Protein 2D6F (pdb70)

Sequence (1855 aa):
SYQGRARKFLESASIDVGDMVLVEKPDVTYEGMVLDRADDADDRHIVLKLENGYNIGVEISDARIELLEKGSAAEDPELPDVSIISTGGTVASIIDYRTGAVHPAFTADDLLRANPELLDIANIRGRAVFNILSENMKPEYWVETARAVYGEIKDGADGVVVAHGTDTMHYTSAALSFMLRTPVPVVFTGAQRSSDRPSSDASLNIQCSVRAATSEIAEVTVCMHATMDDLSCHLHRGVKVRKMHTSRRDTFRSMNALPLAEVTPDGIKILEENYRKRGSDELELSDRVEERVAFIKSYPGISPDIIKWHLDEGYRGIVIEGTGLGHCPDTLIPVIGEAHDMGVPVAMTSQCLNGRVNMNVYSTGRRLLQAGVIPCDDMLPEVAYVKMCWVLGQTDDPEMAREMMRENIAGEINERTSIAYFRGSYQGRARKFLESASIDVGDMVLVEKPDVTYEGMVLDRADDADDRHIVLKLENGYNIGVEISDARIELLEKGSEPEDPELPDVSIISTGGTVASIIDYRTGAVHPAFTADDLLRANPELLDIANIRGRAVFNILSENMKPEYWVETARAVYGEIKDGADGVVVAHGTDTMHYTSAALSFMLRTPVPVVFTGAQRSSDRPSSDASLNIQCSVRAATSEIAEVTVCMHATMDDLSCHLHRGVKVRKMHTSRRDTFRSMNALPLAEVTPDGIKILEENYRKRGSDELELSDRVEERVAFIKSYPGISPDIIKWHLDEGYRGIVIEGTGLGHCPDTLIPVIGEAHDMGVPVAMTSQCLNGRVNMNVYSTGRRLLQAGVIPCDDMLPEVAYVKMCWVLGQTDDPEMAREMMRENIAGEINERTSIAYFRGMDWEKVGLKMGLEIHQQLDTESKLFCPCRTELTDSEPDHDIVRNLRPTAFEEAMRKLHFHYENYHEETCLVEADEEPPHPLNPEALEIAVTIALLLNMRVVDEFHTMRKQVIDGSNTGGFQRTGLVATDGHLETPQGTVKIENLCLEEDAARRIRETGDGVVFRLDRLGIPLVEITTDPSMSDPQQLREVAYQIGQILRSTRVKRGLGTIRQDLNISIRDGARVEVKGVQDLDLIPEIVEREVKRQLSLVEIRDTLQERGAVVEDKIFDVSEVFADTESRIISSAESVLAVKLRGFDGLIGVEIQPGRRLGTEMADYAKKRGVSGIFHTDELPAYGITEEEVRGLRDAVGASQGDAVVMVAHERVTAENALREVIRRAEMAIQGVPEETRKALPDGNTQYLRPLPTSSRMYLETDIPLFRIEDDLLEGIRRNLPELPSEKKERIMRDYGLSEDLASQLVKRNLVDEFDTTVIASLLAYTLRELRRMDWEKVGLKMGLEIHQQLDTESKLFCPCRTELTDSEPDHDIVRNLRPTRAAFEEAMRKLHFHYENYHEETCLVEADEEPPHPLNPEALEIAVTIALLLNMRVVDEFHTMRKQVIDGSNTGGFQRTGLVATDGHLETPQGTVKIENLCLEEDAARRIRETGDGVVFRLDRLGIPLVEITTDPSMSDPQQLREVAYQIGQILRSTRVKRGLGTIRQDLNISIRDGARVEVKGVQDLDLIPEIVEREVKRQLSLVEIRDTLQERGAVVEDKIFDVSEVFADTESRIISSAESVLAVKLRGFDGLIGVEIQPGRRLGTEMADYAKKRGVSGIFHTDELPAYGITEEEVRGLRDAVGASQGDAVVMVAHERVTAENALREVIRRAEMAIQGVPEETRKALPDGNTQYLRPLPTSSRMYLETDIPLFRIEDDLLEGIRRNLPELPSEKKERIMRDYGLSEDLASQLVKRNLVDEFDTTVIASLLAYTLRELRREGHDVDGLGLDELRDAIKLLEVGKISKDALRDIVA

CATH classification: 3.30.1360.30 (+1 more: 1.10.150.380)

Structure (mmCIF, N/CA/C/O backbone):
data_2D6F
#
_entry.id   2D6F
#
_cell.length_a   118.812
_cell.length_b   140.706
_cell.length_c   186.044
_cell.angle_alpha   90.00
_cell.angle_beta   90.00
_cell.angle_gamma   90.00
#
_symmetry.space_group_name_H-M   'P 21 21 21'
#
loop_
_entity.id
_entity.type
_entity.pdbx_description
1 polymer tRNA
2 polymer 'Glutamyl-tRNA(Gln) amidotransferase subunit D'
3 polymer 'Glutamyl-tRNA(Gln) amidotransferase subunit E'
4 non-polymer 'ZINC ION'
5 water water
#
loop_
_atom_site.group_PDB
_atom_site.id
_atom_site.type_symbol
_atom_site.label_atom_id
_atom_site.label_alt_id
_atom_site.label_comp_id
_atom_site.label_asym_id
_atom_site.label_entity_id
_atom_site.label_seq_id
_atom_site.pdbx_PDB_ins_code
_atom_site.Cartn_x
_atom_site.Cartn_y
_atom_site.Cartn_z
_atom_site.occupancy
_atom_site.B_iso_or_equiv
_atom_site.auth_seq_id
_atom_site.auth_comp_id
_atom_site.auth_asym_id
_atom_site.auth_atom_id
_atom_site.pdbx_PDB_model_num
ATOM 3119 N N . SER C 2 2 ? 33.498 92.485 41.090 1.00 71.46 2 SER A N 1
ATOM 3120 C CA . SER C 2 2 ? 32.071 92.805 40.826 1.00 71.61 2 SER A CA 1
ATOM 3121 C C . SER C 2 2 ? 31.567 93.932 41.723 1.00 72.54 2 SER A C 1
ATOM 3122 O O . SER C 2 2 ? 30.645 93.739 42.517 1.00 72.48 2 SER A O 1
ATOM 3125 N N . TYR C 2 3 ? 32.186 95.104 41.601 1.00 73.61 3 TYR A N 1
ATOM 3126 C CA . TYR C 2 3 ? 31.773 96.272 42.373 1.00 73.71 3 TYR A CA 1
ATOM 3127 C C . TYR C 2 3 ? 30.434 96.703 41.805 1.00 74.55 3 TYR A C 1
ATOM 3128 O O . TYR C 2 3 ? 29.968 96.142 40.822 1.00 74.52 3 TYR A O 1
ATOM 3137 N N . GLN C 2 4 ? 29.820 97.708 42.408 1.00 75.84 4 GLN A N 1
ATOM 3138 C CA . GLN C 2 4 ? 28.529 98.177 41.931 1.00 77.59 4 GLN A CA 1
ATOM 3139 C C . GLN C 2 4 ? 28.399 99.683 42.085 1.00 78.00 4 GLN A C 1
ATOM 3140 O O . GLN C 2 4 ? 29.222 100.320 42.737 1.00 78.54 4 GLN A O 1
ATOM 3146 N N . GLY C 2 5 ? 27.351 100.237 41.480 1.00 78.28 5 GLY A N 1
ATOM 3147 C CA . GLY C 2 5 ? 27.081 101.664 41.550 1.00 78.01 5 GLY A CA 1
ATOM 3148 C C . GLY C 2 5 ? 28.258 102.594 41.779 1.00 77.88 5 GLY A C 1
ATOM 3149 O O . GLY C 2 5 ? 29.324 102.427 41.186 1.00 78.04 5 GLY A O 1
ATOM 3150 N N . ARG C 2 6 ? 28.056 103.581 42.648 1.00 77.44 6 ARG A N 1
ATOM 3151 C CA . ARG C 2 6 ? 29.079 104.570 42.963 1.00 76.88 6 ARG A CA 1
ATOM 3152 C C . ARG C 2 6 ? 30.492 104.010 42.933 1.00 76.36 6 ARG A C 1
ATOM 3153 O O . ARG C 2 6 ? 31.381 104.589 42.317 1.00 76.00 6 ARG A O 1
ATOM 3161 N N . ALA C 2 7 ? 30.696 102.881 43.593 1.00 76.68 7 ALA A N 1
ATOM 3162 C CA . ALA C 2 7 ? 32.011 102.263 43.631 1.00 77.84 7 ALA A CA 1
ATOM 3163 C C . ALA C 2 7 ? 32.589 102.112 42.229 1.00 78.70 7 ALA A C 1
ATOM 3164 O O . ALA C 2 7 ? 33.632 102.680 41.913 1.00 79.49 7 ALA A O 1
ATOM 3166 N N . ARG C 2 8 ? 31.903 101.338 41.395 1.00 79.88 8 ARG A N 1
ATOM 3167 C CA . ARG C 2 8 ? 32.332 101.092 40.017 1.00 81.03 8 ARG A CA 1
ATOM 3168 C C . ARG C 2 8 ? 32.480 102.401 39.252 1.00 82.12 8 ARG A C 1
ATOM 3169 O O . ARG C 2 8 ? 33.457 102.616 38.525 1.00 81.87 8 ARG A O 1
ATOM 3177 N N . LYS C 2 9 ? 31.489 103.270 39.428 1.00 83.09 9 LYS A N 1
ATOM 3178 C CA . LYS C 2 9 ? 31.458 104.563 38.768 1.00 83.28 9 LYS A CA 1
ATOM 3179 C C . LYS C 2 9 ? 32.796 105.282 38.840 1.00 84.13 9 LYS A C 1
ATOM 3180 O O . LYS C 2 9 ? 33.388 105.589 37.804 1.00 84.17 9 LYS A O 1
ATOM 3186 N N . PHE C 2 10 ? 33.288 105.547 40.049 1.00 85.32 10 PHE A N 1
ATOM 3187 C CA . PHE C 2 10 ? 34.559 106.253 40.158 1.00 86.00 10 PHE A CA 1
ATOM 3188 C C . PHE C 2 10 ? 35.799 105.362 40.231 1.00 84.09 10 PHE A C 1
ATOM 3189 O O . PHE C 2 10 ? 36.907 105.838 40.465 1.00 83.75 10 PHE A O 1
ATOM 3197 N N . LEU C 2 11 ? 35.614 104.069 40.009 1.00 81.99 11 LEU A N 1
ATOM 3198 C CA . LEU C 2 11 ? 36.736 103.150 39.996 1.00 80.09 11 LEU A CA 1
ATOM 3199 C C . LEU C 2 11 ? 37.003 102.976 38.505 1.00 79.10 11 LEU A C 1
ATOM 3200 O O . LEU C 2 11 ? 38.102 102.626 38.072 1.00 77.83 11 LEU A O 1
ATOM 3205 N N . GLU C 2 12 ? 35.958 103.247 37.731 1.00 78.85 12 GLU A N 1
ATOM 3206 C CA . GLU C 2 12 ? 35.992 103.170 36.281 1.00 79.01 12 GLU A CA 1
ATOM 3207 C C . GLU C 2 12 ? 36.550 104.477 35.744 1.00 78.63 12 GLU A C 1
ATOM 3208 O O . GLU C 2 12 ? 37.478 104.489 34.940 1.00 78.74 12 GLU A O 1
ATOM 3214 N N . SER C 2 13 ? 35.961 105.576 36.204 1.00 78.01 13 SER A N 1
ATOM 3215 C CA . SER C 2 13 ? 36.348 106.922 35.793 1.00 77.06 13 SER A CA 1
ATOM 3216 C C . SER C 2 13 ? 37.838 107.218 35.958 1.00 75.86 13 SER A C 1
ATOM 3217 O O . SER C 2 13 ? 38.262 108.367 35.847 1.00 75.75 13 SER A O 1
ATOM 3220 N N . ALA C 2 14 ? 38.625 106.184 36.232 1.00 73.80 14 ALA A N 1
ATOM 3221 C CA . ALA C 2 14 ? 40.059 106.340 36.393 1.00 72.06 14 ALA A CA 1
ATOM 3222 C C . ALA C 2 14 ? 40.751 105.181 35.688 1.00 71.72 14 ALA A C 1
ATOM 3223 O O . ALA C 2 14 ? 41.975 105.052 35.721 1.00 71.18 14 ALA A O 1
ATOM 3225 N N . SER C 2 15 ? 39.946 104.339 35.047 1.00 71.46 15 SER A N 1
ATOM 3226 C CA . SER C 2 15 ? 40.442 103.182 34.307 1.00 71.71 15 SER A CA 1
ATOM 3227 C C . SER C 2 15 ? 41.262 102.194 35.129 1.00 71.88 15 SER A C 1
ATOM 3228 O O . SER C 2 15 ? 42.323 101.757 34.686 1.00 72.02 15 SER A O 1
ATOM 3231 N N . ILE C 2 16 ? 40.777 101.830 36.313 1.00 71.81 16 ILE A N 1
ATOM 3232 C CA . ILE C 2 16 ? 41.504 100.880 37.147 1.00 70.34 16 ILE A CA 1
ATOM 3233 C C . ILE C 2 16 ? 40.711 99.606 37.350 1.00 69.92 16 ILE A C 1
ATOM 3234 O O . ILE C 2 16 ? 39.499 99.640 37.550 1.00 69.30 16 ILE A O 1
ATOM 3239 N N . ASP C 2 17 ? 41.422 98.485 37.309 1.00 70.17 17 ASP A N 1
ATOM 3240 C CA . ASP C 2 17 ? 40.832 97.159 37.470 1.00 70.66 17 ASP A CA 1
ATOM 3241 C C . ASP C 2 17 ? 41.286 96.487 38.756 1.00 70.03 17 ASP A C 1
ATOM 3242 O O . ASP C 2 17 ? 42.031 97.059 39.555 1.00 70.46 17 ASP A O 1
ATOM 3247 N N . VAL C 2 18 ? 40.817 95.259 38.941 1.00 68.35 18 VAL A N 1
ATOM 3248 C CA . VAL C 2 18 ? 41.198 94.464 40.084 1.00 66.91 18 VAL A CA 1
ATOM 3249 C C . VAL C 2 18 ? 42.663 94.096 39.837 1.00 67.30 18 VAL A C 1
ATOM 3250 O O . VAL C 2 18 ? 43.088 93.981 38.684 1.00 68.37 18 VAL A O 1
ATOM 3254 N N . GLY C 2 19 ? 43.437 93.946 40.910 1.00 66.60 19 GLY A N 1
ATOM 3255 C CA . GLY C 2 19 ? 44.839 93.585 40.774 1.00 65.00 19 GLY A CA 1
ATOM 3256 C C . GLY C 2 19 ? 45.802 94.744 40.616 1.00 63.85 19 GLY A C 1
ATOM 3257 O O . GLY C 2 19 ? 46.981 94.620 40.933 1.00 63.30 19 GLY A O 1
ATOM 3258 N N . ASP C 2 20 ? 45.310 95.878 40.139 1.00 63.41 20 ASP A N 1
ATOM 3259 C CA . ASP C 2 20 ? 46.175 97.030 39.939 1.00 63.12 20 ASP A CA 1
ATOM 3260 C C . ASP C 2 20 ? 46.585 97.720 41.232 1.00 63.01 20 ASP A C 1
ATOM 3261 O O . ASP C 2 20 ? 45.754 97.978 42.103 1.00 63.50 20 ASP A O 1
ATOM 3266 N N . MET C 2 21 ? 47.873 98.020 41.352 1.00 62.26 21 MET A N 1
ATOM 3267 C CA . MET C 2 21 ? 48.360 98.722 42.523 1.00 61.84 21 MET A CA 1
ATOM 3268 C C . MET C 2 21 ? 47.926 100.151 42.293 1.00 60.76 21 MET A C 1
ATOM 3269 O O . MET C 2 21 ? 48.157 100.706 41.227 1.00 61.86 21 MET A O 1
ATOM 3274 N N . VAL C 2 22 ? 47.275 100.751 43.271 1.00 59.12 22 VAL A N 1
ATOM 3275 C CA . VAL C 2 22 ? 46.840 102.117 43.091 1.00 58.42 22 VAL A CA 1
ATOM 3276 C C . VAL C 2 22 ? 47.186 102.926 44.322 1.00 58.59 22 VAL A C 1
ATOM 3277 O O . VAL C 2 22 ? 47.731 102.400 45.284 1.00 59.54 22 VAL A O 1
ATOM 3281 N N . LEU C 2 23 ? 46.871 104.211 44.286 1.00 58.12 23 LEU A N 1
ATOM 3282 C CA . LEU C 2 23 ? 47.137 105.079 45.412 1.00 57.65 23 LEU A CA 1
ATOM 3283 C C . LEU C 2 23 ? 45.915 105.954 45.605 1.00 57.02 23 LEU A C 1
ATOM 3284 O O . LEU C 2 23 ? 45.579 106.765 44.745 1.00 56.43 23 LEU A O 1
ATOM 3289 N N . VAL C 2 24 ? 45.234 105.765 46.728 1.00 56.54 24 VAL A N 1
ATOM 3290 C CA . VAL C 2 24 ? 44.043 106.544 47.021 1.00 56.90 24 VAL A CA 1
ATOM 3291 C C . VAL C 2 24 ? 44.394 107.647 47.985 1.00 58.49 24 VAL A C 1
ATOM 3292 O O . VAL C 2 24 ? 45.142 107.434 48.934 1.00 58.11 24 VAL A O 1
ATOM 3296 N N . GLU C 2 25 ? 43.852 108.830 47.747 1.00 60.52 25 GLU A N 1
ATOM 3297 C CA . GLU C 2 25 ? 44.131 109.938 48.631 1.00 62.97 25 GLU A CA 1
ATOM 3298 C C . GLU C 2 25 ? 42.831 110.559 49.086 1.00 63.73 25 GLU A C 1
ATOM 3299 O O . GLU C 2 25 ? 41.883 110.691 48.311 1.00 64.39 25 GLU A O 1
ATOM 3305 N N . LYS C 2 26 ? 42.782 110.930 50.354 1.00 63.85 26 LYS A N 1
ATOM 3306 C CA . LYS C 2 26 ? 41.599 111.573 50.878 1.00 64.03 26 LYS A CA 1
ATOM 3307 C C . LYS C 2 26 ? 42.021 112.736 51.758 1.00 65.17 26 LYS A C 1
ATOM 3308 O O . LYS C 2 26 ? 43.201 112.902 52.080 1.00 64.57 26 LYS A O 1
ATOM 3314 N N . PRO C 2 27 ? 41.054 113.570 52.144 1.00 66.18 27 PRO A N 1
ATOM 3315 C CA . PRO C 2 27 ? 41.287 114.736 52.995 1.00 67.42 27 PRO A CA 1
ATOM 3316 C C . PRO C 2 27 ? 42.075 114.470 54.282 1.00 68.16 27 PRO A C 1
ATOM 3317 O O . PRO C 2 27 ? 42.760 115.366 54.779 1.00 69.66 27 PRO A O 1
ATOM 3321 N N . ASP C 2 28 ? 41.987 113.254 54.819 1.00 67.75 28 ASP A N 1
ATOM 3322 C CA . ASP C 2 28 ? 42.702 112.928 56.050 1.00 67.29 28 ASP A CA 1
ATOM 3323 C C . ASP C 2 28 ? 43.531 111.653 55.989 1.00 66.48 28 ASP A C 1
ATOM 3324 O O . ASP C 2 28 ? 44.200 111.310 56.966 1.00 67.77 28 ASP A O 1
ATOM 3329 N N . VAL C 2 29 ? 43.499 110.950 54.856 1.00 64.13 29 VAL A N 1
ATOM 3330 C CA . VAL C 2 29 ? 44.262 109.713 54.727 1.00 61.38 29 VAL A CA 1
ATOM 3331 C C . VAL C 2 29 ? 44.774 109.469 53.312 1.00 58.92 29 VAL A C 1
ATOM 3332 O O . VAL C 2 29 ? 44.394 110.159 52.370 1.00 57.52 29 VAL A O 1
ATOM 3336 N N . THR C 2 30 ? 45.635 108.469 53.172 1.00 57.69 30 THR A N 1
ATOM 3337 C CA . THR C 2 30 ? 46.209 108.123 51.879 1.00 56.64 30 THR A CA 1
ATOM 3338 C C . THR C 2 30 ? 46.768 106.698 51.877 1.00 55.05 30 THR A C 1
ATOM 3339 O O . THR C 2 30 ? 47.808 106.445 52.474 1.00 54.76 30 THR A O 1
ATOM 3343 N N . TYR C 2 31 ? 46.085 105.774 51.200 1.00 53.70 31 TYR A N 1
ATOM 3344 C CA . TYR C 2 31 ? 46.537 104.378 51.143 1.00 52.54 31 TYR A CA 1
ATOM 3345 C C . TYR C 2 31 ? 47.208 103.990 49.831 1.00 52.45 31 TYR A C 1
ATOM 3346 O O . TYR C 2 31 ? 47.065 104.664 48.810 1.00 52.09 31 TYR A O 1
ATOM 3355 N N . GLU C 2 32 ? 47.926 102.877 49.869 1.00 53.07 32 GLU A N 1
ATOM 3356 C CA . GLU C 2 32 ? 48.613 102.374 48.694 1.00 55.78 32 GLU A CA 1
ATOM 3357 C C . GLU C 2 32 ? 48.604 100.860 48.690 1.00 56.91 32 GLU A C 1
ATOM 3358 O O . GLU C 2 32 ? 49.381 100.225 49.405 1.00 56.60 32 GLU A O 1
ATOM 3364 N N . GLY C 2 33 ? 47.736 100.276 47.875 1.00 58.31 33 GLY A N 1
ATOM 3365 C CA . GLY C 2 33 ? 47.674 98.826 47.812 1.00 59.28 33 GLY A CA 1
ATOM 3366 C C . GLY C 2 33 ? 47.021 98.274 46.561 1.00 59.10 33 GLY A C 1
ATOM 3367 O O . GLY C 2 33 ? 46.703 99.011 45.623 1.00 60.39 33 GLY A O 1
ATOM 3368 N N . MET C 2 34 ? 46.828 96.962 46.545 1.00 57.70 34 MET A N 1
ATOM 3369 C CA . MET C 2 34 ? 46.206 96.306 45.411 1.00 56.40 34 MET A CA 1
ATOM 3370 C C . MET C 2 34 ? 44.697 96.347 45.585 1.00 56.14 34 MET A C 1
ATOM 3371 O O . MET C 2 34 ? 44.180 96.184 46.689 1.00 55.56 34 MET A O 1
ATOM 3376 N N . VAL C 2 35 ? 43.993 96.600 44.492 1.00 56.45 35 VAL A N 1
ATOM 3377 C CA . VAL C 2 35 ? 42.545 96.621 44.530 1.00 55.91 35 VAL A CA 1
ATOM 3378 C C . VAL C 2 35 ? 42.147 95.158 44.516 1.00 56.20 35 VAL A C 1
ATOM 3379 O O . VAL C 2 35 ? 42.782 94.335 43.856 1.00 55.37 35 VAL A O 1
ATOM 3383 N N . LEU C 2 36 ? 41.109 94.828 45.267 1.00 57.56 36 LEU A N 1
ATOM 3384 C CA . LEU C 2 36 ? 40.650 93.451 45.330 1.00 58.92 36 LEU A CA 1
ATOM 3385 C C . LEU C 2 36 ? 39.180 93.372 44.922 1.00 60.14 36 LEU A C 1
ATOM 3386 O O . LEU C 2 36 ? 38.429 94.342 45.061 1.00 60.03 36 LEU A O 1
ATOM 3391 N N . ASP C 2 37 ? 38.781 92.222 44.397 1.00 61.10 37 ASP A N 1
ATOM 3392 C CA . ASP C 2 37 ? 37.401 92.029 43.992 1.00 62.60 37 ASP A CA 1
ATOM 3393 C C . ASP C 2 37 ? 36.543 92.235 45.242 1.00 63.20 37 ASP A C 1
ATOM 3394 O O . ASP C 2 37 ? 36.937 91.837 46.337 1.00 63.11 37 ASP A O 1
ATOM 3399 N N . ARG C 2 38 ? 35.378 92.856 45.078 1.00 64.19 38 ARG A N 1
ATOM 3400 C CA . ARG C 2 38 ? 34.465 93.135 46.194 1.00 65.27 38 ARG A CA 1
ATOM 3401 C C . ARG C 2 38 ? 33.203 92.280 46.105 1.00 67.07 38 ARG A C 1
ATOM 3402 O O . ARG C 2 38 ? 32.395 92.461 45.199 1.00 67.95 38 ARG A O 1
ATOM 3410 N N . ALA C 2 39 ? 33.026 91.357 47.044 1.00 69.03 39 ALA A N 1
ATOM 3411 C CA . ALA C 2 39 ? 31.849 90.498 47.030 1.00 71.16 39 ALA A CA 1
ATOM 3412 C C . ALA C 2 39 ? 30.570 91.299 46.757 1.00 72.81 39 ALA A C 1
ATOM 3413 O O . ALA C 2 39 ? 30.397 92.406 47.268 1.00 72.55 39 ALA A O 1
ATOM 3415 N N . ASP C 2 40 ? 29.683 90.729 45.943 1.00 75.44 40 ASP A N 1
ATOM 3416 C CA . ASP C 2 40 ? 28.411 91.367 45.579 1.00 78.18 40 ASP A CA 1
ATOM 3417 C C . ASP C 2 40 ? 27.525 91.734 46.761 1.00 79.24 40 ASP A C 1
ATOM 3418 O O . ASP C 2 40 ? 26.897 92.791 46.763 1.00 79.13 40 ASP A O 1
ATOM 3423 N N . ASP C 2 41 ? 27.453 90.842 47.745 1.00 80.90 41 ASP A N 1
ATOM 3424 C CA . ASP C 2 41 ? 26.636 91.066 48.929 1.00 81.55 41 ASP A CA 1
ATOM 3425 C C . ASP C 2 41 ? 26.918 92.473 49.440 1.00 81.18 41 ASP A C 1
ATOM 3426 O O . ASP C 2 41 ? 26.001 93.227 49.753 1.00 81.15 41 ASP A O 1
ATOM 3431 N N . ALA C 2 42 ? 28.196 92.826 49.497 1.00 81.11 42 ALA A N 1
ATOM 3432 C CA . ALA C 2 42 ? 28.610 94.140 49.977 1.00 81.51 42 ALA A CA 1
ATOM 3433 C C . ALA C 2 42 ? 28.080 95.266 49.104 1.00 81.49 42 ALA A C 1
ATOM 3434 O O . ALA C 2 42 ? 27.919 95.105 47.896 1.00 81.74 42 ALA A O 1
ATOM 3436 N N . ASP C 2 43 ? 27.816 96.408 49.730 1.00 81.21 43 ASP A N 1
ATOM 3437 C CA . ASP C 2 43 ? 27.314 97.584 49.029 1.00 80.67 43 ASP A CA 1
ATOM 3438 C C . ASP C 2 43 ? 28.500 98.408 48.559 1.00 80.26 43 ASP A C 1
ATOM 3439 O O . ASP C 2 43 ? 29.605 98.282 49.093 1.00 80.96 43 ASP A O 1
ATOM 3444 N N . ASP C 2 44 ? 28.251 99.286 47.595 1.00 78.69 44 ASP A N 1
ATOM 3445 C CA . ASP C 2 44 ? 29.291 100.152 47.055 1.00 76.86 44 ASP A CA 1
ATOM 3446 C C . ASP C 2 44 ? 29.791 101.141 48.110 1.00 75.47 44 ASP A C 1
ATOM 3447 O O . ASP C 2 44 ? 29.750 100.865 49.315 1.00 75.86 44 ASP A O 1
ATOM 3452 N N . ARG C 2 45 ? 30.253 102.296 47.638 1.00 72.47 45 ARG A N 1
ATOM 3453 C CA . ARG C 2 45 ? 30.791 103.346 48.495 1.00 69.04 45 ARG A CA 1
ATOM 3454 C C . ARG C 2 45 ? 32.213 103.049 48.938 1.00 66.66 45 ARG A C 1
ATOM 3455 O O . ARG C 2 45 ? 32.941 103.962 49.299 1.00 67.62 45 ARG A O 1
ATOM 3463 N N . HIS C 2 46 ? 32.618 101.783 48.915 1.00 63.67 46 HIS A N 1
ATOM 3464 C CA . HIS C 2 46 ? 33.968 101.437 49.346 1.00 61.06 46 HIS A CA 1
ATOM 3465 C C . HIS C 2 46 ? 34.763 100.590 48.377 1.00 58.51 46 HIS A C 1
ATOM 3466 O O . HIS C 2 46 ? 34.208 99.833 47.590 1.00 58.20 46 HIS A O 1
ATOM 3473 N N . ILE C 2 47 ? 36.081 100.720 48.462 1.00 55.92 47 ILE A N 1
ATOM 3474 C CA . ILE C 2 47 ? 36.977 99.962 47.611 1.00 53.09 47 ILE A CA 1
ATOM 3475 C C . ILE C 2 47 ? 37.951 99.184 48.485 1.00 51.39 47 ILE A C 1
ATOM 3476 O O . ILE C 2 47 ? 38.618 99.742 49.353 1.00 51.06 47 ILE A O 1
ATOM 3481 N N . VAL C 2 48 ? 37.993 97.878 48.256 1.00 49.17 48 VAL A N 1
ATOM 3482 C CA . VAL C 2 48 ? 38.858 96.966 48.985 1.00 46.84 48 VAL A CA 1
ATOM 3483 C C . VAL C 2 48 ? 40.281 97.045 48.461 1.00 46.89 48 VAL A C 1
ATOM 3484 O O . VAL C 2 48 ? 40.559 96.694 47.311 1.00 47.88 48 VAL A O 1
ATOM 3488 N N . LEU C 2 49 ? 41.186 97.503 49.312 1.00 45.69 49 LEU A N 1
ATOM 3489 C CA . LEU C 2 49 ? 42.586 97.609 48.946 1.00 43.38 49 LEU A CA 1
ATOM 3490 C C . LEU C 2 49 ? 43.338 96.617 49.815 1.00 43.62 49 LEU A C 1
ATOM 3491 O O . LEU C 2 49 ? 42.871 96.255 50.892 1.00 42.40 49 LEU A O 1
ATOM 3496 N N . LYS C 2 50 ? 44.489 96.163 49.335 1.00 44.66 50 LYS A N 1
ATOM 3497 C CA . LYS C 2 50 ? 45.316 95.236 50.094 1.00 45.15 50 LYS A CA 1
ATOM 3498 C C . LYS C 2 50 ? 46.640 95.936 50.351 1.00 46.56 50 LYS A C 1
ATOM 3499 O O . LYS C 2 50 ? 47.544 95.886 49.514 1.00 47.89 50 LYS A O 1
ATOM 3505 N N . LEU C 2 51 ? 46.735 96.600 51.506 1.00 47.30 51 LEU A N 1
ATOM 3506 C CA . LEU C 2 51 ? 47.930 97.346 51.907 1.00 48.04 51 LEU A CA 1
ATOM 3507 C C . LEU C 2 51 ? 49.226 96.538 51.751 1.00 50.14 51 LEU A C 1
ATOM 3508 O O . LEU C 2 51 ? 49.197 95.324 51.526 1.00 51.06 51 LEU A O 1
ATOM 3513 N N . GLU C 2 52 ? 50.363 97.215 51.865 1.00 51.88 52 GLU A N 1
ATOM 3514 C CA . GLU C 2 52 ? 51.656 96.552 51.727 1.00 53.86 52 GLU A CA 1
ATOM 3515 C C . GLU C 2 52 ? 51.922 95.560 52.855 1.00 53.11 52 GLU A C 1
ATOM 3516 O O . GLU C 2 52 ? 52.591 94.541 52.657 1.00 51.42 52 GLU A O 1
ATOM 3522 N N . ASN C 2 53 ? 51.389 95.865 54.035 1.00 53.46 53 ASN A N 1
ATOM 3523 C CA . ASN C 2 53 ? 51.584 95.022 55.209 1.00 54.31 53 ASN A CA 1
ATOM 3524 C C . ASN C 2 53 ? 50.872 93.689 55.101 1.00 54.21 53 ASN A C 1
ATOM 3525 O O . ASN C 2 53 ? 51.130 92.777 55.886 1.00 55.43 53 ASN A O 1
ATOM 3530 N N . GLY C 2 54 ? 49.979 93.579 54.124 1.00 53.11 54 GLY A N 1
ATOM 3531 C CA . GLY C 2 54 ? 49.248 92.342 53.926 1.00 50.64 54 GLY A CA 1
ATOM 3532 C C . GLY C 2 54 ? 47.782 92.438 54.292 1.00 49.12 54 GLY A C 1
ATOM 3533 O O . GLY C 2 54 ? 46.992 91.583 53.896 1.00 49.09 54 GLY A O 1
ATOM 3534 N N . TYR C 2 55 ? 47.414 93.483 55.028 1.00 48.10 55 TYR A N 1
ATOM 3535 C CA . TYR C 2 55 ? 46.037 93.678 55.474 1.00 47.70 55 TYR A CA 1
ATOM 3536 C C . TYR C 2 55 ? 45.105 94.328 54.467 1.00 46.26 55 TYR A C 1
ATOM 3537 O O . TYR C 2 55 ? 45.400 95.382 53.931 1.00 46.59 55 TYR A O 1
ATOM 3546 N N . ASN C 2 56 ? 43.968 93.692 54.226 1.00 45.02 56 ASN A N 1
ATOM 3547 C CA . ASN C 2 56 ? 42.990 94.216 53.295 1.00 44.69 56 ASN A CA 1
ATOM 3548 C C . ASN C 2 56 ? 42.148 95.194 54.091 1.00 44.01 56 ASN A C 1
ATOM 3549 O O . ASN C 2 56 ? 41.874 94.953 55.261 1.00 43.90 56 ASN A O 1
ATOM 3554 N N . ILE C 2 57 ? 41.769 96.311 53.471 1.00 43.88 57 ILE A N 1
ATOM 3555 C CA . ILE C 2 57 ? 40.953 97.319 54.141 1.00 43.19 57 ILE A CA 1
ATOM 3556 C C . ILE C 2 57 ? 39.951 97.961 53.179 1.00 43.64 57 ILE A C 1
ATOM 3557 O O . ILE C 2 57 ? 40.134 97.925 51.966 1.00 43.30 57 ILE A O 1
ATOM 3562 N N . GLY C 2 58 ? 38.883 98.530 53.728 1.00 44.71 58 GLY A N 1
ATOM 3563 C CA . GLY C 2 58 ? 37.878 99.171 52.901 1.00 46.86 58 GLY A CA 1
ATOM 3564 C C . GLY C 2 58 ? 37.981 100.677 53.021 1.00 48.87 58 GLY A C 1
ATOM 3565 O O . GLY C 2 58 ? 38.117 101.204 54.122 1.00 48.54 58 GLY A O 1
ATOM 3566 N N . VAL C 2 59 ? 37.918 101.379 51.895 1.00 51.19 59 VAL A N 1
ATOM 3567 C CA . VAL C 2 59 ? 38.018 102.835 51.919 1.00 52.68 59 VAL A CA 1
ATOM 3568 C C . VAL C 2 59 ? 36.887 103.556 51.183 1.00 54.22 59 VAL A C 1
ATOM 3569 O O . VAL C 2 59 ? 36.681 103.353 49.983 1.00 54.39 59 VAL A O 1
ATOM 3573 N N . GLU C 2 60 ? 36.161 104.391 51.931 1.00 55.50 60 GLU A N 1
ATOM 3574 C CA . GLU C 2 60 ? 35.046 105.189 51.420 1.00 56.72 60 GLU A CA 1
ATOM 3575 C C . GLU C 2 60 ? 35.583 106.148 50.371 1.00 57.95 60 GLU A C 1
ATOM 3576 O O . GLU C 2 60 ? 36.436 106.979 50.673 1.00 58.34 60 GLU A O 1
ATOM 3582 N N . ILE C 2 61 ? 35.075 106.041 49.147 1.00 59.59 61 ILE A N 1
ATOM 3583 C CA . ILE C 2 61 ? 35.541 106.878 48.046 1.00 60.60 61 ILE A CA 1
ATOM 3584 C C . ILE C 2 61 ? 34.743 108.137 47.752 1.00 61.38 61 ILE A C 1
ATOM 3585 O O . ILE C 2 61 ? 35.102 108.895 46.847 1.00 61.28 61 ILE A O 1
ATOM 3590 N N . SER C 2 62 ? 33.674 108.371 48.507 1.00 62.32 62 SER A N 1
ATOM 3591 C CA . SER C 2 62 ? 32.860 109.563 48.296 1.00 63.85 62 SER A CA 1
ATOM 3592 C C . SER C 2 62 ? 33.738 110.809 48.130 1.00 64.82 62 SER A C 1
ATOM 3593 O O . SER C 2 62 ? 33.348 111.766 47.458 1.00 65.31 62 SER A O 1
ATOM 3596 N N . ASP C 2 63 ? 34.925 110.787 48.738 1.00 65.55 63 ASP A N 1
ATOM 3597 C CA . ASP C 2 63 ? 35.868 111.900 48.643 1.00 64.93 63 ASP A CA 1
ATOM 3598 C C . ASP C 2 63 ? 37.276 111.389 48.372 1.00 64.87 63 ASP A C 1
ATOM 3599 O O . ASP C 2 63 ? 38.253 111.999 48.790 1.00 65.55 63 ASP A O 1
ATOM 3604 N N . ALA C 2 64 ? 37.373 110.273 47.662 1.00 65.30 64 ALA A N 1
ATOM 3605 C CA . ALA C 2 64 ? 38.665 109.674 47.353 1.00 66.79 64 ALA A CA 1
ATOM 3606 C C . ALA C 2 64 ? 39.271 110.295 46.108 1.00 67.40 64 ALA A C 1
ATOM 3607 O O . ALA C 2 64 ? 38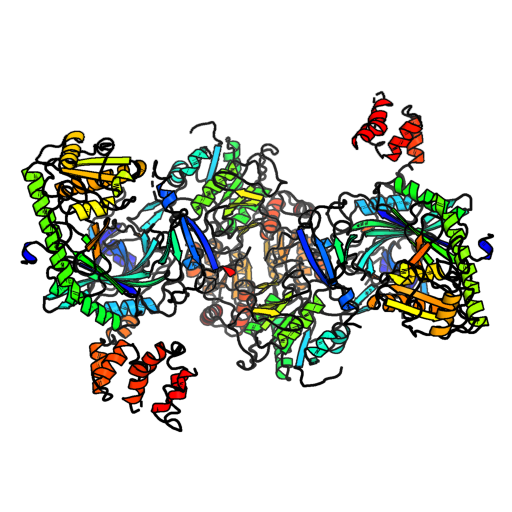.926 111.410 45.746 1.00 68.54 64 ALA A O 1
ATOM 3609 N N . ARG C 2 65 ? 40.178 109.562 45.469 1.00 67.55 65 ARG A N 1
ATOM 3610 C CA . ARG C 2 65 ? 40.844 109.988 44.240 1.00 67.32 65 ARG A CA 1
ATOM 3611 C C . ARG C 2 65 ? 41.941 108.978 43.975 1.00 66.93 65 ARG A C 1
ATOM 3612 O O . ARG C 2 65 ? 42.937 108.937 44.697 1.00 67.80 65 ARG A O 1
ATOM 3620 N N . ILE C 2 66 ? 41.769 108.174 42.934 1.00 65.65 66 ILE A N 1
ATOM 3621 C CA . ILE C 2 66 ? 42.733 107.132 42.637 1.00 64.84 66 ILE A CA 1
ATOM 3622 C C . ILE C 2 66 ? 43.737 107.489 41.562 1.00 64.09 66 ILE A C 1
ATOM 3623 O O . ILE C 2 66 ? 43.547 108.438 40.804 1.00 64.11 66 ILE A O 1
ATOM 3628 N N . GLU C 2 67 ? 44.809 106.706 41.513 1.00 63.11 67 GLU A N 1
ATOM 3629 C CA . GLU C 2 67 ? 45.887 106.897 40.561 1.00 63.23 67 GLU A CA 1
ATOM 3630 C C . GLU C 2 67 ? 46.599 105.577 40.365 1.00 62.85 67 GLU A C 1
ATOM 3631 O O . GLU C 2 67 ? 47.259 105.091 41.274 1.00 62.69 67 GLU A O 1
ATOM 3637 N N . LEU C 2 68 ? 46.473 104.991 39.182 1.00 63.52 68 LEU A N 1
ATOM 3638 C CA . LEU C 2 68 ? 47.136 103.722 38.920 1.00 63.56 68 LEU A CA 1
ATOM 3639 C C . LEU C 2 68 ? 48.616 103.880 39.183 1.00 63.80 68 LEU A C 1
ATOM 3640 O O . LEU C 2 68 ? 49.191 104.920 38.901 1.00 63.56 68 LEU A O 1
ATOM 3645 N N . LEU C 2 69 ? 49.228 102.840 39.725 1.00 65.63 69 LEU A N 1
ATOM 3646 C CA . LEU C 2 69 ? 50.648 102.865 40.036 1.00 67.57 69 LEU A CA 1
ATOM 3647 C C . LEU C 2 69 ? 51.322 101.683 39.359 1.00 68.87 69 LEU A C 1
ATOM 3648 O O . LEU C 2 69 ? 52.539 101.552 39.387 1.00 69.32 69 LEU A O 1
ATOM 3653 N N . GLU C 2 70 ? 50.512 100.825 38.754 1.00 70.93 70 GLU A N 1
ATOM 3654 C CA . GLU C 2 70 ? 50.999 99.640 38.060 1.00 73.34 70 GLU A CA 1
ATOM 3655 C C . GLU C 2 70 ? 49.800 98.775 37.735 1.00 74.62 70 GLU A C 1
ATOM 3656 O O . GLU C 2 70 ? 48.989 98.494 38.610 1.00 74.65 70 GLU A O 1
ATOM 3662 N N . LYS C 2 71 ? 49.684 98.352 36.483 1.00 76.74 71 LYS A N 1
ATOM 3663 C CA . LYS C 2 71 ? 48.564 97.512 36.083 1.00 78.68 71 LYS A CA 1
ATOM 3664 C C . LYS C 2 71 ? 48.720 96.096 36.626 1.00 79.98 71 LYS A C 1
ATOM 3665 O O . LYS C 2 71 ? 49.823 95.680 36.995 1.00 79.85 71 LYS A O 1
ATOM 3671 N N . GLY C 2 72 ? 47.607 95.368 36.681 1.00 80.84 72 GLY A N 1
ATOM 3672 C CA . GLY C 2 72 ? 47.630 94.006 37.180 1.00 82.42 72 GLY A CA 1
ATOM 3673 C C . GLY C 2 72 ? 48.659 93.145 36.472 1.00 83.53 72 GLY A C 1
ATOM 3674 O O . GLY C 2 72 ? 49.440 93.632 35.654 1.00 83.78 72 GLY A O 1
ATOM 3675 N N . SER C 2 73 ? 48.662 91.857 36.784 1.00 84.27 73 SER A N 1
ATOM 3676 C CA . SER C 2 73 ? 49.604 90.937 36.169 1.00 85.15 73 SER A CA 1
ATOM 3677 C C . SER C 2 73 ? 49.111 89.517 36.377 1.00 85.59 73 SER A C 1
ATOM 3678 O O . SER C 2 73 ? 48.278 89.273 37.249 1.00 86.80 73 SER A O 1
ATOM 3681 N N . ALA C 2 84 ? 51.443 61.894 37.476 1.00 90.07 84 ALA A N 1
ATOM 3682 C CA . ALA C 2 84 ? 52.397 61.357 38.445 1.00 89.82 84 ALA A CA 1
ATOM 3683 C C . ALA C 2 84 ? 52.914 59.986 38.009 1.00 89.36 84 ALA A C 1
ATOM 3684 O O . ALA C 2 84 ? 52.615 59.523 36.906 1.00 90.17 84 ALA A O 1
ATOM 3686 N N . ALA C 2 85 ? 53.699 59.345 38.872 1.00 88.03 85 ALA A N 1
ATOM 3687 C CA . ALA C 2 85 ? 54.240 58.021 38.570 1.00 86.56 85 ALA A CA 1
ATOM 3688 C C . ALA C 2 85 ? 53.069 57.055 38.476 1.00 85.26 85 ALA A C 1
ATOM 3689 O O . ALA C 2 85 ? 51.923 57.483 38.380 1.00 86.05 85 ALA A O 1
ATOM 3691 N N . GLU C 2 86 ? 53.335 55.758 38.515 1.00 83.14 86 GLU A N 1
ATOM 3692 C CA . GLU C 2 86 ? 52.236 54.812 38.422 1.00 81.92 86 GLU A CA 1
ATOM 3693 C C . GLU C 2 86 ? 52.659 53.393 38.734 1.00 80.43 86 GLU A C 1
ATOM 3694 O O . GLU C 2 86 ? 52.245 52.448 38.067 1.00 79.75 86 GLU A O 1
ATOM 3700 N N . ASP C 2 87 ? 53.482 53.249 39.763 1.00 79.16 87 ASP A N 1
ATOM 3701 C CA . ASP C 2 87 ? 53.970 51.939 40.172 1.00 77.39 87 ASP A CA 1
ATOM 3702 C C . ASP C 2 87 ? 52.816 50.970 40.469 1.00 74.29 87 ASP A C 1
ATOM 3703 O O . ASP C 2 87 ? 52.030 51.195 41.382 1.00 72.96 87 ASP A O 1
ATOM 3708 N N . PRO C 2 88 ? 52.682 49.897 39.668 1.00 72.44 88 PRO A N 1
ATOM 3709 C CA . PRO C 2 88 ? 51.611 48.921 39.894 1.00 70.64 88 PRO A CA 1
ATOM 3710 C C . PRO C 2 88 ? 51.835 48.238 41.233 1.00 68.61 88 PRO A C 1
ATOM 3711 O O . PRO C 2 88 ? 52.602 48.739 42.060 1.00 67.92 88 PRO A O 1
ATOM 3715 N N . GLU C 2 89 ? 51.192 47.095 41.445 1.00 65.60 89 GLU A N 1
ATOM 3716 C CA . GLU C 2 89 ? 51.338 46.389 42.711 1.00 63.68 89 GLU A CA 1
ATOM 3717 C C . GLU C 2 89 ? 50.567 47.209 43.754 1.00 62.33 89 GLU A C 1
ATOM 3718 O O . GLU C 2 89 ? 50.642 46.953 44.957 1.00 62.06 89 GLU A O 1
ATOM 3724 N N . LEU C 2 90 ? 49.831 48.202 43.265 1.00 60.20 90 LEU A N 1
ATOM 3725 C CA . LEU C 2 90 ? 49.041 49.092 44.107 1.00 58.05 90 LEU A CA 1
ATOM 3726 C C . LEU C 2 90 ? 47.703 49.350 43.411 1.00 58.10 90 LEU A C 1
ATOM 3727 O O . LEU C 2 90 ? 47.671 49.710 42.236 1.00 58.83 90 LEU A O 1
ATOM 3732 N N . PRO C 2 91 ? 46.584 49.161 44.130 1.00 57.48 91 PRO A N 1
ATOM 3733 C CA . PRO C 2 91 ? 45.220 49.360 43.633 1.00 55.80 91 PRO A CA 1
ATOM 3734 C C . PRO C 2 91 ? 45.013 50.698 42.948 1.00 53.62 91 PRO A C 1
ATOM 3735 O O . PRO C 2 91 ? 45.682 51.674 43.269 1.00 53.30 91 PRO A O 1
ATOM 3739 N N . ASP C 2 92 ? 44.091 50.736 41.996 1.00 51.22 92 ASP A N 1
ATOM 3740 C CA . ASP C 2 92 ? 43.801 51.969 41.290 1.00 49.97 92 ASP A CA 1
ATOM 3741 C C . ASP C 2 92 ? 42.487 52.482 41.830 1.00 48.04 92 ASP A C 1
ATOM 3742 O O . ASP C 2 92 ? 41.501 51.750 41.897 1.00 47.41 92 ASP A O 1
ATOM 3747 N N . VAL C 2 93 ? 42.488 53.747 42.228 1.00 45.94 93 VAL A N 1
ATOM 3748 C CA . VAL C 2 93 ? 41.307 54.377 42.791 1.00 44.32 93 VAL A CA 1
ATOM 3749 C C . VAL C 2 93 ? 41.001 55.682 42.088 1.00 42.22 93 VAL A C 1
ATOM 3750 O O . VAL C 2 93 ? 41.858 56.547 41.972 1.00 42.46 93 VAL A O 1
ATOM 3754 N N . SER C 2 94 ? 39.762 55.832 41.653 1.00 39.32 94 SER A N 1
ATOM 3755 C CA . SER C 2 94 ? 39.343 57.034 40.959 1.00 37.42 94 SER A CA 1
ATOM 3756 C C . SER C 2 94 ? 38.707 58.032 41.938 1.00 36.46 94 SER A C 1
ATOM 3757 O O . SER C 2 94 ? 37.763 57.688 42.649 1.00 37.12 94 SER A O 1
ATOM 3760 N N . ILE C 2 95 ? 39.229 59.256 41.993 1.00 33.96 95 ILE A N 1
ATOM 3761 C CA . ILE C 2 95 ? 38.674 60.271 42.886 1.00 31.99 95 ILE A CA 1
ATOM 3762 C C . ILE C 2 95 ? 37.897 61.278 42.069 1.00 33.04 95 ILE A C 1
ATOM 3763 O O . ILE C 2 95 ? 38.475 62.111 41.391 1.00 34.51 95 ILE A O 1
ATOM 3768 N N . ILE C 2 96 ? 36.579 61.204 42.153 1.00 34.36 96 ILE A N 1
ATOM 3769 C CA . ILE C 2 96 ? 35.705 62.094 41.413 1.00 34.67 96 ILE A CA 1
ATOM 3770 C C . ILE C 2 96 ? 35.184 63.247 42.255 1.00 35.24 96 ILE A C 1
ATOM 3771 O O . ILE C 2 96 ? 34.915 63.080 43.441 1.00 35.48 96 ILE A O 1
ATOM 3776 N N . SER C 2 97 ? 35.052 64.421 41.648 1.00 35.17 97 SER A N 1
ATOM 3777 C CA . SER C 2 97 ? 34.520 65.559 42.379 1.00 35.29 97 SER A CA 1
ATOM 3778 C C . SER C 2 97 ? 33.273 66.113 41.728 1.00 37.34 97 SER A C 1
ATOM 3779 O O . SER C 2 97 ? 33.294 66.529 40.579 1.00 37.52 97 SER A O 1
ATOM 3782 N N . THR C 2 98 ? 32.192 66.119 42.501 1.00 40.08 98 THR A N 1
ATOM 3783 C CA . THR C 2 98 ? 30.872 66.589 42.088 1.00 41.35 98 THR A CA 1
ATOM 3784 C C . THR C 2 98 ? 30.657 68.062 42.428 1.00 42.65 98 THR A C 1
ATOM 3785 O O . THR C 2 98 ? 29.687 68.688 42.002 1.00 43.75 98 THR A O 1
ATOM 3789 N N . GLY C 2 99 ? 31.583 68.615 43.193 1.00 43.78 99 GLY A N 1
ATOM 3790 C CA . GLY C 2 99 ? 31.477 69.999 43.600 1.00 44.89 99 GLY A CA 1
ATOM 3791 C C . GLY C 2 99 ? 32.165 70.136 44.941 1.00 45.76 99 GLY A C 1
ATOM 3792 O O . GLY C 2 99 ? 32.469 71.238 45.386 1.00 47.21 99 GLY A O 1
ATOM 3793 N N . GLY C 2 100 ? 32.407 69.002 45.591 1.00 45.54 100 GLY A N 1
ATOM 3794 C CA . GLY C 2 100 ? 33.070 69.019 46.874 1.00 44.14 100 GLY A CA 1
ATOM 3795 C C . GLY C 2 100 ? 34.543 69.179 46.604 1.00 44.38 100 GLY A C 1
ATOM 3796 O O . GLY C 2 100 ? 35.061 68.560 45.678 1.00 44.94 100 GLY A O 1
ATOM 3797 N N . THR C 2 101 ? 35.210 70.012 47.400 1.00 44.84 101 THR A N 1
ATOM 3798 C CA . THR C 2 101 ? 36.643 70.266 47.257 1.00 44.11 101 THR A CA 1
ATOM 3799 C C . THR C 2 101 ? 37.377 69.716 48.469 1.00 43.98 101 THR A C 1
ATOM 3800 O O . THR C 2 101 ? 37.234 70.253 49.576 1.00 42.95 101 THR A O 1
ATOM 3804 N N . VAL C 2 102 ? 38.167 68.666 48.274 1.00 43.95 102 VAL A N 1
ATOM 3805 C CA . VAL C 2 102 ? 38.904 68.106 49.394 1.00 44.81 102 VAL A CA 1
ATOM 3806 C C . VAL C 2 102 ? 40.419 68.264 49.267 1.00 48.08 102 VAL A C 1
ATOM 3807 O O . VAL C 2 102 ? 41.165 67.313 49.490 1.00 49.92 102 VAL A O 1
ATOM 3811 N N . ALA C 2 103 ? 40.862 69.474 48.928 1.00 50.56 103 ALA A N 1
ATOM 3812 C CA . ALA C 2 103 ? 42.285 69.799 48.776 1.00 54.33 103 ALA A CA 1
ATOM 3813 C C . ALA C 2 103 ? 42.375 71.073 47.957 1.00 57.71 103 ALA A C 1
ATOM 3814 O O . ALA C 2 103 ? 41.536 71.300 47.099 1.00 59.27 103 ALA A O 1
ATOM 3816 N N . SER C 2 104 ? 43.373 71.913 48.205 1.00 62.59 104 SER A N 1
ATOM 3817 C CA . SER C 2 104 ? 43.488 73.143 47.421 1.00 68.13 104 SER A CA 1
ATOM 3818 C C . SER C 2 104 ? 44.793 73.918 47.603 1.00 72.60 104 SER A C 1
ATOM 3819 O O . SER C 2 104 ? 45.712 73.466 48.299 1.00 72.76 104 SER A O 1
ATOM 3822 N N . ILE C 2 105 ? 44.868 75.074 46.938 1.00 77.84 105 ILE A N 1
ATOM 3823 C CA . ILE C 2 105 ? 46.025 75.969 47.016 1.00 82.39 105 ILE A CA 1
ATOM 3824 C C . ILE C 2 105 ? 45.535 77.414 47.099 1.00 85.73 105 ILE A C 1
ATOM 3825 O O . ILE C 2 105 ? 44.542 77.798 46.469 1.00 85.94 105 ILE A O 1
ATOM 3830 N N . ILE C 2 106 ? 46.238 78.213 47.888 1.00 89.25 106 ILE A N 1
ATOM 3831 C CA . ILE C 2 106 ? 45.876 79.607 48.067 1.00 93.37 106 ILE A CA 1
ATOM 3832 C C . ILE C 2 106 ? 46.911 80.512 47.410 1.00 96.32 106 ILE A C 1
ATOM 3833 O O . ILE C 2 106 ? 48.117 80.248 47.467 1.00 96.43 106 ILE A O 1
ATOM 3838 N N . ASP C 2 107 ? 46.431 81.574 46.776 1.00 99.14 107 ASP A N 1
ATOM 3839 C CA . ASP C 2 107 ? 47.322 82.536 46.160 1.00 101.78 107 ASP A CA 1
ATOM 3840 C C . ASP C 2 107 ? 47.343 83.706 47.135 1.00 103.26 107 ASP A C 1
ATOM 3841 O O . ASP C 2 107 ? 46.417 84.521 47.156 1.00 103.19 107 ASP A O 1
ATOM 3846 N N . TYR C 2 108 ? 48.388 83.767 47.959 1.00 105.24 108 TYR A N 1
ATOM 3847 C CA . TYR C 2 108 ? 48.523 84.830 48.951 1.00 107.10 108 TYR A CA 1
ATOM 3848 C C . TYR C 2 108 ? 48.868 86.188 48.347 1.00 107.81 108 TYR A C 1
ATOM 3849 O O . TYR C 2 108 ? 49.354 87.080 49.039 1.00 107.52 108 TYR A O 1
ATOM 3858 N N . ARG C 2 109 ? 48.606 86.331 47.053 1.00 108.97 109 ARG A N 1
ATOM 3859 C CA . ARG C 2 109 ? 48.855 87.571 46.329 1.00 109.52 109 ARG A CA 1
ATOM 3860 C C . ARG C 2 109 ? 47.518 88.253 46.088 1.00 109.10 109 ARG A C 1
ATOM 3861 O O . ARG C 2 109 ? 47.465 89.391 45.625 1.00 110.05 109 ARG A O 1
ATOM 3869 N N . THR C 2 110 ? 46.441 87.542 46.406 1.00 107.85 110 THR A N 1
ATOM 3870 C CA . THR C 2 110 ? 45.091 88.049 46.205 1.00 106.52 110 THR A CA 1
ATOM 3871 C C . THR C 2 110 ? 44.246 87.871 47.461 1.00 106.16 110 THR A C 1
ATOM 3872 O O . THR C 2 110 ? 43.320 88.645 47.723 1.00 105.28 110 THR A O 1
ATOM 3876 N N . GLY C 2 111 ? 44.581 86.843 48.235 1.00 106.22 111 GLY A N 1
ATOM 3877 C CA . GLY C 2 111 ? 43.847 86.552 49.452 1.00 105.95 111 GLY A CA 1
ATOM 3878 C C . GLY C 2 111 ? 42.727 85.579 49.143 1.00 105.24 111 GLY A C 1
ATOM 3879 O O . GLY C 2 111 ? 42.028 85.089 50.039 1.00 105.00 111 GLY A O 1
ATOM 3880 N N . ALA C 2 112 ? 42.568 85.299 47.852 1.00 104.16 112 ALA A N 1
ATOM 3881 C CA . ALA C 2 112 ? 41.534 84.396 47.381 1.00 102.38 112 ALA A CA 1
ATOM 3882 C C . ALA C 2 112 ? 42.057 82.981 47.229 1.00 101.53 112 ALA A C 1
ATOM 3883 O O . ALA C 2 112 ? 43.161 82.754 46.724 1.00 101.16 112 ALA A O 1
ATOM 3885 N N . VAL C 2 113 ? 41.241 82.037 47.684 1.00 100.41 113 VAL A N 1
ATOM 3886 C CA . VAL C 2 113 ? 41.555 80.616 47.626 1.00 98.53 113 VAL A CA 1
ATOM 3887 C C . VAL C 2 113 ? 40.866 80.025 46.405 1.00 96.47 113 VAL A C 1
ATOM 3888 O O . VAL C 2 113 ? 39.726 80.377 46.104 1.00 96.42 113 VAL A O 1
ATOM 3892 N N . HIS C 2 114 ? 41.547 79.142 45.687 1.00 94.06 114 HIS A N 1
ATOM 3893 C CA . HIS C 2 114 ? 40.906 78.525 44.536 1.00 91.31 114 HIS A CA 1
ATOM 3894 C C . HIS C 2 114 ? 41.098 77.017 44.566 1.00 87.81 114 HIS A C 1
ATOM 3895 O O . HIS C 2 114 ? 42.200 76.514 44.813 1.00 86.42 114 HIS A O 1
ATOM 3902 N N . PRO C 2 115 ? 40.001 76.282 44.325 1.00 84.59 115 PRO A N 1
ATOM 3903 C CA . PRO C 2 115 ? 39.908 74.827 44.299 1.00 82.24 115 PRO A CA 1
ATOM 3904 C C . PRO C 2 115 ? 41.101 74.190 43.647 1.00 80.63 115 PRO A C 1
ATOM 3905 O O . PRO C 2 115 ? 42.063 74.862 43.303 1.00 80.66 115 PRO A O 1
ATOM 3909 N N . ALA C 2 116 ? 41.027 72.881 43.474 1.00 79.32 116 ALA A N 1
ATOM 3910 C CA . ALA C 2 116 ? 42.108 72.148 42.855 1.00 79.53 116 ALA A CA 1
ATOM 3911 C C . ALA C 2 116 ? 41.795 70.680 42.964 1.00 79.77 116 ALA A C 1
ATOM 3912 O O . ALA C 2 116 ? 41.899 70.102 44.046 1.00 79.66 116 ALA A O 1
ATOM 3914 N N . PHE C 2 117 ? 41.406 70.069 41.852 1.00 79.45 117 PHE A N 1
ATOM 3915 C CA . PHE C 2 117 ? 41.094 68.655 41.898 1.00 79.13 117 PHE A CA 1
ATOM 3916 C C . PHE C 2 117 ? 41.724 67.838 40.787 1.00 77.07 117 PHE A C 1
ATOM 3917 O O . PHE C 2 117 ? 41.031 67.342 39.903 1.00 77.92 117 PHE A O 1
ATOM 3925 N N . THR C 2 118 ? 43.042 67.688 40.864 1.00 74.29 118 THR A N 1
ATOM 3926 C CA . THR C 2 118 ? 43.826 66.942 39.881 1.00 70.65 118 THR A CA 1
ATOM 3927 C C . THR C 2 118 ? 44.547 65.774 40.528 1.00 68.16 118 THR A C 1
ATOM 3928 O O . THR C 2 118 ? 45.039 65.882 41.644 1.00 68.27 118 THR A O 1
ATOM 3932 N N . ALA C 2 119 ? 44.636 64.662 39.815 1.00 65.33 119 ALA A N 1
ATOM 3933 C CA . ALA C 2 119 ? 45.322 63.507 40.353 1.00 63.30 119 ALA A CA 1
ATOM 3934 C C . ALA C 2 119 ? 46.660 63.926 40.950 1.00 62.52 119 ALA A C 1
ATOM 3935 O O . ALA C 2 119 ? 47.218 63.216 41.782 1.00 62.46 119 ALA A O 1
ATOM 3937 N N . ASP C 2 120 ? 47.185 65.075 40.537 1.00 61.60 120 ASP A N 1
ATOM 3938 C CA . ASP C 2 120 ? 48.455 65.491 41.102 1.00 60.94 120 ASP A CA 1
ATOM 3939 C C . ASP C 2 120 ? 48.289 66.527 42.189 1.00 58.81 120 ASP A C 1
ATOM 3940 O O . ASP C 2 120 ? 49.000 66.483 43.188 1.00 58.84 120 ASP A O 1
ATOM 3945 N N . ASP C 2 121 ? 47.360 67.458 42.008 1.00 56.31 121 ASP A N 1
ATOM 3946 C CA . ASP C 2 121 ? 47.107 68.462 43.043 1.00 54.13 121 ASP A CA 1
ATOM 3947 C C . ASP C 2 121 ? 46.849 67.733 44.372 1.00 52.21 121 ASP A C 1
ATOM 3948 O O . ASP C 2 121 ? 47.471 68.035 45.396 1.00 51.56 121 ASP A O 1
ATOM 3953 N N . LEU C 2 122 ? 45.923 66.776 44.344 1.00 49.53 122 LEU A N 1
ATOM 3954 C CA . LEU C 2 122 ? 45.591 66.001 45.529 1.00 47.07 122 LEU A CA 1
ATOM 3955 C C . LEU C 2 122 ? 46.879 65.421 46.064 1.00 46.84 122 LEU A C 1
ATOM 3956 O O . LEU C 2 122 ? 47.130 65.465 47.265 1.00 47.10 122 LEU A O 1
ATOM 3961 N N . LEU C 2 123 ? 47.693 64.888 45.154 1.00 46.72 123 LEU A N 1
ATOM 3962 C CA . LEU C 2 123 ? 48.981 64.282 45.491 1.00 46.59 123 LEU A CA 1
ATOM 3963 C C . LEU C 2 123 ? 49.905 65.278 46.178 1.00 47.34 123 LEU A C 1
ATOM 3964 O O . LEU C 2 123 ? 50.568 64.953 47.163 1.00 46.62 123 LEU A O 1
ATOM 3969 N N . ARG C 2 124 ? 49.943 66.494 45.647 1.00 49.23 124 ARG A N 1
ATOM 3970 C CA . ARG C 2 124 ? 50.771 67.546 46.221 1.00 51.38 124 ARG A CA 1
ATOM 3971 C C . ARG C 2 124 ? 50.349 67.821 47.651 1.00 51.41 124 ARG A C 1
ATOM 3972 O O . ARG C 2 124 ? 51.189 68.008 48.529 1.00 52.59 124 ARG A O 1
ATOM 3980 N N . ALA C 2 125 ? 49.041 67.843 47.882 1.00 50.93 125 ALA A N 1
ATOM 3981 C CA . ALA C 2 125 ? 48.510 68.110 49.209 1.00 49.69 125 ALA A CA 1
ATOM 3982 C C . ALA C 2 125 ? 48.328 66.845 50.058 1.00 48.74 125 ALA A C 1
ATOM 3983 O O . ALA C 2 125 ? 48.128 66.926 51.273 1.00 50.26 125 ALA A O 1
ATOM 3985 N N . ASN C 2 126 ? 48.415 65.679 49.431 1.00 45.65 126 ASN A N 1
ATOM 3986 C CA . ASN C 2 126 ? 48.230 64.438 50.157 1.00 43.84 126 ASN A CA 1
ATOM 3987 C C . ASN C 2 126 ? 49.157 63.340 49.689 1.00 42.82 126 ASN A C 1
ATOM 3988 O O . ASN C 2 126 ? 48.730 62.252 49.291 1.00 41.72 126 ASN A O 1
ATOM 3993 N N . PRO C 2 127 ? 50.459 63.608 49.758 1.00 42.49 127 PRO A N 1
ATOM 3994 C CA . PRO C 2 127 ? 51.455 62.627 49.330 1.00 41.41 127 PRO A CA 1
ATOM 3995 C C . PRO C 2 127 ? 51.184 61.239 49.892 1.00 40.06 127 PRO A C 1
ATOM 3996 O O . PRO C 2 127 ? 51.367 60.248 49.199 1.00 39.53 127 PRO A O 1
ATOM 4000 N N . GLU C 2 128 ? 50.734 61.168 51.142 1.00 38.93 128 GLU A N 1
ATOM 4001 C CA . GLU C 2 128 ? 50.484 59.873 51.760 1.00 38.94 128 GLU A CA 1
ATOM 4002 C C . GLU C 2 128 ? 49.713 58.934 50.842 1.00 40.52 128 GLU A C 1
ATOM 4003 O O . GLU C 2 128 ? 49.876 57.712 50.901 1.00 41.26 128 GLU A O 1
ATOM 4009 N N . LEU C 2 129 ? 48.881 59.500 49.982 1.00 40.88 129 LEU A N 1
ATOM 4010 C CA . LEU C 2 129 ? 48.098 58.673 49.088 1.00 42.24 129 LEU A CA 1
ATOM 4011 C C . LEU C 2 129 ? 48.974 57.760 48.238 1.00 44.58 129 LEU A C 1
ATOM 4012 O O . LEU C 2 129 ? 48.645 56.598 47.999 1.00 44.62 129 LEU A O 1
ATOM 4017 N N . LEU C 2 130 ? 50.105 58.289 47.799 1.00 47.83 130 LEU A N 1
ATOM 4018 C CA . LEU C 2 130 ? 51.025 57.547 46.949 1.00 51.08 130 LEU A CA 1
ATOM 4019 C C . LEU C 2 130 ? 51.288 56.109 47.389 1.00 52.99 130 LEU A C 1
ATOM 4020 O O . LEU C 2 130 ? 51.684 55.274 46.574 1.00 53.55 130 LEU A O 1
ATOM 4025 N N . ASP C 2 131 ? 51.059 55.807 48.660 1.00 54.37 131 ASP A N 1
ATOM 4026 C CA . ASP C 2 131 ? 51.316 54.458 49.133 1.00 55.98 131 ASP A CA 1
ATOM 4027 C C . ASP C 2 131 ? 50.067 53.655 49.369 1.00 54.22 131 ASP A C 1
ATOM 4028 O O . ASP C 2 131 ? 50.133 52.493 49.764 1.00 54.00 131 ASP A O 1
ATOM 4033 N N . ILE C 2 132 ? 48.925 54.276 49.121 1.00 52.71 132 ILE A N 1
ATOM 4034 C CA . ILE C 2 132 ? 47.654 53.599 49.307 1.00 51.59 132 ILE A CA 1
ATOM 4035 C C . ILE C 2 132 ? 47.188 53.025 47.981 1.00 50.70 132 ILE A C 1
ATOM 4036 O O . ILE C 2 132 ? 46.877 51.834 47.873 1.00 50.23 132 ILE A O 1
ATOM 4041 N N . ALA C 2 133 ? 47.153 53.880 46.967 1.00 49.50 133 ALA A N 1
ATOM 4042 C CA . ALA C 2 133 ? 46.712 53.458 45.653 1.00 48.61 133 ALA A CA 1
ATOM 4043 C C . ALA C 2 133 ? 47.119 54.446 44.573 1.00 48.29 133 ALA A C 1
ATOM 4044 O O . ALA C 2 133 ? 47.649 55.517 44.858 1.00 47.76 133 ALA A O 1
ATOM 4046 N N . ASN C 2 134 ? 46.863 54.064 43.328 1.00 48.56 134 ASN A N 1
ATOM 4047 C CA . ASN C 2 134 ? 47.168 54.888 42.164 1.00 49.16 134 ASN A CA 1
ATOM 4048 C C . ASN C 2 134 ? 46.014 55.845 41.835 1.00 49.21 134 ASN A C 1
ATOM 4049 O O . ASN C 2 134 ? 45.001 55.450 41.244 1.00 48.09 134 ASN A O 1
ATOM 4054 N N . ILE C 2 135 ? 46.196 57.108 42.204 1.00 49.26 135 ILE A N 1
ATOM 4055 C CA . ILE C 2 135 ? 45.187 58.138 41.996 1.00 50.10 135 ILE A CA 1
ATOM 4056 C C . ILE C 2 135 ? 44.882 58.567 40.566 1.00 49.98 135 ILE A C 1
ATOM 4057 O O . ILE C 2 135 ? 45.768 58.765 39.752 1.00 49.37 135 ILE A O 1
ATOM 4062 N N . ARG C 2 136 ? 43.594 58.717 40.295 1.00 51.70 136 ARG A N 1
ATOM 4063 C CA . ARG C 2 136 ? 43.077 59.157 39.007 1.00 54.38 136 ARG A CA 1
ATOM 4064 C C . ARG C 2 136 ? 41.957 60.089 39.450 1.00 53.95 136 ARG A C 1
ATOM 4065 O O . ARG C 2 136 ? 40.935 59.631 39.955 1.00 54.50 136 ARG A O 1
ATOM 4073 N N . GLY C 2 137 ? 42.130 61.389 39.275 1.00 53.76 137 GLY A N 1
ATOM 4074 C CA . GLY C 2 137 ? 41.088 62.289 39.729 1.00 52.32 137 GLY A CA 1
ATOM 4075 C C . GLY C 2 137 ? 40.591 63.357 38.780 1.00 51.12 137 GLY A C 1
ATOM 4076 O O . GLY C 2 137 ? 41.100 64.474 38.761 1.00 53.11 137 GLY A O 1
ATOM 4077 N N . ARG C 2 138 ? 39.581 63.014 37.999 1.00 49.12 138 ARG A N 1
ATOM 4078 C CA . ARG C 2 138 ? 38.974 63.945 37.060 1.00 48.23 138 ARG A CA 1
ATOM 4079 C C . ARG C 2 138 ? 38.055 64.817 37.917 1.00 47.16 138 ARG A C 1
ATOM 4080 O O . ARG C 2 138 ? 38.159 64.798 39.136 1.00 48.19 138 ARG A O 1
ATOM 4088 N N . ALA C 2 139 ? 37.168 65.589 37.304 1.00 45.48 139 ALA A N 1
ATOM 4089 C CA . ALA C 2 139 ? 36.243 66.408 38.081 1.00 42.35 139 ALA A CA 1
ATOM 4090 C C . ALA C 2 139 ? 34.889 66.491 37.380 1.00 40.55 139 ALA A C 1
ATOM 4091 O O . ALA C 2 139 ? 34.420 67.575 37.066 1.00 39.93 139 ALA A O 1
ATOM 4093 N N . VAL C 2 140 ? 34.278 65.328 37.151 1.00 38.69 140 VAL A N 1
ATOM 4094 C CA . VAL C 2 140 ? 32.976 65.202 36.497 1.00 36.75 140 VAL A CA 1
ATOM 4095 C C . VAL C 2 140 ? 32.202 66.497 36.299 1.00 37.04 140 VAL A C 1
ATOM 4096 O O . VAL C 2 140 ? 31.984 66.901 35.165 1.00 39.41 140 VAL A O 1
ATOM 4100 N N . PHE C 2 141 ? 31.754 67.134 37.375 1.00 35.32 141 PHE A N 1
ATOM 4101 C CA . PHE C 2 141 ? 31.034 68.401 37.247 1.00 36.07 141 PHE A CA 1
ATOM 4102 C C . PHE C 2 141 ? 31.117 69.192 38.534 1.00 37.92 141 PHE A C 1
ATOM 4103 O O . PHE C 2 141 ? 31.877 68.826 39.424 1.00 39.96 141 PHE A O 1
ATOM 4111 N N . ASN C 2 142 ? 30.351 70.268 38.663 1.00 39.59 142 ASN A N 1
ATOM 4112 C CA . ASN C 2 142 ? 30.478 71.074 39.874 1.00 41.50 142 ASN A CA 1
ATOM 4113 C C . ASN C 2 142 ? 29.211 71.764 40.352 1.00 42.62 142 ASN A C 1
ATOM 4114 O O . ASN C 2 142 ? 28.749 72.735 39.752 1.00 43.59 142 ASN A O 1
ATOM 4119 N N . ILE C 2 143 ? 28.656 71.274 41.451 1.00 42.22 143 ILE A N 1
ATOM 4120 C CA . ILE C 2 143 ? 27.453 71.870 41.990 1.00 41.47 143 ILE A CA 1
ATOM 4121 C C . ILE C 2 143 ? 27.526 71.844 43.496 1.00 41.15 143 ILE A C 1
ATOM 4122 O O . ILE C 2 143 ? 27.823 70.812 44.108 1.00 41.80 143 ILE A O 1
ATOM 4127 N N . LEU C 2 144 ? 27.264 72.999 44.086 1.00 40.31 144 LEU A N 1
ATOM 4128 C CA . LEU C 2 144 ? 27.299 73.134 45.520 1.00 39.24 144 LEU A CA 1
ATOM 4129 C C . LEU C 2 144 ? 26.265 72.193 46.151 1.00 40.03 144 LEU A C 1
ATOM 4130 O O . LEU C 2 144 ? 25.094 72.168 45.756 1.00 39.94 144 LEU A O 1
ATOM 4135 N N . SER C 2 145 ? 26.716 71.412 47.128 1.00 40.09 145 SER A N 1
ATOM 4136 C CA . SER C 2 145 ? 25.863 70.463 47.830 1.00 37.92 145 SER A CA 1
ATOM 4137 C C . SER C 2 145 ? 24.493 71.038 48.179 1.00 35.40 145 SER A C 1
ATOM 4138 O O . SER C 2 145 ? 23.539 70.292 48.299 1.00 36.42 145 SER A O 1
ATOM 4141 N N . GLU C 2 146 ? 24.390 72.352 48.341 1.00 32.86 146 GLU A N 1
ATOM 4142 C CA . GLU C 2 146 ? 23.111 72.986 48.677 1.00 32.81 146 GLU A CA 1
ATOM 4143 C C . GLU C 2 146 ? 22.139 72.909 47.505 1.00 32.53 146 GLU A C 1
ATOM 4144 O O . GLU C 2 146 ? 20.943 72.632 47.666 1.00 30.58 146 GLU A O 1
ATOM 4150 N N . ASN C 2 147 ? 22.689 73.190 46.328 1.00 31.93 147 ASN A N 1
ATOM 4151 C CA . ASN C 2 147 ? 21.953 73.235 45.080 1.00 31.62 147 ASN A CA 1
ATOM 4152 C C . ASN C 2 147 ? 21.833 71.910 44.365 1.00 30.22 147 ASN A C 1
ATOM 4153 O O . ASN C 2 147 ? 21.504 71.867 43.184 1.00 31.46 147 ASN A O 1
ATOM 4158 N N . MET C 2 148 ? 22.082 70.827 45.082 1.00 28.40 148 MET A N 1
ATOM 4159 C CA . MET C 2 148 ? 21.999 69.498 44.496 1.00 26.86 148 MET A CA 1
ATOM 4160 C C . MET C 2 148 ? 20.552 69.158 44.178 1.00 26.32 148 MET A C 1
ATOM 4161 O O . MET C 2 148 ? 19.663 69.559 44.907 1.00 25.73 148 MET A O 1
ATOM 4166 N N . LYS C 2 149 ? 20.324 68.424 43.093 1.00 27.87 149 LYS A N 1
ATOM 4167 C CA . LYS C 2 149 ? 18.974 68.015 42.687 1.00 29.55 149 LYS A CA 1
ATOM 4168 C C . LYS C 2 149 ? 18.993 66.581 42.147 1.00 29.60 149 LYS A C 1
ATOM 4169 O O . LYS C 2 149 ? 20.039 66.068 41.759 1.00 29.47 149 LYS A O 1
ATOM 4175 N N . PRO C 2 150 ? 17.831 65.920 42.104 1.00 30.01 150 PRO A N 1
ATOM 4176 C CA . PRO C 2 150 ? 17.761 64.547 41.605 1.00 30.80 150 PRO A CA 1
ATOM 4177 C C . PRO C 2 150 ? 18.467 64.297 40.277 1.00 32.80 150 PRO A C 1
ATOM 4178 O O . PRO C 2 150 ? 19.051 63.227 40.078 1.00 33.02 150 PRO A O 1
ATOM 4182 N N . GLU C 2 151 ? 18.429 65.272 39.368 1.00 34.13 151 GLU A N 1
ATOM 4183 C CA . GLU C 2 151 ? 19.073 65.080 38.072 1.00 35.22 151 GLU A CA 1
ATOM 4184 C C . GLU C 2 151 ? 20.568 64.864 38.213 1.00 34.98 151 GLU A C 1
ATOM 4185 O O . GLU C 2 151 ? 21.192 64.150 37.422 1.00 33.55 151 GLU A O 1
ATOM 4191 N N . TYR C 2 152 ? 21.144 65.495 39.226 1.00 35.09 152 TYR A N 1
ATOM 4192 C CA . TYR C 2 152 ? 22.570 65.368 39.456 1.00 34.71 152 TYR A CA 1
ATOM 4193 C C . TYR C 2 152 ? 22.873 64.083 40.206 1.00 33.67 152 TYR A C 1
ATOM 4194 O O . TYR C 2 152 ? 24.004 63.614 40.183 1.00 33.45 152 TYR A O 1
ATOM 4203 N N . TRP C 2 153 ? 21.879 63.516 40.885 1.00 32.99 153 TRP A N 1
ATOM 4204 C CA . TRP C 2 153 ? 22.129 62.254 41.575 1.00 32.61 153 TRP A CA 1
ATOM 4205 C C . TRP C 2 153 ? 22.513 61.315 40.454 1.00 32.73 153 TRP A C 1
ATOM 4206 O O . TRP C 2 153 ? 23.509 60.597 40.535 1.00 32.35 153 TRP A O 1
ATOM 4217 N N . VAL C 2 154 ? 21.702 61.348 39.399 1.00 33.87 154 VAL A N 1
ATOM 4218 C CA . VAL C 2 154 ? 21.913 60.521 38.214 1.00 34.48 154 VAL A CA 1
ATOM 4219 C C . VAL C 2 154 ? 23.259 60.817 37.567 1.00 33.75 154 VAL A C 1
ATOM 4220 O O . VAL C 2 154 ? 24.101 59.923 37.444 1.00 32.83 154 VAL A O 1
ATOM 4224 N N . GLU C 2 155 ? 23.457 62.072 37.166 1.00 33.10 155 GLU A N 1
ATOM 4225 C CA . GLU C 2 155 ? 24.701 62.487 36.523 1.00 33.06 155 GLU A CA 1
ATOM 4226 C C . GLU C 2 155 ? 25.937 61.928 37.239 1.00 31.41 155 GLU A C 1
ATOM 4227 O O . GLU C 2 155 ? 26.968 61.644 36.611 1.00 30.60 155 GLU A O 1
ATOM 4233 N N . THR C 2 156 ? 25.809 61.770 38.555 1.00 28.99 156 THR A N 1
ATOM 4234 C CA . THR C 2 156 ? 26.861 61.237 39.407 1.00 26.39 156 THR A CA 1
ATOM 4235 C C . THR C 2 156 ? 26.832 59.739 39.231 1.00 26.19 156 THR A C 1
ATOM 4236 O O . THR C 2 156 ? 27.848 59.101 38.988 1.00 25.52 156 THR A O 1
ATOM 4240 N N . ALA C 2 157 ? 25.636 59.185 39.379 1.00 27.29 157 ALA A N 1
ATOM 4241 C CA . ALA C 2 157 ? 25.413 57.757 39.225 1.00 27.68 157 ALA A CA 1
ATOM 4242 C C . ALA C 2 157 ? 26.108 57.322 37.945 1.00 27.37 157 ALA A C 1
ATOM 4243 O O . ALA C 2 157 ? 26.780 56.288 37.903 1.00 26.63 157 ALA A O 1
ATOM 4245 N N . ARG C 2 158 ? 25.943 58.139 36.910 1.00 27.53 158 ARG A N 1
ATOM 4246 C CA . ARG C 2 158 ? 26.540 57.882 35.608 1.00 28.10 158 ARG A CA 1
ATOM 4247 C C . ARG C 2 158 ? 28.049 58.043 35.713 1.00 28.79 158 ARG A C 1
ATOM 4248 O O . ARG C 2 158 ? 28.807 57.148 35.348 1.00 28.21 158 ARG A O 1
ATOM 4256 N N . ALA C 2 159 ? 28.479 59.193 36.221 1.00 30.46 159 ALA A N 1
ATOM 4257 C CA . ALA C 2 159 ? 29.902 59.477 36.355 1.00 32.27 159 ALA A CA 1
ATOM 4258 C C . ALA C 2 159 ? 30.676 58.323 36.984 1.00 33.33 159 ALA A C 1
ATOM 4259 O O . ALA C 2 159 ? 31.675 57.869 36.427 1.00 32.89 159 ALA A O 1
ATOM 4261 N N . VAL C 2 160 ? 30.210 57.850 38.138 1.00 36.35 160 VAL A N 1
ATOM 4262 C CA . VAL C 2 160 ? 30.877 56.754 38.843 1.00 38.50 160 VAL A CA 1
ATOM 4263 C C . VAL C 2 160 ? 30.907 55.501 37.982 1.00 40.56 160 VAL A C 1
ATOM 4264 O O . VAL C 2 160 ? 31.975 54.947 37.719 1.00 40.12 160 VAL A O 1
ATOM 4268 N N . TYR C 2 161 ? 29.726 55.065 37.548 1.00 43.18 161 TYR A N 1
ATOM 4269 C CA . TYR C 2 161 ? 29.606 53.888 36.702 1.00 44.74 161 TYR A CA 1
ATOM 4270 C C . TYR C 2 161 ? 30.743 53.911 35.681 1.00 45.22 161 TYR A C 1
ATOM 4271 O O . TYR C 2 161 ? 31.335 52.882 35.360 1.00 43.56 161 TYR A O 1
ATOM 4280 N N . GLY C 2 162 ? 31.063 55.105 35.198 1.00 46.24 162 GLY A N 1
ATOM 4281 C CA . GLY C 2 162 ? 32.136 55.237 34.239 1.00 47.62 162 GLY A CA 1
ATOM 4282 C C . GLY C 2 162 ? 33.438 54.735 34.822 1.00 48.96 162 GLY A C 1
ATOM 4283 O O . GLY C 2 162 ? 33.873 53.625 34.527 1.00 48.67 162 GLY A O 1
ATOM 4284 N N . GLU C 2 163 ? 34.057 55.558 35.660 1.00 50.71 163 GLU A N 1
ATOM 4285 C CA . GLU C 2 163 ? 35.319 55.207 36.291 1.00 52.17 163 GLU A CA 1
ATOM 4286 C C . GLU C 2 163 ? 35.391 53.731 36.662 1.00 52.37 163 GLU A C 1
ATOM 4287 O O . GLU C 2 163 ? 36.363 53.055 36.334 1.00 51.78 163 GLU A O 1
ATOM 4293 N N . ILE C 2 164 ? 34.356 53.237 37.341 1.00 53.48 164 ILE A N 1
ATOM 4294 C CA . ILE C 2 164 ? 34.309 51.840 37.775 1.00 54.14 164 ILE A CA 1
ATOM 4295 C C . ILE C 2 164 ? 34.284 50.891 36.580 1.00 54.97 164 ILE A C 1
ATOM 4296 O O . ILE C 2 164 ? 34.674 49.730 36.685 1.00 53.96 164 ILE A O 1
ATOM 4301 N N . LYS C 2 165 ? 33.850 51.396 35.435 1.00 57.03 165 LYS A N 1
ATOM 4302 C CA . LYS C 2 165 ? 33.805 50.577 34.235 1.00 59.59 165 LYS A CA 1
ATOM 4303 C C . LYS C 2 165 ? 35.147 50.634 33.522 1.00 60.27 165 LYS A C 1
ATOM 4304 O O . LYS C 2 165 ? 35.590 49.646 32.939 1.00 60.73 165 LYS A O 1
ATOM 4310 N N . ASP C 2 166 ? 35.791 51.797 33.574 1.00 60.62 166 ASP A N 1
ATOM 4311 C CA . ASP C 2 166 ? 37.087 51.991 32.934 1.00 59.64 166 ASP A CA 1
ATOM 4312 C C . ASP C 2 166 ? 38.185 51.409 33.807 1.00 57.94 166 ASP A C 1
ATOM 4313 O O . ASP C 2 166 ? 39.326 51.862 33.776 1.00 58.08 166 ASP A O 1
ATOM 4318 N N . GLY C 2 167 ? 37.821 50.412 34.602 1.00 56.06 167 GLY A N 1
ATOM 4319 C CA . GLY C 2 167 ? 38.786 49.759 35.461 1.00 54.22 167 GLY A CA 1
ATOM 4320 C C . GLY C 2 167 ? 39.284 50.582 36.626 1.00 52.40 167 GLY A C 1
ATOM 4321 O O . GLY C 2 167 ? 40.327 51.233 36.538 1.00 53.24 167 GLY A O 1
ATOM 4322 N N . ALA C 2 168 ? 38.536 50.541 37.722 1.00 49.94 168 ALA A N 1
ATOM 4323 C CA . ALA C 2 168 ? 38.882 51.264 38.942 1.00 46.98 168 ALA A CA 1
ATOM 4324 C C . ALA C 2 168 ? 38.544 50.340 40.106 1.00 44.92 168 ALA A C 1
ATOM 4325 O O . ALA C 2 168 ? 37.406 49.922 40.253 1.00 45.69 168 ALA A O 1
ATOM 4327 N N . ASP C 2 169 ? 39.529 50.014 40.929 1.00 42.03 169 ASP A N 1
ATOM 4328 C CA . ASP C 2 169 ? 39.306 49.114 42.053 1.00 39.04 169 ASP A CA 1
ATOM 4329 C C . ASP C 2 169 ? 38.396 49.723 43.107 1.00 35.95 169 ASP A C 1
ATOM 4330 O O . ASP C 2 169 ? 37.830 49.020 43.955 1.00 32.79 169 ASP A O 1
ATOM 4335 N N . GLY C 2 170 ? 38.271 51.042 43.028 1.00 34.03 170 GLY A N 1
ATOM 4336 C CA . GLY C 2 170 ? 37.445 51.794 43.949 1.00 32.32 170 GLY A CA 1
ATOM 4337 C C . GLY C 2 170 ? 37.218 53.186 43.400 1.00 30.13 170 GLY A C 1
ATOM 4338 O O . GLY C 2 170 ? 37.996 53.670 42.583 1.00 30.23 170 GLY A O 1
ATOM 4339 N N . VAL C 2 171 ? 36.157 53.835 43.857 1.00 27.46 171 VAL A N 1
ATOM 4340 C CA . VAL C 2 171 ? 35.820 55.169 43.396 1.00 23.31 171 VAL A CA 1
ATOM 4341 C C . VAL C 2 171 ? 35.433 56.065 44.561 1.00 22.84 171 VAL A C 1
ATOM 4342 O O . VAL C 2 171 ? 34.559 55.728 45.362 1.00 23.56 171 VAL A O 1
ATOM 4346 N N . VAL C 2 172 ? 36.089 57.211 44.660 1.00 22.34 172 VAL A N 1
ATOM 4347 C CA . VAL C 2 172 ? 35.799 58.152 45.732 1.00 21.05 172 VAL A CA 1
ATOM 4348 C C . VAL C 2 172 ? 35.187 59.428 45.171 1.00 20.89 172 VAL A C 1
ATOM 4349 O O . VAL C 2 172 ? 35.789 60.093 44.354 1.00 21.96 172 VAL A O 1
ATOM 4353 N N . VAL C 2 173 ? 33.986 59.767 45.610 1.00 20.80 173 VAL A N 1
ATOM 4354 C CA . VAL C 2 173 ? 33.321 60.961 45.127 1.00 20.61 173 VAL A CA 1
ATOM 4355 C C . VAL C 2 173 ? 33.433 62.086 46.146 1.00 21.09 173 VAL A C 1
ATOM 4356 O O . VAL C 2 173 ? 32.928 61.960 47.259 1.00 20.32 173 VAL A O 1
ATOM 4360 N N . ALA C 2 174 ? 34.088 63.182 45.759 1.00 22.96 174 ALA A N 1
ATOM 4361 C CA . ALA C 2 174 ? 34.268 64.349 46.635 1.00 22.66 174 ALA A CA 1
ATOM 4362 C C . ALA C 2 174 ? 33.051 65.250 46.516 1.00 22.24 174 ALA A C 1
ATOM 4363 O O . ALA C 2 174 ? 32.983 66.112 45.658 1.00 22.47 174 ALA A O 1
ATOM 4365 N N . HIS C 2 175 ? 32.108 65.047 47.419 1.00 23.30 175 HIS A N 1
ATOM 4366 C CA . HIS C 2 175 ? 30.831 65.752 47.432 1.00 24.81 175 HIS A CA 1
ATOM 4367 C C . HIS C 2 175 ? 30.776 66.795 48.525 1.00 24.37 175 HIS A C 1
ATOM 4368 O O . HIS C 2 175 ? 31.612 66.806 49.410 1.00 24.37 175 HIS A O 1
ATOM 4375 N N . GLY C 2 176 ? 29.784 67.673 48.457 1.00 25.58 176 GLY A N 1
ATOM 4376 C CA . GLY C 2 176 ? 29.624 68.685 49.487 1.00 27.63 176 GLY A CA 1
ATOM 4377 C C . GLY C 2 176 ? 28.909 68.061 50.673 1.00 27.87 176 GLY A C 1
ATOM 4378 O O . GLY C 2 176 ? 28.158 67.113 50.502 1.00 29.74 176 GLY A O 1
ATOM 4379 N N . THR C 2 177 ? 29.122 68.581 51.873 1.00 27.51 177 THR A N 1
ATOM 4380 C CA . THR C 2 177 ? 28.487 68.011 53.060 1.00 25.92 177 THR A CA 1
ATOM 4381 C C . THR C 2 177 ? 26.961 68.110 53.097 1.00 24.54 177 THR A C 1
ATOM 4382 O O . THR C 2 177 ? 26.280 67.097 53.057 1.00 24.88 177 THR A O 1
ATOM 4386 N N . ASP C 2 178 ? 26.428 69.321 53.167 1.00 23.36 178 ASP A N 1
ATOM 4387 C CA . ASP C 2 178 ? 24.985 69.539 53.231 1.00 23.26 178 ASP A CA 1
ATOM 4388 C C . ASP C 2 178 ? 24.032 68.412 52.832 1.00 23.37 178 ASP A C 1
ATOM 4389 O O . ASP C 2 178 ? 23.227 67.941 53.639 1.00 20.96 178 ASP A O 1
ATOM 4394 N N . THR C 2 179 ? 24.120 68.000 51.575 1.00 24.50 179 THR A N 1
ATOM 4395 C CA . THR C 2 179 ? 23.237 66.979 51.023 1.00 25.22 179 THR A CA 1
ATOM 4396 C C . THR C 2 179 ? 23.883 65.621 50.699 1.00 23.83 179 THR A C 1
ATOM 4397 O O . THR C 2 179 ? 23.248 64.745 50.107 1.00 22.84 179 THR A O 1
ATOM 4401 N N . MET C 2 180 ? 25.137 65.450 51.090 1.00 22.89 180 MET A N 1
ATOM 4402 C CA . MET C 2 180 ? 25.866 64.215 50.820 1.00 22.22 180 MET A CA 1
ATOM 4403 C C . MET C 2 180 ? 25.031 62.983 51.071 1.00 21.78 180 MET A C 1
ATOM 4404 O O . MET C 2 180 ? 24.922 62.116 50.216 1.00 21.73 180 MET A O 1
ATOM 4409 N N . HIS C 2 181 ? 24.438 62.901 52.251 1.00 20.90 181 HIS A N 1
ATOM 4410 C CA . HIS C 2 181 ? 23.649 61.741 52.562 1.00 19.85 181 HIS A CA 1
ATOM 4411 C C . HIS C 2 181 ? 22.511 61.515 51.569 1.00 19.68 181 HIS A C 1
ATOM 4412 O O . HIS C 2 181 ? 22.198 60.367 51.257 1.00 22.49 181 HIS A O 1
ATOM 4419 N N . TYR C 2 182 ? 21.892 62.571 51.047 1.00 17.05 182 TYR A N 1
ATOM 4420 C CA . TYR C 2 182 ? 20.819 62.346 50.070 1.00 15.18 182 TYR A CA 1
ATOM 4421 C C . TYR C 2 182 ? 21.354 61.597 48.868 1.00 16.18 182 TYR A C 1
ATOM 4422 O O . TYR C 2 182 ? 20.779 60.591 48.450 1.00 14.39 182 TYR A O 1
ATOM 4431 N N . THR C 2 183 ? 22.453 62.118 48.314 1.00 16.99 183 THR A N 1
ATOM 4432 C CA . THR C 2 183 ? 23.103 61.541 47.140 1.00 16.62 183 THR A CA 1
ATOM 4433 C C . THR C 2 183 ? 23.556 60.114 47.353 1.00 17.22 183 THR A C 1
ATOM 4434 O O . THR C 2 183 ? 23.212 59.242 46.562 1.00 17.43 183 THR A O 1
ATOM 4438 N N . SER C 2 184 ? 24.341 59.875 48.402 1.00 18.39 184 SER A N 1
ATOM 4439 C CA . SER C 2 184 ? 24.820 58.522 48.678 1.00 19.62 184 SER A CA 1
ATOM 4440 C C . SER C 2 184 ? 23.608 57.607 48.661 1.00 20.03 184 SER A C 1
ATOM 4441 O O . SER C 2 184 ? 23.646 56.507 48.102 1.00 20.61 184 SER A O 1
ATOM 4444 N N . ALA C 2 185 ? 22.521 58.078 49.259 1.00 18.55 185 ALA A N 1
ATOM 4445 C CA . ALA C 2 185 ? 21.301 57.308 49.284 1.00 17.41 185 ALA A CA 1
ATOM 4446 C C . ALA C 2 185 ? 20.974 56.945 47.843 1.00 17.69 185 ALA A C 1
ATOM 4447 O O . ALA C 2 185 ? 20.788 55.786 47.519 1.00 18.11 185 ALA A O 1
ATOM 4449 N N . ALA C 2 186 ? 20.933 57.951 46.977 1.00 17.43 186 ALA A N 1
ATOM 4450 C CA . ALA C 2 186 ? 20.624 57.755 45.569 1.00 16.74 186 ALA A CA 1
ATOM 4451 C C . ALA C 2 186 ? 21.539 56.738 44.878 1.00 17.00 186 ALA A C 1
ATOM 4452 O O . ALA C 2 186 ? 21.055 55.769 44.297 1.00 16.97 186 ALA A O 1
ATOM 4454 N N . LEU C 2 187 ? 22.854 56.943 44.933 1.00 16.45 187 LEU A N 1
ATOM 4455 C CA . LEU C 2 187 ? 23.787 56.007 44.287 1.00 16.46 187 LEU A CA 1
ATOM 4456 C C . LEU C 2 187 ? 23.632 54.581 44.803 1.00 16.27 187 LEU A C 1
ATOM 4457 O O . LEU C 2 187 ? 24.003 53.633 44.120 1.00 15.03 187 LEU A O 1
ATOM 4462 N N . SER C 2 188 ? 23.093 54.438 46.013 1.00 17.21 188 SER A N 1
ATOM 4463 C CA . SER C 2 188 ? 22.877 53.123 46.608 1.00 18.43 188 SER A CA 1
ATOM 4464 C C . SER C 2 188 ? 21.852 52.361 45.799 1.00 20.94 188 SER A C 1
ATOM 4465 O O . SER C 2 188 ? 22.063 51.197 45.465 1.00 23.60 188 SER A O 1
ATOM 4468 N N . PHE C 2 189 ? 20.740 53.030 45.501 1.00 22.38 189 PHE A N 1
ATOM 4469 C CA . PHE C 2 189 ? 19.632 52.471 44.731 1.00 23.83 189 PHE A CA 1
ATOM 4470 C C . PHE C 2 189 ? 19.948 52.337 43.236 1.00 25.56 189 PHE A C 1
ATOM 4471 O O . PHE C 2 189 ? 19.613 51.326 42.604 1.00 25.61 189 PHE A O 1
ATOM 4479 N N . MET C 2 190 ? 20.587 53.366 42.680 1.00 26.21 190 MET A N 1
ATOM 4480 C CA . MET C 2 190 ? 20.954 53.393 41.268 1.00 26.98 190 MET A CA 1
ATOM 4481 C C . MET C 2 190 ? 22.116 52.489 40.871 1.00 29.12 190 MET A C 1
ATOM 4482 O O . MET C 2 190 ? 22.144 51.979 39.760 1.00 31.22 190 MET A O 1
ATOM 4487 N N . LEU C 2 191 ? 23.079 52.296 41.762 1.00 30.91 191 LEU A N 1
ATOM 4488 C CA . LEU C 2 191 ? 24.240 51.472 41.441 1.00 32.94 191 LEU A CA 1
ATOM 4489 C C . LEU C 2 191 ? 24.376 50.150 42.169 1.00 33.87 191 LEU A C 1
ATOM 4490 O O . LEU C 2 191 ? 23.996 50.009 43.330 1.00 35.59 191 LEU A O 1
ATOM 4495 N N . ARG C 2 192 ? 24.941 49.182 41.464 1.00 34.07 192 ARG A N 1
ATOM 4496 C CA . ARG C 2 192 ? 25.230 47.880 42.033 1.00 35.26 192 ARG A CA 1
ATOM 4497 C C . ARG C 2 192 ? 26.740 47.883 41.756 1.00 34.54 192 ARG A C 1
ATOM 4498 O O . ARG C 2 192 ? 27.159 48.289 40.676 1.00 33.17 192 ARG A O 1
ATOM 4506 N N . THR C 2 193 ? 27.565 47.451 42.704 1.00 34.46 193 THR A N 1
ATOM 4507 C CA . THR C 2 193 ? 29.008 47.523 42.480 1.00 34.30 193 THR A CA 1
ATOM 4508 C C . THR C 2 193 ? 29.906 46.386 42.932 1.00 34.72 193 THR A C 1
ATOM 4509 O O . THR C 2 193 ? 29.663 45.743 43.955 1.00 36.35 193 THR A O 1
ATOM 4513 N N . PRO C 2 194 ? 30.992 46.156 42.183 1.00 33.70 194 PRO A N 1
ATOM 4514 C CA . PRO C 2 194 ? 31.981 45.117 42.464 1.00 32.88 194 PRO A CA 1
ATOM 4515 C C . PRO C 2 194 ? 33.053 45.734 43.360 1.00 32.25 194 PRO A C 1
ATOM 4516 O O . PRO C 2 194 ? 33.796 45.031 44.055 1.00 32.14 194 PRO A O 1
ATOM 4520 N N . VAL C 2 195 ? 33.125 47.062 43.323 1.00 30.44 195 VAL A N 1
ATOM 4521 C CA . VAL C 2 195 ? 34.093 47.800 44.114 1.00 28.39 195 VAL A CA 1
ATOM 4522 C C . VAL C 2 195 ? 33.400 48.862 44.943 1.00 27.62 195 VAL A C 1
ATOM 4523 O O . VAL C 2 195 ? 32.255 49.211 44.680 1.00 26.99 195 VAL A O 1
ATOM 4527 N N . PRO C 2 196 ? 34.101 49.398 45.954 1.00 27.15 196 PRO A N 1
ATOM 4528 C CA . PRO C 2 196 ? 33.597 50.433 46.855 1.00 25.32 196 PRO A CA 1
ATOM 4529 C C . PRO C 2 196 ? 33.400 51.751 46.136 1.00 23.76 196 PRO A C 1
ATOM 4530 O O . PRO C 2 196 ? 34.093 52.062 45.172 1.00 21.98 196 PRO A O 1
ATOM 4534 N N . VAL C 2 197 ? 32.450 52.522 46.632 1.00 22.55 197 VAL A N 1
ATOM 4535 C CA . VAL C 2 197 ? 32.139 53.825 46.090 1.00 22.10 197 VAL A CA 1
ATOM 4536 C C . VAL C 2 197 ? 31.957 54.658 47.341 1.00 24.16 197 VAL A C 1
ATOM 4537 O O . VAL C 2 197 ? 30.896 54.615 47.964 1.00 25.36 197 VAL A O 1
ATOM 4541 N N . VAL C 2 198 ? 32.988 55.405 47.726 1.00 24.48 198 VAL A N 1
ATOM 4542 C CA . VAL C 2 198 ? 32.877 56.197 48.937 1.00 26.79 198 VAL A CA 1
ATOM 4543 C C . VAL C 2 198 ? 32.854 57.721 48.765 1.00 26.50 198 VAL A C 1
ATOM 4544 O O . VAL C 2 198 ? 33.770 58.318 48.204 1.00 25.95 198 VAL A O 1
ATOM 4548 N N . PHE C 2 199 ? 31.777 58.328 49.259 1.00 25.52 199 PHE A N 1
ATOM 4549 C CA . PHE C 2 199 ? 31.578 59.767 49.220 1.00 24.10 199 PHE A CA 1
ATOM 4550 C C . PHE C 2 199 ? 32.334 60.402 50.359 1.00 23.41 199 PHE A C 1
ATOM 4551 O O . PHE C 2 199 ? 32.527 59.780 51.389 1.00 25.11 199 PHE A O 1
ATOM 4559 N N . THR C 2 200 ? 32.770 61.638 50.184 1.00 22.03 200 THR A N 1
ATOM 4560 C CA . THR C 2 200 ? 33.469 62.317 51.257 1.00 20.37 200 THR A CA 1
ATOM 4561 C C . THR C 2 200 ? 33.484 63.802 51.015 1.00 21.63 200 THR A C 1
ATOM 4562 O O . THR C 2 200 ? 32.982 64.271 49.998 1.00 22.57 200 THR A O 1
ATOM 4566 N N . GLY C 2 201 ? 34.057 64.533 51.966 1.00 23.23 201 GLY A N 1
ATOM 4567 C CA . GLY C 2 201 ? 34.153 65.982 51.877 1.00 22.74 201 GLY A CA 1
ATOM 4568 C C . GLY C 2 201 ? 34.735 66.558 53.158 1.00 22.77 201 GLY A C 1
ATOM 4569 O O . GLY C 2 201 ? 35.305 65.839 53.980 1.00 22.34 201 GLY A O 1
ATOM 4570 N N . ALA C 2 202 ? 34.599 67.861 53.341 1.00 22.06 202 ALA A N 1
ATOM 4571 C CA . ALA C 2 202 ? 35.127 68.479 54.540 1.00 20.24 202 ALA A CA 1
ATOM 4572 C C . ALA C 2 202 ? 34.145 69.489 55.095 1.00 20.70 202 ALA A C 1
ATOM 4573 O O . ALA C 2 202 ? 33.477 70.219 54.353 1.00 18.29 202 ALA A O 1
ATOM 4575 N N . GLN C 2 203 ? 34.050 69.498 56.420 1.00 21.75 203 GLN A N 1
ATOM 4576 C CA . GLN C 2 203 ? 33.191 70.423 57.119 1.00 21.05 203 GLN A CA 1
ATOM 4577 C C . GLN C 2 203 ? 33.979 71.708 57.166 1.00 21.49 203 GLN A C 1
ATOM 4578 O O . GLN C 2 203 ? 33.406 72.790 57.161 1.00 24.09 203 GLN A O 1
ATOM 4584 N N . ARG C 2 204 ? 35.303 71.572 57.190 1.00 21.30 204 ARG A N 1
ATOM 4585 C CA . ARG C 2 204 ? 36.213 72.713 57.210 1.00 19.95 204 ARG A CA 1
ATOM 4586 C C . ARG C 2 204 ? 36.883 72.873 55.841 1.00 20.43 204 ARG A C 1
ATOM 4587 O O . ARG C 2 204 ? 37.520 71.942 55.330 1.00 19.81 204 ARG A O 1
ATOM 4595 N N . SER C 2 205 ? 36.724 74.055 55.253 1.00 20.00 205 SER A N 1
ATOM 4596 C CA . SER C 2 205 ? 37.303 74.371 53.952 1.00 19.07 205 SER A CA 1
ATOM 4597 C C . SER C 2 205 ? 38.670 73.706 53.814 1.00 18.88 205 SER A C 1
ATOM 4598 O O . SER C 2 205 ? 39.452 73.664 54.760 1.00 17.97 205 SER A O 1
ATOM 4601 N N . SER C 2 206 ? 38.964 73.185 52.631 1.00 19.89 206 SER A N 1
ATOM 4602 C CA . SER C 2 206 ? 40.247 72.530 52.404 1.00 18.27 206 SER A CA 1
ATOM 4603 C C . SER C 2 206 ? 41.377 73.542 52.476 1.00 17.84 206 SER A C 1
ATOM 4604 O O . SER C 2 206 ? 42.505 73.200 52.795 1.00 19.09 206 SER A O 1
ATOM 4607 N N . ASP C 2 207 ? 41.079 74.796 52.186 1.00 17.87 207 ASP A N 1
ATOM 4608 C CA . ASP C 2 207 ? 42.109 75.807 52.226 1.00 18.54 207 ASP A CA 1
ATOM 4609 C C . ASP C 2 207 ? 42.711 75.980 53.620 1.00 19.76 207 ASP A C 1
ATOM 4610 O O . ASP C 2 207 ? 43.835 76.459 53.755 1.00 20.28 207 ASP A O 1
ATOM 4615 N N . ARG C 2 208 ? 41.983 75.589 54.658 1.00 19.97 208 ARG A N 1
ATOM 4616 C CA . ARG C 2 208 ? 42.499 75.733 56.017 1.00 21.71 208 ARG A CA 1
ATOM 4617 C C . ARG C 2 208 ? 43.561 74.677 56.365 1.00 23.40 208 ARG A C 1
ATOM 4618 O O . ARG C 2 208 ? 43.538 73.551 55.853 1.00 23.26 208 ARG A O 1
ATOM 4626 N N . PRO C 2 209 ? 44.513 75.027 57.245 1.00 23.70 209 PRO A N 1
ATOM 4627 C CA . PRO C 2 209 ? 45.538 74.049 57.601 1.00 23.55 209 PRO A CA 1
ATOM 4628 C C . PRO C 2 209 ? 44.922 73.000 58.513 1.00 25.24 209 PRO A C 1
ATOM 4629 O O . PRO C 2 209 ? 45.493 71.938 58.721 1.00 25.84 209 PRO A O 1
ATOM 4633 N N . SER C 2 210 ? 43.748 73.301 59.057 1.00 25.14 210 SER A N 1
ATOM 4634 C CA . SER C 2 210 ? 43.097 72.370 59.962 1.00 26.64 210 SER A CA 1
ATOM 4635 C C . SER C 2 210 ? 41.992 71.537 59.312 1.00 28.40 210 SER A C 1
ATOM 4636 O O . SER C 2 210 ? 41.418 70.647 59.952 1.00 30.47 210 SER A O 1
ATOM 4639 N N . SER C 2 211 ? 41.698 71.808 58.044 1.00 27.98 211 SER A N 1
ATOM 4640 C CA . SER C 2 211 ? 40.635 71.086 57.341 1.00 26.99 211 SER A CA 1
ATOM 4641 C C . SER C 2 211 ? 40.652 69.582 57.562 1.00 26.41 211 SER A C 1
ATOM 4642 O O . SER C 2 211 ? 41.710 68.952 57.631 1.00 25.09 211 SER A O 1
ATOM 4645 N N . ASP C 2 212 ? 39.462 69.011 57.676 1.00 26.21 212 ASP A N 1
ATOM 4646 C CA . ASP C 2 212 ? 39.337 67.580 57.863 1.00 26.88 212 ASP A CA 1
ATOM 4647 C C . ASP C 2 212 ? 39.565 66.899 56.532 1.00 26.92 212 ASP A C 1
ATOM 4648 O O . ASP C 2 212 ? 39.785 65.697 56.462 1.00 26.75 212 ASP A O 1
ATOM 4653 N N . ALA C 2 213 ? 39.540 67.690 55.471 1.00 28.11 213 ALA A N 1
ATOM 4654 C CA . ALA C 2 213 ? 39.710 67.166 54.125 1.00 29.36 213 ALA A CA 1
ATOM 4655 C C . ALA C 2 213 ? 40.845 66.170 53.962 1.00 30.30 213 ALA A C 1
ATOM 4656 O O . ALA C 2 213 ? 40.709 65.184 53.250 1.00 30.96 213 ALA A O 1
ATOM 4658 N N . SER C 2 214 ? 41.968 66.425 54.619 1.00 31.93 214 SER A N 1
ATOM 4659 C CA . SER C 2 214 ? 43.132 65.557 54.495 1.00 32.04 214 SER A CA 1
ATOM 4660 C C . SER C 2 214 ? 42.899 64.123 54.977 1.00 32.45 214 SER A C 1
ATOM 4661 O O . SER C 2 214 ? 43.013 63.161 54.214 1.00 31.28 214 SER A O 1
ATOM 4664 N N . LEU C 2 215 ? 42.568 63.985 56.251 1.00 33.10 215 LEU A N 1
ATOM 4665 C CA . LEU C 2 215 ? 42.337 62.671 56.826 1.00 33.01 215 LEU A CA 1
ATOM 4666 C C . LEU C 2 215 ? 41.162 61.984 56.161 1.00 33.14 215 LEU A C 1
ATOM 4667 O O . LEU C 2 215 ? 41.157 60.767 55.992 1.00 33.79 215 LEU A O 1
ATOM 4672 N N . ASN C 2 216 ? 40.168 62.774 55.782 1.00 31.77 216 ASN A N 1
ATOM 4673 C CA . ASN C 2 216 ? 38.987 62.236 55.151 1.00 31.12 216 ASN A CA 1
ATOM 4674 C C . ASN C 2 216 ? 39.287 61.678 53.774 1.00 30.93 216 ASN A C 1
ATOM 4675 O O . ASN C 2 216 ? 38.851 60.580 53.428 1.00 31.96 216 ASN A O 1
ATOM 4680 N N . ILE C 2 217 ? 40.056 62.412 52.989 1.00 29.79 217 ILE A N 1
ATOM 4681 C CA . ILE C 2 217 ? 40.352 61.957 51.646 1.00 30.78 217 ILE A CA 1
ATOM 4682 C C . ILE C 2 217 ? 41.217 60.702 51.637 1.00 31.54 217 ILE A C 1
ATOM 4683 O O . ILE C 2 217 ? 40.936 59.750 50.899 1.00 29.70 217 ILE A O 1
ATOM 4688 N N . GLN C 2 218 ? 42.253 60.684 52.471 1.00 33.68 218 GLN A N 1
ATOM 4689 C CA . GLN C 2 218 ? 43.132 59.526 52.491 1.00 35.40 218 GLN A CA 1
ATOM 4690 C C . GLN C 2 218 ? 42.629 58.371 53.330 1.00 36.94 218 GLN A C 1
ATOM 4691 O O . GLN C 2 218 ? 43.329 57.375 53.513 1.00 39.96 218 GLN A O 1
ATOM 4697 N N . CYS C 2 219 ? 41.414 58.504 53.844 1.00 35.79 219 CYS A N 1
ATOM 4698 C CA . CYS C 2 219 ? 40.806 57.426 54.600 1.00 34.45 219 CYS A CA 1
ATOM 4699 C C . CYS C 2 219 ? 39.777 56.886 53.624 1.00 32.81 219 CYS A C 1
ATOM 4700 O O . CYS C 2 219 ? 39.534 55.684 53.532 1.00 32.56 219 CYS A O 1
ATOM 4703 N N . SER C 2 220 ? 39.185 57.799 52.871 1.00 30.75 220 SER A N 1
ATOM 4704 C CA . SER C 2 220 ? 38.204 57.412 51.887 1.00 28.88 220 SER A CA 1
ATOM 4705 C C . SER C 2 220 ? 38.927 56.541 50.864 1.00 28.76 220 SER A C 1
ATOM 4706 O O . SER C 2 220 ? 38.453 55.467 50.499 1.00 28.15 220 SER A O 1
ATOM 4709 N N . VAL C 2 221 ? 40.087 57.001 50.410 1.00 28.51 221 VAL A N 1
ATOM 4710 C CA . VAL C 2 221 ? 40.842 56.236 49.428 1.00 27.20 221 VAL A CA 1
ATOM 4711 C C . VAL C 2 221 ? 41.193 54.893 50.048 1.00 27.32 221 VAL A C 1
ATOM 4712 O O . VAL C 2 221 ? 41.081 53.842 49.406 1.00 27.30 221 VAL A O 1
ATOM 4716 N N . ARG C 2 222 ? 41.590 54.925 51.312 1.00 26.59 222 ARG A N 1
ATOM 4717 C CA . ARG C 2 222 ? 41.928 53.691 51.989 1.00 27.23 222 ARG A CA 1
ATOM 4718 C C . ARG C 2 222 ? 40.712 52.800 51.848 1.00 26.56 222 ARG A C 1
ATOM 4719 O O . ARG C 2 222 ? 40.801 51.690 51.341 1.00 27.51 222 ARG A O 1
ATOM 4727 N N . ALA C 2 223 ? 39.569 53.317 52.283 1.00 24.99 223 ALA A N 1
ATOM 4728 C CA . ALA C 2 223 ? 38.331 52.577 52.215 1.00 25.44 223 ALA A CA 1
ATOM 4729 C C . ALA C 2 223 ? 38.075 52.086 50.802 1.00 25.71 223 ALA A C 1
ATOM 4730 O O . ALA C 2 223 ? 37.737 50.929 50.588 1.00 24.71 223 ALA A O 1
ATOM 4732 N N . ALA C 2 224 ? 38.251 52.970 49.833 1.00 27.76 224 ALA A N 1
ATOM 4733 C CA . ALA C 2 224 ? 38.019 52.616 48.445 1.00 30.01 224 ALA A CA 1
ATOM 4734 C C . ALA C 2 224 ? 38.780 51.358 48.042 1.00 31.12 224 ALA A C 1
ATOM 4735 O O . ALA C 2 224 ? 38.495 50.756 47.017 1.00 32.14 224 ALA A O 1
ATOM 4737 N N . THR C 2 225 ? 39.744 50.949 48.851 1.00 32.69 225 THR A N 1
ATOM 4738 C CA . THR C 2 225 ? 40.501 49.749 48.531 1.00 34.31 225 THR A CA 1
ATOM 4739 C C . THR C 2 225 ? 39.934 48.566 49.299 1.00 35.73 225 THR A C 1
ATOM 4740 O O . THR C 2 225 ? 40.100 47.420 48.892 1.00 37.70 225 THR A O 1
ATOM 4744 N N . SER C 2 226 ? 39.277 48.852 50.420 1.00 35.55 226 SER A N 1
ATOM 4745 C CA . SER C 2 226 ? 38.676 47.824 51.266 1.00 34.14 226 SER A CA 1
ATOM 4746 C C . SER C 2 226 ? 37.786 46.823 50.520 1.00 33.26 226 SER A C 1
ATOM 4747 O O . SER C 2 226 ? 37.493 46.973 49.334 1.00 30.47 226 SER A O 1
ATOM 4750 N N . GLU C 2 227 ? 37.332 45.809 51.243 1.00 33.61 227 GLU A N 1
ATOM 4751 C CA . GLU C 2 227 ? 36.498 44.784 50.643 1.00 34.53 227 GLU A CA 1
ATOM 4752 C C . GLU C 2 227 ? 35.016 45.148 50.636 1.00 33.03 227 GLU A C 1
ATOM 4753 O O . GLU C 2 227 ? 34.214 44.503 49.968 1.00 33.33 227 GLU A O 1
ATOM 4759 N N . ILE C 2 228 ? 34.658 46.184 51.378 1.00 30.52 228 ILE A N 1
ATOM 4760 C CA . ILE C 2 228 ? 33.278 46.620 51.452 1.00 27.61 228 ILE A CA 1
ATOM 4761 C C . ILE C 2 228 ? 32.890 47.249 50.127 1.00 25.80 228 ILE A C 1
ATOM 4762 O O . ILE C 2 228 ? 33.383 48.302 49.774 1.00 24.96 228 ILE A O 1
ATOM 4767 N N . ALA C 2 229 ? 31.998 46.609 49.391 1.00 25.51 229 ALA A N 1
ATOM 4768 C CA . ALA C 2 229 ? 31.606 47.136 48.091 1.00 25.60 229 ALA A CA 1
ATOM 4769 C C . ALA C 2 229 ? 30.168 47.616 47.958 1.00 25.30 229 ALA A C 1
ATOM 4770 O O . ALA C 2 229 ? 29.351 46.952 47.332 1.00 26.30 229 ALA A O 1
ATOM 4772 N N . GLU C 2 230 ? 29.861 48.769 48.540 1.00 25.03 230 GLU A N 1
ATOM 4773 C CA . GLU C 2 230 ? 28.522 49.353 48.442 1.00 24.93 230 GLU A CA 1
ATOM 4774 C C . GLU C 2 230 ? 28.721 50.847 48.520 1.00 24.26 230 GLU A C 1
ATOM 4775 O O . GLU C 2 230 ? 29.822 51.288 48.870 1.00 23.99 230 GLU A O 1
ATOM 4781 N N . VAL C 2 231 ? 27.705 51.637 48.183 1.00 22.93 231 VAL A N 1
ATOM 4782 C CA . VAL C 2 231 ? 27.908 53.081 48.262 1.00 24.60 231 VAL A CA 1
ATOM 4783 C C . VAL C 2 231 ? 27.961 53.520 49.718 1.00 24.44 231 VAL A C 1
ATOM 4784 O O . VAL C 2 231 ? 27.110 53.147 50.519 1.00 24.69 231 VAL A O 1
ATOM 4788 N N . THR C 2 232 ? 28.951 54.335 50.055 1.00 23.22 232 THR A N 1
ATOM 4789 C CA . THR C 2 232 ? 29.128 54.746 51.434 1.00 21.33 232 THR A CA 1
ATOM 4790 C C . THR C 2 232 ? 29.646 56.164 51.653 1.00 21.04 232 THR A C 1
ATOM 4791 O O . THR C 2 232 ? 30.003 56.872 50.708 1.00 20.57 232 THR A O 1
ATOM 4795 N N . VAL C 2 233 ? 29.671 56.565 52.920 1.00 19.42 233 VAL A N 1
ATOM 4796 C CA . VAL C 2 233 ? 30.157 57.874 53.323 1.00 19.24 233 VAL A CA 1
ATOM 4797 C C . VAL C 2 233 ? 31.244 57.670 54.380 1.00 20.70 233 VAL A C 1
ATOM 4798 O O . VAL C 2 233 ? 31.013 57.008 55.391 1.00 21.64 233 VAL A O 1
ATOM 4802 N N . CYS C 2 234 ? 32.428 58.230 54.130 1.00 21.02 234 CYS A N 1
ATOM 4803 C CA . CYS C 2 234 ? 33.559 58.127 55.046 1.00 20.92 234 CYS A CA 1
ATOM 4804 C C . CYS C 2 234 ? 33.910 59.523 55.538 1.00 21.45 234 CYS A C 1
ATOM 4805 O O . CYS C 2 234 ? 34.277 60.388 54.746 1.00 20.41 234 CYS A O 1
ATOM 4808 N N . MET C 2 235 ? 33.794 59.739 56.845 1.00 21.87 235 MET A N 1
ATOM 4809 C CA . MET C 2 235 ? 34.103 61.031 57.442 1.00 22.51 235 MET A CA 1
ATOM 4810 C C . MET C 2 235 ? 34.671 60.873 58.857 1.00 24.48 235 MET A C 1
ATOM 4811 O O . MET C 2 235 ? 34.657 59.772 59.423 1.00 24.50 235 MET A O 1
ATOM 4816 N N . HIS C 2 236 ? 35.162 61.977 59.425 1.00 25.35 236 HIS A N 1
ATOM 4817 C CA . HIS C 2 236 ? 35.714 61.980 60.786 1.00 27.03 236 HIS A CA 1
ATOM 4818 C C . HIS C 2 236 ? 34.759 61.275 61.735 1.00 26.75 236 HIS A C 1
ATOM 4819 O O . HIS C 2 236 ? 33.551 61.446 61.621 1.00 28.27 236 HIS A O 1
ATOM 4826 N N . ALA C 2 237 ? 35.295 60.503 62.677 1.00 25.49 237 ALA A N 1
ATOM 4827 C CA . ALA C 2 237 ? 34.459 59.792 63.637 1.00 24.10 237 ALA A CA 1
ATOM 4828 C C . ALA C 2 237 ? 34.335 60.579 64.944 1.00 23.60 237 ALA A C 1
ATOM 4829 O O . ALA C 2 237 ? 33.459 60.316 65.767 1.00 23.94 237 ALA A O 1
ATOM 4831 N N . THR C 2 238 ? 35.231 61.538 65.135 1.00 22.83 238 THR A N 1
ATOM 4832 C CA . THR C 2 238 ? 35.234 62.380 66.326 1.00 20.93 238 THR A CA 1
ATOM 4833 C C . THR C 2 238 ? 35.845 63.691 65.893 1.00 21.09 238 THR A C 1
ATOM 4834 O O . THR C 2 238 ? 36.094 63.887 64.707 1.00 23.17 238 THR A O 1
ATOM 4838 N N . MET C 2 239 ? 36.082 64.598 66.831 1.00 20.43 239 MET A N 1
ATOM 4839 C CA . MET C 2 239 ? 36.700 65.863 66.469 1.00 18.84 239 MET A CA 1
ATOM 4840 C C . MET C 2 239 ? 38.196 65.592 66.418 1.00 17.88 239 MET A C 1
ATOM 4841 O O . MET C 2 239 ? 38.959 66.433 66.009 1.00 18.73 239 MET A O 1
ATOM 4846 N N . ASP C 2 240 ? 38.618 64.409 66.836 1.00 18.01 240 ASP A N 1
ATOM 4847 C CA . ASP C 2 240 ? 40.037 64.082 66.794 1.00 22.43 240 ASP A CA 1
ATOM 4848 C C . ASP C 2 240 ? 40.441 63.753 65.351 1.00 23.88 240 ASP A C 1
ATOM 4849 O O . ASP C 2 240 ? 39.624 63.261 64.568 1.00 24.28 240 ASP A O 1
ATOM 4854 N N . ASP C 2 241 ? 41.699 64.021 65.001 1.00 24.14 241 ASP A N 1
ATOM 4855 C CA . ASP C 2 241 ? 42.197 63.712 63.667 1.00 24.05 241 ASP A CA 1
ATOM 4856 C C . ASP C 2 241 ? 42.867 62.345 63.720 1.00 24.39 241 ASP A C 1
ATOM 4857 O O . ASP C 2 241 ? 44.044 62.212 63.413 1.00 24.05 241 ASP A O 1
ATOM 4862 N N . LEU C 2 242 ? 42.119 61.326 64.113 1.00 24.34 242 LEU A N 1
ATOM 4863 C CA . LEU C 2 242 ? 42.679 59.995 64.195 1.00 23.85 242 LEU A CA 1
ATOM 4864 C C . LEU C 2 242 ? 41.938 59.023 63.329 1.00 23.98 242 LEU A C 1
ATOM 4865 O O . LEU C 2 242 ? 42.530 58.425 62.455 1.00 24.53 242 LEU A O 1
ATOM 4870 N N . SER C 2 243 ? 40.643 58.862 63.562 1.00 25.76 243 SER A N 1
ATOM 4871 C CA . SER C 2 243 ? 39.855 57.918 62.772 1.00 27.07 243 SER A CA 1
ATOM 4872 C C . SER C 2 243 ? 38.689 58.479 61.960 1.00 27.60 243 SER A C 1
ATOM 4873 O O . SER C 2 243 ? 38.288 59.639 62.109 1.00 28.51 243 SER A O 1
ATOM 4876 N N . CYS C 2 244 ? 38.162 57.616 61.093 1.00 27.31 244 CYS A N 1
ATOM 4877 C CA . CYS C 2 244 ? 37.019 57.908 60.236 1.00 25.90 244 CYS A CA 1
ATOM 4878 C C . CYS C 2 244 ? 36.062 56.721 60.303 1.00 24.85 244 CYS A C 1
ATOM 4879 O O . CYS C 2 244 ? 36.492 55.576 60.463 1.00 25.37 244 CYS A O 1
ATOM 4882 N N . HIS C 2 245 ? 34.766 56.981 60.214 1.00 23.13 245 HIS A N 1
ATOM 4883 C CA . HIS C 2 245 ? 33.810 55.883 60.206 1.00 22.39 245 HIS A CA 1
ATOM 4884 C C . HIS C 2 245 ? 33.348 55.698 58.769 1.00 22.57 245 HIS A C 1
ATOM 4885 O O . HIS C 2 245 ? 33.192 56.668 58.027 1.00 21.43 245 HIS A O 1
ATOM 4892 N N . LEU C 2 246 ? 33.159 54.450 58.364 1.00 23.59 246 LEU A N 1
ATOM 4893 C CA . LEU C 2 246 ? 32.672 54.175 57.023 1.00 23.53 246 LEU A CA 1
ATOM 4894 C C . LEU C 2 246 ? 31.189 53.938 57.256 1.00 23.57 246 LEU A C 1
ATOM 4895 O O . LEU C 2 246 ? 30.801 52.961 57.886 1.00 25.58 246 LEU A O 1
ATOM 4900 N N . HIS C 2 247 ? 30.363 54.847 56.771 1.00 22.28 247 HIS A N 1
ATOM 4901 C CA . HIS C 2 247 ? 28.927 54.738 56.953 1.00 22.09 247 HIS A CA 1
ATOM 4902 C C . HIS C 2 247 ? 28.207 54.124 55.753 1.00 21.72 247 HIS A C 1
ATOM 4903 O O . HIS C 2 247 ? 28.473 54.486 54.618 1.00 23.50 247 HIS A O 1
ATOM 4910 N N . ARG C 2 248 ? 27.287 53.202 55.985 1.00 21.24 248 ARG A N 1
ATOM 4911 C CA . ARG C 2 248 ? 26.548 52.637 54.862 1.00 21.33 248 ARG A CA 1
ATOM 4912 C C . ARG C 2 248 ? 25.662 53.749 54.302 1.00 20.10 248 ARG A C 1
ATOM 4913 O O . ARG C 2 248 ? 24.830 54.292 55.005 1.00 19.98 248 ARG A O 1
ATOM 4921 N N . GLY C 2 249 ? 25.850 54.080 53.033 1.00 20.39 249 GLY A N 1
ATOM 4922 C CA . GLY C 2 249 ? 25.097 55.154 52.391 1.00 19.44 249 GLY A CA 1
ATOM 4923 C C . GLY C 2 249 ? 23.618 55.387 52.672 1.00 18.51 249 GLY A C 1
ATOM 4924 O O . GLY C 2 249 ? 23.194 56.510 52.894 1.00 17.08 249 GLY A O 1
ATOM 4925 N N . VAL C 2 250 ? 22.820 54.336 52.641 1.00 18.74 250 VAL A N 1
ATOM 4926 C CA . VAL C 2 250 ? 21.391 54.464 52.884 1.00 18.59 250 VAL A CA 1
ATOM 4927 C C . VAL C 2 250 ? 21.063 54.542 54.368 1.00 17.44 250 VAL A C 1
ATOM 4928 O O . VAL C 2 250 ? 19.918 54.372 54.766 1.00 17.10 250 VAL A O 1
ATOM 4932 N N . LYS C 2 251 ? 22.077 54.800 55.181 1.00 17.69 251 LYS A N 1
ATOM 4933 C CA . LYS C 2 251 ? 21.912 54.873 56.631 1.00 16.75 251 LYS A CA 1
ATOM 4934 C C . LYS C 2 251 ? 22.857 55.901 57.277 1.00 15.96 251 LYS A C 1
ATOM 4935 O O . LYS C 2 251 ? 23.480 55.618 58.292 1.00 16.93 251 LYS A O 1
ATOM 4941 N N . VAL C 2 252 ? 22.960 57.087 56.689 1.00 14.56 252 VAL A N 1
ATOM 4942 C CA . VAL C 2 252 ? 23.840 58.123 57.212 1.00 14.45 252 VAL A CA 1
ATOM 4943 C C . VAL C 2 252 ? 23.055 59.421 57.195 1.00 17.48 252 VAL A C 1
ATOM 4944 O O . VAL C 2 252 ? 22.087 59.550 56.435 1.00 19.05 252 VAL A O 1
ATOM 4948 N N . ARG C 2 253 ? 23.464 60.382 58.020 1.00 17.51 253 ARG A N 1
ATOM 4949 C CA . ARG C 2 253 ? 22.801 61.686 58.064 1.00 17.30 253 ARG A CA 1
ATOM 4950 C C . ARG C 2 253 ? 23.708 62.772 58.610 1.00 18.54 253 ARG A C 1
ATOM 4951 O O . ARG C 2 253 ? 24.449 62.540 59.559 1.00 19.90 253 ARG A O 1
ATOM 4959 N N . LYS C 2 254 ? 23.646 63.958 58.009 1.00 19.54 254 LYS A N 1
ATOM 4960 C CA . LYS C 2 254 ? 24.450 65.101 58.450 1.00 19.24 254 LYS A CA 1
ATOM 4961 C C . LYS C 2 254 ? 23.775 65.638 59.710 1.00 19.41 254 LYS A C 1
ATOM 4962 O O . LYS C 2 254 ? 22.965 66.554 59.628 1.00 19.92 254 LYS A O 1
ATOM 4968 N N . MET C 2 255 ? 24.123 65.056 60.862 1.00 19.91 255 MET A N 1
ATOM 4969 C CA . MET C 2 255 ? 23.530 65.382 62.169 1.00 19.37 255 MET A CA 1
ATOM 4970 C C . MET C 2 255 ? 23.964 66.652 62.897 1.00 19.10 255 MET A C 1
ATOM 4971 O O . MET C 2 255 ? 23.371 67.012 63.924 1.00 15.05 255 MET A O 1
ATOM 4976 N N . HIS C 2 256 ? 24.989 67.326 62.383 1.00 19.74 256 HIS A N 1
ATOM 4977 C CA . HIS C 2 256 ? 25.438 68.559 63.011 1.00 20.07 256 HIS A CA 1
ATOM 4978 C C . HIS C 2 256 ? 25.728 69.654 62.004 1.00 19.57 256 HIS A C 1
ATOM 4979 O O . HIS C 2 256 ? 26.128 69.400 60.874 1.00 19.41 256 HIS A O 1
ATOM 4986 N N . THR C 2 257 ? 25.536 70.883 62.445 1.00 20.70 257 THR A N 1
ATOM 4987 C CA . THR C 2 257 ? 25.744 72.046 61.606 1.00 22.62 257 THR A CA 1
ATOM 4988 C C . THR C 2 257 ? 27.184 72.295 61.237 1.00 23.31 257 THR A C 1
ATOM 4989 O O . THR C 2 257 ? 27.451 72.814 60.161 1.00 25.29 257 THR A O 1
ATOM 4993 N N . SER C 2 258 ? 28.122 71.946 62.109 1.00 23.50 258 SER A N 1
ATOM 4994 C CA . SER C 2 258 ? 29.506 72.226 61.780 1.00 24.81 258 SER A CA 1
ATOM 4995 C C . SER C 2 258 ? 30.536 71.247 62.254 1.00 24.71 258 SER A C 1
ATOM 4996 O O . SER C 2 258 ? 31.580 71.121 61.629 1.00 26.61 258 SER A O 1
ATOM 4999 N N . ARG C 2 259 ? 30.278 70.563 63.355 1.00 22.96 259 ARG A N 1
ATOM 5000 C CA . ARG C 2 259 ? 31.268 69.630 63.866 1.00 23.30 259 ARG A CA 1
ATOM 5001 C C . ARG C 2 259 ? 31.873 68.678 62.846 1.00 22.12 259 ARG A C 1
ATOM 5002 O O . ARG C 2 259 ? 31.225 68.235 61.909 1.00 22.82 259 ARG A O 1
ATOM 5010 N N . ARG C 2 260 ? 33.143 68.381 63.054 1.00 20.54 260 ARG A N 1
ATOM 5011 C CA . ARG C 2 260 ? 33.911 67.497 62.198 1.00 19.63 260 ARG A CA 1
ATOM 5012 C C . ARG C 2 260 ? 33.257 66.111 62.139 1.00 19.79 260 ARG A C 1
ATOM 5013 O O . ARG C 2 260 ? 33.305 65.424 61.121 1.00 19.97 260 ARG A O 1
ATOM 5021 N N . ASP C 2 261 ? 32.637 65.707 63.239 1.00 19.71 261 ASP A N 1
ATOM 5022 C CA . ASP C 2 261 ? 32.002 64.403 63.304 1.00 20.49 261 ASP A CA 1
ATOM 5023 C C . ASP C 2 261 ? 30.511 64.514 63.043 1.00 19.54 261 ASP A C 1
ATOM 5024 O O . ASP C 2 261 ? 29.722 63.751 63.573 1.00 18.97 261 ASP A O 1
ATOM 5029 N N . THR C 2 262 ? 30.133 65.454 62.193 1.00 19.46 262 THR A N 1
ATOM 5030 C CA . THR C 2 262 ? 28.730 65.671 61.876 1.00 18.96 262 THR A CA 1
ATOM 5031 C C . THR C 2 262 ? 27.973 64.452 61.363 1.00 18.94 262 THR A C 1
ATOM 5032 O O . THR C 2 262 ? 26.836 64.253 61.751 1.00 20.13 262 THR A O 1
ATOM 5036 N N . PHE C 2 263 ? 28.588 63.641 60.506 1.00 18.85 263 PHE A N 1
ATOM 5037 C CA . PHE C 2 263 ? 27.922 62.459 59.940 1.00 19.38 263 PHE A CA 1
ATOM 5038 C C . PHE C 2 263 ? 27.883 61.258 60.855 1.00 19.45 263 PHE A C 1
ATOM 5039 O O . PHE C 2 263 ? 28.917 60.720 61.224 1.00 21.13 263 PHE A O 1
ATOM 5047 N N . ARG C 2 264 ? 26.671 60.827 61.182 1.00 18.69 264 ARG A N 1
ATOM 5048 C CA . ARG C 2 264 ? 26.439 59.707 62.080 1.00 19.28 264 ARG A CA 1
ATOM 5049 C C . ARG C 2 264 ? 25.570 58.625 61.443 1.00 20.47 264 ARG A C 1
ATOM 5050 O O . ARG C 2 264 ? 24.629 58.950 60.715 1.00 22.06 264 ARG A O 1
ATOM 5058 N N . SER C 2 265 ? 25.867 57.349 61.704 1.00 18.65 265 SER A N 1
ATOM 5059 C CA . SER C 2 265 ? 25.020 56.276 61.168 1.00 17.53 265 SER A CA 1
ATOM 5060 C C . SER C 2 265 ? 23.714 56.386 61.935 1.00 17.37 265 SER A C 1
ATOM 5061 O O . SER C 2 265 ? 23.744 56.556 63.148 1.00 17.92 265 SER A O 1
ATOM 5064 N N . MET C 2 266 ? 22.566 56.2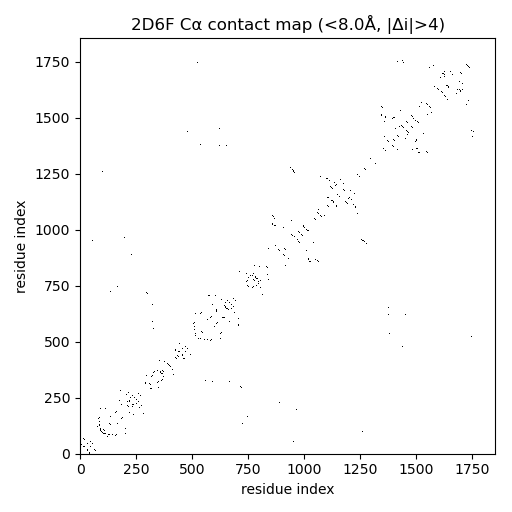95 61.267 1.00 17.84 266 MET A N 1
ATOM 5065 C CA . MET C 2 266 ? 21.313 56.418 62.002 1.00 16.98 266 MET A CA 1
ATOM 5066 C C . MET C 2 266 ? 20.746 55.132 62.494 1.00 18.41 266 MET A C 1
ATOM 5067 O O . MET C 2 266 ? 21.042 54.746 63.614 1.00 23.33 266 MET A O 1
ATOM 5072 N N . ASN C 2 267 ? 19.947 54.432 61.715 1.00 16.64 267 ASN A N 1
ATOM 5073 C CA . ASN C 2 267 ? 19.419 53.221 62.296 1.00 16.81 267 ASN A CA 1
ATOM 5074 C C . ASN C 2 267 ? 20.288 52.019 62.022 1.00 17.94 267 ASN A C 1
ATOM 5075 O O . ASN C 2 267 ? 19.846 50.967 61.555 1.00 19.12 267 ASN A O 1
ATOM 5080 N N . ALA C 2 268 ? 21.557 52.212 62.365 1.00 18.70 268 ALA A N 1
ATOM 5081 C CA . ALA C 2 268 ? 22.609 51.214 62.218 1.00 17.97 268 ALA A CA 1
ATOM 5082 C C . ALA C 2 268 ? 23.892 51.755 62.852 1.00 16.00 268 ALA A C 1
ATOM 5083 O O . ALA C 2 268 ? 23.917 52.874 63.367 1.00 13.59 268 ALA A O 1
ATOM 5085 N N . LEU C 2 269 ? 24.946 50.947 62.824 1.00 14.97 269 LEU A N 1
ATOM 5086 C CA . LEU C 2 269 ? 26.227 51.351 63.375 1.00 13.99 269 LEU A CA 1
ATOM 5087 C C . LEU C 2 269 ? 27.174 51.518 62.215 1.00 14.32 269 LEU A C 1
ATOM 5088 O O . LEU C 2 269 ? 26.899 51.039 61.127 1.00 16.07 269 LEU A O 1
ATOM 5093 N N . PRO C 2 270 ? 28.295 52.211 62.417 1.00 14.74 270 PRO A N 1
ATOM 5094 C CA . PRO C 2 270 ? 29.218 52.370 61.298 1.00 16.75 270 PRO A CA 1
ATOM 5095 C C . PRO C 2 270 ? 29.729 51.011 60.785 1.00 18.79 270 PRO A C 1
ATOM 5096 O O . PRO C 2 270 ? 30.004 50.089 61.559 1.00 17.90 270 PRO A O 1
ATOM 5100 N N . LEU C 2 271 ? 29.850 50.896 59.470 1.00 19.26 271 LEU A N 1
ATOM 5101 C CA . LEU C 2 271 ? 30.315 49.664 58.858 1.00 21.16 271 LEU A CA 1
ATOM 5102 C C . LEU C 2 271 ? 31.780 49.366 59.182 1.00 23.74 271 LEU A C 1
ATOM 5103 O O . LEU C 2 271 ? 32.192 48.208 59.199 1.00 23.84 271 LEU A O 1
ATOM 5108 N N . ALA C 2 272 ? 32.574 50.399 59.432 1.00 25.89 272 ALA A N 1
ATOM 5109 C CA . ALA C 2 272 ? 33.983 50.164 59.706 1.00 28.04 272 ALA A CA 1
ATOM 5110 C C . ALA C 2 272 ? 34.726 51.336 60.319 1.00 29.32 272 ALA A C 1
ATOM 5111 O O . ALA C 2 272 ? 34.186 52.436 60.475 1.00 29.96 272 ALA A O 1
ATOM 5113 N N . GLU C 2 273 ? 35.988 51.083 60.644 1.00 29.57 273 GLU A N 1
ATOM 5114 C CA . GLU C 2 273 ? 36.852 52.080 61.251 1.00 31.00 273 GLU A CA 1
ATOM 5115 C C . GLU C 2 273 ? 38.019 52.298 60.300 1.00 29.93 273 GLU A C 1
ATOM 5116 O O . GLU C 2 273 ? 38.905 51.461 60.205 1.00 30.24 273 GLU A O 1
ATOM 5122 N N . VAL C 2 274 ? 38.033 53.420 59.599 1.00 29.07 274 VAL A N 1
ATOM 5123 C CA . VAL C 2 274 ? 39.091 53.668 58.640 1.00 29.21 274 VAL A CA 1
ATOM 5124 C C . VAL C 2 274 ? 40.225 54.560 59.113 1.00 29.82 274 VAL A C 1
ATOM 5125 O O . VAL C 2 274 ? 40.039 55.442 59.941 1.00 29.83 274 VAL A O 1
ATOM 5129 N N . THR C 2 275 ? 41.399 54.320 58.544 1.00 30.33 275 THR A N 1
ATOM 5130 C CA . THR C 2 275 ? 42.629 55.037 58.858 1.00 31.14 275 THR A CA 1
ATOM 5131 C C . THR C 2 275 ? 43.446 55.019 57.584 1.00 33.17 275 THR A C 1
ATOM 5132 O O . THR C 2 275 ? 43.390 54.050 56.841 1.00 35.73 275 THR A O 1
ATOM 5136 N N . PRO C 2 276 ? 44.237 56.066 57.318 1.00 33.21 276 PRO A N 1
ATOM 5137 C CA . PRO C 2 276 ? 45.010 56.031 56.075 1.00 33.00 276 PRO A CA 1
ATOM 5138 C C . PRO C 2 276 ? 45.767 54.711 55.870 1.00 34.36 276 PRO A C 1
ATOM 5139 O O . PRO C 2 276 ? 46.157 54.367 54.748 1.00 33.37 276 PRO A O 1
ATOM 5143 N N . ASP C 2 277 ? 45.942 53.962 56.955 1.00 35.65 277 ASP A N 1
ATOM 5144 C CA . ASP C 2 277 ? 46.680 52.709 56.903 1.00 38.37 277 ASP A CA 1
ATOM 5145 C C . ASP C 2 277 ? 45.860 51.439 56.840 1.00 38.11 277 ASP A C 1
ATOM 5146 O O . ASP C 2 277 ? 46.347 50.402 56.393 1.00 37.97 277 ASP A O 1
ATOM 5151 N N . GLY C 2 278 ? 44.618 51.506 57.299 1.00 37.97 278 GLY A N 1
ATOM 5152 C CA . GLY C 2 278 ? 43.782 50.321 57.270 1.00 36.51 278 GLY A CA 1
ATOM 5153 C C . GLY C 2 278 ? 42.349 50.563 57.692 1.00 35.24 278 GLY A C 1
ATOM 5154 O O . GLY C 2 278 ? 41.979 51.657 58.111 1.00 34.74 278 GLY A O 1
ATOM 5155 N N . ILE C 2 279 ? 41.540 49.520 57.584 1.00 33.56 279 ILE A N 1
ATOM 5156 C CA . ILE C 2 279 ? 40.144 49.606 57.938 1.00 33.45 279 ILE A CA 1
ATOM 5157 C C . ILE C 2 279 ? 39.909 48.533 58.980 1.00 34.85 279 ILE A C 1
ATOM 5158 O O . ILE C 2 279 ? 40.659 47.563 59.027 1.00 34.81 279 ILE A O 1
ATOM 5163 N N . LYS C 2 280 ? 38.883 48.702 59.815 1.00 36.91 280 LYS A N 1
ATOM 5164 C CA . LYS C 2 280 ? 38.602 47.732 60.866 1.00 37.76 280 LYS A CA 1
ATOM 5165 C C . LYS C 2 280 ? 37.249 47.034 60.783 1.00 38.95 280 LYS A C 1
ATOM 5166 O O . LYS C 2 280 ? 36.860 46.315 61.697 1.00 41.32 280 LYS A O 1
ATOM 5172 N N . ILE C 2 281 ? 36.518 47.254 59.706 1.00 39.08 281 ILE A N 1
ATOM 5173 C CA . ILE C 2 281 ? 35.238 46.576 59.503 1.00 39.32 281 ILE A CA 1
ATOM 5174 C C . ILE C 2 281 ? 34.506 46.051 60.754 1.00 39.74 281 ILE A C 1
ATOM 5175 O O . ILE C 2 281 ? 34.641 44.892 61.134 1.00 37.30 281 ILE A O 1
ATOM 5180 N N . LEU C 2 282 ? 33.720 46.923 61.377 1.00 43.40 282 LEU A N 1
ATOM 5181 C CA . LEU C 2 282 ? 32.958 46.578 62.574 1.00 46.18 282 LEU A CA 1
ATOM 5182 C C . LEU C 2 282 ? 31.783 45.697 62.204 1.00 49.00 282 LEU A C 1
ATOM 5183 O O . LEU C 2 282 ? 31.582 44.632 62.791 1.00 50.64 282 LEU A O 1
ATOM 5188 N N . GLU C 2 283 ? 30.991 46.153 61.240 1.00 51.43 283 GLU A N 1
ATOM 5189 C CA . GLU C 2 283 ? 29.844 45.379 60.803 1.00 53.36 283 GLU A CA 1
ATOM 5190 C C . GLU C 2 283 ? 30.459 44.221 60.069 1.00 52.21 283 GLU A C 1
ATOM 5191 O O . GLU C 2 283 ? 31.530 44.364 59.509 1.00 52.36 283 GLU A O 1
ATOM 5197 N N . GLU C 2 284 ? 29.814 43.067 60.080 1.00 52.46 284 GLU A N 1
ATOM 5198 C CA . GLU C 2 284 ? 30.401 41.928 59.397 1.00 54.27 284 GLU A CA 1
ATOM 5199 C C . GLU C 2 284 ? 29.555 41.335 58.281 1.00 52.15 284 GLU A C 1
ATOM 5200 O O . GLU C 2 284 ? 29.976 40.400 57.601 1.00 51.38 284 GLU A O 1
ATOM 5206 N N . ASN C 2 285 ? 28.368 41.888 58.086 1.00 50.66 285 ASN A N 1
ATOM 5207 C CA . ASN C 2 285 ? 27.473 41.420 57.042 1.00 49.22 285 ASN A CA 1
ATOM 5208 C C . ASN C 2 285 ? 27.313 42.513 55.991 1.00 47.22 285 ASN A C 1
ATOM 5209 O O . ASN C 2 285 ? 26.502 43.417 56.155 1.00 46.20 285 ASN A O 1
ATOM 5214 N N . TYR C 2 286 ? 28.093 42.429 54.916 1.00 46.30 286 TYR A N 1
ATOM 5215 C CA . TYR C 2 286 ? 28.045 43.425 53.838 1.00 45.43 286 TYR A CA 1
ATOM 5216 C C . TYR C 2 286 ? 28.350 42.840 52.457 1.00 46.08 286 TYR A C 1
ATOM 5217 O O . TYR C 2 286 ? 28.902 41.748 52.345 1.00 45.94 286 TYR A O 1
ATOM 5226 N N . ARG C 2 287 ? 27.996 43.578 51.407 1.00 46.97 287 ARG A N 1
ATOM 5227 C CA . ARG C 2 287 ? 28.256 43.136 50.042 1.00 48.44 287 ARG A CA 1
ATOM 5228 C C . ARG C 2 287 ? 29.758 43.099 49.833 1.00 49.05 287 ARG A C 1
ATOM 5229 O O . ARG C 2 287 ? 30.402 44.147 49.807 1.00 49.05 287 ARG A O 1
ATOM 5237 N N . LYS C 2 288 ? 30.317 41.901 49.686 1.00 49.97 288 LYS A N 1
ATOM 5238 C CA . LYS C 2 288 ? 31.755 41.771 49.480 1.00 50.76 288 LYS A CA 1
ATOM 5239 C C . LYS C 2 288 ? 32.201 42.443 48.191 1.00 50.92 288 LYS A C 1
ATOM 5240 O O . LYS C 2 288 ? 31.467 43.239 47.609 1.00 50.75 288 LYS A O 1
ATOM 5246 N N . ARG C 2 289 ? 33.409 42.118 47.749 1.00 51.13 289 ARG A N 1
ATOM 5247 C CA . ARG C 2 289 ? 33.969 42.707 46.538 1.00 51.07 289 ARG A CA 1
ATOM 5248 C C . ARG C 2 289 ? 33.331 42.216 45.247 1.00 52.09 289 ARG A C 1
ATOM 5249 O O . ARG C 2 289 ? 32.207 42.598 44.910 1.00 53.00 289 ARG A O 1
ATOM 5257 N N . GLY C 2 290 ? 34.058 41.365 44.532 1.00 52.74 290 GLY A N 1
ATOM 5258 C CA . GLY C 2 290 ? 33.584 40.834 43.265 1.00 54.01 290 GLY A CA 1
ATOM 5259 C C . GLY C 2 290 ? 32.128 40.421 43.186 1.00 55.29 290 GLY A C 1
ATOM 5260 O O . GLY C 2 290 ? 31.496 40.566 42.140 1.00 55.84 290 GLY A O 1
ATOM 5261 N N . SER C 2 291 ? 31.603 39.905 44.293 1.00 56.34 291 SER A N 1
ATOM 5262 C CA . SER C 2 291 ? 30.220 39.440 44.398 1.00 56.00 291 SER A CA 1
ATOM 5263 C C . SER C 2 291 ? 29.186 40.157 43.531 1.00 55.41 291 SER A C 1
ATOM 5264 O O . SER C 2 291 ? 28.227 39.538 43.071 1.00 54.25 291 SER A O 1
ATOM 5267 N N . ASP C 2 292 ? 29.372 41.453 43.312 1.00 55.06 292 ASP A N 1
ATOM 5268 C CA . ASP C 2 292 ? 28.427 42.225 42.515 1.00 55.35 292 ASP A CA 1
ATOM 5269 C C . ASP C 2 292 ? 28.869 42.506 41.074 1.00 55.12 292 ASP A C 1
ATOM 5270 O O . ASP C 2 292 ? 30.057 42.561 40.772 1.00 54.53 292 ASP A O 1
ATOM 5275 N N . GLU C 2 293 ? 27.892 42.684 40.190 1.00 55.00 293 GLU A N 1
ATOM 5276 C CA . GLU C 2 293 ? 28.146 42.981 38.786 1.00 54.35 293 GLU A CA 1
ATOM 5277 C C . GLU C 2 293 ? 27.633 44.375 38.500 1.00 52.68 293 GLU A C 1
ATOM 5278 O O . GLU C 2 293 ? 26.445 44.648 38.674 1.00 53.88 293 GLU A O 1
ATOM 5284 N N . LEU C 2 294 ? 28.518 45.249 38.045 1.00 49.82 294 LEU A N 1
ATOM 5285 C CA . LEU C 2 294 ? 28.148 46.633 37.764 1.00 47.38 294 LEU A CA 1
ATOM 5286 C C . LEU C 2 294 ? 26.890 46.869 36.931 1.00 45.60 294 LEU A C 1
ATOM 5287 O O . LEU C 2 294 ? 26.899 46.694 35.716 1.00 46.03 294 LEU A O 1
ATOM 5292 N N . GLU C 2 295 ? 25.814 47.276 37.595 1.00 43.28 295 GLU A N 1
ATOM 5293 C CA . GLU C 2 295 ? 24.555 47.581 36.926 1.00 42.41 295 GLU A CA 1
ATOM 5294 C C . GLU C 2 295 ? 24.260 49.038 37.242 1.00 40.56 295 GLU A C 1
ATOM 5295 O O . GLU C 2 295 ? 24.792 49.569 38.208 1.00 40.99 295 GLU A O 1
ATOM 5301 N N . LEU C 2 296 ? 23.418 49.690 36.447 1.00 37.82 296 LEU A N 1
ATOM 5302 C CA . LEU C 2 296 ? 23.103 51.087 36.714 1.00 36.60 296 LEU A CA 1
ATOM 5303 C C . LEU C 2 296 ? 21.711 51.522 36.317 1.00 36.71 296 LEU A C 1
ATOM 5304 O O . LEU C 2 296 ? 21.469 51.821 35.154 1.00 38.74 296 LEU A O 1
ATOM 5309 N N . SER C 2 297 ? 20.793 51.580 37.267 1.00 36.17 297 SER A N 1
ATOM 5310 C CA . SER C 2 297 ? 19.461 52.044 36.931 1.00 37.99 297 SER A CA 1
ATOM 5311 C C . SER C 2 297 ? 19.426 53.547 37.161 1.00 39.60 297 SER A C 1
ATOM 5312 O O . SER C 2 297 ? 19.001 54.007 38.213 1.00 42.14 297 SER A O 1
ATOM 5315 N N . ASP C 2 298 ? 19.875 54.317 36.175 1.00 40.82 298 ASP A N 1
ATOM 5316 C CA . ASP C 2 298 ? 19.909 55.767 36.307 1.00 42.01 298 ASP A CA 1
ATOM 5317 C C . ASP C 2 298 ? 18.585 56.500 36.109 1.00 43.15 298 ASP A C 1
ATOM 5318 O O . ASP C 2 298 ? 18.565 57.723 36.058 1.00 44.14 298 ASP A O 1
ATOM 5323 N N . ARG C 2 299 ? 17.474 55.784 36.005 1.00 44.58 299 ARG A N 1
ATOM 5324 C CA . ARG C 2 299 ? 16.206 56.480 35.834 1.00 46.60 299 ARG A CA 1
ATOM 5325 C C . ARG C 2 299 ? 15.661 56.976 37.163 1.00 46.10 299 ARG A C 1
ATOM 5326 O O . ARG C 2 299 ? 15.633 56.240 38.149 1.00 46.65 299 ARG A O 1
ATOM 5334 N N . VAL C 2 300 ? 15.228 58.232 37.185 1.00 44.25 300 VAL A N 1
ATOM 5335 C CA . VAL C 2 300 ? 14.699 58.825 38.402 1.00 43.56 300 VAL A CA 1
ATOM 5336 C C . VAL C 2 300 ? 13.548 59.781 38.144 1.00 42.35 300 VAL A C 1
ATOM 5337 O O . VAL C 2 300 ? 13.618 60.612 37.248 1.00 42.15 300 VAL A O 1
ATOM 5341 N N . GLU C 2 301 ? 12.492 59.671 38.938 1.00 41.50 301 GLU A N 1
ATOM 5342 C CA . GLU C 2 301 ? 11.344 60.553 38.790 1.00 40.61 301 GLU A CA 1
ATOM 5343 C C . GLU C 2 301 ? 11.641 61.773 39.652 1.00 40.90 301 GLU A C 1
ATOM 5344 O O . GLU C 2 301 ? 11.521 61.737 40.871 1.00 41.51 301 GLU A O 1
ATOM 5350 N N . GLU C 2 302 ? 12.050 62.855 39.006 1.00 40.97 302 GLU A N 1
ATOM 5351 C CA . GLU C 2 302 ? 12.397 64.081 39.705 1.00 40.60 302 GLU A CA 1
ATOM 5352 C C . GLU C 2 302 ? 11.286 64.762 40.481 1.00 38.71 302 GLU A C 1
ATOM 5353 O O . GLU C 2 302 ? 11.551 65.672 41.248 1.00 39.10 302 GLU A O 1
ATOM 5359 N N . ARG C 2 303 ? 10.043 64.344 40.302 1.00 38.41 303 ARG A N 1
ATOM 5360 C CA . ARG C 2 303 ? 8.974 64.996 41.043 1.00 39.79 303 ARG A CA 1
ATOM 5361 C C . ARG C 2 303 ? 8.342 64.125 42.127 1.00 39.48 303 ARG A C 1
ATOM 5362 O O . ARG C 2 303 ? 7.445 63.318 41.860 1.00 39.53 303 ARG A O 1
ATOM 5370 N N . VAL C 2 304 ? 8.818 64.309 43.356 1.00 36.85 304 VAL A N 1
ATOM 5371 C CA . VAL C 2 304 ? 8.314 63.572 44.501 1.00 33.84 304 VAL A CA 1
ATOM 5372 C C . VAL C 2 304 ? 8.180 64.497 45.694 1.00 32.36 304 VAL A C 1
ATOM 5373 O O . VAL C 2 304 ? 9.146 65.114 46.116 1.00 33.15 304 VAL A O 1
ATOM 5377 N N . ALA C 2 305 ? 6.979 64.590 46.243 1.00 30.78 305 ALA A N 1
ATOM 5378 C CA . ALA C 2 305 ? 6.752 65.446 47.396 1.00 29.32 305 ALA A CA 1
ATOM 5379 C C . ALA C 2 305 ? 7.438 64.849 48.616 1.00 28.47 305 ALA A C 1
ATOM 5380 O O . ALA C 2 305 ? 7.447 63.633 48.804 1.00 28.88 305 ALA A O 1
ATOM 5382 N N . PHE C 2 306 ? 8.019 65.717 49.436 1.00 26.61 306 PHE A N 1
ATOM 5383 C CA . PHE C 2 306 ? 8.688 65.323 50.674 1.00 23.89 306 PHE A CA 1
ATOM 5384 C C . PHE C 2 306 ? 8.176 66.352 51.684 1.00 21.86 306 PHE A C 1
ATOM 5385 O O . PHE C 2 306 ? 8.765 67.417 51.860 1.00 22.05 306 PHE A O 1
ATOM 5393 N N . ILE C 2 307 ? 7.054 66.037 52.321 1.00 18.56 307 ILE A N 1
ATOM 5394 C CA . ILE C 2 307 ? 6.449 66.941 53.272 1.00 15.83 307 ILE A CA 1
ATOM 5395 C C . ILE C 2 307 ? 6.612 66.549 54.724 1.00 18.24 307 ILE A C 1
ATOM 5396 O O . ILE C 2 307 ? 6.263 65.442 55.138 1.00 19.04 307 ILE A O 1
ATOM 5401 N N . LYS C 2 308 ? 7.149 67.473 55.505 1.00 19.84 308 LYS A N 1
ATOM 5402 C CA . LYS C 2 308 ? 7.335 67.233 56.917 1.00 21.77 308 LYS A CA 1
ATOM 5403 C C . LYS C 2 308 ? 6.004 67.605 57.527 1.00 23.73 308 LYS A C 1
ATOM 5404 O O . LYS C 2 308 ? 5.458 68.664 57.226 1.00 24.99 308 LYS A O 1
ATOM 5410 N N . SER C 2 309 ? 5.474 66.723 58.362 1.00 25.43 309 SER A N 1
ATOM 5411 C CA . SER C 2 309 ? 4.199 66.951 59.020 1.00 26.33 309 SER A CA 1
ATOM 5412 C C . SER C 2 309 ? 4.461 67.871 60.206 1.00 27.26 309 SER A C 1
ATOM 5413 O O . SER C 2 309 ? 5.595 67.991 60.641 1.00 27.81 309 SER A O 1
ATOM 5416 N N . TYR C 2 310 ? 3.424 68.530 60.712 1.00 27.83 310 TYR A N 1
ATOM 5417 C CA . TYR C 2 310 ? 3.562 69.421 61.861 1.00 29.32 310 TYR A CA 1
ATOM 5418 C C . TYR C 2 310 ? 2.201 69.907 62.358 1.00 30.96 310 TYR A C 1
ATOM 5419 O O . TYR C 2 310 ? 1.213 69.830 61.633 1.00 32.12 310 TYR A O 1
ATOM 5428 N N . PRO C 2 311 ? 2.125 70.404 63.607 1.00 31.77 311 PRO A N 1
ATOM 5429 C CA . PRO C 2 311 ? 0.842 70.881 64.127 1.00 32.48 311 PRO A CA 1
ATOM 5430 C C . PRO C 2 311 ? 0.394 72.065 63.304 1.00 33.82 311 PRO A C 1
ATOM 5431 O O . PRO C 2 311 ? 1.063 73.097 63.296 1.00 35.39 311 PRO A O 1
ATOM 5435 N N . GLY C 2 312 ? -0.723 71.913 62.601 1.00 34.59 312 GLY A N 1
ATOM 5436 C CA . GLY C 2 312 ? -1.227 72.997 61.779 1.00 33.90 312 GLY A CA 1
ATOM 5437 C C . GLY C 2 312 ? -1.131 72.772 60.278 1.00 32.42 312 GLY A C 1
ATOM 5438 O O . GLY C 2 312 ? -1.842 73.417 59.509 1.00 33.12 312 GLY A O 1
ATOM 5439 N N . ILE C 2 313 ? -0.260 71.871 59.842 1.00 30.80 313 ILE A N 1
ATOM 5440 C CA . ILE C 2 313 ? -0.132 71.615 58.417 1.00 29.81 313 ILE A CA 1
ATOM 5441 C C . ILE C 2 313 ? -1.549 71.491 57.845 1.00 29.68 313 ILE A C 1
ATOM 5442 O O . ILE C 2 313 ? -2.432 70.906 58.472 1.00 30.23 313 ILE A O 1
ATOM 5447 N N . SER C 2 314 ? -1.779 72.063 56.673 1.00 28.20 314 SER A N 1
ATOM 5448 C CA . SER C 2 314 ? -3.103 72.007 56.076 1.00 26.94 314 SER A CA 1
ATOM 5449 C C . SER C 2 314 ? -3.167 71.080 54.870 1.00 26.14 314 SER A C 1
ATOM 5450 O O . SER C 2 314 ? -2.197 70.956 54.119 1.00 27.61 314 SER A O 1
ATOM 5453 N N . PRO C 2 315 ? -4.320 70.419 54.664 1.00 22.68 315 PRO A N 1
ATOM 5454 C CA . PRO C 2 315 ? -4.516 69.501 53.540 1.00 21.20 315 PRO A CA 1
ATOM 5455 C C . PRO C 2 315 ? -4.085 70.139 52.216 1.00 21.35 315 PRO A C 1
ATOM 5456 O O . PRO C 2 315 ? -3.512 69.494 51.338 1.00 19.69 315 PRO A O 1
ATOM 5460 N N . ASP C 2 316 ? -4.371 71.426 52.102 1.00 22.81 316 ASP A N 1
ATOM 5461 C CA . ASP C 2 316 ? -4.070 72.204 50.920 1.00 24.79 316 ASP A CA 1
ATOM 5462 C C . ASP C 2 316 ? -2.672 72.002 50.356 1.00 25.63 316 ASP A C 1
ATOM 5463 O O . ASP C 2 316 ? -2.480 72.024 49.139 1.00 25.60 316 ASP A O 1
ATOM 5468 N N . ILE C 2 317 ? -1.686 71.812 51.225 1.00 26.29 317 ILE A N 1
ATOM 5469 C CA . ILE C 2 317 ? -0.335 71.613 50.737 1.00 25.87 317 ILE A CA 1
ATOM 5470 C C . ILE C 2 317 ? -0.307 70.277 50.044 1.00 26.71 317 ILE A C 1
ATOM 5471 O O . ILE C 2 317 ? 0.221 70.156 48.940 1.00 26.69 317 ILE A O 1
ATOM 5476 N N . ILE C 2 318 ? -0.897 69.270 50.682 1.00 27.81 318 ILE A N 1
ATOM 5477 C CA . ILE C 2 318 ? -0.911 67.949 50.075 1.00 28.33 318 ILE A CA 1
ATOM 5478 C C . ILE C 2 318 ? -1.656 68.001 48.754 1.00 28.88 318 ILE A C 1
ATOM 5479 O O . ILE C 2 318 ? -1.182 67.448 47.762 1.00 30.40 318 ILE A O 1
ATOM 5484 N N . LYS C 2 319 ? -2.812 68.662 48.720 1.00 29.05 319 LYS A N 1
ATOM 5485 C CA . LYS C 2 319 ? -3.556 68.730 47.464 1.00 30.44 319 LYS A CA 1
ATOM 5486 C C . LYS C 2 319 ? -2.708 69.412 46.406 1.00 30.84 319 LYS A C 1
ATOM 5487 O O . LYS C 2 319 ? -2.431 68.836 45.341 1.00 29.77 319 LYS A O 1
ATOM 5493 N N . TRP C 2 320 ? -2.298 70.643 46.710 1.00 31.15 320 TRP A N 1
ATOM 5494 C CA . TRP C 2 320 ? -1.470 71.413 45.790 1.00 31.31 320 TRP A CA 1
ATOM 5495 C C . TRP C 2 320 ? -0.496 70.482 45.090 1.00 30.68 320 TRP A C 1
ATOM 5496 O O . TRP C 2 320 ? -0.278 70.578 43.881 1.00 30.49 320 TRP A O 1
ATOM 5507 N N . HIS C 2 321 ? 0.091 69.583 45.868 1.00 29.72 321 HIS A N 1
ATOM 5508 C CA . HIS C 2 321 ? 1.050 68.642 45.331 1.00 29.52 321 HIS A CA 1
ATOM 5509 C C . HIS C 2 321 ? 0.419 67.665 44.363 1.00 30.70 321 HIS A C 1
ATOM 5510 O O . HIS C 2 321 ? 0.982 67.389 43.299 1.00 30.18 321 HIS A O 1
ATOM 5517 N N . LEU C 2 322 ? -0.750 67.144 44.722 1.00 31.90 322 LEU A N 1
ATOM 5518 C CA . LEU C 2 322 ? -1.423 66.198 43.851 1.00 33.71 322 LEU A CA 1
ATOM 5519 C C . LEU C 2 322 ? -1.781 66.925 42.561 1.00 35.58 322 LEU A C 1
ATOM 5520 O O . LEU C 2 322 ? -1.464 66.444 41.464 1.00 34.60 322 LEU A O 1
ATOM 5525 N N . ASP C 2 323 ? -2.399 68.100 42.706 1.00 37.77 323 ASP A N 1
ATOM 5526 C CA . ASP C 2 323 ? -2.801 68.938 41.567 1.00 40.78 323 ASP A CA 1
ATOM 5527 C C . ASP C 2 323 ? -1.656 69.290 40.620 1.00 41.73 323 ASP A C 1
ATOM 5528 O O . ASP C 2 323 ? -1.839 69.383 39.402 1.00 42.76 323 ASP A O 1
ATOM 5533 N N . GLU C 2 324 ? -0.484 69.519 41.193 1.00 41.17 324 GLU A N 1
ATOM 5534 C CA . GLU C 2 324 ? 0.666 69.885 40.413 1.00 40.24 324 GLU A CA 1
ATOM 5535 C C . GLU C 2 324 ? 1.186 68.710 39.629 1.00 38.97 324 GLU A C 1
ATOM 5536 O O . GLU C 2 324 ? 2.142 68.840 38.867 1.00 39.10 324 GLU A O 1
ATOM 5542 N N . GLY C 2 325 ? 0.568 67.553 39.826 1.00 37.29 325 GLY A N 1
ATOM 5543 C CA . GLY C 2 325 ? 0.996 66.378 39.093 1.00 35.96 325 GLY A CA 1
ATOM 5544 C C . GLY C 2 325 ? 2.154 65.644 39.720 1.00 34.62 325 GLY A C 1
ATOM 5545 O O . GLY C 2 325 ? 2.953 65.026 39.021 1.00 33.55 325 GLY A O 1
ATOM 5546 N N . TYR C 2 326 ? 2.259 65.733 41.040 1.00 34.73 326 TYR A N 1
ATOM 5547 C CA . TYR C 2 326 ? 3.305 65.029 41.768 1.00 34.44 326 TYR A CA 1
ATOM 5548 C C . TYR C 2 326 ? 2.939 63.532 41.751 1.00 34.39 326 TYR A C 1
ATOM 5549 O O . TYR C 2 326 ? 1.834 63.152 42.143 1.00 33.35 326 TYR A O 1
ATOM 5558 N N . ARG C 2 327 ? 3.853 62.687 41.284 1.00 34.55 327 ARG A N 1
ATOM 5559 C CA . ARG C 2 327 ? 3.575 61.259 41.210 1.00 35.57 327 ARG A CA 1
ATOM 5560 C C . ARG C 2 327 ? 3.703 60.532 42.543 1.00 34.77 327 ARG A C 1
ATOM 5561 O O . ARG C 2 327 ? 3.227 59.405 42.670 1.00 36.37 327 ARG A O 1
ATOM 5569 N N . GLY C 2 328 ? 4.343 61.160 43.528 1.00 32.77 328 GLY A N 1
ATOM 5570 C CA . GLY C 2 328 ? 4.513 60.518 44.824 1.00 30.08 328 GLY A CA 1
ATOM 5571 C C . GLY C 2 328 ? 4.655 61.468 46.004 1.00 28.30 328 GLY A C 1
ATOM 5572 O O . GLY C 2 328 ? 4.922 62.653 45.835 1.00 28.15 328 GLY A O 1
ATOM 5573 N N . ILE C 2 329 ? 4.462 60.958 47.214 1.00 26.27 329 ILE A N 1
ATOM 5574 C CA . ILE C 2 329 ? 4.598 61.796 48.397 1.00 23.38 329 ILE A CA 1
ATOM 5575 C C . ILE C 2 329 ? 5.243 61.030 49.540 1.00 24.37 329 ILE A C 1
ATOM 5576 O O . ILE C 2 329 ? 4.880 59.883 49.797 1.00 26.34 329 ILE A O 1
ATOM 5581 N N . VAL C 2 330 ? 6.213 61.652 50.206 1.00 22.46 330 VAL A N 1
ATOM 5582 C CA . VAL C 2 330 ? 6.835 61.033 51.368 1.00 21.65 330 VAL A CA 1
ATOM 5583 C C . VAL C 2 330 ? 6.618 62.017 52.523 1.00 23.18 330 VAL A C 1
ATOM 5584 O O . VAL C 2 330 ? 7.115 63.149 52.509 1.00 23.62 330 VAL A O 1
ATOM 5588 N N . ILE C 2 331 ? 5.847 61.584 53.509 1.00 22.04 331 ILE A N 1
ATOM 5589 C CA . ILE C 2 331 ? 5.530 62.422 54.648 1.00 21.53 331 ILE A CA 1
ATOM 5590 C C . ILE C 2 331 ? 6.538 62.173 55.746 1.00 22.37 331 ILE A C 1
ATOM 5591 O O . ILE C 2 331 ? 6.969 61.038 55.939 1.00 23.87 331 ILE A O 1
ATOM 5596 N N . GLU C 2 332 ? 6.930 63.226 56.456 1.00 21.35 332 GLU A N 1
ATOM 5597 C CA . GLU C 2 332 ? 7.854 63.067 57.570 1.00 20.83 332 GLU A CA 1
ATOM 5598 C C . GLU C 2 332 ? 6.970 63.315 58.773 1.00 20.96 332 GLU A C 1
ATOM 5599 O O . GLU C 2 332 ? 6.867 64.429 59.282 1.00 22.09 332 GLU A O 1
ATOM 5605 N N . GLY C 2 333 ? 6.313 62.257 59.223 1.00 20.48 333 GLY A N 1
ATOM 5606 C CA . GLY C 2 333 ? 5.389 62.386 60.333 1.00 18.54 333 GLY A CA 1
ATOM 5607 C C . GLY C 2 333 ? 5.931 62.404 61.736 1.00 16.24 333 GLY A C 1
ATOM 5608 O O . GLY C 2 333 ? 7.129 62.359 61.953 1.00 15.58 333 GLY A O 1
ATOM 5609 N N . THR C 2 334 ? 5.017 62.471 62.694 1.00 16.12 334 THR A N 1
ATOM 5610 C CA . THR C 2 334 ? 5.366 62.492 64.101 1.00 16.08 334 THR A CA 1
ATOM 5611 C C . THR C 2 334 ? 5.629 61.064 64.576 1.00 16.89 334 THR A C 1
ATOM 5612 O O . THR C 2 334 ? 5.022 60.117 64.072 1.00 17.74 334 THR A O 1
ATOM 5616 N N . GLY C 2 335 ? 6.537 60.923 65.540 1.00 15.91 335 GLY A N 1
ATOM 5617 C CA . GLY C 2 335 ? 6.914 59.620 66.061 1.00 14.53 335 GLY A CA 1
ATOM 5618 C C . GLY C 2 335 ? 5.983 58.469 65.776 1.00 14.27 335 GLY A C 1
ATOM 5619 O O . GLY C 2 335 ? 4.783 58.585 65.945 1.00 17.35 335 GLY A O 1
ATOM 5620 N N . LEU C 2 336 ? 6.534 57.341 65.370 1.00 13.33 336 LEU A N 1
ATOM 5621 C CA . LEU C 2 336 ? 5.746 56.140 65.059 1.00 13.80 336 LEU A CA 1
ATOM 5622 C C . LEU C 2 336 ? 5.093 56.191 63.707 1.00 13.68 336 LEU A C 1
ATOM 5623 O O . LEU C 2 336 ? 4.656 55.170 63.205 1.00 13.35 336 LEU A O 1
ATOM 5628 N N . GLY C 2 337 ? 5.022 57.380 63.123 1.00 14.91 337 GLY A N 1
ATOM 5629 C CA . GLY C 2 337 ? 4.456 57.506 61.790 1.00 18.88 337 GLY A CA 1
ATOM 5630 C C . GLY C 2 337 ? 3.069 58.081 61.656 1.00 19.44 337 GLY A C 1
ATOM 5631 O O . GLY C 2 337 ? 2.219 57.505 60.977 1.00 20.27 337 GLY A O 1
ATOM 5632 N N . HIS C 2 338 ? 2.843 59.231 62.275 1.00 20.54 338 HIS A N 1
ATOM 5633 C CA . HIS C 2 338 ? 1.536 59.859 62.223 1.00 22.08 338 HIS A CA 1
ATOM 5634 C C . HIS C 2 338 ? 1.578 61.195 61.508 1.00 23.13 338 HIS A C 1
ATOM 5635 O O . HIS C 2 338 ? 2.634 61.680 61.141 1.00 24.66 338 HIS A O 1
ATOM 5642 N N . CYS C 2 339 ? 0.398 61.775 61.333 1.00 23.62 339 CYS A N 1
ATOM 5643 C CA . CYS C 2 339 ? 0.212 63.088 60.733 1.00 24.93 339 CYS A CA 1
ATOM 5644 C C . CYS C 2 339 ? -1.248 63.378 61.053 1.00 24.03 339 CYS A C 1
ATOM 5645 O O . CYS C 2 339 ? -2.049 62.462 61.119 1.00 24.53 339 CYS A O 1
ATOM 5648 N N . PRO C 2 340 ? -1.612 64.649 61.245 1.00 23.66 340 PRO A N 1
ATOM 5649 C CA . PRO C 2 340 ? -2.968 65.090 61.579 1.00 23.84 340 PRO A CA 1
ATOM 5650 C C . PRO C 2 340 ? -4.120 64.361 60.899 1.00 24.18 340 PRO A C 1
ATOM 5651 O O . PRO C 2 340 ? -4.089 64.080 59.707 1.00 22.77 340 PRO A O 1
ATOM 5655 N N . ASP C 2 341 ? -5.146 64.076 61.686 1.00 26.05 341 ASP A N 1
ATOM 5656 C CA . ASP C 2 341 ? -6.339 63.381 61.226 1.00 28.35 341 ASP A CA 1
ATOM 5657 C C . ASP C 2 341 ? -6.958 64.095 60.039 1.00 28.18 341 ASP A C 1
ATOM 5658 O O . ASP C 2 341 ? -7.566 63.469 59.157 1.00 28.42 341 ASP A O 1
ATOM 5663 N N . THR C 2 342 ? -6.780 65.411 60.009 1.00 27.00 342 THR A N 1
ATOM 5664 C CA . THR C 2 342 ? -7.362 66.222 58.953 1.00 25.70 342 THR A CA 1
ATOM 5665 C C . THR C 2 342 ? -6.820 65.996 57.550 1.00 25.36 342 THR A C 1
ATOM 5666 O O . THR C 2 342 ? -7.466 66.387 56.573 1.00 26.67 342 THR A O 1
ATOM 5670 N N . LEU C 2 343 ? -5.648 65.373 57.436 1.00 23.98 343 LEU A N 1
ATOM 5671 C CA . LEU C 2 343 ? -5.073 65.112 56.119 1.00 21.86 343 LEU A CA 1
ATOM 5672 C C . LEU C 2 343 ? -5.534 63.771 55.564 1.00 22.36 343 LEU A C 1
ATOM 5673 O O . LEU C 2 343 ? -5.222 63.436 54.423 1.00 19.50 343 LEU A O 1
ATOM 5678 N N . ILE C 2 344 ? -6.278 63.003 56.364 1.00 24.35 344 ILE A N 1
ATOM 5679 C CA . ILE C 2 344 ? -6.753 61.694 55.909 1.00 24.80 344 ILE A CA 1
ATOM 5680 C C . ILE C 2 344 ? -7.387 61.795 54.521 1.00 26.86 344 ILE A C 1
ATOM 5681 O O . ILE C 2 344 ? -6.834 61.260 53.553 1.00 29.69 344 ILE A O 1
ATOM 5686 N N . PRO C 2 345 ? -8.536 62.501 54.399 1.00 25.13 345 PRO A N 1
ATOM 5687 C CA . PRO C 2 345 ? -9.228 62.662 53.127 1.00 23.03 345 PRO A CA 1
ATOM 5688 C C . PRO C 2 345 ? -8.284 62.919 51.972 1.00 23.94 345 PRO A C 1
ATOM 5689 O O . PRO C 2 345 ? -8.378 62.257 50.940 1.00 25.16 345 PRO A O 1
ATOM 5693 N N . VAL C 2 346 ? -7.374 63.875 52.146 1.00 23.88 346 VAL A N 1
ATOM 5694 C CA . VAL C 2 346 ? -6.408 64.206 51.096 1.00 23.66 346 VAL A CA 1
ATOM 5695 C C . VAL C 2 346 ? -5.536 62.998 50.808 1.00 24.25 346 VAL A C 1
ATOM 5696 O O . VAL C 2 346 ? -5.303 62.654 49.653 1.00 25.93 346 VAL A O 1
ATOM 5700 N N . ILE C 2 347 ? -5.036 62.366 51.868 1.00 24.07 347 ILE A N 1
ATOM 5701 C CA . ILE C 2 347 ? -4.172 61.204 51.716 1.00 23.34 347 ILE A CA 1
ATOM 5702 C C . ILE C 2 347 ? -4.889 60.090 50.966 1.00 24.65 347 ILE A C 1
ATOM 5703 O O . ILE C 2 347 ? -4.287 59.362 50.172 1.00 24.23 347 ILE A O 1
ATOM 5708 N N . GLY C 2 348 ? -6.187 59.977 51.212 1.00 25.89 348 GLY A N 1
ATOM 5709 C CA . GLY C 2 348 ? -6.971 58.969 50.534 1.00 27.94 348 GLY A CA 1
ATOM 5710 C C . GLY C 2 348 ? -7.104 59.347 49.075 1.00 28.50 348 GLY A C 1
ATOM 5711 O O . GLY C 2 348 ? -6.849 58.545 48.180 1.00 29.29 348 GLY A O 1
ATOM 5712 N N . GLU C 2 349 ? -7.502 60.590 48.844 1.00 29.68 349 GLU A N 1
ATOM 5713 C CA . GLU C 2 349 ? -7.676 61.107 47.498 1.00 30.25 349 GLU A CA 1
ATOM 5714 C C . GLU C 2 349 ? -6.415 60.835 46.688 1.00 28.64 349 GLU A C 1
ATOM 5715 O O . GLU C 2 349 ? -6.473 60.505 45.509 1.00 25.66 349 GLU A O 1
ATOM 5721 N N . ALA C 2 350 ? -5.272 60.969 47.345 1.00 28.99 350 ALA A N 1
ATOM 5722 C CA . ALA C 2 350 ? -3.996 60.753 46.696 1.00 30.17 350 ALA A CA 1
ATOM 5723 C C . ALA C 2 350 ? -3.979 59.330 46.189 1.00 30.36 350 ALA A C 1
ATOM 5724 O O . ALA C 2 350 ? -3.518 59.058 45.081 1.00 29.98 350 ALA A O 1
ATOM 5726 N N . HIS C 2 351 ? -4.494 58.424 47.013 1.00 30.25 351 HIS A N 1
ATOM 5727 C CA . HIS C 2 351 ? -4.558 57.011 46.656 1.00 29.51 351 HIS A CA 1
ATOM 5728 C C . HIS C 2 351 ? -5.503 56.848 45.469 1.00 29.26 351 HIS A C 1
ATOM 5729 O O . HIS C 2 351 ? -5.160 56.176 44.494 1.00 28.26 351 HIS A O 1
ATOM 5736 N N . ASP C 2 352 ? -6.677 57.479 45.546 1.00 29.48 352 ASP A N 1
ATOM 5737 C CA . ASP C 2 352 ? -7.656 57.424 44.461 1.00 30.97 352 ASP A CA 1
ATOM 5738 C C . ASP C 2 352 ? -7.025 57.915 43.159 1.00 30.29 352 ASP A C 1
ATOM 5739 O O . ASP C 2 352 ? -7.564 57.695 42.079 1.00 31.36 352 ASP A O 1
ATOM 5744 N N . MET C 2 353 ? -5.879 58.581 43.264 1.00 28.10 353 MET A N 1
ATOM 5745 C CA . MET C 2 353 ? -5.192 59.100 42.097 1.00 24.66 353 MET A CA 1
ATOM 5746 C C . MET C 2 353 ? -3.982 58.286 41.709 1.00 24.44 353 MET A C 1
ATOM 5747 O O . MET C 2 353 ? -3.226 58.688 40.839 1.00 25.55 353 MET A O 1
ATOM 5752 N N . GLY C 2 354 ? -3.770 57.153 42.359 1.00 24.72 354 GLY A N 1
ATOM 5753 C CA . GLY C 2 354 ? -2.619 56.333 42.012 1.00 24.62 354 GLY A CA 1
ATOM 5754 C C . GLY C 2 354 ? -1.283 56.940 42.416 1.00 24.65 354 GLY A C 1
ATOM 5755 O O . GLY C 2 354 ? -0.238 56.596 41.870 1.00 25.19 354 GLY A O 1
ATOM 5756 N N . VAL C 2 355 ? -1.324 57.850 43.382 1.00 23.90 355 VAL A N 1
ATOM 5757 C CA . VAL C 2 355 ? -0.133 58.520 43.893 1.00 23.03 355 VAL A CA 1
ATOM 5758 C C . VAL C 2 355 ? 0.297 57.877 45.219 1.00 22.16 355 VAL A C 1
ATOM 5759 O O . VAL C 2 355 ? -0.408 57.984 46.238 1.00 22.59 355 VAL A O 1
ATOM 5763 N N . PRO C 2 356 ? 1.446 57.186 45.221 1.00 19.46 356 PRO A N 1
ATOM 5764 C CA . PRO C 2 356 ? 1.947 56.540 46.435 1.00 18.59 356 PRO A CA 1
ATOM 5765 C C . PRO C 2 356 ? 2.262 57.540 47.538 1.00 18.81 356 PRO A C 1
ATOM 5766 O O . PRO C 2 356 ? 2.761 58.630 47.271 1.00 19.89 356 PRO A O 1
ATOM 5770 N N . VAL C 2 357 ? 1.959 57.168 48.778 1.00 18.42 357 VAL A N 1
ATOM 5771 C CA . VAL C 2 357 ? 2.222 58.034 49.924 1.00 16.51 357 VAL A CA 1
ATOM 5772 C C . VAL C 2 357 ? 2.924 57.200 50.981 1.00 16.78 357 VAL A C 1
ATOM 5773 O O . VAL C 2 357 ? 2.383 56.208 51.458 1.00 16.18 357 VAL A O 1
ATOM 5777 N N . ALA C 2 358 ? 4.138 57.602 51.330 1.00 17.93 358 ALA A N 1
ATOM 5778 C CA . ALA C 2 358 ? 4.924 56.888 52.325 1.00 20.56 358 ALA A CA 1
ATOM 5779 C C . ALA C 2 358 ? 5.070 57.705 53.605 1.00 22.06 358 ALA A C 1
ATOM 5780 O O . ALA C 2 358 ? 5.150 58.941 53.581 1.00 22.82 358 ALA A O 1
ATOM 5782 N N . MET C 2 359 ? 5.116 56.989 54.719 1.00 21.85 359 MET A N 1
ATOM 5783 C CA . MET C 2 359 ? 5.232 57.588 56.029 1.00 21.88 359 MET A CA 1
ATOM 5784 C C . MET C 2 359 ? 6.577 57.255 56.657 1.00 21.21 359 MET A C 1
ATOM 5785 O O . MET C 2 359 ? 7.069 56.143 56.542 1.00 20.50 359 MET A O 1
ATOM 5790 N N . THR C 2 360 ? 7.169 58.236 57.318 1.00 20.46 360 THR A N 1
ATOM 5791 C CA . THR C 2 360 ? 8.452 58.073 58.002 1.00 20.75 360 THR A CA 1
ATOM 5792 C C . THR C 2 360 ? 8.316 59.000 59.191 1.00 19.99 360 THR A C 1
ATOM 5793 O O . THR C 2 360 ? 7.449 59.870 59.183 1.00 21.47 360 THR A O 1
ATOM 5797 N N . SER C 2 361 ? 9.164 58.845 60.200 1.00 17.31 361 SER A N 1
ATOM 5798 C CA . SER C 2 361 ? 9.051 59.689 61.379 1.00 15.19 361 SER A CA 1
ATOM 5799 C C . SER C 2 361 ? 10.095 60.783 61.511 1.00 14.67 361 SER A C 1
ATOM 5800 O O . SER C 2 361 ? 11.238 60.589 61.119 1.00 14.97 361 SER A O 1
ATOM 5803 N N . GLN C 2 362 ? 9.690 61.926 62.071 1.00 14.76 362 GLN A N 1
ATOM 5804 C CA . GLN C 2 362 ? 10.573 63.082 62.291 1.00 14.27 362 GLN A CA 1
ATOM 5805 C C . GLN C 2 362 ? 11.640 62.699 63.300 1.00 14.80 362 GLN A C 1
ATOM 5806 O O . GLN C 2 362 ? 12.748 63.250 63.321 1.00 16.28 362 GLN A O 1
ATOM 5812 N N . CYS C 2 363 ? 11.281 61.777 64.176 1.00 11.58 363 CYS A N 1
ATOM 5813 C CA . CYS C 2 363 ? 12.202 61.343 65.188 1.00 9.91 363 CYS A CA 1
ATOM 5814 C C . CYS C 2 363 ? 13.518 60.929 64.584 1.00 9.66 363 CYS A C 1
ATOM 5815 O O . CYS C 2 363 ? 14.546 61.029 65.229 1.00 12.39 363 CYS A O 1
ATOM 5818 N N . LEU C 2 364 ? 13.495 60.468 63.346 1.00 8.41 364 LEU A N 1
ATOM 5819 C CA . LEU C 2 364 ? 14.715 60.017 62.710 1.00 8.54 364 LEU A CA 1
ATOM 5820 C C . LEU C 2 364 ? 15.080 58.667 63.330 1.00 9.58 364 LEU A C 1
ATOM 5821 O O . LEU C 2 364 ? 15.002 57.643 62.675 1.00 10.50 364 LEU A O 1
ATOM 5826 N N . ASN C 2 365 ? 15.468 58.661 64.596 1.00 9.93 365 ASN A N 1
ATOM 5827 C CA . ASN C 2 365 ? 15.814 57.418 65.259 1.00 11.74 365 ASN A CA 1
ATOM 5828 C C . ASN C 2 365 ? 14.574 56.589 65.494 1.00 12.92 365 ASN A C 1
ATOM 5829 O O . ASN C 2 365 ? 13.616 57.098 66.060 1.00 14.23 365 ASN A O 1
ATOM 5834 N N . GLY C 2 366 ? 14.574 55.324 65.076 1.00 12.41 366 GLY A N 1
ATOM 5835 C CA . GLY C 2 366 ? 13.409 54.500 65.342 1.00 13.30 366 GLY A CA 1
ATOM 5836 C C . GLY C 2 366 ? 12.710 53.828 64.185 1.00 15.26 366 GLY A C 1
ATOM 5837 O O . GLY C 2 366 ? 13.024 54.085 63.028 1.00 17.28 366 GLY A O 1
ATOM 5838 N N . ARG C 2 367 ? 11.747 52.965 64.507 1.00 15.72 367 ARG A N 1
ATOM 5839 C CA . ARG C 2 367 ? 10.991 52.211 63.504 1.00 15.66 367 ARG A CA 1
ATOM 5840 C C . ARG C 2 367 ? 9.535 52.584 63.566 1.00 16.60 367 ARG A C 1
ATOM 5841 O O . ARG C 2 367 ? 8.962 52.648 64.643 1.00 19.60 367 ARG A O 1
ATOM 5849 N N . VAL C 2 368 ? 8.920 52.807 62.418 1.00 15.97 368 VAL A N 1
ATOM 5850 C CA . VAL C 2 368 ? 7.524 53.186 62.401 1.00 14.15 368 VAL A CA 1
ATOM 5851 C C . VAL C 2 368 ? 6.608 51.979 62.558 1.00 16.14 368 VAL A C 1
ATOM 5852 O O . VAL C 2 368 ? 6.918 50.889 62.084 1.00 16.76 368 VAL A O 1
ATOM 5856 N N . ASN C 2 369 ? 5.484 52.175 63.237 1.00 16.16 369 ASN A N 1
ATOM 5857 C CA . ASN C 2 369 ? 4.519 51.103 63.442 1.00 16.85 369 ASN A CA 1
ATOM 5858 C C . ASN C 2 369 ? 3.155 51.755 63.429 1.00 18.63 369 ASN A C 1
ATOM 5859 O O . ASN C 2 369 ? 2.637 52.127 64.474 1.00 19.83 369 ASN A O 1
ATOM 5864 N N . MET C 2 370 ? 2.569 51.894 62.248 1.00 18.63 370 MET A N 1
ATOM 5865 C CA . MET C 2 370 ? 1.274 52.527 62.122 1.00 19.02 370 MET A CA 1
ATOM 5866 C C . MET C 2 370 ? 0.116 51.658 62.578 1.00 19.93 370 MET A C 1
ATOM 5867 O O . MET C 2 370 ? -1.038 51.936 62.249 1.00 21.37 370 MET A O 1
ATOM 5872 N N . ASN C 2 371 ? 0.419 50.616 63.349 1.00 19.35 371 ASN A N 1
ATOM 5873 C CA . ASN C 2 371 ? -0.602 49.705 63.844 1.00 19.03 371 ASN A CA 1
ATOM 5874 C C . ASN C 2 371 ? -0.948 49.998 65.288 1.00 19.65 371 ASN A C 1
ATOM 5875 O O . ASN C 2 371 ? -2.068 49.761 65.726 1.00 21.75 371 ASN A O 1
ATOM 5880 N N . VAL C 2 372 ? 0.014 50.511 66.036 1.00 17.72 372 VAL A N 1
ATOM 5881 C CA . VAL C 2 372 ? -0.213 50.774 67.441 1.00 16.19 372 VAL A CA 1
ATOM 5882 C C . VAL C 2 372 ? -1.401 51.630 67.759 1.00 16.09 372 VAL A C 1
ATOM 5883 O O . VAL C 2 372 ? -2.300 51.191 68.472 1.00 17.62 372 VAL A O 1
ATOM 5887 N N . TYR C 2 373 ? -1.418 52.847 67.239 1.00 14.30 373 TYR A N 1
ATOM 5888 C CA . TYR C 2 373 ? -2.516 53.755 67.531 1.00 14.82 373 TYR A CA 1
ATOM 5889 C C . TYR C 2 373 ? -3.550 53.926 66.431 1.00 15.43 373 TYR A C 1
ATOM 5890 O O . TYR C 2 373 ? -3.306 53.618 65.272 1.00 16.75 373 TYR A O 1
ATOM 5899 N N . SER C 2 374 ? -4.714 54.432 66.810 1.00 15.30 374 SER A N 1
ATOM 5900 C CA . SER C 2 374 ? -5.795 54.665 65.866 1.00 16.07 374 SER A CA 1
ATOM 5901 C C . SER C 2 374 ? -5.352 55.492 64.661 1.00 16.77 374 SER A C 1
ATOM 5902 O O . SER C 2 374 ? -5.461 55.057 63.516 1.00 16.71 374 SER A O 1
ATOM 5905 N N . THR C 2 375 ? -4.864 56.696 64.923 1.00 18.08 375 THR A N 1
ATOM 5906 C CA . THR C 2 375 ? -4.431 57.588 63.857 1.00 18.72 375 THR A CA 1
ATOM 5907 C C . THR C 2 375 ? -3.616 56.864 62.819 1.00 19.59 375 THR A C 1
ATOM 5908 O O . THR C 2 375 ? -3.753 57.115 61.624 1.00 18.44 375 THR A O 1
ATOM 5912 N N . GLY C 2 376 ? -2.755 55.968 63.294 1.00 20.37 376 GLY A N 1
ATOM 5913 C CA . GLY C 2 376 ? -1.904 55.201 62.405 1.00 19.39 376 GLY A CA 1
ATOM 5914 C C . GLY C 2 376 ? -2.726 54.237 61.592 1.00 18.96 376 GLY A C 1
ATOM 5915 O O . GLY C 2 376 ? -2.579 54.153 60.383 1.00 19.21 376 GLY A O 1
ATOM 5916 N N . ARG C 2 377 ? -3.606 53.506 62.256 1.00 19.00 377 ARG A N 1
ATOM 5917 C CA . ARG C 2 377 ? -4.446 52.550 61.558 1.00 20.30 377 ARG A CA 1
ATOM 5918 C C . ARG C 2 377 ? -5.246 53.240 60.463 1.00 20.60 377 ARG A C 1
ATOM 5919 O O . ARG C 2 377 ? -5.204 52.831 59.310 1.00 18.65 377 ARG A O 1
ATOM 5927 N N . ARG C 2 378 ? -5.938 54.310 60.833 1.00 23.24 378 ARG A N 1
ATOM 5928 C CA . ARG C 2 378 ? -6.758 55.085 59.909 1.00 25.96 378 ARG A CA 1
ATOM 5929 C C . ARG C 2 378 ? -5.926 55.538 58.720 1.00 25.45 378 ARG A C 1
ATOM 5930 O O . ARG C 2 378 ? -6.389 55.513 57.585 1.00 25.96 378 ARG A O 1
ATOM 5938 N N . LEU C 2 379 ? -4.695 55.965 58.983 1.00 25.51 379 LEU A N 1
ATOM 5939 C CA . LEU C 2 379 ? -3.806 56.402 57.910 1.00 23.82 379 LEU A CA 1
ATOM 5940 C C . LEU C 2 379 ? -3.481 55.208 57.057 1.00 22.60 379 LEU A C 1
ATOM 5941 O O . LEU C 2 379 ? -3.377 55.320 55.853 1.00 21.81 379 LEU A O 1
ATOM 5946 N N . LEU C 2 380 ? -3.307 54.063 57.698 1.00 22.71 380 LEU A N 1
ATOM 5947 C CA . LEU C 2 380 ? -2.999 52.853 56.972 1.00 24.54 380 LEU A CA 1
ATOM 5948 C C . LEU C 2 380 ? -4.195 52.515 56.124 1.00 26.88 380 LEU A C 1
ATOM 5949 O O . LEU C 2 380 ? -4.056 52.002 55.015 1.00 29.35 380 LEU A O 1
ATOM 5954 N N . GLN C 2 381 ? -5.376 52.810 56.649 1.00 27.83 381 GLN A N 1
ATOM 5955 C CA . GLN C 2 381 ? -6.605 52.513 55.938 1.00 28.18 381 GLN A CA 1
ATOM 5956 C C . GLN C 2 381 ? -6.720 53.346 54.677 1.00 27.15 381 GLN A C 1
ATOM 5957 O O . GLN C 2 381 ? -7.346 52.916 53.709 1.00 28.46 381 GLN A O 1
ATOM 5963 N N . ALA C 2 382 ? -6.100 54.526 54.682 1.00 25.33 382 ALA A N 1
ATOM 5964 C CA . ALA C 2 382 ? -6.137 55.416 53.523 1.00 22.21 382 ALA A CA 1
ATOM 5965 C C . ALA C 2 382 ? -5.063 55.079 52.512 1.00 21.30 382 ALA A C 1
ATOM 5966 O O . ALA C 2 382 ? -4.846 55.827 51.572 1.00 21.81 382 ALA A O 1
ATOM 5968 N N . GLY C 2 383 ? -4.372 53.964 52.722 1.00 20.53 383 GLY A N 1
ATOM 5969 C CA . GLY C 2 383 ? -3.349 53.540 51.789 1.00 20.43 383 GLY A CA 1
ATOM 5970 C C . GLY C 2 383 ? -1.921 53.996 52.004 1.00 22.29 383 GLY A C 1
ATOM 5971 O O . GLY C 2 383 ? -1.099 53.853 51.097 1.00 25.73 383 GLY A O 1
ATOM 5972 N N . VAL C 2 384 ? -1.589 54.533 53.171 1.00 21.09 384 VAL A N 1
ATOM 5973 C CA . VAL C 2 384 ? -0.218 54.977 53.390 1.00 19.67 384 VAL A CA 1
ATOM 5974 C C . VAL C 2 384 ? 0.710 53.779 53.543 1.00 20.28 384 VAL A C 1
ATOM 5975 O O . VAL C 2 384 ? 0.308 52.754 54.079 1.00 20.97 384 VAL A O 1
ATOM 5979 N N . ILE C 2 385 ? 1.943 53.913 53.052 1.00 20.95 385 ILE A N 1
ATOM 5980 C CA . ILE C 2 385 ? 2.962 52.855 53.121 1.00 19.34 385 ILE A CA 1
ATOM 5981 C C . ILE C 2 385 ? 3.910 53.125 54.289 1.00 17.60 385 ILE A C 1
ATOM 5982 O O . ILE C 2 385 ? 4.701 54.062 54.245 1.00 16.27 385 ILE A O 1
ATOM 5987 N N . PRO C 2 386 ? 3.853 52.312 55.346 1.00 15.79 386 PRO A N 1
ATOM 5988 C CA . PRO C 2 386 ? 4.766 52.561 56.460 1.00 15.29 386 PRO A CA 1
ATOM 5989 C C . PRO C 2 386 ? 6.137 52.182 55.924 1.00 15.95 386 PRO A C 1
ATOM 5990 O O . PRO C 2 386 ? 6.233 51.230 55.169 1.00 15.65 386 PRO A O 1
ATOM 5994 N N . CYS C 2 387 ? 7.186 52.906 56.300 1.00 18.49 387 CYS A N 1
ATOM 5995 C CA . CYS C 2 387 ? 8.533 52.618 55.796 1.00 21.44 387 CYS A CA 1
ATOM 5996 C C . CYS C 2 387 ? 9.512 52.043 56.796 1.00 22.69 387 CYS A C 1
ATOM 5997 O O . CYS C 2 387 ? 10.701 52.368 56.757 1.00 22.27 387 CYS A O 1
ATOM 6000 N N . ASP C 2 388 ? 9.020 51.200 57.696 1.00 24.13 388 ASP A N 1
ATOM 6001 C CA . ASP C 2 388 ? 9.882 50.583 58.696 1.00 25.82 388 ASP A CA 1
ATOM 6002 C C . ASP C 2 388 ? 10.782 51.616 59.393 1.00 26.12 388 ASP A C 1
ATOM 6003 O O . ASP C 2 388 ? 10.281 52.558 60.012 1.00 28.65 388 ASP A O 1
ATOM 6008 N N . ASP C 2 389 ? 12.096 51.461 59.310 1.00 23.97 389 ASP A N 1
ATOM 6009 C CA . ASP C 2 389 ? 12.966 52.425 59.967 1.00 21.98 389 ASP A CA 1
ATOM 6010 C C . ASP C 2 389 ? 13.849 53.194 58.997 1.00 21.58 389 ASP A C 1
ATOM 6011 O O . ASP C 2 389 ? 14.929 53.652 59.359 1.00 22.01 389 ASP A O 1
ATOM 6016 N N . MET C 2 390 ? 13.379 53.347 57.767 1.00 20.80 390 MET A N 1
ATOM 6017 C CA . MET C 2 390 ? 14.118 54.047 56.726 1.00 19.32 390 MET A CA 1
ATOM 6018 C C . MET C 2 390 ? 14.082 55.570 56.962 1.00 18.04 390 MET A C 1
ATOM 6019 O O . MET C 2 390 ? 13.021 56.149 57.167 1.00 17.86 390 MET A O 1
ATOM 6024 N N . LEU C 2 391 ? 15.246 56.212 56.964 1.00 17.00 391 LEU A N 1
ATOM 6025 C CA . LEU C 2 391 ? 15.307 57.654 57.206 1.00 16.78 391 LEU A CA 1
ATOM 6026 C C . LEU C 2 391 ? 14.386 58.397 56.277 1.00 17.54 391 LEU A C 1
ATOM 6027 O O . LEU C 2 391 ? 14.212 58.008 55.135 1.00 18.31 391 LEU A O 1
ATOM 6032 N N . PRO C 2 392 ? 13.778 59.490 56.751 1.00 18.10 392 PRO A N 1
ATOM 6033 C CA . PRO C 2 392 ? 12.878 60.218 55.861 1.00 18.58 392 PRO A CA 1
ATOM 6034 C C . PRO C 2 392 ? 13.545 60.568 54.541 1.00 19.00 392 PRO A C 1
ATOM 6035 O O . PRO C 2 392 ? 13.027 60.248 53.484 1.00 18.70 392 PRO A O 1
ATOM 6039 N N . GLU C 2 393 ? 14.703 61.213 54.590 1.00 21.18 393 GLU A N 1
ATOM 6040 C CA . GLU C 2 393 ? 15.356 61.593 53.344 1.00 24.30 393 GLU A CA 1
ATOM 6041 C C . GLU C 2 393 ? 15.686 60.423 52.393 1.00 24.47 393 GLU A C 1
ATOM 6042 O O . GLU C 2 393 ? 15.725 60.621 51.171 1.00 24.82 393 GLU A O 1
ATOM 6048 N N . VAL C 2 394 ? 15.907 59.216 52.922 1.00 22.82 394 VAL A N 1
ATOM 6049 C CA . VAL C 2 394 ? 16.198 58.085 52.045 1.00 21.53 394 VAL A CA 1
ATOM 6050 C C . VAL C 2 394 ? 14.885 57.550 51.487 1.00 21.03 394 VAL A C 1
ATOM 6051 O O . VAL C 2 394 ? 14.836 57.082 50.354 1.00 22.29 394 VAL A O 1
ATOM 6055 N N . ALA C 2 395 ? 13.810 57.634 52.262 1.00 20.39 395 ALA A N 1
ATOM 6056 C CA . ALA C 2 395 ? 12.511 57.189 51.761 1.00 19.87 395 ALA A CA 1
ATOM 6057 C C . ALA C 2 395 ? 12.159 58.136 50.618 1.00 19.60 395 ALA A C 1
ATOM 6058 O O . ALA C 2 395 ? 11.576 57.726 49.623 1.00 20.43 395 ALA A O 1
ATOM 6060 N N . TYR C 2 396 ? 12.532 59.405 50.763 1.00 19.32 396 TYR A N 1
ATOM 6061 C CA . TYR C 2 396 ? 12.282 60.390 49.726 1.00 18.28 396 TYR A CA 1
ATOM 6062 C C . TYR C 2 396 ? 13.161 60.082 48.528 1.00 18.08 396 TYR A C 1
ATOM 6063 O O . TYR C 2 396 ? 12.693 60.046 47.405 1.00 17.39 396 TYR A O 1
ATOM 6072 N N . VAL C 2 397 ? 14.450 59.889 48.763 1.00 19.28 397 VAL A N 1
ATOM 6073 C CA . VAL C 2 397 ? 15.352 59.567 47.665 1.00 20.38 397 VAL A CA 1
ATOM 6074 C C . VAL C 2 397 ? 14.891 58.278 47.026 1.00 21.69 397 VAL A C 1
ATOM 6075 O O . VAL C 2 397 ? 14.981 58.120 45.805 1.00 22.87 397 VAL A O 1
ATOM 6079 N N . LYS C 2 398 ? 14.391 57.357 47.848 1.00 21.33 398 LYS A N 1
ATOM 6080 C CA . LYS C 2 398 ? 13.943 56.085 47.321 1.00 20.98 398 LYS A CA 1
ATOM 6081 C C . LYS C 2 398 ? 12.715 56.220 46.424 1.00 20.75 398 LYS A C 1
ATOM 6082 O O . LYS C 2 398 ? 12.665 55.623 45.349 1.00 20.11 398 LYS A O 1
ATOM 6088 N N . MET C 2 399 ? 11.729 57.003 46.848 1.00 21.02 399 MET A N 1
ATOM 6089 C CA . MET C 2 399 ? 10.525 57.187 46.035 1.00 22.38 399 MET A CA 1
ATOM 6090 C C . MET C 2 399 ? 10.902 57.667 44.631 1.00 22.89 399 MET A C 1
ATOM 6091 O O . MET C 2 399 ? 10.373 57.195 43.623 1.00 21.07 399 MET A O 1
ATOM 6096 N N . CYS C 2 400 ? 11.830 58.615 44.585 1.00 22.97 400 CYS A N 1
ATOM 6097 C CA . CYS C 2 400 ? 12.285 59.170 43.334 1.00 23.06 400 CYS A CA 1
ATOM 6098 C C . CYS C 2 400 ? 12.761 58.044 42.449 1.00 22.99 400 CYS A C 1
ATOM 6099 O O . CYS C 2 400 ? 12.348 57.934 41.312 1.00 25.63 400 CYS A O 1
ATOM 6102 N N . TRP C 2 401 ? 13.628 57.193 42.965 1.00 22.70 401 TRP A N 1
ATOM 6103 C CA . TRP C 2 401 ? 14.132 56.094 42.156 1.00 23.47 401 TRP A CA 1
ATOM 6104 C C . TRP C 2 401 ? 12.998 55.182 41.722 1.00 24.45 401 TRP A C 1
ATOM 6105 O O . TRP C 2 401 ? 12.788 54.968 40.536 1.00 25.79 401 TRP A O 1
ATOM 6116 N N . VAL C 2 402 ? 12.269 54.647 42.696 1.00 25.01 402 VAL A N 1
ATOM 6117 C CA . VAL C 2 402 ? 11.173 53.728 42.431 1.00 25.24 402 VAL A CA 1
ATOM 6118 C C . VAL C 2 402 ? 10.157 54.232 41.417 1.00 25.57 402 VAL A C 1
ATOM 6119 O O . VAL C 2 402 ? 9.827 53.511 40.475 1.00 26.53 402 VAL A O 1
ATOM 6123 N N . LEU C 2 403 ? 9.654 55.451 41.598 1.00 24.85 403 LEU A N 1
ATOM 6124 C CA . LEU C 2 403 ? 8.691 55.999 40.647 1.00 24.78 403 LEU A CA 1
ATOM 6125 C C . LEU C 2 403 ? 9.417 56.265 39.347 1.00 26.84 403 LEU A C 1
ATOM 6126 O O . LEU C 2 403 ? 8.832 56.765 38.391 1.00 27.35 403 LEU A O 1
ATOM 6131 N N . GLY C 2 404 ? 10.706 55.948 39.336 1.00 28.99 404 GLY A N 1
ATOM 6132 C CA . GLY C 2 404 ? 11.520 56.137 38.156 1.00 31.60 404 GLY A CA 1
ATOM 6133 C C . GLY C 2 404 ? 11.748 54.778 37.531 1.00 34.23 404 GLY A C 1
ATOM 6134 O O . GLY C 2 404 ? 12.344 54.680 36.464 1.00 36.55 404 GLY A O 1
ATOM 6135 N N . GLN C 2 405 ? 11.274 53.729 38.203 1.00 35.10 405 GLN A N 1
ATOM 6136 C CA . GLN C 2 405 ? 11.403 52.364 37.706 1.00 35.96 405 GLN A CA 1
ATOM 6137 C C . GLN C 2 405 ? 10.057 51.765 37.336 1.00 36.25 405 GLN A C 1
ATOM 6138 O O . GLN C 2 405 ? 9.992 50.688 36.757 1.00 37.33 405 GLN A O 1
ATOM 6144 N N . THR C 2 406 ? 8.983 52.467 37.669 1.00 37.24 406 THR A N 1
ATOM 6145 C CA . THR C 2 406 ? 7.637 51.989 37.379 1.00 38.34 406 THR A CA 1
ATOM 6146 C C . THR C 2 406 ? 6.586 53.086 37.561 1.00 39.04 406 THR A C 1
ATOM 6147 O O . THR C 2 406 ? 6.897 54.202 37.981 1.00 38.36 406 THR A O 1
ATOM 6151 N N . ASP C 2 407 ? 5.345 52.780 37.207 1.00 40.39 407 ASP A N 1
ATOM 6152 C CA . ASP C 2 407 ? 4.258 53.740 37.367 1.00 42.48 407 ASP A CA 1
ATOM 6153 C C . ASP C 2 407 ? 3.073 53.018 37.979 1.00 42.03 407 ASP A C 1
ATOM 6154 O O . ASP C 2 407 ? 2.022 53.608 38.200 1.00 42.64 407 ASP A O 1
ATOM 6159 N N . ASP C 2 408 ? 3.265 51.730 38.243 1.00 41.04 408 ASP A N 1
ATOM 6160 C CA . ASP C 2 408 ? 2.254 50.889 38.860 1.00 40.28 408 ASP A CA 1
ATOM 6161 C C . ASP C 2 408 ? 2.278 51.253 40.324 1.00 39.88 408 ASP A C 1
ATOM 6162 O O . ASP C 2 408 ? 3.244 50.964 41.012 1.00 39.99 408 ASP A O 1
ATOM 6167 N N . PRO C 2 409 ? 1.225 51.899 40.827 1.00 40.12 409 PRO A N 1
ATOM 6168 C CA . PRO C 2 409 ? 1.238 52.253 42.241 1.00 41.24 409 PRO A CA 1
ATOM 6169 C C . PRO C 2 409 ? 1.522 51.073 43.172 1.00 42.53 409 PRO A C 1
ATOM 6170 O O . PRO C 2 409 ? 2.450 51.135 43.963 1.00 41.99 409 PRO A O 1
ATOM 6174 N N . GLU C 2 410 ? 0.742 49.999 43.078 1.00 44.85 410 GLU A N 1
ATOM 6175 C CA . GLU C 2 410 ? 0.966 48.832 43.940 1.00 47.08 410 GLU A CA 1
ATOM 6176 C C . GLU C 2 410 ? 2.415 48.390 43.890 1.00 46.11 410 GLU A C 1
ATOM 6177 O O . GLU C 2 410 ? 3.020 48.114 44.919 1.00 46.20 410 GLU A O 1
ATOM 6183 N N . MET C 2 411 ? 2.967 48.315 42.688 1.00 45.80 411 MET A N 1
ATOM 6184 C CA . MET C 2 411 ? 4.347 47.899 42.522 1.00 46.35 411 MET A CA 1
ATOM 6185 C C . MET C 2 411 ? 5.264 48.771 43.351 1.00 46.22 411 MET A C 1
ATOM 6186 O O . MET C 2 411 ? 6.160 48.266 44.024 1.00 46.09 411 MET A O 1
ATOM 6191 N N . ALA C 2 412 ? 5.035 50.082 43.300 1.00 46.29 412 ALA A N 1
ATOM 6192 C CA . ALA C 2 412 ? 5.845 51.045 44.047 1.00 45.82 412 ALA A CA 1
ATOM 6193 C C . ALA C 2 412 ? 5.737 50.813 45.550 1.00 45.49 412 ALA A C 1
ATOM 6194 O O . ALA C 2 412 ? 6.734 50.890 46.266 1.00 45.79 412 ALA A O 1
ATOM 6196 N N . ARG C 2 413 ? 4.531 50.527 46.033 1.00 45.13 413 ARG A N 1
ATOM 6197 C CA . ARG C 2 413 ? 4.357 50.287 47.456 1.00 45.18 413 ARG A CA 1
ATOM 6198 C C . ARG C 2 413 ? 5.176 49.058 47.832 1.00 44.21 413 ARG A C 1
ATOM 6199 O O . ARG C 2 413 ? 5.716 48.960 48.934 1.00 45.12 413 ARG A O 1
ATOM 6207 N N . GLU C 2 414 ? 5.266 48.110 46.913 1.00 42.52 414 GLU A N 1
ATOM 6208 C CA . GLU C 2 414 ? 6.025 46.912 47.186 1.00 41.84 414 GLU A CA 1
ATOM 6209 C C . GLU C 2 414 ? 7.518 47.199 47.170 1.00 39.75 414 GLU A C 1
ATOM 6210 O O . GLU C 2 414 ? 8.276 46.633 47.955 1.00 41.18 414 GLU A O 1
ATOM 6216 N N . MET C 2 415 ? 7.940 48.090 46.282 1.00 36.02 415 MET A N 1
ATOM 6217 C CA . MET C 2 415 ? 9.348 48.431 46.168 1.00 31.54 415 MET A CA 1
ATOM 6218 C C . MET C 2 415 ? 9.850 49.263 47.327 1.00 30.06 415 MET A C 1
ATOM 6219 O O . MET C 2 415 ? 10.987 49.101 47.762 1.00 31.52 415 MET A O 1
ATOM 6224 N N . MET C 2 416 ? 9.012 50.159 47.826 1.00 26.89 416 MET A N 1
ATOM 6225 C CA . MET C 2 416 ? 9.413 50.988 48.945 1.00 25.71 416 MET A CA 1
ATOM 6226 C C . MET C 2 416 ? 9.767 50.087 50.106 1.00 26.06 416 MET A C 1
ATOM 6227 O O . MET C 2 416 ? 10.854 50.152 50.673 1.00 26.55 416 MET A O 1
ATOM 6232 N N . ARG C 2 417 ? 8.813 49.241 50.448 1.00 25.54 417 ARG A N 1
ATOM 6233 C CA . ARG C 2 417 ? 8.938 48.328 51.556 1.00 25.31 417 ARG A CA 1
ATOM 6234 C C . ARG C 2 417 ? 10.078 47.327 51.384 1.00 24.44 417 ARG A C 1
ATOM 6235 O O . ARG C 2 417 ? 10.585 46.799 52.357 1.00 23.96 417 ARG A O 1
ATOM 6243 N N . GLU C 2 418 ? 10.487 47.084 50.146 1.00 24.69 418 GLU A N 1
ATOM 6244 C CA . GLU C 2 418 ? 11.570 46.145 49.849 1.00 26.88 418 GLU A CA 1
ATOM 6245 C C . GLU C 2 418 ? 12.964 46.674 50.138 1.00 25.73 418 GLU A C 1
ATOM 6246 O O . GLU C 2 418 ? 13.404 47.656 49.542 1.00 25.65 418 GLU A O 1
ATOM 6252 N N . ASN C 2 419 ? 13.675 45.998 51.027 1.00 23.85 419 ASN A N 1
ATOM 6253 C CA . ASN C 2 419 ? 15.023 46.418 51.369 1.00 23.63 419 ASN A CA 1
ATOM 6254 C C . ASN C 2 419 ? 15.917 46.104 50.188 1.00 23.01 419 ASN A C 1
ATOM 6255 O O . ASN C 2 419 ? 16.254 44.954 49.941 1.00 23.27 419 ASN A O 1
ATOM 6260 N N . ILE C 2 420 ? 16.295 47.145 49.460 1.00 22.52 420 ILE A N 1
ATOM 6261 C CA . ILE C 2 420 ? 17.129 47.009 48.273 1.00 23.22 420 ILE A CA 1
ATOM 6262 C C . ILE C 2 420 ? 18.636 47.176 48.505 1.00 24.44 420 ILE A C 1
ATOM 6263 O O . ILE C 2 420 ? 19.441 46.473 47.901 1.00 24.19 420 ILE A O 1
ATOM 6268 N N . ALA C 2 421 ? 19.023 48.106 49.370 1.00 24.49 421 ALA A N 1
ATOM 6269 C CA . ALA C 2 421 ? 20.432 48.334 49.619 1.00 23.75 421 ALA A CA 1
ATOM 6270 C C . ALA C 2 421 ? 20.771 48.450 51.093 1.00 23.92 421 ALA A C 1
ATOM 6271 O O . ALA C 2 421 ? 21.880 48.827 51.438 1.00 25.51 421 ALA A O 1
ATOM 6273 N N . GLY C 2 422 ? 19.824 48.131 51.961 1.00 23.06 422 GLY A N 1
ATOM 6274 C CA . GLY C 2 422 ? 20.094 48.218 53.382 1.00 22.88 422 GLY A CA 1
ATOM 6275 C C . GLY C 2 422 ? 19.362 49.364 54.038 1.00 23.14 422 GLY A C 1
ATOM 6276 O O . GLY C 2 422 ? 19.605 49.682 55.199 1.00 23.73 422 GLY A O 1
ATOM 6277 N N . GLU C 2 423 ? 18.455 49.976 53.289 1.00 22.52 423 GLU A N 1
ATOM 6278 C CA . GLU C 2 423 ? 17.683 51.103 53.772 1.00 23.09 423 GLU A CA 1
ATOM 6279 C C . GLU C 2 423 ? 16.868 50.739 54.984 1.00 24.08 423 GLU A C 1
ATOM 6280 O O . GLU C 2 423 ? 16.632 51.572 55.851 1.00 24.99 423 GLU A O 1
ATOM 6286 N N . ILE C 2 424 ? 16.420 49.492 55.025 1.00 24.36 424 ILE A N 1
ATOM 6287 C CA . ILE C 2 424 ? 15.581 49.008 56.110 1.00 23.19 424 ILE A CA 1
ATOM 6288 C C . ILE C 2 424 ? 16.265 47.895 56.887 1.00 24.80 424 ILE A C 1
ATOM 6289 O O . ILE C 2 424 ? 16.861 46.980 56.309 1.00 25.76 424 ILE A O 1
ATOM 6294 N N . ASN C 2 425 ? 16.161 47.976 58.205 1.00 24.74 425 ASN A N 1
ATOM 6295 C CA . ASN C 2 425 ? 16.759 46.993 59.087 1.00 24.79 425 ASN A CA 1
ATOM 6296 C C . ASN C 2 425 ? 15.578 46.266 59.762 1.00 25.72 425 ASN A C 1
ATOM 6297 O O . ASN C 2 425 ? 14.711 46.911 60.357 1.00 25.95 425 ASN A O 1
ATOM 6302 N N . GLU C 2 426 ? 15.518 44.939 59.663 1.00 25.45 426 GLU A N 1
ATOM 6303 C CA . GLU C 2 426 ? 14.392 44.216 60.261 1.00 25.47 426 GLU A CA 1
ATOM 6304 C C . GLU C 2 426 ? 14.268 44.432 61.753 1.00 24.40 426 GLU A C 1
ATOM 6305 O O . GLU C 2 426 ? 13.164 44.496 62.262 1.00 24.83 426 GLU A O 1
ATOM 6311 N N . ARG C 2 427 ? 15.391 44.516 62.462 1.00 22.88 427 ARG A N 1
ATOM 6312 C CA . ARG C 2 427 ? 15.346 44.732 63.910 1.00 21.57 427 ARG A CA 1
ATOM 6313 C C . ARG C 2 427 ? 16.161 45.927 64.360 1.00 20.13 427 ARG A C 1
ATOM 6314 O O . ARG C 2 427 ? 17.146 46.305 63.733 1.00 19.86 427 ARG A O 1
ATOM 6322 N N . THR C 2 428 ? 15.739 46.524 65.460 1.00 17.64 428 THR A N 1
ATOM 6323 C CA . THR C 2 428 ? 16.439 47.679 65.976 1.00 16.39 428 THR A CA 1
ATOM 6324 C C . THR C 2 428 ? 17.150 47.376 67.296 1.00 14.69 428 THR A C 1
ATOM 6325 O O . THR C 2 428 ? 16.528 47.144 68.322 1.00 15.16 428 THR A O 1
ATOM 6329 N N . SER C 2 429 ? 18.474 47.378 67.249 1.00 13.99 429 SER A N 1
ATOM 6330 C CA . SER C 2 429 ? 19.293 47.080 68.409 1.00 13.61 429 SER A CA 1
ATOM 6331 C C . SER C 2 429 ? 19.388 48.230 69.378 1.00 14.19 429 SER A C 1
ATOM 6332 O O . SER C 2 429 ? 19.272 49.391 69.005 1.00 13.92 429 SER A O 1
ATOM 6335 N N . ILE C 2 430 ? 19.597 47.893 70.642 1.00 14.45 430 ILE A N 1
ATOM 6336 C CA . ILE C 2 430 ? 19.717 48.903 71.664 1.00 14.26 430 ILE A CA 1
ATOM 6337 C C . ILE C 2 430 ? 20.930 49.772 71.379 1.00 16.79 430 ILE A C 1
ATOM 6338 O O . ILE C 2 430 ? 20.962 50.939 71.761 1.00 19.48 430 ILE A O 1
ATOM 6343 N N . ALA C 2 431 ? 21.917 49.223 70.682 1.00 16.09 431 ALA A N 1
ATOM 6344 C CA . ALA C 2 431 ? 23.119 49.985 70.390 1.00 16.39 431 ALA A CA 1
ATOM 6345 C C . ALA C 2 431 ? 22.891 51.129 69.432 1.00 16.97 431 ALA A C 1
ATOM 6346 O O . ALA C 2 431 ? 23.783 51.935 69.234 1.00 19.15 431 ALA A O 1
ATOM 6348 N N . TYR C 2 432 ? 21.700 51.218 68.860 1.00 17.84 432 TYR A N 1
ATOM 6349 C CA . TYR C 2 432 ? 21.391 52.259 67.890 1.00 20.51 432 TYR A CA 1
ATOM 6350 C C . TYR C 2 432 ? 20.932 53.611 68.408 1.00 23.07 432 TYR A C 1
ATOM 6351 O O . TYR C 2 432 ? 20.665 54.505 67.610 1.00 24.34 432 TYR A O 1
ATOM 6360 N N . PHE C 2 433 ? 20.797 53.772 69.714 1.00 25.55 433 PHE A N 1
ATOM 6361 C CA . PHE C 2 433 ? 20.346 55.047 70.244 1.00 27.73 433 PHE A CA 1
ATOM 6362 C C . PHE C 2 433 ? 21.145 55.391 71.487 1.00 34.44 433 PHE A C 1
ATOM 6363 O O . PHE C 2 433 ? 20.661 55.233 72.608 1.00 36.50 433 PHE A O 1
ATOM 6371 N N . ARG C 2 434 ? 22.371 55.865 71.276 1.00 41.21 434 ARG A N 1
ATOM 6372 C CA . ARG C 2 434 ? 23.289 56.219 72.367 1.00 46.91 434 ARG A CA 1
ATOM 6373 C C . ARG C 2 434 ? 22.763 57.398 73.185 1.00 48.07 434 ARG A C 1
ATOM 6374 O O . ARG C 2 434 ? 22.583 57.310 74.402 1.00 44.87 434 ARG A O 1
ATOM 6382 N N . GLY C 2 435 ? 22.534 58.508 72.488 1.00 51.70 435 GLY A N 1
ATOM 6383 C CA . GLY C 2 435 ? 22.027 59.711 73.124 1.00 56.32 435 GLY A CA 1
ATOM 6384 C C . GLY C 2 435 ? 21.545 60.752 72.119 1.00 58.15 435 GLY A C 1
ATOM 6385 O O . GLY C 2 435 ? 21.712 61.964 72.389 1.00 59.57 435 GLY A O 1
ATOM 6387 N N . SER D 2 2 ? -19.091 49.135 66.040 1.00 49.95 2 SER B N 1
ATOM 6388 C CA . SER D 2 2 ? -18.895 49.758 64.698 1.00 48.06 2 SER B CA 1
ATOM 6389 C C . SER D 2 2 ? -18.678 48.719 63.593 1.00 45.77 2 SER B C 1
ATOM 6390 O O . SER D 2 2 ? -17.819 48.893 62.734 1.00 44.23 2 SER B O 1
ATOM 6393 N N . TYR D 2 3 ? -19.444 47.635 63.628 1.00 43.49 3 TYR B N 1
ATOM 6394 C CA . TYR D 2 3 ? -19.334 46.619 62.597 1.00 43.21 3 TYR B CA 1
ATOM 6395 C C . TYR D 2 3 ? -19.844 47.270 61.319 1.00 45.68 3 TYR B C 1
ATOM 6396 O O . TYR D 2 3 ? -20.333 48.397 61.362 1.00 47.53 3 TYR B O 1
ATOM 6405 N N . GLN D 2 4 ? -19.738 46.578 60.186 1.00 46.91 4 GLN B N 1
ATOM 6406 C CA . GLN D 2 4 ? -20.219 47.131 58.926 1.00 48.36 4 GLN B CA 1
ATOM 6407 C C . GLN D 2 4 ? -20.743 46.051 58.001 1.00 48.95 4 GLN B C 1
ATOM 6408 O O . GLN D 2 4 ? -20.672 44.867 58.312 1.00 49.28 4 GLN B O 1
ATOM 6414 N N . GLY D 2 5 ? -21.272 46.475 56.859 1.00 49.33 5 GLY B N 1
ATOM 6415 C CA . GLY D 2 5 ? -21.792 45.549 55.870 1.00 50.47 5 GLY B CA 1
ATOM 6416 C C . GLY D 2 5 ? -22.355 44.228 56.364 1.00 51.83 5 GLY B C 1
ATOM 6417 O O . GLY D 2 5 ? -23.002 44.160 57.408 1.00 52.73 5 GLY B O 1
ATOM 6418 N N . ARG D 2 6 ? -22.100 43.171 55.599 1.00 52.41 6 ARG B N 1
ATOM 6419 C CA . ARG D 2 6 ? -22.590 41.832 55.913 1.00 52.92 6 ARG B CA 1
ATOM 6420 C C . ARG D 2 6 ? -22.619 41.480 57.400 1.00 53.97 6 ARG B C 1
ATOM 6421 O O . ARG D 2 6 ? -23.588 40.893 57.883 1.00 54.04 6 ARG B O 1
ATOM 6429 N N . ALA D 2 7 ? -21.571 41.847 58.129 1.00 54.85 7 ALA B N 1
ATOM 6430 C CA . ALA D 2 7 ? -21.512 41.544 59.549 1.00 55.61 7 ALA B CA 1
ATOM 6431 C C . ALA D 2 7 ? -22.707 42.131 60.279 1.00 56.65 7 ALA B C 1
ATOM 6432 O O . ALA D 2 7 ? -23.570 41.394 60.752 1.00 57.31 7 ALA B O 1
ATOM 6434 N N . ARG D 2 8 ? -22.758 43.458 60.364 1.00 57.37 8 ARG B N 1
ATOM 6435 C CA . ARG D 2 8 ? -23.854 44.139 61.049 1.00 57.76 8 ARG B CA 1
ATOM 6436 C C . ARG D 2 8 ? -25.199 43.606 60.574 1.00 56.76 8 ARG B C 1
ATOM 6437 O O . ARG D 2 8 ? -26.093 43.333 61.379 1.00 55.96 8 ARG B O 1
ATOM 6445 N N . LYS D 2 9 ? -25.337 43.454 59.263 1.00 55.16 9 LYS B N 1
ATOM 6446 C CA . LYS D 2 9 ? -26.577 42.955 58.708 1.00 54.05 9 LYS B CA 1
ATOM 6447 C C . LYS D 2 9 ? -26.894 41.603 59.329 1.00 51.49 9 LYS B C 1
ATOM 6448 O O . LYS D 2 9 ? -28.029 41.354 59.728 1.00 51.98 9 LYS B O 1
ATOM 6454 N N . PHE D 2 10 ? -25.873 40.753 59.427 1.00 48.00 10 PHE B N 1
ATOM 6455 C CA . PHE D 2 10 ? -25.978 39.412 60.010 1.00 44.34 10 PHE B CA 1
ATOM 6456 C C . PHE D 2 10 ? -26.215 39.478 61.511 1.00 42.99 10 PHE B C 1
ATOM 6457 O O . PHE D 2 10 ? -26.928 38.659 62.092 1.00 41.98 10 PHE B O 1
ATOM 6465 N N . LEU D 2 11 ? -25.583 40.453 62.137 1.00 42.13 11 LEU B N 1
ATOM 6466 C CA . LEU D 2 11 ? -25.689 40.609 63.569 1.00 43.02 11 LEU B CA 1
ATOM 6467 C C . LEU D 2 11 ? -26.996 41.304 63.969 1.00 44.78 11 LEU B C 1
ATOM 6468 O O . LEU D 2 11 ? -27.530 41.053 65.050 1.00 44.83 11 LEU B O 1
ATOM 6473 N N . GLU D 2 12 ? -27.525 42.160 63.099 1.00 46.36 12 GLU B N 1
ATOM 6474 C CA . GLU D 2 12 ? -28.770 42.851 63.418 1.00 48.76 12 GLU B CA 1
ATOM 6475 C C . GLU D 2 12 ? -29.970 41.917 63.239 1.00 47.97 12 GLU B C 1
ATOM 6476 O O . GLU D 2 12 ? -30.835 41.838 64.104 1.00 47.84 12 GLU B O 1
ATOM 6482 N N . SER D 2 13 ? -30.003 41.201 62.119 1.00 47.38 13 SER B N 1
ATOM 6483 C CA . SER D 2 13 ? -31.084 40.266 61.806 1.00 46.65 13 SER B CA 1
ATOM 6484 C C . SER D 2 13 ? -31.395 39.255 62.912 1.00 46.74 13 SER B C 1
ATOM 6485 O O . SER D 2 13 ? -32.235 38.371 62.739 1.00 47.17 13 SER B O 1
ATOM 6488 N N . ALA D 2 14 ? -30.712 39.376 64.040 1.00 46.99 14 ALA B N 1
ATOM 6489 C CA . ALA D 2 14 ? -30.933 38.478 65.161 1.00 47.26 14 ALA B CA 1
ATOM 6490 C C . ALA D 2 14 ? -31.071 39.346 66.395 1.00 47.54 14 ALA B C 1
ATOM 6491 O O . ALA D 2 14 ? -31.171 38.850 67.516 1.00 46.69 14 ALA B O 1
ATOM 6493 N N . SER D 2 15 ? -31.067 40.654 66.160 1.00 48.64 15 SER B N 1
ATOM 6494 C CA . SER D 2 15 ? -31.210 41.653 67.212 1.00 51.07 15 SER B CA 1
ATOM 6495 C C . SER D 2 15 ? -30.199 41.462 68.321 1.00 51.09 15 SER B C 1
ATOM 6496 O O . SER D 2 15 ? -30.550 41.368 69.500 1.00 51.71 15 SER B O 1
ATOM 6499 N N . ILE D 2 16 ? -28.935 41.427 67.925 1.00 50.74 16 ILE B N 1
ATOM 6500 C CA . ILE D 2 16 ? -27.845 41.235 68.857 1.00 49.36 16 ILE B CA 1
ATOM 6501 C C . ILE D 2 16 ? -26.897 42.435 68.843 1.00 49.30 16 ILE B C 1
ATOM 6502 O O . ILE D 2 16 ? -26.611 43.002 67.786 1.00 48.03 16 ILE B O 1
ATOM 6507 N N . ASP D 2 17 ? -26.433 42.820 70.031 1.00 49.70 17 ASP B N 1
ATOM 6508 C CA . ASP D 2 17 ? -25.533 43.960 70.200 1.00 50.26 17 ASP B CA 1
ATOM 6509 C C . ASP D 2 17 ? -24.276 43.531 70.960 1.00 50.31 17 ASP B C 1
ATOM 6510 O O . ASP D 2 17 ? -24.165 42.377 71.378 1.00 51.17 17 ASP B O 1
ATOM 6515 N N . VAL D 2 18 ? -23.328 44.448 71.137 1.00 48.97 18 VAL B N 1
ATOM 6516 C CA . VAL D 2 18 ? -22.109 44.113 71.863 1.00 47.54 18 VAL B CA 1
ATOM 6517 C C . VAL D 2 18 ? -22.464 43.821 73.298 1.00 46.17 18 VAL B C 1
ATOM 6518 O O . VAL D 2 18 ? -23.440 44.338 73.813 1.00 46.36 18 VAL B O 1
ATOM 6522 N N . GLY D 2 19 ? -21.659 42.997 73.948 1.00 45.96 19 GLY B N 1
ATOM 6523 C CA . GLY D 2 19 ? -21.913 42.656 75.338 1.00 45.77 19 GLY B CA 1
ATOM 6524 C C . GLY D 2 19 ? -22.812 41.442 75.483 1.00 44.96 19 GLY B C 1
ATOM 6525 O O . GLY D 2 19 ? -22.766 40.715 76.483 1.00 43.75 19 GLY B O 1
ATOM 6526 N N . ASP D 2 20 ? -23.623 41.215 74.459 1.00 43.63 20 ASP B N 1
ATOM 6527 C CA . ASP D 2 20 ? -24.552 40.105 74.454 1.00 43.10 20 ASP B CA 1
ATOM 6528 C C . ASP D 2 20 ? -23.883 38.756 74.371 1.00 42.45 20 ASP B C 1
ATOM 6529 O O . ASP D 2 20 ? -23.101 38.497 73.470 1.00 42.96 20 ASP B O 1
ATOM 6534 N N . MET D 2 21 ? -24.209 37.894 75.320 1.00 43.73 21 MET B N 1
ATOM 6535 C CA . MET D 2 21 ? -23.696 36.534 75.342 1.00 44.28 21 MET B CA 1
ATOM 6536 C C . MET D 2 21 ? -24.502 35.807 74.272 1.00 42.86 21 MET B C 1
ATOM 6537 O O . MET D 2 21 ? -25.717 35.700 74.375 1.00 42.59 21 MET B O 1
ATOM 6542 N N . VAL D 2 22 ? -23.830 35.315 73.242 1.00 42.11 22 VAL B N 1
ATOM 6543 C CA . VAL D 2 22 ? -24.519 34.627 72.163 1.00 39.82 22 VAL B CA 1
ATOM 6544 C C . VAL D 2 22 ? -23.919 33.252 71.906 1.00 38.73 22 VAL B C 1
ATOM 6545 O O . VAL D 2 22 ? -22.902 32.880 72.502 1.00 39.49 22 VAL B O 1
ATOM 6549 N N . LEU D 2 23 ? -24.564 32.497 71.026 1.00 36.55 23 LEU B N 1
ATOM 6550 C CA . LEU D 2 23 ? -24.082 31.176 70.657 1.00 3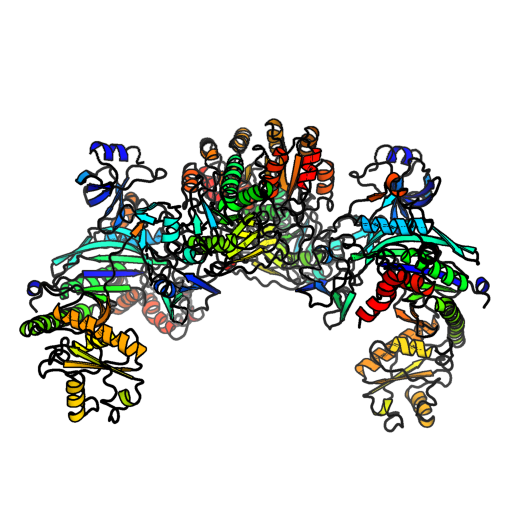5.97 23 LEU B CA 1
ATOM 6551 C C . LEU D 2 23 ? -24.116 31.078 69.142 1.00 36.56 23 LEU B C 1
ATOM 6552 O O . LEU D 2 23 ? -25.186 31.171 68.542 1.00 36.77 23 LEU B O 1
ATOM 6557 N N . VAL D 2 24 ? -22.943 30.901 68.532 1.00 36.51 24 VAL B N 1
ATOM 6558 C CA . VAL D 2 24 ? -22.825 30.796 67.081 1.00 36.82 24 VAL B CA 1
ATOM 6559 C C . VAL D 2 24 ? -22.595 29.364 66.635 1.00 38.33 24 VAL B C 1
ATOM 6560 O O . VAL D 2 24 ? -21.775 28.662 67.211 1.00 38.07 24 VAL B O 1
ATOM 6564 N N . GLU D 2 25 ? -23.317 28.936 65.604 1.00 40.98 25 GLU B N 1
ATOM 6565 C CA . GLU D 2 25 ? -23.178 27.576 65.104 1.00 44.79 25 GLU B CA 1
ATOM 6566 C C . GLU D 2 25 ? -22.765 27.572 63.643 1.00 45.03 25 GLU B C 1
ATOM 6567 O O . GLU D 2 25 ? -23.342 28.277 62.817 1.00 46.00 25 GLU B O 1
ATOM 6573 N N . LYS D 2 26 ? -21.749 26.771 63.340 1.00 44.48 26 LYS B N 1
ATOM 6574 C CA . LYS D 2 26 ? -21.216 26.632 61.987 1.00 43.17 26 LYS B CA 1
ATOM 6575 C C . LYS D 2 26 ? -21.299 25.152 61.603 1.00 42.08 26 LYS B C 1
ATOM 6576 O O . LYS D 2 26 ? -21.450 24.289 62.466 1.00 40.23 26 LYS B O 1
ATOM 6582 N N . PRO D 2 27 ? -21.191 24.840 60.302 1.00 41.66 27 PRO B N 1
ATOM 6583 C CA . PRO D 2 27 ? -21.264 23.443 59.875 1.00 41.50 27 PRO B CA 1
ATOM 6584 C C . PRO D 2 27 ? -20.260 22.549 60.592 1.00 41.86 27 PRO B C 1
ATOM 6585 O O . PRO D 2 27 ? -20.452 21.343 60.661 1.00 43.00 27 PRO B O 1
ATOM 6589 N N . ASP D 2 28 ? -19.191 23.124 61.134 1.00 41.92 28 ASP B N 1
ATOM 6590 C CA . ASP D 2 28 ? -18.199 22.303 61.819 1.00 40.83 28 ASP B CA 1
ATOM 6591 C C . ASP D 2 28 ? -17.713 22.858 63.145 1.00 39.13 28 ASP B C 1
ATOM 6592 O O . ASP D 2 28 ? -16.785 22.324 63.732 1.00 38.43 28 ASP B O 1
ATOM 6597 N N . VAL D 2 29 ? -18.337 23.931 63.611 1.00 38.33 29 VAL B N 1
ATOM 6598 C CA . VAL D 2 29 ? -17.967 24.540 64.880 1.00 38.51 29 VAL B CA 1
ATOM 6599 C C . VAL D 2 29 ? -19.188 25.106 65.561 1.00 40.59 29 VAL B C 1
ATOM 6600 O O . VAL D 2 29 ? -20.287 25.103 65.007 1.00 42.51 29 VAL B O 1
ATOM 6604 N N . THR D 2 30 ? -18.982 25.611 66.769 1.00 41.59 30 THR B N 1
ATOM 6605 C CA . THR D 2 30 ? -20.060 26.210 67.542 1.00 41.33 30 THR B CA 1
ATOM 6606 C C . THR D 2 30 ? -19.493 26.910 68.770 1.00 40.34 30 THR B C 1
ATOM 6607 O O . THR D 2 30 ? -19.216 26.282 69.788 1.00 40.56 30 THR B O 1
ATOM 6611 N N . TYR D 2 31 ? -19.332 28.222 68.666 1.00 39.28 31 TYR B N 1
ATOM 6612 C CA . TYR D 2 31 ? -18.766 29.011 69.747 1.00 38.42 31 TYR B CA 1
ATOM 6613 C C . TYR D 2 31 ? -19.812 29.598 70.693 1.00 37.92 31 TYR B C 1
ATOM 6614 O O . TYR D 2 31 ? -20.989 29.703 70.353 1.00 36.11 31 TYR B O 1
ATOM 6623 N N . GLU D 2 32 ? -19.360 29.970 71.887 1.00 38.71 32 GLU B N 1
ATOM 6624 C CA . GLU D 2 32 ? -20.207 30.586 72.904 1.00 40.17 32 GLU B CA 1
ATOM 6625 C C . GLU D 2 32 ? -19.406 31.637 73.646 1.00 41.30 32 GLU B C 1
ATOM 6626 O O . GLU D 2 32 ? -18.534 31.316 74.466 1.00 41.81 32 GLU B O 1
ATOM 6632 N N . GLY D 2 33 ? -19.705 32.896 73.355 1.00 41.48 33 GLY B N 1
ATOM 6633 C CA . GLY D 2 33 ? -18.993 33.977 74.001 1.00 40.32 33 GLY B CA 1
ATOM 6634 C C . GLY D 2 33 ? -19.702 35.305 73.850 1.00 38.67 33 GLY B C 1
ATOM 6635 O O . GLY D 2 33 ? -20.786 35.403 73.267 1.00 37.13 33 GLY B O 1
ATOM 6636 N N . MET D 2 34 ? -19.064 36.336 74.379 1.00 37.25 34 MET B N 1
ATOM 6637 C CA . MET D 2 34 ? -19.605 37.676 74.332 1.00 35.52 34 MET B CA 1
ATOM 6638 C C . MET D 2 34 ? -19.162 38.371 73.069 1.00 35.67 34 MET B C 1
ATOM 6639 O O . MET D 2 34 ? -18.015 38.249 72.652 1.00 35.64 34 MET B O 1
ATOM 6644 N N . VAL D 2 35 ? -20.082 39.100 72.458 1.00 35.90 35 VAL B N 1
ATOM 6645 C CA . VAL D 2 35 ? -19.779 39.825 71.245 1.00 36.90 35 VAL B CA 1
ATOM 6646 C C . VAL D 2 35 ? -18.968 41.082 71.593 1.00 38.70 35 VAL B C 1
ATOM 6647 O O . VAL D 2 35 ? -19.302 41.791 72.534 1.00 39.69 35 VAL B O 1
ATOM 6651 N N . LEU D 2 36 ? -17.886 41.339 70.862 1.00 39.75 36 LEU B N 1
ATOM 6652 C CA . LEU D 2 36 ? -17.068 42.522 71.118 1.00 42.43 36 LEU B CA 1
ATOM 6653 C C . LEU D 2 36 ? -17.167 43.496 69.961 1.00 44.09 36 LEU B C 1
ATOM 6654 O O . LEU D 2 36 ? -17.374 43.090 68.818 1.00 44.92 36 LEU B O 1
ATOM 6659 N N . ASP D 2 37 ? -17.017 44.783 70.249 1.00 44.99 37 ASP B N 1
ATOM 6660 C CA . ASP D 2 37 ? -17.084 45.771 69.186 1.00 45.30 37 ASP B CA 1
ATOM 6661 C C . ASP D 2 37 ? -15.932 45.417 68.282 1.00 45.15 37 ASP B C 1
ATOM 6662 O O . ASP D 2 37 ? -14.944 44.859 68.737 1.00 44.58 37 ASP B O 1
ATOM 6667 N N . ARG D 2 38 ? -16.062 45.729 67.001 1.00 46.61 38 ARG B N 1
ATOM 6668 C CA . ARG D 2 38 ? -15.017 45.426 66.038 1.00 47.83 38 ARG B CA 1
ATOM 6669 C C . ARG D 2 38 ? -14.458 46.705 65.436 1.00 50.07 38 ARG B C 1
ATOM 6670 O O . ARG D 2 38 ? -15.205 47.534 64.912 1.00 49.47 38 ARG B O 1
ATOM 6678 N N . ALA D 2 39 ? -13.140 46.855 65.521 1.00 52.65 39 ALA B N 1
ATOM 6679 C CA . ALA D 2 39 ? -12.451 48.018 64.978 1.00 56.06 39 ALA B CA 1
ATOM 6680 C C . ALA D 2 39 ? -12.897 48.303 63.539 1.00 58.10 39 ALA B C 1
ATOM 6681 O O . ALA D 2 39 ? -13.005 47.383 62.726 1.00 58.02 39 ALA B O 1
ATOM 6683 N N . ASP D 2 40 ? -13.139 49.576 63.225 1.00 60.87 40 ASP B N 1
ATOM 6684 C CA . ASP D 2 40 ? -13.597 49.976 61.885 1.00 63.70 40 ASP B CA 1
ATOM 6685 C C . ASP D 2 40 ? -12.617 49.644 60.762 1.00 64.21 40 ASP B C 1
ATOM 6686 O O . ASP D 2 40 ? -13.019 49.319 59.638 1.00 63.52 40 ASP B O 1
ATOM 6691 N N . ASP D 2 41 ? -11.330 49.754 61.068 1.00 65.01 41 ASP B N 1
ATOM 6692 C CA . ASP D 2 41 ? -10.292 49.450 60.100 1.00 65.28 41 ASP B CA 1
ATOM 6693 C C . ASP D 2 41 ? -10.650 48.088 59.516 1.00 63.78 41 ASP B C 1
ATOM 6694 O O . ASP D 2 41 ? -10.743 47.922 58.298 1.00 62.58 41 ASP B O 1
ATOM 6699 N N . ALA D 2 42 ? -10.883 47.135 60.419 1.00 62.52 42 ALA B N 1
ATOM 6700 C CA . ALA D 2 42 ? -11.235 45.761 60.082 1.00 60.21 42 ALA B CA 1
ATOM 6701 C C . ALA D 2 42 ? -12.473 45.733 59.208 1.00 59.25 42 ALA B C 1
ATOM 6702 O O . ALA D 2 42 ? -13.325 46.618 59.299 1.00 59.68 42 ALA B O 1
ATOM 6704 N N . ASP D 2 43 ? -12.573 44.717 58.357 1.00 57.75 43 ASP B N 1
ATOM 6705 C CA . ASP D 2 43 ? -13.721 44.610 57.482 1.00 56.07 43 ASP B CA 1
ATOM 6706 C C . ASP D 2 43 ? -14.617 43.465 57.887 1.00 52.84 43 ASP B C 1
ATOM 6707 O O . ASP D 2 43 ? -14.170 42.513 58.516 1.00 50.42 43 ASP B O 1
ATOM 6712 N N . ASP D 2 44 ? -15.895 43.601 57.537 1.00 51.41 44 ASP B N 1
ATOM 6713 C CA . ASP D 2 44 ? -16.953 42.648 57.879 1.00 50.30 44 ASP B CA 1
ATOM 6714 C C . ASP D 2 44 ? -16.678 41.171 57.658 1.00 49.60 44 ASP B C 1
ATOM 6715 O O . ASP D 2 44 ? -15.525 40.733 57.608 1.00 51.68 44 ASP B O 1
ATOM 6720 N N . ARG D 2 45 ? -17.759 40.409 57.540 1.00 46.86 45 ARG B N 1
ATOM 6721 C CA . ARG D 2 45 ? -17.694 38.967 57.347 1.00 44.50 45 ARG B CA 1
ATOM 6722 C C . ARG D 2 45 ? -17.325 38.235 58.625 1.00 42.78 45 ARG B C 1
ATOM 6723 O O . ARG D 2 45 ? -17.532 37.030 58.728 1.00 42.90 45 ARG B O 1
ATOM 6731 N N . HIS D 2 46 ? -16.786 38.958 59.600 1.00 40.60 46 HIS B N 1
ATOM 6732 C CA . HIS D 2 46 ? -16.371 38.335 60.849 1.00 37.93 46 HIS B CA 1
ATOM 6733 C C . HIS D 2 46 ? -16.982 38.987 62.077 1.00 36.80 46 HIS B C 1
ATOM 6734 O O . HIS D 2 46 ? -17.212 40.194 62.110 1.00 36.38 46 HIS B O 1
ATOM 6741 N N . ILE D 2 47 ? -17.232 38.169 63.088 1.00 35.85 47 ILE B N 1
ATOM 6742 C CA . ILE D 2 47 ? -17.797 38.647 64.339 1.00 35.61 47 ILE B CA 1
ATOM 6743 C C . ILE D 2 47 ? -16.863 38.308 65.481 1.00 34.94 47 ILE B C 1
ATOM 6744 O O . ILE D 2 47 ? -16.513 37.148 65.684 1.00 35.06 47 ILE B O 1
ATOM 6749 N N . VAL D 2 48 ? -16.457 39.319 66.232 1.00 33.26 48 VAL B N 1
ATOM 6750 C CA . VAL D 2 48 ? -15.555 39.065 67.332 1.00 33.21 48 VAL B CA 1
ATOM 6751 C C . VAL D 2 48 ? -16.294 38.538 68.557 1.00 34.58 48 VAL B C 1
ATOM 6752 O O . VAL D 2 48 ? -17.232 39.167 69.041 1.00 36.82 48 VAL B O 1
ATOM 6756 N N . LEU D 2 49 ? -15.870 37.375 69.050 1.00 33.61 49 LEU B N 1
ATOM 6757 C CA . LEU D 2 49 ? -16.474 36.770 70.232 1.00 32.00 49 LEU B CA 1
ATOM 6758 C C . LEU D 2 49 ? -15.404 36.566 71.277 1.00 32.09 49 LEU B C 1
ATOM 6759 O O . LEU D 2 49 ? -14.260 36.293 70.940 1.00 31.80 49 LEU B O 1
ATOM 6764 N N . LYS D 2 50 ? -15.778 36.696 72.545 1.00 32.44 50 LYS B N 1
ATOM 6765 C CA . LYS D 2 50 ? -14.838 36.489 73.636 1.00 32.29 50 LYS B CA 1
ATOM 6766 C C . LYS D 2 50 ? -15.265 35.199 74.307 1.00 33.67 50 LYS B C 1
ATOM 6767 O O . LYS D 2 50 ? -16.264 35.168 75.027 1.00 33.50 50 LYS B O 1
ATOM 6773 N N . LEU D 2 51 ? -14.519 34.130 74.039 1.00 34.90 51 LEU B N 1
ATOM 6774 C CA . LEU D 2 51 ? -14.812 32.819 74.597 1.00 35.40 51 LEU B CA 1
ATOM 6775 C C . LEU D 2 51 ? -14.700 32.805 76.115 1.00 37.78 51 LEU B C 1
ATOM 6776 O O . LEU D 2 51 ? -14.107 33.706 76.711 1.00 37.79 51 LEU B O 1
ATOM 6781 N N . GLU D 2 52 ? -15.271 31.782 76.741 1.00 40.90 52 GLU B N 1
ATOM 6782 C CA . GLU D 2 52 ? -15.238 31.684 78.195 1.00 43.91 52 GLU B CA 1
ATOM 6783 C C . GLU D 2 52 ? -13.815 31.637 78.750 1.00 43.80 52 GLU B C 1
ATOM 6784 O O . GLU D 2 52 ? -13.549 32.163 79.829 1.00 44.55 52 GLU B O 1
ATOM 6790 N N . ASN D 2 53 ? -12.903 31.012 78.011 1.00 42.69 53 ASN B N 1
ATOM 6791 C CA . ASN D 2 53 ? -11.522 30.886 78.453 1.00 40.55 53 ASN B CA 1
ATOM 6792 C C . ASN D 2 53 ? -10.779 32.198 78.479 1.00 39.41 53 ASN B C 1
ATOM 6793 O O . ASN D 2 53 ? -9.650 32.260 78.946 1.00 39.94 53 ASN B O 1
ATOM 6798 N N . GLY D 2 54 ? -11.402 33.249 77.971 1.00 38.51 54 GLY B N 1
ATOM 6799 C CA . GLY D 2 54 ? -10.744 34.540 77.975 1.00 38.17 54 GLY B CA 1
ATOM 6800 C C . GLY D 2 54 ? -10.251 35.046 76.630 1.00 37.99 54 GLY B C 1
ATOM 6801 O O . GLY D 2 54 ? -10.066 36.247 76.465 1.00 39.16 54 GLY B O 1
ATOM 6802 N N . TYR D 2 55 ? -10.045 34.161 75.661 1.00 36.65 55 TYR B N 1
ATOM 6803 C CA . TYR D 2 55 ? -9.567 34.600 74.357 1.00 35.67 55 TYR B CA 1
ATOM 6804 C C . TYR D 2 55 ? -10.611 35.146 73.375 1.00 34.81 55 TYR B C 1
ATOM 6805 O O . TYR D 2 55 ? -11.701 34.607 73.226 1.00 33.18 55 TYR B O 1
ATOM 6814 N N . ASN D 2 56 ? -10.255 36.226 72.696 1.00 34.96 56 ASN B N 1
ATOM 6815 C CA . ASN D 2 56 ? -11.128 36.808 71.691 1.00 35.47 56 ASN B CA 1
ATOM 6816 C C . ASN D 2 56 ? -10.874 35.984 70.429 1.00 36.13 56 ASN B C 1
ATOM 6817 O O . ASN D 2 56 ? -9.760 35.524 70.198 1.00 37.86 56 ASN B O 1
ATOM 6822 N N . ILE D 2 57 ? -11.914 35.804 69.622 1.00 36.00 57 ILE B N 1
ATOM 6823 C CA . ILE D 2 57 ? -11.849 35.034 68.386 1.00 32.85 57 ILE B CA 1
ATOM 6824 C C . ILE D 2 57 ? -12.649 35.744 67.299 1.00 32.86 57 ILE B C 1
ATOM 6825 O O . ILE D 2 57 ? -13.568 36.502 67.588 1.00 31.62 57 ILE B O 1
ATOM 6830 N N . GLY D 2 58 ? -12.294 35.503 66.047 1.00 32.97 58 GLY B N 1
ATOM 6831 C CA . GLY D 2 58 ? -13.039 36.097 64.957 1.00 33.64 58 GLY B CA 1
ATOM 6832 C C . GLY D 2 58 ? -13.727 34.977 64.199 1.00 34.06 58 GLY B C 1
ATOM 6833 O O . GLY D 2 58 ? -13.063 34.038 63.754 1.00 33.28 58 GLY B O 1
ATOM 6834 N N . VAL D 2 59 ? -15.049 35.042 64.056 1.00 34.51 59 VAL B N 1
ATOM 6835 C CA . VAL D 2 59 ? -15.738 33.985 63.332 1.00 34.79 59 VAL B CA 1
ATOM 6836 C C . VAL D 2 59 ? -16.492 34.475 62.120 1.00 35.98 59 VAL B C 1
ATOM 6837 O O . VAL D 2 59 ? -17.224 35.459 62.183 1.00 34.79 59 VAL B O 1
ATOM 6841 N N . GLU D 2 60 ? -16.259 33.769 61.015 1.00 38.75 60 GLU B N 1
ATOM 6842 C CA . GLU D 2 60 ? -16.864 34.010 59.703 1.00 42.29 60 GLU B CA 1
ATOM 6843 C C . GLU D 2 60 ? -18.363 33.689 59.753 1.00 44.04 60 GLU B C 1
ATOM 6844 O O . GLU D 2 60 ? -18.757 32.552 60.040 1.00 45.13 60 GLU B O 1
ATOM 6850 N N . ILE D 2 61 ? -19.190 34.691 59.462 1.00 44.74 61 ILE B N 1
ATOM 6851 C CA . ILE D 2 61 ? -20.638 34.539 59.512 1.00 45.63 61 ILE B CA 1
ATOM 6852 C C . ILE D 2 61 ? -21.306 34.031 58.250 1.00 47.63 61 ILE B C 1
ATOM 6853 O O . ILE D 2 61 ? -22.456 33.586 58.306 1.00 49.14 61 ILE B O 1
ATOM 6858 N N . SER D 2 62 ? -20.612 34.115 57.117 1.00 47.91 62 SER B N 1
ATOM 6859 C CA . SER D 2 62 ? -21.166 33.653 55.847 1.00 47.83 62 SER B CA 1
ATOM 6860 C C . SER D 2 62 ? -22.116 32.477 56.047 1.00 47.30 62 SER B C 1
ATOM 6861 O O . SER D 2 62 ? -23.131 32.378 55.375 1.00 47.51 62 SER B O 1
ATOM 6864 N N . ASP D 2 63 ? -21.790 31.585 56.974 1.00 47.13 63 ASP B N 1
ATOM 6865 C CA . ASP D 2 63 ? -22.649 30.444 57.236 1.00 48.17 63 ASP B CA 1
ATOM 6866 C C . ASP D 2 63 ? -22.819 30.166 58.730 1.00 49.19 63 ASP B C 1
ATOM 6867 O O . ASP D 2 63 ? -22.769 29.020 59.171 1.00 49.67 63 ASP B O 1
ATOM 6872 N N . ALA D 2 64 ? -23.035 31.223 59.507 1.00 50.31 64 ALA B N 1
ATOM 6873 C CA . ALA D 2 64 ? -23.213 31.094 60.950 1.00 51.20 64 ALA B CA 1
ATOM 6874 C C . ALA D 2 64 ? -24.683 31.008 61.340 1.00 52.12 64 ALA B C 1
ATOM 6875 O O . ALA D 2 64 ? -25.528 30.649 60.529 1.00 51.27 64 ALA B O 1
ATOM 6877 N N . ARG D 2 65 ? -24.988 31.351 62.585 1.00 53.84 65 ARG B N 1
ATOM 6878 C CA . ARG D 2 65 ? -26.362 31.283 63.071 1.00 56.74 65 ARG B CA 1
ATOM 6879 C C . ARG D 2 65 ? -26.333 31.635 64.553 1.00 56.04 65 ARG B C 1
ATOM 6880 O O . ARG D 2 65 ? -26.040 30.775 65.377 1.00 56.91 65 ARG B O 1
ATOM 6888 N N . ILE D 2 66 ? -26.641 32.881 64.906 1.00 53.84 66 ILE B N 1
ATOM 6889 C CA . ILE D 2 66 ? -26.602 33.264 66.310 1.00 50.80 66 ILE B CA 1
ATOM 6890 C C . ILE D 2 66 ? -27.905 33.023 67.055 1.00 48.81 66 ILE B C 1
ATOM 6891 O O . ILE D 2 66 ? -28.937 32.746 66.456 1.00 47.11 66 ILE B O 1
ATOM 6896 N N . GLU D 2 67 ? -27.815 33.135 68.376 1.00 48.12 67 GLU B N 1
ATOM 6897 C CA . GLU D 2 67 ? -28.919 32.959 69.313 1.00 48.18 67 GLU B CA 1
ATOM 6898 C C . GLU D 2 67 ? -28.533 33.679 70.598 1.00 47.79 67 GLU B C 1
ATOM 6899 O O . GLU D 2 67 ? -27.658 33.207 71.324 1.00 48.69 67 GLU B O 1
ATOM 6905 N N . LEU D 2 68 ? -29.169 34.806 70.899 1.00 46.20 68 LEU B N 1
ATOM 6906 C CA . LEU D 2 68 ? -28.836 35.525 72.124 1.00 44.08 68 LEU B CA 1
ATOM 6907 C C . LEU D 2 68 ? -29.054 34.606 73.312 1.00 44.29 68 LEU B C 1
ATOM 6908 O O . LEU D 2 68 ? -30.016 33.859 73.339 1.00 43.01 68 LEU B O 1
ATOM 6913 N N . LEU D 2 69 ? -28.152 34.650 74.285 1.00 46.97 69 LEU B N 1
ATOM 6914 C CA . LEU D 2 69 ? -28.269 33.807 75.472 1.00 49.12 69 LEU B CA 1
ATOM 6915 C C . LEU D 2 69 ? -28.390 34.664 76.729 1.00 52.43 69 LEU B C 1
ATOM 6916 O O . LEU D 2 69 ? -28.620 34.155 77.824 1.00 54.23 69 LEU B O 1
ATOM 6921 N N . GLU D 2 70 ? -28.224 35.968 76.565 1.00 55.08 70 GLU B N 1
ATOM 6922 C CA . GLU D 2 70 ? -28.316 36.912 77.669 1.00 58.19 70 GLU B CA 1
ATOM 6923 C C . GLU D 2 70 ? -27.943 38.257 77.098 1.00 60.01 70 GLU B C 1
ATOM 6924 O O . GLU D 2 70 ? -26.969 38.365 76.368 1.00 60.87 70 GLU B O 1
ATOM 6930 N N . LYS D 2 71 ? -28.718 39.284 77.416 1.00 62.21 71 LYS B N 1
ATOM 6931 C CA . LYS D 2 71 ? -28.414 40.610 76.908 1.00 64.46 71 LYS B CA 1
ATOM 6932 C C . LYS D 2 71 ? -27.245 41.224 77.670 1.00 67.69 71 LYS B C 1
ATOM 6933 O O . LYS D 2 71 ? -26.809 40.687 78.688 1.00 68.73 71 LYS B O 1
ATOM 6939 N N . GLY D 2 72 ? -26.733 42.342 77.165 1.00 70.95 72 GLY B N 1
ATOM 6940 C CA . GLY D 2 72 ? -25.611 42.999 77.810 1.00 75.26 72 GLY B CA 1
ATOM 6941 C C . GLY D 2 72 ? -25.885 43.442 79.234 1.00 78.15 72 GLY B C 1
ATOM 6942 O O . GLY D 2 72 ? -26.920 43.125 79.813 1.00 78.55 72 GLY B O 1
ATOM 6943 N N . SER D 2 73 ? -24.949 44.190 79.800 1.00 81.40 73 SER B N 1
ATOM 6944 C CA . SER D 2 73 ? -25.089 44.671 81.163 1.00 85.17 73 SER B CA 1
ATOM 6945 C C . SER D 2 73 ? -24.249 45.939 81.310 1.00 87.25 73 SER B C 1
ATOM 6946 O O . SER D 2 73 ? -23.152 46.018 80.767 1.00 87.93 73 SER B O 1
ATOM 6949 N N . GLU D 2 74 ? -24.759 46.928 82.037 1.00 89.65 74 GLU B N 1
ATOM 6950 C CA . GLU D 2 74 ? -24.037 48.188 82.229 1.00 92.09 74 GLU B CA 1
ATOM 6951 C C . GLU D 2 74 ? -23.925 48.578 83.711 1.00 93.47 74 GLU B C 1
ATOM 6952 O O . GLU D 2 74 ? -24.431 49.626 84.126 1.00 94.51 74 GLU B O 1
ATOM 6958 N N . PRO D 2 75 ? -23.249 47.749 84.527 1.00 93.67 75 PRO B N 1
ATOM 6959 C CA . PRO D 2 75 ? -23.092 48.032 85.960 1.00 93.32 75 PRO B CA 1
ATOM 6960 C C . PRO D 2 75 ? -22.716 49.477 86.275 1.00 93.27 75 PRO B C 1
ATOM 6961 O O . PRO D 2 75 ? -23.497 50.211 86.882 1.00 92.73 75 PRO B O 1
ATOM 6965 N N . GLU D 2 86 ? -6.146 65.848 102.199 1.00 76.27 86 GLU B N 1
ATOM 6966 C CA . GLU D 2 86 ? -5.680 67.145 101.725 1.00 77.13 86 GLU B CA 1
ATOM 6967 C C . GLU D 2 86 ? -4.777 67.827 102.742 1.00 76.62 86 GLU B C 1
ATOM 6968 O O . GLU D 2 86 ? -4.850 69.044 102.925 1.00 75.97 86 GLU B O 1
ATOM 6974 N N . ASP D 2 87 ? -3.921 67.040 103.392 1.00 76.17 87 ASP B N 1
ATOM 6975 C CA . ASP D 2 87 ? -3.002 67.560 104.403 1.00 75.50 87 ASP B CA 1
ATOM 6976 C C . ASP D 2 87 ? -2.221 68.753 103.901 1.00 74.75 87 ASP B C 1
ATOM 6977 O O . ASP D 2 87 ? -1.594 68.691 102.849 1.00 74.45 87 ASP B O 1
ATOM 6982 N N . PRO D 2 88 ? -2.245 69.862 104.648 1.00 74.14 88 PRO B N 1
ATOM 6983 C CA . PRO D 2 88 ? -1.487 71.021 104.184 1.00 72.83 88 PRO B CA 1
ATOM 6984 C C . PRO D 2 88 ? -0.035 70.649 104.425 1.00 71.43 88 PRO B C 1
ATOM 6985 O O . PRO D 2 88 ? 0.291 69.466 104.529 1.00 71.01 88 PRO B O 1
ATOM 6989 N N . GLU D 2 89 ? 0.835 71.644 104.532 1.00 69.62 89 GLU B N 1
ATOM 6990 C CA . GLU D 2 89 ? 2.240 71.358 104.765 1.00 67.80 89 GLU B CA 1
ATOM 6991 C C . GLU D 2 89 ? 2.836 70.721 103.513 1.00 65.23 89 GLU B C 1
ATOM 6992 O O . GLU D 2 89 ? 4.032 70.427 103.465 1.00 65.34 89 GLU B O 1
ATOM 6998 N N . LEU D 2 90 ? 1.986 70.500 102.511 1.00 61.60 90 LEU B N 1
ATOM 6999 C CA . LEU D 2 90 ? 2.389 69.915 101.234 1.00 57.66 90 LEU B CA 1
ATOM 7000 C C . LEU D 2 90 ? 1.917 70.809 100.096 1.00 55.56 90 LEU B C 1
ATOM 7001 O O . LEU D 2 90 ? 0.759 71.236 100.072 1.00 55.87 90 LEU B O 1
ATOM 7006 N N . PRO D 2 91 ? 2.807 71.093 99.131 1.00 52.36 91 PRO B N 1
ATOM 7007 C CA . PRO D 2 91 ? 2.552 71.933 97.956 1.00 49.50 91 PRO B CA 1
ATOM 7008 C C . PRO D 2 91 ? 1.301 71.569 97.183 1.00 47.68 91 PRO B C 1
ATOM 7009 O O . PRO D 2 91 ? 0.840 70.433 97.232 1.00 47.05 91 PRO B O 1
ATOM 7013 N N . ASP D 2 92 ? 0.763 72.551 96.470 1.00 46.81 92 ASP B N 1
ATOM 7014 C CA . ASP D 2 92 ? -0.428 72.365 95.644 1.00 48.07 92 ASP B CA 1
ATOM 7015 C C . ASP D 2 92 ? 0.021 72.207 94.202 1.00 47.01 92 ASP B C 1
ATOM 7016 O O . ASP D 2 92 ? 0.690 73.081 93.655 1.00 47.32 92 ASP B O 1
ATOM 7021 N N . VAL D 2 93 ? -0.359 71.102 93.580 1.00 44.76 93 VAL B N 1
ATOM 7022 C CA . VAL D 2 93 ? 0.033 70.851 92.209 1.00 41.03 93 VAL B CA 1
ATOM 7023 C C . VAL D 2 93 ? -1.146 70.405 91.380 1.00 39.65 93 VAL B C 1
ATOM 7024 O O . VAL D 2 93 ? -1.863 69.483 91.750 1.00 40.07 93 VAL B O 1
ATOM 7028 N N . SER D 2 94 ? -1.348 71.069 90.254 1.00 37.10 94 SER B N 1
ATOM 7029 C CA . SER D 2 94 ? -2.442 70.717 89.377 1.00 34.85 94 SER B CA 1
ATOM 7030 C C . SER D 2 94 ? -1.953 69.849 88.223 1.00 34.54 94 SER B C 1
ATOM 7031 O O . SER D 2 94 ? -0.960 70.177 87.566 1.00 34.34 94 SER B O 1
ATOM 7034 N N . ILE D 2 95 ? -2.652 68.738 87.990 1.00 32.05 95 ILE B N 1
ATOM 7035 C CA . ILE D 2 95 ? -2.325 67.833 86.902 1.00 30.28 95 ILE B CA 1
ATOM 7036 C C . ILE D 2 95 ? -3.381 67.977 85.792 1.00 32.70 95 ILE B C 1
ATOM 7037 O O . ILE D 2 95 ? -4.489 67.464 85.891 1.00 33.87 95 ILE B O 1
ATOM 7042 N N . ILE D 2 96 ? -3.016 68.700 84.740 1.00 34.81 96 ILE B N 1
ATOM 7043 C CA . ILE D 2 96 ? -3.868 68.963 83.580 1.00 35.41 96 ILE B CA 1
ATOM 7044 C C . ILE D 2 96 ? -3.699 67.922 82.466 1.00 37.29 96 ILE B C 1
ATOM 7045 O O . ILE D 2 96 ? -2.575 67.574 82.091 1.00 37.20 96 ILE B O 1
ATOM 7050 N N . SER D 2 97 ? -4.810 67.432 81.930 1.00 38.27 97 SER B N 1
ATOM 7051 C CA . SER D 2 97 ? -4.734 66.489 80.821 1.00 40.17 97 SER B CA 1
ATOM 7052 C C . SER D 2 97 ? -5.210 67.169 79.547 1.00 39.91 97 SER B C 1
ATOM 7053 O O . SER D 2 97 ? -6.346 67.632 79.464 1.00 39.22 97 SER B O 1
ATOM 7056 N N . THR D 2 98 ? -4.327 67.216 78.558 1.00 40.45 98 THR B N 1
ATOM 7057 C CA . THR D 2 98 ? -4.611 67.831 77.270 1.00 40.03 98 THR B CA 1
ATOM 7058 C C . THR D 2 98 ? -5.095 66.791 76.266 1.00 40.56 98 THR B C 1
ATOM 7059 O O . THR D 2 98 ? -5.646 67.119 75.214 1.00 39.49 98 THR B O 1
ATOM 7063 N N . GLY D 2 99 ? -4.893 65.530 76.623 1.00 41.87 99 GLY B N 1
ATOM 7064 C CA . GLY D 2 99 ? -5.278 64.429 75.769 1.00 42.38 99 GLY B CA 1
ATOM 7065 C C . GLY D 2 99 ? -4.343 63.289 76.094 1.00 43.27 99 GLY B C 1
ATOM 7066 O O . GLY D 2 99 ? -4.572 62.154 75.682 1.00 44.56 99 GLY B O 1
ATOM 7067 N N . GLY D 2 100 ? -3.282 63.601 76.834 1.00 43.07 100 GLY B N 1
ATOM 7068 C CA . GLY D 2 100 ? -2.324 62.583 77.219 1.00 43.06 100 GLY B CA 1
ATOM 7069 C C . GLY D 2 100 ? -2.873 61.798 78.389 1.00 42.49 100 GLY B C 1
ATOM 7070 O O . GLY D 2 100 ? -3.446 62.382 79.297 1.00 43.70 100 GLY B O 1
ATOM 7071 N N . THR D 2 101 ? -2.707 60.481 78.370 1.00 41.97 101 THR B N 1
ATOM 7072 C CA . THR D 2 101 ? -3.201 59.617 79.441 1.00 42.66 101 THR B CA 1
ATOM 7073 C C . THR D 2 101 ? -2.033 59.001 80.209 1.00 42.73 101 THR B C 1
ATOM 7074 O O . THR D 2 101 ? -1.379 58.074 79.721 1.00 42.70 101 THR B O 1
ATOM 7078 N N . VAL D 2 102 ? -1.786 59.497 81.415 1.00 42.61 102 VAL B N 1
ATOM 7079 C CA . VAL D 2 102 ? -0.681 58.995 82.215 1.00 43.02 102 VAL B CA 1
ATOM 7080 C C . VAL D 2 102 ? -1.122 58.142 83.386 1.00 44.46 102 VAL B C 1
ATOM 7081 O O . VAL D 2 102 ? -0.516 58.169 84.455 1.00 45.52 102 VAL B O 1
ATOM 7085 N N . ALA D 2 103 ? -2.178 57.373 83.175 1.00 45.78 103 ALA B N 1
ATOM 7086 C CA . ALA D 2 103 ? -2.709 56.504 84.211 1.00 48.13 103 ALA B CA 1
ATOM 7087 C C . ALA D 2 103 ? -4.051 56.012 83.711 1.00 49.60 103 ALA B C 1
ATOM 7088 O O . ALA D 2 103 ? -4.669 56.661 82.870 1.00 49.28 103 ALA B O 1
ATOM 7090 N N . SER D 2 104 ? -4.507 54.870 84.214 1.00 51.58 104 SER B N 1
ATOM 7091 C CA . SER D 2 104 ? -5.783 54.343 83.761 1.00 54.14 104 SER B CA 1
ATOM 7092 C C . SER D 2 104 ? -6.242 53.076 84.474 1.00 56.47 104 SER B C 1
ATOM 7093 O O . SER D 2 104 ? -5.659 52.648 85.478 1.00 55.72 104 SER B O 1
ATOM 7096 N N . ILE D 2 105 ? -7.314 52.499 83.937 1.00 59.31 105 ILE B N 1
ATOM 7097 C CA . ILE D 2 105 ? -7.897 51.273 84.459 1.00 60.68 105 ILE B CA 1
ATOM 7098 C C . ILE D 2 105 ? -8.517 50.443 83.308 1.00 60.77 105 ILE B C 1
ATOM 7099 O O . ILE D 2 105 ? -9.064 50.987 82.341 1.00 57.82 105 ILE B O 1
ATOM 7104 N N . ILE D 2 106 ? -8.401 49.124 83.418 1.00 62.64 106 ILE B N 1
ATOM 7105 C CA . ILE D 2 106 ? -8.915 48.213 82.405 1.00 65.53 106 ILE B CA 1
ATOM 7106 C C . ILE D 2 106 ? -10.102 47.381 82.885 1.00 68.63 106 ILE B C 1
ATOM 7107 O O . ILE D 2 106 ? -10.138 46.920 84.030 1.00 68.79 106 ILE B O 1
ATOM 7112 N N . ASP D 2 107 ? -11.071 47.210 81.988 1.00 71.18 107 ASP B N 1
ATOM 7113 C CA . ASP D 2 107 ? -12.271 46.421 82.240 1.00 73.19 107 ASP B CA 1
ATOM 7114 C C . ASP D 2 107 ? -11.968 45.065 81.619 1.00 74.54 107 ASP B C 1
ATOM 7115 O O . ASP D 2 107 ? -12.122 44.887 80.412 1.00 74.71 107 ASP B O 1
ATOM 7120 N N . TYR D 2 108 ? -11.523 44.120 82.440 1.00 76.24 108 TYR B N 1
ATOM 7121 C CA . TYR D 2 108 ? -11.186 42.781 81.961 1.00 78.10 108 TYR B CA 1
ATOM 7122 C C . TYR D 2 108 ? -12.386 41.960 81.502 1.00 78.90 108 TYR B C 1
ATOM 7123 O O . TYR D 2 108 ? -12.273 40.751 81.296 1.00 78.29 108 TYR B O 1
ATOM 7132 N N . ARG D 2 109 ? -13.534 42.607 81.342 1.00 80.36 109 ARG B N 1
ATOM 7133 C CA . ARG D 2 109 ? -14.717 41.889 80.901 1.00 82.20 109 ARG B CA 1
ATOM 7134 C C . ARG D 2 109 ? -15.036 42.247 79.456 1.00 82.16 109 ARG B C 1
ATOM 7135 O O . ARG D 2 109 ? -15.920 41.659 78.834 1.00 82.43 109 ARG B O 1
ATOM 7143 N N . THR D 2 110 ? -14.297 43.209 78.922 1.00 81.54 110 THR B N 1
ATOM 7144 C CA . THR D 2 110 ? -14.491 43.647 77.551 1.00 81.23 110 THR B CA 1
ATOM 7145 C C . THR D 2 110 ? -13.175 43.535 76.804 1.00 81.07 110 THR B C 1
ATOM 7146 O O . THR D 2 110 ? -13.140 43.305 75.599 1.00 80.95 110 THR B O 1
ATOM 7150 N N . GLY D 2 111 ? -12.087 43.691 77.543 1.00 81.19 111 GLY B N 1
ATOM 7151 C CA . GLY D 2 111 ? -10.771 43.639 76.942 1.00 81.26 111 GLY B CA 1
ATOM 7152 C C . GLY D 2 111 ? -10.390 45.053 76.560 1.00 81.21 111 GLY B C 1
ATOM 7153 O O . GLY D 2 111 ? -9.268 45.319 76.122 1.00 81.22 111 GLY B O 1
ATOM 7154 N N . ALA D 2 112 ? -11.342 45.964 76.745 1.00 81.08 112 ALA B N 1
ATOM 7155 C CA . ALA D 2 112 ? -11.155 47.369 76.417 1.00 80.58 112 ALA B CA 1
ATOM 7156 C C . ALA D 2 112 ? -10.548 48.177 77.558 1.00 79.71 112 ALA B C 1
ATOM 7157 O O . ALA D 2 112 ? -10.974 48.069 78.710 1.00 79.03 112 ALA B O 1
ATOM 7159 N N . VAL D 2 113 ? -9.550 48.987 77.213 1.00 78.80 113 VAL B N 1
ATOM 7160 C CA . VAL D 2 113 ? -8.860 49.853 78.160 1.00 77.68 113 VAL B CA 1
ATOM 7161 C C . VAL D 2 113 ? -9.553 51.218 78.179 1.00 78.26 113 VAL B C 1
ATOM 7162 O O . VAL D 2 113 ? -9.907 51.763 77.125 1.00 77.68 113 VAL B O 1
ATOM 7166 N N . HIS D 2 114 ? -9.749 51.759 79.381 1.00 78.78 114 HIS B N 1
ATOM 7167 C CA . HIS D 2 114 ? -10.411 53.049 79.546 1.00 78.51 114 HIS B CA 1
ATOM 7168 C C . HIS D 2 114 ? -9.613 54.067 80.349 1.00 76.59 114 HIS B C 1
ATOM 7169 O O . HIS D 2 114 ? -9.251 53.819 81.503 1.00 75.66 114 HIS B O 1
ATOM 7176 N N . PRO D 2 115 ? -9.342 55.238 79.744 1.00 74.74 115 PRO B N 1
ATOM 7177 C CA . PRO D 2 115 ? -8.593 56.345 80.339 1.00 73.57 115 PRO B CA 1
ATOM 7178 C C . PRO D 2 115 ? -9.006 56.620 81.764 1.00 72.58 115 PRO B C 1
ATOM 7179 O O . PRO D 2 115 ? -9.836 55.916 82.320 1.00 72.35 115 PRO B O 1
ATOM 7183 N N . ALA D 2 116 ? -8.427 57.652 82.356 1.00 72.71 116 ALA B N 1
ATOM 7184 C CA . ALA D 2 116 ? -8.746 57.993 83.732 1.00 73.62 116 ALA B CA 1
ATOM 7185 C C . ALA D 2 116 ? -7.863 59.136 84.213 1.00 74.16 116 ALA B C 1
ATOM 7186 O O . ALA D 2 116 ? -6.708 58.923 84.580 1.00 74.27 116 ALA B O 1
ATOM 7188 N N . PHE D 2 117 ? -8.406 60.350 84.215 1.00 74.85 117 PHE B N 1
ATOM 7189 C CA . PHE D 2 117 ? -7.643 61.511 84.656 1.00 74.90 117 PHE B CA 1
ATOM 7190 C C . PHE D 2 117 ? -8.337 62.274 85.770 1.00 74.21 117 PHE B C 1
ATOM 7191 O O . PHE D 2 117 ? -8.917 63.329 85.535 1.00 73.56 117 PHE B O 1
ATOM 7199 N N . THR D 2 118 ? -8.267 61.735 86.983 1.00 73.95 118 THR B N 1
ATOM 7200 C CA . THR D 2 118 ? -8.888 62.359 88.147 1.00 73.05 118 THR B CA 1
ATOM 7201 C C . THR D 2 118 ? -7.931 62.393 89.324 1.00 71.89 118 THR B C 1
ATOM 7202 O O . THR D 2 118 ? -7.138 61.472 89.521 1.00 72.05 118 THR B O 1
ATOM 7206 N N . ALA D 2 119 ? -8.017 63.455 90.112 1.00 70.49 119 ALA B N 1
ATOM 7207 C CA . ALA D 2 119 ? -7.162 63.604 91.279 1.00 69.31 119 ALA B CA 1
ATOM 7208 C C . ALA D 2 119 ? -7.196 62.323 92.104 1.00 67.85 119 ALA B C 1
ATOM 7209 O O . ALA D 2 119 ? -6.270 62.012 92.853 1.00 66.48 119 ALA B O 1
ATOM 7211 N N . ASP D 2 120 ? -8.281 61.580 91.949 1.00 66.96 120 ASP B N 1
ATOM 7212 C CA . ASP D 2 120 ? -8.479 60.337 92.673 1.00 65.87 120 ASP B CA 1
ATOM 7213 C C . ASP D 2 120 ? -7.852 59.170 91.911 1.00 64.07 120 ASP B C 1
ATOM 7214 O O . ASP D 2 120 ? -6.993 58.458 92.429 1.00 63.01 120 ASP B O 1
ATOM 7219 N N . ASP D 2 121 ? -8.300 58.983 90.676 1.00 62.32 121 ASP B N 1
ATOM 7220 C CA . ASP D 2 121 ? -7.799 57.914 89.838 1.00 60.89 121 ASP B CA 1
ATOM 7221 C C . ASP D 2 121 ? -6.286 57.912 89.828 1.00 60.13 121 ASP B C 1
ATOM 7222 O O . ASP D 2 121 ? -5.661 56.885 90.092 1.00 60.29 121 ASP B O 1
ATOM 7227 N N . LEU D 2 122 ? -5.695 59.065 89.529 1.00 59.23 122 LEU B N 1
ATOM 7228 C CA . LEU D 2 122 ? -4.243 59.170 89.498 1.00 59.08 122 LEU B CA 1
ATOM 7229 C C . LEU D 2 122 ? -3.675 58.631 90.803 1.00 58.14 122 LEU B C 1
ATOM 7230 O O . LEU D 2 122 ? -2.756 57.816 90.802 1.00 58.43 122 LEU B O 1
ATOM 7235 N N . LEU D 2 123 ? -4.239 59.092 91.915 1.00 57.18 123 LEU B N 1
ATOM 7236 C CA . LEU D 2 123 ? -3.792 58.670 93.235 1.00 55.64 123 LEU B CA 1
ATOM 7237 C C . LEU D 2 123 ? -3.945 57.171 93.406 1.00 54.98 123 LEU B C 1
ATOM 7238 O O . LEU D 2 123 ? -3.100 56.511 94.019 1.00 54.92 123 LEU B O 1
ATOM 7243 N N . ARG D 2 124 ? -5.031 56.640 92.859 1.00 53.42 124 ARG B N 1
ATOM 7244 C CA . ARG D 2 124 ? -5.296 55.221 92.940 1.00 52.64 124 ARG B CA 1
ATOM 7245 C C . ARG D 2 124 ? -4.185 54.466 92.243 1.00 51.11 124 ARG B C 1
ATOM 7246 O O . ARG D 2 124 ? -3.771 53.395 92.681 1.00 51.96 124 ARG B O 1
ATOM 7254 N N . ALA D 2 125 ? -3.687 55.045 91.162 1.00 48.54 125 ALA B N 1
ATOM 7255 C CA . ALA D 2 125 ? -2.633 54.412 90.394 1.00 46.75 125 ALA B CA 1
ATOM 7256 C C . ALA D 2 125 ? -1.233 54.830 90.823 1.00 45.18 125 ALA B C 1
ATOM 7257 O O . ALA D 2 125 ? -0.268 54.111 90.586 1.00 44.14 125 ALA B O 1
ATOM 7259 N N . ASN D 2 126 ? -1.126 55.992 91.455 1.00 44.19 126 ASN B N 1
ATOM 7260 C CA . ASN D 2 126 ? 0.167 56.506 91.879 1.00 43.45 126 ASN B CA 1
ATOM 7261 C C . ASN D 2 126 ? 0.169 57.034 93.298 1.00 43.31 126 ASN B C 1
ATOM 7262 O O . ASN D 2 126 ? 0.459 58.206 93.538 1.00 43.54 126 ASN B O 1
ATOM 7267 N N . PRO D 2 127 ? -0.155 56.169 94.262 1.00 42.94 127 PRO B N 1
ATOM 7268 C CA . PRO D 2 127 ? -0.188 56.545 95.673 1.00 42.18 127 PRO B CA 1
ATOM 7269 C C . PRO D 2 127 ? 1.016 57.388 96.089 1.00 41.19 127 PRO B C 1
ATOM 7270 O O . PRO D 2 127 ? 0.869 58.372 96.818 1.00 40.60 127 PRO B O 1
ATOM 7274 N N . GLU D 2 128 ? 2.202 57.012 95.612 1.00 39.69 128 GLU B N 1
ATOM 7275 C CA . GLU D 2 128 ? 3.431 57.743 95.951 1.00 38.58 128 GLU B CA 1
ATOM 7276 C C . GLU D 2 128 ? 3.230 59.250 95.934 1.00 36.84 128 GLU B C 1
ATOM 7277 O O . GLU D 2 128 ? 3.920 59.985 96.629 1.00 34.98 128 GLU B O 1
ATOM 7283 N N . LEU D 2 129 ? 2.283 59.696 95.122 1.00 35.96 129 LEU B N 1
ATOM 7284 C CA . LEU D 2 129 ? 1.977 61.103 94.994 1.00 35.42 129 LEU B CA 1
ATOM 7285 C C . LEU D 2 129 ? 1.630 61.774 96.315 1.00 35.62 129 LEU B C 1
ATOM 7286 O O . LEU D 2 129 ? 2.059 62.905 96.577 1.00 36.46 129 LEU B O 1
ATOM 7291 N N . LEU D 2 130 ? 0.861 61.078 97.149 1.00 34.66 130 LEU B N 1
ATOM 7292 C CA . LEU D 2 130 ? 0.436 61.631 98.435 1.00 33.14 130 LEU B CA 1
ATOM 7293 C C . LEU D 2 130 ? 1.527 62.167 99.339 1.00 32.76 130 LEU B C 1
ATOM 7294 O O . LEU D 2 130 ? 1.247 62.895 100.276 1.00 33.27 130 LEU B O 1
ATOM 7299 N N . ASP D 2 131 ? 2.772 61.824 99.075 1.00 32.84 131 ASP B N 1
ATOM 7300 C CA . ASP D 2 131 ? 3.824 62.332 99.924 1.00 33.77 131 ASP B CA 1
ATOM 7301 C C . ASP D 2 131 ? 4.567 63.434 99.210 1.00 33.89 131 ASP B C 1
ATOM 7302 O O . ASP D 2 131 ? 5.473 64.036 99.779 1.00 35.75 131 ASP B O 1
ATOM 7307 N N . ILE D 2 132 ? 4.199 63.700 97.964 1.00 33.13 132 ILE B N 1
ATOM 7308 C CA . ILE D 2 132 ? 4.888 64.739 97.215 1.00 33.00 132 ILE B CA 1
ATOM 7309 C C . ILE D 2 132 ? 4.114 66.043 97.240 1.00 33.03 132 ILE B C 1
ATOM 7310 O O . ILE D 2 132 ? 4.687 67.095 97.525 1.00 33.28 132 ILE B O 1
ATOM 7315 N N . ALA D 2 133 ? 2.816 65.978 96.958 1.00 32.02 133 ALA B N 1
ATOM 7316 C CA . ALA D 2 133 ? 2.009 67.185 96.932 1.00 32.40 133 ALA B CA 1
ATOM 7317 C C . ALA D 2 133 ? 0.525 66.876 96.933 1.00 33.79 133 ALA B C 1
ATOM 7318 O O . ALA D 2 133 ? 0.118 65.717 96.857 1.00 33.28 133 ALA B O 1
ATOM 7320 N N . ASN D 2 134 ? -0.280 67.930 97.015 1.00 35.46 134 ASN B N 1
ATOM 7321 C CA . ASN D 2 134 ? -1.726 67.794 97.020 1.00 38.23 134 ASN B CA 1
ATOM 7322 C C . ASN D 2 134 ? -2.231 67.898 95.599 1.00 39.83 134 ASN B C 1
ATOM 7323 O O . ASN D 2 134 ? -2.238 68.968 95.002 1.00 39.47 134 ASN B O 1
ATOM 7328 N N . ILE D 2 135 ? -2.660 66.766 95.064 1.00 43.34 135 ILE B N 1
ATOM 7329 C CA . ILE D 2 135 ? -3.139 66.701 93.692 1.00 46.44 135 ILE B CA 1
ATOM 7330 C C . ILE D 2 135 ? -4.496 67.343 93.421 1.00 48.90 135 ILE B C 1
ATOM 7331 O O . ILE D 2 135 ? -5.400 67.316 94.252 1.00 49.59 135 ILE B O 1
ATOM 7336 N N . ARG D 2 136 ? -4.592 67.933 92.235 1.00 51.72 136 ARG B N 1
ATOM 7337 C CA . ARG D 2 136 ? -5.793 68.571 91.710 1.00 54.91 136 ARG B CA 1
ATOM 7338 C C . ARG D 2 136 ? -5.686 68.178 90.234 1.00 56.31 136 ARG B C 1
ATOM 7339 O O . ARG D 2 136 ? -4.812 68.687 89.528 1.00 57.08 136 ARG B O 1
ATOM 7347 N N . GLY D 2 137 ? -6.538 67.282 89.750 1.00 55.91 137 GLY B N 1
ATOM 7348 C CA . GLY D 2 137 ? -6.394 66.905 88.357 1.00 57.03 137 GLY B CA 1
ATOM 7349 C C . GLY D 2 137 ? -7.613 66.818 87.464 1.00 57.84 137 GLY B C 1
ATOM 7350 O O . GLY D 2 137 ? -8.169 65.736 87.304 1.00 60.03 137 GLY B O 1
ATOM 7351 N N . ARG D 2 138 ? -8.029 67.934 86.871 1.00 57.69 138 ARG B N 1
ATOM 7352 C CA . ARG D 2 138 ? -9.177 67.916 85.968 1.00 57.21 138 ARG B CA 1
ATOM 7353 C C . ARG D 2 138 ? -8.652 67.554 84.589 1.00 56.29 138 ARG B C 1
ATOM 7354 O O . ARG D 2 138 ? -7.473 67.238 84.457 1.00 57.49 138 ARG B O 1
ATOM 7362 N N . ALA D 2 139 ? -9.505 67.580 83.565 1.00 54.77 139 ALA B N 1
ATOM 7363 C CA . ALA D 2 139 ? -9.056 67.242 82.213 1.00 51.67 139 ALA B CA 1
ATOM 7364 C C . ALA D 2 139 ? -9.452 68.276 81.160 1.00 50.01 139 ALA B C 1
ATOM 7365 O O . ALA D 2 139 ? -10.277 68.006 80.296 1.00 49.47 139 ALA B O 1
ATOM 7367 N N . VAL D 2 140 ? -8.841 69.453 81.242 1.00 49.14 140 VAL B N 1
ATOM 7368 C CA . VAL D 2 140 ? -9.082 70.565 80.326 1.00 49.17 140 VAL B CA 1
ATOM 7369 C C . VAL D 2 140 ? -9.749 70.186 79.004 1.00 48.32 140 VAL B C 1
ATOM 7370 O O . VAL D 2 140 ? -10.835 70.667 78.698 1.00 48.89 140 VAL B O 1
ATOM 7374 N N . PHE D 2 141 ? -9.090 69.361 78.201 1.00 47.14 141 PHE B N 1
ATOM 7375 C CA . PHE D 2 141 ? -9.679 68.908 76.943 1.00 46.72 141 PHE B CA 1
ATOM 7376 C C . PHE D 2 141 ? -9.022 67.619 76.486 1.00 45.49 141 PHE B C 1
ATOM 7377 O O . PHE D 2 141 ? -8.362 66.959 77.284 1.00 46.23 141 PHE B O 1
ATOM 7385 N N . ASN D 2 142 ? -9.205 67.226 75.231 1.00 43.30 142 ASN B N 1
ATOM 7386 C CA . ASN D 2 142 ? -8.581 65.978 74.800 1.00 42.75 142 ASN B CA 1
ATOM 7387 C C . ASN D 2 142 ? -8.340 65.808 73.304 1.00 41.07 142 ASN B C 1
ATOM 7388 O O . ASN D 2 142 ? -9.260 65.538 72.527 1.00 40.45 142 ASN B O 1
ATOM 7393 N N . ILE D 2 143 ? -7.080 65.942 72.912 1.00 38.17 143 ILE B N 1
ATOM 7394 C CA . ILE D 2 143 ? -6.697 65.801 71.523 1.00 34.79 143 ILE B CA 1
ATOM 7395 C C . ILE D 2 143 ? -5.476 64.931 71.407 1.00 34.21 143 ILE B C 1
ATOM 7396 O O . ILE D 2 143 ? -4.528 65.095 72.157 1.00 34.75 143 ILE B O 1
ATOM 7401 N N . LEU D 2 144 ? -5.499 63.991 70.476 1.00 33.87 144 LEU B N 1
ATOM 7402 C CA . LEU D 2 144 ? -4.347 63.134 70.310 1.00 33.71 144 LEU B CA 1
ATOM 7403 C C . LEU D 2 144 ? -3.178 64.017 69.918 1.00 34.29 144 LEU B C 1
ATOM 7404 O O . LEU D 2 144 ? -3.315 64.917 69.094 1.00 33.68 144 LEU B O 1
ATOM 7409 N N . SER D 2 145 ? -2.030 63.755 70.525 1.00 35.77 145 SER B N 1
ATOM 7410 C CA . SER D 2 145 ? -0.828 64.535 70.272 1.00 37.28 145 SER B CA 1
ATOM 7411 C C . SER D 2 145 ? -0.576 64.803 68.798 1.00 36.67 145 SER B C 1
ATOM 7412 O O . SER D 2 145 ? -0.029 65.849 68.445 1.00 36.07 145 SER B O 1
ATOM 7415 N N . GLU D 2 146 ? -0.978 63.862 67.949 1.00 35.94 146 GLU B N 1
ATOM 7416 C CA . GLU D 2 146 ? -0.765 63.988 66.516 1.00 36.71 146 GLU B CA 1
ATOM 7417 C C . GLU D 2 146 ? -1.637 65.047 65.866 1.00 37.28 146 GLU B C 1
ATOM 7418 O O . GLU D 2 146 ? -1.143 65.828 65.047 1.00 38.74 146 GLU B O 1
ATOM 7424 N N . ASN D 2 147 ? -2.924 65.065 66.230 1.00 36.53 147 ASN B N 1
ATOM 7425 C CA . ASN D 2 147 ? -3.908 65.991 65.662 1.00 35.22 147 ASN B CA 1
ATOM 7426 C C . ASN D 2 147 ? -3.874 67.383 66.266 1.00 34.91 147 ASN B C 1
ATOM 7427 O O . ASN D 2 147 ? -4.763 68.181 66.028 1.00 34.77 147 ASN B O 1
ATOM 7432 N N . MET D 2 148 ? -2.840 67.674 67.041 1.00 35.30 148 MET B N 1
ATOM 7433 C CA . MET D 2 148 ? -2.711 68.959 67.706 1.00 34.76 148 MET B CA 1
ATOM 7434 C C . MET D 2 148 ? -2.348 70.097 66.752 1.00 35.45 148 MET B C 1
ATOM 7435 O O . MET D 2 148 ? -1.586 69.906 65.807 1.00 35.42 148 MET B O 1
ATOM 7440 N N . LYS D 2 149 ? -2.903 71.282 66.997 1.00 36.54 149 LYS B N 1
ATOM 7441 C CA . LYS D 2 149 ? -2.617 72.444 66.158 1.00 37.91 149 LYS B CA 1
ATOM 7442 C C . LYS D 2 149 ? -2.450 73.737 66.967 1.00 37.37 149 LYS B C 1
ATOM 7443 O O . LYS D 2 149 ? 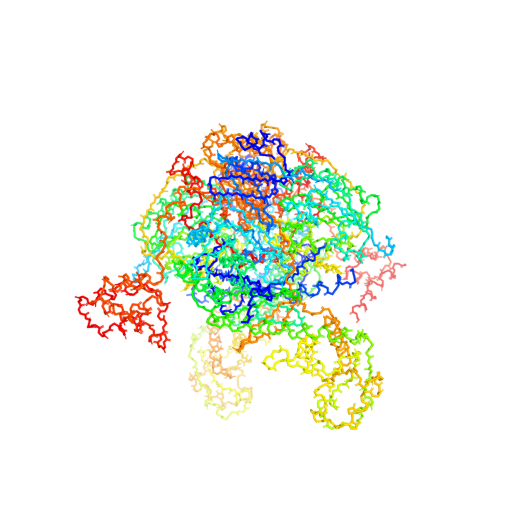-2.760 73.770 68.157 1.00 36.90 149 LYS 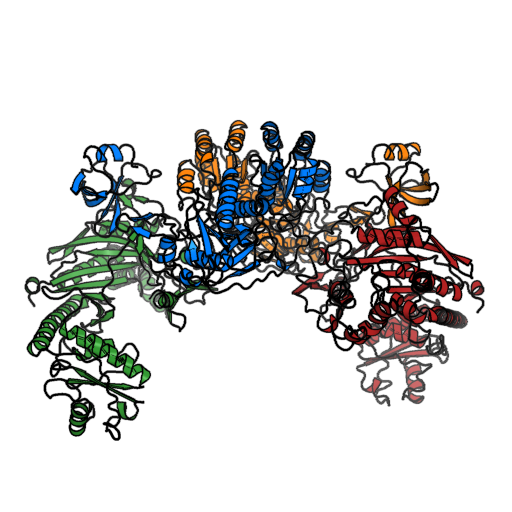B O 1
ATOM 7449 N N . PRO D 2 150 ? -1.947 74.815 66.326 1.00 37.10 150 PRO B N 1
ATOM 7450 C CA . PRO D 2 150 ? -1.723 76.115 66.969 1.00 36.99 150 PRO B CA 1
ATOM 7451 C C . PRO D 2 150 ? -2.840 76.566 67.911 1.00 38.30 150 PRO B C 1
ATOM 7452 O O . PRO D 2 150 ? -2.583 77.018 69.031 1.00 38.02 150 PRO B O 1
ATOM 7456 N N . GLU D 2 151 ? -4.078 76.451 67.442 1.00 39.64 151 GLU B N 1
ATOM 7457 C CA . GLU D 2 151 ? -5.241 76.821 68.235 1.00 39.29 151 GLU B CA 1
ATOM 7458 C C . GLU D 2 151 ? -5.190 76.209 69.633 1.00 37.39 151 GLU B C 1
ATOM 7459 O O . GLU D 2 151 ? -5.462 76.879 70.626 1.00 36.93 151 GLU B O 1
ATOM 7465 N N . TYR D 2 152 ? -4.841 74.931 69.711 1.00 36.03 152 TYR B N 1
ATOM 7466 C CA . TYR D 2 152 ? -4.782 74.258 70.997 1.00 35.01 152 TYR B CA 1
ATOM 7467 C C . TYR D 2 152 ? -3.563 74.596 71.837 1.00 34.32 152 TYR B C 1
ATOM 7468 O O . TYR D 2 152 ? -3.539 74.296 73.034 1.00 34.64 152 TYR B O 1
ATOM 7477 N N . TRP D 2 153 ? -2.550 75.208 71.231 1.00 32.90 153 TRP B N 1
ATOM 7478 C CA . TRP D 2 153 ? -1.393 75.610 72.013 1.00 32.34 153 TRP B CA 1
ATOM 7479 C C . TRP D 2 153 ? -1.984 76.623 72.970 1.00 33.66 153 TRP B C 1
ATOM 7480 O O . TRP D 2 153 ? -1.846 76.508 74.187 1.00 34.69 153 TRP B O 1
ATOM 7491 N N . VAL D 2 154 ? -2.666 77.612 72.393 1.00 34.20 154 VAL B N 1
ATOM 7492 C CA . VAL D 2 154 ? -3.326 78.665 73.156 1.00 33.54 154 VAL B CA 1
ATOM 7493 C C . VAL D 2 154 ? -4.230 78.017 74.208 1.00 33.87 154 VAL B C 1
ATOM 7494 O O . VAL D 2 154 ? -3.975 78.131 75.406 1.00 33.47 154 VAL B O 1
ATOM 7498 N N . GLU D 2 155 ? -5.274 77.328 73.753 1.00 34.83 155 GLU B N 1
ATOM 7499 C CA . GLU D 2 155 ? -6.212 76.658 74.653 1.00 36.63 155 GLU B CA 1
ATOM 7500 C C . GLU D 2 155 ? -5.542 76.014 75.870 1.00 35.09 155 GLU B C 1
ATOM 7501 O O . GLU D 2 155 ? -6.138 75.941 76.948 1.00 34.71 155 GLU B O 1
ATOM 7507 N N . THR D 2 156 ? -4.315 75.536 75.700 1.00 33.23 156 THR B N 1
ATOM 7508 C CA . THR D 2 156 ? -3.596 74.934 76.814 1.00 31.97 156 THR B CA 1
ATOM 7509 C C . THR D 2 156 ? -2.988 76.041 77.658 1.00 31.54 156 THR B C 1
ATOM 7510 O O . THR D 2 156 ? -3.115 76.026 78.879 1.00 31.57 156 THR B O 1
ATOM 7514 N N . ALA D 2 157 ? -2.331 76.997 77.000 1.00 30.45 157 ALA B N 1
ATOM 7515 C CA . ALA D 2 157 ? -1.702 78.123 77.683 1.00 29.51 157 ALA B CA 1
ATOM 7516 C C . ALA D 2 157 ? -2.747 78.782 78.560 1.00 30.41 157 ALA B C 1
ATOM 7517 O O . ALA D 2 157 ? -2.472 79.213 79.685 1.00 29.42 157 ALA B O 1
ATOM 7519 N N . ARG D 2 158 ? -3.961 78.853 78.034 1.00 32.18 158 ARG B N 1
ATOM 7520 C CA . ARG D 2 158 ? -5.068 79.430 78.774 1.00 33.91 158 ARG B CA 1
ATOM 7521 C C . ARG D 2 158 ? -5.410 78.509 79.940 1.00 33.70 158 ARG B C 1
ATOM 7522 O O . ARG D 2 158 ? -5.605 78.968 81.059 1.00 34.09 158 ARG B O 1
ATOM 7530 N N . ALA D 2 159 ? -5.461 77.208 79.674 1.00 34.43 159 ALA B N 1
ATOM 7531 C CA . ALA D 2 159 ? -5.768 76.214 80.702 1.00 35.65 159 ALA B CA 1
ATOM 7532 C C . ALA D 2 159 ? -4.758 76.180 81.862 1.00 36.52 159 ALA B C 1
ATOM 7533 O O . ALA D 2 159 ? -5.146 76.031 83.024 1.00 35.11 159 ALA B O 1
ATOM 7535 N N . VAL D 2 160 ? -3.468 76.292 81.541 1.00 37.66 160 VAL B N 1
ATOM 7536 C CA . VAL D 2 160 ? -2.412 76.292 82.554 1.00 39.25 160 VAL B CA 1
ATOM 7537 C C . VAL D 2 160 ? -2.517 77.597 83.326 1.00 40.58 160 VAL B C 1
ATOM 7538 O O . VAL D 2 160 ? -2.515 77.599 84.556 1.00 41.16 160 VAL B O 1
ATOM 7542 N N . TYR D 2 161 ? -2.611 78.704 82.590 1.00 42.14 161 TYR B N 1
ATOM 7543 C CA . TYR D 2 161 ? -2.734 80.025 83.200 1.00 44.01 161 TYR B CA 1
ATOM 7544 C C . TYR D 2 161 ? -3.772 79.979 84.318 1.00 43.45 161 TYR B C 1
ATOM 7545 O O . TYR D 2 161 ? -3.571 80.542 85.388 1.00 43.08 161 TYR B O 1
ATOM 7554 N N . GLY D 2 162 ? -4.885 79.303 84.052 1.00 42.74 162 GLY B N 1
ATOM 7555 C CA . GLY D 2 162 ? -5.933 79.178 85.041 1.00 42.89 162 GLY B CA 1
ATOM 7556 C C . GLY D 2 162 ? -5.431 78.553 86.327 1.00 44.02 162 GLY B C 1
ATOM 7557 O O . GLY D 2 162 ? -5.263 79.240 87.329 1.00 43.08 162 GLY B O 1
ATOM 7558 N N . GLU D 2 163 ? -5.192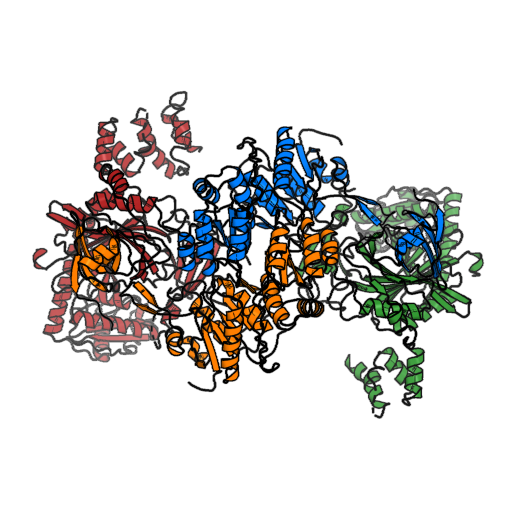 77.246 86.295 1.00 46.05 163 GLU B N 1
ATOM 7559 C CA . GLU D 2 163 ? -4.714 76.506 87.457 1.00 47.74 163 GLU B CA 1
ATOM 7560 C C . GLU D 2 163 ? -3.686 77.284 88.260 1.00 49.22 163 GLU B C 1
ATOM 7561 O O . GLU D 2 163 ? -3.763 77.380 89.489 1.00 49.49 163 GLU B O 1
ATOM 7567 N N . ILE D 2 164 ? -2.720 77.838 87.540 1.00 50.98 164 ILE B N 1
ATOM 7568 C CA . ILE D 2 164 ? -1.633 78.593 88.137 1.00 53.00 164 ILE B CA 1
ATOM 7569 C C . ILE D 2 164 ? -2.132 79.882 88.810 1.00 54.62 164 ILE B C 1
ATOM 7570 O O . ILE D 2 164 ? -1.542 80.356 89.784 1.00 54.78 164 ILE B O 1
ATOM 7575 N N . LYS D 2 165 ? -3.248 80.411 88.310 1.00 56.70 165 LYS B N 1
ATOM 7576 C CA . LYS D 2 165 ? -3.867 81.632 88.843 1.00 58.30 165 LYS B CA 1
ATOM 7577 C C . LYS D 2 165 ? -4.778 81.327 90.026 1.00 58.34 165 LYS B C 1
ATOM 7578 O O . LYS D 2 165 ? -5.018 82.176 90.878 1.00 57.14 165 LYS B O 1
ATOM 7584 N N . ASP D 2 166 ? -5.295 80.107 90.063 1.00 59.25 166 ASP B N 1
ATOM 7585 C CA . ASP D 2 166 ? -6.195 79.704 91.126 1.00 59.41 166 ASP B CA 1
ATOM 7586 C C . ASP D 2 166 ? -5.439 79.095 92.295 1.00 57.82 166 ASP B C 1
ATOM 7587 O O . ASP D 2 166 ? -5.975 78.275 93.042 1.00 56.62 166 ASP B O 1
ATOM 7592 N N . GLY D 2 167 ? -4.185 79.510 92.440 1.00 56.60 167 GLY B N 1
ATOM 7593 C CA . GLY D 2 167 ? -3.363 79.028 93.533 1.00 54.07 167 GLY B CA 1
ATOM 7594 C C . GLY D 2 167 ? -2.814 77.629 93.359 1.00 52.16 167 GLY B C 1
ATOM 7595 O O . GLY D 2 167 ? -3.283 76.681 93.999 1.00 52.71 167 GLY B O 1
ATOM 7596 N N . ALA D 2 168 ? -1.808 77.503 92.500 1.00 48.77 168 ALA B N 1
ATOM 7597 C CA . ALA D 2 168 ? -1.180 76.220 92.238 1.00 44.85 168 ALA B CA 1
ATOM 7598 C C . ALA D 2 168 ? 0.327 76.397 92.248 1.00 42.97 168 ALA B C 1
ATOM 7599 O O . ALA D 2 168 ? 0.862 77.210 91.498 1.00 42.08 168 ALA B O 1
ATOM 7601 N N . ASP D 2 169 ? 1.007 75.638 93.103 1.00 41.51 169 ASP B N 1
ATOM 7602 C CA . ASP D 2 169 ? 2.468 75.714 93.227 1.00 40.84 169 ASP B CA 1
ATOM 7603 C C . ASP D 2 169 ? 3.228 75.175 92.023 1.00 39.66 169 ASP B C 1
ATOM 7604 O O . ASP D 2 169 ? 4.442 75.381 91.892 1.00 40.12 169 ASP B O 1
ATOM 7609 N N . GLY D 2 170 ? 2.513 74.456 91.170 1.00 36.98 170 GLY B N 1
ATOM 7610 C CA . GLY D 2 170 ? 3.112 73.883 89.987 1.00 31.47 170 GLY B CA 1
ATOM 7611 C C . GLY D 2 170 ? 1.992 73.305 89.162 1.00 29.31 170 GLY B C 1
ATOM 7612 O O . GLY D 2 170 ? 0.931 72.962 89.677 1.00 29.69 170 GLY B O 1
ATOM 7613 N N . VAL D 2 171 ? 2.220 73.201 87.869 1.00 26.32 171 VAL B N 1
ATOM 7614 C CA . VAL D 2 171 ? 1.227 72.654 86.981 1.00 24.27 171 VAL B CA 1
ATOM 7615 C C . VAL D 2 171 ? 1.898 71.638 86.077 1.00 24.24 171 VAL B C 1
ATOM 7616 O O . VAL D 2 171 ? 2.951 71.911 85.502 1.00 25.11 171 VAL B O 1
ATOM 7620 N N . VAL D 2 172 ? 1.297 70.459 85.970 1.00 22.73 172 VAL B N 1
ATOM 7621 C CA . VAL D 2 172 ? 1.812 69.403 85.106 1.00 20.11 172 VAL B CA 1
ATOM 7622 C C . VAL D 2 172 ? 0.789 69.196 84.001 1.00 20.56 172 VAL B C 1
ATOM 7623 O O . VAL D 2 172 ? -0.374 68.993 84.286 1.00 22.27 172 VAL B O 1
ATOM 7627 N N . VAL D 2 173 ? 1.202 69.273 82.744 1.00 20.20 173 VAL B N 1
ATOM 7628 C CA . VAL D 2 173 ? 0.270 69.070 81.637 1.00 20.87 173 VAL B CA 1
ATOM 7629 C C . VAL D 2 173 ? 0.496 67.676 81.042 1.00 22.48 173 VAL B C 1
ATOM 7630 O O . VAL D 2 173 ? 1.598 67.380 80.569 1.00 22.58 173 VAL B O 1
ATOM 7634 N N . ALA D 2 174 ? -0.534 66.826 81.083 1.00 23.32 174 ALA B N 1
ATOM 7635 C CA . ALA D 2 174 ? -0.453 65.461 80.548 1.00 24.75 174 ALA B CA 1
ATOM 7636 C C . ALA D 2 174 ? -0.736 65.464 79.055 1.00 25.52 174 ALA B C 1
ATOM 7637 O O . ALA D 2 174 ? -1.863 65.254 78.617 1.00 25.85 174 ALA B O 1
ATOM 7639 N N . HIS D 2 175 ? 0.323 65.680 78.289 1.00 26.55 175 HIS B N 1
ATOM 7640 C CA . HIS D 2 175 ? 0.281 65.786 76.835 1.00 26.97 175 HIS B CA 1
ATOM 7641 C C . HIS D 2 175 ? 0.736 64.490 76.161 1.00 25.93 175 HIS B C 1
ATOM 7642 O O . HIS D 2 175 ? 1.390 63.652 76.780 1.00 25.40 175 HIS B O 1
ATOM 7649 N N . GLY D 2 176 ? 0.393 64.343 74.886 1.00 24.84 176 GLY B N 1
ATOM 7650 C CA . GLY D 2 176 ? 0.811 63.175 74.136 1.00 24.79 176 GLY B CA 1
ATOM 7651 C C . GLY D 2 176 ? 2.233 63.400 73.663 1.00 24.85 176 GLY B C 1
ATOM 7652 O O . GLY D 2 176 ? 2.632 64.536 73.439 1.00 26.42 176 GLY B O 1
ATOM 7653 N N . THR D 2 177 ? 2.997 62.327 73.494 1.00 24.65 177 THR B N 1
ATOM 7654 C CA . THR D 2 177 ? 4.399 62.425 73.083 1.00 23.19 177 THR B CA 1
ATOM 7655 C C . THR D 2 177 ? 4.708 63.069 71.743 1.00 22.34 177 THR B C 1
ATOM 7656 O O . THR D 2 177 ? 5.442 64.044 71.681 1.00 20.48 177 THR B O 1
ATOM 7660 N N . ASP D 2 178 ? 4.147 62.513 70.676 1.00 23.45 178 ASP B N 1
ATOM 7661 C CA . ASP D 2 178 ? 4.402 62.981 69.318 1.00 24.15 178 ASP B CA 1
ATOM 7662 C C . ASP D 2 178 ? 4.723 64.452 69.092 1.00 24.22 178 ASP B C 1
ATOM 7663 O O . ASP D 2 178 ? 5.725 64.785 68.461 1.00 24.70 178 ASP B O 1
ATOM 7668 N N . THR D 2 179 ? 3.880 65.330 69.613 1.00 23.42 179 THR B N 1
ATOM 7669 C CA . THR D 2 179 ? 4.032 66.762 69.428 1.00 21.04 179 THR B CA 1
ATOM 7670 C C . THR D 2 179 ? 4.420 67.511 70.692 1.00 20.58 179 THR B C 1
ATOM 7671 O O . THR D 2 179 ? 4.722 68.700 70.649 1.00 21.30 179 THR B O 1
ATOM 7675 N N . MET D 2 180 ? 4.436 66.809 71.816 1.00 18.94 180 MET B N 1
ATOM 7676 C CA . MET D 2 180 ? 4.767 67.425 73.091 1.00 18.49 180 MET B CA 1
ATOM 7677 C C . MET D 2 180 ? 5.795 68.538 73.028 1.00 17.24 180 MET B C 1
ATOM 7678 O O . MET D 2 180 ? 5.572 69.611 73.582 1.00 16.34 180 MET B O 1
ATOM 7683 N N . HIS D 2 181 ? 6.917 68.309 72.365 1.00 16.04 181 HIS B N 1
ATOM 7684 C CA . HIS D 2 181 ? 7.901 69.370 72.291 1.00 17.94 181 HIS B CA 1
ATOM 7685 C C . HIS D 2 181 ? 7.370 70.628 71.606 1.00 18.61 181 HIS B C 1
ATOM 7686 O O . HIS D 2 181 ? 7.656 71.729 72.067 1.00 19.87 181 HIS B O 1
ATOM 7693 N N . TYR D 2 182 ? 6.599 70.492 70.525 1.00 18.81 182 TYR B N 1
ATOM 7694 C CA . TYR D 2 182 ? 6.051 71.679 69.855 1.00 18.19 182 TYR B CA 1
ATOM 7695 C C . TYR D 2 182 ? 5.255 72.485 70.868 1.00 18.71 182 TYR B C 1
ATOM 7696 O O . TYR D 2 182 ? 5.454 73.689 71.030 1.00 19.17 182 TYR B O 1
ATOM 7705 N N . THR D 2 183 ? 4.352 71.797 71.557 1.00 18.48 183 THR B N 1
ATOM 7706 C CA . THR D 2 183 ? 3.497 72.429 72.541 1.00 17.51 183 THR B CA 1
ATOM 7707 C C . THR D 2 183 ? 4.291 73.140 73.635 1.00 18.01 183 THR B C 1
ATOM 7708 O O . THR D 2 183 ? 4.034 74.301 73.934 1.00 19.16 183 THR B O 1
ATOM 7712 N N . SER D 2 184 ? 5.258 72.452 74.230 1.00 17.48 184 SER B N 1
ATOM 7713 C CA . SER D 2 184 ? 6.050 73.057 75.286 1.00 16.58 184 SER B CA 1
ATOM 7714 C C . SER D 2 184 ? 6.669 74.329 74.744 1.00 17.54 184 SER B C 1
ATOM 7715 O O . SER D 2 184 ? 6.784 75.327 75.442 1.00 18.38 184 SER B O 1
ATOM 7718 N N . ALA D 2 185 ? 7.076 74.299 73.487 1.00 18.97 185 ALA B N 1
ATOM 7719 C CA . ALA D 2 185 ? 7.667 75.485 72.902 1.00 20.77 185 ALA B CA 1
ATOM 7720 C C . ALA D 2 185 ? 6.624 76.582 73.046 1.00 21.62 185 ALA B C 1
ATOM 7721 O O . ALA D 2 185 ? 6.865 77.592 73.696 1.00 22.78 185 ALA B O 1
ATOM 7723 N N . ALA D 2 186 ? 5.453 76.367 72.465 1.00 22.02 186 ALA B N 1
ATOM 7724 C CA . ALA D 2 186 ? 4.380 77.352 72.538 1.00 23.25 186 ALA B CA 1
ATOM 7725 C C . ALA D 2 186 ? 4.217 77.926 73.948 1.00 24.64 186 ALA B C 1
ATOM 7726 O O . ALA D 2 186 ? 4.416 79.118 74.165 1.00 25.49 186 ALA B O 1
ATOM 7728 N N . LEU D 2 187 ? 3.852 77.077 74.901 1.00 25.52 187 LEU B N 1
ATOM 7729 C CA . LEU D 2 187 ? 3.681 77.492 76.285 1.00 26.41 187 LEU B CA 1
ATOM 7730 C C . LEU D 2 187 ? 4.872 78.322 76.801 1.00 27.67 187 LEU B C 1
ATOM 7731 O O . LEU D 2 187 ? 4.718 79.147 77.685 1.00 29.09 187 LEU B O 1
ATOM 7736 N N . SER D 2 188 ? 6.065 78.108 76.267 1.00 29.08 188 SER B N 1
ATOM 7737 C CA . SER D 2 188 ? 7.220 78.866 76.737 1.00 30.81 188 SER B CA 1
ATOM 7738 C C . SER D 2 188 ? 7.116 80.326 76.344 1.00 31.94 188 SER B C 1
ATOM 7739 O O . SER D 2 188 ? 7.363 81.221 77.148 1.00 32.05 188 SER B O 1
ATOM 7742 N N . PHE D 2 189 ? 6.753 80.558 75.093 1.00 33.72 189 PHE B N 1
ATOM 7743 C CA . PHE D 2 189 ? 6.628 81.909 74.580 1.00 35.44 189 PHE B CA 1
ATOM 7744 C C . PHE D 2 189 ? 5.357 82.620 75.072 1.00 37.27 189 PHE B C 1
ATOM 7745 O O . PHE D 2 189 ? 5.376 83.817 75.364 1.00 38.10 189 PHE B O 1
ATOM 7753 N N . MET D 2 190 ? 4.257 81.880 75.162 1.00 38.82 190 MET B N 1
ATOM 7754 C CA . MET D 2 190 ? 2.981 82.455 75.575 1.00 39.64 190 MET B CA 1
ATOM 7755 C C . MET D 2 190 ? 2.780 82.577 77.078 1.00 40.36 190 MET B C 1
ATOM 7756 O O . MET D 2 190 ? 1.911 83.313 77.520 1.00 42.32 190 MET B O 1
ATOM 7761 N N . LEU D 2 191 ? 3.576 81.870 77.868 1.00 41.35 191 LEU B N 1
ATOM 7762 C CA . LEU D 2 191 ? 3.424 81.922 79.318 1.00 41.54 191 LEU B CA 1
ATOM 7763 C C . LEU D 2 191 ? 4.658 82.471 80.007 1.00 42.18 191 LEU B C 1
ATOM 7764 O O . LEU D 2 191 ? 5.784 82.268 79.563 1.00 42.86 191 LEU B O 1
ATOM 7769 N N . ARG D 2 192 ? 4.428 83.175 81.101 1.00 42.86 192 ARG B N 1
ATOM 7770 C CA . ARG D 2 192 ? 5.497 83.755 81.901 1.00 43.68 192 ARG B CA 1
ATOM 7771 C C . ARG D 2 192 ? 5.096 83.183 83.246 1.00 42.55 192 ARG B C 1
ATOM 7772 O O . ARG D 2 192 ? 3.956 83.354 83.663 1.00 43.78 192 ARG B O 1
ATOM 7780 N N . THR D 2 193 ? 5.998 82.508 83.940 1.00 39.58 193 THR B N 1
ATOM 7781 C CA . THR D 2 193 ? 5.552 81.881 85.166 1.00 37.66 193 THR B CA 1
ATOM 7782 C C . THR D 2 193 ? 6.409 81.987 86.426 1.00 36.74 193 THR B C 1
ATOM 7783 O O . THR D 2 193 ? 7.652 81.992 86.374 1.00 38.06 193 THR B O 1
ATOM 7787 N N . PRO D 2 194 ? 5.736 82.082 87.581 1.00 33.61 194 PRO B N 1
ATOM 7788 C CA . PRO D 2 194 ? 6.290 82.177 88.929 1.00 33.01 194 PRO B CA 1
ATOM 7789 C C . PRO D 2 194 ? 6.440 80.751 89.481 1.00 33.84 194 PRO B C 1
ATOM 7790 O O . PRO D 2 194 ? 7.157 80.499 90.454 1.00 32.94 194 PRO B O 1
ATOM 7794 N N . VAL D 2 195 ? 5.738 79.833 88.818 1.00 34.29 195 VAL B N 1
ATOM 7795 C CA . VAL D 2 195 ? 5.676 78.420 89.169 1.00 32.84 195 VAL B CA 1
ATOM 7796 C C . VAL D 2 195 ? 6.058 77.532 87.976 1.00 33.12 195 VAL B C 1
ATOM 7797 O O . VAL D 2 195 ? 5.991 77.965 86.828 1.00 33.00 195 VAL B O 1
ATOM 7801 N N . PRO D 2 196 ? 6.473 76.278 88.242 1.00 33.09 196 PRO B N 1
ATOM 7802 C CA . PRO D 2 196 ? 6.866 75.299 87.220 1.00 31.87 196 PRO B CA 1
ATOM 7803 C C . PRO D 2 196 ? 5.664 74.783 86.441 1.00 30.84 196 PRO B C 1
ATOM 7804 O O . PRO D 2 196 ? 4.567 74.672 86.973 1.00 31.27 196 PRO B O 1
ATOM 7808 N N . VAL D 2 197 ? 5.880 74.463 85.177 1.00 30.39 197 VAL B N 1
ATOM 7809 C CA . VAL D 2 197 ? 4.831 73.914 84.328 1.00 28.64 197 VAL B CA 1
ATOM 7810 C C . VAL D 2 197 ? 5.554 72.784 83.593 1.00 28.63 197 VAL B C 1
ATOM 7811 O O . VAL D 2 197 ? 6.311 73.027 82.654 1.00 29.12 197 VAL B O 1
ATOM 7815 N N . VAL D 2 198 ? 5.332 71.554 84.039 1.00 26.95 198 VAL B N 1
ATOM 7816 C CA . VAL D 2 198 ? 5.998 70.392 83.465 1.00 26.07 198 VAL B CA 1
ATOM 7817 C C . VAL D 2 198 ? 5.136 69.482 82.603 1.00 25.70 198 VAL B C 1
ATOM 7818 O O . VAL D 2 198 ? 4.210 68.858 83.105 1.00 26.32 198 VAL B O 1
ATOM 7822 N N . PHE D 2 199 ? 5.459 69.392 81.316 1.00 24.85 199 PHE B N 1
ATOM 7823 C CA . PHE D 2 199 ? 4.731 68.534 80.382 1.00 25.12 199 PHE B CA 1
ATOM 7824 C C . PHE D 2 199 ? 5.227 67.092 80.506 1.00 26.15 199 PHE B C 1
ATOM 7825 O O . PHE D 2 199 ? 6.425 66.867 80.711 1.00 26.13 199 PHE B O 1
ATOM 7833 N N . THR D 2 200 ? 4.321 66.119 80.376 1.00 24.91 200 THR B N 1
ATOM 7834 C CA . THR D 2 200 ? 4.698 64.707 80.466 1.00 23.38 200 THR B CA 1
ATOM 7835 C C . THR D 2 200 ? 3.713 63.824 79.736 1.00 22.08 200 THR B C 1
ATOM 7836 O O . THR D 2 200 ? 2.685 64.290 79.244 1.00 21.69 200 THR B O 1
ATOM 7840 N N . GLY D 2 201 ? 4.048 62.541 79.669 1.00 20.59 201 GLY B N 1
ATOM 7841 C CA . GLY D 2 201 ? 3.207 61.564 79.014 1.00 17.22 201 GLY B CA 1
ATOM 7842 C C . GLY D 2 201 ? 3.932 60.250 79.098 1.00 16.14 201 GLY B C 1
ATOM 7843 O O . GLY D 2 201 ? 4.888 60.121 79.841 1.00 15.71 201 GLY B O 1
ATOM 7844 N N . ALA D 2 202 ? 3.495 59.268 78.331 1.00 16.34 202 ALA B N 1
ATOM 7845 C CA . ALA D 2 202 ? 4.144 57.974 78.353 1.00 16.60 202 ALA B CA 1
ATOM 7846 C C . ALA D 2 202 ? 4.327 57.493 76.940 1.00 18.35 202 ALA B C 1
ATOM 7847 O O . ALA D 2 202 ? 3.507 57.783 76.065 1.00 17.79 202 ALA B O 1
ATOM 7849 N N . GLN D 2 203 ? 5.422 56.771 76.718 1.00 20.09 203 GLN B N 1
ATOM 7850 C CA . GLN D 2 203 ? 5.707 56.204 75.412 1.00 21.09 203 GLN B CA 1
ATOM 7851 C C . GLN D 2 203 ? 4.926 54.902 75.385 1.00 22.12 203 GLN B C 1
ATOM 7852 O O . GLN D 2 203 ? 4.446 54.484 74.330 1.00 25.38 203 GLN B O 1
ATOM 7858 N N . ARG D 2 204 ? 4.795 54.281 76.560 1.00 20.71 204 ARG B N 1
ATOM 7859 C CA . ARG D 2 204 ? 4.048 53.029 76.730 1.00 20.20 204 ARG B CA 1
ATOM 7860 C C . ARG D 2 204 ? 2.672 53.281 77.354 1.00 22.13 204 ARG B C 1
ATOM 7861 O O . ARG D 2 204 ? 2.579 53.753 78.488 1.00 22.93 204 ARG B O 1
ATOM 7869 N N . SER D 2 205 ? 1.614 52.943 76.623 1.00 23.88 205 SER B N 1
ATOM 7870 C CA . SER D 2 205 ? 0.244 53.095 77.098 1.00 24.33 205 SER B CA 1
ATOM 7871 C C . SER D 2 205 ? 0.243 52.939 78.614 1.00 24.53 205 SER B C 1
ATOM 7872 O O . SER D 2 205 ? 0.979 52.121 79.153 1.00 24.98 205 SER B O 1
ATOM 7875 N N . SER D 2 206 ? -0.579 53.712 79.312 1.00 25.07 206 SER B N 1
ATOM 7876 C CA . SER D 2 206 ? -0.622 53.627 80.776 1.00 23.66 206 SER B CA 1
ATOM 7877 C C . SER D 2 206 ? -1.277 52.357 81.295 1.00 22.42 206 SER B C 1
ATOM 7878 O O . SER D 2 206 ? -1.137 52.015 82.459 1.00 21.39 206 SER B O 1
ATOM 7881 N N . ASP D 2 207 ? -2.007 51.662 80.441 1.00 22.56 207 ASP B N 1
ATOM 7882 C CA . ASP D 2 207 ? -2.676 50.459 80.885 1.00 23.90 207 ASP B CA 1
ATOM 7883 C C . ASP D 2 207 ? -1.706 49.323 81.092 1.00 23.75 207 ASP B C 1
ATOM 7884 O O . ASP D 2 207 ? -2.019 48.357 81.779 1.00 25.09 207 ASP B O 1
ATOM 7889 N N . ARG D 2 208 ? -0.527 49.432 80.499 1.00 22.55 208 ARG B N 1
ATOM 7890 C CA . ARG D 2 208 ? 0.473 48.381 80.625 1.00 20.92 208 ARG B CA 1
ATOM 7891 C C . ARG D 2 208 ? 1.175 48.455 81.970 1.00 19.49 208 ARG B C 1
ATOM 7892 O O . ARG D 2 208 ? 1.456 49.535 82.478 1.00 19.10 208 ARG B O 1
ATOM 7900 N N . PRO D 2 209 ? 1.458 47.300 82.576 1.00 18.18 209 PRO B N 1
ATOM 7901 C CA . PRO D 2 209 ? 2.137 47.325 83.868 1.00 16.45 209 PRO B CA 1
ATOM 7902 C C . PRO D 2 209 ? 3.536 47.882 83.723 1.00 15.26 209 PRO B C 1
ATOM 7903 O O . PRO D 2 209 ? 4.150 48.289 84.706 1.00 15.99 209 PRO B O 1
ATOM 7907 N N . SER D 2 210 ? 4.037 47.914 82.496 1.00 14.02 210 SER B N 1
ATOM 7908 C CA . SER D 2 210 ? 5.383 48.405 82.267 1.00 14.31 210 SER B CA 1
ATOM 7909 C C . SER D 2 210 ? 5.399 49.867 81.881 1.00 14.16 210 SER B C 1
ATOM 7910 O O . SER D 2 210 ? 6.452 50.507 81.878 1.00 12.23 210 SER B O 1
ATOM 7913 N N . SER D 2 211 ? 4.225 50.402 81.575 1.00 15.14 211 SER B N 1
ATOM 7914 C CA . SER D 2 211 ? 4.130 51.796 81.182 1.00 16.15 211 SER B CA 1
ATOM 7915 C C . SER D 2 211 ? 5.045 52.681 81.974 1.00 17.18 211 SER B C 1
ATOM 7916 O O . SER D 2 211 ? 5.176 52.527 83.184 1.00 16.73 211 SER B O 1
ATOM 7919 N N . ASP D 2 212 ? 5.660 53.621 81.273 1.00 18.91 212 ASP B N 1
ATOM 7920 C CA . ASP D 2 212 ? 6.580 54.569 81.873 1.00 20.99 212 ASP B CA 1
ATOM 7921 C C . ASP D 2 212 ? 5.787 55.724 82.462 1.00 21.22 212 ASP B C 1
ATOM 7922 O O . ASP D 2 212 ? 6.351 56.652 83.029 1.00 22.06 212 ASP B O 1
ATOM 7927 N N . ALA D 2 213 ? 4.466 55.641 82.350 1.00 21.81 213 ALA B N 1
ATOM 7928 C CA . ALA D 2 213 ? 3.594 56.688 82.859 1.00 22.77 213 ALA B CA 1
ATOM 7929 C C . ALA D 2 213 ? 3.825 56.979 84.323 1.00 23.94 213 ALA B C 1
ATOM 7930 O O . ALA D 2 213 ? 3.977 58.131 84.702 1.00 27.19 213 ALA B O 1
ATOM 7932 N N . SER D 2 214 ? 3.857 55.938 85.145 1.00 24.04 214 SER B N 1
ATOM 7933 C CA . SER D 2 214 ? 4.053 56.097 86.583 1.00 22.65 214 SER B CA 1
ATOM 7934 C C . SER D 2 214 ? 5.288 56.903 86.981 1.00 20.65 214 SER B C 1
ATOM 7935 O O . SER D 2 214 ? 5.153 57.885 87.692 1.00 20.67 214 SER B O 1
ATOM 7938 N N . LEU D 2 215 ? 6.482 56.518 86.540 1.00 19.14 215 LEU B N 1
ATOM 7939 C CA . LEU D 2 215 ? 7.665 57.290 86.927 1.00 19.84 215 LEU B CA 1
ATOM 7940 C C . LEU D 2 215 ? 7.613 58.694 86.338 1.00 21.65 215 LEU B C 1
ATOM 7941 O O . LEU D 2 215 ? 8.023 59.665 86.964 1.00 21.18 215 LEU B O 1
ATOM 7946 N N . ASN D 2 216 ? 7.105 58.795 85.123 1.00 24.55 216 ASN B N 1
ATOM 7947 C CA . ASN D 2 216 ? 6.996 60.081 84.460 1.00 29.95 216 ASN B CA 1
ATOM 7948 C C . ASN D 2 216 ? 6.108 61.041 85.228 1.00 31.39 216 ASN B C 1
ATOM 7949 O O . ASN D 2 216 ? 6.414 62.222 85.358 1.00 32.96 216 ASN B O 1
ATOM 7954 N N . ILE D 2 217 ? 4.996 60.537 85.736 1.00 31.63 217 ILE B N 1
ATOM 7955 C CA . ILE D 2 217 ? 4.081 61.406 86.440 1.00 31.70 217 ILE B CA 1
ATOM 7956 C C . ILE D 2 217 ? 4.612 61.851 87.790 1.00 34.38 217 ILE B C 1
ATOM 7957 O O . ILE D 2 217 ? 4.761 63.048 88.037 1.00 35.43 217 ILE B O 1
ATOM 7962 N N . GLN D 2 218 ? 4.924 60.908 88.669 1.00 35.93 218 GLN B N 1
ATOM 7963 C CA . GLN D 2 218 ? 5.396 61.315 89.978 1.00 36.36 218 GLN B CA 1
ATOM 7964 C C . GLN D 2 218 ? 6.772 61.952 89.987 1.00 35.61 218 GLN B C 1
ATOM 7965 O O . GLN D 2 218 ? 7.290 62.276 91.047 1.00 37.37 218 GLN B O 1
ATOM 7971 N N . CYS D 2 219 ? 7.362 62.136 88.810 1.00 33.63 219 CYS B N 1
ATOM 7972 C CA . CYS D 2 219 ? 8.661 62.801 88.709 1.00 32.35 219 CYS B CA 1
ATOM 7973 C C . CYS D 2 219 ? 8.343 64.198 88.209 1.00 30.47 219 CYS B C 1
ATOM 7974 O O . CYS D 2 219 ? 9.058 65.150 88.494 1.00 28.43 219 CYS B O 1
ATOM 7977 N N . SER D 2 220 ? 7.252 64.301 87.453 1.00 30.24 220 SER B N 1
ATOM 7978 C CA . SER D 2 220 ? 6.796 65.577 86.922 1.00 29.61 220 SER B CA 1
ATOM 7979 C C . SER D 2 220 ? 6.200 66.295 88.119 1.00 30.49 220 SER B C 1
ATOM 7980 O O . SER D 2 220 ? 6.395 67.488 88.300 1.00 31.79 220 SER B O 1
ATOM 7983 N N . VAL D 2 221 ? 5.468 65.557 88.940 1.00 30.98 221 VAL B N 1
ATOM 7984 C CA . VAL D 2 221 ? 4.875 66.146 90.125 1.00 32.63 221 VAL B CA 1
ATOM 7985 C C . VAL D 2 221 ? 6.024 66.666 90.989 1.00 33.58 221 VAL B C 1
ATOM 7986 O O . VAL D 2 221 ? 6.007 67.802 91.445 1.00 33.64 221 VAL B O 1
ATOM 7990 N N . ARG D 2 222 ? 7.034 65.827 91.191 1.00 35.27 222 ARG B N 1
ATOM 7991 C CA . ARG D 2 222 ? 8.212 66.200 91.977 1.00 36.58 222 ARG B CA 1
ATOM 7992 C C . ARG D 2 222 ? 8.801 67.499 91.438 1.00 37.91 222 ARG B C 1
ATOM 7993 O O . ARG D 2 222 ? 9.068 68.429 92.195 1.00 38.91 222 ARG B O 1
ATOM 8001 N N . ALA D 2 223 ? 9.019 67.540 90.124 1.00 38.04 223 ALA B N 1
ATOM 8002 C CA . ALA D 2 223 ? 9.578 68.710 89.470 1.00 37.33 223 ALA B CA 1
ATOM 8003 C C . ALA D 2 223 ? 8.650 69.906 89.624 1.00 38.26 223 ALA B C 1
ATOM 8004 O O . ALA D 2 223 ? 9.103 71.016 89.873 1.00 38.62 223 ALA B O 1
ATOM 8006 N N . ALA D 2 224 ? 7.350 69.680 89.487 1.00 39.06 224 ALA B N 1
ATOM 8007 C CA . ALA D 2 224 ? 6.374 70.754 89.628 1.00 40.81 224 ALA B CA 1
ATOM 8008 C C . ALA D 2 224 ? 6.539 71.439 90.978 1.00 42.19 224 ALA B C 1
ATOM 8009 O O . ALA D 2 224 ? 5.941 72.483 91.227 1.00 44.03 224 ALA B O 1
ATOM 8011 N N . THR D 2 225 ? 7.345 70.837 91.845 1.00 42.20 225 THR B N 1
ATOM 8012 C CA . THR D 2 225 ? 7.619 71.369 93.174 1.00 42.86 225 THR B CA 1
ATOM 8013 C C . THR D 2 225 ? 8.881 72.204 93.165 1.00 43.91 225 THR B C 1
ATOM 8014 O O . THR D 2 225 ? 8.973 73.221 93.840 1.00 43.72 225 THR B O 1
ATOM 8018 N N . SER D 2 226 ? 9.858 71.749 92.393 1.00 45.82 226 SER B N 1
ATOM 8019 C CA . SER D 2 226 ? 11.152 72.413 92.278 1.00 47.23 226 SER B CA 1
ATOM 8020 C C . SER D 2 226 ? 11.139 73.931 92.109 1.00 46.54 226 SER B C 1
ATOM 8021 O O . SER D 2 226 ? 10.092 74.551 91.921 1.00 45.37 226 SER B O 1
ATOM 8024 N N . GLU D 2 227 ? 12.334 74.514 92.169 1.00 45.81 227 GLU B N 1
ATOM 8025 C CA . GLU D 2 227 ? 12.496 75.951 92.023 1.00 45.25 227 GLU B CA 1
ATOM 8026 C C . GLU D 2 227 ? 12.666 76.384 90.576 1.00 44.59 227 GLU B C 1
ATOM 8027 O O . GLU D 2 227 ? 12.863 77.574 90.313 1.00 44.36 227 GLU B O 1
ATOM 8033 N N . ILE D 2 228 ? 12.599 75.427 89.646 1.00 43.54 228 ILE B N 1
ATOM 8034 C CA . ILE D 2 228 ? 12.725 75.725 88.214 1.00 40.89 228 ILE B CA 1
ATOM 8035 C C . ILE D 2 228 ? 11.359 76.152 87.695 1.00 39.71 228 ILE B C 1
ATOM 8036 O O . ILE D 2 228 ? 10.476 75.325 87.509 1.00 38.37 228 ILE B O 1
ATOM 8041 N N . ALA D 2 229 ? 11.190 77.447 87.461 1.00 39.97 229 ALA B N 1
ATOM 8042 C CA . ALA D 2 229 ? 9.908 77.977 87.002 1.00 40.39 229 ALA B CA 1
ATOM 8043 C C . ALA D 2 229 ? 9.896 78.365 85.540 1.00 39.71 229 ALA B C 1
ATOM 8044 O O . ALA D 2 229 ? 9.883 79.548 85.193 1.00 40.29 229 ALA B O 1
ATOM 8046 N N . GLU D 2 230 ? 9.878 77.355 84.688 1.00 37.54 230 GLU B N 1
ATOM 8047 C CA . GLU D 2 230 ? 9.854 77.574 83.261 1.00 35.77 230 GLU B CA 1
ATOM 8048 C C . GLU D 2 230 ? 9.001 76.458 82.731 1.00 34.57 230 GLU B C 1
ATOM 8049 O O . GLU D 2 230 ? 8.694 75.523 83.464 1.00 35.01 230 GLU B O 1
ATOM 8055 N N . VAL D 2 231 ? 8.605 76.554 81.471 1.00 32.83 231 VAL B N 1
ATOM 8056 C CA . VAL D 2 231 ? 7.812 75.500 80.871 1.00 31.69 231 VAL B CA 1
ATOM 8057 C C . VAL D 2 231 ? 8.814 74.422 80.494 1.00 32.21 231 VAL B C 1
ATOM 8058 O O . VAL D 2 231 ? 9.747 74.678 79.741 1.00 32.54 231 VAL B O 1
ATOM 8062 N N . THR D 2 232 ? 8.631 73.220 81.025 1.00 31.61 232 THR B N 1
ATOM 8063 C CA . THR D 2 232 ? 9.548 72.132 80.739 1.00 30.95 232 THR B CA 1
ATOM 8064 C C . THR D 2 232 ? 8.900 70.785 80.418 1.00 31.09 232 THR B C 1
ATOM 8065 O O . THR D 2 232 ? 7.691 70.589 80.546 1.00 30.73 232 THR B O 1
ATOM 8069 N N . VAL D 2 233 ? 9.751 69.855 80.007 1.00 30.72 233 VAL B N 1
ATOM 8070 C CA . VAL D 2 233 ? 9.359 68.509 79.654 1.00 29.52 233 VAL B CA 1
ATOM 8071 C C . VAL D 2 233 ? 10.132 67.546 80.513 1.00 28.43 233 VAL B C 1
ATOM 8072 O O . VAL D 2 233 ? 11.357 67.569 80.537 1.00 28.46 233 VAL B O 1
ATOM 8076 N N . CYS D 2 234 ? 9.407 66.681 81.201 1.00 27.68 234 CYS B N 1
ATOM 8077 C CA . CYS D 2 234 ? 10.021 65.704 82.081 1.00 27.07 234 CYS B CA 1
ATOM 8078 C C . CYS D 2 234 ? 9.684 64.264 81.689 1.00 26.80 234 CYS B C 1
ATOM 8079 O O . CYS D 2 234 ? 8.541 63.822 81.815 1.00 28.03 234 CYS B O 1
ATOM 8082 N N . MET D 2 235 ? 10.693 63.532 81.230 1.00 25.25 235 MET B N 1
ATOM 8083 C CA . MET D 2 235 ? 10.525 62.144 80.806 1.00 23.29 235 MET B CA 1
ATOM 8084 C C . MET D 2 235 ? 11.693 61.276 81.280 1.00 22.89 235 MET B C 1
ATOM 8085 O O . MET D 2 235 ? 12.650 61.781 81.866 1.00 23.93 235 MET B O 1
ATOM 8090 N N . HIS D 2 236 ? 11.619 59.973 81.020 1.00 21.19 236 HIS B N 1
ATOM 8091 C CA . HIS D 2 236 ? 12.700 59.069 81.409 1.00 19.51 236 HIS B CA 1
ATOM 8092 C C . HIS D 2 236 ? 13.993 59.567 80.846 1.00 18.11 236 HIS B C 1
ATOM 8093 O O . HIS D 2 236 ? 14.029 60.143 79.768 1.00 17.80 236 HIS B O 1
ATOM 8100 N N . ALA D 2 237 ? 15.062 59.333 81.580 1.00 17.97 237 ALA B N 1
ATOM 8101 C CA . ALA D 2 237 ? 16.365 59.765 81.133 1.00 20.67 237 ALA B CA 1
ATOM 8102 C C . ALA D 2 237 ? 17.081 58.584 80.496 1.00 21.10 237 ALA B C 1
ATOM 8103 O O . ALA D 2 237 ? 18.134 58.722 79.888 1.00 21.73 237 ALA B O 1
ATOM 8105 N N . THR D 2 238 ? 16.483 57.416 80.624 1.00 21.42 238 THR B N 1
ATOM 8106 C CA . THR D 2 238 ? 17.087 56.229 80.084 1.00 22.75 238 THR B CA 1
ATOM 8107 C C . THR D 2 238 ? 16.003 55.172 79.983 1.00 24.31 238 THR B C 1
ATOM 8108 O O . THR D 2 238 ? 14.856 55.446 80.314 1.00 27.00 238 THR B O 1
ATOM 8112 N N . MET D 2 239 ? 16.352 53.974 79.529 1.00 24.11 239 MET B N 1
ATOM 8113 C CA . MET D 2 239 ? 15.372 52.911 79.411 1.00 22.89 239 MET B CA 1
ATOM 8114 C C . MET D 2 239 ? 15.116 52.347 80.785 1.00 23.49 239 MET B C 1
ATOM 8115 O O . MET D 2 239 ? 14.217 51.549 80.962 1.00 24.01 239 MET B O 1
ATOM 8120 N N . ASP D 2 240 ? 15.907 52.763 81.766 1.00 25.51 240 ASP B N 1
ATOM 8121 C CA . ASP D 2 240 ? 15.721 52.268 83.129 1.00 29.20 240 ASP B CA 1
ATOM 8122 C C . ASP D 2 240 ? 14.651 53.041 83.872 1.00 29.76 240 ASP B C 1
ATOM 8123 O O . ASP D 2 240 ? 14.460 54.233 83.632 1.00 31.24 240 ASP B O 1
ATOM 8128 N N . ASP D 2 241 ? 13.962 52.362 84.783 1.00 29.37 241 ASP B N 1
ATOM 8129 C CA . ASP D 2 241 ? 12.932 53.010 85.577 1.00 29.48 241 ASP B CA 1
ATOM 8130 C C . ASP D 2 241 ? 13.566 53.589 86.828 1.00 29.51 241 ASP B C 1
ATOM 8131 O O . ASP D 2 241 ? 13.224 53.210 87.949 1.00 29.48 241 ASP B O 1
ATOM 8136 N N . LEU D 2 242 ? 14.488 54.520 86.636 1.00 28.11 242 LEU B N 1
ATOM 8137 C CA . LEU D 2 242 ? 15.159 55.104 87.766 1.00 26.07 242 LEU B CA 1
ATOM 8138 C C . LEU D 2 242 ? 15.040 56.616 87.776 1.00 26.11 242 LEU B C 1
ATOM 8139 O O . LEU D 2 242 ? 14.512 57.177 88.731 1.00 27.34 242 LEU B O 1
ATOM 8144 N N . SER D 2 243 ? 15.499 57.290 86.730 1.00 25.20 243 SER B N 1
ATOM 8145 C CA . SER D 2 243 ? 15.407 58.747 86.726 1.00 24.69 243 SER B CA 1
ATOM 8146 C C . SER D 2 243 ? 14.670 59.344 85.558 1.00 24.07 243 SER B C 1
ATOM 8147 O O . SER D 2 243 ? 14.340 58.669 84.598 1.00 25.17 243 SER B O 1
ATOM 8150 N N . CYS D 2 244 ? 14.430 60.639 85.659 1.00 23.65 244 CYS B N 1
ATOM 8151 C CA . CYS D 2 244 ? 13.774 61.392 84.608 1.00 25.42 244 CYS B CA 1
ATOM 8152 C C . CYS D 2 244 ? 14.631 62.636 84.365 1.00 25.76 244 CYS B C 1
ATOM 8153 O O . CYS D 2 244 ? 15.306 63.112 85.282 1.00 27.00 244 CYS B O 1
ATOM 8156 N N . HIS D 2 245 ? 14.647 63.141 83.137 1.00 24.14 245 HIS B N 1
ATOM 8157 C CA . HIS D 2 245 ? 15.409 64.345 82.857 1.00 24.53 245 HIS B CA 1
ATOM 8158 C C . HIS D 2 245 ? 14.435 65.508 82.737 1.00 25.76 245 HIS B C 1
ATOM 8159 O O . HIS D 2 245 ? 13.381 65.367 82.099 1.00 26.55 245 HIS B O 1
ATOM 8166 N N . LEU D 2 246 ? 14.755 66.646 83.355 1.00 24.25 246 LEU B N 1
ATOM 8167 C CA . LEU D 2 246 ? 13.864 67.787 83.229 1.00 23.74 246 LEU B CA 1
ATOM 8168 C C . LEU D 2 246 ? 14.483 68.568 82.108 1.00 23.44 246 LEU B C 1
ATOM 8169 O O . LEU D 2 246 ? 15.596 69.068 82.245 1.00 24.04 246 LEU B O 1
ATOM 8174 N N . HIS D 2 247 ? 13.762 68.636 80.993 1.00 22.43 247 HIS B N 1
ATOM 8175 C CA . HIS D 2 247 ? 14.208 69.320 79.788 1.00 22.03 247 HIS B CA 1
ATOM 8176 C C . HIS D 2 247 ? 13.611 70.719 79.631 1.00 22.62 247 HIS B C 1
ATOM 8177 O O . HIS D 2 247 ? 12.404 70.889 79.753 1.00 24.81 247 HIS B O 1
ATOM 8184 N N . ARG D 2 248 ? 14.432 71.725 79.346 1.00 21.21 248 ARG B N 1
ATOM 8185 C CA . ARG D 2 248 ? 13.876 73.056 79.160 1.00 19.76 248 ARG B CA 1
ATOM 8186 C C . ARG D 2 248 ? 12.962 73.034 77.928 1.00 19.12 248 ARG B C 1
ATOM 8187 O O . ARG D 2 248 ? 13.359 72.584 76.852 1.00 17.24 248 ARG B O 1
ATOM 8195 N N . GLY D 2 249 ? 11.739 73.525 78.106 1.00 19.22 249 GLY B N 1
ATOM 8196 C CA . GLY D 2 249 ? 10.737 73.555 77.048 1.00 20.60 249 GLY B CA 1
ATOM 8197 C C . GLY D 2 249 ? 11.109 73.885 75.611 1.00 21.38 249 GLY B C 1
ATOM 8198 O O . GLY D 2 249 ? 10.653 73.216 74.679 1.00 21.09 249 GLY B O 1
ATOM 8199 N N . VAL D 2 250 ? 11.913 74.922 75.411 1.00 21.53 250 VAL B N 1
ATOM 8200 C CA . VAL D 2 250 ? 12.302 75.293 74.058 1.00 20.38 250 VAL B CA 1
ATOM 8201 C C . VAL D 2 250 ? 13.582 74.630 73.582 1.00 20.60 250 VAL B C 1
ATOM 8202 O O . VAL D 2 250 ? 14.236 75.118 72.656 1.00 20.99 250 VAL B O 1
ATOM 8206 N N . LYS D 2 251 ? 13.942 73.521 74.218 1.00 20.43 251 LYS B N 1
ATOM 8207 C CA . LYS D 2 251 ? 15.131 72.784 73.819 1.00 21.23 251 LYS B CA 1
ATOM 8208 C C . LYS D 2 251 ? 15.030 71.279 74.007 1.00 21.43 251 LYS B C 1
ATOM 8209 O O . LYS D 2 251 ? 16.006 70.630 74.381 1.00 20.55 251 LYS B O 1
ATOM 8215 N N . VAL D 2 252 ? 13.840 70.742 73.727 1.00 21.28 252 VAL B N 1
ATOM 8216 C CA . VAL D 2 252 ? 13.573 69.309 73.818 1.00 21.14 252 VAL B CA 1
ATOM 8217 C C . VAL D 2 252 ? 13.076 68.915 72.442 1.00 21.36 252 VAL B C 1
ATOM 8218 O O . VAL D 2 252 ? 12.598 69.763 71.702 1.00 21.31 252 VAL B O 1
ATOM 8222 N N . ARG D 2 253 ? 13.172 67.629 72.113 1.00 22.36 253 ARG B N 1
ATOM 8223 C CA . ARG D 2 253 ? 12.704 67.110 70.821 1.00 20.56 253 ARG B CA 1
ATOM 8224 C C . ARG D 2 253 ? 12.579 65.587 70.922 1.00 20.06 253 ARG B C 1
ATOM 8225 O O . ARG D 2 253 ? 13.488 64.924 71.393 1.00 19.86 253 ARG B O 1
ATOM 8233 N N . LYS D 2 254 ? 11.447 65.036 70.503 1.00 19.22 254 LYS B N 1
ATOM 8234 C CA . LYS D 2 254 ? 11.238 63.595 70.571 1.00 18.00 254 LYS B CA 1
ATOM 8235 C C . LYS D 2 254 ? 12.162 62.963 69.542 1.00 17.99 254 LYS B C 1
ATOM 8236 O O . LYS D 2 254 ? 11.830 62.940 68.370 1.00 21.40 254 LYS B O 1
ATOM 8242 N N . MET D 2 255 ? 13.314 62.452 69.972 1.00 17.08 255 MET B N 1
ATOM 8243 C CA . MET D 2 255 ? 14.305 61.871 69.053 1.00 15.44 255 MET B CA 1
ATOM 8244 C C . MET D 2 255 ? 14.174 60.411 68.719 1.00 15.12 255 MET B C 1
ATOM 8245 O O . MET D 2 255 ? 15.041 59.876 68.044 1.00 12.77 255 MET B O 1
ATOM 8250 N N . HIS D 2 256 ? 13.136 59.748 69.208 1.00 15.96 256 HIS B N 1
ATOM 8251 C CA . HIS D 2 256 ? 12.965 58.328 68.910 1.00 18.52 256 HIS B CA 1
ATOM 8252 C C . HIS D 2 256 ? 11.486 58.005 68.799 1.00 19.20 256 HIS B C 1
ATOM 8253 O O . HIS D 2 256 ? 10.671 58.608 69.490 1.00 20.83 256 HIS B O 1
ATOM 8260 N N . THR D 2 257 ? 11.134 57.042 67.951 1.00 19.27 257 THR B N 1
ATOM 8261 C CA . THR D 2 257 ? 9.729 56.709 67.771 1.00 18.89 257 THR B CA 1
ATOM 8262 C C . THR D 2 257 ? 9.133 55.806 68.833 1.00 17.88 257 THR B C 1
ATOM 8263 O O . THR D 2 257 ? 7.920 55.683 68.890 1.00 18.67 257 THR B O 1
ATOM 8267 N N . SER D 2 258 ? 9.950 55.181 69.682 1.00 16.91 258 SER B N 1
ATOM 8268 C CA . SER D 2 258 ? 9.383 54.307 70.716 1.00 15.37 258 SER B CA 1
ATOM 8269 C C . SER D 2 258 ? 10.059 54.257 72.075 1.00 16.22 258 SER B C 1
ATOM 8270 O O . SER D 2 258 ? 9.387 54.123 73.083 1.00 15.70 258 SER B O 1
ATOM 8273 N N . ARG D 2 259 ? 11.381 54.355 72.111 1.00 18.12 259 ARG B N 1
ATOM 8274 C CA . ARG D 2 259 ? 12.131 54.295 73.367 1.00 19.45 259 ARG B CA 1
ATOM 8275 C C . ARG D 2 259 ? 11.627 55.195 74.498 1.00 19.39 259 ARG B C 1
ATOM 8276 O O . ARG D 2 259 ? 11.263 56.349 74.285 1.00 19.61 259 ARG B O 1
ATOM 8284 N N . ARG D 2 260 ? 11.618 54.659 75.711 1.00 18.79 260 ARG B N 1
ATOM 8285 C CA . ARG D 2 260 ? 11.179 55.422 76.870 1.00 18.79 260 ARG B CA 1
ATOM 8286 C C . ARG D 2 260 ? 11.986 56.702 76.994 1.00 19.15 260 ARG B C 1
ATOM 8287 O O . ARG D 2 260 ? 11.497 57.690 77.513 1.00 20.21 260 ARG B O 1
ATOM 8295 N N . ASP D 2 261 ? 13.228 56.677 76.534 1.00 19.03 261 ASP B N 1
ATOM 8296 C CA . ASP D 2 261 ? 14.098 57.840 76.628 1.00 19.98 261 ASP B CA 1
ATOM 8297 C C . ASP D 2 261 ? 14.123 58.592 75.324 1.00 20.42 261 ASP B C 1
ATOM 8298 O O . ASP D 2 261 ? 15.170 59.093 74.918 1.00 22.34 261 ASP B O 1
ATOM 8303 N N . THR D 2 262 ? 12.973 58.685 74.668 1.00 18.67 262 THR B N 1
ATOM 8304 C CA . THR D 2 262 ? 12.905 59.368 73.384 1.00 17.28 262 THR B CA 1
ATOM 8305 C C . THR D 2 262 ? 13.217 60.861 73.424 1.00 15.77 262 THR B C 1
ATOM 8306 O O . THR D 2 262 ? 13.802 61.389 72.500 1.00 14.76 262 THR B O 1
ATOM 8310 N N . PHE D 2 263 ? 12.838 61.547 74.491 1.00 16.01 263 PHE B N 1
ATOM 8311 C CA . PHE D 2 263 ? 13.097 62.978 74.581 1.00 16.56 263 PHE B CA 1
ATOM 8312 C C . PHE D 2 263 ? 14.468 63.352 75.056 1.00 18.31 263 PHE B C 1
ATOM 8313 O O . PHE D 2 263 ? 14.895 62.978 76.141 1.00 19.90 263 PHE B O 1
ATOM 8321 N N . ARG D 2 264 ? 15.146 64.130 74.237 1.00 20.27 264 ARG B N 1
ATOM 8322 C CA . ARG D 2 264 ? 16.469 64.599 74.559 1.00 21.49 264 ARG B CA 1
ATOM 8323 C C . ARG D 2 264 ? 16.503 66.125 74.470 1.00 22.85 264 ARG B C 1
ATOM 8324 O O . ARG D 2 264 ? 15.723 66.746 73.725 1.00 22.08 264 ARG B O 1
ATOM 8332 N N . SER D 2 265 ? 17.393 66.726 75.255 1.00 23.23 265 SER B N 1
ATOM 8333 C CA . SER D 2 265 ? 17.576 68.164 75.207 1.00 24.03 265 SER B CA 1
ATOM 8334 C C . SER D 2 265 ? 18.448 68.296 73.956 1.00 24.31 265 SER B C 1
ATOM 8335 O O . SER D 2 265 ? 19.359 67.486 73.755 1.00 23.54 265 SER B O 1
ATOM 8338 N N . MET D 2 266 ? 18.185 69.286 73.106 1.00 23.75 266 MET B N 1
ATOM 8339 C CA . MET D 2 266 ? 18.989 69.393 71.900 1.00 22.50 266 MET B CA 1
ATOM 8340 C C . MET D 2 266 ? 20.198 70.300 71.972 1.00 23.15 266 MET B C 1
ATOM 8341 O O . MET D 2 266 ? 21.326 69.821 72.131 1.00 24.31 266 MET B O 1
ATOM 8346 N N . ASN D 2 267 ? 20.011 71.602 71.859 1.00 22.15 267 ASN B N 1
ATOM 8347 C CA . ASN D 2 267 ? 21.194 72.436 71.908 1.00 21.96 267 ASN B CA 1
ATOM 8348 C C . ASN D 2 267 ? 21.427 72.970 73.320 1.00 22.29 267 ASN B C 1
ATOM 8349 O O . ASN D 2 267 ? 21.643 74.159 73.561 1.00 23.45 267 ASN B O 1
ATOM 8354 N N . ALA D 2 268 ? 21.408 72.022 74.250 1.00 21.11 268 ALA B N 1
ATOM 8355 C CA . ALA D 2 268 ? 21.581 72.278 75.666 1.00 19.68 268 ALA B CA 1
ATOM 8356 C C . ALA D 2 268 ? 21.645 70.916 76.361 1.00 19.20 268 ALA B C 1
ATOM 8357 O O . ALA D 2 268 ? 21.593 69.878 75.705 1.00 19.86 268 ALA B O 1
ATOM 8359 N N . LEU D 2 269 ? 21.770 70.927 77.685 1.00 17.65 269 LEU B N 1
ATOM 8360 C CA . LEU D 2 269 ? 21.828 69.705 78.472 1.00 14.66 269 LEU B CA 1
ATOM 8361 C C . LEU D 2 269 ? 20.604 69.717 79.362 1.00 14.83 269 LEU B C 1
ATOM 8362 O O . LEU D 2 269 ? 20.017 70.762 79.601 1.00 14.62 269 LEU B O 1
ATOM 8367 N N . PRO D 2 270 ? 20.201 68.557 79.867 1.00 14.97 270 PRO B N 1
ATOM 8368 C CA . PRO D 2 270 ? 19.030 68.493 80.733 1.00 17.87 270 PRO B CA 1
ATOM 8369 C C . PRO D 2 270 ? 19.145 69.519 81.863 1.00 20.80 270 PRO B C 1
ATOM 8370 O O . PRO D 2 270 ? 20.218 69.690 82.430 1.00 22.51 270 PRO B O 1
ATOM 8374 N N . LEU D 2 271 ? 18.054 70.198 82.196 1.00 21.31 271 LEU B N 1
ATOM 8375 C CA . LEU D 2 271 ? 18.131 71.182 83.250 1.00 24.68 271 LEU B CA 1
ATOM 8376 C C . LEU D 2 271 ? 18.285 70.521 84.597 1.00 27.61 271 LEU B C 1
ATOM 8377 O O . LEU D 2 271 ? 18.875 71.097 85.507 1.00 29.79 271 LEU B O 1
ATOM 8382 N N . ALA D 2 272 ? 17.769 69.308 84.738 1.00 30.05 272 ALA B N 1
ATOM 8383 C CA . ALA D 2 272 ? 17.853 68.634 86.029 1.00 31.39 272 ALA B CA 1
ATOM 8384 C C . ALA D 2 272 ? 17.700 67.134 85.915 1.00 32.05 272 ALA B C 1
ATOM 8385 O O . ALA D 2 272 ? 17.572 66.594 84.820 1.00 32.71 272 ALA B O 1
ATOM 8387 N N . GLU D 2 273 ? 17.713 66.473 87.068 1.00 32.67 273 GLU B N 1
ATOM 8388 C CA . GLU D 2 273 ? 17.554 65.029 87.130 1.00 32.90 273 GLU B CA 1
ATOM 8389 C C . GLU D 2 273 ? 16.577 64.678 88.251 1.00 31.93 273 GLU B C 1
ATOM 8390 O O . GLU D 2 273 ? 16.964 64.585 89.408 1.00 31.96 273 GLU B O 1
ATOM 8396 N N . VAL D 2 274 ? 15.313 64.465 87.903 1.00 31.40 274 VAL B N 1
ATOM 8397 C CA . VAL D 2 274 ? 14.281 64.175 88.897 1.00 30.14 274 VAL B CA 1
ATOM 8398 C C . VAL D 2 274 ? 14.046 62.706 89.278 1.00 30.56 274 VAL B C 1
ATOM 8399 O O . VAL D 2 274 ? 14.398 61.787 88.553 1.00 30.61 274 VAL B O 1
ATOM 8403 N N . THR D 2 275 ? 13.447 62.526 90.449 1.00 32.24 275 THR B N 1
ATOM 8404 C CA . THR D 2 275 ? 13.113 61.232 91.045 1.00 33.39 275 THR B CA 1
ATOM 8405 C C . THR D 2 275 ? 11.870 61.523 91.875 1.00 34.60 275 THR B C 1
ATOM 8406 O O . THR D 2 275 ? 11.654 62.663 92.273 1.00 37.47 275 THR B O 1
ATOM 8410 N N . PRO D 2 276 ? 11.039 60.517 92.160 1.00 33.97 276 PRO B N 1
ATOM 8411 C CA . PRO D 2 276 ? 9.866 60.885 92.958 1.00 34.06 276 PRO B CA 1
ATOM 8412 C C . PRO D 2 276 ? 10.245 61.500 94.315 1.00 35.47 276 PRO B C 1
ATOM 8413 O O . PRO D 2 276 ? 9.409 62.093 95.002 1.00 35.90 276 PRO B O 1
ATOM 8417 N N . ASP D 2 277 ? 11.514 61.364 94.687 1.00 36.42 277 ASP B N 1
ATOM 8418 C CA . ASP D 2 277 ? 12.002 61.869 95.964 1.00 36.76 277 ASP B CA 1
ATOM 8419 C C . ASP D 2 277 ? 12.593 63.265 95.887 1.00 36.53 277 ASP B C 1
ATOM 8420 O O . ASP D 2 277 ? 12.446 64.036 96.825 1.00 37.31 277 ASP B O 1
ATOM 8425 N N . GLY D 2 278 ? 13.278 63.588 94.789 1.00 36.79 278 GLY B N 1
ATOM 8426 C CA . GLY D 2 278 ? 13.885 64.909 94.666 1.00 35.60 278 GLY B CA 1
ATOM 8427 C C . GLY D 2 278 ? 14.402 65.321 93.297 1.00 34.75 278 GLY B C 1
ATOM 8428 O O . GLY D 2 278 ? 14.268 64.580 92.329 1.00 33.77 278 GLY B O 1
ATOM 8429 N N . ILE D 2 279 ? 14.994 66.513 93.227 1.00 34.56 279 ILE B N 1
ATOM 8430 C CA . ILE D 2 279 ? 15.531 67.052 91.980 1.00 34.95 279 ILE B CA 1
ATOM 8431 C C . ILE D 2 279 ? 17.035 67.167 92.124 1.00 35.51 279 ILE B C 1
ATOM 8432 O O . ILE D 2 279 ? 17.549 67.141 93.243 1.00 35.63 279 ILE B O 1
ATOM 8437 N N . LYS D 2 280 ? 17.741 67.310 91.002 1.00 36.00 280 LYS B N 1
ATOM 8438 C CA . LYS D 2 280 ? 19.187 67.454 91.058 1.00 36.27 280 LYS B CA 1
ATOM 8439 C C . LYS D 2 280 ? 19.724 68.701 90.349 1.00 38.01 280 LYS B C 1
ATOM 8440 O O . LYS D 2 280 ? 20.927 68.942 90.355 1.00 41.83 280 LYS B O 1
ATOM 8446 N N . ILE D 2 281 ? 18.851 69.492 89.740 1.00 37.65 281 ILE B N 1
ATOM 8447 C CA . ILE D 2 281 ? 19.266 70.737 89.085 1.00 36.54 281 ILE B CA 1
ATOM 8448 C C . ILE D 2 281 ? 20.678 70.756 88.521 1.00 36.95 281 ILE B C 1
ATOM 8449 O O . ILE D 2 281 ? 21.566 71.330 89.145 1.00 35.74 281 ILE B O 1
ATOM 8454 N N . LEU D 2 282 ? 20.888 70.164 87.351 1.00 39.44 282 LEU B N 1
ATOM 8455 C CA . LEU D 2 282 ? 22.221 70.127 86.738 1.00 41.95 282 LEU B CA 1
ATOM 8456 C C . LEU D 2 282 ? 22.558 71.494 86.158 1.00 43.04 282 LEU B C 1
ATOM 8457 O O . LEU D 2 282 ? 23.667 71.994 86.304 1.00 42.76 282 LEU B O 1
ATOM 8462 N N . GLU D 2 283 ? 21.587 72.092 85.484 1.00 45.94 283 GLU B N 1
ATOM 8463 C CA . GLU D 2 283 ? 21.760 73.418 84.918 1.00 48.37 283 GLU B CA 1
ATOM 8464 C C . GLU D 2 283 ? 21.678 74.309 86.136 1.00 48.28 283 GLU B C 1
ATOM 8465 O O . GLU D 2 283 ? 20.901 74.033 87.042 1.00 47.78 283 GLU B O 1
ATOM 8471 N N . GLU D 2 284 ? 22.466 75.370 86.181 1.00 49.35 284 GLU B N 1
ATOM 8472 C CA . GLU D 2 284 ? 22.407 76.213 87.353 1.00 51.27 284 GLU B CA 1
ATOM 8473 C C . GLU D 2 284 ? 21.930 77.613 87.030 1.00 51.27 284 GLU B C 1
ATOM 8474 O O . GLU D 2 284 ? 21.820 78.467 87.907 1.00 52.40 284 GLU B O 1
ATOM 8480 N N . ASN D 2 285 ? 21.616 77.838 85.766 1.00 50.79 285 ASN B N 1
ATOM 8481 C CA . ASN D 2 285 ? 21.141 79.139 85.340 1.00 51.31 285 ASN B CA 1
ATOM 8482 C C . ASN D 2 285 ? 19.737 78.966 84.762 1.00 51.22 285 ASN B C 1
ATOM 8483 O O . ASN D 2 285 ? 19.578 78.540 83.621 1.00 51.39 285 ASN B O 1
ATOM 8488 N N . TYR D 2 286 ? 18.721 79.302 85.551 1.00 50.50 286 TYR B N 1
ATOM 8489 C CA . TYR D 2 286 ? 17.330 79.145 85.126 1.00 49.71 286 TYR B CA 1
ATOM 8490 C C . TYR D 2 286 ? 16.447 80.128 85.878 1.00 50.26 286 TYR B C 1
ATOM 8491 O O . TYR D 2 286 ? 16.881 80.712 86.866 1.00 51.84 286 TYR B O 1
ATOM 8500 N N . ARG D 2 287 ? 15.208 80.295 85.424 1.00 50.18 287 ARG B N 1
ATOM 8501 C CA . ARG D 2 287 ? 14.267 81.196 86.085 1.00 50.61 287 ARG B CA 1
ATOM 8502 C C . ARG D 2 287 ? 13.889 80.583 87.422 1.00 50.36 287 ARG B C 1
ATOM 8503 O O . ARG D 2 287 ? 13.357 79.476 87.454 1.00 50.61 287 ARG B O 1
ATOM 8511 N N . LYS D 2 288 ? 14.160 81.291 88.519 1.00 49.83 288 LYS B N 1
ATOM 8512 C CA . LYS D 2 288 ? 13.830 80.795 89.856 1.00 49.09 288 LYS B CA 1
ATOM 8513 C C . LYS D 2 288 ? 12.321 80.766 90.019 1.00 48.51 288 LYS B C 1
ATOM 8514 O O . LYS D 2 288 ? 11.587 80.965 89.058 1.00 49.52 288 LYS B O 1
ATOM 8520 N N . ARG D 2 289 ? 11.847 80.539 91.234 1.00 48.00 289 ARG B N 1
ATOM 8521 C CA . ARG D 2 289 ? 10.413 80.473 91.451 1.00 47.42 289 ARG B CA 1
ATOM 8522 C C . ARG D 2 289 ? 9.718 81.836 91.359 1.00 48.74 289 ARG B C 1
ATOM 8523 O O . ARG D 2 289 ? 9.476 82.325 90.255 1.00 50.95 289 ARG B O 1
ATOM 8531 N N . GLY D 2 290 ? 9.401 82.452 92.494 1.00 48.53 290 GLY B N 1
ATOM 8532 C CA . GLY D 2 290 ? 8.707 83.739 92.479 1.00 48.69 290 GLY B CA 1
ATOM 8533 C C . GLY D 2 290 ? 9.094 84.772 91.424 1.00 48.46 290 GLY B C 1
ATOM 8534 O O . GLY D 2 290 ? 8.241 85.456 90.853 1.00 47.24 290 GLY B O 1
ATOM 8535 N N . SER D 2 291 ? 10.392 84.877 91.181 1.00 48.94 291 SER B N 1
ATOM 8536 C CA . SER D 2 291 ? 10.976 85.805 90.218 1.00 49.76 291 SER B CA 1
ATOM 8537 C C . SER D 2 291 ? 10.127 86.351 89.068 1.00 49.69 291 SER B C 1
ATOM 8538 O O . SER D 2 291 ? 10.313 87.498 88.658 1.00 50.05 291 SER B O 1
ATOM 8541 N N . ASP D 2 292 ? 9.216 85.558 88.522 1.00 50.13 292 ASP B N 1
ATOM 8542 C CA . ASP D 2 292 ? 8.400 86.069 87.422 1.00 51.38 292 ASP B CA 1
ATOM 8543 C C . ASP D 2 292 ? 6.943 86.234 87.809 1.00 51.67 292 ASP B C 1
ATOM 8544 O O . ASP D 2 292 ? 6.483 85.658 88.799 1.00 51.85 292 ASP B O 1
ATOM 8549 N N . GLU D 2 293 ? 6.218 87.037 87.037 1.00 51.50 293 GLU B N 1
ATOM 8550 C CA . GLU D 2 293 ? 4.811 87.231 87.324 1.00 53.08 293 GLU B CA 1
ATOM 8551 C C . GLU D 2 293 ? 3.957 86.710 86.177 1.00 53.77 293 GLU B C 1
ATOM 8552 O O . GLU D 2 293 ? 4.174 87.018 85.006 1.00 53.68 293 GLU B O 1
ATOM 8558 N N . LEU D 2 294 ? 2.983 85.894 86.546 1.00 53.70 294 LEU B N 1
ATOM 8559 C CA . LEU D 2 294 ? 2.072 85.254 85.618 1.00 52.30 294 LEU B CA 1
ATOM 8560 C C . LEU D 2 294 ? 1.497 86.141 84.529 1.00 53.40 294 LEU B C 1
ATOM 8561 O O . LEU D 2 294 ? 0.574 86.887 84.793 1.00 56.39 294 LEU B O 1
ATOM 8566 N N . GLU D 2 295 ? 2.032 86.080 83.313 1.00 54.21 295 GLU B N 1
ATOM 8567 C CA . GLU D 2 295 ? 1.468 86.868 82.204 1.00 55.36 295 GLU B CA 1
ATOM 8568 C C . GLU D 2 295 ? 1.070 85.841 81.160 1.00 55.24 295 GLU B C 1
ATOM 8569 O O . GLU D 2 295 ? 1.593 84.729 81.171 1.00 55.85 295 GLU B O 1
ATOM 8575 N N . LEU D 2 296 ? 0.169 86.198 80.251 1.00 54.53 296 LEU B N 1
ATOM 8576 C CA . LEU D 2 296 ? -0.254 85.240 79.234 1.00 54.34 296 LEU B CA 1
ATOM 8577 C C . LEU D 2 296 ? -0.495 85.833 77.850 1.00 53.72 296 LEU B C 1
ATOM 8578 O O . LEU D 2 296 ? -1.563 86.371 77.570 1.00 55.15 296 LEU B O 1
ATOM 8583 N N . SER D 2 297 ? 0.499 85.711 76.981 1.00 53.09 297 SER B N 1
ATOM 8584 C CA . SER D 2 297 ? 0.405 86.219 75.621 1.00 52.86 297 SER B CA 1
ATOM 8585 C C . SER D 2 297 ? -0.218 85.131 74.750 1.00 53.25 297 SER B C 1
ATOM 8586 O O . SER D 2 297 ? 0.494 84.485 73.978 1.00 53.91 297 SER B O 1
ATOM 8589 N N . ASP D 2 298 ? -1.534 84.937 74.861 1.00 53.10 298 ASP B N 1
ATOM 8590 C CA . ASP D 2 298 ? -2.225 83.896 74.093 1.00 53.12 298 ASP B CA 1
ATOM 8591 C C . ASP D 2 298 ? -2.502 84.173 72.612 1.00 52.99 298 ASP B C 1
ATOM 8592 O O . ASP D 2 298 ? -3.258 83.440 71.979 1.00 53.54 298 ASP B O 1
ATOM 8597 N N . ARG D 2 299 ? -1.884 85.210 72.054 1.00 53.42 299 ARG B N 1
ATOM 8598 C CA . ARG D 2 299 ? -2.078 85.550 70.643 1.00 53.53 299 ARG B CA 1
ATOM 8599 C C . ARG D 2 299 ? -1.135 84.731 69.756 1.00 52.95 299 ARG B C 1
ATOM 8600 O O . ARG D 2 299 ? 0.084 84.765 69.946 1.00 52.67 299 ARG B O 1
ATOM 8608 N N . VAL D 2 300 ? -1.688 84.010 68.782 1.00 51.61 300 VAL B N 1
ATOM 8609 C CA . VAL D 2 300 ? -0.862 83.199 67.883 1.00 49.02 300 VAL B CA 1
ATOM 8610 C C . VAL D 2 300 ? -1.395 83.209 66.454 1.00 47.89 300 VAL B C 1
ATOM 8611 O O . VAL D 2 300 ? -2.597 83.069 66.239 1.00 47.43 300 VAL B O 1
ATOM 8615 N N . GLU D 2 301 ? -0.507 83.374 65.478 1.00 47.65 301 GLU B N 1
ATOM 8616 C CA . GLU D 2 301 ? -0.920 83.369 64.081 1.00 48.64 301 GLU B CA 1
ATOM 8617 C C . GLU D 2 301 ? -0.954 81.946 63.525 1.00 49.19 301 GLU B C 1
ATOM 8618 O O . GLU D 2 301 ? 0.075 81.382 63.155 1.00 49.13 301 GLU B O 1
ATOM 8624 N N . GLU D 2 302 ? -2.154 81.382 63.474 1.00 49.51 302 GLU B N 1
ATOM 8625 C CA . GLU D 2 302 ? -2.394 80.038 62.971 1.00 50.67 302 GLU B CA 1
ATOM 8626 C C . GLU D 2 302 ? -1.688 79.736 61.650 1.00 50.86 302 GLU B C 1
ATOM 8627 O O . GLU D 2 302 ? -1.343 78.585 61.377 1.00 52.91 302 GLU B O 1
ATOM 8633 N N . ARG D 2 303 ? -1.480 80.757 60.825 1.00 49.66 303 ARG B N 1
ATOM 8634 C CA . ARG D 2 303 ? -0.873 80.544 59.515 1.00 48.87 303 ARG B CA 1
ATOM 8635 C C . ARG D 2 303 ? 0.612 80.803 59.409 1.00 46.71 303 ARG B C 1
ATOM 8636 O O . ARG D 2 303 ? 1.039 81.952 59.317 1.00 46.02 303 ARG B O 1
ATOM 8644 N N . VAL D 2 304 ? 1.394 79.732 59.389 1.00 44.14 304 VAL B N 1
ATOM 8645 C CA . VAL D 2 304 ? 2.832 79.853 59.252 1.00 41.77 304 VAL B CA 1
ATOM 8646 C C . VAL D 2 304 ? 3.379 78.676 58.480 1.00 39.63 304 VAL B C 1
ATOM 8647 O O . VAL D 2 304 ? 3.149 77.536 58.852 1.00 40.18 304 VAL B O 1
ATOM 8651 N N . ALA D 2 305 ? 4.095 78.945 57.399 1.00 36.99 305 ALA B N 1
ATOM 8652 C CA . ALA D 2 305 ? 4.669 77.865 56.623 1.00 34.18 305 ALA B CA 1
ATOM 8653 C C . ALA D 2 305 ? 5.839 77.319 57.417 1.00 32.97 305 ALA B C 1
ATOM 8654 O O . ALA D 2 305 ? 6.441 78.031 58.214 1.00 33.32 305 ALA B O 1
ATOM 8656 N N . PHE D 2 306 ? 6.144 76.046 57.204 1.00 30.51 306 PHE B N 1
ATOM 8657 C CA . PHE D 2 306 ? 7.253 75.368 57.866 1.00 26.57 306 PHE B CA 1
ATOM 8658 C C . PHE D 2 306 ? 7.725 74.391 56.796 1.00 24.88 306 PHE B C 1
ATOM 8659 O O . PHE D 2 306 ? 7.271 73.255 56.732 1.00 26.92 306 PHE B O 1
ATOM 8667 N N . ILE D 2 307 ? 8.632 74.838 55.945 1.00 21.70 307 ILE B N 1
ATOM 8668 C CA . ILE D 2 307 ? 9.079 74.013 54.834 1.00 19.17 307 ILE B CA 1
ATOM 8669 C C . ILE D 2 307 ? 10.476 73.452 54.938 1.00 18.68 307 ILE B C 1
ATOM 8670 O O . ILE D 2 307 ? 11.451 74.183 55.001 1.00 18.67 307 ILE B O 1
ATOM 8675 N N . LYS D 2 308 ? 10.571 72.135 54.934 1.00 18.41 308 LYS B N 1
ATOM 8676 C CA . LYS D 2 308 ? 11.864 71.491 55.019 1.00 17.10 308 LYS B CA 1
ATOM 8677 C C . LYS D 2 308 ? 12.446 71.554 53.636 1.00 14.68 308 LYS B C 1
ATOM 8678 O O . LYS D 2 308 ? 11.795 71.191 52.673 1.00 13.66 308 LYS B O 1
ATOM 8684 N N . SER D 2 309 ? 13.662 72.051 53.524 1.00 15.13 309 SER B N 1
ATOM 8685 C CA . SER D 2 309 ? 14.278 72.118 52.216 1.00 17.87 309 SER B CA 1
ATOM 8686 C C . SER D 2 309 ? 14.827 70.754 51.889 1.00 18.77 309 SER B C 1
ATOM 8687 O O . SER D 2 309 ? 15.008 69.938 52.788 1.00 19.41 309 SER B O 1
ATOM 8690 N N . TYR D 2 310 ? 15.092 70.505 50.611 1.00 17.81 310 TYR B N 1
ATOM 8691 C CA . TYR D 2 310 ? 15.640 69.227 50.191 1.00 19.45 310 TYR B CA 1
ATOM 8692 C C . TYR D 2 310 ? 15.975 69.329 48.733 1.00 20.41 310 TYR B C 1
ATOM 8693 O O . TYR D 2 310 ? 15.512 70.241 48.065 1.00 21.39 310 TYR B O 1
ATOM 8702 N N . PRO D 2 311 ? 16.799 68.406 48.217 1.00 21.12 311 PRO B N 1
ATOM 8703 C CA . PRO D 2 311 ? 17.192 68.405 46.806 1.00 22.40 311 PRO B CA 1
ATOM 8704 C C . PRO D 2 311 ? 15.965 68.273 45.899 1.00 24.43 311 PRO B C 1
ATOM 8705 O O . PRO D 2 311 ? 15.196 67.324 46.031 1.00 26.31 311 PRO B O 1
ATOM 8709 N N . GLY D 2 312 ? 15.772 69.221 44.985 1.00 25.57 312 GLY B N 1
ATOM 8710 C CA . GLY D 2 312 ? 14.625 69.153 44.099 1.00 25.37 312 GLY B CA 1
ATOM 8711 C C . GLY D 2 312 ? 13.453 70.034 44.505 1.00 25.73 312 GLY B C 1
ATOM 8712 O O . GLY D 2 312 ? 12.569 70.306 43.693 1.00 24.95 312 GLY B O 1
ATOM 8713 N N . ILE D 2 313 ? 13.426 70.496 45.748 1.00 26.20 313 ILE B N 1
ATOM 8714 C CA . ILE D 2 313 ? 12.315 71.329 46.166 1.00 26.58 313 ILE B CA 1
ATOM 8715 C C . ILE D 2 313 ? 12.103 72.402 45.112 1.00 27.89 313 ILE B C 1
ATOM 8716 O O . ILE D 2 313 ? 13.058 72.869 44.489 1.00 28.12 313 ILE B O 1
ATOM 8721 N N . SER D 2 314 ? 10.843 72.765 44.904 1.00 29.66 314 SER B N 1
ATOM 8722 C CA . SER D 2 314 ? 10.474 73.772 43.920 1.00 31.60 314 SER B CA 1
ATOM 8723 C C . SER D 2 314 ? 10.032 75.082 44.528 1.00 31.55 314 SER B C 1
ATOM 8724 O O . SER D 2 314 ? 9.292 75.098 45.504 1.00 33.99 314 SER B O 1
ATOM 8727 N N . PRO D 2 315 ? 10.436 76.201 43.921 1.00 30.41 315 PRO B N 1
ATOM 8728 C CA . PRO D 2 315 ? 10.076 77.526 44.409 1.00 30.00 315 PRO B CA 1
ATOM 8729 C C . PRO D 2 315 ? 8.561 77.645 44.519 1.00 32.27 315 PRO B C 1
ATOM 8730 O O . PRO D 2 315 ? 8.036 78.351 45.392 1.00 33.22 315 PRO B O 1
ATOM 8734 N N . ASP D 2 316 ? 7.869 76.932 43.631 1.00 33.04 316 ASP B N 1
ATOM 8735 C CA . ASP D 2 316 ? 6.416 76.950 43.568 1.00 32.94 316 ASP B CA 1
ATOM 8736 C C . ASP D 2 316 ? 5.776 76.686 44.907 1.00 32.41 316 ASP B C 1
ATOM 8737 O O . ASP D 2 316 ? 4.797 77.331 45.270 1.00 32.05 316 ASP B O 1
ATOM 8742 N N . ILE D 2 317 ? 6.334 75.741 45.648 1.00 32.30 317 ILE B N 1
ATOM 8743 C CA . ILE D 2 317 ? 5.790 75.414 46.941 1.00 31.89 317 ILE B CA 1
ATOM 8744 C C . ILE D 2 317 ? 5.873 76.670 47.791 1.00 31.48 317 ILE B C 1
ATOM 8745 O O . ILE D 2 317 ? 4.897 77.051 48.450 1.00 30.49 317 ILE B O 1
ATOM 8750 N N . ILE D 2 318 ? 7.028 77.330 47.758 1.00 31.25 318 ILE B N 1
ATOM 8751 C CA . ILE D 2 318 ? 7.204 78.555 48.541 1.00 32.19 318 ILE B CA 1
ATOM 8752 C C . ILE D 2 318 ? 6.171 79.573 48.082 1.00 32.61 318 ILE B C 1
ATOM 8753 O O . ILE D 2 318 ? 5.496 80.203 48.907 1.00 31.34 318 ILE B O 1
ATOM 8758 N N . LYS D 2 319 ? 6.048 79.715 46.760 1.00 33.25 319 LYS B N 1
ATOM 8759 C CA . LYS D 2 319 ? 5.099 80.654 46.163 1.00 33.48 319 LYS B CA 1
ATOM 8760 C C . LYS D 2 319 ? 3.670 80.391 46.603 1.00 34.02 319 LYS B C 1
ATOM 8761 O O . LYS D 2 319 ? 3.063 81.238 47.259 1.00 34.50 319 LYS B O 1
ATOM 8767 N N . TRP D 2 320 ? 3.137 79.229 46.225 1.00 33.41 320 TRP B N 1
ATOM 8768 C CA . TRP D 2 320 ? 1.787 78.836 46.610 1.00 32.83 320 TRP B CA 1
ATOM 8769 C C . TRP D 2 320 ? 1.481 79.271 48.048 1.00 33.81 320 TRP B C 1
ATOM 8770 O O . TRP D 2 320 ? 0.334 79.580 48.379 1.00 33.59 320 TRP B O 1
ATOM 8781 N N . HIS D 2 321 ? 2.505 79.283 48.901 1.00 33.51 321 HIS B N 1
ATOM 8782 C CA . HIS D 2 321 ? 2.336 79.685 50.292 1.00 34.05 321 HIS B CA 1
ATOM 8783 C C . HIS D 2 321 ? 2.116 81.178 50.430 1.00 35.46 321 HIS B C 1
ATOM 8784 O O . HIS D 2 321 ? 1.277 81.619 51.221 1.00 34.20 321 HIS B O 1
ATOM 8791 N N . LEU D 2 322 ? 2.883 81.956 49.670 1.00 37.20 322 LEU B N 1
ATOM 8792 C CA . LEU D 2 322 ? 2.741 83.406 49.691 1.00 39.12 322 LEU B CA 1
ATOM 8793 C C . LEU D 2 322 ? 1.354 83.723 49.140 1.00 40.59 322 LEU B C 1
ATOM 8794 O O . LEU D 2 322 ? 0.591 84.469 49.744 1.00 42.16 322 LEU B O 1
ATOM 8799 N N . ASP D 2 323 ? 1.028 83.131 47.995 1.00 41.81 323 ASP B N 1
ATOM 8800 C CA . ASP D 2 323 ? -0.275 83.313 47.350 1.00 42.42 323 ASP B CA 1
ATOM 8801 C C . ASP D 2 323 ? -1.414 82.980 48.305 1.00 42.55 323 ASP B C 1
ATOM 8802 O O . ASP D 2 323 ? -2.413 83.677 48.352 1.00 44.17 323 ASP B O 1
ATOM 8807 N N . GLU D 2 324 ? -1.273 81.904 49.062 1.00 42.30 324 GLU B N 1
ATOM 8808 C CA . GLU D 2 324 ? -2.325 81.506 49.975 1.00 42.98 324 GLU B CA 1
ATOM 8809 C C . GLU D 2 324 ? -2.476 82.419 51.196 1.00 43.42 324 GLU B C 1
ATOM 8810 O O . GLU D 2 324 ? -3.224 82.124 52.131 1.00 43.27 324 GLU B O 1
ATOM 8816 N N . GLY D 2 325 ? -1.766 83.536 51.188 1.00 42.63 325 GLY B N 1
ATOM 8817 C CA . GLY D 2 325 ? -1.870 84.455 52.301 1.00 41.87 325 GLY B CA 1
ATOM 8818 C C . GLY D 2 325 ? -1.082 84.042 53.523 1.00 40.96 325 GLY B C 1
ATOM 8819 O O . GLY D 2 325 ? -1.418 84.427 54.635 1.00 41.00 325 GLY B O 1
ATOM 8820 N N . TYR D 2 326 ? -0.031 83.259 53.335 1.00 40.84 326 TYR B N 1
ATOM 8821 C CA . TYR D 2 326 ? 0.764 82.848 54.479 1.00 41.38 326 TYR B CA 1
ATOM 8822 C C . TYR D 2 326 ? 1.576 84.036 54.986 1.00 39.93 326 TYR B C 1
ATOM 8823 O O . TYR D 2 326 ? 2.343 84.632 54.240 1.00 37.84 326 TYR B O 1
ATOM 8832 N N . ARG D 2 327 ? 1.398 84.377 56.257 1.00 40.12 327 ARG B N 1
ATOM 8833 C CA . ARG D 2 327 ? 2.100 85.518 56.840 1.00 42.83 327 ARG B CA 1
ATOM 8834 C C . ARG D 2 327 ? 3.597 85.307 57.131 1.00 41.87 327 ARG B C 1
ATOM 8835 O O . ARG D 2 327 ? 4.354 86.281 57.253 1.00 41.56 327 ARG B O 1
ATOM 8843 N N . GLY D 2 328 ? 4.023 84.047 57.240 1.00 40.05 328 GLY B N 1
ATOM 8844 C CA . GLY D 2 328 ? 5.423 83.770 57.521 1.00 35.64 328 GLY B CA 1
ATOM 8845 C C . GLY D 2 328 ? 5.915 82.423 57.032 1.00 32.90 328 GLY B C 1
ATOM 8846 O O . GLY D 2 328 ? 5.134 81.499 56.836 1.00 32.39 328 GLY B O 1
ATOM 8847 N N . ILE D 2 329 ? 7.224 82.316 56.834 1.00 30.69 329 ILE B N 1
ATOM 8848 C CA . ILE D 2 329 ? 7.842 81.076 56.370 1.00 27.86 329 ILE B CA 1
ATOM 8849 C C . ILE D 2 329 ? 9.079 80.673 57.191 1.00 27.39 329 ILE B C 1
ATOM 8850 O O . ILE D 2 329 ? 10.018 81.458 57.335 1.00 28.89 329 ILE B O 1
ATOM 8855 N N . VAL D 2 330 ? 9.068 79.454 57.728 1.00 24.79 330 VAL B N 1
ATOM 8856 C CA . VAL D 2 330 ? 10.185 78.918 58.498 1.00 22.28 330 VAL B CA 1
ATOM 8857 C C . VAL D 2 330 ? 10.757 77.774 57.661 1.00 21.65 330 VAL B C 1
ATOM 8858 O O . VAL D 2 330 ? 10.134 76.724 57.521 1.00 23.04 330 VAL B O 1
ATOM 8862 N N . ILE D 2 331 ? 11.933 77.984 57.088 1.00 20.49 331 ILE B N 1
ATOM 8863 C CA . ILE D 2 331 ? 12.561 76.970 56.255 1.00 19.80 331 ILE B CA 1
ATOM 8864 C C . ILE D 2 331 ? 13.524 76.146 57.075 1.00 20.46 331 ILE B C 1
ATOM 8865 O O . ILE D 2 331 ? 14.267 76.680 57.888 1.00 19.59 331 ILE B O 1
ATOM 8870 N N . GLU D 2 332 ? 13.492 74.835 56.870 1.00 22.42 332 GLU B N 1
ATOM 8871 C CA . GLU D 2 332 ? 14.370 73.923 57.585 1.00 23.95 332 GLU B CA 1
ATOM 8872 C C . GLU D 2 332 ? 15.460 73.548 56.590 1.00 24.96 332 GLU B C 1
ATOM 8873 O O . GLU D 2 332 ? 15.404 72.507 55.942 1.00 27.57 332 GLU B O 1
ATOM 8879 N N . GLY D 2 333 ? 16.452 74.419 56.463 1.00 24.38 333 GLY B N 1
ATOM 8880 C CA . GLY D 2 333 ? 17.520 74.190 55.513 1.00 24.13 333 GLY B CA 1
ATOM 8881 C C . GLY D 2 333 ? 18.518 73.066 55.741 1.00 24.84 333 GLY B C 1
ATOM 8882 O O . GLY D 2 333 ? 18.368 72.217 56.629 1.00 23.82 333 GLY B O 1
ATOM 8883 N N . THR D 2 334 ? 19.548 73.077 54.896 1.00 24.18 334 THR B N 1
ATOM 8884 C CA . THR D 2 334 ? 20.618 72.105 54.938 1.00 23.66 334 THR B CA 1
ATOM 8885 C C . THR D 2 334 ? 21.723 72.687 55.802 1.00 24.84 334 THR B C 1
ATOM 8886 O O . THR D 2 334 ? 21.929 73.905 55.813 1.00 25.22 334 THR B O 1
ATOM 8890 N N . GLY D 2 335 ? 22.422 71.809 56.523 1.00 25.68 335 GLY B N 1
ATOM 8891 C CA . GLY D 2 335 ? 23.494 72.205 57.431 1.00 24.76 335 GLY B CA 1
ATOM 8892 C C . GLY D 2 335 ? 24.071 73.602 57.329 1.00 23.90 335 GLY B C 1
ATOM 8893 O O . GLY D 2 335 ? 24.621 73.971 56.301 1.00 26.69 335 GLY B O 1
ATOM 8894 N N . LEU D 2 336 ? 23.956 74.373 58.402 1.00 22.43 336 LEU B N 1
ATOM 8895 C CA . LEU D 2 336 ? 24.479 75.747 58.471 1.00 21.05 336 LEU B CA 1
ATOM 8896 C C . LEU D 2 336 ? 23.514 76.819 58.061 1.00 20.78 336 LEU B C 1
ATOM 8897 O O . LEU D 2 336 ? 23.815 77.993 58.230 1.00 20.48 336 LEU B O 1
ATOM 8902 N N . GLY D 2 337 ? 22.370 76.418 57.510 1.00 21.50 337 GLY B N 1
ATOM 8903 C CA . GLY D 2 337 ? 21.344 77.376 57.123 1.00 21.60 337 GLY B CA 1
ATOM 8904 C C . GLY D 2 337 ? 21.231 77.674 55.650 1.00 21.20 337 GLY B C 1
ATOM 8905 O O . GLY D 2 337 ? 21.165 78.833 55.261 1.00 19.18 337 GLY B O 1
ATOM 8906 N N . HIS D 2 338 ? 21.189 76.626 54.837 1.00 22.75 338 HIS B N 1
ATOM 8907 C CA . HIS D 2 338 ? 21.094 76.774 53.392 1.00 23.93 338 HIS B CA 1
ATOM 8908 C C . HIS D 2 338 ? 19.789 76.256 52.803 1.00 24.55 338 HIS B C 1
ATOM 8909 O O . HIS D 2 338 ? 18.945 75.716 53.507 1.00 26.25 338 HIS B O 1
ATOM 8916 N N . CYS D 2 339 ? 19.659 76.426 51.493 1.00 23.34 339 CYS B N 1
ATOM 8917 C CA . CYS D 2 339 ? 18.528 75.954 50.703 1.00 22.88 339 CYS B CA 1
ATOM 8918 C C . CYS D 2 339 ? 18.923 76.315 49.269 1.00 24.36 339 CYS B C 1
ATOM 8919 O O . CYS D 2 339 ? 19.616 77.311 49.045 1.00 25.14 339 CYS B O 1
ATOM 8922 N N . PRO D 2 340 ? 18.508 75.503 48.281 1.00 24.68 340 PRO B N 1
ATOM 8923 C CA . PRO D 2 340 ? 18.821 75.695 46.856 1.00 24.17 340 PRO B CA 1
ATOM 8924 C C . PRO D 2 340 ? 18.802 77.140 46.376 1.00 24.60 340 PRO B C 1
ATOM 8925 O O . PRO D 2 340 ? 17.941 77.917 46.775 1.00 24.95 340 PRO B O 1
ATOM 8929 N N . ASP D 2 341 ? 19.744 77.504 45.515 1.00 24.73 341 ASP B N 1
ATOM 8930 C CA . ASP D 2 341 ? 19.793 78.873 45.024 1.00 27.19 341 ASP B CA 1
ATOM 8931 C C . ASP D 2 341 ? 18.535 79.239 44.226 1.00 29.06 341 ASP B C 1
ATOM 8932 O O . ASP D 2 341 ? 18.089 80.394 44.241 1.00 30.71 341 ASP B O 1
ATOM 8937 N N . THR D 2 342 ? 17.947 78.256 43.550 1.00 29.31 342 THR B N 1
ATOM 8938 C CA . THR D 2 342 ? 16.745 78.484 42.749 1.00 28.55 342 THR B CA 1
ATOM 8939 C C . THR D 2 342 ? 15.595 79.065 43.572 1.00 29.29 342 THR B C 1
ATOM 8940 O O . THR D 2 342 ? 14.610 79.569 43.029 1.00 31.99 342 THR B O 1
ATOM 8944 N N . LEU D 2 343 ? 15.725 78.994 44.886 1.00 28.08 343 LEU B N 1
ATOM 8945 C CA . LEU D 2 343 ? 14.703 79.501 45.778 1.00 27.12 343 LEU B CA 1
ATOM 8946 C C . LEU D 2 343 ? 14.874 80.978 46.069 1.00 26.88 343 LEU B C 1
ATOM 8947 O O . LEU D 2 343 ? 13.929 81.636 46.520 1.00 26.78 343 LEU B O 1
ATOM 8952 N N . ILE D 2 344 ? 16.079 81.495 45.831 1.00 25.09 344 ILE B N 1
ATOM 8953 C CA . ILE D 2 344 ? 16.355 82.910 46.091 1.00 26.01 344 ILE B CA 1
ATOM 8954 C C . ILE D 2 344 ? 15.204 83.844 45.635 1.00 25.36 344 ILE B C 1
ATOM 8955 O O . ILE D 2 344 ? 14.513 84.445 46.468 1.00 24.14 344 ILE B O 1
ATOM 8960 N N . PRO D 2 345 ? 14.981 83.962 44.311 1.00 23.89 345 PRO B N 1
ATOM 8961 C CA . PRO D 2 345 ? 13.926 84.815 43.770 1.00 24.18 345 PRO B CA 1
ATOM 8962 C C . PRO D 2 345 ? 12.664 84.842 44.608 1.00 26.03 345 PRO B C 1
ATOM 8963 O O . PRO D 2 345 ? 12.174 85.908 44.998 1.00 26.78 345 PRO B O 1
ATOM 8967 N N . VAL D 2 346 ? 12.154 83.648 44.875 1.00 28.20 346 VAL B N 1
ATOM 8968 C CA . VAL D 2 346 ? 10.932 83.455 45.645 1.00 29.80 346 VAL B CA 1
ATOM 8969 C C . VAL D 2 346 ? 11.072 84.011 47.042 1.00 30.85 346 VAL B C 1
ATOM 8970 O O . VAL D 2 346 ? 10.220 84.758 47.519 1.00 29.87 346 VAL B O 1
ATOM 8974 N N . ILE D 2 347 ? 12.161 83.627 47.698 1.00 32.38 347 ILE B N 1
ATOM 8975 C CA . ILE D 2 347 ? 12.419 84.059 49.057 1.00 33.46 347 ILE B CA 1
ATOM 8976 C C . ILE D 2 347 ? 12.557 85.573 49.114 1.00 35.30 347 ILE B C 1
ATOM 8977 O O . ILE D 2 347 ? 12.213 86.207 50.124 1.00 36.51 347 ILE B O 1
ATOM 8982 N N . GLY D 2 348 ? 13.042 86.150 48.017 1.00 35.99 348 GLY B N 1
ATOM 8983 C CA . GLY D 2 348 ? 13.185 87.591 47.953 1.00 36.64 348 GLY B CA 1
ATOM 8984 C C . GLY D 2 348 ? 11.794 88.168 47.826 1.00 36.88 348 GLY B C 1
ATOM 8985 O O . GLY D 2 348 ? 11.409 89.100 48.538 1.00 36.81 348 GLY B O 1
ATOM 8986 N N . GLU D 2 349 ? 11.038 87.583 46.907 1.00 37.03 349 GLU B N 1
ATOM 8987 C CA . GLU D 2 349 ? 9.664 87.974 46.642 1.00 37.43 349 GLU B CA 1
ATOM 8988 C C . GLU D 2 349 ? 8.861 87.982 47.942 1.00 35.96 349 GLU B C 1
ATOM 8989 O O . GLU D 2 349 ? 8.057 88.874 48.193 1.00 34.07 349 GLU B O 1
ATOM 8995 N N . ALA D 2 350 ? 9.082 86.974 48.773 1.00 36.02 350 ALA B N 1
ATOM 8996 C CA . ALA D 2 350 ? 8.375 86.897 50.032 1.00 36.17 350 ALA B CA 1
ATOM 8997 C C . ALA D 2 350 ? 8.668 88.167 50.811 1.00 37.06 350 ALA B C 1
ATOM 8998 O O . ALA D 2 350 ? 7.791 88.730 51.462 1.00 36.42 350 ALA B O 1
ATOM 9000 N N . HIS D 2 351 ? 9.913 88.623 50.733 1.00 38.89 351 HIS B N 1
ATOM 9001 C CA . HIS D 2 351 ? 10.317 89.832 51.437 1.00 39.88 351 HIS B CA 1
ATOM 9002 C C . HIS D 2 351 ? 9.582 91.037 50.883 1.00 38.39 351 HIS B C 1
ATOM 9003 O O . HIS D 2 351 ? 9.026 91.833 51.636 1.00 36.98 351 HIS B O 1
ATOM 9010 N N . ASP D 2 352 ? 9.587 91.171 49.561 1.00 37.46 352 ASP B N 1
ATOM 9011 C CA . ASP D 2 352 ? 8.913 92.287 48.930 1.00 37.16 352 ASP B CA 1
ATOM 9012 C C . ASP D 2 352 ? 7.484 92.293 49.399 1.00 37.51 352 ASP B C 1
ATOM 9013 O O . ASP D 2 352 ? 6.850 93.336 49.431 1.00 39.12 352 ASP B O 1
ATOM 9018 N N . MET D 2 353 ? 6.983 91.120 49.776 1.00 37.57 353 MET B N 1
ATOM 9019 C CA . MET D 2 353 ? 5.607 90.986 50.241 1.00 36.04 353 MET B CA 1
ATOM 9020 C C . MET D 2 353 ? 5.478 91.168 51.744 1.00 35.12 353 MET B C 1
ATOM 9021 O O . MET D 2 353 ? 4.411 90.945 52.310 1.00 33.66 353 MET B O 1
ATOM 9026 N N . GLY D 2 354 ? 6.565 91.561 52.393 1.00 35.35 354 GLY B N 1
ATOM 9027 C CA . GLY D 2 354 ? 6.517 91.758 53.828 1.00 36.31 354 GLY B CA 1
ATOM 9028 C C . GLY D 2 354 ? 6.226 90.476 54.585 1.00 36.60 354 GLY B C 1
ATOM 9029 O O . GLY D 2 354 ? 5.578 90.492 55.643 1.00 37.90 354 GLY B O 1
ATOM 9030 N N . VAL D 2 355 ? 6.692 89.356 54.040 1.00 34.91 355 VAL B N 1
ATOM 9031 C CA . VAL D 2 355 ? 6.494 88.075 54.692 1.00 32.74 355 VAL B CA 1
ATOM 9032 C C . VAL D 2 355 ? 7.826 87.604 55.255 1.00 30.92 355 VAL B C 1
ATOM 9033 O O . VAL D 2 355 ? 8.798 87.428 54.522 1.00 28.60 355 VAL B O 1
ATOM 9037 N N . PRO D 2 356 ? 7.893 87.424 56.580 1.00 30.17 356 PRO B N 1
ATOM 9038 C CA . PRO D 2 356 ? 9.124 86.971 57.231 1.00 30.03 356 PRO B CA 1
ATOM 9039 C C . PRO D 2 356 ? 9.538 85.558 56.784 1.00 29.90 356 PRO B C 1
ATOM 9040 O O . PRO D 2 356 ? 8.693 84.683 56.579 1.00 30.11 356 PRO B O 1
ATOM 9044 N N . VAL D 2 357 ? 10.838 85.352 56.622 1.00 28.52 357 VAL B N 1
ATOM 9045 C CA . VAL D 2 357 ? 11.373 84.060 56.221 1.00 27.65 357 VAL B CA 1
ATOM 9046 C C . VAL D 2 357 ? 12.588 83.776 57.088 1.00 28.76 357 VAL B C 1
ATOM 9047 O O . VAL D 2 357 ? 13.598 84.490 57.021 1.00 29.69 357 VAL B O 1
ATOM 9051 N N . ALA D 2 358 ? 12.482 82.738 57.909 1.00 28.65 358 ALA B N 1
ATOM 9052 C CA . ALA D 2 358 ? 13.561 82.360 58.813 1.00 28.60 358 ALA B CA 1
ATOM 9053 C C . ALA D 2 358 ? 14.197 81.055 58.381 1.00 27.70 358 ALA B C 1
ATOM 9054 O O . ALA D 2 358 ? 13.548 80.221 57.762 1.00 28.54 358 ALA B O 1
ATOM 9056 N N . MET D 2 359 ? 15.464 80.878 58.725 1.00 26.22 359 MET B N 1
ATOM 9057 C CA . MET D 2 359 ? 16.201 79.684 58.350 1.00 25.55 359 MET B CA 1
ATOM 9058 C C . MET D 2 359 ? 16.694 78.931 59.574 1.00 24.69 359 MET B C 1
ATOM 9059 O O . MET D 2 359 ? 17.117 79.543 60.555 1.00 25.47 359 MET B O 1
ATOM 9064 N N . THR D 2 360 ? 16.616 77.603 59.512 1.00 24.23 360 THR B N 1
ATOM 9065 C CA . THR D 2 360 ? 17.087 76.704 60.580 1.00 23.09 360 THR B CA 1
ATOM 9066 C C . THR D 2 360 ? 17.692 75.495 59.874 1.00 21.55 360 THR B C 1
ATOM 9067 O O . THR D 2 360 ? 17.462 75.289 58.685 1.00 22.25 360 THR B O 1
ATOM 9071 N N . SER D 2 361 ? 18.451 74.685 60.588 1.00 18.71 361 SER B N 1
ATOM 9072 C CA . SER D 2 361 ? 19.076 73.546 59.942 1.00 16.17 361 SER B CA 1
ATOM 9073 C C . SER D 2 361 ? 18.446 72.189 60.264 1.00 16.49 361 SER B C 1
ATOM 9074 O O . SER D 2 361 ? 18.079 71.908 61.395 1.00 14.55 361 SER B O 1
ATOM 9077 N N . GLN D 2 362 ? 18.310 71.369 59.229 1.00 18.87 362 GLN B N 1
ATOM 9078 C CA . GLN D 2 362 ? 17.765 70.013 59.314 1.00 20.25 362 GLN B CA 1
ATOM 9079 C C . GLN D 2 362 ? 18.611 69.177 60.243 1.00 21.77 362 GLN B C 1
ATOM 9080 O O . GLN D 2 362 ? 18.148 68.195 60.798 1.00 22.67 362 GLN B O 1
ATOM 9086 N N . CYS D 2 363 ? 19.882 69.532 60.337 1.00 22.23 363 CYS B N 1
ATOM 9087 C CA . CYS D 2 363 ? 20.814 68.801 61.164 1.00 23.09 363 CYS B CA 1
ATOM 9088 C C . CYS D 2 363 ? 20.369 68.736 62.613 1.00 24.23 363 CYS B C 1
ATOM 9089 O O . CYS D 2 363 ? 20.751 67.815 63.339 1.00 26.27 363 CYS B O 1
ATOM 9092 N N . LEU D 2 364 ? 19.563 69.712 63.027 1.00 23.82 364 LEU B N 1
ATOM 9093 C CA . LEU D 2 364 ? 19.078 69.788 64.400 1.00 22.77 364 LEU B CA 1
ATOM 9094 C C . LEU D 2 364 ? 20.216 70.233 65.316 1.00 24.54 364 LEU B C 1
ATOM 9095 O O . LEU D 2 364 ? 20.167 71.307 65.901 1.00 27.33 364 LEU B O 1
ATOM 9100 N N . ASN D 2 365 ? 21.244 69.404 65.442 1.00 24.35 365 ASN B N 1
ATOM 9101 C CA . ASN D 2 365 ? 22.380 69.734 66.291 1.00 24.01 365 ASN B CA 1
ATOM 9102 C C . ASN D 2 365 ? 23.238 70.820 65.649 1.00 23.88 365 ASN B C 1
ATOM 9103 O O . ASN D 2 365 ? 23.887 70.571 64.630 1.00 25.26 365 ASN B O 1
ATOM 9108 N N . GLY D 2 366 ? 23.260 72.018 66.225 1.00 23.02 366 GLY B N 1
ATOM 9109 C CA . GLY D 2 366 ? 24.107 73.051 65.646 1.00 20.23 366 GLY B CA 1
ATOM 9110 C C . GLY D 2 366 ? 23.648 74.501 65.645 1.00 19.21 366 GLY B C 1
ATOM 9111 O O . GLY D 2 366 ? 22.547 74.840 66.083 1.00 18.01 366 GLY B O 1
ATOM 9112 N N . ARG D 2 367 ? 24.528 75.374 65.164 1.00 17.62 367 ARG B N 1
ATOM 9113 C CA . ARG D 2 367 ? 24.219 76.785 65.073 1.00 16.60 367 ARG B CA 1
ATOM 9114 C C . ARG D 2 367 ? 24.316 77.196 63.614 1.00 17.79 367 ARG B C 1
ATOM 9115 O O . ARG D 2 367 ? 25.290 76.887 62.943 1.00 18.03 367 ARG B O 1
ATOM 9123 N N . VAL D 2 368 ? 23.299 77.885 63.121 1.00 18.96 368 VAL B N 1
ATOM 9124 C CA . VAL D 2 368 ? 23.294 78.335 61.743 1.00 21.20 368 VAL B CA 1
ATOM 9125 C C . VAL D 2 368 ? 24.188 79.561 61.590 1.00 22.65 368 VAL B C 1
ATOM 9126 O O . VAL D 2 368 ? 24.241 80.426 62.468 1.00 22.45 368 VAL B O 1
ATOM 9130 N N . ASN D 2 369 ? 24.888 79.629 60.463 1.00 24.48 369 ASN B N 1
ATOM 9131 C CA . ASN D 2 369 ? 25.782 80.740 60.180 1.00 25.88 369 ASN B CA 1
ATOM 9132 C C . ASN D 2 369 ? 25.789 81.001 58.697 1.00 26.82 369 ASN B C 1
ATOM 9133 O O . ASN D 2 369 ? 26.704 80.576 57.990 1.00 29.06 369 ASN B O 1
ATOM 9138 N N . MET D 2 370 ? 24.779 81.720 58.228 1.00 27.07 370 MET B N 1
ATOM 9139 C CA . MET D 2 370 ? 24.651 82.010 56.807 1.00 26.31 370 MET B CA 1
ATOM 9140 C C . MET D 2 370 ? 25.655 83.015 56.265 1.00 25.71 370 MET B C 1
ATOM 9141 O O . MET D 2 370 ? 25.417 83.643 55.236 1.00 25.93 370 MET B O 1
ATOM 9146 N N . ASN D 2 371 ? 26.783 83.150 56.956 1.00 24.94 371 ASN B N 1
ATOM 9147 C CA . ASN D 2 371 ? 27.823 84.088 56.565 1.00 23.16 371 ASN B CA 1
ATOM 9148 C C . ASN D 2 371 ? 28.990 83.350 55.972 1.00 23.41 371 ASN B C 1
ATOM 9149 O O . ASN D 2 371 ? 29.710 83.873 55.124 1.00 23.86 371 ASN B O 1
ATOM 9154 N N . VAL D 2 372 ? 29.165 82.115 56.413 1.00 23.92 372 VAL B N 1
ATOM 9155 C CA . VAL D 2 372 ? 30.271 81.308 55.940 1.00 25.65 372 VAL B CA 1
ATOM 9156 C C . VAL D 2 372 ? 30.353 81.136 54.426 1.00 26.89 372 VAL B C 1
ATOM 9157 O O . VAL D 2 372 ? 31.358 81.497 53.832 1.00 27.19 372 VAL B O 1
ATOM 9161 N N . TYR D 2 373 ? 29.301 80.604 53.805 1.00 28.29 373 TYR B N 1
ATOM 9162 C CA . TYR D 2 373 ? 29.298 80.364 52.358 1.00 30.41 373 TYR B CA 1
ATOM 9163 C C . TYR D 2 373 ? 28.454 81.330 51.502 1.00 30.96 373 TYR B C 1
ATOM 9164 O O . TYR D 2 373 ? 27.554 82.003 52.000 1.00 30.17 373 TYR B O 1
ATOM 9173 N N . SER D 2 374 ? 28.745 81.393 50.206 1.00 31.65 374 SER B N 1
ATOM 9174 C CA . SER D 2 374 ? 28.011 82.292 49.321 1.00 33.17 374 SER B CA 1
ATOM 9175 C C . SER D 2 374 ? 26.507 82.025 49.328 1.00 34.48 374 SER B C 1
ATOM 9176 O O . SER D 2 374 ? 25.718 82.931 49.595 1.00 35.94 374 SER B O 1
ATOM 9179 N N . THR D 2 375 ? 26.111 80.791 49.036 1.00 34.29 375 THR B N 1
ATOM 9180 C CA . THR D 2 375 ? 24.700 80.429 49.027 1.00 33.06 375 THR B CA 1
ATOM 9181 C C . THR D 2 375 ? 24.017 81.027 50.248 1.00 33.26 375 THR B C 1
ATOM 9182 O O . THR D 2 375 ? 22.904 81.534 50.175 1.00 33.87 375 THR B O 1
ATOM 9186 N N . GLY D 2 376 ? 24.695 80.964 51.380 1.00 33.65 376 GLY B N 1
ATOM 9187 C CA . GLY D 2 376 ? 24.128 81.518 52.586 1.00 33.72 376 GLY B CA 1
ATOM 9188 C C . GLY D 2 376 ? 24.047 83.029 52.540 1.00 33.93 376 GLY B C 1
ATOM 9189 O O . GLY D 2 376 ? 23.001 83.601 52.849 1.00 34.30 376 GLY B O 1
ATOM 9190 N N . ARG D 2 377 ? 25.138 83.686 52.156 1.00 34.33 377 ARG B N 1
ATOM 9191 C CA . ARG D 2 377 ? 25.143 85.142 52.105 1.00 35.04 377 ARG B CA 1
ATOM 9192 C C . ARG D 2 377 ? 24.085 85.732 51.183 1.00 35.51 377 ARG B C 1
ATOM 9193 O O . ARG D 2 377 ? 23.422 86.699 51.556 1.00 34.20 377 ARG B O 1
ATOM 9201 N N . ARG D 2 378 ? 23.932 85.162 49.985 1.00 37.06 378 ARG B N 1
ATOM 9202 C CA . ARG D 2 378 ? 22.914 85.625 49.036 1.00 37.17 378 ARG B CA 1
ATOM 9203 C C . ARG D 2 378 ? 21.535 85.413 49.659 1.00 35.84 378 ARG B C 1
ATOM 9204 O O . ARG D 2 378 ? 20.622 86.220 49.465 1.00 35.75 378 ARG B O 1
ATOM 9212 N N . LEU D 2 379 ? 21.395 84.319 50.403 1.00 33.38 379 LEU B N 1
ATOM 9213 C CA . LEU D 2 379 ? 20.143 84.002 51.073 1.00 31.87 379 LEU B CA 1
ATOM 9214 C C . LEU D 2 379 ? 19.880 85.077 52.106 1.00 32.47 379 LEU B C 1
ATOM 9215 O O . LEU D 2 379 ? 18.738 85.464 52.347 1.00 31.74 379 LEU B O 1
ATOM 9220 N N . LEU D 2 380 ? 20.955 85.559 52.718 1.00 34.10 380 LEU B N 1
ATOM 9221 C CA . LEU D 2 380 ? 20.841 86.611 53.713 1.00 36.26 380 LEU B CA 1
ATOM 9222 C C . LEU D 2 380 ? 20.501 87.878 52.945 1.00 37.67 380 LEU B C 1
ATOM 9223 O O . LEU D 2 380 ? 19.694 88.692 53.389 1.00 38.07 380 LEU B O 1
ATOM 9228 N N . GLN D 2 381 ? 21.111 88.005 51.771 1.00 39.74 381 GLN B N 1
ATOM 9229 C CA . GLN D 2 381 ? 20.922 89.143 50.875 1.00 41.29 381 GLN B CA 1
ATOM 9230 C C . GLN D 2 381 ? 19.454 89.266 50.493 1.00 40.67 381 GLN B C 1
ATOM 9231 O O . GLN D 2 381 ? 18.969 90.357 50.196 1.00 40.97 381 GLN B O 1
ATOM 9237 N N . ALA D 2 382 ? 18.755 88.136 50.513 1.00 39.39 382 ALA B N 1
ATOM 9238 C CA . ALA D 2 382 ? 17.349 88.095 50.162 1.00 37.51 382 ALA B CA 1
ATOM 9239 C C . ALA D 2 382 ? 16.430 88.303 51.358 1.00 37.15 382 ALA B C 1
ATOM 9240 O O . ALA D 2 382 ? 15.221 88.122 51.252 1.00 37.51 382 ALA B O 1
ATOM 9242 N N . GLY D 2 383 ? 17.002 88.662 52.501 1.00 36.36 383 GLY B N 1
ATOM 9243 C CA . GLY D 2 383 ? 16.188 88.923 53.674 1.00 36.54 383 GLY B CA 1
ATOM 9244 C C . GLY D 2 383 ? 15.920 87.783 54.635 1.00 37.94 383 GLY B C 1
ATOM 9245 O O . GLY D 2 383 ? 15.135 87.947 55.572 1.00 37.61 383 GLY B O 1
ATOM 9246 N N . VAL D 2 384 ? 16.564 86.636 54.427 1.00 38.81 384 VAL B N 1
ATOM 9247 C CA . VAL D 2 384 ? 16.367 85.474 55.301 1.00 39.52 384 VAL B CA 1
ATOM 9248 C C . VAL D 2 384 ? 16.851 85.744 56.727 1.00 39.38 384 VAL B C 1
ATOM 9249 O O . VAL D 2 384 ? 17.881 86.382 56.923 1.00 40.53 384 VAL B O 1
ATOM 9253 N N . ILE D 2 385 ? 16.124 85.245 57.720 1.00 38.53 385 ILE B N 1
ATOM 9254 C CA . ILE D 2 385 ? 16.508 85.455 59.115 1.00 38.53 385 ILE B CA 1
ATOM 9255 C C . ILE D 2 385 ? 17.205 84.250 59.768 1.00 38.46 385 ILE B C 1
ATOM 9256 O O . ILE D 2 385 ? 16.560 83.252 60.095 1.00 38.82 385 ILE B O 1
ATOM 9261 N N . PRO D 2 386 ? 18.529 84.326 59.976 1.00 37.42 386 PRO B N 1
ATOM 9262 C CA . PRO D 2 386 ? 19.216 83.198 60.604 1.00 35.61 386 PRO B CA 1
ATOM 9263 C C . PRO D 2 386 ? 18.627 83.050 61.988 1.00 34.34 386 PRO B C 1
ATOM 9264 O O . PRO D 2 386 ? 18.352 84.050 62.639 1.00 33.86 386 PRO B O 1
ATOM 9268 N N . CYS D 2 387 ? 18.439 81.821 62.448 1.00 32.29 387 CYS B N 1
ATOM 9269 C CA . CYS D 2 387 ? 17.881 81.622 63.776 1.00 30.30 387 CYS B CA 1
ATOM 9270 C C . CYS D 2 387 ? 18.856 81.065 64.809 1.00 29.45 387 CYS B C 1
ATOM 9271 O O . CYS D 2 387 ? 18.465 80.363 65.745 1.00 29.12 387 CYS B O 1
ATOM 9274 N N . ASP D 2 388 ? 20.131 81.368 64.647 1.00 28.70 388 ASP B N 1
ATOM 9275 C CA . ASP D 2 388 ? 21.100 80.885 65.610 1.00 28.94 388 ASP B CA 1
ATOM 9276 C C . ASP D 2 388 ? 21.078 79.356 65.761 1.00 27.23 388 ASP B C 1
ATOM 9277 O O . ASP D 2 388 ? 21.322 78.642 64.789 1.00 28.10 388 ASP B O 1
ATOM 9282 N N . ASP D 2 389 ? 20.787 78.846 66.954 1.00 23.94 389 ASP B N 1
ATOM 9283 C CA . ASP D 2 389 ? 20.788 77.402 67.145 1.00 22.40 389 ASP B CA 1
ATOM 9284 C C . ASP D 2 389 ? 19.440 76.907 67.588 1.00 22.13 389 ASP B C 1
ATOM 9285 O O . ASP D 2 389 ? 19.333 75.877 68.251 1.00 21.83 389 ASP B O 1
ATOM 9290 N N . MET D 2 390 ? 18.405 77.642 67.212 1.00 22.17 390 MET B N 1
ATOM 9291 C CA . MET D 2 390 ? 17.033 77.293 67.576 1.00 22.27 390 MET B CA 1
ATOM 9292 C C . MET D 2 390 ? 16.488 76.078 66.801 1.00 20.89 390 MET B C 1
ATOM 9293 O O . MET D 2 390 ? 16.495 76.048 65.576 1.00 19.29 390 MET B O 1
ATOM 9298 N N . LEU D 2 391 ? 16.030 75.061 67.518 1.00 21.52 391 LEU B N 1
ATOM 9299 C CA . LEU D 2 391 ? 15.494 73.874 66.851 1.00 22.32 391 LEU B CA 1
ATOM 9300 C C . LEU D 2 391 ? 14.419 74.292 65.868 1.00 23.84 391 LEU B C 1
ATOM 9301 O O . LEU D 2 391 ? 13.565 75.134 66.170 1.00 25.54 391 LEU B O 1
ATOM 9306 N N . PRO D 2 392 ? 14.433 73.698 64.676 1.00 24.13 392 PRO B N 1
ATOM 9307 C CA . PRO D 2 392 ? 13.445 74.024 63.648 1.00 24.21 392 PRO B CA 1
ATOM 9308 C C . PRO D 2 392 ? 11.995 74.146 64.155 1.00 23.21 392 PRO B C 1
ATOM 9309 O O . PRO D 2 392 ? 11.380 75.204 64.053 1.00 23.35 392 PRO B O 1
ATOM 9313 N N . GLU D 2 393 ? 11.450 73.076 64.711 1.00 22.15 393 GLU B N 1
ATOM 9314 C CA . GLU D 2 393 ? 10.084 73.140 65.168 1.00 23.36 393 GLU B CA 1
ATOM 9315 C C . GLU D 2 393 ? 9.843 74.298 66.134 1.00 24.61 393 GLU B C 1
ATOM 9316 O O . GLU D 2 393 ? 8.727 74.816 66.236 1.00 24.39 393 GLU B O 1
ATOM 9322 N N . VAL D 2 394 ? 10.879 74.725 66.843 1.00 24.84 394 VAL B N 1
ATOM 9323 C CA . VAL D 2 394 ? 10.691 75.830 67.774 1.00 25.80 394 VAL B CA 1
ATOM 9324 C C . VAL D 2 394 ? 10.558 77.129 66.989 1.00 25.30 394 VAL B C 1
ATOM 9325 O O . VAL D 2 394 ? 9.675 77.943 67.258 1.00 24.71 394 VAL B O 1
ATOM 9329 N N . ALA D 2 395 ? 11.445 77.308 66.015 1.00 25.01 395 ALA B N 1
ATOM 9330 C CA . ALA D 2 395 ? 11.435 78.486 65.159 1.00 25.88 395 ALA B CA 1
ATOM 9331 C C . ALA D 2 395 ? 10.048 78.611 64.528 1.00 27.15 395 ALA B C 1
ATOM 9332 O O . ALA D 2 395 ? 9.526 79.713 64.356 1.00 28.12 395 ALA B O 1
ATOM 9334 N N . TYR D 2 396 ? 9.463 77.469 64.170 1.00 26.68 396 TYR B N 1
ATOM 9335 C CA . TYR D 2 396 ? 8.127 77.433 63.591 1.00 25.80 396 TYR B CA 1
ATOM 9336 C C . TYR D 2 396 ? 7.144 77.903 64.659 1.00 26.65 396 TYR B C 1
ATOM 9337 O O . TYR D 2 396 ? 6.363 78.824 64.447 1.00 26.07 396 TYR B O 1
ATOM 9346 N N . VAL D 2 397 ? 7.188 77.258 65.816 1.00 26.76 397 VAL B N 1
ATOM 9347 C CA . VAL D 2 397 ? 6.293 77.621 66.890 1.00 28.06 397 VAL B CA 1
ATOM 9348 C C . VAL D 2 397 ? 6.438 79.086 67.260 1.00 29.95 397 VAL B C 1
ATOM 9349 O O . VAL D 2 397 ? 5.452 79.750 67.588 1.00 30.53 397 VAL B O 1
ATOM 9353 N N . LYS D 2 398 ? 7.666 79.593 67.208 1.00 31.48 398 LYS B N 1
ATOM 9354 C CA . LYS D 2 398 ? 7.911 80.981 67.572 1.00 33.35 398 LYS B CA 1
ATOM 9355 C C . LYS D 2 398 ? 7.266 81.935 66.569 1.00 34.19 398 LYS B C 1
ATOM 9356 O O . LYS D 2 398 ? 6.520 82.836 66.956 1.00 34.05 398 LYS B O 1
ATOM 9362 N N . MET D 2 399 ? 7.549 81.734 65.283 1.00 34.93 399 MET B N 1
ATOM 9363 C CA . MET D 2 399 ? 6.973 82.575 64.234 1.00 34.82 399 MET B CA 1
ATOM 9364 C C . MET D 2 399 ? 5.484 82.692 64.469 1.00 33.81 399 MET B C 1
ATOM 9365 O O . MET D 2 399 ? 4.933 83.774 64.436 1.00 34.35 399 MET B O 1
ATOM 9370 N N . CYS D 2 400 ? 4.833 81.566 64.713 1.00 33.83 400 CYS B N 1
ATOM 9371 C CA . CYS D 2 400 ? 3.411 81.579 64.967 1.00 34.65 400 CYS B CA 1
ATOM 9372 C C . CYS D 2 400 ? 3.110 82.555 66.093 1.00 36.13 400 CYS B C 1
ATOM 9373 O O . CYS D 2 400 ? 2.181 83.355 65.988 1.00 37.90 400 CYS B O 1
ATOM 9376 N N . TRP D 2 401 ? 3.892 82.501 67.168 1.00 36.55 401 TRP B N 1
ATOM 9377 C CA . TRP D 2 401 ? 3.666 83.407 68.292 1.00 36.81 401 TRP B CA 1
ATOM 9378 C C . TRP D 2 401 ? 3.997 84.858 67.947 1.00 37.62 401 TRP B C 1
ATOM 9379 O O . TRP D 2 401 ? 3.170 85.755 68.122 1.00 39.04 401 TRP B O 1
ATOM 9390 N N . VAL D 2 402 ? 5.217 85.083 67.472 1.00 36.74 402 VAL B N 1
ATOM 9391 C CA . VAL D 2 402 ? 5.663 86.418 67.107 1.00 34.90 402 VAL B CA 1
ATOM 9392 C C . VAL D 2 402 ? 4.724 87.105 66.122 1.00 34.68 402 VAL B C 1
ATOM 9393 O O . VAL D 2 402 ? 4.346 88.246 66.356 1.00 35.05 402 VAL B O 1
ATOM 9397 N N . LEU D 2 403 ? 4.347 86.426 65.036 1.00 35.49 403 LEU B N 1
ATOM 9398 C CA . LEU D 2 403 ? 3.446 87.017 64.036 1.00 37.11 403 LEU B CA 1
ATOM 9399 C C . LEU D 2 403 ? 2.036 87.157 64.586 1.00 40.33 403 LEU B C 1
ATOM 9400 O O . LEU D 2 403 ? 1.111 87.551 63.869 1.00 40.60 403 LEU B O 1
ATOM 9405 N N . GLY D 2 404 ? 1.882 86.811 65.860 1.00 42.91 404 GLY B N 1
ATOM 9406 C CA . GLY D 2 404 ? 0.599 86.937 66.523 1.00 45.92 404 GLY B CA 1
ATOM 9407 C C . GLY D 2 404 ? 0.744 88.062 67.530 1.00 48.50 404 GLY B C 1
ATOM 9408 O O . GLY D 2 404 ? -0.197 88.423 68.234 1.00 49.35 404 GLY B O 1
ATOM 9409 N N . GLN D 2 405 ? 1.951 88.619 67.584 1.00 50.34 405 GLN B N 1
ATOM 9410 C CA . GLN D 2 405 ? 2.281 89.707 68.495 1.00 51.51 405 GLN B CA 1
ATOM 9411 C C . GLN D 2 405 ? 2.446 91.005 67.731 1.00 52.66 405 GLN B C 1
ATOM 9412 O O . GLN D 2 405 ? 2.435 92.084 68.318 1.00 54.09 405 GLN B O 1
ATOM 9418 N N . THR D 2 406 ? 2.594 90.897 66.419 1.00 53.35 406 THR B N 1
ATOM 9419 C CA . THR D 2 406 ? 2.768 92.074 65.586 1.00 54.88 406 THR B CA 1
ATOM 9420 C C . THR D 2 406 ? 2.628 91.724 64.120 1.00 55.56 406 THR B C 1
ATOM 9421 O O . THR D 2 406 ? 2.537 90.553 63.757 1.00 55.87 406 THR B O 1
ATOM 9425 N N . ASP D 2 407 ? 2.594 92.744 63.274 1.00 56.22 407 ASP B N 1
ATOM 9426 C CA . ASP D 2 407 ? 2.486 92.510 61.850 1.00 57.58 407 ASP B CA 1
ATOM 9427 C C . ASP D 2 407 ? 3.524 93.344 61.128 1.00 56.91 407 ASP B C 1
ATOM 9428 O O . ASP D 2 407 ? 3.470 93.501 59.913 1.00 56.77 407 ASP B O 1
ATOM 9433 N N . ASP D 2 408 ? 4.471 93.876 61.895 1.00 56.35 408 ASP B N 1
ATOM 9434 C CA . ASP D 2 408 ? 5.559 94.665 61.337 1.00 56.74 408 ASP B CA 1
ATOM 9435 C C . ASP D 2 408 ? 6.652 93.665 60.973 1.00 57.11 408 ASP B C 1
ATOM 9436 O O . ASP D 2 408 ? 7.297 93.099 61.855 1.00 57.56 408 ASP B O 1
ATOM 9441 N N . PRO D 2 409 ? 6.878 93.435 59.672 1.00 57.03 409 PRO B N 1
ATOM 9442 C CA . PRO D 2 409 ? 7.909 92.481 59.271 1.00 57.83 409 PRO B CA 1
ATOM 9443 C C . PRO D 2 409 ? 9.175 92.707 60.060 1.00 58.49 409 PRO B C 1
ATOM 9444 O O . PRO D 2 409 ? 9.650 91.829 60.773 1.00 59.30 409 PRO B O 1
ATOM 9448 N N . GLU D 2 410 ? 9.702 93.911 59.934 1.00 60.02 410 GLU B N 1
ATOM 9449 C CA . GLU D 2 410 ? 10.926 94.287 60.604 1.00 62.31 410 GLU B CA 1
ATOM 9450 C C . GLU D 2 410 ? 10.951 93.863 62.073 1.00 62.27 410 GLU B C 1
ATOM 9451 O O . GLU D 2 410 ? 11.944 93.307 62.539 1.00 63.42 410 GLU B O 1
ATOM 9457 N N . MET D 2 411 ? 9.869 94.092 62.809 1.00 61.59 411 MET B N 1
ATOM 9458 C CA . MET D 2 411 ? 9.886 93.715 64.215 1.00 61.46 411 MET B CA 1
ATOM 9459 C C . MET D 2 411 ? 9.923 92.208 64.401 1.00 61.70 411 MET B C 1
ATOM 9460 O O . MET D 2 411 ? 10.638 91.707 65.268 1.00 63.26 411 MET B O 1
ATOM 9465 N N . ALA D 2 412 ? 9.159 91.481 63.593 1.00 60.88 412 ALA B N 1
ATOM 9466 C CA . ALA D 2 412 ? 9.133 90.026 63.694 1.00 59.29 412 ALA B CA 1
ATOM 9467 C C . ALA D 2 412 ? 10.541 89.486 63.548 1.00 58.77 412 ALA B C 1
ATOM 9468 O O . ALA D 2 412 ? 10.936 88.573 64.259 1.00 58.29 412 ALA B O 1
ATOM 9470 N N . ARG D 2 413 ? 11.293 90.052 62.614 1.00 59.14 413 ARG B N 1
ATOM 9471 C CA . ARG D 2 413 ? 12.667 89.631 62.393 1.00 59.85 413 ARG B CA 1
ATOM 9472 C C . ARG D 2 413 ? 13.487 89.860 63.664 1.00 57.79 413 ARG B C 1
ATOM 9473 O O . ARG D 2 413 ? 14.340 89.048 64.009 1.00 57.59 413 ARG B O 1
ATOM 9481 N N . GLU D 2 414 ? 13.215 90.957 64.363 1.00 55.93 414 GLU B N 1
ATOM 9482 C CA . GLU D 2 414 ? 13.932 91.277 65.596 1.00 54.23 414 GLU B CA 1
ATOM 9483 C C . GLU D 2 414 ? 13.581 90.318 66.721 1.00 50.89 414 GLU B C 1
ATOM 9484 O O . GLU D 2 414 ? 14.459 89.869 67.459 1.00 49.96 414 GLU B O 1
ATOM 9490 N N . MET D 2 415 ? 12.293 90.019 66.852 1.00 47.52 415 MET B N 1
ATOM 9491 C CA . MET D 2 415 ? 11.813 89.135 67.906 1.00 44.57 415 MET B CA 1
ATOM 9492 C C . MET D 2 415 ? 12.237 87.688 67.718 1.00 42.17 415 MET B C 1
ATOM 9493 O O . MET D 2 415 ? 12.329 86.933 68.682 1.00 42.01 415 MET B O 1
ATOM 9498 N N . MET D 2 416 ? 12.472 87.298 66.473 1.00 39.52 416 MET B N 1
ATOM 9499 C CA . MET D 2 416 ? 12.895 85.939 66.178 1.00 36.74 416 MET B CA 1
ATOM 9500 C C . MET D 2 416 ? 14.292 85.728 66.755 1.00 36.28 416 MET B C 1
ATOM 9501 O O . MET D 2 416 ? 14.561 84.723 67.425 1.00 35.44 416 MET B O 1
ATOM 9506 N N . ARG D 2 417 ? 15.173 86.689 66.491 1.00 35.25 417 ARG B N 1
ATOM 9507 C CA . ARG D 2 417 ? 16.545 86.630 66.964 1.00 34.57 417 ARG B CA 1
ATOM 9508 C C . ARG D 2 417 ? 16.592 86.878 68.456 1.00 34.42 417 ARG B C 1
ATOM 9509 O O . ARG D 2 417 ? 17.532 86.471 69.127 1.00 33.72 417 ARG B O 1
ATOM 9517 N N . GLU D 2 418 ? 15.573 87.552 68.969 1.00 34.40 418 GLU B N 1
ATOM 9518 C CA . GLU D 2 418 ? 15.499 87.874 70.387 1.00 34.56 418 GLU B CA 1
ATOM 9519 C C . GLU D 2 418 ? 15.286 86.673 71.261 1.00 33.26 418 GLU B C 1
ATOM 9520 O O . GLU D 2 418 ? 14.219 86.079 71.224 1.00 32.77 418 GLU B O 1
ATOM 9526 N N . ASN D 2 419 ? 16.285 86.322 72.066 1.00 33.11 419 ASN B N 1
ATOM 9527 C CA . ASN D 2 419 ? 16.119 85.190 72.964 1.00 32.66 419 ASN B CA 1
ATOM 9528 C C . ASN D 2 419 ? 15.073 85.603 73.963 1.00 32.06 419 ASN B C 1
ATOM 9529 O O . ASN D 2 419 ? 15.235 86.593 74.657 1.00 32.99 419 ASN B O 1
ATOM 9534 N N . ILE D 2 420 ? 14.016 84.817 74.058 1.00 31.54 420 ILE B N 1
ATOM 9535 C CA . ILE D 2 420 ? 12.919 85.150 74.928 1.00 30.50 420 ILE B CA 1
ATOM 9536 C C . ILE D 2 420 ? 12.657 84.125 76.007 1.00 30.92 420 ILE B C 1
ATOM 9537 O O . ILE D 2 420 ? 12.321 84.492 77.122 1.00 32.37 420 ILE B O 1
ATOM 9542 N N . ALA D 2 421 ? 12.828 82.846 75.698 1.00 30.57 421 ALA B N 1
ATOM 9543 C CA . ALA D 2 421 ? 12.568 81.806 76.687 1.00 29.69 421 ALA B CA 1
ATOM 9544 C C . ALA D 2 421 ? 13.718 80.828 76.839 1.00 29.69 421 ALA B C 1
ATOM 9545 O O . ALA D 2 421 ? 13.711 79.975 77.718 1.00 28.87 421 ALA B O 1
ATOM 9547 N N . GLY D 2 422 ? 14.711 80.956 75.979 1.00 30.84 422 GLY B N 1
ATOM 9548 C CA . GLY D 2 422 ? 15.844 80.063 76.043 1.00 32.08 422 GLY B CA 1
ATOM 9549 C C . GLY D 2 422 ? 15.995 79.338 74.726 1.00 34.04 422 GLY B C 1
ATOM 9550 O O . GLY D 2 422 ? 16.785 78.406 74.617 1.00 35.01 422 GLY B O 1
ATOM 9551 N N . GLU D 2 423 ? 15.246 79.765 73.714 1.00 35.32 423 GLU B N 1
ATOM 9552 C CA . GLU D 2 423 ? 15.328 79.113 72.416 1.00 36.55 423 GLU B CA 1
ATOM 9553 C C . GLU D 2 423 ? 16.692 79.269 71.742 1.00 37.02 423 GLU B C 1
ATOM 9554 O O . GLU D 2 423 ? 17.098 78.414 70.953 1.00 37.28 423 GLU B O 1
ATOM 9560 N N . ILE D 2 424 ? 17.402 80.348 72.046 1.00 37.15 424 ILE B N 1
ATOM 9561 C CA . ILE D 2 424 ? 18.723 80.556 71.459 1.00 37.42 424 ILE B CA 1
ATOM 9562 C C . ILE D 2 424 ? 19.786 80.502 72.535 1.00 38.00 424 ILE B C 1
ATOM 9563 O O . ILE D 2 424 ? 19.586 81.010 73.627 1.00 39.37 424 ILE B O 1
ATOM 9568 N N . ASN D 2 425 ? 20.920 79.894 72.231 1.00 38.08 425 ASN B N 1
ATOM 9569 C CA . ASN D 2 425 ? 21.997 79.803 73.202 1.00 39.82 425 ASN B CA 1
ATOM 9570 C C . ASN D 2 425 ? 23.213 80.470 72.573 1.00 39.58 425 ASN B C 1
ATOM 9571 O O . ASN D 2 425 ? 23.713 80.009 71.555 1.00 40.14 425 ASN B O 1
ATOM 9576 N N . GLU D 2 426 ? 23.690 81.557 73.167 1.00 38.72 426 GLU B N 1
ATOM 9577 C CA . GLU D 2 426 ? 24.815 82.273 72.586 1.00 37.81 426 GLU B CA 1
ATOM 9578 C C . GLU D 2 426 ? 25.951 81.371 72.122 1.00 35.23 426 GLU B C 1
ATOM 9579 O O . GLU D 2 426 ? 26.390 81.487 70.987 1.00 35.49 426 GLU B O 1
ATOM 9585 N N . ARG D 2 427 ? 26.415 80.473 72.990 1.00 32.04 427 ARG B N 1
ATOM 9586 C CA . ARG D 2 427 ? 27.530 79.576 72.668 1.00 28.22 427 ARG B CA 1
ATOM 9587 C C . ARG D 2 427 ? 27.162 78.111 72.624 1.00 26.03 427 ARG B C 1
ATOM 9588 O O . ARG D 2 427 ? 26.205 77.682 73.261 1.00 25.59 427 ARG B O 1
ATOM 9596 N N . THR D 2 428 ? 27.957 77.347 71.883 1.00 24.12 428 THR B N 1
ATOM 9597 C CA . THR D 2 428 ? 27.734 75.918 71.706 1.00 22.55 428 THR B CA 1
ATOM 9598 C C . THR D 2 428 ? 28.786 75.110 72.426 1.00 22.97 428 THR B C 1
ATOM 9599 O O . THR D 2 428 ? 29.948 75.119 72.039 1.00 24.38 428 THR B O 1
ATOM 9603 N N . SER D 2 429 ? 28.380 74.379 73.448 1.00 22.55 429 SER B N 1
ATOM 9604 C CA . SER D 2 429 ? 29.319 73.576 74.214 1.00 23.89 429 SER B CA 1
ATOM 9605 C C . SER D 2 429 ? 29.674 72.239 73.554 1.00 22.74 429 SER B C 1
ATOM 9606 O O . SER D 2 429 ? 28.854 71.632 72.871 1.00 22.31 429 SER B O 1
ATOM 9609 N N . ILE D 2 430 ? 30.907 71.786 73.755 1.00 21.88 430 ILE B N 1
ATOM 9610 C CA . ILE D 2 430 ? 31.339 70.510 73.210 1.00 21.82 430 ILE B CA 1
ATOM 9611 C C . ILE D 2 430 ? 30.440 69.409 73.752 1.00 22.75 430 ILE B C 1
ATOM 9612 O O . ILE D 2 430 ? 30.301 68.348 73.140 1.00 22.50 430 ILE B O 1
ATOM 9617 N N . ALA D 2 431 ? 29.822 69.683 74.898 1.00 23.79 431 ALA B N 1
ATOM 9618 C CA . ALA D 2 431 ? 28.953 68.723 75.574 1.00 25.73 431 ALA B CA 1
ATOM 9619 C C . ALA D 2 431 ? 27.568 68.516 74.973 1.00 27.41 431 ALA B C 1
ATOM 9620 O O . ALA D 2 431 ? 26.820 67.654 75.439 1.00 27.22 431 ALA B O 1
ATOM 9622 N N . TYR D 2 432 ? 27.242 69.285 73.935 1.00 29.28 432 TYR B N 1
ATOM 9623 C CA . TYR D 2 432 ? 25.932 69.210 73.288 1.00 30.94 432 TYR B CA 1
ATOM 9624 C C . TYR D 2 432 ? 25.811 68.254 72.109 1.00 32.13 432 TYR B C 1
ATOM 9625 O O . TYR D 2 432 ? 24.817 68.302 71.392 1.00 34.00 432 TYR B O 1
ATOM 9634 N N . PHE D 2 433 ? 26.801 67.407 71.875 1.00 32.44 433 PHE B N 1
ATOM 9635 C CA . PHE D 2 433 ? 26.700 66.487 70.759 1.00 32.84 433 PHE B CA 1
ATOM 9636 C C . PHE D 2 433 ? 27.449 65.215 71.087 1.00 36.64 433 PHE B C 1
ATOM 9637 O O . PHE D 2 433 ? 28.525 64.963 70.567 1.00 36.71 433 PHE B O 1
ATOM 9645 N N . ARG D 2 434 ? 26.869 64.404 71.956 1.00 41.77 434 ARG B N 1
ATOM 9646 C CA . ARG D 2 434 ? 27.494 63.159 72.370 1.00 46.24 434 ARG B CA 1
ATOM 9647 C C . ARG D 2 434 ? 27.705 62.168 71.237 1.00 47.34 434 ARG B C 1
ATOM 9648 O O . ARG D 2 434 ? 28.801 61.644 71.046 1.00 44.22 434 ARG B O 1
ATOM 9656 N N . GLY D 2 435 ? 26.638 61.904 70.496 1.00 50.92 435 GLY B N 1
ATOM 9657 C CA . GLY D 2 435 ? 26.728 60.963 69.400 1.00 55.32 435 GLY B CA 1
ATOM 9658 C C . GLY D 2 435 ? 25.606 61.099 68.389 1.00 57.99 435 GLY B C 1
ATOM 9659 O O . GLY D 2 435 ? 24.953 60.071 68.115 1.00 60.04 435 GLY B O 1
ATOM 9661 N N . MET E 3 1 ? 76.508 106.774 71.851 1.00 109.38 1 MET C N 1
ATOM 9662 C CA . MET E 3 1 ? 77.351 106.163 70.778 1.00 109.63 1 MET C CA 1
ATOM 9663 C C . MET E 3 1 ? 76.887 106.612 69.391 1.00 109.48 1 MET C C 1
ATOM 9664 O O . MET E 3 1 ? 76.808 105.805 68.459 1.00 109.04 1 MET C O 1
ATOM 9669 N N . ASP E 3 2 ? 76.600 107.911 69.278 1.00 109.43 2 ASP C N 1
ATOM 9670 C CA . ASP E 3 2 ? 76.115 108.560 68.056 1.00 108.44 2 ASP C CA 1
ATOM 9671 C C . ASP E 3 2 ? 75.363 107.628 67.120 1.00 107.04 2 ASP C C 1
ATOM 9672 O O . ASP E 3 2 ? 75.855 107.246 66.055 1.00 107.44 2 ASP C O 1
ATOM 9677 N N . TRP E 3 3 ? 74.149 107.288 67.532 1.00 104.64 3 TRP C N 1
ATOM 9678 C CA . TRP E 3 3 ? 73.277 106.387 66.790 1.00 102.15 3 TRP C CA 1
ATOM 9679 C C . TRP E 3 3 ? 73.104 106.679 65.309 1.00 102.31 3 TRP C C 1
ATOM 9680 O O . TRP E 3 3 ? 73.250 105.786 64.470 1.00 101.29 3 TRP C O 1
ATOM 9691 N N . GLU E 3 4 ? 72.792 107.929 64.990 1.00 102.54 4 GLU C N 1
ATOM 9692 C CA . GLU E 3 4 ? 72.574 108.328 63.609 1.00 102.08 4 GLU C CA 1
ATOM 9693 C C . GLU E 3 4 ? 73.674 107.893 62.652 1.00 101.18 4 GLU C C 1
ATOM 9694 O O . GLU E 3 4 ? 73.425 107.718 61.463 1.00 100.49 4 GLU C O 1
ATOM 9700 N N . LYS E 3 5 ? 74.885 107.710 63.165 1.00 100.81 5 LYS C N 1
ATOM 9701 C CA . LYS E 3 5 ? 76.011 107.308 62.322 1.00 99.91 5 LYS C CA 1
ATOM 9702 C C . LYS E 3 5 ? 76.153 105.797 62.123 1.00 99.05 5 LYS C C 1
ATOM 9703 O O . LYS E 3 5 ? 76.593 105.340 61.070 1.00 97.50 5 LYS C O 1
ATOM 9709 N N . VAL E 3 6 ? 75.780 105.025 63.133 1.00 99.06 6 VAL C N 1
ATOM 9710 C CA . VAL E 3 6 ? 75.878 103.576 63.048 1.00 98.88 6 VAL C CA 1
ATOM 9711 C C . VAL E 3 6 ? 74.733 103.046 62.198 1.00 98.11 6 VAL C C 1
ATOM 9712 O O . VAL E 3 6 ? 74.741 101.887 61.780 1.00 97.46 6 VAL C O 1
ATOM 9716 N N . GLY E 3 7 ? 73.748 103.908 61.953 1.00 97.54 7 GLY C N 1
ATOM 9717 C CA . GLY E 3 7 ? 72.595 103.522 61.157 1.00 96.05 7 GLY C CA 1
ATOM 9718 C C . GLY E 3 7 ? 71.590 102.669 61.913 1.00 94.84 7 GLY C C 1
ATOM 9719 O O . GLY E 3 7 ? 71.121 101.646 61.409 1.00 93.71 7 GLY C O 1
ATOM 9720 N N . LEU E 3 8 ? 71.255 103.089 63.128 1.00 94.04 8 LEU C N 1
ATOM 9721 C CA . LEU E 3 8 ? 70.301 102.351 63.948 1.00 92.33 8 LEU C CA 1
ATOM 9722 C C . LEU E 3 8 ? 68.853 102.627 63.559 1.00 91.34 8 LEU C C 1
ATOM 9723 O O . LEU E 3 8 ? 68.430 103.782 63.434 1.00 91.17 8 LEU C O 1
ATOM 9728 N N . LYS E 3 9 ? 68.105 101.544 63.371 1.00 90.13 9 LYS C N 1
ATOM 9729 C CA . LYS E 3 9 ? 66.686 101.595 63.035 1.00 88.42 9 LYS C CA 1
ATOM 9730 C C . LYS E 3 9 ? 65.960 100.830 64.130 1.00 87.56 9 LYS C C 1
ATOM 9731 O O . LYS E 3 9 ? 66.170 99.626 64.303 1.00 86.82 9 LYS C O 1
ATOM 9737 N N . MET E 3 10 ? 65.111 101.521 64.875 1.00 86.93 10 MET C N 1
ATOM 9738 C CA . MET E 3 10 ? 64.372 100.866 65.946 1.00 86.01 10 MET C CA 1
ATOM 9739 C C . MET E 3 10 ? 62.884 100.825 65.625 1.00 84.03 10 MET C C 1
ATOM 9740 O O . MET E 3 10 ? 62.368 101.701 64.932 1.00 84.43 10 MET C O 1
ATOM 9745 N N . GLY E 3 11 ? 62.201 99.799 66.122 1.00 81.33 11 GLY C N 1
ATOM 9746 C CA . GLY E 3 11 ? 60.776 99.672 65.881 1.00 78.01 11 GLY C CA 1
ATOM 9747 C C . GLY E 3 11 ? 60.096 99.045 67.081 1.00 76.12 11 GLY C C 1
ATOM 9748 O O . GLY E 3 11 ? 60.667 98.161 67.728 1.00 76.42 11 GLY C O 1
ATOM 9749 N N . LEU E 3 12 ? 58.877 99.485 67.378 1.00 73.48 12 LEU C N 1
ATOM 9750 C CA . LEU E 3 12 ? 58.147 98.952 68.520 1.00 70.23 12 LEU C CA 1
ATOM 9751 C C . LEU E 3 12 ? 56.866 98.196 68.127 1.00 68.80 12 LEU C C 1
ATOM 9752 O O . LEU E 3 12 ? 56.058 98.680 67.331 1.00 67.53 12 LEU C O 1
ATOM 9757 N N . GLU E 3 13 ? 56.706 96.999 68.689 1.00 67.47 13 GLU C N 1
ATOM 9758 C CA . GLU E 3 13 ? 55.549 96.142 68.439 1.00 66.41 13 GLU C CA 1
ATOM 9759 C C . GLU E 3 13 ? 54.912 95.827 69.788 1.00 64.57 13 GLU C C 1
ATOM 9760 O O . GLU E 3 13 ? 55.423 95.006 70.547 1.00 64.86 13 GLU C O 1
ATOM 9766 N N . ILE E 3 14 ? 53.799 96.475 70.097 1.00 62.08 14 ILE C N 1
ATOM 9767 C CA . ILE E 3 14 ? 53.142 96.232 71.375 1.00 59.75 14 ILE C CA 1
ATOM 9768 C C . ILE E 3 14 ? 51.767 95.588 71.180 1.00 58.92 14 ILE C C 1
ATOM 9769 O O . ILE E 3 14 ? 51.016 95.971 70.279 1.00 58.85 14 ILE C O 1
ATOM 9774 N N . HIS E 3 15 ? 51.451 94.600 72.016 1.00 57.31 15 HIS C N 1
ATOM 9775 C CA . HIS E 3 15 ? 50.168 93.904 71.952 1.00 56.00 15 HIS C CA 1
ATOM 9776 C C . HIS E 3 15 ? 49.509 94.017 73.316 1.00 54.45 15 HIS C C 1
ATOM 9777 O O . HIS E 3 15 ? 50.118 93.709 74.332 1.00 54.70 15 HIS C O 1
ATOM 9784 N N . GLN E 3 16 ? 48.256 94.443 73.335 1.00 52.95 16 GLN C N 1
ATOM 9785 C CA . GLN E 3 16 ? 47.527 94.612 74.579 1.00 51.87 16 GLN C CA 1
ATOM 9786 C C . GLN E 3 16 ? 46.251 93.765 74.640 1.00 52.51 16 GLN C C 1
ATOM 9787 O O . GLN E 3 16 ? 45.584 93.571 73.625 1.00 53.14 16 GLN C O 1
ATOM 9793 N N . GLN E 3 17 ? 45.927 93.242 75.823 1.00 52.38 17 GLN C N 1
ATOM 9794 C CA . GLN E 3 17 ? 44.705 92.451 76.014 1.00 51.11 17 GLN C CA 1
ATOM 9795 C C . GLN E 3 17 ? 43.624 93.456 76.372 1.00 50.69 17 GLN C C 1
ATOM 9796 O O . GLN E 3 17 ? 43.872 94.374 77.155 1.00 49.25 17 GLN C O 1
ATOM 9802 N N . LEU E 3 18 ? 42.422 93.276 75.835 1.00 50.61 18 LEU C N 1
ATOM 9803 C CA . LEU E 3 18 ? 41.373 94.254 76.079 1.00 52.19 18 LEU C CA 1
ATOM 9804 C C . LEU E 3 18 ? 40.403 94.131 77.263 1.00 53.00 18 LEU C C 1
ATOM 9805 O O . LEU E 3 18 ? 39.812 95.133 77.671 1.00 53.42 18 LEU C O 1
ATOM 9810 N N . ASP E 3 19 ? 40.233 92.943 77.830 1.00 53.47 19 ASP C N 1
ATOM 9811 C CA . ASP E 3 19 ? 39.315 92.791 78.971 1.00 54.46 19 ASP C CA 1
ATOM 9812 C C . ASP E 3 19 ? 37.893 93.257 78.652 1.00 53.82 19 ASP C C 1
ATOM 9813 O O . ASP E 3 19 ? 37.400 94.258 79.183 1.00 52.59 19 ASP C O 1
ATOM 9818 N N . THR E 3 20 ? 37.252 92.509 77.766 1.00 53.22 20 THR C N 1
ATOM 9819 C CA . THR E 3 20 ? 35.891 92.771 77.356 1.00 51.26 20 THR C CA 1
ATOM 9820 C C . THR E 3 20 ? 35.108 91.616 77.973 1.00 51.83 20 THR C C 1
ATOM 9821 O O . THR E 3 20 ? 35.708 90.633 78.418 1.00 50.77 20 THR C O 1
ATOM 9825 N N . GLU E 3 21 ? 33.785 91.736 78.038 1.00 52.12 21 GLU C N 1
ATOM 9826 C CA . GLU E 3 21 ? 32.976 90.671 78.619 1.00 51.75 21 GLU C CA 1
ATOM 9827 C C . GLU E 3 21 ? 33.272 89.353 77.918 1.00 49.72 21 GLU C C 1
ATOM 9828 O O . GLU E 3 21 ? 33.770 88.411 78.530 1.00 50.03 21 GLU C O 1
ATOM 9834 N N . SER E 3 22 ? 32.963 89.301 76.626 1.00 47.43 22 SER C N 1
ATOM 9835 C CA . SER E 3 22 ? 33.168 88.102 75.825 1.00 44.83 22 SER C CA 1
ATOM 9836 C C . SER E 3 22 ? 34.410 88.243 74.966 1.00 42.82 22 SER C C 1
ATOM 9837 O O . SER E 3 22 ? 34.908 89.346 74.779 1.00 43.20 22 SER C O 1
ATOM 9840 N N . LYS E 3 23 ? 34.908 87.124 74.447 1.00 40.57 23 LYS C N 1
ATOM 9841 C CA . LYS E 3 23 ? 36.094 87.142 73.602 1.00 38.28 23 LYS C CA 1
ATOM 9842 C C . LYS E 3 23 ? 35.824 87.861 72.290 1.00 38.18 23 LYS C C 1
ATOM 9843 O O . LYS E 3 23 ? 34.744 88.414 72.080 1.00 38.22 23 LYS C O 1
ATOM 9849 N N . LEU E 3 24 ? 36.817 87.831 71.405 1.00 38.11 24 LEU C N 1
ATOM 9850 C CA . LEU E 3 24 ? 36.753 88.497 70.102 1.00 37.85 24 LEU C CA 1
ATOM 9851 C C . LEU E 3 24 ? 35.636 88.030 69.160 1.00 37.90 24 LEU C C 1
ATOM 9852 O O . LEU E 3 24 ? 34.667 88.752 68.935 1.00 38.84 24 LEU C O 1
ATOM 9857 N N . PHE E 3 25 ? 35.777 86.833 68.601 1.00 36.47 25 PHE C N 1
ATOM 9858 C CA . PHE E 3 25 ? 34.768 86.302 67.688 1.00 35.81 25 PHE C CA 1
ATOM 9859 C C . PHE E 3 25 ? 34.013 85.120 68.333 1.00 35.52 25 PHE C C 1
ATOM 9860 O O . PHE E 3 25 ? 33.623 84.160 67.661 1.00 36.55 25 PHE C O 1
ATOM 9868 N N . CYS E 3 26 ? 33.796 85.222 69.640 1.00 33.16 26 CYS C N 1
ATOM 9869 C CA . CYS E 3 26 ? 33.141 84.182 70.427 1.00 30.54 26 CYS C CA 1
ATOM 9870 C C . CYS E 3 26 ? 32.563 84.838 71.692 1.00 30.05 26 CYS C C 1
ATOM 9871 O O . CYS E 3 26 ? 32.960 85.948 72.060 1.00 30.47 26 CYS C O 1
ATOM 9874 N N . PRO E 3 27 ? 31.621 84.168 72.373 1.00 28.29 27 PRO C N 1
ATOM 9875 C CA . PRO E 3 27 ? 31.001 84.718 73.580 1.00 27.89 27 PRO C CA 1
ATOM 9876 C C . PRO E 3 27 ? 31.705 84.392 74.870 1.00 28.06 27 PRO C C 1
ATOM 9877 O O . PRO E 3 27 ? 31.435 84.996 75.898 1.00 26.24 27 PRO C O 1
ATOM 9881 N N . CYS E 3 28 ? 32.595 83.420 74.810 1.00 30.36 28 CYS C N 1
ATOM 9882 C CA . CYS E 3 28 ? 33.306 82.966 75.983 1.00 34.21 28 CYS C CA 1
ATOM 9883 C C . CYS E 3 28 ? 33.998 84.082 76.758 1.00 37.37 28 CYS C C 1
ATOM 9884 O O . CYS E 3 28 ? 34.567 85.003 76.166 1.00 38.77 28 CYS C O 1
ATOM 9887 N N . ARG E 3 29 ? 33.926 83.988 78.089 1.00 39.23 29 ARG C N 1
ATOM 9888 C CA . ARG E 3 29 ? 34.513 84.966 78.998 1.00 39.97 29 ARG C CA 1
ATOM 9889 C C . ARG E 3 29 ? 36.014 85.165 78.785 1.00 39.61 29 ARG C C 1
ATOM 9890 O O . ARG E 3 29 ? 36.704 84.275 78.288 1.00 37.81 29 ARG C O 1
ATOM 9898 N N . THR E 3 30 ? 36.510 86.334 79.185 1.00 40.25 30 THR C N 1
ATOM 9899 C CA . THR E 3 30 ? 37.910 86.713 78.978 1.00 41.68 30 THR C CA 1
ATOM 9900 C C . THR E 3 30 ? 38.972 86.402 80.034 1.00 41.69 30 THR C C 1
ATOM 9901 O O . THR E 3 30 ? 40.045 87.010 80.024 1.00 41.17 30 THR C O 1
ATOM 9905 N N . GLU E 3 31 ? 38.701 85.454 80.923 1.00 42.23 31 GLU C N 1
ATOM 9906 C CA . GLU E 3 31 ? 39.673 85.102 81.956 1.00 43.31 31 GLU C CA 1
ATOM 9907 C C . GLU E 3 31 ? 40.170 83.663 81.812 1.00 41.25 31 GLU C C 1
ATOM 9908 O O . GLU E 3 31 ? 39.425 82.791 81.373 1.00 40.59 31 GLU C O 1
ATOM 9914 N N . LEU E 3 32 ? 41.429 83.414 82.164 1.00 38.84 32 LEU C N 1
ATOM 9915 C CA . LEU E 3 32 ? 41.976 82.066 82.046 1.00 37.47 32 LEU C CA 1
ATOM 9916 C C . LEU E 3 32 ? 41.390 81.147 83.096 1.00 38.98 32 LEU C C 1
ATOM 9917 O O . LEU E 3 32 ? 40.676 81.587 83.995 1.00 38.27 32 LEU C O 1
ATOM 9922 N N . THR E 3 33 ? 41.696 79.862 82.984 1.00 40.25 33 THR C N 1
ATOM 9923 C CA . THR E 3 33 ? 41.196 78.901 83.951 1.00 43.27 33 THR C CA 1
ATOM 9924 C C . THR E 3 33 ? 42.292 77.905 84.260 1.00 45.35 33 THR C C 1
ATOM 9925 O O . THR E 3 33 ? 42.996 77.458 83.355 1.00 45.06 33 THR C O 1
ATOM 9929 N N . ASP E 3 34 ? 42.446 77.563 85.537 1.00 47.76 34 ASP C N 1
ATOM 9930 C CA . ASP E 3 34 ? 43.459 76.599 85.927 1.00 49.58 34 ASP C CA 1
ATOM 9931 C C . ASP E 3 34 ? 42.825 75.251 86.190 1.00 49.39 34 ASP C C 1
ATOM 9932 O O . ASP E 3 34 ? 43.516 74.236 86.258 1.00 50.14 34 ASP C O 1
ATOM 9937 N N . SER E 3 35 ? 41.503 75.248 86.315 1.00 48.15 35 SER C N 1
ATOM 9938 C CA . SER E 3 35 ? 40.760 74.023 86.553 1.00 47.21 35 SER C CA 1
ATOM 9939 C C . SER E 3 35 ? 41.119 72.972 85.517 1.00 46.47 35 SER C C 1
ATOM 9940 O O . SER E 3 35 ? 41.667 73.286 84.473 1.00 46.61 35 SER C O 1
ATOM 9943 N N . GLU E 3 36 ? 40.805 71.719 85.815 1.00 46.73 36 GLU C N 1
ATOM 9944 C CA . GLU E 3 36 ? 41.090 70.619 84.907 1.00 47.31 36 GLU C CA 1
ATOM 9945 C C . GLU E 3 36 ? 40.162 70.697 83.721 1.00 46.51 36 GLU C C 1
ATOM 9946 O O . GLU E 3 36 ? 38.954 70.788 83.892 1.00 46.97 36 GLU C O 1
ATOM 9952 N N . PRO E 3 37 ? 40.710 70.648 82.499 1.00 45.58 37 PRO C N 1
ATOM 9953 C CA . PRO E 3 37 ? 39.939 70.712 81.254 1.00 44.81 37 PRO C CA 1
ATOM 9954 C C . PRO E 3 37 ? 39.055 69.478 81.079 1.00 43.28 37 PRO C C 1
ATOM 9955 O O . PRO E 3 37 ? 39.499 68.364 81.321 1.00 43.80 37 PRO C O 1
ATOM 9959 N N . ASP E 3 38 ? 37.813 69.677 80.645 1.00 41.78 38 ASP C N 1
ATOM 9960 C CA . ASP E 3 38 ? 36.881 68.563 80.481 1.00 39.78 38 ASP C CA 1
ATOM 9961 C C . ASP E 3 38 ? 37.091 67.732 79.245 1.00 38.44 38 ASP C C 1
ATOM 9962 O O . ASP E 3 38 ? 36.614 66.613 79.188 1.00 37.93 38 ASP C O 1
ATOM 9967 N N . HIS E 3 39 ? 37.779 68.269 78.247 1.00 38.74 39 HIS C N 1
ATOM 9968 C CA . HIS E 3 39 ? 37.969 67.527 77.002 1.00 38.30 39 HIS C CA 1
ATOM 9969 C C . HIS E 3 39 ? 39.286 67.849 76.303 1.00 37.35 39 HIS C C 1
ATOM 9970 O O . HIS E 3 39 ? 39.630 69.012 76.096 1.00 35.05 39 HIS C O 1
ATOM 9977 N N . ASP E 3 40 ? 40.008 66.795 75.938 1.00 37.63 40 ASP C N 1
ATOM 9978 C CA . ASP E 3 40 ? 41.294 66.909 75.261 1.00 37.85 40 ASP C CA 1
ATOM 9979 C C . ASP E 3 40 ? 41.063 66.617 73.787 1.00 36.50 40 ASP C C 1
ATOM 9980 O O . ASP E 3 40 ? 40.712 65.501 73.419 1.00 37.55 40 ASP C O 1
ATOM 9985 N N . ILE E 3 41 ? 41.247 67.615 72.938 1.00 34.41 41 ILE C N 1
ATOM 9986 C CA . ILE E 3 41 ? 41.036 67.402 71.521 1.00 32.41 41 ILE C CA 1
ATOM 9987 C C . ILE E 3 41 ? 42.371 67.133 70.853 1.00 32.38 41 ILE C C 1
ATOM 9988 O O . ILE E 3 41 ? 43.317 67.887 71.052 1.00 33.48 41 ILE C O 1
ATOM 9993 N N . VAL E 3 42 ? 42.455 66.056 70.078 1.00 31.22 42 VAL C N 1
ATOM 9994 C CA . VAL E 3 42 ? 43.687 65.707 69.366 1.00 29.85 42 VAL C CA 1
ATOM 9995 C C . VAL E 3 42 ? 43.602 66.217 67.933 1.00 30.39 42 VAL C C 1
ATOM 9996 O O . VAL E 3 42 ? 42.625 65.968 67.233 1.00 31.68 42 VAL C O 1
ATOM 10000 N N . ARG E 3 43 ? 44.618 66.927 67.477 1.00 30.35 43 ARG C N 1
ATOM 10001 C CA . ARG E 3 43 ? 44.571 67.430 66.119 1.00 29.84 43 ARG C CA 1
ATOM 10002 C C . ARG E 3 43 ? 45.913 67.414 65.431 1.00 30.64 43 ARG C C 1
ATOM 10003 O O . ARG E 3 43 ? 46.941 67.167 66.045 1.00 31.73 43 ARG C O 1
ATOM 10011 N N . ASN E 3 44 ? 45.876 67.677 64.134 1.00 32.35 44 ASN C N 1
ATOM 10012 C CA . ASN E 3 44 ? 47.061 67.743 63.294 1.00 33.85 44 ASN C CA 1
ATOM 10013 C C . ASN E 3 44 ? 46.883 68.922 62.360 1.00 34.86 44 ASN C C 1
ATOM 10014 O O . ASN E 3 44 ? 45.854 69.015 61.691 1.00 36.24 44 ASN C O 1
ATOM 10019 N N . LEU E 3 45 ? 47.851 69.837 62.348 1.00 34.19 45 LEU C N 1
ATOM 10020 C CA . LEU E 3 45 ? 47.802 70.975 61.449 1.00 34.14 45 LEU C CA 1
ATOM 10021 C C . LEU E 3 45 ? 48.500 70.534 60.165 1.00 36.28 45 LEU C C 1
ATOM 10022 O O . LEU E 3 45 ? 49.204 69.522 60.151 1.00 35.31 45 LEU C O 1
ATOM 10027 N N . ARG E 3 46 ? 48.309 71.257 59.072 1.00 38.72 46 ARG C N 1
ATOM 10028 C CA . ARG E 3 46 ? 48.957 70.821 57.843 1.00 41.83 46 ARG C CA 1
ATOM 10029 C C . ARG E 3 46 ? 49.713 71.875 57.040 1.00 45.05 46 ARG C C 1
ATOM 10030 O O . ARG E 3 46 ? 49.260 73.012 56.879 1.00 44.88 46 ARG C O 1
ATOM 10038 N N . PRO E 3 47 ? 50.896 71.493 56.531 1.00 48.67 47 PRO C N 1
ATOM 10039 C CA . PRO E 3 47 ? 51.770 72.356 55.729 1.00 52.03 47 PRO C CA 1
ATOM 10040 C C . PRO E 3 47 ? 51.003 72.930 54.524 1.00 55.49 47 PRO C C 1
ATOM 10041 O O . PRO E 3 47 ? 49.978 73.597 54.706 1.00 56.27 47 PRO C O 1
ATOM 10045 N N . THR E 3 48 ? 51.513 72.677 53.314 1.00 57.89 48 THR C N 1
ATOM 10046 C CA . THR E 3 48 ? 50.888 73.108 52.051 1.00 60.82 48 THR C CA 1
ATOM 10047 C C . THR E 3 48 ? 51.870 73.164 50.868 1.00 62.07 48 THR C C 1
ATOM 10048 O O . THR E 3 48 ? 51.521 72.823 49.726 1.00 62.26 48 THR C O 1
ATOM 10052 N N . ALA E 3 59 ? 60.291 64.868 54.096 1.00 92.50 59 ALA C N 1
ATOM 10053 C CA . ALA E 3 59 ? 59.903 65.917 55.031 1.00 93.34 59 ALA C CA 1
ATOM 10054 C C . ALA E 3 59 ? 58.436 65.783 55.448 1.00 93.78 59 ALA C C 1
ATOM 10055 O O . ALA E 3 59 ? 58.114 65.822 56.640 1.00 94.19 59 ALA C O 1
ATOM 10057 N N . PHE E 3 60 ? 57.548 65.644 54.464 1.00 93.34 60 PHE C N 1
ATOM 10058 C CA . PHE E 3 60 ? 56.118 65.490 54.734 1.00 92.69 60 PHE C CA 1
ATOM 10059 C C . PHE E 3 60 ? 55.923 64.172 55.463 1.00 92.12 60 PHE C C 1
ATOM 10060 O O . PHE E 3 60 ? 54.973 63.432 55.206 1.00 92.39 60 PHE C O 1
ATOM 10068 N N . GLU E 3 61 ? 56.852 63.889 56.366 1.00 91.37 61 GLU C N 1
ATOM 10069 C CA . GLU E 3 61 ? 56.843 62.680 57.166 1.00 91.22 61 GLU C CA 1
ATOM 10070 C C . GLU E 3 61 ? 57.433 63.016 58.529 1.00 89.69 61 GLU C C 1
ATOM 10071 O O . GLU E 3 61 ? 57.193 62.318 59.513 1.00 89.70 61 GLU C O 1
ATOM 10077 N N . GLU E 3 62 ? 58.211 64.091 58.582 1.00 87.99 62 GLU C N 1
ATOM 10078 C CA . GLU E 3 62 ? 58.794 64.520 59.842 1.00 85.94 62 GLU C CA 1
ATOM 10079 C C . GLU E 3 62 ? 58.282 65.908 60.197 1.00 84.61 62 GLU C C 1
ATOM 10080 O O . GLU E 3 62 ? 58.314 66.317 61.357 1.00 84.78 62 GLU C O 1
ATOM 10086 N N . ALA E 3 63 ? 57.809 66.634 59.191 1.00 82.29 63 ALA C N 1
ATOM 10087 C CA . ALA E 3 63 ? 57.256 67.955 59.426 1.00 79.85 63 ALA C CA 1
ATOM 10088 C C . ALA E 3 63 ? 55.926 67.696 60.119 1.00 78.79 63 ALA C C 1
ATOM 10089 O O . ALA E 3 63 ? 55.622 68.274 61.167 1.00 78.19 63 ALA C O 1
ATOM 10091 N N . MET E 3 64 ? 55.148 66.801 59.516 1.00 77.25 64 MET C N 1
ATOM 10092 C CA . MET E 3 64 ? 53.844 66.413 60.028 1.00 74.75 64 MET C CA 1
ATOM 10093 C C . MET E 3 64 ? 53.923 66.113 61.510 1.00 72.06 64 MET C C 1
ATOM 10094 O O . MET E 3 64 ? 53.205 66.699 62.309 1.00 72.99 64 MET C O 1
ATOM 10099 N N . ARG E 3 65 ? 54.804 65.197 61.876 1.00 68.52 65 ARG C N 1
ATOM 10100 C CA . ARG E 3 65 ? 54.956 64.818 63.270 1.00 67.22 65 ARG C CA 1
ATOM 10101 C C . ARG E 3 65 ? 55.166 66.009 64.211 1.00 65.18 65 ARG C C 1
ATOM 10102 O O . ARG E 3 65 ? 54.913 65.911 65.416 1.00 65.10 65 ARG C O 1
ATOM 10110 N N . LYS E 3 66 ? 55.639 67.129 63.670 1.00 62.59 66 LYS C N 1
ATOM 10111 C CA . LYS E 3 66 ? 55.868 68.323 64.486 1.00 59.26 66 LYS C CA 1
ATOM 10112 C C . LYS E 3 66 ? 54.618 69.179 64.539 1.00 56.05 66 LYS C C 1
ATOM 10113 O O . LYS E 3 66 ? 54.643 70.292 65.059 1.00 56.48 66 LYS C O 1
ATOM 10119 N N . LEU E 3 67 ? 53.523 68.660 64.003 1.00 51.98 67 LEU C N 1
ATOM 10120 C CA . LEU E 3 67 ? 52.281 69.412 63.970 1.00 47.12 67 LEU C CA 1
ATOM 10121 C C . LEU E 3 67 ? 51.165 68.756 64.756 1.00 44.73 67 LEU C C 1
ATOM 10122 O O . LEU E 3 67 ? 50.021 69.201 64.700 1.00 45.69 67 LEU C O 1
ATOM 10127 N N . HIS E 3 68 ? 51.490 67.695 65.481 1.00 39.99 68 HIS C N 1
ATOM 10128 C CA . HIS E 3 68 ? 50.494 66.999 66.270 1.00 35.32 68 HIS C CA 1
ATOM 10129 C C . HIS E 3 68 ? 50.217 67.857 67.502 1.00 34.07 68 HIS C C 1
ATOM 10130 O O . HIS E 3 68 ? 51.126 68.187 68.268 1.00 33.31 68 HIS C O 1
ATOM 10137 N N . PHE E 3 69 ? 48.955 68.223 67.689 1.00 32.62 69 PHE C N 1
ATOM 10138 C CA . PHE E 3 69 ? 48.565 69.066 68.809 1.00 31.57 69 PHE C CA 1
ATOM 10139 C C . PHE E 3 69 ? 47.363 68.540 69.598 1.00 31.26 69 PHE C C 1
ATOM 10140 O O . PHE E 3 69 ? 46.432 67.994 69.016 1.00 31.01 69 PHE C O 1
ATOM 10148 N N . HIS E 3 70 ? 47.403 68.685 70.923 1.00 31.20 70 HIS C N 1
ATOM 10149 C CA . HIS E 3 70 ? 46.302 68.268 71.791 1.00 30.83 70 HIS C CA 1
ATOM 10150 C C . HIS E 3 70 ? 45.803 69.540 72.449 1.00 31.58 70 HIS C C 1
ATOM 10151 O O . HIS E 3 70 ? 46.576 70.265 73.068 1.00 32.93 70 HIS C O 1
ATOM 10158 N N . TYR E 3 71 ? 44.516 69.825 72.292 1.00 32.12 71 TYR C N 1
ATOM 10159 C CA . TYR E 3 71 ? 43.935 71.029 72.863 1.00 32.20 71 TYR C CA 1
ATOM 10160 C C . TYR E 3 71 ? 43.035 70.707 74.038 1.00 31.89 71 TYR C C 1
ATOM 10161 O O . TYR E 3 71 ? 42.259 69.759 73.985 1.00 31.86 71 TYR C O 1
ATOM 10170 N N . GLU E 3 72 ? 43.158 71.501 75.100 1.00 32.03 72 GLU C N 1
ATOM 10171 C CA . GLU E 3 72 ? 42.354 71.336 76.305 1.00 31.79 72 GLU C CA 1
ATOM 10172 C C . GLU E 3 72 ? 41.134 72.227 76.216 1.00 32.01 72 GLU C C 1
ATOM 10173 O O . GLU E 3 72 ? 41.256 73.437 76.042 1.00 32.97 72 GLU C O 1
ATOM 10179 N N . ASN E 3 73 ? 39.959 71.621 76.345 1.00 32.11 73 ASN C N 1
ATOM 10180 C CA . ASN E 3 73 ? 38.695 72.344 76.249 1.00 31.16 73 ASN C CA 1
ATOM 10181 C C . ASN E 3 73 ? 37.898 72.307 77.548 1.00 29.99 73 ASN C C 1
ATOM 10182 O O . ASN E 3 73 ? 38.130 71.455 78.399 1.00 30.23 73 ASN C O 1
ATOM 10187 N N . TYR E 3 74 ? 36.962 73.238 77.694 1.00 29.68 74 TYR C N 1
ATOM 10188 C CA . TYR E 3 74 ? 36.101 73.282 78.870 1.00 30.90 74 TYR C CA 1
ATOM 10189 C C . TYR E 3 74 ? 34.676 73.349 78.394 1.00 31.63 74 TYR C C 1
ATOM 10190 O O . TYR E 3 74 ? 34.371 74.104 77.471 1.00 30.94 74 TYR C O 1
ATOM 10199 N N . HIS E 3 75 ? 33.799 72.568 79.021 1.00 32.31 75 HIS C N 1
ATOM 10200 C CA . HIS E 3 75 ? 32.400 72.575 78.636 1.00 31.96 75 HIS C CA 1
ATOM 10201 C C . HIS E 3 75 ? 31.785 73.947 78.828 1.00 33.18 75 HIS C C 1
ATOM 10202 O O . HIS E 3 75 ? 30.863 74.309 78.113 1.00 33.29 75 HIS C O 1
ATOM 10209 N N . GLU E 3 76 ? 32.292 74.719 79.784 1.00 34.56 76 GLU C N 1
ATOM 10210 C CA . GLU E 3 76 ? 31.731 76.036 80.026 1.00 34.71 76 GLU C CA 1
ATOM 10211 C C . GLU E 3 76 ? 32.604 77.194 79.581 1.00 34.20 76 GLU C C 1
ATOM 10212 O O . GLU E 3 76 ? 32.137 78.059 78.850 1.00 34.70 76 GLU C O 1
ATOM 10218 N N . GLU E 3 77 ? 33.863 77.228 80.011 1.00 33.77 77 GLU C N 1
ATOM 10219 C CA . GLU E 3 77 ? 34.731 78.343 79.649 1.00 33.87 77 GLU C CA 1
ATOM 10220 C C . GLU E 3 77 ? 35.358 78.218 78.273 1.00 32.98 77 GLU C C 1
ATOM 10221 O O . GLU E 3 77 ? 36.362 78.848 77.973 1.00 33.07 77 GLU C O 1
ATOM 10227 N N . THR E 3 78 ? 34.733 77.410 77.432 1.00 33.59 78 THR C N 1
ATOM 10228 C CA . THR E 3 78 ? 35.177 77.194 76.060 1.00 33.35 78 THR C CA 1
ATOM 10229 C C . THR E 3 78 ? 33.970 76.830 75.206 1.00 35.08 78 THR C C 1
ATOM 10230 O O . THR E 3 78 ? 32.995 76.240 75.699 1.00 35.62 78 THR C O 1
ATOM 10234 N N . CYS E 3 79 ? 34.027 77.188 73.927 1.00 34.82 79 CYS C N 1
ATOM 10235 C CA . CYS E 3 79 ? 32.938 76.859 73.019 1.00 33.38 79 CYS C CA 1
ATOM 10236 C C . CYS E 3 79 ? 33.509 76.230 71.754 1.00 32.13 79 CYS C C 1
ATOM 10237 O O . CYS E 3 79 ? 34.721 76.034 71.643 1.00 31.42 79 CYS C O 1
ATOM 10240 N N . LEU E 3 80 ? 32.633 75.902 70.814 1.00 30.86 80 LEU C N 1
ATOM 10241 C CA . LEU E 3 80 ? 33.046 75.261 69.579 1.00 30.15 80 LEU C CA 1
ATOM 10242 C C . LEU E 3 80 ? 33.909 76.105 68.663 1.00 28.77 80 LEU C C 1
ATOM 10243 O O . LEU E 3 80 ? 34.617 75.562 67.819 1.00 28.82 80 LEU C O 1
ATOM 10248 N N . VAL E 3 81 ? 33.857 77.425 68.815 1.00 27.00 81 VAL C N 1
ATOM 10249 C CA . VAL E 3 81 ? 34.663 78.293 67.968 1.00 25.76 81 VAL C CA 1
ATOM 10250 C C . VAL E 3 81 ? 36.133 78.080 68.289 1.00 25.92 81 VAL C C 1
ATOM 10251 O O . VAL E 3 81 ? 36.951 77.972 67.387 1.00 26.59 81 VAL C O 1
ATOM 10255 N N . GLU E 3 82 ? 36.460 78.022 69.578 1.00 24.83 82 GLU C N 1
ATOM 10256 C CA . GLU E 3 82 ? 37.836 77.818 70.028 1.00 23.16 82 GLU C CA 1
ATOM 10257 C C . GLU E 3 82 ? 38.375 76.505 69.500 1.00 22.77 82 GLU C C 1
ATOM 10258 O O . GLU E 3 82 ? 39.552 76.394 69.186 1.00 23.27 82 GLU C O 1
ATOM 10264 N N . ALA E 3 83 ? 37.500 75.512 69.403 1.00 22.59 83 ALA C N 1
ATOM 10265 C CA . ALA E 3 83 ? 37.883 74.190 68.941 1.00 22.82 83 ALA C CA 1
ATOM 10266 C C . ALA E 3 83 ? 38.003 74.078 67.429 1.00 24.35 83 ALA C C 1
ATOM 10267 O O . ALA E 3 83 ? 38.577 73.113 66.914 1.00 25.33 83 ALA C O 1
ATOM 10269 N N . ASP E 3 84 ? 37.487 75.075 66.721 1.00 25.52 84 ASP C N 1
ATOM 10270 C CA . ASP E 3 84 ? 37.484 75.071 65.252 1.00 26.34 84 ASP C CA 1
ATOM 10271 C C . ASP E 3 84 ? 36.365 74.101 64.818 1.00 27.36 84 ASP C C 1
ATOM 10272 O O . ASP E 3 84 ? 36.443 73.477 63.763 1.00 27.96 84 ASP C O 1
ATOM 10277 N N . GLU E 3 85 ? 35.329 73.978 65.644 1.00 27.56 85 GLU C N 1
ATOM 10278 C CA . GLU E 3 85 ? 34.218 73.081 65.355 1.00 27.90 85 GLU C CA 1
ATOM 10279 C C . GLU E 3 85 ? 32.924 73.845 65.107 1.00 28.99 85 GLU C C 1
ATOM 10280 O O . GLU E 3 85 ? 31.850 73.250 64.988 1.00 28.21 85 GLU C O 1
ATOM 10286 N N . GLU E 3 86 ? 33.052 75.167 65.017 1.00 30.16 86 GLU C N 1
ATOM 10287 C CA . GLU E 3 86 ? 31.931 76.078 64.796 1.00 29.66 86 GLU C CA 1
ATOM 10288 C C . GLU E 3 86 ? 32.491 77.374 64.248 1.00 29.34 86 GLU C C 1
ATOM 10289 O O . GLU E 3 86 ? 33.455 77.912 64.787 1.00 32.16 86 GLU C O 1
ATOM 10295 N N . PRO E 3 87 ? 31.908 77.893 63.165 1.00 28.01 87 PRO C N 1
ATOM 10296 C CA . PRO E 3 87 ? 32.380 79.140 62.564 1.00 26.97 87 PRO C CA 1
ATOM 10297 C C . PRO E 3 87 ? 32.371 80.348 63.476 1.00 25.55 87 PRO C C 1
ATOM 10298 O O . PRO E 3 87 ? 31.480 80.510 64.299 1.00 26.84 87 PRO C O 1
ATOM 10302 N N . PRO E 3 88 ? 33.370 81.220 63.324 1.00 24.02 88 PRO C N 1
ATOM 10303 C CA . PRO E 3 88 ? 33.575 82.456 64.081 1.00 23.89 88 PRO C CA 1
ATOM 10304 C C . PRO E 3 88 ? 32.338 83.321 64.100 1.00 23.94 88 PRO C C 1
ATOM 10305 O O . PRO E 3 88 ? 31.820 83.655 63.046 1.00 25.30 88 PRO C O 1
ATOM 10309 N N . HIS E 3 89 ? 31.853 83.691 65.274 1.00 24.10 89 HIS C N 1
ATOM 10310 C CA . HIS E 3 89 ? 30.696 84.569 65.317 1.00 25.62 89 HIS C CA 1
ATOM 10311 C C . HIS E 3 89 ? 31.267 85.903 64.807 1.00 26.76 89 HIS C C 1
ATOM 10312 O O . HIS E 3 89 ? 32.465 86.004 64.598 1.00 28.36 89 HIS C O 1
ATOM 10319 N N . PRO E 3 90 ? 30.439 86.932 64.597 1.00 26.63 90 PRO C N 1
ATOM 10320 C CA . PRO E 3 90 ? 30.937 88.214 64.103 1.00 28.13 90 PRO C CA 1
ATOM 10321 C C . PRO E 3 90 ? 31.749 88.996 65.114 1.00 31.58 90 PRO C C 1
ATOM 10322 O O . PRO E 3 90 ? 31.775 88.668 66.308 1.00 32.03 90 PRO C O 1
ATOM 10326 N N . LEU E 3 91 ? 32.378 90.060 64.614 1.00 33.51 91 LEU C N 1
ATOM 10327 C CA . LEU E 3 91 ? 33.222 90.957 65.398 1.00 34.75 91 LEU C CA 1
ATOM 10328 C C . LEU E 3 91 ? 32.552 91.422 66.692 1.00 35.35 91 LEU C C 1
ATOM 10329 O O . LEU E 3 91 ? 31.383 91.803 66.696 1.00 33.36 91 LEU C O 1
ATOM 10334 N N . ASN E 3 92 ? 33.312 91.388 67.784 1.00 37.97 92 ASN C N 1
ATOM 10335 C CA . ASN E 3 92 ? 32.829 91.804 69.104 1.00 40.46 92 ASN C CA 1
ATOM 10336 C C . ASN E 3 92 ? 32.822 93.322 69.128 1.00 41.08 92 ASN C C 1
ATOM 10337 O O . ASN E 3 92 ? 33.877 93.951 69.162 1.00 41.91 92 ASN C O 1
ATOM 10342 N N . PRO E 3 93 ? 31.634 93.930 69.115 1.00 41.07 93 PRO C N 1
ATOM 10343 C CA . PRO E 3 93 ? 31.497 95.384 69.130 1.00 42.53 93 PRO C CA 1
ATOM 10344 C C . PRO E 3 93 ? 32.344 96.087 70.182 1.00 44.26 93 PRO C C 1
ATOM 10345 O O . PRO E 3 93 ? 33.121 96.979 69.847 1.00 44.76 93 PRO C O 1
ATOM 10349 N N . GLU E 3 94 ? 32.205 95.689 71.448 1.00 45.33 94 GLU C N 1
ATOM 10350 C CA . GLU E 3 94 ? 32.974 96.322 72.519 1.00 45.19 94 GLU C CA 1
ATOM 10351 C C . GLU E 3 94 ? 34.461 96.328 72.221 1.00 44.23 94 GLU C C 1
ATOM 10352 O O . GLU E 3 94 ? 35.159 97.269 72.572 1.00 43.89 94 GLU C O 1
ATOM 10358 N N . ALA E 3 95 ? 34.945 95.280 71.573 1.00 43.70 95 ALA C N 1
ATOM 10359 C CA . ALA E 3 95 ? 36.358 95.207 71.248 1.00 45.34 95 ALA C CA 1
ATOM 10360 C C . ALA E 3 95 ? 36.711 96.325 70.281 1.00 46.23 95 ALA C C 1
ATOM 10361 O O . ALA E 3 95 ? 37.622 97.114 70.534 1.00 46.30 95 ALA C O 1
ATOM 10363 N N . LEU E 3 96 ? 35.975 96.390 69.175 1.00 47.59 96 LEU C N 1
ATOM 10364 C CA . LEU E 3 96 ? 36.199 97.409 68.150 1.00 47.78 96 LEU C CA 1
ATOM 10365 C C . LEU E 3 96 ? 36.053 98.804 68.742 1.00 48.85 96 LEU C C 1
ATOM 10366 O O . LEU E 3 96 ? 36.651 99.751 68.243 1.00 49.75 96 LEU C O 1
ATOM 10371 N N . GLU E 3 97 ? 35.263 98.933 69.804 1.00 49.31 97 GLU C N 1
ATOM 10372 C CA . GLU E 3 97 ? 35.077 100.227 70.443 1.00 50.54 97 GLU C CA 1
ATOM 10373 C C . GLU E 3 97 ? 36.385 100.684 71.062 1.00 51.57 97 GLU C C 1
ATOM 10374 O O . GLU E 3 97 ? 36.897 101.751 70.720 1.00 53.89 97 GLU C O 1
ATOM 10380 N N . ILE E 3 98 ? 36.923 99.884 71.978 1.00 50.67 98 ILE C N 1
ATOM 10381 C CA . ILE E 3 98 ? 38.187 100.221 72.622 1.00 49.19 98 ILE C CA 1
ATOM 10382 C C . ILE E 3 98 ? 39.287 100.275 71.573 1.00 48.59 98 ILE C C 1
ATOM 10383 O O . ILE E 3 98 ? 40.146 101.145 71.610 1.00 48.76 98 ILE C O 1
ATOM 10388 N N . ALA E 3 99 ? 39.262 99.341 70.635 1.00 48.21 99 ALA C N 1
ATOM 10389 C CA . ALA E 3 99 ? 40.264 99.325 69.588 1.00 49.60 99 ALA C CA 1
ATOM 10390 C C . ALA E 3 99 ? 40.299 100.700 68.933 1.00 51.13 99 ALA C C 1
ATOM 10391 O O . ALA E 3 99 ? 41.367 101.256 68.693 1.00 52.46 99 ALA C O 1
ATOM 10393 N N . VAL E 3 100 ? 39.124 101.250 68.646 1.00 52.08 100 VAL C N 1
ATOM 10394 C CA . VAL E 3 100 ? 39.035 102.570 68.024 1.00 51.91 100 VAL C CA 1
ATOM 10395 C C . VAL E 3 100 ? 39.489 103.657 68.990 1.00 51.03 100 VAL C C 1
ATOM 10396 O O . VAL E 3 100 ? 40.327 104.489 68.637 1.00 51.02 100 VAL C O 1
ATOM 10400 N N . THR E 3 101 ? 38.934 103.649 70.202 1.00 49.48 101 THR C N 1
ATOM 10401 C CA . THR E 3 101 ? 39.293 104.637 71.218 1.00 48.80 101 THR C CA 1
ATOM 10402 C C . THR E 3 101 ? 40.814 104.802 71.248 1.00 48.94 101 THR C C 1
ATOM 10403 O O . THR E 3 101 ? 41.342 105.894 71.036 1.00 49.37 101 THR C O 1
ATOM 10407 N N . ILE E 3 102 ? 41.510 103.705 71.515 1.00 48.76 102 ILE C N 1
ATOM 10408 C CA . ILE E 3 102 ? 42.963 103.699 71.540 1.00 48.46 102 ILE C CA 1
ATOM 10409 C C . ILE E 3 102 ? 43.494 104.306 70.250 1.00 48.42 102 ILE C C 1
ATOM 10410 O O . ILE E 3 102 ? 44.415 105.112 70.267 1.00 49.20 102 ILE C O 1
ATOM 10415 N N . ALA E 3 103 ? 42.906 103.904 69.131 1.00 49.17 103 ALA C N 1
ATOM 10416 C CA . ALA E 3 103 ? 43.310 104.404 67.825 1.00 49.26 103 ALA C CA 1
ATOM 10417 C C . ALA E 3 103 ? 43.253 105.916 67.796 1.00 48.91 103 ALA C C 1
ATOM 10418 O O . ALA E 3 103 ? 44.249 106.563 67.501 1.00 49.50 103 ALA C O 1
ATOM 10420 N N . LEU E 3 104 ? 42.085 106.474 68.100 1.00 49.50 104 LEU C N 1
ATOM 10421 C CA . LEU E 3 104 ? 41.898 107.922 68.103 1.00 51.97 104 LEU C CA 1
ATOM 10422 C C . LEU E 3 104 ? 42.865 108.612 69.042 1.00 54.01 104 LEU C C 1
ATOM 10423 O O . LEU E 3 104 ? 43.396 109.683 68.734 1.00 54.48 104 LEU C O 1
ATOM 10428 N N . LEU E 3 105 ? 43.073 107.995 70.201 1.00 55.58 105 LEU C N 1
ATOM 10429 C CA . LEU E 3 105 ? 43.982 108.529 71.210 1.00 56.01 105 LEU C CA 1
ATOM 10430 C C . LEU E 3 105 ? 45.427 108.577 70.693 1.00 55.91 105 LEU C C 1
ATOM 10431 O O . LEU E 3 105 ? 46.257 109.298 71.230 1.00 56.32 105 LEU C O 1
ATOM 10436 N N . LEU E 3 106 ? 45.728 107.812 69.652 1.00 55.45 106 LEU C N 1
ATOM 10437 C CA . LEU E 3 106 ? 47.067 107.820 69.091 1.00 55.76 106 LEU C CA 1
ATOM 10438 C C . LEU E 3 106 ? 47.072 108.667 67.819 1.00 57.49 106 LEU C C 1
ATOM 10439 O O . LEU E 3 106 ? 48.043 108.673 67.056 1.00 57.60 106 LEU C O 1
ATOM 10444 N N . ASN E 3 107 ? 45.976 109.389 67.604 1.00 58.96 107 ASN C N 1
ATOM 10445 C CA . ASN E 3 107 ? 45.848 110.255 66.439 1.00 61.50 107 ASN C CA 1
ATOM 10446 C C . ASN E 3 107 ? 45.932 109.472 65.139 1.00 62.66 107 ASN C C 1
ATOM 10447 O O . ASN E 3 107 ? 46.541 109.923 64.166 1.00 64.77 107 ASN C O 1
ATOM 10452 N N . MET E 3 108 ? 45.323 108.296 65.123 1.00 62.88 108 MET C N 1
ATOM 10453 C CA . MET E 3 108 ? 45.337 107.473 63.929 1.00 63.14 108 MET C CA 1
ATOM 10454 C C . MET E 3 108 ? 44.056 107.710 63.137 1.00 64.31 108 MET C C 1
ATOM 10455 O O . MET E 3 108 ? 43.135 108.392 63.605 1.00 63.04 108 MET C O 1
ATOM 10460 N N . ARG E 3 109 ? 44.010 107.163 61.929 1.00 66.26 109 ARG C N 1
ATOM 10461 C CA . ARG E 3 109 ? 42.844 107.327 61.075 1.00 68.35 109 ARG C CA 1
ATOM 10462 C C . ARG E 3 109 ? 42.065 106.018 61.033 1.00 67.27 109 ARG C C 1
ATOM 10463 O O . ARG E 3 109 ? 42.455 105.060 60.355 1.00 66.39 109 ARG C O 1
ATOM 10471 N N . VAL E 3 110 ? 40.966 105.990 61.783 1.00 66.84 110 VAL C N 1
ATOM 10472 C CA . VAL E 3 110 ? 40.102 104.816 61.866 1.00 66.05 110 VAL C CA 1
ATOM 10473 C C . VAL E 3 110 ? 39.633 104.417 60.469 1.00 65.58 110 VAL C C 1
ATOM 10474 O O . VAL E 3 110 ? 39.159 105.256 59.698 1.00 66.91 110 VAL C O 1
ATOM 10478 N N . VAL E 3 111 ? 39.770 103.133 60.154 1.00 63.11 111 VAL C N 1
ATOM 10479 C CA . VAL E 3 111 ? 39.370 102.611 58.858 1.00 60.42 111 VAL C CA 1
ATOM 10480 C C . VAL E 3 111 ? 37.884 102.830 58.607 1.00 59.01 111 VAL C C 1
ATOM 10481 O O . VAL E 3 111 ? 37.103 102.967 59.547 1.00 58.74 111 VAL C O 1
ATOM 10485 N N . ASP E 3 112 ? 37.498 102.863 57.336 1.00 57.86 112 ASP C N 1
ATOM 10486 C CA . ASP E 3 112 ? 36.098 103.072 56.966 1.00 57.33 112 ASP C CA 1
ATOM 10487 C C . ASP E 3 112 ? 35.310 101.766 57.088 1.00 55.98 112 ASP C C 1
ATOM 10488 O O . ASP E 3 112 ? 34.144 101.751 57.493 1.00 56.03 112 ASP C O 1
ATOM 10493 N N . GLU E 3 113 ? 35.974 100.672 56.740 1.00 53.97 113 GLU C N 1
ATOM 10494 C CA . GLU E 3 113 ? 35.373 99.348 56.756 1.00 51.17 113 GLU C CA 1
ATOM 10495 C C . GLU E 3 113 ? 36.392 98.373 57.325 1.00 49.67 113 GLU C C 1
ATOM 10496 O O . GLU E 3 113 ? 37.469 98.204 56.768 1.00 49.16 113 GLU C O 1
ATOM 10502 N N . PHE E 3 114 ? 36.062 97.737 58.439 1.00 48.35 114 PHE C N 1
ATOM 10503 C CA . PHE E 3 114 ? 36.981 96.790 59.044 1.00 46.11 114 PHE C CA 1
ATOM 10504 C C . PHE E 3 114 ? 36.834 95.397 58.450 1.00 44.21 114 PHE C C 1
ATOM 10505 O O . PHE E 3 114 ? 35.725 94.881 58.360 1.00 45.37 114 PHE C O 1
ATOM 10513 N N . HIS E 3 115 ? 37.955 94.786 58.073 1.00 41.48 115 HIS C N 1
ATOM 10514 C CA . HIS E 3 115 ? 37.965 93.447 57.475 1.00 38.44 115 HIS C CA 1
ATOM 10515 C C . HIS E 3 115 ? 38.838 92.466 58.251 1.00 36.69 115 HIS C C 1
ATOM 10516 O O . HIS E 3 115 ? 40.047 92.669 58.345 1.00 36.95 115 HIS C O 1
ATOM 10523 N N . THR E 3 116 ? 38.257 91.384 58.765 1.00 34.32 116 THR C N 1
ATOM 10524 C CA . THR E 3 116 ? 39.054 90.399 59.495 1.00 31.71 116 THR C CA 1
ATOM 10525 C C . THR E 3 116 ? 39.872 89.527 58.548 1.00 30.75 116 THR C C 1
ATOM 10526 O O . THR E 3 116 ? 39.362 89.028 57.544 1.00 30.38 116 THR C O 1
ATOM 10530 N N . MET E 3 117 ? 41.140 89.343 58.891 1.00 30.01 117 MET C N 1
ATOM 10531 C CA . MET E 3 117 ? 42.074 88.555 58.099 1.00 31.34 117 MET C CA 1
ATOM 10532 C C . MET E 3 117 ? 42.462 87.257 58.776 1.00 31.80 117 MET C C 1
ATOM 10533 O O . MET E 3 117 ? 42.129 87.022 59.924 1.00 31.65 117 MET C O 1
ATOM 10538 N N . ARG E 3 118 ? 43.209 86.431 58.053 1.00 33.20 118 ARG C N 1
ATOM 10539 C CA . ARG E 3 118 ? 43.708 85.175 58.594 1.00 35.62 118 ARG C CA 1
ATOM 10540 C C . ARG E 3 118 ? 45.219 85.181 58.505 1.00 37.34 118 ARG C C 1
ATOM 10541 O O . ARG E 3 118 ? 45.769 84.944 57.435 1.00 37.70 118 ARG C O 1
ATOM 10549 N N . LYS E 3 119 ? 45.892 85.448 59.620 1.00 39.69 119 LYS C N 1
ATOM 10550 C CA . LYS E 3 119 ? 47.348 85.464 59.619 1.00 41.71 119 LYS C CA 1
ATOM 10551 C C . LYS E 3 119 ? 47.839 84.031 59.745 1.00 41.11 119 LYS C C 1
ATOM 10552 O O . LYS E 3 119 ? 47.670 83.395 60.778 1.00 40.58 119 LYS C O 1
ATOM 10558 N N . GLN E 3 120 ? 48.434 83.526 58.674 1.00 41.62 120 GLN C N 1
ATOM 10559 C CA . GLN E 3 120 ? 48.934 82.164 58.643 1.00 43.51 120 GLN C CA 1
ATOM 10560 C C . GLN E 3 120 ? 49.799 81.904 59.866 1.00 42.46 120 GLN C C 1
ATOM 10561 O O . GLN E 3 120 ? 50.790 82.582 60.073 1.00 43.15 120 GLN C O 1
ATOM 10567 N N . VAL E 3 121 ? 49.422 80.917 60.672 1.00 42.55 121 VAL C N 1
ATOM 10568 C CA . VAL E 3 121 ? 50.144 80.583 61.907 1.00 41.56 121 VAL C CA 1
ATOM 10569 C C . VAL E 3 121 ? 50.118 79.075 62.217 1.00 41.41 121 VAL C C 1
ATOM 10570 O O . VAL E 3 121 ? 49.283 78.613 62.995 1.00 40.42 121 VAL C O 1
ATOM 10574 N N . ILE E 3 122 ? 51.041 78.316 61.631 1.00 41.92 122 ILE C N 1
ATOM 10575 C CA . ILE E 3 122 ? 51.098 76.864 61.834 1.00 43.11 122 ILE C CA 1
ATOM 10576 C C . ILE E 3 122 ? 51.837 76.465 63.112 1.00 44.85 122 ILE C C 1
ATOM 10577 O O . ILE E 3 122 ? 52.292 75.331 63.273 1.00 45.17 122 ILE C O 1
ATOM 10582 N N . ASP E 3 123 ? 51.915 77.429 64.020 1.00 46.52 123 ASP C N 1
ATOM 10583 C CA . ASP E 3 123 ? 52.577 77.326 65.315 1.00 46.47 123 ASP C CA 1
ATOM 10584 C C . ASP E 3 123 ? 51.911 76.384 66.327 1.00 46.31 123 ASP C C 1
ATOM 10585 O O . ASP E 3 123 ? 52.593 75.718 67.095 1.00 45.84 123 ASP C O 1
ATOM 10590 N N . GLY E 3 124 ? 50.582 76.334 66.333 1.00 46.46 124 GLY C N 1
ATOM 10591 C CA . GLY E 3 124 ? 49.873 75.469 67.262 1.00 44.95 124 GLY C CA 1
ATOM 10592 C C . GLY E 3 124 ? 49.100 76.303 68.260 1.00 44.32 124 GLY C C 1
ATOM 10593 O O . GLY E 3 124 ? 48.149 75.833 68.880 1.00 43.07 124 GLY C O 1
ATOM 10594 N N . SER E 3 125 ? 49.516 77.556 68.396 1.00 44.03 125 SER C N 1
ATOM 10595 C CA . SER E 3 125 ? 48.897 78.500 69.313 1.00 44.53 125 SER C CA 1
ATOM 10596 C C . SER E 3 125 ? 47.424 78.733 69.042 1.00 44.46 125 SER C C 1
ATOM 10597 O O . SER E 3 125 ? 46.707 79.233 69.892 1.00 45.62 125 SER C O 1
ATOM 10600 N N . ASN E 3 126 ? 46.973 78.411 67.842 1.00 44.73 126 ASN C N 1
ATOM 10601 C CA . ASN E 3 126 ? 45.566 78.571 67.525 1.00 44.57 126 ASN C CA 1
ATOM 10602 C C . ASN E 3 126 ? 45.121 77.262 66.909 1.00 44.10 126 ASN C C 1
ATOM 10603 O O . ASN E 3 126 ? 45.923 76.553 66.296 1.00 43.41 126 ASN C O 1
ATOM 10608 N N . THR E 3 127 ? 43.842 76.945 67.077 1.00 43.62 127 THR C N 1
ATOM 10609 C CA . THR E 3 127 ? 43.286 75.692 66.588 1.00 41.55 127 THR C CA 1
ATOM 10610 C C . THR E 3 127 ? 42.953 75.642 65.116 1.00 42.12 127 THR C C 1
ATOM 10611 O O . THR E 3 127 ? 42.697 74.559 64.589 1.00 43.21 127 THR C O 1
ATOM 10615 N N . GLY E 3 128 ? 42.955 76.792 64.449 1.00 41.78 128 GLY C N 1
ATOM 10616 C CA . GLY E 3 128 ? 42.614 76.812 63.037 1.00 42.66 128 GLY C CA 1
ATOM 10617 C C . GLY E 3 128 ? 43.757 76.702 62.045 1.00 43.56 128 GLY C C 1
ATOM 10618 O O . GLY E 3 128 ? 43.576 76.240 60.918 1.00 45.03 128 GLY C O 1
ATOM 10619 N N . GLY E 3 129 ? 44.944 77.118 62.455 1.00 43.73 129 GLY C N 1
ATOM 10620 C CA . GLY E 3 129 ? 46.081 77.065 61.559 1.00 42.87 129 GLY C CA 1
ATOM 10621 C C . GLY E 3 129 ? 46.371 78.473 61.100 1.00 43.27 129 GLY C C 1
ATOM 10622 O O . GLY E 3 129 ? 47.105 78.680 60.138 1.00 43.98 129 GLY C O 1
ATOM 10623 N N . PHE E 3 130 ? 45.785 79.443 61.799 1.00 42.53 130 PHE C N 1
ATOM 10624 C CA . PHE E 3 130 ? 45.967 80.847 61.476 1.00 42.13 130 PHE C CA 1
ATOM 10625 C C . PHE E 3 130 ? 45.355 81.726 62.556 1.00 42.62 130 PHE C C 1
ATOM 10626 O O . PHE E 3 130 ? 44.597 81.253 63.399 1.00 42.82 130 PHE C O 1
ATOM 10634 N N . GLN E 3 131 ? 45.685 83.011 62.522 1.00 43.40 131 GLN C N 1
ATOM 10635 C CA . GLN E 3 131 ? 45.179 83.958 63.500 1.00 44.55 131 GLN C CA 1
ATOM 10636 C C . GLN E 3 131 ? 44.288 84.981 62.844 1.00 43.94 131 GLN C C 1
ATOM 10637 O O . GLN E 3 131 ? 44.609 85.514 61.790 1.00 42.32 131 GLN C O 1
ATOM 10643 N N . ARG E 3 132 ? 43.171 85.271 63.487 1.00 44.55 132 ARG C N 1
ATOM 10644 C CA . ARG E 3 132 ? 42.227 86.222 62.938 1.00 45.69 132 ARG C CA 1
ATOM 10645 C C . ARG E 3 132 ? 42.617 87.636 63.329 1.00 47.36 132 ARG C C 1
ATOM 10646 O O . ARG E 3 132 ? 42.522 88.005 64.493 1.00 48.24 132 ARG C O 1
ATOM 10654 N N . THR E 3 133 ? 43.075 88.422 62.359 1.00 49.67 133 THR C N 1
ATOM 10655 C CA . THR E 3 133 ? 43.469 89.810 62.627 1.00 51.92 133 THR C CA 1
ATOM 10656 C C . THR E 3 133 ? 42.841 90.780 61.647 1.00 51.59 133 THR C C 1
ATOM 10657 O O . THR E 3 133 ? 42.562 90.426 60.500 1.00 51.47 133 THR C O 1
ATOM 10661 N N . GLY E 3 134 ? 42.652 92.013 62.098 1.00 51.22 134 GLY C N 1
ATOM 10662 C CA . GLY E 3 134 ? 42.075 93.025 61.239 1.00 51.07 134 GLY C CA 1
ATOM 10663 C C . GLY E 3 134 ? 42.589 94.405 61.584 1.00 51.28 134 GLY C C 1
ATOM 10664 O O . GLY E 3 134 ? 42.659 94.771 62.751 1.00 51.11 134 GLY C O 1
ATOM 10665 N N . LEU E 3 135 ? 42.943 95.177 60.567 1.00 51.09 135 LEU C N 1
ATOM 10666 C CA . LEU E 3 135 ? 43.456 96.521 60.780 1.00 51.49 135 LEU C CA 1
ATOM 10667 C C . LEU E 3 135 ? 42.321 97.484 61.093 1.00 51.37 135 LEU C C 1
ATOM 10668 O O . LEU E 3 135 ? 41.315 97.496 60.386 1.00 52.31 135 LEU C O 1
ATOM 10673 N N . VAL E 3 136 ? 42.474 98.296 62.136 1.00 50.52 136 VAL C N 1
ATOM 10674 C CA . VAL E 3 136 ? 41.424 99.244 62.495 1.00 50.75 136 VAL C CA 1
ATOM 10675 C C . VAL E 3 136 ? 41.823 100.678 62.213 1.00 51.07 136 VAL C C 1
ATOM 10676 O O . VAL E 3 136 ? 40.981 101.504 61.869 1.00 51.45 136 VAL C O 1
ATOM 10680 N N . ALA E 3 137 ? 43.106 100.980 62.359 1.00 51.78 137 ALA C N 1
ATOM 10681 C CA . ALA E 3 137 ? 43.579 102.336 62.110 1.00 53.58 137 ALA C CA 1
ATOM 10682 C C . ALA E 3 137 ? 45.024 102.347 61.626 1.00 55.08 137 ALA C C 1
ATOM 10683 O O . ALA E 3 137 ? 45.735 101.343 61.721 1.00 54.75 137 ALA C O 1
ATOM 10685 N N . THR E 3 138 ? 45.448 103.492 61.099 1.00 56.63 138 THR C N 1
ATOM 10686 C CA . THR E 3 138 ? 46.798 103.644 60.581 1.00 57.65 138 THR C CA 1
ATOM 10687 C C . THR E 3 138 ? 47.246 105.088 60.701 1.00 60.90 138 THR C C 1
ATOM 10688 O O . THR E 3 138 ? 46.558 105.914 61.311 1.00 60.64 138 THR C O 1
ATOM 10692 N N . ASP E 3 139 ? 48.401 105.377 60.103 1.00 64.62 139 ASP C N 1
ATOM 10693 C CA . ASP E 3 139 ? 48.983 106.721 60.090 1.00 68.66 139 ASP C CA 1
ATOM 10694 C C . ASP E 3 139 ? 48.649 107.522 61.355 1.00 70.08 139 ASP C C 1
ATOM 10695 O O . ASP E 3 139 ? 47.916 108.518 61.312 1.00 69.32 139 ASP C O 1
ATOM 10700 N N . GLY E 3 140 ? 49.185 107.067 62.481 1.00 72.00 140 GLY C N 1
ATOM 10701 C CA . GLY E 3 140 ? 48.962 107.750 63.741 1.00 73.83 140 GLY C CA 1
ATOM 10702 C C . GLY E 3 140 ? 50.252 108.426 64.142 1.00 75.07 140 GLY C C 1
ATOM 10703 O O . GLY E 3 140 ? 51.282 108.211 63.510 1.00 74.98 140 GLY C O 1
ATOM 10704 N N . HIS E 3 141 ? 50.223 109.230 65.194 1.00 76.81 141 HIS C N 1
ATOM 10705 C CA . HIS E 3 141 ? 51.438 109.920 65.592 1.00 79.21 141 HIS C CA 1
ATOM 10706 C C . HIS E 3 141 ? 51.463 110.324 67.058 1.00 80.67 141 HIS C C 1
ATOM 10707 O O . HIS E 3 141 ? 50.419 110.571 67.672 1.00 80.41 141 HIS C O 1
ATOM 10714 N N . LEU E 3 142 ? 52.674 110.401 67.602 1.00 81.70 142 LEU C N 1
ATOM 10715 C CA . LEU E 3 142 ? 52.889 110.809 68.983 1.00 82.11 142 LEU C CA 1
ATOM 10716 C C . LEU E 3 142 ? 54.017 111.831 69.008 1.00 82.63 142 LEU C C 1
ATOM 10717 O O . LEU E 3 142 ? 54.738 111.997 68.024 1.00 82.48 142 LEU C O 1
ATOM 10722 N N . GLU E 3 143 ? 54.162 112.526 70.130 1.00 83.28 143 GLU C N 1
ATOM 10723 C CA . GLU E 3 143 ? 55.209 113.530 70.256 1.00 82.61 143 GLU C CA 1
ATOM 10724 C C . GLU E 3 143 ? 56.137 113.286 71.435 1.00 82.06 143 GLU C C 1
ATOM 10725 O O . GLU E 3 143 ? 55.692 113.095 72.565 1.00 82.22 143 GLU C O 1
ATOM 10731 N N . THR E 3 144 ? 57.434 113.280 71.151 1.00 81.32 144 THR C N 1
ATOM 10732 C CA . THR E 3 144 ? 58.451 113.084 72.174 1.00 81.41 144 THR C CA 1
ATOM 10733 C C . THR E 3 144 ? 59.407 114.259 72.053 1.00 81.58 144 THR C C 1
ATOM 10734 O O . THR E 3 144 ? 59.542 114.838 70.978 1.00 81.40 144 THR C O 1
ATOM 10738 N N . PRO E 3 145 ? 60.082 114.636 73.152 1.00 82.05 145 PRO C N 1
ATOM 10739 C CA . PRO E 3 145 ? 61.012 115.763 73.072 1.00 81.36 145 PRO C CA 1
ATOM 10740 C C . PRO E 3 145 ? 61.971 115.646 71.891 1.00 80.87 145 PRO C C 1
ATOM 10741 O O . PRO E 3 145 ? 62.378 116.648 71.319 1.00 81.30 145 PRO C O 1
ATOM 10745 N N . GLN E 3 146 ? 62.317 114.422 71.517 1.00 79.88 146 GLN C N 1
ATOM 10746 C CA . GLN E 3 146 ? 63.231 114.208 70.406 1.00 78.98 146 GLN C CA 1
ATOM 10747 C C . GLN E 3 146 ? 62.568 114.420 69.045 1.00 77.91 146 GLN C C 1
ATOM 10748 O O . GLN E 3 146 ? 63.231 114.343 68.013 1.00 78.41 146 GLN C O 1
ATOM 10754 N N . GLY E 3 147 ? 61.267 114.690 69.041 1.00 76.13 147 GLY C N 1
ATOM 10755 C CA . GLY E 3 147 ? 60.555 114.898 67.790 1.00 73.89 147 GLY C CA 1
ATOM 10756 C C . GLY E 3 147 ? 59.246 114.123 67.719 1.00 72.80 147 GLY C C 1
ATOM 10757 O O . GLY E 3 147 ? 58.863 113.461 68.685 1.00 73.07 147 GLY C O 1
ATOM 10758 N N . THR E 3 148 ? 58.555 114.206 66.581 1.00 71.07 148 THR C N 1
ATOM 10759 C CA . THR E 3 148 ? 57.285 113.504 66.384 1.00 69.36 148 THR C CA 1
ATOM 10760 C C . THR E 3 148 ? 57.483 112.100 65.812 1.00 69.33 148 THR C C 1
ATOM 10761 O O . THR E 3 148 ? 58.109 111.923 64.768 1.00 68.90 148 THR C O 1
ATOM 10765 N N . VAL E 3 149 ? 56.943 111.104 66.510 1.00 69.48 149 VAL C N 1
ATOM 10766 C CA . VAL E 3 149 ? 57.057 109.717 66.084 1.00 68.75 149 VAL C CA 1
ATOM 10767 C C . VAL E 3 149 ? 55.731 109.160 65.561 1.00 68.33 149 VAL C C 1
ATOM 10768 O O . VAL E 3 149 ? 54.667 109.346 66.154 1.00 67.50 149 VAL C O 1
ATOM 10772 N N . LYS E 3 150 ? 55.817 108.469 64.432 1.00 68.20 150 LYS C N 1
ATOM 10773 C CA . LYS E 3 150 ? 54.650 107.901 63.786 1.00 67.33 150 LYS C CA 1
ATOM 10774 C C . LYS E 3 150 ? 54.278 106.494 64.229 1.00 65.91 150 LYS C C 1
ATOM 10775 O O . LYS E 3 150 ? 55.141 105.648 64.488 1.00 64.04 150 LYS C O 1
ATOM 10781 N N . ILE E 3 151 ? 52.970 106.266 64.310 1.00 64.92 151 ILE C N 1
ATOM 10782 C CA . ILE E 3 151 ? 52.411 104.970 64.662 1.00 63.05 151 ILE C CA 1
ATOM 10783 C C . ILE E 3 151 ? 51.736 104.457 63.389 1.00 61.11 151 ILE C C 1
ATOM 10784 O O . ILE E 3 151 ? 50.664 104.926 63.002 1.00 59.91 151 ILE C O 1
ATOM 10789 N N . GLU E 3 152 ? 52.389 103.495 62.742 1.00 59.40 152 GLU C N 1
ATOM 10790 C CA . GLU E 3 152 ? 51.917 102.914 61.491 1.00 58.11 152 GLU C CA 1
ATOM 10791 C C . GLU E 3 152 ? 50.542 102.260 61.478 1.00 57.91 152 GLU C C 1
ATOM 10792 O O . GLU E 3 152 ? 49.654 102.712 60.749 1.00 59.06 152 GLU C O 1
ATOM 10798 N N . ASN E 3 153 ? 50.360 101.199 62.262 1.00 56.10 153 ASN C N 1
ATOM 10799 C CA . ASN E 3 153 ? 49.077 100.502 62.274 1.00 54.52 153 ASN C CA 1
ATOM 10800 C C . ASN E 3 153 ? 48.589 100.020 63.646 1.00 52.37 153 ASN C C 1
ATOM 10801 O O . ASN E 3 153 ? 49.383 99.787 64.553 1.00 52.31 153 ASN C O 1
ATOM 10806 N N . LEU E 3 154 ? 47.270 99.883 63.782 1.00 49.91 154 LEU C N 1
ATOM 10807 C CA . LEU E 3 154 ? 46.646 99.376 65.008 1.00 46.44 154 LEU C CA 1
ATOM 10808 C C . LEU E 3 154 ? 45.708 98.226 64.611 1.00 45.10 154 LEU C C 1
ATOM 10809 O O . LEU E 3 154 ? 44.742 98.415 63.875 1.00 44.29 154 LEU C O 1
ATOM 10814 N N . CYS E 3 155 ? 46.012 97.030 65.099 1.00 44.00 155 CYS C N 1
ATOM 10815 C CA . CYS E 3 155 ? 45.219 95.852 64.790 1.00 43.77 155 CYS C CA 1
ATOM 10816 C C . CYS E 3 155 ? 44.458 95.279 65.996 1.00 43.50 155 CYS C C 1
ATOM 10817 O O . CYS E 3 155 ? 44.879 95.430 67.146 1.00 42.68 155 CYS C O 1
ATOM 10820 N N . LEU E 3 156 ? 43.338 94.615 65.702 1.00 41.99 156 LEU C N 1
ATOM 10821 C CA . LEU E 3 156 ? 42.487 93.956 66.690 1.00 38.89 156 LEU C CA 1
ATOM 10822 C C . LEU E 3 156 ? 42.508 92.488 66.248 1.00 38.82 156 LEU C C 1
ATOM 10823 O O . LEU E 3 156 ? 41.958 92.127 65.211 1.00 38.58 156 LEU C O 1
ATOM 10828 N N . GLU E 3 157 ? 43.190 91.655 67.024 1.00 39.24 157 GLU C N 1
ATOM 10829 C CA . GLU E 3 157 ? 43.345 90.243 66.701 1.00 40.04 157 GLU C CA 1
ATOM 10830 C C . GLU E 3 157 ? 43.033 89.380 67.906 1.00 39.63 157 GLU C C 1
ATOM 10831 O O . GLU E 3 157 ? 42.864 89.898 69.006 1.00 38.68 157 GLU C O 1
ATOM 10837 N N . GLU E 3 158 ? 42.940 88.066 67.703 1.00 39.16 158 GLU C N 1
ATOM 10838 C CA . GLU E 3 158 ? 42.668 87.191 68.826 1.00 38.52 158 GLU C CA 1
ATOM 10839 C C . GLU E 3 158 ? 43.960 86.658 69.386 1.00 38.54 158 GLU C C 1
ATOM 10840 O O . GLU E 3 158 ? 44.846 86.251 68.646 1.00 37.23 158 GLU C O 1
ATOM 10846 N N . ASP E 3 159 ? 44.064 86.711 70.709 1.00 39.50 159 ASP C N 1
ATOM 10847 C CA . ASP E 3 159 ? 45.228 86.229 71.425 1.00 39.67 159 ASP C CA 1
ATOM 10848 C C . ASP E 3 159 ? 45.324 84.752 71.074 1.00 38.79 159 ASP C C 1
ATOM 10849 O O . ASP E 3 159 ? 44.359 84.166 70.585 1.00 40.09 159 ASP C O 1
ATOM 10854 N N . ALA E 3 160 ? 46.472 84.142 71.316 1.00 36.78 160 ALA C N 1
ATOM 10855 C CA . ALA E 3 160 ? 46.624 82.736 70.997 1.00 35.86 160 ALA C CA 1
ATOM 10856 C C . ALA E 3 160 ? 46.383 81.867 72.219 1.00 35.70 160 ALA C C 1
ATOM 10857 O O . ALA E 3 160 ? 46.254 82.366 73.336 1.00 34.68 160 ALA C O 1
ATOM 10859 N N . ALA E 3 161 ? 46.295 80.562 71.997 1.00 36.18 161 ALA C N 1
ATOM 10860 C CA . ALA E 3 161 ? 46.114 79.627 73.091 1.00 36.80 161 ALA C CA 1
ATOM 10861 C C . ALA E 3 161 ? 47.466 79.551 73.807 1.00 38.37 161 ALA C C 1
ATOM 10862 O O . ALA E 3 161 ? 48.523 79.733 73.193 1.00 36.67 161 ALA C O 1
ATOM 10864 N N . ARG E 3 162 ? 47.428 79.286 75.108 1.00 40.52 162 ARG C N 1
ATOM 10865 C CA . ARG E 3 162 ? 48.638 79.201 75.917 1.00 41.91 162 ARG C CA 1
ATOM 10866 C C . ARG E 3 162 ? 49.102 77.757 76.069 1.00 42.46 162 ARG C C 1
ATOM 10867 O O . ARG E 3 162 ? 48.277 76.867 76.235 1.00 42.61 162 ARG C O 1
ATOM 10875 N N . ARG E 3 163 ? 50.407 77.508 76.016 1.00 43.69 163 ARG C N 1
ATOM 10876 C CA . ARG E 3 163 ? 50.842 76.135 76.167 1.00 46.46 163 ARG C CA 1
ATOM 10877 C C . ARG E 3 163 ? 50.784 75.697 77.608 1.00 46.58 163 ARG C C 1
ATOM 10878 O O . ARG E 3 163 ? 50.574 76.505 78.504 1.00 46.39 163 ARG C O 1
ATOM 10886 N N . ILE E 3 164 ? 50.951 74.400 77.824 1.00 47.00 164 ILE C N 1
ATOM 10887 C CA . ILE E 3 164 ? 50.884 73.854 79.159 1.00 47.32 164 ILE C CA 1
ATOM 10888 C C . ILE E 3 164 ? 51.830 72.683 79.369 1.00 47.62 164 ILE C C 1
ATOM 10889 O O . ILE E 3 164 ? 52.381 72.525 80.456 1.00 48.89 164 ILE C O 1
ATOM 10894 N N . ARG E 3 165 ? 52.024 71.865 78.342 1.00 46.75 165 ARG C N 1
ATOM 10895 C CA . ARG E 3 165 ? 52.899 70.709 78.465 1.00 48.11 165 ARG C CA 1
ATOM 10896 C C . ARG E 3 165 ? 53.495 70.303 77.132 1.00 49.66 165 ARG C C 1
ATOM 10897 O O . ARG E 3 165 ? 52.973 70.656 76.080 1.00 52.05 165 ARG C O 1
ATOM 10905 N N . GLU E 3 166 ? 54.585 69.549 77.182 1.00 49.77 166 GLU C N 1
ATOM 10906 C CA . GLU E 3 166 ? 55.232 69.056 75.975 1.00 50.67 166 GLU C CA 1
ATOM 10907 C C . GLU E 3 166 ? 55.546 67.598 76.285 1.00 50.19 166 GLU C C 1
ATOM 10908 O O . GLU E 3 166 ? 56.223 67.299 77.257 1.00 50.79 166 GLU C O 1
ATOM 10914 N N . THR E 3 167 ? 55.030 66.692 75.471 1.00 50.08 167 THR C N 1
ATOM 10915 C CA . THR E 3 167 ? 55.222 65.263 75.682 1.00 49.69 167 THR C CA 1
ATOM 10916 C C . THR E 3 167 ? 55.781 64.642 74.414 1.00 50.69 167 THR C C 1
ATOM 10917 O O . THR E 3 167 ? 56.061 65.345 73.444 1.00 51.86 167 THR C O 1
ATOM 10921 N N . GLY E 3 168 ? 55.942 63.323 74.418 1.00 50.77 168 GLY C N 1
ATOM 10922 C CA . GLY E 3 168 ? 56.434 62.645 73.233 1.00 49.57 168 GLY C CA 1
ATOM 10923 C C . GLY E 3 168 ? 55.427 62.773 72.097 1.00 48.79 168 GLY C C 1
ATOM 10924 O O . GLY E 3 168 ? 55.797 62.628 70.931 1.00 49.75 168 GLY C O 1
ATOM 10925 N N . ASP E 3 169 ? 54.162 63.046 72.440 1.00 47.14 169 ASP C N 1
ATOM 10926 C CA . ASP E 3 169 ? 53.071 63.209 71.463 1.00 43.98 169 ASP C CA 1
ATOM 10927 C C . ASP E 3 169 ? 52.835 64.703 71.190 1.00 41.41 169 ASP C C 1
ATOM 10928 O O . ASP E 3 169 ? 51.705 65.117 70.967 1.00 43.28 169 ASP C O 1
ATOM 10933 N N . GLY E 3 170 ? 53.896 65.510 71.236 1.00 38.14 170 GLY C N 1
ATOM 10934 C CA . GLY E 3 170 ? 53.781 66.940 70.957 1.00 34.46 170 GLY C CA 1
ATOM 10935 C C . GLY E 3 170 ? 53.365 67.883 72.076 1.00 32.23 170 GLY C C 1
ATOM 10936 O O . GLY E 3 170 ? 53.090 67.464 73.198 1.00 30.43 170 GLY C O 1
ATOM 10937 N N . VAL E 3 171 ? 53.306 69.173 71.760 1.00 31.02 171 VAL C N 1
ATOM 10938 C CA . VAL E 3 171 ? 52.918 70.179 72.747 1.00 29.61 171 VAL C CA 1
ATOM 10939 C C . VAL E 3 171 ? 51.408 70.191 73.044 1.00 28.89 171 VAL C C 1
ATOM 10940 O O . VAL E 3 171 ? 50.609 69.638 72.286 1.00 28.15 171 VAL C O 1
ATOM 10944 N N . VAL E 3 172 ? 51.035 70.801 74.168 1.00 27.88 172 VAL C N 1
ATOM 10945 C CA . VAL E 3 172 ? 49.640 70.860 74.606 1.00 27.56 172 VAL C CA 1
ATOM 10946 C C . VAL E 3 172 ? 49.166 72.264 74.952 1.00 28.86 172 VAL C C 1
ATOM 10947 O O . VAL E 3 172 ? 49.702 72.887 75.865 1.00 29.68 172 VAL C O 1
ATOM 10951 N N . PHE E 3 173 ? 48.137 72.733 74.250 1.00 28.72 173 PHE C N 1
ATOM 10952 C CA . PHE E 3 173 ? 47.597 74.071 74.450 1.00 30.32 173 PHE C CA 1
ATOM 10953 C C . PHE E 3 173 ? 46.255 74.112 75.149 1.00 30.62 173 PHE C C 1
ATOM 10954 O O . PHE E 3 173 ? 45.465 73.198 75.023 1.00 31.73 173 PHE C O 1
ATOM 10962 N N . ARG E 3 174 ? 45.990 75.190 75.874 1.00 30.45 174 ARG C N 1
ATOM 10963 C CA . ARG E 3 174 ? 44.706 75.349 76.543 1.00 30.20 174 ARG C CA 1
ATOM 10964 C C . ARG E 3 174 ? 44.000 76.447 75.779 1.00 30.24 174 ARG C C 1
ATOM 10965 O O . ARG E 3 174 ? 44.598 77.487 75.488 1.00 31.72 174 ARG C O 1
ATOM 10973 N N . LEU E 3 175 ? 42.731 76.231 75.464 1.00 27.96 175 LEU C N 1
ATOM 10974 C CA . LEU E 3 175 ? 41.996 77.204 74.679 1.00 28.38 175 LEU C CA 1
ATOM 10975 C C . LEU E 3 175 ? 41.372 78.394 75.405 1.00 29.53 175 LEU C C 1
ATOM 10976 O O . LEU E 3 175 ? 40.636 79.184 74.801 1.00 29.45 175 LEU C O 1
ATOM 10981 N N . ASP E 3 176 ? 41.683 78.558 76.682 1.00 30.62 176 ASP C N 1
ATOM 10982 C CA . ASP E 3 176 ? 41.100 79.666 77.418 1.00 32.17 176 ASP C CA 1
ATOM 10983 C C . ASP E 3 176 ? 41.641 81.035 77.005 1.00 33.43 176 ASP C C 1
ATOM 10984 O O . ASP E 3 176 ? 40.889 82.001 76.916 1.00 33.42 176 ASP C O 1
ATOM 10989 N N . ARG E 3 177 ? 42.933 81.136 76.734 1.00 34.84 177 ARG C N 1
ATOM 10990 C CA . ARG E 3 177 ? 43.465 82.427 76.327 1.00 36.66 177 ARG C CA 1
ATOM 10991 C C . ARG E 3 177 ? 43.156 82.707 74.852 1.00 37.51 177 ARG C C 1
ATOM 10992 O O . ARG E 3 177 ? 43.042 83.870 74.452 1.00 38.80 177 ARG C O 1
ATOM 11000 N N . LEU E 3 178 ? 43.018 81.647 74.049 1.00 37.45 178 LEU C N 1
ATOM 11001 C CA . LEU E 3 178 ? 42.731 81.788 72.614 1.00 34.06 178 LEU C CA 1
ATOM 11002 C C . LEU E 3 178 ? 41.477 82.611 72.415 1.00 31.90 178 LEU C C 1
ATOM 11003 O O . LEU E 3 178 ? 40.431 82.310 72.992 1.00 30.92 178 LEU C O 1
ATOM 11008 N N . GLY E 3 179 ? 41.597 83.661 71.611 1.00 29.93 179 GLY C N 1
ATOM 11009 C CA . GLY E 3 179 ? 40.452 84.499 71.331 1.00 30.28 179 GLY C CA 1
ATOM 11010 C C . GLY E 3 179 ? 40.337 85.771 72.139 1.00 29.92 179 GLY C C 1
ATOM 11011 O O . GLY E 3 179 ? 39.507 86.631 71.840 1.00 31.49 179 GLY C O 1
ATOM 11012 N N . ILE E 3 180 ? 41.144 85.902 73.175 1.00 28.53 180 ILE C N 1
ATOM 11013 C CA . ILE E 3 180 ? 41.089 87.107 73.973 1.00 27.17 180 ILE C CA 1
ATOM 11014 C C . ILE E 3 180 ? 41.524 88.247 73.047 1.00 25.17 180 ILE C C 1
ATOM 11015 O O . ILE E 3 180 ? 42.574 88.169 72.417 1.00 24.28 180 ILE C O 1
ATOM 11020 N N . PRO E 3 181 ? 40.704 89.306 72.939 1.00 22.98 181 PRO C N 1
ATOM 11021 C CA . PRO E 3 181 ? 40.951 90.480 72.101 1.00 22.87 181 PRO C CA 1
ATOM 11022 C C . PRO E 3 181 ? 42.315 91.099 72.333 1.00 24.55 181 PRO C C 1
ATOM 11023 O O . PRO E 3 181 ? 42.728 91.337 73.472 1.00 24.08 181 PRO C O 1
ATOM 11027 N N . LEU E 3 182 ? 42.999 91.389 71.233 1.00 25.91 182 LEU C N 1
ATOM 11028 C CA . LEU E 3 182 ? 44.336 91.965 71.271 1.00 26.12 182 LEU C CA 1
ATOM 11029 C C . LEU E 3 182 ? 44.447 93.164 70.347 1.00 27.36 182 LEU C C 1
ATOM 11030 O O . LEU E 3 182 ? 43.747 93.243 69.339 1.00 29.43 182 LEU C O 1
ATOM 11035 N N . VAL E 3 183 ? 45.328 94.097 70.684 1.00 27.14 183 VAL C N 1
ATOM 11036 C CA . VAL E 3 183 ? 45.528 95.253 69.839 1.00 27.62 183 VAL C CA 1
ATOM 11037 C C . VAL E 3 183 ? 47.011 95.326 69.547 1.00 29.81 183 VAL C C 1
ATOM 11038 O O . VAL E 3 183 ? 47.808 95.526 70.449 1.00 30.54 183 VAL C O 1
ATOM 11042 N N . GLU E 3 184 ? 47.398 95.106 68.297 1.00 32.07 184 GLU C N 1
ATOM 11043 C CA . GLU E 3 184 ? 48.807 95.188 67.971 1.00 33.13 184 GLU C CA 1
ATOM 11044 C C . GLU E 3 184 ? 49.038 96.582 67.453 1.00 34.82 184 GLU C C 1
ATOM 11045 O O . GLU E 3 184 ? 48.448 96.983 66.456 1.00 36.18 184 GLU C O 1
ATOM 11051 N N . ILE E 3 185 ? 49.864 97.332 68.176 1.00 36.40 185 ILE C N 1
ATOM 11052 C CA . ILE E 3 185 ? 50.216 98.698 67.807 1.00 37.12 185 ILE C CA 1
ATOM 11053 C C . ILE E 3 185 ? 51.664 98.679 67.295 1.00 38.51 185 ILE C C 1
ATOM 11054 O O . ILE E 3 185 ? 52.572 98.192 67.984 1.00 37.78 185 ILE C O 1
ATOM 11059 N N . THR E 3 186 ? 51.860 99.173 66.073 1.00 40.56 186 THR C N 1
ATOM 11060 C CA . THR E 3 186 ? 53.182 99.222 65.449 1.00 44.52 186 THR C CA 1
ATOM 11061 C C . THR E 3 186 ? 53.608 100.673 65.280 1.00 46.56 186 THR C C 1
ATOM 11062 O O . THR E 3 186 ? 52.765 101.562 65.236 1.00 46.49 186 THR C O 1
ATOM 11066 N N . THR E 3 187 ? 54.912 100.915 65.199 1.00 49.68 187 THR C N 1
ATOM 11067 C CA . THR E 3 187 ? 55.421 102.276 65.024 1.00 52.90 187 THR C CA 1
ATOM 11068 C C . THR E 3 187 ? 56.477 102.258 63.945 1.00 54.84 187 THR C C 1
ATOM 11069 O O . THR E 3 187 ? 56.945 101.187 63.556 1.00 54.72 187 THR C O 1
ATOM 11073 N N . ASP E 3 188 ? 56.856 103.437 63.464 1.00 57.01 188 ASP C N 1
ATOM 11074 C CA . ASP E 3 188 ? 57.872 103.513 62.425 1.00 60.21 188 ASP C CA 1
ATOM 11075 C C . ASP E 3 188 ? 58.985 102.539 62.814 1.00 61.35 188 ASP C C 1
ATOM 11076 O O . ASP E 3 188 ? 59.392 102.490 63.974 1.00 61.68 188 ASP C O 1
ATOM 11081 N N . PRO E 3 189 ? 59.457 101.718 61.862 1.00 62.30 189 PRO C N 1
ATOM 11082 C CA . PRO E 3 189 ? 60.529 100.764 62.181 1.00 63.56 189 PRO C CA 1
ATOM 11083 C C . PRO E 3 189 ? 61.916 101.378 62.001 1.00 64.95 189 PRO C C 1
ATOM 11084 O O . PRO E 3 189 ? 62.921 100.670 61.917 1.00 65.39 189 PRO C O 1
ATOM 11088 N N . SER E 3 190 ? 61.957 102.704 61.944 1.00 65.93 190 SER C N 1
ATOM 11089 C CA . SER E 3 190 ? 63.203 103.437 61.783 1.00 66.46 190 SER C CA 1
ATOM 11090 C C . SER E 3 190 ? 63.186 104.592 62.787 1.00 67.31 190 SER C C 1
ATOM 11091 O O . SER E 3 190 ? 62.851 105.724 62.433 1.00 68.12 190 SER C O 1
ATOM 11094 N N . MET E 3 191 ? 63.543 104.313 64.037 1.00 67.27 191 MET C N 1
ATOM 11095 C CA . MET E 3 191 ? 63.519 105.358 65.055 1.00 68.23 191 MET C CA 1
ATOM 11096 C C . MET E 3 191 ? 64.819 106.163 65.144 1.00 69.16 191 MET C C 1
ATOM 11097 O O . MET E 3 191 ? 64.819 107.395 64.982 1.00 68.91 191 MET C O 1
ATOM 11102 N N . SER E 3 192 ? 65.915 105.459 65.410 1.00 69.24 192 SER C N 1
ATOM 11103 C CA . SER E 3 192 ? 67.230 106.074 65.514 1.00 69.72 192 SER C CA 1
ATOM 11104 C C . SER E 3 192 ? 67.571 106.658 66.891 1.00 69.89 192 SER C C 1
ATOM 11105 O O . SER E 3 192 ? 68.753 106.846 67.196 1.00 70.53 192 SER C O 1
ATOM 11108 N N . ASP E 3 193 ? 66.561 106.929 67.722 1.00 68.83 193 ASP C N 1
ATOM 11109 C CA . ASP E 3 193 ? 66.809 107.495 69.048 1.00 67.35 193 ASP C CA 1
ATOM 11110 C C . ASP E 3 193 ? 66.302 106.634 70.196 1.00 65.31 193 ASP C C 1
ATOM 11111 O O . ASP E 3 193 ? 65.160 106.769 70.618 1.00 64.32 193 ASP C O 1
ATOM 11116 N N . PRO E 3 194 ? 67.148 105.742 70.721 1.00 63.69 194 PRO C N 1
ATOM 11117 C CA . PRO E 3 194 ? 66.723 104.886 71.824 1.00 64.16 194 PRO C CA 1
ATOM 11118 C C . PRO E 3 194 ? 65.960 105.638 72.903 1.00 64.95 194 PRO C C 1
ATOM 11119 O O . PRO E 3 194 ? 64.943 105.156 73.389 1.00 66.09 194 PRO C O 1
ATOM 11123 N N . GLN E 3 195 ? 66.437 106.825 73.262 1.00 65.89 195 GLN C N 1
ATOM 11124 C CA . GLN E 3 195 ? 65.775 107.630 74.290 1.00 66.49 195 GLN C CA 1
ATOM 11125 C C . GLN E 3 195 ? 64.333 107.915 73.869 1.00 64.77 195 GLN C C 1
ATOM 11126 O O . GLN E 3 195 ? 63.414 107.948 74.698 1.00 63.92 195 GLN C O 1
ATOM 11132 N N . GLN E 3 196 ? 64.153 108.111 72.566 1.00 63.28 196 GLN C N 1
ATOM 11133 C CA . GLN E 3 196 ? 62.847 108.416 71.990 1.00 61.83 196 GLN C CA 1
ATOM 11134 C C . GLN E 3 196 ? 61.908 107.222 71.964 1.00 61.64 196 GLN C C 1
ATOM 11135 O O . GLN E 3 196 ? 60.695 107.380 72.105 1.00 60.52 196 GLN C O 1
ATOM 11141 N N . LEU E 3 197 ? 62.461 106.028 71.775 1.00 61.67 197 LEU C N 1
ATOM 11142 C CA . LEU E 3 197 ? 61.629 104.838 71.740 1.00 60.72 197 LEU C CA 1
ATOM 11143 C C . LEU E 3 197 ? 61.010 104.649 73.115 1.00 61.35 197 LEU C C 1
ATOM 11144 O O . LEU E 3 197 ? 59.812 104.396 73.224 1.00 61.86 197 LEU C O 1
ATOM 11149 N N . ARG E 3 198 ? 61.818 104.784 74.165 1.00 61.67 198 ARG C N 1
ATOM 11150 C CA . ARG E 3 198 ? 61.300 104.630 75.517 1.00 61.51 198 ARG C CA 1
ATOM 11151 C C . ARG E 3 198 ? 60.165 105.613 75.739 1.00 60.43 198 ARG C C 1
ATOM 11152 O O . ARG E 3 198 ? 59.182 105.294 76.399 1.00 59.68 198 ARG C O 1
ATOM 11160 N N . GLU E 3 199 ? 60.304 106.807 75.173 1.00 60.51 199 GLU C N 1
ATOM 11161 C CA . GLU E 3 199 ? 59.291 107.846 75.327 1.00 60.93 199 GLU C CA 1
ATOM 11162 C C . GLU E 3 199 ? 57.960 107.464 74.702 1.00 61.00 199 GLU C C 1
ATOM 11163 O O . GLU E 3 199 ? 56.899 107.749 75.259 1.00 60.82 199 GLU C O 1
ATOM 11169 N N . VAL E 3 200 ? 58.010 106.835 73.534 1.00 60.80 200 VAL C N 1
ATOM 11170 C CA . VAL E 3 200 ? 56.784 106.420 72.874 1.00 59.15 200 VAL C CA 1
ATOM 11171 C C . VAL E 3 200 ? 56.247 105.169 73.583 1.00 58.31 200 VAL C C 1
ATOM 11172 O O . VAL E 3 200 ? 55.042 105.043 73.792 1.00 58.86 200 VAL C O 1
ATOM 11176 N N . ALA E 3 201 ? 57.133 104.258 73.977 1.00 56.07 201 ALA C N 1
ATOM 11177 C CA . ALA E 3 201 ? 56.693 103.056 74.675 1.00 54.08 201 ALA C CA 1
ATOM 11178 C C . ALA E 3 201 ? 55.896 103.474 75.911 1.00 52.62 201 ALA C C 1
ATOM 11179 O O . ALA E 3 201 ? 54.818 102.935 76.189 1.00 52.95 201 ALA C O 1
ATOM 11181 N N . TYR E 3 202 ? 56.428 104.449 76.639 1.00 50.65 202 TYR C N 1
ATOM 11182 C CA . TYR E 3 202 ? 55.783 104.952 77.845 1.00 49.75 202 TYR C CA 1
ATOM 11183 C C . TYR E 3 202 ? 54.419 105.537 77.503 1.00 49.42 202 TYR C C 1
ATOM 11184 O O . TYR E 3 202 ? 53.389 105.115 78.035 1.00 49.70 202 TYR C O 1
ATOM 11193 N N . GLN E 3 203 ? 54.436 106.525 76.615 1.00 48.71 203 GLN C N 1
ATOM 11194 C CA . GLN E 3 203 ? 53.233 107.215 76.159 1.00 46.86 203 GLN C CA 1
ATOM 11195 C C . GLN E 3 203 ? 52.133 106.227 75.833 1.00 46.59 203 GLN C C 1
ATOM 11196 O O . GLN E 3 203 ? 51.029 106.313 76.364 1.00 47.02 203 GLN C O 1
ATOM 11202 N N . ILE E 3 204 ? 52.449 105.308 74.927 1.00 46.37 204 ILE C N 1
ATOM 11203 C CA . ILE E 3 204 ? 51.535 104.261 74.496 1.00 44.77 204 ILE C CA 1
ATOM 11204 C C . ILE E 3 204 ? 50.976 103.593 75.751 1.00 45.36 204 ILE C C 1
ATOM 11205 O O . ILE E 3 204 ? 49.763 103.447 75.909 1.00 44.94 204 ILE C O 1
ATOM 11210 N N . GLY E 3 205 ? 51.876 103.209 76.648 1.00 45.04 205 GLY C N 1
ATOM 11211 C CA . GLY E 3 205 ? 51.465 102.568 77.878 1.00 45.78 205 GLY C CA 1
ATOM 11212 C C . GLY E 3 205 ? 50.416 103.347 78.637 1.00 46.40 205 GLY C C 1
ATOM 11213 O O . GLY E 3 205 ? 49.419 102.793 79.063 1.00 46.97 205 GLY C O 1
ATOM 11214 N N . GLN E 3 206 ? 50.633 104.639 78.819 1.00 48.39 206 GLN C N 1
ATOM 11215 C CA . GLN E 3 206 ? 49.668 105.451 79.551 1.00 50.22 206 GLN C CA 1
ATOM 11216 C C . GLN E 3 206 ? 48.326 105.566 78.842 1.00 50.63 206 GLN C C 1
ATOM 11217 O O . GLN E 3 206 ? 47.290 105.677 79.495 1.00 50.55 206 GLN C O 1
ATOM 11223 N N . ILE E 3 207 ? 48.332 105.552 77.513 1.00 52.19 207 ILE C N 1
ATOM 11224 C CA . ILE E 3 207 ? 47.070 105.628 76.779 1.00 53.23 207 ILE C CA 1
ATOM 11225 C C . ILE E 3 207 ? 46.342 104.295 76.901 1.00 53.44 207 ILE C C 1
ATOM 11226 O O . ILE E 3 207 ? 45.155 104.270 77.192 1.00 53.85 207 ILE C O 1
ATOM 11231 N N . LEU E 3 208 ? 47.049 103.189 76.670 1.00 53.05 208 LEU C N 1
ATOM 11232 C CA . LEU E 3 208 ? 46.437 101.871 76.789 1.00 52.50 208 LEU C CA 1
ATOM 11233 C C . LEU E 3 208 ? 45.822 101.757 78.175 1.00 52.39 208 LEU C C 1
ATOM 11234 O O . LEU E 3 208 ? 44.753 101.186 78.343 1.00 52.56 208 LEU C O 1
ATOM 11239 N N . ARG E 3 209 ? 46.508 102.313 79.165 1.00 53.60 209 ARG C N 1
ATOM 11240 C CA . ARG E 3 209 ? 46.036 102.277 80.541 1.00 55.76 209 ARG C CA 1
ATOM 11241 C C . ARG E 3 209 ? 44.951 103.307 80.778 1.00 55.91 209 ARG C C 1
ATOM 11242 O O . ARG E 3 209 ? 44.501 103.488 81.904 1.00 56.17 209 ARG C O 1
ATOM 11250 N N . SER E 3 210 ? 44.529 103.984 79.717 1.00 56.25 210 SER C N 1
ATOM 11251 C CA . SER E 3 210 ? 43.472 104.974 79.847 1.00 57.64 210 SER C CA 1
ATOM 11252 C C . SER E 3 210 ? 42.134 104.454 79.294 1.00 58.43 210 SER C C 1
ATOM 11253 O O . SER E 3 210 ? 41.120 105.153 79.352 1.00 59.49 210 SER C O 1
ATOM 11256 N N . THR E 3 211 ? 42.135 103.218 78.785 1.00 58.38 211 THR C N 1
ATOM 11257 C CA . THR E 3 211 ? 40.934 102.590 78.222 1.00 57.99 211 THR C CA 1
ATOM 11258 C C . THR E 3 211 ? 40.638 101.263 78.920 1.00 58.62 211 THR C C 1
ATOM 11259 O O . THR E 3 211 ? 41.476 100.765 79.673 1.00 60.72 211 THR C O 1
ATOM 11263 N N . ARG E 3 212 ? 39.457 100.692 78.670 1.00 57.54 212 ARG C N 1
ATOM 11264 C CA . ARG E 3 212 ? 39.082 99.405 79.267 1.00 56.12 212 ARG C CA 1
ATOM 11265 C C . ARG E 3 212 ? 40.077 98.369 78.776 1.00 53.71 212 ARG C C 1
ATOM 11266 O O . ARG E 3 212 ? 39.883 97.766 77.733 1.00 53.73 212 ARG C O 1
ATOM 11274 N N . VAL E 3 213 ? 41.139 98.158 79.540 1.00 52.04 213 VAL C N 1
ATOM 11275 C CA . VAL E 3 213 ? 42.178 97.231 79.140 1.00 49.78 213 VAL C CA 1
ATOM 11276 C C . VAL E 3 213 ? 42.549 96.258 80.259 1.00 49.22 213 VAL C C 1
ATOM 11277 O O . VAL E 3 213 ? 42.358 96.551 81.439 1.00 48.19 213 VAL C O 1
ATOM 11281 N N . LYS E 3 214 ? 43.062 95.092 79.886 1.00 48.79 214 LYS C N 1
ATOM 11282 C CA . LYS E 3 214 ? 43.465 94.101 80.874 1.00 49.62 214 LYS C CA 1
ATOM 11283 C C . LYS E 3 214 ? 44.694 94.613 81.625 1.00 50.94 214 LYS C C 1
ATOM 11284 O O . LYS E 3 214 ? 45.600 95.175 81.013 1.00 50.26 214 LYS C O 1
ATOM 11290 N N . ARG E 3 215 ? 44.711 94.427 82.946 1.00 53.16 215 ARG C N 1
ATOM 11291 C CA . ARG E 3 215 ? 45.833 94.839 83.800 1.00 54.53 215 ARG C CA 1
ATOM 11292 C C . ARG E 3 215 ? 46.361 93.614 84.552 1.00 54.44 215 ARG C C 1
ATOM 11293 O O . ARG E 3 215 ? 45.602 92.947 85.248 1.00 54.49 215 ARG C O 1
ATOM 11301 N N . GLY E 3 216 ? 47.648 93.305 84.402 1.00 54.39 216 GLY C N 1
ATOM 11302 C CA . GLY E 3 216 ? 48.201 92.146 85.085 1.00 55.68 216 GLY C CA 1
ATOM 11303 C C . GLY E 3 216 ? 49.426 91.533 84.425 1.00 57.02 216 GLY C C 1
ATOM 11304 O O . GLY E 3 216 ? 50.179 92.223 83.742 1.00 56.95 216 GLY C O 1
ATOM 11305 N N . LEU E 3 217 ? 49.628 90.232 84.623 1.00 58.12 217 LEU C N 1
ATOM 11306 C CA . LEU E 3 217 ? 50.775 89.531 84.045 1.00 59.79 217 LEU C CA 1
ATOM 11307 C C . LEU E 3 217 ? 50.830 89.491 82.514 1.00 60.68 217 LEU C C 1
ATOM 11308 O O . LEU E 3 217 ? 51.301 90.438 81.870 1.00 62.18 217 LEU C O 1
ATOM 11313 N N . GLY E 3 218 ? 50.362 88.382 81.940 1.00 59.87 218 GLY C N 1
ATOM 11314 C CA . GLY E 3 218 ? 50.373 88.208 80.492 1.00 58.24 218 GLY C CA 1
ATOM 11315 C C . GLY E 3 218 ? 49.796 89.341 79.659 1.00 56.77 218 GLY C C 1
ATOM 11316 O O . GLY E 3 218 ? 49.970 89.370 78.440 1.00 55.64 218 GLY C O 1
ATOM 11317 N N . THR E 3 219 ? 49.116 90.268 80.329 1.00 55.56 219 THR C N 1
ATOM 11318 C CA . THR E 3 219 ? 48.484 91.434 79.718 1.00 54.06 219 THR C CA 1
ATOM 11319 C C . THR E 3 219 ? 49.247 92.116 78.574 1.00 54.33 219 THR C C 1
ATOM 11320 O O . THR E 3 219 ? 48.895 91.962 77.401 1.00 53.01 219 THR C O 1
ATOM 11324 N N . ILE E 3 220 ? 50.278 92.883 78.914 1.00 54.64 220 ILE C N 1
ATOM 11325 C CA . ILE E 3 220 ? 51.047 93.592 77.897 1.00 54.47 220 ILE C CA 1
ATOM 11326 C C . ILE E 3 220 ? 52.195 92.736 77.384 1.00 56.52 220 ILE C C 1
ATOM 11327 O O . ILE E 3 220 ? 52.584 91.759 78.022 1.00 56.81 220 ILE C O 1
ATOM 11332 N N . ARG E 3 221 ? 52.719 93.109 76.220 1.00 58.38 221 ARG C N 1
ATOM 11333 C CA . ARG E 3 221 ? 53.836 92.416 75.590 1.00 60.49 221 ARG C CA 1
ATOM 11334 C C . ARG E 3 221 ? 54.521 93.372 74.630 1.00 61.91 221 ARG C C 1
ATOM 11335 O O . ARG E 3 221 ? 53.974 93.706 73.580 1.00 63.02 221 ARG C O 1
ATOM 11343 N N . GLN E 3 222 ? 55.718 93.819 74.989 1.00 62.91 222 GLN C N 1
ATOM 11344 C CA . GLN E 3 222 ? 56.449 94.742 74.133 1.00 64.41 222 GLN C CA 1
ATOM 11345 C C . GLN E 3 222 ? 57.634 94.049 73.490 1.00 65.72 222 GLN C C 1
ATOM 11346 O O . GLN E 3 222 ? 58.394 93.347 74.158 1.00 66.47 222 GLN C O 1
ATOM 11352 N N . ASP E 3 223 ? 57.781 94.248 72.186 1.00 67.13 223 ASP C N 1
ATOM 11353 C CA . ASP E 3 223 ? 58.884 93.662 71.437 1.00 68.26 223 ASP C CA 1
ATOM 11354 C C . ASP E 3 223 ? 59.459 94.745 70.539 1.00 68.70 223 ASP C C 1
ATOM 11355 O O . ASP E 3 223 ? 58.757 95.271 69.677 1.00 69.02 223 ASP C O 1
ATOM 11360 N N . LEU E 3 224 ? 60.719 95.104 70.735 1.00 69.57 224 LEU C N 1
ATOM 11361 C CA . LEU E 3 224 ? 61.291 96.115 69.866 1.00 71.74 224 LEU C CA 1
ATOM 11362 C C . LEU E 3 224 ? 62.316 95.446 68.960 1.00 74.44 224 LEU C C 1
ATOM 11363 O O . LEU E 3 224 ? 62.866 94.391 69.300 1.00 73.87 224 LEU C O 1
ATOM 11368 N N . ASN E 3 225 ? 62.546 96.042 67.792 1.00 77.74 225 ASN C N 1
ATOM 11369 C CA . ASN E 3 225 ? 63.501 95.488 66.842 1.00 81.82 225 ASN C CA 1
ATOM 11370 C C . ASN E 3 225 ? 64.655 96.450 66.584 1.00 84.14 225 ASN C C 1
ATOM 11371 O O . ASN E 3 225 ? 64.472 97.563 66.078 1.00 84.32 225 ASN C O 1
ATOM 11376 N N . ILE E 3 226 ? 65.850 96.001 66.936 1.00 86.41 226 ILE C N 1
ATOM 11377 C CA . ILE E 3 226 ? 67.050 96.798 66.765 1.00 88.76 226 ILE C CA 1
ATOM 11378 C C . ILE E 3 226 ? 67.677 96.551 65.398 1.00 89.86 226 ILE C C 1
ATOM 11379 O O . ILE E 3 226 ? 67.777 95.412 64.946 1.00 89.50 226 ILE C O 1
ATOM 11384 N N . SER E 3 227 ? 68.094 97.631 64.746 1.00 92.02 227 SER C N 1
ATOM 11385 C CA . SER E 3 227 ? 68.726 97.558 63.432 1.00 94.47 227 SER C CA 1
ATOM 11386 C C . SER E 3 227 ? 70.065 98.297 63.427 1.00 96.89 227 SER C C 1
ATOM 11387 O O . SER E 3 227 ? 70.250 99.300 64.123 1.00 97.15 227 SER C O 1
ATOM 11390 N N . ILE E 3 228 ? 70.989 97.801 62.614 1.00 99.06 228 ILE C N 1
ATOM 11391 C CA . ILE E 3 228 ? 72.324 98.369 62.534 1.00 101.03 228 ILE C CA 1
ATOM 11392 C C . ILE E 3 228 ? 72.736 98.467 61.083 1.00 102.31 228 ILE C C 1
ATOM 11393 O O . ILE E 3 228 ? 72.629 97.485 60.351 1.00 101.61 228 ILE C O 1
ATOM 11398 N N . ARG E 3 229 ? 73.209 99.634 60.659 1.00 104.15 229 ARG C N 1
ATOM 11399 C CA . ARG E 3 229 ? 73.660 99.760 59.282 1.00 105.94 229 ARG C CA 1
ATOM 11400 C C . ARG E 3 229 ? 74.773 98.726 59.146 1.00 106.14 229 ARG C C 1
ATOM 11401 O O . ARG E 3 229 ? 75.635 98.624 60.022 1.00 105.88 229 ARG C O 1
ATOM 11409 N N . ASP E 3 230 ? 74.738 97.944 58.072 1.00 106.26 230 ASP C N 1
ATOM 11410 C CA . ASP E 3 230 ? 75.753 96.920 57.852 1.00 106.75 230 ASP C CA 1
ATOM 11411 C C . ASP E 3 230 ? 75.701 95.888 58.981 1.00 106.37 230 ASP C C 1
ATOM 11412 O O . ASP E 3 230 ? 76.642 95.118 59.195 1.00 105.81 230 ASP C O 1
ATOM 11417 N N . GLY E 3 231 ? 74.584 95.888 59.699 1.00 106.15 231 GLY C N 1
ATOM 11418 C CA . GLY E 3 231 ? 74.396 94.954 60.791 1.00 106.16 231 GLY C CA 1
ATOM 11419 C C . GLY E 3 231 ? 73.329 93.938 60.427 1.00 106.01 231 GLY C C 1
ATOM 11420 O O . GLY E 3 231 ? 73.447 93.238 59.420 1.00 106.03 231 GLY C O 1
ATOM 11421 N N . ALA E 3 232 ? 72.279 93.861 61.239 1.00 105.42 232 ALA C N 1
ATOM 11422 C CA . ALA E 3 232 ? 71.198 92.918 60.987 1.00 103.59 232 ALA C CA 1
ATOM 11423 C C . ALA E 3 232 ? 69.935 93.223 61.783 1.00 102.10 232 ALA C C 1
ATOM 11424 O O . ALA E 3 232 ? 69.954 93.952 62.781 1.00 101.61 232 ALA C O 1
ATOM 11426 N N . ARG E 3 233 ? 68.838 92.645 61.309 1.00 100.37 233 ARG C N 1
ATOM 11427 C CA . ARG E 3 233 ? 67.526 92.791 61.917 1.00 98.31 233 ARG C CA 1
ATOM 11428 C C . ARG E 3 233 ? 67.379 91.767 63.032 1.00 95.84 233 ARG C C 1
ATOM 11429 O O . ARG E 3 233 ? 67.547 90.576 62.811 1.00 95.11 233 ARG C O 1
ATOM 11437 N N . VAL E 3 234 ? 67.079 92.233 64.235 1.00 93.02 234 VAL C N 1
ATOM 11438 C CA . VAL E 3 234 ? 66.914 91.335 65.359 1.00 90.26 234 VAL C CA 1
ATOM 11439 C C . VAL E 3 234 ? 65.806 91.856 66.250 1.00 88.56 234 VAL C C 1
ATOM 11440 O O . VAL E 3 234 ? 65.770 93.039 66.592 1.00 88.24 234 VAL C O 1
ATOM 11444 N N . GLU E 3 235 ? 64.888 90.971 66.615 1.00 86.11 235 GLU C N 1
ATOM 11445 C CA . GLU E 3 235 ? 63.791 91.376 67.465 1.00 83.43 235 GLU C CA 1
ATOM 11446 C C . GLU E 3 235 ? 63.990 90.923 68.899 1.00 80.64 235 GLU C C 1
ATOM 11447 O O . GLU E 3 235 ? 64.318 89.764 69.163 1.00 78.59 235 GLU C O 1
ATOM 11453 N N . VAL E 3 236 ? 63.799 91.865 69.818 1.00 78.04 236 VAL C N 1
ATOM 11454 C CA . VAL E 3 236 ? 63.924 91.607 71.246 1.00 75.51 236 VAL C CA 1
ATOM 11455 C C . VAL E 3 236 ? 62.533 91.268 71.762 1.00 75.03 236 VAL C C 1
ATOM 11456 O O . VAL E 3 236 ? 61.620 92.091 71.670 1.00 74.60 236 VAL C O 1
ATOM 11460 N N . LYS E 3 237 ? 62.378 90.063 72.309 1.00 73.92 237 LYS C N 1
ATOM 11461 C CA . LYS E 3 237 ? 61.093 89.597 72.827 1.00 72.75 237 LYS C CA 1
ATOM 11462 C C . LYS E 3 237 ? 60.846 89.809 74.318 1.00 72.59 237 LYS C C 1
ATOM 11463 O O . LYS E 3 237 ? 61.687 89.480 75.152 1.00 72.56 237 LYS C O 1
ATOM 11469 N N . GLY E 3 238 ? 59.670 90.347 74.636 1.00 72.09 238 GLY C N 1
ATOM 11470 C CA . GLY E 3 238 ? 59.279 90.577 76.015 1.00 71.54 238 GLY C CA 1
ATOM 11471 C C . GLY E 3 238 ? 60.204 91.455 76.829 1.00 71.42 238 GLY C C 1
ATOM 11472 O O . GLY E 3 238 ? 60.949 90.962 77.680 1.00 72.12 238 GLY C O 1
ATOM 11473 N N . VAL E 3 239 ? 60.151 92.759 76.579 1.00 70.14 239 VAL C N 1
ATOM 11474 C CA . VAL E 3 239 ? 60.987 93.697 77.306 1.00 69.17 239 VAL C CA 1
ATOM 11475 C C . VAL E 3 239 ? 60.184 94.344 78.430 1.00 68.98 239 VAL C C 1
ATOM 11476 O O . VAL E 3 239 ? 59.855 95.527 78.392 1.00 69.09 239 VAL C O 1
ATOM 11480 N N . GLN E 3 240 ? 59.878 93.526 79.428 1.00 68.91 240 GLN C N 1
ATOM 11481 C CA . GLN E 3 240 ? 59.119 93.910 80.613 1.00 69.38 240 GLN C CA 1
ATOM 11482 C C . GLN E 3 240 ? 59.275 95.372 81.026 1.00 69.13 240 GLN C C 1
ATOM 11483 O O . GLN E 3 240 ? 58.335 96.167 80.936 1.00 67.89 240 GLN C O 1
ATOM 11489 N N . ASP E 3 241 ? 60.475 95.707 81.496 1.00 69.71 241 ASP C N 1
ATOM 11490 C CA . ASP E 3 241 ? 60.784 97.053 81.962 1.00 69.80 241 ASP C CA 1
ATOM 11491 C C . ASP E 3 241 ? 61.171 98.013 80.847 1.00 69.92 241 ASP C C 1
ATOM 11492 O O . ASP E 3 241 ? 62.165 97.828 80.148 1.00 68.52 241 ASP C O 1
ATOM 11497 N N . LEU E 3 242 ? 60.365 99.055 80.717 1.00 70.17 242 LEU C N 1
ATOM 11498 C CA . LEU E 3 242 ? 60.541 100.093 79.726 1.00 69.46 242 LEU C CA 1
ATOM 11499 C C . LEU E 3 242 ? 61.742 100.996 80.022 1.00 69.57 242 LEU C C 1
ATOM 11500 O O . LEU E 3 242 ? 62.486 101.357 79.117 1.00 68.80 242 LEU C O 1
ATOM 11505 N N . ASP E 3 243 ? 61.936 101.362 81.285 1.00 70.75 243 ASP C N 1
ATOM 11506 C CA . ASP E 3 243 ? 63.053 102.234 81.651 1.00 72.47 243 ASP C CA 1
ATOM 11507 C C . ASP E 3 243 ? 64.391 101.622 81.274 1.00 72.66 243 ASP C C 1
ATOM 11508 O O . ASP E 3 243 ? 65.410 102.307 81.250 1.00 72.72 243 ASP C O 1
ATOM 11513 N N . LEU E 3 244 ? 64.377 100.329 80.973 1.00 72.85 244 LEU C N 1
ATOM 11514 C CA . LEU E 3 244 ? 65.589 99.603 80.617 1.00 73.00 244 LEU C CA 1
ATOM 11515 C C . LEU E 3 244 ? 65.822 99.496 79.099 1.00 73.94 244 LEU C C 1
ATOM 11516 O O . LEU E 3 244 ? 66.812 98.902 78.658 1.00 73.66 244 LEU C O 1
ATOM 11521 N N . ILE E 3 245 ? 64.921 100.081 78.307 1.00 74.58 245 ILE C N 1
ATOM 11522 C CA . ILE E 3 245 ? 65.032 100.038 76.847 1.00 74.59 245 ILE C CA 1
ATOM 11523 C C . ILE E 3 245 ? 66.355 100.596 76.318 1.00 75.41 245 ILE C C 1
ATOM 11524 O O . ILE E 3 245 ? 67.133 99.866 75.699 1.00 75.54 245 ILE C O 1
ATOM 11529 N N . PRO E 3 246 ? 66.635 101.891 76.559 1.00 75.79 246 PRO C N 1
ATOM 11530 C CA . PRO E 3 246 ? 67.888 102.467 76.066 1.00 75.96 246 PRO C CA 1
ATOM 11531 C C . PRO E 3 246 ? 69.126 101.602 76.303 1.00 76.97 246 PRO C C 1
ATOM 11532 O O . PRO E 3 246 ? 70.000 101.521 75.442 1.00 76.40 246 PRO C O 1
ATOM 11536 N N . GLU E 3 247 ? 69.203 100.948 77.459 1.00 78.49 247 GLU C N 1
ATOM 11537 C CA . GLU E 3 247 ? 70.359 100.108 77.753 1.00 79.41 247 GLU C CA 1
ATOM 11538 C C . GLU E 3 247 ? 70.445 98.882 76.849 1.00 79.48 247 GLU C C 1
ATOM 11539 O O . GLU E 3 247 ? 71.460 98.677 76.186 1.00 78.08 247 GLU C O 1
ATOM 11545 N N . ILE E 3 248 ? 69.388 98.070 76.810 1.00 80.78 248 ILE C N 1
ATOM 11546 C CA . ILE E 3 248 ? 69.420 96.868 75.981 1.00 81.66 248 ILE C CA 1
ATOM 11547 C C . ILE E 3 248 ? 69.713 97.211 74.530 1.00 82.15 248 ILE C C 1
ATOM 11548 O O . ILE E 3 248 ? 70.328 96.419 73.818 1.00 82.23 248 ILE C O 1
ATOM 11553 N N . VAL E 3 249 ? 69.279 98.391 74.095 1.00 83.01 249 VAL C N 1
ATOM 11554 C CA . VAL E 3 249 ? 69.534 98.831 72.722 1.00 84.11 249 VAL C CA 1
ATOM 11555 C C . VAL E 3 249 ? 71.033 99.020 72.571 1.00 84.71 249 VAL C C 1
ATOM 11556 O O . VAL E 3 249 ? 71.676 98.405 71.717 1.00 83.70 249 VAL C O 1
ATOM 11560 N N . GLU E 3 250 ? 71.571 99.887 73.423 1.00 85.67 250 GLU C N 1
ATOM 11561 C CA . GLU E 3 250 ? 72.988 100.197 73.427 1.00 86.11 250 GLU C CA 1
ATOM 11562 C C . GLU E 3 250 ? 73.785 98.908 73.479 1.00 85.52 250 GLU C C 1
ATOM 11563 O O . GLU E 3 250 ? 74.705 98.703 72.693 1.00 84.89 250 GLU C O 1
ATOM 11569 N N . ARG E 3 251 ? 73.418 98.030 74.401 1.00 85.01 251 ARG C N 1
ATOM 11570 C CA . ARG E 3 251 ? 74.121 96.772 74.527 1.00 85.46 251 ARG C CA 1
ATOM 11571 C C . ARG E 3 251 ? 73.960 95.925 73.266 1.00 86.23 251 ARG C C 1
ATOM 11572 O O . ARG E 3 251 ? 74.839 95.126 72.937 1.00 86.86 251 ARG C O 1
ATOM 11580 N N . GLU E 3 252 ? 72.847 96.092 72.554 1.00 86.44 252 GLU C N 1
ATOM 11581 C CA . GLU E 3 252 ? 72.647 95.327 71.328 1.00 86.74 252 GLU C CA 1
ATOM 11582 C C . GLU E 3 252 ? 73.590 95.856 70.259 1.00 87.10 252 GLU C C 1
ATOM 11583 O O . GLU E 3 252 ? 74.358 95.097 69.662 1.00 87.27 252 GLU C O 1
ATOM 11589 N N . VAL E 3 253 ? 73.532 97.162 70.020 1.00 87.06 253 VAL C N 1
ATOM 11590 C CA . VAL E 3 253 ? 74.388 97.768 69.014 1.00 86.39 253 VAL C CA 1
ATOM 11591 C C . VAL E 3 253 ? 75.829 97.325 69.254 1.00 86.61 253 VAL C C 1
ATOM 11592 O O . VAL E 3 253 ? 76.565 97.081 68.304 1.00 86.18 253 VAL C O 1
ATOM 11596 N N . LYS E 3 254 ? 76.224 97.204 70.520 1.00 87.17 254 LYS C N 1
ATOM 11597 C CA . LYS E 3 254 ? 77.578 96.763 70.852 1.00 88.00 254 LYS C CA 1
ATOM 11598 C C . LYS E 3 254 ? 77.789 95.361 70.300 1.00 87.97 254 LYS C C 1
ATOM 11599 O O . LYS E 3 254 ? 78.800 95.078 69.666 1.00 88.40 254 LYS C O 1
ATOM 11605 N N . ARG E 3 255 ? 76.824 94.484 70.551 1.00 87.79 255 ARG C N 1
ATOM 11606 C CA . ARG E 3 255 ? 76.915 93.103 70.099 1.00 87.89 255 ARG C CA 1
ATOM 11607 C C . ARG E 3 255 ? 76.947 92.972 68.578 1.00 87.79 255 ARG C C 1
ATOM 11608 O O . ARG E 3 255 ? 77.528 92.027 68.039 1.00 87.68 255 ARG C O 1
ATOM 11616 N N . GLN E 3 256 ? 76.317 93.911 67.882 1.00 87.66 256 GLN C N 1
ATOM 11617 C CA . GLN E 3 256 ? 76.306 93.864 66.427 1.00 87.45 256 GLN C CA 1
ATOM 11618 C C . GLN E 3 256 ? 77.700 94.212 65.941 1.00 86.64 256 GLN C C 1
ATOM 11619 O O . GLN E 3 256 ? 78.318 93.454 65.201 1.00 86.21 256 GLN C O 1
ATOM 11625 N N . LEU E 3 257 ? 78.190 95.366 66.377 1.00 85.92 257 LEU C N 1
ATOM 11626 C CA . LEU E 3 257 ? 79.507 95.842 65.990 1.00 84.85 257 LEU C CA 1
ATOM 11627 C C . LEU E 3 257 ? 80.583 94.832 66.347 1.00 85.33 257 LEU C C 1
ATOM 11628 O O . LEU E 3 257 ? 81.485 94.580 65.555 1.00 85.16 257 LEU C O 1
ATOM 11633 N N . SER E 3 258 ? 80.482 94.247 67.535 1.00 86.53 258 SER C N 1
ATOM 11634 C CA . SER E 3 258 ? 81.458 93.255 67.983 1.00 87.45 258 SER C CA 1
ATOM 11635 C C . SER E 3 258 ? 81.509 92.072 67.019 1.00 87.69 258 SER C C 1
ATOM 11636 O O . SER E 3 258 ? 82.587 91.583 66.683 1.00 86.91 258 SER C O 1
ATOM 11639 N N . LEU E 3 259 ? 80.340 91.616 66.573 1.00 88.86 259 LEU C N 1
ATOM 11640 C CA . LEU E 3 259 ? 80.274 90.484 65.654 1.00 90.09 259 LEU C CA 1
ATOM 11641 C C . LEU E 3 259 ? 80.626 90.841 64.210 1.00 91.83 259 LEU C C 1
ATOM 11642 O O . LEU E 3 259 ? 80.906 89.954 63.401 1.00 91.75 259 LEU C O 1
ATOM 11647 N N . VAL E 3 260 ? 80.622 92.130 63.877 1.00 93.90 260 VAL C N 1
ATOM 11648 C CA . VAL E 3 260 ? 80.983 92.532 62.522 1.00 95.47 260 VAL C CA 1
ATOM 11649 C C . VAL E 3 260 ? 82.500 92.398 62.396 1.00 96.72 260 VAL C C 1
ATOM 11650 O O . VAL E 3 260 ? 83.055 92.562 61.319 1.00 97.26 260 VAL C O 1
ATOM 11654 N N . GLU E 3 261 ? 83.163 92.070 63.503 1.00 98.09 261 GLU C N 1
ATOM 11655 C CA . GLU E 3 261 ? 84.613 91.928 63.514 1.00 99.05 261 GLU C CA 1
ATOM 11656 C C . GLU E 3 261 ? 85.061 90.489 63.628 1.00 99.56 261 GLU C C 1
ATOM 11657 O O . GLU E 3 261 ? 86.071 90.107 63.051 1.00 100.15 261 GLU C O 1
ATOM 11663 N N . ILE E 3 262 ? 84.310 89.695 64.377 1.00 100.58 262 ILE C N 1
ATOM 11664 C CA . ILE E 3 262 ? 84.643 88.294 64.563 1.00 101.73 262 ILE C CA 1
ATOM 11665 C C . ILE E 3 262 ? 84.493 87.548 63.242 1.00 102.12 262 ILE C C 1
ATOM 11666 O O . ILE E 3 262 ? 85.111 86.498 63.036 1.00 101.99 262 ILE C O 1
ATOM 11671 N N . ARG E 3 263 ? 83.670 88.093 62.348 1.00 102.82 263 ARG C N 1
ATOM 11672 C CA . ARG E 3 263 ? 83.466 87.481 61.037 1.00 103.98 263 ARG C CA 1
ATOM 11673 C C . ARG E 3 263 ? 84.696 87.703 60.162 1.00 105.65 263 ARG C C 1
ATOM 11674 O O . ARG E 3 263 ? 85.231 86.763 59.560 1.00 106.58 263 ARG C O 1
ATOM 11682 N N . ASP E 3 264 ? 85.135 88.957 60.099 1.00 106.35 264 ASP C N 1
ATOM 11683 C CA . ASP E 3 264 ? 86.286 89.335 59.288 1.00 106.33 264 ASP C CA 1
ATOM 11684 C C . ASP E 3 264 ? 87.583 88.679 59.722 1.00 106.23 264 ASP C C 1
ATOM 11685 O O . ASP E 3 264 ? 88.481 88.483 58.910 1.00 106.09 264 ASP C O 1
ATOM 11690 N N . THR E 3 265 ? 87.689 88.352 61.002 1.00 106.55 265 THR C N 1
ATOM 11691 C CA . THR E 3 265 ? 88.888 87.709 61.520 1.00 106.96 265 THR C CA 1
ATOM 11692 C C . THR E 3 265 ? 88.886 86.253 61.084 1.00 107.85 265 THR C C 1
ATOM 11693 O O . THR E 3 265 ? 89.923 85.704 60.706 1.00 107.98 265 THR C O 1
ATOM 11697 N N . LEU E 3 266 ? 87.709 85.636 61.155 1.00 108.73 266 LEU C N 1
ATOM 11698 C CA . LEU E 3 266 ? 87.536 84.243 60.772 1.00 109.89 266 LEU C CA 1
ATOM 11699 C C . LEU E 3 266 ? 87.880 84.065 59.300 1.00 110.92 266 LEU C C 1
ATOM 11700 O O . LEU E 3 266 ? 88.384 83.019 58.891 1.00 111.26 266 LEU C O 1
ATOM 11705 N N . GLN E 3 267 ? 87.610 85.092 58.504 1.00 111.97 267 GLN C N 1
ATOM 11706 C CA . GLN E 3 267 ? 87.922 85.029 57.084 1.00 113.41 267 GLN C CA 1
ATOM 11707 C C . GLN E 3 267 ? 89.390 85.394 56.876 1.00 114.49 267 GLN C C 1
ATOM 11708 O O . GLN E 3 267 ? 90.072 84.808 56.035 1.00 114.11 267 GLN C O 1
ATOM 11714 N N . GLU E 3 268 ? 89.870 86.354 57.660 1.00 115.79 268 GLU C N 1
ATOM 11715 C CA . GLU E 3 268 ? 91.254 86.794 57.579 1.00 116.50 268 GLU C CA 1
ATOM 11716 C C . GLU E 3 268 ? 92.138 85.554 57.673 1.00 117.19 268 GLU C C 1
ATOM 11717 O O . GLU E 3 268 ? 93.163 85.456 57.004 1.00 117.47 268 GLU C O 1
ATOM 11723 N N . ARG E 3 269 ? 91.711 84.599 58.492 1.00 117.98 269 ARG C N 1
ATOM 11724 C CA . ARG E 3 269 ? 92.447 83.355 58.684 1.00 118.82 269 ARG C CA 1
ATOM 11725 C C . ARG E 3 269 ? 91.719 82.165 58.067 1.00 119.40 269 ARG C C 1
ATOM 11726 O O . ARG E 3 269 ? 91.955 81.021 58.455 1.00 119.35 269 ARG C O 1
ATOM 11734 N N . GLY E 3 270 ? 90.833 82.446 57.113 1.00 120.19 270 GLY C N 1
ATOM 11735 C CA . GLY E 3 270 ? 90.077 81.398 56.442 1.00 121.29 270 GLY C CA 1
ATOM 11736 C C . GLY E 3 270 ? 89.725 80.203 57.312 1.00 122.17 270 GLY C C 1
ATOM 11737 O O . GLY E 3 270 ? 90.043 79.060 56.975 1.00 122.18 270 GLY C O 1
ATOM 11738 N N . ALA E 3 271 ? 89.063 80.470 58.434 1.00 122.78 271 ALA C N 1
ATOM 11739 C CA . ALA E 3 271 ? 88.665 79.426 59.369 1.00 122.83 271 ALA C CA 1
ATOM 11740 C C . ALA E 3 271 ? 87.680 78.446 58.739 1.00 123.29 271 ALA C C 1
ATOM 11741 O O . ALA E 3 271 ? 86.925 78.794 57.830 1.00 122.95 271 ALA C O 1
ATOM 11743 N N . VAL E 3 272 ? 87.702 77.212 59.224 1.00 123.98 272 VAL C N 1
ATOM 11744 C CA . VAL E 3 272 ? 86.803 76.186 58.719 1.00 125.12 272 VAL C CA 1
ATOM 11745 C C . VAL E 3 272 ? 86.209 75.420 59.894 1.00 125.62 272 VAL C C 1
ATOM 11746 O O . VAL E 3 272 ? 86.885 75.175 60.899 1.00 125.76 272 VAL C O 1
ATOM 11750 N N . VAL E 3 273 ? 84.938 75.052 59.761 1.00 125.95 273 VAL C N 1
ATOM 11751 C CA . VAL E 3 273 ? 84.225 74.325 60.807 1.00 125.94 273 VAL C CA 1
ATOM 11752 C C . VAL E 3 273 ? 84.035 72.866 60.419 1.00 125.44 273 VAL C C 1
ATOM 11753 O O . VAL E 3 273 ? 83.266 72.558 59.507 1.00 125.63 273 VAL C O 1
ATOM 11757 N N . GLU E 3 274 ? 84.723 71.969 61.116 1.00 124.44 274 GLU C N 1
ATOM 11758 C CA . GLU E 3 274 ? 84.613 70.550 60.815 1.00 123.96 274 GLU C CA 1
ATOM 11759 C C . GLU E 3 274 ? 83.637 69.870 61.774 1.00 123.68 274 GLU C C 1
ATOM 11760 O O . GLU E 3 274 ? 83.846 69.872 62.988 1.00 123.58 274 GLU C O 1
ATOM 11766 N N . ASP E 3 275 ? 82.576 69.288 61.222 1.00 123.47 275 ASP C N 1
ATOM 11767 C CA . ASP E 3 275 ? 81.561 68.604 62.020 1.00 123.06 275 ASP C CA 1
ATOM 11768 C C . ASP E 3 275 ? 82.043 67.267 62.585 1.00 123.10 275 ASP C C 1
ATOM 11769 O O . ASP E 3 275 ? 81.244 66.381 62.889 1.00 122.94 275 ASP C O 1
ATOM 11774 N N . LYS E 3 276 ? 83.356 67.139 62.736 1.00 123.44 276 LYS C N 1
ATOM 11775 C CA . LYS E 3 276 ? 83.969 65.923 63.261 1.00 123.91 276 LYS C CA 1
ATOM 11776 C C . LYS E 3 276 ? 83.976 65.959 64.787 1.00 124.70 276 LYS C C 1
ATOM 11777 O O . LYS E 3 276 ? 84.668 66.784 65.386 1.00 125.09 276 LYS C O 1
ATOM 11783 N N . ILE E 3 277 ? 83.217 65.066 65.415 1.00 125.01 277 ILE C N 1
ATOM 11784 C CA . ILE E 3 277 ? 83.150 65.012 66.874 1.00 125.24 277 ILE C CA 1
ATOM 11785 C C . ILE E 3 277 ? 84.101 63.934 67.390 1.00 125.19 277 ILE C C 1
ATOM 11786 O O . ILE E 3 277 ? 84.071 62.803 66.915 1.00 125.33 277 ILE C O 1
ATOM 11791 N N . PHE E 3 278 ? 84.943 64.282 68.358 1.00 125.64 278 PHE C N 1
ATOM 11792 C CA . PHE E 3 278 ? 85.891 63.320 68.917 1.00 126.46 278 PHE C CA 1
ATOM 11793 C C . PHE E 3 278 ? 85.486 62.898 70.322 1.00 126.84 278 PHE C C 1
ATOM 11794 O O . PHE E 3 278 ? 84.987 63.711 71.096 1.00 126.36 278 PHE C O 1
ATOM 11802 N N . ASP E 3 279 ? 85.698 61.626 70.651 1.00 127.91 279 ASP C N 1
ATOM 11803 C CA . ASP E 3 279 ? 85.357 61.136 71.982 1.00 129.72 279 ASP C CA 1
ATOM 11804 C C . ASP E 3 279 ? 86.561 61.292 72.899 1.00 130.28 279 ASP C C 1
ATOM 11805 O O . ASP E 3 279 ? 87.144 60.309 73.355 1.00 130.78 279 ASP C O 1
ATOM 11810 N N . VAL E 3 280 ? 86.929 62.539 73.163 1.00 130.96 280 VAL C N 1
ATOM 11811 C CA . VAL E 3 280 ? 88.067 62.838 74.022 1.00 131.52 280 VAL C CA 1
ATOM 11812 C C . VAL E 3 280 ? 87.756 62.481 75.478 1.00 131.89 280 VAL C C 1
ATOM 11813 O O . VAL E 3 280 ? 87.706 63.356 76.343 1.00 132.12 280 VAL C O 1
ATOM 11817 N N . SER E 3 281 ? 87.549 61.193 75.745 1.00 132.00 281 SER C N 1
ATOM 11818 C CA . SER E 3 281 ? 87.239 60.736 77.097 1.00 131.94 281 SER C CA 1
ATOM 11819 C C . SER E 3 281 ? 88.449 60.189 77.834 1.00 131.91 281 SER C C 1
ATOM 11820 O O . SER E 3 281 ? 88.647 60.485 79.011 1.00 131.95 281 SER C O 1
ATOM 11823 N N . GLU E 3 282 ? 89.256 59.390 77.145 1.00 132.04 282 GLU C N 1
ATOM 11824 C CA . GLU E 3 282 ? 90.433 58.801 77.764 1.00 132.16 282 GLU C CA 1
ATOM 11825 C C . GLU E 3 282 ? 91.435 59.866 78.196 1.00 131.64 282 GLU C C 1
ATOM 11826 O O . GLU E 3 282 ? 92.291 59.614 79.042 1.00 131.13 282 GLU C O 1
ATOM 11832 N N . VAL E 3 283 ? 91.320 61.059 77.615 1.00 131.55 283 VAL C N 1
ATOM 11833 C CA . VAL E 3 283 ? 92.215 62.170 77.945 1.00 130.74 283 VAL C CA 1
ATOM 11834 C C . VAL E 3 283 ? 91.957 62.662 79.363 1.00 129.79 283 VAL C C 1
ATOM 11835 O O . VAL E 3 283 ? 92.759 63.401 79.929 1.00 129.57 283 VAL C O 1
ATOM 11839 N N . PHE E 3 284 ? 90.837 62.245 79.940 1.00 128.98 284 PHE C N 1
ATOM 11840 C CA . PHE E 3 284 ? 90.497 62.658 81.291 1.00 128.26 284 PHE C CA 1
ATOM 11841 C C . PHE E 3 284 ? 90.291 61.476 82.227 1.00 128.54 284 PHE C C 1
ATOM 11842 O O . PHE E 3 284 ? 89.556 61.582 83.207 1.00 128.29 284 PHE C O 1
ATOM 11850 N N . ALA E 3 285 ? 90.939 60.354 81.919 1.00 129.13 285 ALA C N 1
ATOM 11851 C CA . ALA E 3 285 ? 90.837 59.157 82.752 1.00 129.72 285 ALA C CA 1
ATOM 11852 C C . ALA E 3 285 ? 90.923 59.606 84.206 1.00 130.22 285 ALA C C 1
ATOM 11853 O O . ALA E 3 285 ? 90.042 59.312 85.013 1.00 130.19 285 ALA C O 1
ATOM 11855 N N . ASP E 3 286 ? 91.990 60.320 84.538 1.00 130.70 286 ASP C N 1
ATOM 11856 C CA . ASP E 3 286 ? 92.136 60.843 85.885 1.00 131.02 286 ASP C CA 1
ATOM 11857 C C . ASP E 3 286 ? 92.285 62.352 85.828 1.00 131.36 286 ASP C C 1
ATOM 11858 O O . ASP E 3 286 ? 93.382 62.889 85.684 1.00 131.04 286 ASP C O 1
ATOM 11863 N N . THR E 3 287 ? 91.147 63.029 85.924 1.00 132.22 287 THR C N 1
ATOM 11864 C CA . THR E 3 287 ? 91.109 64.482 85.878 1.00 133.36 287 THR C CA 1
ATOM 11865 C C . THR E 3 287 ? 90.889 65.081 87.254 1.00 134.14 287 THR C C 1
ATOM 11866 O O . THR E 3 287 ? 90.607 64.368 88.217 1.00 134.42 287 THR C O 1
ATOM 11870 N N . GLU E 3 288 ? 91.006 66.401 87.335 1.00 134.86 288 GLU C N 1
ATOM 11871 C CA . GLU E 3 288 ? 90.826 67.101 88.596 1.00 135.79 288 GLU C CA 1
ATOM 11872 C C . GLU E 3 288 ? 89.552 67.941 88.614 1.00 136.00 288 GLU C C 1
ATOM 11873 O O . GLU E 3 288 ? 89.451 68.903 89.377 1.00 136.34 288 GLU C O 1
ATOM 11879 N N . SER E 3 289 ? 88.579 67.572 87.783 1.00 136.04 289 SER C N 1
ATOM 11880 C CA . SER E 3 289 ? 87.315 68.304 87.709 1.00 136.11 289 SER C CA 1
ATOM 11881 C C . SER E 3 289 ? 86.104 67.387 87.873 1.00 136.04 289 SER C C 1
ATOM 11882 O O . SER E 3 289 ? 85.802 66.587 86.989 1.00 136.26 289 SER C O 1
ATOM 11885 N N . ARG E 3 290 ? 85.415 67.514 89.005 1.00 136.02 290 ARG C N 1
ATOM 11886 C CA . ARG E 3 290 ? 84.228 66.714 89.309 1.00 135.81 290 ARG C CA 1
ATOM 11887 C C . ARG E 3 290 ? 83.301 66.661 88.106 1.00 135.58 290 ARG C C 1
ATOM 11888 O O . ARG E 3 290 ? 82.910 65.590 87.644 1.00 135.22 290 ARG C O 1
ATOM 11896 N N . ILE E 3 291 ? 82.954 67.848 87.622 1.00 135.45 291 ILE C N 1
ATOM 11897 C CA . ILE E 3 291 ? 82.071 68.026 86.480 1.00 135.44 291 ILE C CA 1
ATOM 11898 C C . ILE E 3 291 ? 82.223 66.963 85.393 1.00 135.27 291 ILE C C 1
ATOM 11899 O O . ILE E 3 291 ? 81.240 66.342 84.982 1.00 135.86 291 ILE C O 1
ATOM 11904 N N . ILE E 3 292 ? 83.451 66.750 84.932 1.00 134.11 292 ILE C N 1
ATOM 11905 C CA . ILE E 3 292 ? 83.687 65.773 83.878 1.00 132.47 292 ILE C CA 1
ATOM 11906 C C . ILE E 3 292 ? 83.889 64.349 84.389 1.00 131.65 292 ILE C C 1
ATOM 11907 O O . ILE E 3 292 ? 83.299 63.411 83.857 1.00 131.24 292 ILE C O 1
ATOM 11912 N N . SER E 3 293 ? 84.715 64.184 85.418 1.00 130.98 293 SER C N 1
ATOM 11913 C CA . SER E 3 293 ? 84.977 62.856 85.966 1.00 130.46 293 SER C CA 1
ATOM 11914 C C . SER E 3 293 ? 83.677 62.132 86.296 1.00 130.36 293 SER C C 1
ATOM 11915 O O . SER E 3 293 ? 83.601 60.905 86.224 1.00 130.00 293 SER C O 1
ATOM 11918 N N . SER E 3 294 ? 82.654 62.906 86.645 1.00 130.52 294 SER C N 1
ATOM 11919 C CA . SER E 3 294 ? 81.346 62.358 86.982 1.00 130.38 294 SER C CA 1
ATOM 11920 C C . SER E 3 294 ? 80.446 62.342 85.752 1.00 130.02 294 SER C C 1
ATOM 11921 O O . SER E 3 294 ? 79.313 61.857 85.804 1.00 130.28 294 SER C O 1
ATOM 11924 N N . ALA E 3 295 ? 80.953 62.882 84.649 1.00 129.18 295 ALA C N 1
ATOM 11925 C CA . ALA E 3 295 ? 80.200 62.922 83.402 1.00 128.16 295 ALA C CA 1
ATOM 11926 C C . ALA E 3 295 ? 80.244 61.545 82.747 1.00 127.43 295 ALA C C 1
ATOM 11927 O O . ALA E 3 295 ? 81.288 60.889 82.740 1.00 126.96 295 ALA C O 1
ATOM 11929 N N . GLU E 3 296 ? 79.109 61.103 82.207 1.00 126.75 296 GLU C N 1
ATOM 11930 C CA . GLU E 3 296 ? 79.047 59.798 81.554 1.00 125.46 296 GLU C CA 1
ATOM 11931 C C . GLU E 3 296 ? 80.185 59.704 80.546 1.00 124.33 296 GLU C C 1
ATOM 11932 O O . GLU E 3 296 ? 81.219 59.114 80.842 1.00 124.18 296 GLU C O 1
ATOM 11938 N N . SER E 3 297 ? 80.007 60.289 79.366 1.00 123.24 297 SER C N 1
ATOM 11939 C CA . SER E 3 297 ? 81.059 60.277 78.352 1.00 122.45 297 SER C CA 1
ATOM 11940 C C . SER E 3 297 ? 81.504 61.724 78.139 1.00 121.69 297 SER C C 1
ATOM 11941 O O . SER E 3 297 ? 81.136 62.607 78.910 1.00 121.39 297 SER C O 1
ATOM 11944 N N . VAL E 3 298 ? 82.302 61.972 77.109 1.00 121.15 298 VAL C N 1
ATOM 11945 C CA . VAL E 3 298 ? 82.746 63.332 76.825 1.00 120.13 298 VAL C CA 1
ATOM 11946 C C . VAL E 3 298 ? 83.324 63.468 75.419 1.00 119.10 298 VAL C C 1
ATOM 11947 O O . VAL E 3 298 ? 84.264 62.765 75.034 1.00 118.58 298 VAL C O 1
ATOM 11951 N N . LEU E 3 299 ? 82.741 64.387 74.657 1.00 117.79 299 LEU C N 1
ATOM 11952 C CA . LEU E 3 299 ? 83.144 64.628 73.280 1.00 116.51 299 LEU C CA 1
ATOM 11953 C C . LEU E 3 299 ? 83.662 66.056 73.110 1.00 116.29 299 LEU C C 1
ATOM 11954 O O . LEU E 3 299 ? 83.479 66.901 73.986 1.00 116.22 299 LEU C O 1
ATOM 11959 N N . ALA E 3 300 ? 84.311 66.318 71.980 1.00 116.06 300 ALA C N 1
ATOM 11960 C CA . ALA E 3 300 ? 84.847 67.645 71.693 1.00 115.71 300 ALA C CA 1
ATOM 11961 C C . ALA E 3 300 ? 84.940 67.856 70.188 1.00 115.53 300 ALA C C 1
ATOM 11962 O O . ALA E 3 300 ? 84.965 66.894 69.418 1.00 115.26 300 ALA C O 1
ATOM 11964 N N . VAL E 3 301 ? 84.990 69.118 69.773 1.00 115.36 301 VAL C N 1
ATOM 11965 C CA . VAL E 3 301 ? 85.065 69.454 68.354 1.00 115.35 301 VAL C CA 1
ATOM 11966 C C . VAL E 3 301 ? 86.084 70.563 68.100 1.00 115.14 301 VAL C C 1
ATOM 11967 O O . VAL E 3 301 ? 86.298 71.423 68.954 1.00 114.85 301 VAL C O 1
ATOM 11971 N N . LYS E 3 302 ? 86.705 70.546 66.923 1.00 115.10 302 LYS C N 1
ATOM 11972 C CA . LYS E 3 302 ? 87.696 71.560 66.582 1.00 114.98 302 LYS C CA 1
ATOM 11973 C C . LYS E 3 302 ? 87.158 72.607 65.611 1.00 114.56 302 LYS C C 1
ATOM 11974 O O . LYS E 3 302 ? 86.411 72.300 64.682 1.00 114.07 302 LYS C O 1
ATOM 11980 N N . LEU E 3 303 ? 87.555 73.850 65.839 1.00 114.62 303 LEU C N 1
ATOM 11981 C CA . LEU E 3 303 ? 87.145 74.964 65.004 1.00 114.85 303 LEU C CA 1
ATOM 11982 C C . LEU E 3 303 ? 88.416 75.652 64.534 1.00 115.36 303 LEU C C 1
ATOM 11983 O O . LEU E 3 303 ? 89.037 76.407 65.284 1.00 114.92 303 LEU C O 1
ATOM 11988 N N . ARG E 3 304 ? 88.800 75.373 63.292 1.00 116.31 304 ARG C N 1
ATOM 11989 C CA . ARG E 3 304 ? 90.013 75.930 62.691 1.00 117.27 304 ARG C CA 1
ATOM 11990 C C . ARG E 3 304 ? 90.123 77.456 62.723 1.00 117.64 304 ARG C C 1
ATOM 11991 O O . ARG E 3 304 ? 89.252 78.160 62.211 1.00 117.79 304 ARG C O 1
ATOM 11999 N N . GLY E 3 305 ? 91.211 77.954 63.312 1.00 117.66 305 GLY C N 1
ATOM 12000 C CA . GLY E 3 305 ? 91.447 79.389 63.391 1.00 117.39 305 GLY C CA 1
ATOM 12001 C C . GLY E 3 305 ? 90.563 80.146 64.366 1.00 117.11 305 GLY C C 1
ATOM 12002 O O . GLY E 3 305 ? 90.754 81.342 64.595 1.00 117.01 305 GLY C O 1
ATOM 12003 N N . PHE E 3 306 ? 89.594 79.450 64.949 1.00 116.79 306 PHE C N 1
ATOM 12004 C CA . PHE E 3 306 ? 88.674 80.072 65.894 1.00 116.52 306 PHE C CA 1
ATOM 12005 C C . PHE E 3 306 ? 89.342 80.516 67.191 1.00 115.42 306 PHE C C 1
ATOM 12006 O O . PHE E 3 306 ? 88.721 81.178 68.021 1.00 115.38 306 PHE C O 1
ATOM 12014 N N . ASP E 3 307 ? 90.607 80.165 67.369 1.00 114.23 307 ASP C N 1
ATOM 12015 C CA . ASP E 3 307 ? 91.296 80.525 68.596 1.00 112.64 307 ASP C CA 1
ATOM 12016 C C . ASP E 3 307 ? 91.230 82.016 68.895 1.00 110.99 307 ASP C C 1
ATOM 12017 O O . ASP E 3 307 ? 91.242 82.855 67.991 1.00 110.32 307 ASP C O 1
ATOM 12022 N N . GLY E 3 308 ? 91.135 82.328 70.181 1.00 109.56 308 GLY C N 1
ATOM 12023 C CA . GLY E 3 308 ? 91.093 83.707 70.617 1.00 107.88 308 GLY C CA 1
ATOM 12024 C C . GLY E 3 308 ? 89.803 84.468 70.396 1.00 106.70 308 GLY C C 1
ATOM 12025 O O . GLY E 3 308 ? 89.672 85.586 70.887 1.00 106.65 308 GLY C O 1
ATOM 12026 N N . LEU E 3 309 ? 88.849 83.895 69.671 1.00 105.46 309 LEU C N 1
ATOM 12027 C CA . LEU E 3 309 ? 87.600 84.615 69.439 1.00 103.84 309 LEU C CA 1
ATOM 12028 C C . LEU E 3 309 ? 86.360 84.036 70.101 1.00 103.03 309 LEU C C 1
ATOM 12029 O O . LEU E 3 309 ? 85.314 84.680 70.110 1.00 103.09 309 LEU C O 1
ATOM 12034 N N . ILE E 3 310 ? 86.468 82.830 70.654 1.00 101.98 310 ILE C N 1
ATOM 12035 C CA . ILE E 3 310 ? 85.334 82.216 71.338 1.00 100.64 310 ILE C CA 1
ATOM 12036 C C . ILE E 3 310 ? 85.168 82.897 72.692 1.00 100.15 310 ILE C C 1
ATOM 12037 O O . ILE E 3 310 ? 84.081 82.900 73.265 1.00 100.59 310 ILE C O 1
ATOM 12042 N N . GLY E 3 311 ? 86.257 83.467 73.201 1.00 98.98 311 GLY C N 1
ATOM 12043 C CA . GLY E 3 311 ? 86.216 84.134 74.492 1.00 97.05 311 GLY C CA 1
ATOM 12044 C C . GLY E 3 311 ? 86.144 85.649 74.420 1.00 95.78 311 GLY C C 1
ATOM 12045 O O . GLY E 3 311 ? 86.099 86.313 75.456 1.00 95.78 311 GLY C O 1
ATOM 12046 N N . VAL E 3 312 ? 86.137 86.197 73.206 1.00 94.08 312 VAL C N 1
ATOM 12047 C CA . VAL E 3 312 ? 86.059 87.643 73.008 1.00 92.70 312 VAL C CA 1
ATOM 12048 C C . VAL E 3 312 ? 84.731 88.173 73.517 1.00 92.25 312 VAL C C 1
ATOM 12049 O O . VAL E 3 312 ? 83.673 87.701 73.118 1.00 91.91 312 VAL C O 1
ATOM 12053 N N . GLU E 3 313 ? 84.785 89.166 74.390 1.00 91.91 313 GLU C N 1
ATOM 12054 C CA . GLU E 3 313 ? 83.568 89.743 74.931 1.00 91.98 313 GLU C CA 1
ATOM 12055 C C . GLU E 3 313 ? 82.880 90.543 73.823 1.00 91.11 313 GLU C C 1
ATOM 12056 O O . GLU E 3 313 ? 83.301 91.652 73.494 1.00 90.28 313 GLU C O 1
ATOM 12062 N N . ILE E 3 314 ? 81.831 89.959 73.244 1.00 90.69 314 ILE C N 1
ATOM 12063 C CA . ILE E 3 314 ? 81.070 90.594 72.164 1.00 90.02 314 ILE C CA 1
ATOM 12064 C C . ILE E 3 314 ? 80.090 91.618 72.730 1.00 89.81 314 ILE C C 1
ATOM 12065 O O . ILE E 3 314 ? 79.732 92.604 72.077 1.00 89.28 314 ILE C O 1
ATOM 12070 N N . GLN E 3 315 ? 79.667 91.366 73.961 1.00 89.38 315 GLN C N 1
ATOM 12071 C CA . GLN E 3 315 ? 78.703 92.210 74.644 1.00 88.63 315 GLN C CA 1
ATOM 12072 C C . GLN E 3 315 ? 79.108 92.284 76.115 1.00 87.99 315 GLN C C 1
ATOM 12073 O O . GLN E 3 315 ? 79.567 91.296 76.688 1.00 87.58 315 GLN C O 1
ATOM 12079 N N . PRO E 3 316 ? 78.935 93.457 76.743 1.00 87.72 316 PRO C N 1
ATOM 12080 C CA . PRO E 3 316 ? 79.282 93.681 78.150 1.00 86.92 316 PRO C CA 1
ATOM 12081 C C . PRO E 3 316 ? 78.950 92.523 79.081 1.00 86.27 316 PRO C C 1
ATOM 12082 O O . PRO E 3 316 ? 77.872 92.494 79.670 1.00 85.29 316 PRO C O 1
ATOM 12086 N N . GLY E 3 317 ? 79.873 91.574 79.213 1.00 86.37 317 GLY C N 1
ATOM 12087 C CA . GLY E 3 317 ? 79.640 90.451 80.102 1.00 87.43 317 GLY C CA 1
ATOM 12088 C C . GLY E 3 317 ? 79.528 89.088 79.452 1.00 88.35 317 GLY C C 1
ATOM 12089 O O . GLY E 3 317 ? 79.863 88.080 80.068 1.00 88.06 317 GLY C O 1
ATOM 12090 N N . ARG E 3 318 ? 79.049 89.048 78.215 1.00 90.04 318 ARG C N 1
ATOM 12091 C CA . ARG E 3 318 ? 78.899 87.784 77.502 1.00 91.59 318 ARG C CA 1
ATOM 12092 C C . ARG E 3 318 ? 79.809 87.730 76.272 1.00 91.98 318 ARG C C 1
ATOM 12093 O O . ARG E 3 318 ? 80.143 88.756 75.683 1.00 90.80 318 ARG C O 1
ATOM 12101 N N . ARG E 3 319 ? 80.216 86.523 75.897 1.00 93.46 319 ARG C N 1
ATOM 12102 C CA . ARG E 3 319 ? 81.105 86.336 74.760 1.00 94.70 319 ARG C CA 1
ATOM 12103 C C . ARG E 3 319 ? 80.431 85.482 73.698 1.00 94.88 319 ARG C C 1
ATOM 12104 O O . ARG E 3 319 ? 79.319 85.002 73.897 1.00 95.49 319 ARG C O 1
ATOM 12112 N N . LEU E 3 320 ? 81.110 85.297 72.569 1.00 94.88 320 LEU C N 1
ATOM 12113 C CA . LEU E 3 320 ? 80.592 84.468 71.484 1.00 94.57 320 LEU C CA 1
ATOM 12114 C C . LEU E 3 320 ? 80.334 83.076 72.057 1.00 94.89 320 LEU C C 1
ATOM 12115 O O . LEU E 3 320 ? 79.277 82.482 71.840 1.00 94.81 320 LEU C O 1
ATOM 12120 N N . GLY E 3 321 ? 81.317 82.568 72.792 1.00 95.62 321 GLY C N 1
ATOM 12121 C CA . GLY E 3 321 ? 81.195 81.258 73.400 1.00 96.37 321 GLY C CA 1
ATOM 12122 C C . GLY E 3 321 ? 79.902 81.155 74.175 1.00 96.73 321 GLY C C 1
ATOM 12123 O O . GLY E 3 321 ? 79.306 80.084 74.256 1.00 96.86 321 GLY C O 1
ATOM 12124 N N . THR E 3 322 ? 79.470 82.271 74.754 1.00 97.11 322 THR C N 1
ATOM 12125 C CA . THR E 3 322 ? 78.227 82.291 75.506 1.00 97.09 322 THR C CA 1
ATOM 12126 C C . THR E 3 322 ? 77.100 82.001 74.520 1.00 96.90 322 THR C C 1
ATOM 12127 O O . THR E 3 322 ? 76.213 81.196 74.802 1.00 98.17 322 THR C O 1
ATOM 12131 N N . GLU E 3 323 ? 77.140 82.655 73.362 1.00 95.17 323 GLU C N 1
ATOM 12132 C CA . GLU E 3 323 ? 76.128 82.425 72.345 1.00 93.78 323 GLU C CA 1
ATOM 12133 C C . GLU E 3 323 ? 76.158 80.943 72.031 1.00 93.03 323 GLU C C 1
ATOM 12134 O O . GLU E 3 323 ? 75.130 80.278 72.055 1.00 93.04 323 GLU C O 1
ATOM 12140 N N . MET E 3 324 ? 77.352 80.431 71.753 1.00 92.42 324 MET C N 1
ATOM 12141 C CA . MET E 3 324 ? 77.533 79.017 71.449 1.00 92.25 324 MET C CA 1
ATOM 12142 C C . MET E 3 324 ? 76.976 78.171 72.593 1.00 92.23 324 MET C C 1
ATOM 12143 O O . MET E 3 324 ? 76.274 77.184 72.369 1.00 92.57 324 MET C O 1
ATOM 12148 N N . ALA E 3 325 ? 77.294 78.568 73.820 1.00 92.30 325 ALA C N 1
ATOM 12149 C CA . ALA E 3 325 ? 76.817 77.857 75.000 1.00 91.74 325 ALA C CA 1
ATOM 12150 C C . ALA E 3 325 ? 75.303 77.868 74.962 1.00 90.97 325 ALA C C 1
ATOM 12151 O O . ALA E 3 325 ? 74.660 76.894 75.339 1.00 90.62 325 ALA C O 1
ATOM 12153 N N . ASP E 3 326 ? 74.748 78.985 74.499 1.00 90.56 326 ASP C N 1
ATOM 12154 C CA . ASP E 3 326 ? 73.305 79.163 74.375 1.00 90.73 326 ASP C CA 1
ATOM 12155 C C . ASP E 3 326 ? 72.705 78.193 73.353 1.00 90.76 326 ASP C C 1
ATOM 12156 O O . ASP E 3 326 ? 71.764 77.462 73.667 1.00 91.54 326 ASP C O 1
ATOM 12161 N N . TYR E 3 327 ? 73.233 78.194 72.129 1.00 90.42 327 TYR C N 1
ATOM 12162 C CA . TYR E 3 327 ? 72.728 77.287 71.094 1.00 89.73 327 TYR C CA 1
ATOM 12163 C C . TYR E 3 327 ? 72.898 75.838 71.520 1.00 91.89 327 TYR C C 1
ATOM 12164 O O . TYR E 3 327 ? 72.065 74.987 71.198 1.00 92.27 327 TYR C O 1
ATOM 12173 N N . ALA E 3 328 ? 73.986 75.566 72.237 1.00 93.80 328 ALA C N 1
ATOM 12174 C CA . ALA E 3 328 ? 74.296 74.225 72.714 1.00 95.30 328 ALA C CA 1
ATOM 12175 C C . ALA E 3 328 ? 73.423 73.822 73.900 1.00 96.70 328 ALA C C 1
ATOM 12176 O O . ALA E 3 328 ? 73.079 72.651 74.046 1.00 96.92 328 ALA C O 1
ATOM 12178 N N . LYS E 3 329 ? 73.079 74.794 74.744 1.00 98.82 329 LYS C N 1
ATOM 12179 C CA . LYS E 3 329 ? 72.239 74.554 75.923 1.00 101.13 329 LYS C CA 1
ATOM 12180 C C . LYS E 3 329 ? 71.012 73.725 75.579 1.00 102.93 329 LYS C C 1
ATOM 12181 O O . LYS E 3 329 ? 70.673 72.775 76.287 1.00 103.74 329 LYS C O 1
ATOM 12187 N N . LYS E 3 330 ? 70.326 74.112 74.508 1.00 104.54 330 LYS C N 1
ATOM 12188 C CA . LYS E 3 330 ? 69.153 73.376 74.071 1.00 106.12 330 LYS C CA 1
ATOM 12189 C C . LYS E 3 330 ? 69.647 71.947 73.874 1.00 107.84 330 LYS C C 1
ATOM 12190 O O . LYS E 3 330 ? 70.849 71.716 73.782 1.00 108.13 330 LYS C O 1
ATOM 12196 N N . ARG E 3 331 ? 68.743 70.981 73.813 1.00 110.02 331 ARG C N 1
ATOM 12197 C CA . ARG E 3 331 ? 69.171 69.593 73.658 1.00 112.31 331 ARG C CA 1
ATOM 12198 C C . ARG E 3 331 ? 69.823 69.120 74.968 1.00 113.03 331 ARG C C 1
ATOM 12199 O O . ARG E 3 331 ? 70.359 68.017 75.047 1.00 113.03 331 ARG C O 1
ATOM 12207 N N . GLY E 3 332 ? 69.768 69.968 75.992 1.00 114.20 332 GLY C N 1
ATOM 12208 C CA . GLY E 3 332 ? 70.322 69.621 77.291 1.00 116.38 332 GLY C CA 1
ATOM 12209 C C . GLY E 3 332 ? 71.827 69.719 77.419 1.00 118.25 332 GLY C C 1
ATOM 12210 O O . GLY E 3 332 ? 72.554 69.297 76.523 1.00 119.08 332 GLY C O 1
ATOM 12211 N N . VAL E 3 333 ? 72.283 70.271 78.543 1.00 119.67 333 VAL C N 1
ATOM 12212 C CA . VAL E 3 333 ? 73.707 70.449 78.851 1.00 120.77 333 VAL C CA 1
ATOM 12213 C C . VAL E 3 333 ? 73.892 71.663 79.753 1.00 121.49 333 VAL C C 1
ATOM 12214 O O . VAL E 3 333 ? 73.221 72.678 79.574 1.00 121.23 333 VAL C O 1
ATOM 12218 N N . SER E 3 334 ? 74.799 71.566 80.720 1.00 122.64 334 SER C N 1
ATOM 12219 C CA . SER E 3 334 ? 75.043 72.688 81.617 1.00 123.95 334 SER C CA 1
ATOM 12220 C C . SER E 3 334 ? 75.659 73.839 80.831 1.00 125.01 334 SER C C 1
ATOM 12221 O O . SER E 3 334 ? 74.965 74.777 80.442 1.00 124.92 334 SER C O 1
ATOM 12224 N N . GLY E 3 335 ? 76.962 73.755 80.588 1.00 126.36 335 GLY C N 1
ATOM 12225 C CA . GLY E 3 335 ? 77.645 74.797 79.844 1.00 128.19 335 GLY C CA 1
ATOM 12226 C C . GLY E 3 335 ? 78.929 74.296 79.208 1.00 129.44 335 GLY C C 1
ATOM 12227 O O . GLY E 3 335 ? 79.773 73.690 79.870 1.00 129.71 335 GLY C O 1
ATOM 12228 N N . ILE E 3 336 ? 79.076 74.558 77.915 1.00 130.01 336 ILE C N 1
ATOM 12229 C CA . ILE E 3 336 ? 80.247 74.144 77.154 1.00 130.14 336 ILE C CA 1
ATOM 12230 C C . ILE E 3 336 ? 81.573 74.696 77.695 1.00 130.61 336 ILE C C 1
ATOM 12231 O O . ILE E 3 336 ? 81.628 75.800 78.241 1.00 130.28 336 ILE C O 1
ATOM 12236 N N . PHE E 3 337 ? 82.636 73.913 77.538 1.00 131.29 337 PHE C N 1
ATOM 12237 C CA . PHE E 3 337 ? 83.976 74.306 77.968 1.00 132.00 337 PHE C CA 1
ATOM 12238 C C . PHE E 3 337 ? 84.747 74.599 76.686 1.00 132.23 337 PHE C C 1
ATOM 12239 O O . PHE E 3 337 ? 84.592 73.883 75.697 1.00 132.11 337 PHE C O 1
ATOM 12247 N N . HIS E 3 338 ? 85.578 75.638 76.688 1.00 132.51 338 HIS C N 1
ATOM 12248 C CA . HIS E 3 338 ? 86.301 75.989 75.470 1.00 133.02 338 HIS C CA 1
ATOM 12249 C C . HIS E 3 338 ? 87.676 76.644 75.605 1.00 133.27 338 HIS C C 1
ATOM 12250 O O . HIS E 3 338 ? 87.920 77.448 76.502 1.00 133.63 338 HIS C O 1
ATOM 12257 N N . THR E 3 339 ? 88.552 76.292 74.666 1.00 133.16 339 THR C N 1
ATOM 12258 C CA . THR E 3 339 ? 89.924 76.792 74.561 1.00 132.54 339 THR C CA 1
ATOM 12259 C C . THR E 3 339 ? 90.229 78.132 75.222 1.00 131.90 339 THR C C 1
ATOM 12260 O O . THR E 3 339 ? 91.113 78.224 76.073 1.00 131.92 339 THR C O 1
ATOM 12264 N N . ASP E 3 340 ? 89.505 79.167 74.807 1.00 131.19 340 ASP C N 1
ATOM 12265 C CA . ASP E 3 340 ? 89.716 80.521 75.309 1.00 130.71 340 ASP C CA 1
ATOM 12266 C C . ASP E 3 340 ? 89.312 80.797 76.755 1.00 130.71 340 ASP C C 1
ATOM 12267 O O . ASP E 3 340 ? 89.509 81.905 77.252 1.00 130.27 340 ASP C O 1
ATOM 12272 N N . GLU E 3 341 ? 88.752 79.798 77.427 1.00 131.39 341 GLU C N 1
ATOM 12273 C CA . GLU E 3 341 ? 88.327 79.944 78.822 1.00 132.24 341 GLU C CA 1
ATOM 12274 C C . GLU E 3 341 ? 88.636 78.668 79.601 1.00 132.90 341 GLU C C 1
ATOM 12275 O O . GLU E 3 341 ? 88.381 78.588 80.803 1.00 132.55 341 GLU C O 1
ATOM 12281 N N . LEU E 3 342 ? 89.197 77.684 78.899 1.00 134.10 342 LEU C N 1
ATOM 12282 C CA . LEU E 3 342 ? 89.535 76.377 79.466 1.00 135.14 342 LEU C CA 1
ATOM 12283 C C . LEU E 3 342 ? 90.886 76.259 80.180 1.00 135.43 342 LEU C C 1
ATOM 12284 O O . LEU E 3 342 ? 91.135 75.269 80.875 1.00 135.72 342 LEU C O 1
ATOM 12289 N N . PRO E 3 343 ? 91.789 77.238 80.006 1.00 135.26 343 PRO C N 1
ATOM 12290 C CA . PRO E 3 343 ? 93.044 77.040 80.730 1.00 134.85 343 PRO C CA 1
ATOM 12291 C C . PRO E 3 343 ? 92.797 76.871 82.226 1.00 134.47 343 PRO C C 1
ATOM 12292 O O . PRO E 3 343 ? 93.613 76.285 82.935 1.00 134.07 343 PRO C O 1
ATOM 12296 N N . ALA E 3 344 ? 91.653 77.372 82.686 1.00 134.17 344 ALA C N 1
ATOM 12297 C CA . ALA E 3 344 ? 91.269 77.276 84.088 1.00 134.36 344 ALA C CA 1
ATOM 12298 C C . ALA E 3 344 ? 90.117 76.279 84.256 1.00 134.58 344 ALA C C 1
ATOM 12299 O O . ALA E 3 344 ? 90.144 75.194 83.675 1.00 134.48 344 ALA C O 1
ATOM 12301 N N . TYR E 3 345 ? 89.112 76.649 85.049 1.00 134.87 345 TYR C N 1
ATOM 12302 C CA . TYR E 3 345 ? 87.947 75.792 85.295 1.00 134.88 345 TYR C CA 1
ATOM 12303 C C . TYR E 3 345 ? 88.303 74.520 86.064 1.00 134.94 345 TYR C C 1
ATOM 12304 O O . TYR E 3 345 ? 87.569 73.530 86.006 1.00 134.98 345 TYR C O 1
ATOM 12313 N N . GLY E 3 346 ? 89.422 74.543 86.781 1.00 134.86 346 GLY C N 1
ATOM 12314 C CA . GLY E 3 346 ? 89.832 73.372 87.535 1.00 134.54 346 GLY C CA 1
ATOM 12315 C C . GLY E 3 346 ? 90.489 72.323 86.656 1.00 134.45 346 GLY C C 1
ATOM 12316 O O . GLY E 3 346 ? 90.325 71.122 86.873 1.00 133.94 346 GLY C O 1
ATOM 12317 N N . ILE E 3 347 ? 91.234 72.782 85.656 1.00 134.67 347 ILE C N 1
ATOM 12318 C CA . ILE E 3 347 ? 91.932 71.891 84.736 1.00 134.74 347 ILE C CA 1
ATOM 12319 C C . ILE E 3 347 ? 93.301 72.475 84.387 1.00 134.98 347 ILE C C 1
ATOM 12320 O O . ILE E 3 347 ? 93.410 73.628 83.963 1.00 135.08 347 ILE C O 1
ATOM 12325 N N . THR E 3 348 ? 94.337 71.663 84.572 1.00 134.99 348 THR C N 1
ATOM 12326 C CA . THR E 3 348 ? 95.718 72.060 84.317 1.00 134.94 348 THR C CA 1
ATOM 12327 C C . THR E 3 348 ? 96.063 72.100 82.835 1.00 135.04 348 THR C C 1
ATOM 12328 O O . THR E 3 348 ? 95.431 71.421 82.026 1.00 134.63 348 THR C O 1
ATOM 12332 N N . GLU E 3 349 ? 97.076 72.888 82.483 1.00 135.53 349 GLU C N 1
ATOM 12333 C CA . GLU E 3 349 ? 97.485 72.984 81.089 1.00 135.83 349 GLU C CA 1
ATOM 12334 C C . GLU E 3 349 ? 98.003 71.651 80.568 1.00 135.57 349 GLU C C 1
ATOM 12335 O O . GLU E 3 349 ? 97.889 71.374 79.376 1.00 135.92 349 GLU C O 1
ATOM 12341 N N . GLU E 3 350 ? 98.558 70.822 81.454 1.00 134.97 350 GLU C N 1
ATOM 12342 C CA . GLU E 3 350 ? 99.037 69.501 81.050 1.00 134.05 350 GLU C CA 1
ATOM 12343 C C . GLU E 3 350 ? 97.836 68.789 80.427 1.00 133.68 350 GLU C C 1
ATOM 12344 O O . GLU E 3 350 ? 97.982 67.936 79.547 1.00 133.94 350 GLU C O 1
ATOM 12350 N N . GLU E 3 351 ? 96.647 69.159 80.901 1.00 132.91 351 GLU C N 1
ATOM 12351 C CA . GLU E 3 351 ? 95.396 68.594 80.408 1.00 131.75 351 GLU C CA 1
ATOM 12352 C C . GLU E 3 351 ? 94.949 69.387 79.185 1.00 131.45 351 GLU C C 1
ATOM 12353 O O . GLU E 3 351 ? 94.526 68.813 78.179 1.00 131.45 351 GLU C O 1
ATOM 12359 N N . VAL E 3 352 ? 95.050 70.711 79.285 1.00 130.96 352 VAL C N 1
ATOM 12360 C CA . VAL E 3 352 ? 94.673 71.609 78.200 1.00 130.56 352 VAL C CA 1
ATOM 12361 C C . VAL E 3 352 ? 95.444 71.223 76.936 1.00 130.77 352 VAL C C 1
ATOM 12362 O O . VAL E 3 352 ? 94.904 71.259 75.830 1.00 130.69 352 VAL C O 1
ATOM 12366 N N . ARG E 3 353 ? 96.707 70.841 77.111 1.00 131.42 353 ARG C N 1
ATOM 12367 C CA . ARG E 3 353 ? 97.549 70.429 75.995 1.00 131.87 353 ARG C CA 1
ATOM 12368 C C . ARG E 3 353 ? 97.145 69.030 75.553 1.00 132.06 353 ARG C C 1
ATOM 12369 O O . ARG E 3 353 ? 97.355 68.649 74.403 1.00 132.40 353 ARG C O 1
ATOM 12377 N N . GLY E 3 354 ? 96.554 68.275 76.473 1.00 132.16 354 GLY C N 1
ATOM 12378 C CA . GLY E 3 354 ? 96.118 66.928 76.161 1.00 132.81 354 GLY C CA 1
ATOM 12379 C C . GLY E 3 354 ? 94.925 66.888 75.221 1.00 133.46 354 GLY C C 1
ATOM 12380 O O . GLY E 3 354 ? 94.817 65.994 74.379 1.00 132.88 354 GLY C O 1
ATOM 12381 N N . LEU E 3 355 ? 94.022 67.854 75.360 1.00 134.37 355 LEU C N 1
ATOM 12382 C CA . LEU E 3 355 ? 92.849 67.891 74.500 1.00 135.33 355 LEU C CA 1
ATOM 12383 C C . LEU E 3 355 ? 93.234 68.408 73.114 1.00 136.27 355 LEU C C 1
ATOM 12384 O O . LEU E 3 355 ? 92.853 67.817 72.107 1.00 136.61 355 LEU C O 1
ATOM 12389 N N . ARG E 3 356 ? 93.990 69.502 73.066 1.00 136.91 356 ARG C N 1
ATOM 12390 C CA . ARG E 3 356 ? 94.434 70.077 71.799 1.00 137.34 356 ARG C CA 1
ATOM 12391 C C . ARG E 3 356 ? 95.103 69.009 70.944 1.00 138.07 356 ARG C C 1
ATOM 12392 O O . ARG E 3 356 ? 94.913 68.963 69.727 1.00 138.07 356 ARG C O 1
ATOM 12400 N N . ASP E 3 357 ? 95.879 68.148 71.597 1.00 138.99 357 ASP C N 1
ATOM 12401 C CA . ASP E 3 357 ? 96.602 67.075 70.917 1.00 139.89 357 ASP C CA 1
ATOM 12402 C C . ASP E 3 357 ? 95.670 65.965 70.423 1.00 140.36 357 ASP C C 1
ATOM 12403 O O . ASP E 3 357 ? 95.671 65.633 69.236 1.00 140.39 357 ASP C O 1
ATOM 12408 N N . ALA E 3 358 ? 94.876 65.402 71.331 1.00 140.75 358 ALA C N 1
ATOM 12409 C CA . ALA E 3 358 ? 93.944 64.325 70.993 1.00 141.24 358 ALA C CA 1
ATOM 12410 C C . ALA E 3 358 ? 92.956 64.687 69.877 1.00 141.56 358 ALA C C 1
ATOM 12411 O O . ALA E 3 358 ? 92.543 63.825 69.095 1.00 140.89 358 ALA C O 1
ATOM 12413 N N . VAL E 3 359 ? 92.574 65.960 69.815 1.00 142.09 359 VAL C N 1
ATOM 12414 C CA . VAL E 3 359 ? 91.635 66.435 68.802 1.00 142.35 359 VAL C CA 1
ATOM 12415 C C . VAL E 3 359 ? 92.373 66.918 67.551 1.00 142.09 359 VAL C C 1
ATOM 12416 O O . VAL E 3 359 ? 91.750 67.284 66.553 1.00 142.31 359 VAL C O 1
ATOM 12420 N N . GLY E 3 360 ? 93.702 66.904 67.607 1.00 141.61 360 GLY C N 1
ATOM 12421 C CA . GLY E 3 360 ? 94.490 67.348 66.473 1.00 141.15 360 GLY C CA 1
ATOM 12422 C C . GLY E 3 360 ? 94.133 68.777 66.128 1.00 141.14 360 GLY C C 1
ATOM 12423 O O . GLY E 3 360 ? 93.480 69.043 65.118 1.00 141.02 360 GLY C O 1
ATOM 12424 N N . ALA E 3 361 ? 94.558 69.702 66.978 1.00 141.04 361 ALA C N 1
ATOM 12425 C CA . ALA E 3 361 ? 94.269 71.110 66.771 1.00 140.90 361 ALA C CA 1
ATOM 12426 C C . ALA E 3 361 ? 95.537 71.941 66.760 1.00 140.81 361 ALA C C 1
ATOM 12427 O O . ALA E 3 361 ? 96.383 71.809 67.643 1.00 140.62 361 ALA C O 1
ATOM 12429 N N . SER E 3 362 ? 95.659 72.799 65.754 1.00 140.90 362 SER C N 1
ATOM 12430 C CA . SER E 3 362 ? 96.816 73.675 65.633 1.00 141.14 362 SER C CA 1
ATOM 12431 C C . SER E 3 362 ? 96.752 74.678 66.780 1.00 141.00 362 SER C C 1
ATOM 12432 O O . SER E 3 362 ? 95.764 74.722 67.511 1.00 140.99 362 SER C O 1
ATOM 12435 N N . GLN E 3 363 ? 97.795 75.484 66.945 1.00 140.89 363 GLN C N 1
ATOM 12436 C CA . GLN E 3 363 ? 97.784 76.460 68.024 1.00 140.77 363 GLN C CA 1
ATOM 12437 C C . GLN E 3 363 ? 97.093 77.744 67.571 1.00 140.28 363 GLN C C 1
ATOM 12438 O O . GLN E 3 363 ? 97.068 78.739 68.294 1.00 140.54 363 GLN C O 1
ATOM 12444 N N . GLY E 3 364 ? 96.518 77.705 66.374 1.00 139.33 364 GLY C N 1
ATOM 12445 C CA . GLY E 3 364 ? 95.826 78.868 65.851 1.00 138.01 364 GLY C CA 1
ATOM 12446 C C . GLY E 3 364 ? 94.322 78.721 65.956 1.00 136.98 364 GLY C C 1
ATOM 12447 O O . GLY E 3 364 ? 93.586 79.705 65.877 1.00 136.88 364 GLY C O 1
ATOM 12448 N N . ASP E 3 365 ? 93.868 77.483 66.127 1.00 136.08 365 ASP C N 1
ATOM 12449 C CA . ASP E 3 365 ? 92.446 77.179 66.251 1.00 135.20 365 ASP C CA 1
ATOM 12450 C C . ASP E 3 365 ? 92.085 76.864 67.702 1.00 134.51 365 ASP C C 1
ATOM 12451 O O . ASP E 3 365 ? 92.958 76.866 68.571 1.00 134.52 365 ASP C O 1
ATOM 12456 N N . ALA E 3 366 ? 90.805 76.601 67.966 1.00 133.67 366 ALA C N 1
ATOM 12457 C CA . ALA E 3 366 ? 90.354 76.302 69.325 1.00 133.08 366 ALA C CA 1
ATOM 12458 C C . ALA E 3 366 ? 89.441 75.087 69.411 1.00 132.39 366 ALA C C 1
ATOM 12459 O O . ALA E 3 366 ? 88.909 74.621 68.409 1.00 132.06 366 ALA C O 1
ATOM 12461 N N . VAL E 3 367 ? 89.251 74.592 70.628 1.00 131.92 367 VAL C N 1
ATOM 12462 C CA . VAL E 3 367 ? 88.413 73.426 70.859 1.00 131.72 367 VAL C CA 1
ATOM 12463 C C . VAL E 3 367 ? 87.255 73.733 71.809 1.00 131.61 367 VAL C C 1
ATOM 12464 O O . VAL E 3 367 ? 87.389 74.527 72.738 1.00 131.58 367 VAL C O 1
ATOM 12468 N N . VAL E 3 368 ? 86.118 73.094 71.559 1.00 131.39 368 VAL C N 1
ATOM 12469 C CA . VAL E 3 368 ? 84.918 73.262 72.371 1.00 130.94 368 VAL C CA 1
ATOM 12470 C C . VAL E 3 368 ? 84.459 71.872 72.809 1.00 130.77 368 VAL C C 1
ATOM 12471 O O . VAL E 3 368 ? 83.999 71.073 71.992 1.00 131.31 368 VAL C O 1
ATOM 12475 N N . MET E 3 369 ? 84.584 71.590 74.101 1.00 130.30 369 MET C N 1
ATOM 12476 C CA . MET E 3 369 ? 84.223 70.285 74.647 1.00 129.88 369 MET C CA 1
ATOM 12477 C C . MET E 3 369 ? 82.902 70.248 75.430 1.00 129.09 369 MET C C 1
ATOM 12478 O O . MET E 3 369 ? 82.433 71.267 75.942 1.00 128.46 369 MET C O 1
ATOM 12483 N N . VAL E 3 370 ? 82.316 69.056 75.519 1.00 128.23 370 VAL C N 1
ATOM 12484 C CA . VAL E 3 370 ? 81.061 68.855 76.233 1.00 127.42 370 VAL C CA 1
ATOM 12485 C C . VAL E 3 370 ? 81.089 67.583 77.086 1.00 127.13 370 VAL C C 1
ATOM 12486 O O . VAL E 3 370 ? 81.121 66.469 76.561 1.00 126.85 370 VAL C O 1
ATOM 12490 N N . ALA E 3 371 ? 81.078 67.764 78.405 1.00 126.57 371 ALA C N 1
ATOM 12491 C CA . ALA E 3 371 ? 81.100 66.647 79.342 1.00 125.94 371 ALA C CA 1
ATOM 12492 C C . ALA E 3 371 ? 79.678 66.307 79.771 1.00 125.66 371 ALA C C 1
ATOM 12493 O O . ALA E 3 371 ? 79.102 66.983 80.625 1.00 125.99 371 ALA C O 1
ATOM 12495 N N . HIS E 3 372 ? 79.119 65.255 79.176 1.00 124.96 372 HIS C N 1
ATOM 12496 C CA . HIS E 3 372 ? 77.757 64.818 79.481 1.00 123.65 372 HIS C CA 1
ATOM 12497 C C . HIS E 3 372 ? 77.580 63.389 78.970 1.00 123.05 372 HIS C C 1
ATOM 12498 O O . HIS E 3 372 ? 78.561 62.698 78.709 1.00 123.23 372 HIS C O 1
ATOM 12505 N N . GLU E 3 373 ? 76.340 62.935 78.829 1.00 122.37 373 GLU C N 1
ATOM 12506 C CA . GLU E 3 373 ? 76.111 61.587 78.329 1.00 122.26 373 GLU C CA 1
ATOM 12507 C C . GLU E 3 373 ? 76.225 61.591 76.804 1.00 122.40 373 GLU C C 1
ATOM 12508 O O . GLU E 3 373 ? 75.584 62.392 76.127 1.00 122.66 373 GLU C O 1
ATOM 12514 N N . ARG E 3 374 ? 77.045 60.687 76.277 1.00 122.26 374 ARG C N 1
ATOM 12515 C CA . ARG E 3 374 ? 77.300 60.573 74.842 1.00 122.07 374 ARG C CA 1
ATOM 12516 C C . ARG E 3 374 ? 76.146 60.901 73.894 1.00 121.59 374 ARG C C 1
ATOM 12517 O O . ARG E 3 374 ? 76.310 61.694 72.965 1.00 121.62 374 ARG C O 1
ATOM 12525 N N . VAL E 3 375 ? 74.988 60.288 74.120 1.00 120.94 375 VAL C N 1
ATOM 12526 C CA . VAL E 3 375 ? 73.820 60.503 73.267 1.00 120.50 375 VAL C CA 1
ATOM 12527 C C . VAL E 3 375 ? 73.466 61.969 73.008 1.00 120.25 375 VAL C C 1
ATOM 12528 O O . VAL E 3 375 ? 73.159 62.342 71.876 1.00 119.73 375 VAL C O 1
ATOM 12532 N N . THR E 3 376 ? 73.506 62.793 74.053 1.00 120.29 376 THR C N 1
ATOM 12533 C CA . THR E 3 376 ? 73.176 64.215 73.933 1.00 120.02 376 THR C CA 1
ATOM 12534 C C . THR E 3 376 ? 74.383 65.091 73.598 1.00 120.04 376 THR C C 1
ATOM 12535 O O . THR E 3 376 ? 74.298 65.978 72.745 1.00 119.93 376 THR C O 1
ATOM 12539 N N . ALA E 3 377 ? 75.500 64.848 74.279 1.00 119.66 377 ALA C N 1
ATOM 12540 C CA . ALA E 3 377 ? 76.717 65.613 74.045 1.00 119.14 377 ALA C CA 1
ATOM 12541 C C . ALA E 3 377 ? 76.982 65.679 72.548 1.00 119.03 377 ALA C C 1
ATOM 12542 O O . ALA E 3 377 ? 77.518 66.666 72.044 1.00 119.29 377 ALA C O 1
ATOM 12544 N N . GLU E 3 378 ? 76.594 64.621 71.842 1.00 118.64 378 GLU C N 1
ATOM 12545 C CA . GLU E 3 378 ? 76.786 64.556 70.402 1.00 118.29 378 GLU C CA 1
ATOM 12546 C C . GLU E 3 378 ? 75.846 65.532 69.714 1.00 117.94 378 GLU C C 1
ATOM 12547 O O . GLU E 3 378 ? 76.238 66.238 68.788 1.00 118.34 378 GLU C O 1
ATOM 12553 N N . ASN E 3 379 ? 74.601 65.570 70.173 1.00 117.45 379 ASN C N 1
ATOM 12554 C CA . ASN E 3 379 ? 73.614 66.461 69.587 1.00 116.94 379 ASN C CA 1
ATOM 12555 C C . ASN E 3 379 ? 73.845 67.898 70.037 1.00 115.96 379 ASN C C 1
ATOM 12556 O O . ASN E 3 379 ? 73.420 68.843 69.372 1.00 115.76 379 ASN C O 1
ATOM 12561 N N . ALA E 3 380 ? 74.546 68.047 71.158 1.00 114.63 380 ALA C N 1
ATOM 12562 C CA . ALA E 3 380 ? 74.880 69.357 71.702 1.00 113.18 380 ALA C CA 1
ATOM 12563 C C . ALA E 3 380 ? 76.028 69.951 70.883 1.00 112.14 380 ALA C C 1
ATOM 12564 O O . ALA E 3 380 ? 75.971 71.108 70.452 1.00 112.15 380 ALA C O 1
ATOM 12566 N N . LEU E 3 381 ? 77.068 69.148 70.667 1.00 110.45 381 LEU C N 1
ATOM 12567 C CA . LEU E 3 381 ? 78.229 69.588 69.900 1.00 108.81 381 LEU C CA 1
ATOM 12568 C C . LEU E 3 381 ? 77.873 69.882 68.449 1.00 108.61 381 LEU C C 1
ATOM 12569 O O . LEU E 3 381 ? 78.495 70.730 67.813 1.00 108.75 381 LEU C O 1
ATOM 12574 N N . ARG E 3 382 ? 76.872 69.193 67.919 1.00 108.31 382 ARG C N 1
ATOM 12575 C CA . ARG E 3 382 ? 76.488 69.441 66.543 1.00 108.13 382 ARG C CA 1
ATOM 12576 C C . ARG E 3 382 ? 75.911 70.838 66.423 1.00 108.21 382 ARG C C 1
ATOM 12577 O O . ARG E 3 382 ? 75.934 71.435 65.348 1.00 108.47 382 ARG C O 1
ATOM 12585 N N . GLU E 3 383 ? 75.419 71.370 67.537 1.00 108.32 383 GLU C N 1
ATOM 12586 C CA . GLU E 3 383 ? 74.857 72.714 67.548 1.00 108.57 383 GLU C CA 1
ATOM 12587 C C . GLU E 3 383 ? 75.954 73.763 67.662 1.00 108.39 383 GLU C C 1
ATOM 12588 O O . GLU E 3 383 ? 75.945 74.767 66.942 1.00 108.49 383 GLU C O 1
ATOM 12594 N N . VAL E 3 384 ? 76.900 73.529 68.567 1.00 107.90 384 VAL C N 1
ATOM 12595 C CA . VAL E 3 384 ? 78.007 74.455 68.752 1.00 107.70 384 VAL C CA 1
ATOM 12596 C C . VAL E 3 384 ? 78.694 74.612 67.393 1.00 107.41 384 VAL C C 1
ATOM 12597 O O . VAL E 3 384 ? 79.297 75.649 67.100 1.00 107.26 384 VAL C O 1
ATOM 12601 N N . ILE E 3 385 ? 78.577 73.574 66.566 1.00 106.90 385 ILE C N 1
ATOM 12602 C CA . ILE E 3 385 ? 79.155 73.566 65.224 1.00 106.18 385 ILE C CA 1
ATOM 12603 C C . ILE E 3 385 ? 78.294 74.448 64.324 1.00 106.02 385 ILE C C 1
ATOM 12604 O O . ILE E 3 385 ? 78.800 75.245 63.532 1.00 105.59 385 ILE C O 1
ATOM 12609 N N . ARG E 3 386 ? 76.983 74.290 64.462 1.00 105.94 386 ARG C N 1
ATOM 12610 C CA . ARG E 3 386 ? 76.027 75.053 63.677 1.00 106.43 386 ARG C CA 1
ATOM 12611 C C . ARG E 3 386 ? 76.277 76.545 63.876 1.00 106.07 386 ARG C C 1
ATOM 12612 O O . ARG E 3 386 ? 76.342 77.311 62.907 1.00 106.46 386 ARG C O 1
ATOM 12620 N N . ARG E 3 387 ? 76.416 76.949 65.138 1.00 104.72 387 ARG C N 1
ATOM 12621 C CA . ARG E 3 387 ? 76.665 78.344 65.482 1.00 103.38 387 ARG C CA 1
ATOM 12622 C C . ARG E 3 387 ? 78.058 78.748 65.029 1.00 103.45 387 ARG C C 1
ATOM 12623 O O . ARG E 3 387 ? 78.274 79.866 64.560 1.00 103.25 387 ARG C O 1
ATOM 12631 N N . ALA E 3 388 ? 79.003 77.828 65.172 1.00 103.70 388 ALA C N 1
ATOM 12632 C CA . ALA E 3 388 ? 80.373 78.088 64.760 1.00 104.44 388 ALA C CA 1
ATOM 12633 C C . ALA E 3 388 ? 80.391 78.488 63.285 1.00 104.47 388 ALA C C 1
ATOM 12634 O O . ALA E 3 388 ? 81.026 79.474 62.897 1.00 104.46 388 ALA C O 1
ATOM 12636 N N . GLU E 3 389 ? 79.680 77.717 62.469 1.00 103.90 389 GLU C N 1
ATOM 12637 C CA . GLU E 3 389 ? 79.616 77.985 61.044 1.00 103.50 389 GLU C CA 1
ATOM 12638 C C . GLU E 3 389 ? 78.966 79.343 60.777 1.00 103.23 389 GLU C C 1
ATOM 12639 O O . GLU E 3 389 ? 79.341 80.040 59.837 1.00 103.29 389 GLU C O 1
ATOM 12645 N N . MET E 3 390 ? 78.003 79.720 61.613 1.00 103.03 390 MET C N 1
ATOM 12646 C CA . MET E 3 390 ? 77.306 80.998 61.467 1.00 102.49 390 MET C CA 1
ATOM 12647 C C . MET E 3 390 ? 78.251 82.155 61.775 1.00 102.30 390 MET C C 1
ATOM 12648 O O . MET E 3 390 ? 78.102 83.256 61.245 1.00 101.87 390 MET C O 1
ATOM 12653 N N . ALA E 3 391 ? 79.220 81.888 62.643 1.00 102.23 391 ALA C N 1
ATOM 12654 C CA . ALA E 3 391 ? 80.210 82.882 63.035 1.00 102.51 391 ALA C CA 1
ATOM 12655 C C . ALA E 3 391 ? 81.003 83.317 61.813 1.00 102.63 391 ALA C C 1
ATOM 12656 O O . ALA E 3 391 ? 81.381 84.484 61.682 1.00 102.48 391 ALA C O 1
ATOM 12658 N N . ILE E 3 392 ? 81.257 82.360 60.925 1.00 102.71 392 ILE C N 1
ATOM 12659 C CA . ILE E 3 392 ? 82.004 82.621 59.701 1.00 102.20 392 ILE C CA 1
ATOM 12660 C C . ILE E 3 392 ? 81.213 83.603 58.836 1.00 101.92 392 ILE C C 1
ATOM 12661 O O . ILE E 3 392 ? 81.788 84.505 58.225 1.00 101.79 392 ILE C O 1
ATOM 12666 N N . GLN E 3 393 ? 79.893 83.418 58.800 1.00 101.66 393 GLN C N 1
ATOM 12667 C CA . GLN E 3 393 ? 78.995 84.270 58.021 1.00 101.37 393 GLN C CA 1
ATOM 12668 C C . GLN E 3 393 ? 78.766 85.606 58.708 1.00 101.66 393 GLN C C 1
ATOM 12669 O O . GLN E 3 393 ? 78.686 86.642 58.050 1.00 101.74 393 GLN C O 1
ATOM 12675 N N . GLY E 3 394 ? 78.644 85.574 60.032 1.00 101.76 394 GLY C N 1
ATOM 12676 C CA . GLY E 3 394 ? 78.431 86.799 60.777 1.00 101.49 394 GLY C CA 1
ATOM 12677 C C . GLY E 3 394 ? 77.228 86.776 61.700 1.00 101.34 394 GLY C C 1
ATOM 12678 O O . GLY E 3 394 ? 76.956 85.776 62.360 1.00 100.81 394 GLY C O 1
ATOM 12679 N N . VAL E 3 395 ? 76.519 87.901 61.739 1.00 101.55 395 VAL C N 1
ATOM 12680 C CA . VAL E 3 395 ? 75.330 88.081 62.563 1.00 101.73 395 VAL C CA 1
ATOM 12681 C C . VAL E 3 395 ? 74.093 87.684 61.790 1.00 102.75 395 VAL C C 1
ATOM 12682 O O . VAL E 3 395 ? 73.933 88.033 60.631 1.00 102.02 395 VAL C O 1
ATOM 12686 N N . PRO E 3 396 ? 73.188 86.954 62.419 1.00 104.13 396 PRO C N 1
ATOM 12687 C CA . PRO E 3 396 ? 72.035 86.638 61.582 1.00 105.35 396 PRO C CA 1
ATOM 12688 C C . PRO E 3 396 ? 70.822 87.372 62.119 1.00 106.16 396 PRO C C 1
ATOM 12689 O O . PRO E 3 396 ? 70.775 87.703 63.306 1.00 107.51 396 PRO C O 1
ATOM 12693 N N . GLU E 3 397 ? 69.846 87.651 61.263 1.00 105.81 397 GLU C N 1
ATOM 12694 C CA . GLU E 3 397 ? 68.651 88.283 61.780 1.00 104.42 397 GLU C CA 1
ATOM 12695 C C . GLU E 3 397 ? 68.072 87.165 62.647 1.00 102.80 397 GLU C C 1
ATOM 12696 O O . GLU E 3 397 ? 67.908 86.036 62.184 1.00 102.74 397 GLU C O 1
ATOM 12702 N N . GLU E 3 398 ? 67.804 87.459 63.913 1.00 100.56 398 GLU C N 1
ATOM 12703 C CA . GLU E 3 398 ? 67.271 86.437 64.798 1.00 98.40 398 GLU C CA 1
ATOM 12704 C C . GLU E 3 398 ? 66.342 86.999 65.865 1.00 97.65 398 GLU C C 1
ATOM 12705 O O . GLU E 3 398 ? 66.278 88.209 66.082 1.00 97.52 398 GLU C O 1
ATOM 12711 N N . THR E 3 399 ? 65.619 86.098 66.522 1.00 97.04 399 THR C N 1
ATOM 12712 C CA . THR E 3 399 ? 64.682 86.454 67.581 1.00 96.37 399 THR C CA 1
ATOM 12713 C C . THR E 3 399 ? 65.330 86.140 68.920 1.00 95.05 399 THR C C 1
ATOM 12714 O O . THR E 3 399 ? 65.567 84.976 69.242 1.00 94.34 399 THR C O 1
ATOM 12718 N N . ARG E 3 400 ? 65.606 87.180 69.701 1.00 93.95 400 ARG C N 1
ATOM 12719 C CA . ARG E 3 400 ? 66.244 87.009 71.000 1.00 92.27 400 ARG C CA 1
ATOM 12720 C C . ARG E 3 400 ? 65.426 87.634 72.123 1.00 91.35 400 ARG C C 1
ATOM 12721 O O . ARG E 3 400 ? 64.531 88.439 71.878 1.00 90.12 400 ARG C O 1
ATOM 12729 N N . LYS E 3 401 ? 65.746 87.259 73.357 1.00 91.40 401 LYS C N 1
ATOM 12730 C CA . LYS E 3 401 ? 65.050 87.784 74.527 1.00 92.44 401 LYS C CA 1
ATOM 12731 C C . LYS E 3 401 ? 65.984 88.640 75.376 1.00 92.44 401 LYS C C 1
ATOM 12732 O O . LYS E 3 401 ? 67.202 88.530 75.275 1.00 93.00 401 LYS C O 1
ATOM 12738 N N . ALA E 3 402 ? 65.408 89.480 76.228 1.00 92.40 402 ALA C N 1
ATOM 12739 C CA . ALA E 3 402 ? 66.199 90.345 77.095 1.00 92.44 402 ALA C CA 1
ATOM 12740 C C . ALA E 3 402 ? 66.526 89.642 78.406 1.00 92.70 402 ALA C C 1
ATOM 12741 O O . ALA E 3 402 ? 65.667 88.982 78.993 1.00 93.04 402 ALA C O 1
ATOM 12743 N N . LEU E 3 403 ? 67.772 89.795 78.854 1.00 92.38 403 LEU C N 1
ATOM 12744 C CA . LEU E 3 403 ? 68.262 89.198 80.100 1.00 92.15 403 LEU C CA 1
ATOM 12745 C C . LEU E 3 403 ? 68.001 90.126 81.289 1.00 92.17 403 LEU C C 1
ATOM 12746 O O . LEU E 3 403 ? 67.472 91.225 81.109 1.00 91.83 403 LEU C O 1
ATOM 12751 N N . PRO E 3 404 ? 68.363 89.694 82.523 1.00 91.97 404 PRO C N 1
ATOM 12752 C CA . PRO E 3 404 ? 68.145 90.541 83.702 1.00 90.62 404 PRO C CA 1
ATOM 12753 C C . PRO E 3 404 ? 68.719 91.924 83.454 1.00 89.57 404 PRO C C 1
ATOM 12754 O O . PRO E 3 404 ? 68.040 92.924 83.652 1.00 88.95 404 PRO C O 1
ATOM 12758 N N . ASP E 3 405 ? 69.977 91.984 83.028 1.00 88.98 405 ASP C N 1
ATOM 12759 C CA . ASP E 3 405 ? 70.580 93.275 82.722 1.00 88.26 405 ASP C CA 1
ATOM 12760 C C . ASP E 3 405 ? 70.152 93.680 81.309 1.00 88.32 405 ASP C C 1
ATOM 12761 O O . ASP E 3 405 ? 69.044 93.344 80.880 1.00 89.23 405 ASP C O 1
ATOM 12766 N N . GLY E 3 406 ? 71.011 94.383 80.578 1.00 86.95 406 GLY C N 1
ATOM 12767 C CA . GLY E 3 406 ? 70.638 94.815 79.237 1.00 85.15 406 GLY C CA 1
ATOM 12768 C C . GLY E 3 406 ? 70.929 93.873 78.079 1.00 84.46 406 GLY C C 1
ATOM 12769 O O . GLY E 3 406 ? 70.495 94.117 76.950 1.00 83.62 406 GLY C O 1
ATOM 12770 N N . ASN E 3 407 ? 71.650 92.791 78.346 1.00 83.91 407 ASN C N 1
ATOM 12771 C CA . ASN E 3 407 ? 72.002 91.841 77.300 1.00 84.11 407 ASN C CA 1
ATOM 12772 C C . ASN E 3 407 ? 70.796 91.059 76.749 1.00 84.95 407 ASN C C 1
ATOM 12773 O O . ASN E 3 407 ? 69.658 91.284 77.168 1.00 86.35 407 ASN C O 1
ATOM 12778 N N . THR E 3 408 ? 71.049 90.153 75.805 1.00 84.84 408 THR C N 1
ATOM 12779 C CA . THR E 3 408 ? 69.989 89.359 75.191 1.00 84.14 408 THR C CA 1
ATOM 12780 C C . THR E 3 408 ? 70.415 87.905 74.950 1.00 85.13 408 THR C C 1
ATOM 12781 O O . THR E 3 408 ? 71.575 87.558 75.153 1.00 84.92 408 THR C O 1
ATOM 12785 N N . GLN E 3 409 ? 69.481 87.055 74.524 1.00 86.96 409 GLN C N 1
ATOM 12786 C CA . GLN E 3 409 ? 69.786 85.640 74.283 1.00 88.87 409 GLN C CA 1
ATOM 12787 C C . GLN E 3 409 ? 69.037 84.999 73.108 1.00 89.87 409 GLN C C 1
ATOM 12788 O O . GLN E 3 409 ? 67.832 85.208 72.940 1.00 89.95 409 GLN C O 1
ATOM 12794 N N . TYR E 3 410 ? 69.752 84.202 72.311 1.00 90.66 410 TYR C N 1
ATOM 12795 C CA . TYR E 3 410 ? 69.154 83.528 71.159 1.00 91.25 410 TYR C CA 1
ATOM 12796 C C . TYR E 3 410 ? 67.920 82.735 71.533 1.00 91.93 410 TYR C C 1
ATOM 12797 O O . TYR E 3 410 ? 67.857 82.136 72.600 1.00 92.27 410 TYR C O 1
ATOM 12806 N N . LEU E 3 411 ? 66.948 82.712 70.631 1.00 92.54 411 LEU C N 1
ATOM 12807 C CA . LEU E 3 411 ? 65.731 81.957 70.856 1.00 92.71 411 LEU C CA 1
ATOM 12808 C C . LEU E 3 411 ? 65.382 81.155 69.604 1.00 93.77 411 LEU C C 1
ATOM 12809 O O . LEU E 3 411 ? 65.355 79.923 69.633 1.00 93.83 411 LEU C O 1
ATOM 12814 N N . ARG E 3 412 ? 65.139 81.852 68.500 1.00 94.40 412 ARG C N 1
ATOM 12815 C CA . ARG E 3 412 ? 64.788 81.184 67.256 1.00 95.30 412 ARG C CA 1
ATOM 12816 C C . ARG E 3 412 ? 64.940 82.153 66.097 1.00 95.66 412 ARG C C 1
ATOM 12817 O O . ARG E 3 412 ? 65.082 83.357 66.301 1.00 96.14 412 ARG C O 1
ATOM 12825 N N . PRO E 3 413 ? 64.912 81.637 64.861 1.00 95.91 413 PRO C N 1
ATOM 12826 C CA . PRO E 3 413 ? 65.045 82.459 63.655 1.00 96.34 413 PRO C CA 1
ATOM 12827 C C . PRO E 3 413 ? 64.070 83.629 63.650 1.00 96.69 413 PRO C C 1
ATOM 12828 O O . PRO E 3 413 ? 63.203 83.731 64.515 1.00 95.82 413 PRO C O 1
ATOM 12832 N N . LEU E 3 414 ? 64.222 84.512 62.672 1.00 97.83 414 LEU C N 1
ATOM 12833 C CA . LEU E 3 414 ? 63.338 85.660 62.551 1.00 99.15 414 LEU C CA 1
ATOM 12834 C C . LEU E 3 414 ? 62.022 85.152 61.965 1.00 99.38 414 LEU C C 1
ATOM 12835 O O . LEU E 3 414 ? 62.018 84.293 61.076 1.00 99.07 414 LEU C O 1
ATOM 12840 N N . PRO E 3 415 ? 60.886 85.651 62.477 1.00 99.49 415 PRO C N 1
ATOM 12841 C CA . PRO E 3 415 ? 59.581 85.223 61.966 1.00 99.40 415 PRO C CA 1
ATOM 12842 C C . PRO E 3 415 ? 59.445 85.390 60.440 1.00 99.20 415 PRO C C 1
ATOM 12843 O O . PRO E 3 415 ? 59.908 86.379 59.856 1.00 99.09 415 PRO C O 1
ATOM 12847 N N . THR E 3 416 ? 58.807 84.404 59.814 1.00 98.58 416 THR C N 1
ATOM 12848 C CA . THR E 3 416 ? 58.584 84.374 58.371 1.00 97.25 416 THR C CA 1
ATOM 12849 C C . THR E 3 416 ? 57.606 85.444 57.900 1.00 96.18 416 THR C C 1
ATOM 12850 O O . THR E 3 416 ? 56.714 85.852 58.643 1.00 95.50 416 THR C O 1
ATOM 12854 N N . SER E 3 417 ? 57.776 85.886 56.657 1.00 95.30 417 SER C N 1
ATOM 12855 C CA . SER E 3 417 ? 56.900 86.894 56.079 1.00 94.70 417 SER C CA 1
ATOM 12856 C C . SER E 3 417 ? 55.478 86.419 56.367 1.00 94.11 417 SER C C 1
ATOM 12857 O O . SER E 3 417 ? 55.108 85.289 56.026 1.00 94.47 417 SER C O 1
ATOM 12860 N N . SER E 3 418 ? 54.694 87.280 57.010 1.00 92.46 418 SER C N 1
ATOM 12861 C CA . SER E 3 418 ? 53.320 86.955 57.382 1.00 90.21 418 SER C CA 1
ATOM 12862 C C . SER E 3 418 ? 52.354 86.768 56.211 1.00 88.30 418 SER C C 1
ATOM 12863 O O . SER E 3 418 ? 51.658 87.708 55.822 1.00 88.98 418 SER C O 1
ATOM 12866 N N . ARG E 3 419 ? 52.306 85.560 55.653 1.00 84.54 419 ARG C N 1
ATOM 12867 C CA . ARG E 3 419 ? 51.391 85.297 54.552 1.00 81.39 419 ARG C CA 1
ATOM 12868 C C . ARG E 3 419 ? 49.978 85.317 55.117 1.00 78.32 419 ARG C C 1
ATOM 12869 O O . ARG E 3 419 ? 49.734 84.785 56.200 1.00 78.16 419 ARG C O 1
ATOM 12877 N N . MET E 3 420 ? 49.047 85.936 54.401 1.00 74.18 420 MET C N 1
ATOM 12878 C CA . MET E 3 420 ? 47.685 86.004 54.904 1.00 70.47 420 MET C CA 1
ATOM 12879 C C . MET E 3 420 ? 46.577 86.313 53.885 1.00 68.00 420 MET C C 1
ATOM 12880 O O . MET E 3 420 ? 46.735 87.164 53.010 1.00 66.76 420 MET C O 1
ATOM 12885 N N . TYR E 3 421 ? 45.461 85.595 54.006 1.00 65.29 421 TYR C N 1
ATOM 12886 C CA . TYR E 3 421 ? 44.319 85.796 53.132 1.00 62.96 421 TYR C CA 1
ATOM 12887 C C . TYR E 3 421 ? 43.096 86.206 53.950 1.00 60.13 421 TYR C C 1
ATOM 12888 O O . TYR E 3 421 ? 43.199 86.385 55.159 1.00 58.52 421 TYR C O 1
ATOM 12897 N N . LEU E 3 422 ? 41.946 86.353 53.303 1.00 58.13 422 LEU C N 1
ATOM 12898 C CA . LEU E 3 422 ? 40.746 86.811 53.999 1.00 56.94 422 LEU C CA 1
ATOM 12899 C C . LEU E 3 422 ? 39.948 85.783 54.788 1.00 55.70 422 LEU C C 1
ATOM 12900 O O . LEU E 3 422 ? 39.726 84.664 54.325 1.00 56.89 422 LEU C O 1
ATOM 12905 N N . GLU E 3 423 ? 39.521 86.173 55.989 1.00 53.47 423 GLU C N 1
ATOM 12906 C CA . GLU E 3 423 ? 38.716 85.296 56.837 1.00 51.61 423 GLU C CA 1
ATOM 12907 C C . GLU E 3 423 ? 37.275 85.550 56.413 1.00 48.65 423 GLU C C 1
ATOM 12908 O O . GLU E 3 423 ? 36.626 86.490 56.873 1.00 49.66 423 GLU C O 1
ATOM 12914 N N . THR E 3 424 ? 36.794 84.697 55.521 1.00 44.29 424 THR C N 1
ATOM 12915 C CA . THR E 3 424 ? 35.467 84.811 54.941 1.00 40.17 424 THR C CA 1
ATOM 12916 C C . THR E 3 424 ? 34.254 84.486 55.816 1.00 38.40 424 THR C C 1
ATOM 12917 O O . THR E 3 424 ? 33.121 84.784 55.447 1.00 37.62 424 THR C O 1
ATOM 12921 N N . ASP E 3 425 ? 34.489 83.901 56.981 1.00 36.48 425 ASP C N 1
ATOM 12922 C CA . ASP E 3 425 ? 33.396 83.538 57.867 1.00 34.64 425 ASP C CA 1
ATOM 12923 C C . ASP E 3 425 ? 32.821 84.737 58.607 1.00 32.78 425 ASP C C 1
ATOM 12924 O O . ASP E 3 425 ? 31.668 84.733 59.013 1.00 30.57 425 ASP C O 1
ATOM 12929 N N . ILE E 3 426 ? 33.628 85.774 58.759 1.00 33.10 426 ILE C N 1
ATOM 12930 C CA . ILE E 3 426 ? 33.200 86.972 59.460 1.00 34.57 426 ILE C CA 1
ATOM 12931 C C . ILE E 3 426 ? 32.900 88.134 58.521 1.00 35.13 426 ILE C C 1
ATOM 12932 O O . ILE E 3 426 ? 33.722 88.504 57.683 1.00 35.41 426 ILE C O 1
ATOM 12937 N N . PRO E 3 427 ? 31.720 88.743 58.666 1.00 35.16 427 PRO C N 1
ATOM 12938 C CA . PRO E 3 427 ? 31.285 89.868 57.841 1.00 36.17 427 PRO C CA 1
ATOM 12939 C C . PRO E 3 427 ? 32.150 91.090 58.054 1.00 37.38 427 PRO C C 1
ATOM 12940 O O . PRO E 3 427 ? 32.966 91.126 58.974 1.00 37.08 427 PRO C O 1
ATOM 12944 N N . LEU E 3 428 ? 31.963 92.089 57.198 1.00 38.63 428 LEU C N 1
ATOM 12945 C CA . LEU E 3 428 ? 32.705 93.334 57.307 1.00 39.86 428 LEU C CA 1
ATOM 12946 C C . LEU E 3 428 ? 32.022 94.175 58.358 1.00 42.12 428 LEU C C 1
ATOM 12947 O O . LEU E 3 428 ? 30.870 93.923 58.733 1.00 42.28 428 LEU C O 1
ATOM 12952 N N . PHE E 3 429 ? 32.738 95.185 58.827 1.00 44.03 429 PHE C N 1
ATOM 12953 C CA . PHE E 3 429 ? 32.178 96.088 59.799 1.00 46.02 429 PHE C CA 1
ATOM 12954 C C . PHE E 3 429 ? 32.436 97.507 59.311 1.00 48.67 429 PHE C C 1
ATOM 12955 O O . PHE E 3 429 ? 33.580 97.917 59.147 1.00 48.94 429 PHE C O 1
ATOM 12963 N N . ARG E 3 430 ? 31.366 98.244 59.042 1.00 51.86 430 ARG C N 1
ATOM 12964 C CA . ARG E 3 430 ? 31.506 99.620 58.613 1.00 55.21 430 ARG C CA 1
ATOM 12965 C C . ARG E 3 430 ? 31.491 100.445 59.893 1.00 58.08 430 ARG C C 1
ATOM 12966 O O . ARG E 3 430 ? 30.603 100.299 60.748 1.00 59.15 430 ARG C O 1
ATOM 12974 N N . ILE E 3 431 ? 32.492 101.303 60.024 1.00 60.01 431 ILE C N 1
ATOM 12975 C CA . ILE E 3 431 ? 32.620 102.144 61.193 1.00 62.04 431 ILE C CA 1
ATOM 12976 C C . ILE E 3 431 ? 31.888 103.467 60.996 1.00 64.97 431 ILE C C 1
ATOM 12977 O O . ILE E 3 431 ? 32.477 104.473 60.600 1.00 64.08 431 ILE C O 1
ATOM 12982 N N . GLU E 3 432 ? 30.588 103.441 61.271 1.00 68.99 432 GLU C N 1
ATOM 12983 C CA . GLU E 3 432 ? 29.724 104.610 61.155 1.00 73.23 432 GLU C CA 1
ATOM 12984 C C . GLU E 3 432 ? 30.423 105.897 61.579 1.00 75.28 432 GLU C C 1
ATOM 12985 O O . GLU E 3 432 ? 30.606 106.155 62.769 1.00 75.08 432 GLU C O 1
ATOM 12991 N N . ASP E 3 433 ? 30.804 106.700 60.593 1.00 78.23 433 ASP C N 1
ATOM 12992 C CA . ASP E 3 433 ? 31.466 107.981 60.820 1.00 80.91 433 ASP C CA 1
ATOM 12993 C C . ASP E 3 433 ? 30.726 108.726 61.942 1.00 82.41 433 ASP C C 1
ATOM 12994 O O . ASP E 3 433 ? 31.319 109.462 62.730 1.00 82.40 433 ASP C O 1
ATOM 12999 N N . ASP E 3 434 ? 29.420 108.491 62.000 1.00 84.64 434 ASP C N 1
ATOM 13000 C CA . ASP E 3 434 ? 28.523 109.106 62.967 1.00 86.47 434 ASP C CA 1
ATOM 13001 C C . ASP E 3 434 ? 28.767 108.615 64.393 1.00 86.79 434 ASP C C 1
ATOM 13002 O O . ASP E 3 434 ? 28.682 109.392 65.341 1.00 87.57 434 ASP C O 1
ATOM 13007 N N . LEU E 3 435 ? 29.074 107.332 64.549 1.00 86.77 435 LEU C N 1
ATOM 13008 C CA . LEU E 3 435 ? 29.349 106.781 65.873 1.00 87.08 435 LEU C CA 1
ATOM 13009 C C . LEU E 3 435 ? 30.824 106.946 66.214 1.00 86.12 435 LEU C C 1
ATOM 13010 O O . LEU E 3 435 ? 31.227 106.790 67.362 1.00 85.16 435 LEU C O 1
ATOM 13015 N N . LEU E 3 436 ? 31.623 107.264 65.203 1.00 85.75 436 LEU C N 1
ATOM 13016 C CA . LEU E 3 436 ? 33.055 107.432 65.388 1.00 86.30 436 LEU C CA 1
ATOM 13017 C C . LEU E 3 436 ? 33.393 108.723 66.138 1.00 87.26 436 LEU C C 1
ATOM 13018 O O . LEU E 3 436 ? 34.351 108.764 66.913 1.00 87.59 436 LEU C O 1
ATOM 13023 N N . GLU E 3 437 ? 32.615 109.778 65.914 1.00 87.96 437 GLU C N 1
ATOM 13024 C CA . GLU E 3 437 ? 32.867 111.035 66.609 1.00 88.70 437 GLU C CA 1
ATOM 13025 C C . GLU E 3 437 ? 32.243 110.969 67.992 1.00 88.06 437 GLU C C 1
ATOM 13026 O O . GLU E 3 437 ? 32.594 111.747 68.877 1.00 88.29 437 GLU C O 1
ATOM 13032 N N . GLY E 3 438 ? 31.322 110.023 68.166 1.00 87.34 438 GLY C N 1
ATOM 13033 C CA . GLY E 3 438 ? 30.668 109.830 69.449 1.00 86.20 438 GLY C CA 1
ATOM 13034 C C . GLY E 3 438 ? 31.683 109.365 70.478 1.00 85.62 438 GLY C C 1
ATOM 13035 O O . GLY E 3 438 ? 31.348 109.068 71.624 1.00 85.59 438 GLY C O 1
ATOM 13036 N N . ILE E 3 439 ? 32.934 109.275 70.043 1.00 84.80 439 ILE C N 1
ATOM 13037 C CA . ILE E 3 439 ? 34.033 108.893 70.909 1.00 83.23 439 ILE C CA 1
ATOM 13038 C C . ILE E 3 439 ? 35.062 109.975 70.653 1.00 83.06 439 ILE C C 1
ATOM 13039 O O . ILE E 3 439 ? 35.547 110.613 71.575 1.00 82.79 439 ILE C O 1
ATOM 13044 N N . ARG E 3 440 ? 35.371 110.175 69.377 1.00 83.02 440 ARG C N 1
ATOM 13045 C CA . ARG E 3 440 ? 36.322 111.183 68.933 1.00 83.96 440 ARG C CA 1
ATOM 13046 C C . ARG E 3 440 ? 36.363 112.388 69.873 1.00 84.83 440 ARG C C 1
ATOM 13047 O O . ARG E 3 440 ? 37.429 112.939 70.159 1.00 85.53 440 ARG C O 1
ATOM 13055 N N . ARG E 3 441 ? 35.191 112.791 70.350 1.00 85.57 441 ARG C N 1
ATOM 13056 C CA . ARG E 3 441 ? 35.081 113.939 71.240 1.00 86.27 441 ARG C CA 1
ATOM 13057 C C . ARG E 3 441 ? 34.706 113.516 72.659 1.00 85.81 441 ARG C C 1
ATOM 13058 O O . ARG E 3 441 ? 34.058 114.265 73.389 1.00 86.97 441 ARG C O 1
ATOM 13066 N N . ASN E 3 442 ? 35.133 112.315 73.042 1.00 84.27 442 ASN C N 1
ATOM 13067 C CA . ASN E 3 442 ? 34.863 111.759 74.367 1.00 82.33 442 ASN C CA 1
ATOM 13068 C C . ASN E 3 442 ? 35.980 110.829 74.826 1.00 80.06 442 ASN C C 1
ATOM 13069 O O . ASN E 3 442 ? 35.785 110.014 75.728 1.00 79.22 442 ASN C O 1
ATOM 13074 N N . LEU E 3 443 ? 37.144 110.941 74.196 1.00 77.58 443 LEU C N 1
ATOM 13075 C CA . LEU E 3 443 ? 38.277 110.095 74.539 1.00 74.63 443 LEU C CA 1
ATOM 13076 C C . LEU E 3 443 ? 38.454 110.049 76.052 1.00 72.33 443 LEU C C 1
ATOM 13077 O O . LEU E 3 443 ? 37.997 110.942 76.758 1.00 72.98 443 LEU C O 1
ATOM 13082 N N . PRO E 3 444 ? 39.099 108.995 76.573 1.00 69.19 444 PRO C N 1
ATOM 13083 C CA . PRO E 3 444 ? 39.304 108.889 78.016 1.00 67.26 444 PRO C CA 1
ATOM 13084 C C . PRO E 3 444 ? 40.537 109.657 78.470 1.00 66.36 444 PRO C C 1
ATOM 13085 O O . PRO E 3 444 ? 41.497 109.812 77.711 1.00 67.46 444 PRO C O 1
ATOM 13089 N N . GLU E 3 445 ? 40.505 110.130 79.711 1.00 64.09 445 GLU C N 1
ATOM 13090 C CA . GLU E 3 445 ? 41.619 110.871 80.280 1.00 62.06 445 GLU C CA 1
ATOM 13091 C C . GLU E 3 445 ? 42.709 109.882 80.634 1.00 60.18 445 GLU C C 1
ATOM 13092 O O . GLU E 3 445 ? 42.423 108.766 81.052 1.00 59.09 445 GLU C O 1
ATOM 13098 N N . LEU E 3 446 ? 43.959 110.284 80.451 1.00 58.76 446 LEU C N 1
ATOM 13099 C CA . LEU E 3 446 ? 45.074 109.415 80.772 1.00 56.92 446 LEU C CA 1
ATOM 13100 C C . LEU E 3 446 ? 45.117 109.284 82.276 1.00 56.60 446 LEU C C 1
ATOM 13101 O O . LEU E 3 446 ? 44.468 110.042 82.992 1.00 54.57 446 LEU C O 1
ATOM 13106 N N . PRO E 3 447 ? 45.867 108.303 82.781 1.00 57.49 447 PRO C N 1
ATOM 13107 C CA . PRO E 3 447 ? 45.912 108.184 84.235 1.00 58.51 447 PRO C CA 1
ATOM 13108 C C . PRO E 3 447 ? 46.349 109.523 84.820 1.00 59.39 447 PRO C C 1
ATOM 13109 O O . PRO E 3 447 ? 45.672 110.081 85.681 1.00 59.47 447 PRO C O 1
ATOM 13113 N N . SER E 3 448 ? 47.473 110.037 84.323 1.00 59.69 448 SER C N 1
ATOM 13114 C CA . SER E 3 448 ? 48.023 111.320 84.759 1.00 59.06 448 SER C CA 1
ATOM 13115 C C . SER E 3 448 ? 46.903 112.332 85.057 1.00 58.65 448 SER C C 1
ATOM 13116 O O . SER E 3 448 ? 46.879 112.950 86.121 1.00 57.20 448 SER C O 1
ATOM 13119 N N . GLU E 3 449 ? 45.971 112.468 84.114 1.00 60.02 449 GLU C N 1
ATOM 13120 C CA . GLU E 3 449 ? 44.839 113.393 84.225 1.00 60.94 449 GLU C CA 1
ATOM 13121 C C . GLU E 3 449 ? 43.851 112.949 85.303 1.00 60.52 449 GLU C C 1
ATOM 13122 O O . GLU E 3 449 ? 43.284 113.778 86.015 1.00 59.82 449 GLU C O 1
ATOM 13128 N N . LYS E 3 450 ? 43.636 111.644 85.419 1.00 60.21 450 LYS C N 1
ATOM 13129 C CA . LYS E 3 450 ? 42.732 111.128 86.438 1.00 59.90 450 LYS C CA 1
ATOM 13130 C C . LYS E 3 450 ? 43.272 111.539 87.806 1.00 60.93 450 LYS C C 1
ATOM 13131 O O . LYS E 3 450 ? 42.551 112.114 88.617 1.00 60.83 450 LYS C O 1
ATOM 13137 N N . LYS E 3 451 ? 44.551 111.245 88.043 1.00 61.81 451 LYS C N 1
ATOM 13138 C CA . LYS E 3 451 ? 45.224 111.566 89.303 1.00 62.13 451 LYS C CA 1
ATOM 13139 C C . LYS E 3 451 ? 44.868 112.976 89.742 1.00 61.78 451 LYS C C 1
ATOM 13140 O O . LYS E 3 451 ? 44.193 113.181 90.750 1.00 61.32 451 LYS C O 1
ATOM 13146 N N . GLU E 3 452 ? 45.350 113.937 88.962 1.00 61.94 452 GLU C N 1
ATOM 13147 C CA . GLU E 3 452 ? 45.145 115.356 89.207 1.00 62.08 452 GLU C CA 1
ATOM 13148 C C . GLU E 3 452 ? 43.697 115.727 89.435 1.00 62.46 452 GLU C C 1
ATOM 13149 O O . GLU E 3 452 ? 43.360 116.360 90.429 1.00 61.52 452 GLU C O 1
ATOM 13155 N N . ARG E 3 453 ? 42.842 115.346 88.497 1.00 64.23 453 ARG C N 1
ATOM 13156 C CA . ARG E 3 453 ? 41.423 115.660 88.601 1.00 65.66 453 ARG C CA 1
ATOM 13157 C C . ARG E 3 453 ? 40.846 115.198 89.939 1.00 66.52 453 ARG C C 1
ATOM 13158 O O . ARG E 3 453 ? 40.271 116.004 90.670 1.00 66.61 453 ARG C O 1
ATOM 13166 N N . ILE E 3 454 ? 40.989 113.906 90.254 1.00 67.07 454 ILE C N 1
ATOM 13167 C CA . ILE E 3 454 ? 40.483 113.369 91.525 1.00 66.36 454 ILE C CA 1
ATOM 13168 C C . ILE E 3 454 ? 40.983 114.224 92.671 1.00 66.62 454 ILE C C 1
ATOM 13169 O O . ILE E 3 454 ? 40.202 114.630 93.528 1.00 65.54 454 ILE C O 1
ATOM 13174 N N . MET E 3 455 ? 42.300 114.451 92.694 1.00 66.75 455 MET C N 1
ATOM 13175 C CA . MET E 3 455 ? 42.947 115.272 93.720 1.00 67.04 455 MET C CA 1
ATOM 13176 C C . MET E 3 455 ? 42.230 116.619 93.777 1.00 68.97 455 MET C C 1
ATOM 13177 O O . MET E 3 455 ? 41.644 116.989 94.794 1.00 69.96 455 MET C O 1
ATOM 13182 N N . ARG E 3 456 ? 42.302 117.339 92.660 1.00 70.51 456 ARG C N 1
ATOM 13183 C CA . ARG E 3 456 ? 41.691 118.657 92.472 1.00 71.67 456 ARG C CA 1
ATOM 13184 C C . ARG E 3 456 ? 40.265 118.797 93.004 1.00 71.27 456 ARG C C 1
ATOM 13185 O O . ARG E 3 456 ? 39.900 119.836 93.556 1.00 69.83 456 ARG C O 1
ATOM 13193 N N . ASP E 3 457 ? 39.457 117.756 92.822 1.00 71.46 457 ASP C N 1
ATOM 13194 C CA . ASP E 3 457 ? 38.064 117.797 93.256 1.00 71.33 457 ASP C CA 1
ATOM 13195 C C . ASP E 3 457 ? 37.662 116.834 94.373 1.00 71.04 457 ASP C C 1
ATOM 13196 O O . ASP E 3 457 ? 36.472 116.565 94.558 1.00 70.92 457 ASP C O 1
ATOM 13201 N N . TYR E 3 458 ? 38.630 116.302 95.112 1.00 70.33 458 TYR C N 1
ATOM 13202 C CA . TYR E 3 458 ? 38.307 115.394 96.211 1.00 69.94 458 TYR C CA 1
ATOM 13203 C C . TYR E 3 458 ? 39.207 115.584 97.412 1.00 69.86 458 TYR C C 1
ATOM 13204 O O . TYR E 3 458 ? 39.097 114.868 98.408 1.00 69.82 458 TYR C O 1
ATOM 13213 N N . GLY E 3 459 ? 40.091 116.567 97.320 1.00 69.59 459 GLY C N 1
ATOM 13214 C CA . GLY E 3 459 ? 40.994 116.820 98.418 1.00 70.62 459 GLY C CA 1
ATOM 13215 C C . GLY E 3 459 ? 41.919 115.644 98.658 1.00 71.62 459 GLY C C 1
ATOM 13216 O O . GLY E 3 459 ? 42.656 115.626 99.644 1.00 72.20 459 GLY C O 1
ATOM 13217 N N . LEU E 3 460 ? 41.887 114.655 97.768 1.00 71.37 460 LEU C N 1
ATOM 13218 C CA . LEU E 3 460 ? 42.756 113.500 97.925 1.00 70.75 460 LEU C CA 1
ATOM 13219 C C . LEU E 3 460 ? 44.221 113.873 97.700 1.00 70.52 460 LEU C C 1
ATOM 13220 O O . LEU E 3 460 ? 44.555 114.636 96.792 1.00 69.51 460 LEU C O 1
ATOM 13225 N N . SER E 3 461 ? 45.086 113.341 98.557 1.00 70.73 461 SER C N 1
ATOM 13226 C CA . SER E 3 461 ? 46.512 113.599 98.464 1.00 70.87 461 SER C CA 1
ATOM 13227 C C . SER E 3 461 ? 47.007 112.898 97.220 1.00 70.97 461 SER C C 1
ATOM 13228 O O . SER E 3 461 ? 46.315 112.046 96.665 1.00 70.69 461 SER C O 1
ATOM 13231 N N . GLU E 3 462 ? 48.215 113.239 96.796 1.00 70.91 462 GLU C N 1
ATOM 13232 C CA . GLU E 3 462 ? 48.776 112.630 95.608 1.00 70.36 462 GLU C CA 1
ATOM 13233 C C . GLU E 3 462 ? 48.877 111.117 95.773 1.00 69.80 462 GLU C C 1
ATOM 13234 O O . GLU E 3 462 ? 48.434 110.368 94.910 1.00 69.69 462 GLU C O 1
ATOM 13240 N N . ASP E 3 463 ? 49.436 110.658 96.885 1.00 69.28 463 ASP C N 1
ATOM 13241 C CA . ASP E 3 463 ? 49.576 109.222 97.077 1.00 69.09 463 ASP C CA 1
ATOM 13242 C C . ASP E 3 463 ? 48.232 108.501 96.982 1.00 68.72 463 ASP C C 1
ATOM 13243 O O . ASP E 3 463 ? 48.111 107.490 96.292 1.00 67.80 463 ASP C O 1
ATOM 13248 N N . LEU E 3 464 ? 47.221 109.033 97.662 1.00 69.03 464 LEU C N 1
ATOM 13249 C CA . LEU E 3 464 ? 45.891 108.432 97.652 1.00 69.16 464 LEU C CA 1
ATOM 13250 C C . LEU E 3 464 ? 45.288 108.352 96.248 1.00 68.86 464 LEU C C 1
ATOM 13251 O O . LEU E 3 464 ? 44.779 107.302 95.849 1.00 70.00 464 LEU C O 1
ATOM 13256 N N . ALA E 3 465 ? 45.337 109.459 95.506 1.00 67.64 465 ALA C N 1
ATOM 13257 C CA . ALA E 3 465 ? 44.800 109.496 94.143 1.00 66.02 465 ALA C CA 1
ATOM 13258 C C . ALA E 3 465 ? 45.644 108.602 93.252 1.00 65.32 465 ALA C C 1
ATOM 13259 O O . ALA E 3 465 ? 45.134 107.950 92.344 1.00 64.84 465 ALA C O 1
ATOM 13261 N N . SER E 3 466 ? 46.944 108.581 93.518 1.00 65.28 466 SER C N 1
ATOM 13262 C CA . SER E 3 466 ? 47.854 107.752 92.755 1.00 65.09 466 SER C CA 1
ATOM 13263 C C . SER E 3 466 ? 47.377 106.317 92.897 1.00 65.67 466 SER C C 1
ATOM 13264 O O . SER E 3 466 ? 46.948 105.701 91.928 1.00 65.28 466 SER C O 1
ATOM 13267 N N . GLN E 3 467 ? 47.437 105.794 94.116 1.00 66.65 467 GLN C N 1
ATOM 13268 C CA . GLN E 3 467 ? 47.009 104.425 94.379 1.00 67.14 467 GLN C CA 1
ATOM 13269 C C . GLN E 3 467 ? 45.636 104.105 93.791 1.00 66.82 467 GLN C C 1
ATOM 13270 O O . GLN E 3 467 ? 45.468 103.083 93.126 1.00 67.88 467 GLN C O 1
ATOM 13276 N N . LEU E 3 468 ? 44.660 104.972 94.031 1.00 65.81 468 LEU C N 1
ATOM 13277 C CA . LEU E 3 468 ? 43.320 104.758 93.501 1.00 65.75 468 LEU C CA 1
ATOM 13278 C C . LEU E 3 468 ? 43.361 104.493 91.996 1.00 65.92 468 LEU C C 1
ATOM 13279 O O . LEU E 3 468 ? 42.706 103.578 91.500 1.00 65.66 468 LEU C O 1
ATOM 13284 N N . VAL E 3 469 ? 44.129 105.301 91.274 1.00 65.63 469 VAL C N 1
ATOM 13285 C CA . VAL E 3 469 ? 44.255 105.148 89.832 1.00 65.29 469 VAL C CA 1
ATOM 13286 C C . VAL E 3 469 ? 45.011 103.867 89.511 1.00 66.67 469 VAL C C 1
ATOM 13287 O O . VAL E 3 469 ? 44.570 103.075 88.687 1.00 67.01 469 VAL C O 1
ATOM 13291 N N . LYS E 3 470 ? 46.153 103.682 90.170 1.00 68.52 470 LYS C N 1
ATOM 13292 C CA . LYS E 3 470 ? 47.009 102.506 89.994 1.00 70.32 470 LYS C CA 1
ATOM 13293 C C . LYS E 3 470 ? 46.211 101.207 90.093 1.00 71.80 470 LYS C C 1
ATOM 13294 O O . LYS E 3 470 ? 46.473 100.234 89.374 1.00 70.79 470 LYS C O 1
ATOM 13300 N N . ARG E 3 471 ? 45.229 101.216 90.989 1.00 73.63 471 ARG C N 1
ATOM 13301 C CA . ARG E 3 471 ? 44.384 100.060 91.247 1.00 75.95 471 ARG C CA 1
ATOM 13302 C C . ARG E 3 471 ? 43.054 100.097 90.498 1.00 77.09 471 ARG C C 1
ATOM 13303 O O . ARG E 3 471 ? 42.234 99.185 90.623 1.00 77.90 471 ARG C O 1
ATOM 13311 N N . ASN E 3 472 ? 42.857 101.151 89.715 1.00 78.24 472 ASN C N 1
ATOM 13312 C CA . ASN E 3 472 ? 41.634 101.351 88.938 1.00 79.16 472 ASN C CA 1
ATOM 13313 C C . ASN E 3 472 ? 40.339 101.206 89.744 1.00 78.71 472 ASN C C 1
ATOM 13314 O O . ASN E 3 472 ? 39.467 100.396 89.422 1.00 78.89 472 ASN C O 1
ATOM 13319 N N . LEU E 3 473 ? 40.226 102.011 90.794 1.00 78.16 473 LEU C N 1
ATOM 13320 C CA . LEU E 3 473 ? 39.050 102.023 91.653 1.00 77.74 473 LEU C CA 1
ATOM 13321 C C . LEU E 3 473 ? 38.510 103.444 91.680 1.00 78.46 473 LEU C C 1
ATOM 13322 O O . LEU E 3 473 ? 37.575 103.758 92.412 1.00 77.40 473 LEU C O 1
ATOM 13327 N N . VAL E 3 474 ? 39.124 104.306 90.881 1.00 80.29 474 VAL C N 1
ATOM 13328 C CA . VAL E 3 474 ? 38.711 105.696 90.801 1.00 81.21 474 VAL C CA 1
ATOM 13329 C C . VAL E 3 474 ? 37.227 105.757 90.484 1.00 81.60 474 VAL C C 1
ATOM 13330 O O . VAL E 3 474 ? 36.485 106.504 91.116 1.00 81.27 474 VAL C O 1
ATOM 13334 N N . ASP E 3 475 ? 36.799 104.966 89.504 1.00 82.27 475 ASP C N 1
ATOM 13335 C CA . ASP E 3 475 ? 35.396 104.953 89.108 1.00 82.74 475 ASP C CA 1
ATOM 13336 C C . ASP E 3 475 ? 34.489 104.558 90.266 1.00 82.55 475 ASP C C 1
ATOM 13337 O O . ASP E 3 475 ? 33.296 104.870 90.258 1.00 82.85 475 ASP C O 1
ATOM 13342 N N . GLU E 3 476 ? 35.052 103.874 91.259 1.00 82.00 476 GLU C N 1
ATOM 13343 C CA . GLU E 3 476 ? 34.282 103.464 92.436 1.00 80.95 476 GLU C CA 1
ATOM 13344 C C . GLU E 3 476 ? 34.126 104.656 93.378 1.00 79.96 476 GLU C C 1
ATOM 13345 O O . GLU E 3 476 ? 33.051 105.243 93.480 1.00 79.61 476 GLU C O 1
ATOM 13351 N N . PHE E 3 477 ? 35.216 105.004 94.059 1.00 78.91 477 PHE C N 1
ATOM 13352 C CA . PHE E 3 477 ? 35.252 106.123 94.998 1.00 77.38 477 PHE C CA 1
ATOM 13353 C C . PHE E 3 477 ? 34.313 107.264 94.613 1.00 76.84 477 PHE C C 1
ATOM 13354 O O . PHE E 3 477 ? 34.103 107.548 93.435 1.00 76.65 477 PHE C O 1
ATOM 13362 N N . ASP E 3 486 ? 33.492 110.691 103.840 1.00 107.33 486 ASP C N 1
ATOM 13363 C CA . ASP E 3 486 ? 34.438 111.785 104.013 1.00 107.64 486 ASP C CA 1
ATOM 13364 C C . ASP E 3 486 ? 35.540 111.761 102.954 1.00 108.11 486 ASP C C 1
ATOM 13365 O O . ASP E 3 486 ? 36.656 112.217 103.201 1.00 107.68 486 ASP C O 1
ATOM 13370 N N . THR E 3 487 ? 35.222 111.222 101.780 1.00 108.89 487 THR C N 1
ATOM 13371 C CA . THR E 3 487 ? 36.171 111.134 100.667 1.00 109.32 487 THR C CA 1
ATOM 13372 C C . THR E 3 487 ? 37.502 110.454 101.016 1.00 108.61 487 THR C C 1
ATOM 13373 O O . THR E 3 487 ? 37.756 109.320 100.591 1.00 108.72 487 THR C O 1
ATOM 13377 N N . THR E 3 488 ? 38.348 111.145 101.779 1.00 107.15 488 THR C N 1
ATOM 13378 C CA . THR E 3 488 ? 39.650 110.607 102.178 1.00 105.91 488 THR C CA 1
ATOM 13379 C C . THR E 3 488 ? 39.525 109.188 102.716 1.00 105.37 488 THR C C 1
ATOM 13380 O O . THR E 3 488 ? 40.480 108.413 102.686 1.00 104.77 488 THR C O 1
ATOM 13384 N N . VAL E 3 489 ? 38.340 108.858 103.209 1.00 104.82 489 VAL C N 1
ATOM 13385 C CA . VAL E 3 489 ? 38.088 107.538 103.751 1.00 104.19 489 VAL C CA 1
ATOM 13386 C C . VAL E 3 489 ? 37.571 106.584 102.678 1.00 104.19 489 VAL C C 1
ATOM 13387 O O . VAL E 3 489 ? 38.085 105.476 102.531 1.00 104.39 489 VAL C O 1
ATOM 13391 N N . ILE E 3 490 ? 36.564 107.019 101.926 1.00 103.88 490 ILE C N 1
ATOM 13392 C CA . ILE E 3 490 ? 35.986 106.199 100.866 1.00 103.91 490 ILE C CA 1
ATOM 13393 C C . ILE E 3 490 ? 37.130 105.674 100.008 1.00 103.79 490 ILE C C 1
ATOM 13394 O O . ILE E 3 490 ? 37.088 104.555 99.490 1.00 102.96 490 ILE C O 1
ATOM 13399 N N . ALA E 3 491 ? 38.159 106.506 99.883 1.00 104.07 491 ALA C N 1
ATOM 13400 C CA . ALA E 3 491 ? 39.340 106.185 99.098 1.00 104.56 491 ALA C CA 1
ATOM 13401 C C . ALA E 3 491 ? 40.297 105.286 99.871 1.00 104.29 491 ALA C C 1
ATOM 13402 O O . ALA E 3 491 ? 40.682 104.212 99.397 1.00 104.33 491 ALA C O 1
ATOM 13404 N N . SER E 3 492 ? 40.676 105.732 101.064 1.00 103.44 492 SER C N 1
ATOM 13405 C CA . SER E 3 492 ? 41.602 104.979 101.900 1.00 102.83 492 SER C CA 1
ATOM 13406 C C . SER E 3 492 ? 41.170 103.546 102.225 1.00 102.21 492 SER C C 1
ATOM 13407 O O . SER E 3 492 ? 41.933 102.793 102.830 1.00 102.03 492 SER C O 1
ATOM 13410 N N . LEU E 3 493 ? 39.955 103.161 101.842 1.00 101.29 493 LEU C N 1
ATOM 13411 C CA . LEU E 3 493 ? 39.521 101.792 102.092 1.00 99.94 493 LEU C CA 1
ATOM 13412 C C . LEU E 3 493 ? 39.311 101.047 100.773 1.00 99.01 493 LEU C C 1
ATOM 13413 O O . LEU E 3 493 ? 38.730 99.965 100.740 1.00 99.56 493 LEU C O 1
ATOM 13418 N N . LEU E 3 494 ? 39.809 101.646 99.694 1.00 97.07 494 LEU C N 1
ATOM 13419 C CA . LEU E 3 494 ? 39.738 101.076 98.354 1.00 95.24 494 LEU C CA 1
ATOM 13420 C C . LEU E 3 494 ? 41.172 101.021 97.868 1.00 94.20 494 LEU C C 1
ATOM 13421 O O . LEU E 3 494 ? 41.565 100.111 97.141 1.00 94.12 494 LEU C O 1
ATOM 13426 N N . ALA E 3 495 ? 41.946 102.018 98.286 1.00 93.30 495 ALA C N 1
ATOM 13427 C CA . ALA E 3 495 ? 43.348 102.137 97.903 1.00 92.95 495 ALA C CA 1
ATOM 13428 C C . ALA E 3 495 ? 44.288 101.606 98.974 1.00 92.68 495 ALA C C 1
ATOM 13429 O O . ALA E 3 495 ? 45.463 101.363 98.714 1.00 92.13 495 ALA C O 1
ATOM 13431 N N . TYR E 3 496 ? 43.775 101.426 100.184 1.00 93.26 496 TYR C N 1
ATOM 13432 C CA . TYR E 3 496 ? 44.603 100.930 101.271 1.00 93.49 496 TYR C CA 1
ATOM 13433 C C . TYR E 3 496 ? 44.135 99.603 101.871 1.00 94.16 496 TYR C C 1
ATOM 13434 O O . TYR E 3 496 ? 44.826 98.590 101.770 1.00 94.11 496 TYR C O 1
ATOM 13443 N N . THR E 3 497 ? 42.956 99.598 102.476 1.00 94.92 497 THR C N 1
ATOM 13444 C CA . THR E 3 497 ? 42.472 98.389 103.116 1.00 95.70 497 THR C CA 1
ATOM 13445 C C . THR E 3 497 ? 42.103 97.230 102.197 1.00 96.15 497 THR C C 1
ATOM 13446 O O . THR E 3 497 ? 42.419 96.085 102.505 1.00 95.78 497 THR C O 1
ATOM 13450 N N . LEU E 3 498 ? 41.441 97.508 101.080 1.00 97.80 498 LEU C N 1
ATOM 13451 C CA . LEU E 3 498 ? 41.079 96.438 100.161 1.00 100.16 498 LEU C CA 1
ATOM 13452 C C . LEU E 3 498 ? 42.348 95.777 99.639 1.00 102.13 498 LEU C C 1
ATOM 13453 O O . LEU E 3 498 ? 42.296 94.761 98.943 1.00 102.38 498 LEU C O 1
ATOM 13458 N N . ARG E 3 499 ? 43.488 96.374 99.978 1.00 104.76 499 ARG C N 1
ATOM 13459 C CA . ARG E 3 499 ? 44.788 95.840 99.593 1.00 107.90 499 ARG C CA 1
ATOM 13460 C C . ARG E 3 499 ? 45.126 94.780 100.631 1.00 110.37 499 ARG C C 1
ATOM 13461 O O . ARG E 3 499 ? 45.678 93.725 100.308 1.00 110.98 499 ARG C O 1
ATOM 13469 N N . GLU E 3 500 ? 44.798 95.076 101.888 1.00 112.86 500 GLU C N 1
ATOM 13470 C CA . GLU E 3 500 ? 45.033 94.129 102.971 1.00 115.09 500 GLU C CA 1
ATOM 13471 C C . GLU E 3 500 ? 44.072 92.976 102.756 1.00 117.42 500 GLU C C 1
ATOM 13472 O O . GLU E 3 500 ? 44.240 91.898 103.316 1.00 117.22 500 GLU C O 1
ATOM 13478 N N . LEU E 3 501 ? 43.052 93.233 101.943 1.00 120.49 501 LEU C N 1
ATOM 13479 C CA . LEU E 3 501 ? 42.041 92.240 101.600 1.00 123.45 501 LEU C CA 1
ATOM 13480 C C . LEU E 3 501 ? 42.702 91.018 100.985 1.00 125.35 501 LEU C C 1
ATOM 13481 O O . LEU E 3 501 ? 42.399 89.880 101.360 1.00 125.85 501 LEU C O 1
ATOM 13486 N N . ARG E 3 502 ? 43.606 91.259 100.035 1.00 127.28 502 ARG C N 1
ATOM 13487 C CA . ARG E 3 502 ? 44.303 90.172 99.360 1.00 129.18 502 ARG C CA 1
ATOM 13488 C C . ARG E 3 502 ? 45.364 89.571 100.277 1.00 129.87 502 ARG C C 1
ATOM 13489 O O . ARG E 3 502 ? 46.403 89.091 99.824 1.00 130.11 502 ARG C O 1
ATOM 13497 N N . ARG E 3 503 ? 45.066 89.598 101.576 1.00 130.47 503 ARG C N 1
ATOM 13498 C CA . ARG E 3 503 ? 45.932 89.069 102.630 1.00 130.62 503 ARG C CA 1
ATOM 13499 C C . ARG E 3 503 ? 45.223 87.981 103.442 1.00 130.57 503 ARG C C 1
ATOM 13500 O O . ARG E 3 503 ? 45.759 86.857 103.513 1.00 130.13 503 ARG C O 1
ATOM 13508 N N . MET F 3 1 ? -6.859 0.943 91.461 1.00 78.78 1 MET D N 1
ATOM 13509 C CA . MET F 3 1 ? -7.312 1.684 92.664 1.00 79.96 1 MET D CA 1
ATOM 13510 C C . MET F 3 1 ? -8.677 2.346 92.416 1.00 79.57 1 MET D C 1
ATOM 13511 O O . MET F 3 1 ? -8.921 3.469 92.857 1.00 80.12 1 MET D O 1
ATOM 13516 N N . ASP F 3 2 ? -9.556 1.638 91.705 1.00 78.29 2 ASP D N 1
ATOM 13517 C CA . ASP F 3 2 ? -10.915 2.109 91.398 1.00 76.32 2 ASP D CA 1
ATOM 13518 C C . ASP F 3 2 ? -11.012 3.582 91.056 1.00 74.81 2 ASP D C 1
ATOM 13519 O O . ASP F 3 2 ? -11.839 4.294 91.617 1.00 75.35 2 ASP D O 1
ATOM 13524 N N . TRP F 3 3 ? -10.181 4.034 90.130 1.00 72.38 3 TRP D N 1
ATOM 13525 C CA . TRP F 3 3 ? -10.159 5.431 89.733 1.00 69.99 3 TRP D CA 1
ATOM 13526 C C . TRP F 3 3 ? -11.532 6.094 89.662 1.00 70.00 3 TRP D C 1
ATOM 13527 O O . TRP F 3 3 ? -11.793 7.075 90.360 1.00 70.82 3 TRP D O 1
ATOM 13538 N N . GLU F 3 4 ? -12.413 5.550 88.831 1.00 70.15 4 GLU D N 1
ATOM 13539 C CA . GLU F 3 4 ? -13.740 6.124 88.659 1.00 70.47 4 GLU D CA 1
ATOM 13540 C C . GLU F 3 4 ? -14.540 6.210 89.956 1.00 68.71 4 GLU D C 1
ATOM 13541 O O . GLU F 3 4 ? -15.560 6.899 90.022 1.00 69.39 4 GLU D O 1
ATOM 13547 N N . LYS F 3 5 ? -14.047 5.546 90.996 1.00 66.47 5 LYS D N 1
ATOM 13548 C CA . LYS F 3 5 ? -14.720 5.532 92.293 1.00 64.46 5 LYS D CA 1
ATOM 13549 C C . LYS F 3 5 ? -14.270 6.630 93.257 1.00 60.95 5 LYS D C 1
ATOM 13550 O O . LYS F 3 5 ? -15.046 7.090 94.097 1.00 60.91 5 LYS D O 1
ATOM 13556 N N . VAL F 3 6 ? -13.017 7.049 93.131 1.00 56.84 6 VAL D N 1
ATOM 13557 C CA . VAL F 3 6 ? -12.483 8.104 93.973 1.00 51.96 6 VAL D CA 1
ATOM 13558 C C . VAL F 3 6 ? -12.753 9.436 93.293 1.00 50.45 6 VAL D C 1
ATOM 13559 O O . VAL F 3 6 ? -12.514 10.506 93.856 1.00 49.67 6 VAL D O 1
ATOM 13563 N N . GLY F 3 7 ? -13.260 9.350 92.068 1.00 48.87 7 GLY D N 1
ATOM 13564 C CA . GLY F 3 7 ? -13.586 10.537 91.309 1.00 47.72 7 GLY D CA 1
ATOM 13565 C C . GLY F 3 7 ? -12.369 11.232 90.756 1.00 45.99 7 GLY D C 1
ATOM 13566 O O . GLY F 3 7 ? -12.282 12.462 90.786 1.00 46.76 7 GLY D O 1
ATOM 13567 N N . LEU F 3 8 ? -11.427 10.449 90.246 1.00 43.60 8 LEU D N 1
ATOM 13568 C CA . LEU F 3 8 ? -10.207 11.014 89.686 1.00 43.01 8 LEU D CA 1
ATOM 13569 C C . LEU F 3 8 ? -10.497 11.748 88.388 1.00 43.27 8 LEU D C 1
ATOM 13570 O O . LEU F 3 8 ? -11.144 11.215 87.491 1.00 42.24 8 LEU D O 1
ATOM 13575 N N . LYS F 3 9 ? -10.029 12.987 88.315 1.00 44.13 9 LYS D N 1
ATOM 13576 C CA . LYS F 3 9 ? -10.196 13.807 87.130 1.00 45.59 9 LYS D CA 1
ATOM 13577 C C . LYS F 3 9 ? -8.821 14.391 86.828 1.00 45.63 9 LYS D C 1
ATOM 13578 O O . LYS F 3 9 ? -8.287 15.194 87.598 1.00 45.43 9 LYS D O 1
ATOM 13584 N N . MET F 3 10 ? -8.240 13.969 85.712 1.00 44.42 10 MET D N 1
ATOM 13585 C CA . MET F 3 10 ? -6.927 14.449 85.337 1.00 43.05 10 MET D CA 1
ATOM 13586 C C . MET F 3 10 ? -7.002 15.358 84.117 1.00 42.69 10 MET D C 1
ATOM 13587 O O . MET F 3 10 ? -7.993 15.359 83.386 1.00 43.73 10 MET D O 1
ATOM 13592 N N . GLY F 3 11 ? -5.960 16.154 83.921 1.00 41.55 11 GLY D N 1
ATOM 13593 C CA . GLY F 3 11 ? -5.917 17.058 82.790 1.00 40.34 11 GLY D CA 1
ATOM 13594 C C . GLY F 3 11 ? -4.485 17.223 82.331 1.00 39.22 11 GLY D C 1
ATOM 13595 O O . GLY F 3 11 ? -3.570 17.036 83.118 1.00 40.58 11 GLY D O 1
ATOM 13596 N N . LEU F 3 12 ? -4.274 17.576 81.070 1.00 37.90 12 LEU D N 1
ATOM 13597 C CA . LEU F 3 12 ? -2.920 17.738 80.580 1.00 36.23 12 LEU D CA 1
ATOM 13598 C C . LEU F 3 12 ? -2.713 19.071 79.882 1.00 36.59 12 LEU D C 1
ATOM 13599 O O . LEU F 3 12 ? -3.523 19.469 79.048 1.00 37.16 12 LEU D O 1
ATOM 13604 N N . GLU F 3 13 ? -1.644 19.773 80.247 1.00 35.96 13 GLU D N 1
ATOM 13605 C CA . GLU F 3 13 ? -1.316 21.045 79.618 1.00 34.53 13 GLU D CA 1
ATOM 13606 C C . GLU F 3 13 ? 0.122 20.942 79.148 1.00 33.71 13 GLU D C 1
ATOM 13607 O O . GLU F 3 13 ? 1.059 20.909 79.955 1.00 34.78 13 GLU D O 1
ATOM 13613 N N . ILE F 3 14 ? 0.283 20.879 77.831 1.00 31.18 14 ILE D N 1
ATOM 13614 C CA . ILE F 3 14 ? 1.589 20.748 77.200 1.00 29.19 14 ILE D CA 1
ATOM 13615 C C . ILE F 3 14 ? 2.011 22.021 76.472 1.00 29.03 14 ILE D C 1
ATOM 13616 O O . ILE F 3 14 ? 1.240 22.578 75.695 1.00 28.67 14 ILE D O 1
ATOM 13621 N N . HIS F 3 15 ? 3.225 22.491 76.741 1.00 28.65 15 HIS D N 1
ATOM 13622 C CA . HIS F 3 15 ? 3.751 23.671 76.061 1.00 28.78 15 HIS D CA 1
ATOM 13623 C C . HIS F 3 15 ? 4.924 23.196 75.203 1.00 28.29 15 HIS D C 1
ATOM 13624 O O . HIS F 3 15 ? 5.781 22.460 75.683 1.00 28.63 15 HIS D O 1
ATOM 13631 N N . GLN F 3 16 ? 4.972 23.628 73.945 1.00 27.42 16 GLN D N 1
ATOM 13632 C CA . GLN F 3 16 ? 6.031 23.213 73.027 1.00 25.07 16 GLN D CA 1
ATOM 13633 C C . GLN F 3 16 ? 6.666 24.403 72.285 1.00 23.56 16 GLN D C 1
ATOM 13634 O O . GLN F 3 16 ? 5.944 25.264 71.782 1.00 24.08 16 GLN D O 1
ATOM 13640 N N . GLN F 3 17 ? 8.001 24.457 72.238 1.00 21.34 17 GLN D N 1
ATOM 13641 C CA . GLN F 3 17 ? 8.710 25.525 71.530 1.00 20.39 17 GLN D CA 1
ATOM 13642 C C . GLN F 3 17 ? 8.649 25.188 70.057 1.00 20.57 17 GLN D C 1
ATOM 13643 O O . GLN F 3 17 ? 8.605 24.016 69.708 1.00 21.16 17 GLN D O 1
ATOM 13649 N N . LEU F 3 18 ? 8.701 26.190 69.186 1.00 20.08 18 LEU D N 1
ATOM 13650 C CA . LEU F 3 18 ? 8.568 25.913 67.767 1.00 21.81 18 LEU D CA 1
ATOM 13651 C C . LEU F 3 18 ? 9.762 25.756 66.836 1.00 25.05 18 LEU D C 1
ATOM 13652 O O . LEU F 3 18 ? 9.704 24.958 65.890 1.00 28.07 18 LEU D O 1
ATOM 13657 N N . ASP F 3 19 ? 10.841 26.488 67.049 1.00 26.16 19 ASP D N 1
ATOM 13658 C CA . ASP F 3 19 ? 11.963 26.325 66.122 1.00 27.40 19 ASP D CA 1
ATOM 13659 C C . ASP F 3 19 ? 11.614 26.951 64.783 1.00 25.90 19 ASP D C 1
ATOM 13660 O O . ASP F 3 19 ? 11.508 26.280 63.766 1.00 22.06 19 ASP D O 1
ATOM 13665 N N . THR F 3 20 ? 11.411 28.254 64.829 1.00 27.09 20 THR D N 1
ATOM 13666 C CA . THR F 3 20 ? 11.084 29.057 63.676 1.00 28.80 20 THR D CA 1
ATOM 13667 C C . THR F 3 20 ? 12.351 29.883 63.513 1.00 30.50 20 THR D C 1
ATOM 13668 O O . THR F 3 20 ? 13.117 30.002 64.470 1.00 30.78 20 THR D O 1
ATOM 13672 N N . GLU F 3 21 ? 12.591 30.443 62.329 1.00 31.64 21 GLU D N 1
ATOM 13673 C CA . GLU F 3 21 ? 13.803 31.223 62.117 1.00 32.71 21 GLU D CA 1
ATOM 13674 C C . GLU F 3 21 ? 13.819 32.427 63.049 1.00 31.77 21 GLU D C 1
ATOM 13675 O O . GLU F 3 21 ? 14.792 32.648 63.772 1.00 30.70 21 GLU D O 1
ATOM 13681 N N . SER F 3 22 ? 12.718 33.179 63.029 1.00 30.40 22 SER D N 1
ATOM 13682 C CA . SER F 3 22 ? 12.518 34.388 63.831 1.00 27.70 22 SER D CA 1
ATOM 13683 C C . SER F 3 22 ? 11.565 34.112 64.996 1.00 26.22 22 SER D C 1
ATOM 13684 O O . SER F 3 22 ? 10.785 33.168 64.944 1.00 26.03 22 SER D O 1
ATOM 13687 N N . LYS F 3 23 ? 11.623 34.918 66.053 1.00 25.23 23 LYS D N 1
ATOM 13688 C CA . LYS F 3 23 ? 10.707 34.714 67.181 1.00 24.72 23 LYS D CA 1
ATOM 13689 C C . LYS F 3 23 ? 9.267 35.025 66.748 1.00 23.67 23 LYS D C 1
ATOM 13690 O O . LYS F 3 23 ? 9.024 35.302 65.569 1.00 23.49 23 LYS D O 1
ATOM 13696 N N . LEU F 3 24 ? 8.317 34.998 67.680 1.00 20.95 24 LEU D N 1
ATOM 13697 C CA . LEU F 3 24 ? 6.930 35.220 67.291 1.00 20.92 24 LEU D CA 1
ATOM 13698 C C . LEU F 3 24 ? 6.530 36.631 66.877 1.00 21.23 24 LEU D C 1
ATOM 13699 O O . LEU F 3 24 ? 6.085 36.840 65.743 1.00 21.62 24 LEU D O 1
ATOM 13704 N N . PHE F 3 25 ? 6.668 37.600 67.770 1.00 19.58 25 PHE D N 1
ATOM 13705 C CA . PHE F 3 25 ? 6.292 38.957 67.403 1.00 18.77 25 PHE D CA 1
ATOM 13706 C C . PHE F 3 25 ? 7.501 39.869 67.295 1.00 18.13 25 PHE D C 1
ATOM 13707 O O . PHE F 3 25 ? 7.444 41.048 67.635 1.00 17.14 25 PHE D O 1
ATOM 13715 N N . CYS F 3 26 ? 8.588 39.302 66.785 1.00 17.49 26 CYS D N 1
ATOM 13716 C CA . CYS F 3 26 ? 9.853 40.004 66.633 1.00 16.95 26 CYS D CA 1
ATOM 13717 C C . CYS F 3 26 ? 10.718 39.150 65.704 1.00 18.40 26 CYS D C 1
ATOM 13718 O O . CYS F 3 26 ? 10.442 37.963 65.516 1.00 18.48 26 CYS D O 1
ATOM 13721 N N . PRO F 3 27 ? 11.763 39.743 65.098 1.00 18.81 27 PRO D N 1
ATOM 13722 C CA . PRO F 3 27 ? 12.659 39.048 64.170 1.00 19.70 27 PRO D CA 1
ATOM 13723 C C . PRO F 3 27 ? 13.902 38.349 64.716 1.00 20.54 27 PRO D C 1
ATOM 13724 O O . PRO F 3 27 ? 14.654 37.716 63.960 1.00 20.17 27 PRO D O 1
ATOM 13728 N N . CYS F 3 28 ? 14.128 38.462 66.016 1.00 20.32 28 CYS D N 1
ATOM 13729 C CA . CYS F 3 28 ? 15.293 37.839 66.629 1.00 19.29 28 CYS D CA 1
ATOM 13730 C C . CYS F 3 28 ? 15.270 36.319 66.520 1.00 18.22 28 CYS D C 1
ATOM 13731 O O . CYS F 3 28 ? 14.209 35.700 66.513 1.00 16.01 28 CYS D O 1
ATOM 13734 N N . ARG F 3 29 ? 16.460 35.736 66.428 1.00 19.05 29 ARG D N 1
ATOM 13735 C CA . ARG F 3 29 ? 16.632 34.293 66.299 1.00 22.00 29 ARG D CA 1
ATOM 13736 C C . ARG F 3 29 ? 16.035 33.550 67.483 1.00 20.35 29 ARG D C 1
ATOM 13737 O O . ARG F 3 29 ? 15.898 34.111 68.554 1.00 20.67 29 ARG D O 1
ATOM 13745 N N . THR F 3 30 ? 15.690 32.282 67.295 1.00 18.85 30 THR D N 1
ATOM 13746 C CA . THR F 3 30 ? 15.068 31.514 68.361 1.00 19.33 30 THR D CA 1
ATOM 13747 C C . THR F 3 30 ? 15.985 30.653 69.201 1.00 22.85 30 THR D C 1
ATOM 13748 O O . THR F 3 30 ? 15.560 29.602 69.679 1.00 21.65 30 THR D O 1
ATOM 13752 N N . GLU F 3 31 ? 17.231 31.081 69.388 1.00 25.88 31 GLU D N 1
ATOM 13753 C CA . GLU F 3 31 ? 18.171 30.310 70.194 1.00 28.64 31 GLU D CA 1
ATOM 13754 C C . GLU F 3 31 ? 18.655 31.094 71.390 1.00 29.00 31 GLU D C 1
ATOM 13755 O O . GLU F 3 31 ? 18.731 32.321 71.338 1.00 29.06 31 GLU D O 1
ATOM 13761 N N . LEU F 3 32 ? 18.968 30.392 72.474 1.00 29.21 32 LEU D N 1
ATOM 13762 C CA . LEU F 3 32 ? 19.457 31.064 73.669 1.00 31.68 32 LEU D CA 1
ATOM 13763 C C . LEU F 3 32 ? 20.939 31.345 73.512 1.00 33.55 32 LEU D C 1
ATOM 13764 O O . LEU F 3 32 ? 21.586 30.829 72.597 1.00 34.26 32 LEU D O 1
ATOM 13769 N N . THR F 3 33 ? 21.484 32.157 74.409 1.00 34.78 33 THR D N 1
ATOM 13770 C CA . THR F 3 33 ? 22.888 32.495 74.327 1.00 35.34 33 THR D CA 1
ATOM 13771 C C . THR F 3 33 ? 23.452 32.559 75.725 1.00 36.21 33 THR D C 1
ATOM 13772 O O . THR F 3 33 ? 22.750 32.930 76.665 1.00 35.39 33 THR D O 1
ATOM 13776 N N . ASP F 3 34 ? 24.721 32.177 75.845 1.00 38.66 34 ASP D N 1
ATOM 13777 C CA . ASP F 3 34 ? 25.440 32.180 77.114 1.00 39.76 34 ASP D CA 1
ATOM 13778 C C . ASP F 3 34 ? 26.294 33.428 77.216 1.00 38.94 34 ASP D C 1
ATOM 13779 O O . ASP F 3 34 ? 26.698 33.820 78.305 1.00 39.44 34 ASP D O 1
ATOM 13784 N N . SER F 3 35 ? 26.562 34.046 76.069 1.00 37.91 35 SER D N 1
ATOM 13785 C CA . SER F 3 35 ? 27.354 35.264 76.009 1.00 37.05 35 SER D CA 1
ATOM 13786 C C . SER F 3 35 ? 26.960 36.258 77.074 1.00 36.29 35 SER D C 1
ATOM 13787 O O . SER F 3 35 ? 25.849 36.250 77.586 1.00 35.65 35 SER D O 1
ATOM 13790 N N . GLU F 3 36 ? 27.887 37.138 77.394 1.00 37.19 36 GLU D N 1
ATOM 13791 C CA . GLU F 3 36 ? 27.642 38.145 78.401 1.00 38.89 36 GLU D CA 1
ATOM 13792 C C . GLU F 3 36 ? 26.706 39.226 77.848 1.00 36.33 36 GLU D C 1
ATOM 13793 O O . GLU F 3 36 ? 26.922 39.776 76.763 1.00 37.68 36 GLU D O 1
ATOM 13799 N N . PRO F 3 37 ? 25.640 39.528 78.583 1.00 31.99 37 PRO D N 1
ATOM 13800 C CA . PRO F 3 37 ? 24.649 40.534 78.209 1.00 31.33 37 PRO D CA 1
ATOM 13801 C C . PRO F 3 37 ? 25.290 41.875 77.878 1.00 30.71 37 PRO D C 1
ATOM 13802 O O . PRO F 3 37 ? 26.182 42.320 78.587 1.00 30.81 37 PRO D O 1
ATOM 13806 N N . ASP F 3 38 ? 24.829 42.527 76.815 1.00 29.99 38 ASP D N 1
ATOM 13807 C CA . ASP F 3 38 ? 25.388 43.808 76.433 1.00 27.24 38 ASP D CA 1
ATOM 13808 C C . ASP F 3 38 ? 24.833 44.928 77.247 1.00 25.89 38 ASP D C 1
ATOM 13809 O O . ASP F 3 38 ? 25.480 45.946 77.396 1.00 27.12 38 ASP D O 1
ATOM 13814 N N . HIS F 3 39 ? 23.631 44.748 77.774 1.00 26.23 39 HIS D N 1
ATOM 13815 C CA . HIS F 3 39 ? 23.006 45.796 78.571 1.00 26.47 39 HIS D CA 1
ATOM 13816 C C . HIS F 3 39 ? 22.019 45.268 79.599 1.00 25.57 39 HIS D C 1
ATOM 13817 O O . HIS F 3 39 ? 21.168 44.434 79.305 1.00 25.72 39 HIS D O 1
ATOM 13824 N N . ASP F 3 40 ? 22.142 45.766 80.816 1.00 25.58 40 ASP D N 1
ATOM 13825 C CA . ASP F 3 40 ? 21.271 45.352 81.898 1.00 25.60 40 ASP D CA 1
ATOM 13826 C C . ASP F 3 40 ? 20.254 46.460 82.088 1.00 22.82 40 ASP D C 1
ATOM 13827 O O . ASP F 3 40 ? 20.618 47.600 82.361 1.00 22.43 40 ASP D O 1
ATOM 13832 N N . ILE F 3 41 ? 18.979 46.136 81.926 1.00 20.45 41 ILE D N 1
ATOM 13833 C CA . ILE F 3 41 ? 17.948 47.146 82.077 1.00 18.94 41 ILE D CA 1
ATOM 13834 C C . ILE F 3 41 ? 17.165 46.932 83.365 1.00 18.90 41 ILE D C 1
ATOM 13835 O O . ILE F 3 41 ? 16.695 45.831 83.643 1.00 18.64 41 ILE D O 1
ATOM 13840 N N . VAL F 3 42 ? 17.044 48.002 84.146 1.00 18.11 42 VAL D N 1
ATOM 13841 C CA . VAL F 3 42 ? 16.360 47.974 85.427 1.00 16.84 42 VAL D CA 1
ATOM 13842 C C . VAL F 3 42 ? 14.945 48.459 85.286 1.00 18.64 42 VAL D C 1
ATOM 13843 O O . VAL F 3 42 ? 14.707 49.556 84.788 1.00 21.80 42 VAL D O 1
ATOM 13847 N N . ARG F 3 43 ? 13.999 47.654 85.746 1.00 19.02 43 ARG D N 1
ATOM 13848 C CA . ARG F 3 43 ? 12.595 48.015 85.643 1.00 18.54 43 ARG D CA 1
ATOM 13849 C C . ARG F 3 43 ? 11.777 47.677 86.866 1.00 18.61 43 ARG D C 1
ATOM 13850 O O . ARG F 3 43 ? 12.244 47.051 87.804 1.00 19.15 43 ARG D O 1
ATOM 13858 N N . ASN F 3 44 ? 10.523 48.088 86.824 1.00 20.11 44 ASN D N 1
ATOM 13859 C CA . ASN F 3 44 ? 9.597 47.861 87.912 1.00 20.23 44 ASN D CA 1
ATOM 13860 C C . ASN F 3 44 ? 8.209 47.663 87.311 1.00 19.74 44 ASN D C 1
ATOM 13861 O O . ASN F 3 44 ? 7.716 48.535 86.600 1.00 19.27 44 ASN D O 1
ATOM 13866 N N . LEU F 3 45 ? 7.601 46.510 87.562 1.00 18.88 45 LEU D N 1
ATOM 13867 C CA . LEU F 3 45 ? 6.264 46.255 87.063 1.00 21.23 45 LEU D CA 1
ATOM 13868 C C . LEU F 3 45 ? 5.326 46.934 88.042 1.00 25.61 45 LEU D C 1
ATOM 13869 O O . LEU F 3 45 ? 5.753 47.329 89.125 1.00 27.89 45 LEU D O 1
ATOM 13874 N N . ARG F 3 46 ? 4.053 47.064 87.686 1.00 29.29 46 ARG D N 1
ATOM 13875 C CA . ARG F 3 46 ? 3.105 47.725 88.574 1.00 33.31 46 ARG D CA 1
ATOM 13876 C C . ARG F 3 46 ? 1.779 47.017 88.817 1.00 37.60 46 ARG D C 1
ATOM 13877 O O . ARG F 3 46 ? 1.106 46.586 87.882 1.00 37.25 46 ARG D O 1
ATOM 13885 N N . PRO F 3 47 ? 1.385 46.911 90.097 1.00 42.50 47 PRO D N 1
ATOM 13886 C CA . PRO F 3 47 ? 0.164 46.296 90.634 1.00 45.34 47 PRO D CA 1
ATOM 13887 C C . PRO F 3 47 ? -1.090 46.691 89.848 1.00 48.87 47 PRO D C 1
ATOM 13888 O O . PRO F 3 47 ? -1.084 46.699 88.616 1.00 49.64 47 PRO D O 1
ATOM 13892 N N . THR F 3 48 ? -2.158 47.027 90.578 1.00 52.29 48 THR D N 1
ATOM 13893 C CA . THR F 3 48 ? -3.435 47.449 89.978 1.00 54.46 48 THR D CA 1
ATOM 13894 C C . THR F 3 48 ? -4.334 48.187 90.969 1.00 55.40 48 THR D C 1
ATOM 13895 O O . THR F 3 48 ? -5.201 48.976 90.572 1.00 55.49 48 THR D O 1
ATOM 13899 N N . ARG F 3 57 ? -2.892 48.341 100.967 1.00 102.20 57 ARG D N 1
ATOM 13900 C CA . ARG F 3 57 ? -2.528 49.750 100.901 1.00 102.81 57 ARG D CA 1
ATOM 13901 C C . ARG F 3 57 ? -1.219 49.970 101.655 1.00 102.66 57 ARG D C 1
ATOM 13902 O O . ARG F 3 57 ? -0.464 50.899 101.357 1.00 102.75 57 ARG D O 1
ATOM 13910 N N . ALA F 3 58 ? -0.960 49.110 102.636 1.00 102.01 58 ALA D N 1
ATOM 13911 C CA . ALA F 3 58 ? 0.260 49.193 103.430 1.00 101.28 58 ALA D CA 1
ATOM 13912 C C . ALA F 3 58 ? 1.303 48.301 102.776 1.00 101.05 58 ALA D C 1
ATOM 13913 O O . ALA F 3 58 ? 2.453 48.227 103.213 1.00 100.19 58 ALA D O 1
ATOM 13915 N N . ALA F 3 59 ? 0.879 47.624 101.716 1.00 101.18 59 ALA D N 1
ATOM 13916 C CA . ALA F 3 59 ? 1.747 46.726 100.971 1.00 101.00 59 ALA D CA 1
ATOM 13917 C C . ALA F 3 59 ? 2.260 47.379 99.689 1.00 100.63 59 ALA D C 1
ATOM 13918 O O . ALA F 3 59 ? 3.279 46.952 99.147 1.00 100.69 59 ALA D O 1
ATOM 13920 N N . PHE F 3 60 ? 1.555 48.405 99.205 1.00 99.59 60 PHE D N 1
ATOM 13921 C CA . PHE F 3 60 ? 1.951 49.133 97.991 1.00 97.55 60 PHE D CA 1
ATOM 13922 C C . PHE F 3 60 ? 3.268 49.822 98.332 1.00 96.33 60 PHE D C 1
ATOM 13923 O O . PHE F 3 60 ? 3.553 50.939 97.895 1.00 95.54 60 PHE D O 1
ATOM 13931 N N . GLU F 3 61 ? 4.060 49.119 99.129 1.00 95.48 61 GLU D N 1
ATOM 13932 C CA . GLU F 3 61 ? 5.341 49.592 99.609 1.00 95.09 61 GLU D CA 1
ATOM 13933 C C . GLU F 3 61 ? 6.214 48.350 99.745 1.00 93.95 61 GLU D C 1
ATOM 13934 O O . GLU F 3 61 ? 7.440 48.432 99.729 1.00 94.12 61 GLU D O 1
ATOM 13940 N N . GLU F 3 62 ? 5.566 47.197 99.882 1.00 92.57 62 GLU D N 1
ATOM 13941 C CA . GLU F 3 62 ? 6.279 45.934 100.005 1.00 91.29 62 GLU D CA 1
ATOM 13942 C C . GLU F 3 62 ? 6.083 45.130 98.725 1.00 89.31 62 GLU D C 1
ATOM 13943 O O . GLU F 3 62 ? 6.976 44.397 98.300 1.00 89.37 62 GLU D O 1
ATOM 13949 N N . ALA F 3 63 ? 4.907 45.274 98.116 1.00 86.63 63 ALA D N 1
ATOM 13950 C CA . ALA F 3 63 ? 4.583 44.572 96.874 1.00 83.56 63 ALA D CA 1
ATOM 13951 C C . ALA F 3 63 ? 5.496 45.090 95.776 1.00 81.29 63 ALA D C 1
ATOM 13952 O O . ALA F 3 63 ? 6.146 44.322 95.069 1.00 80.84 63 ALA D O 1
ATOM 13954 N N . MET F 3 64 ? 5.524 46.410 95.647 1.00 78.81 64 MET D N 1
ATOM 13955 C CA . MET F 3 64 ? 6.352 47.091 94.668 1.00 76.11 64 MET D CA 1
ATOM 13956 C C . MET F 3 64 ? 7.786 46.581 94.738 1.00 73.80 64 MET D C 1
ATOM 13957 O O . MET F 3 64 ? 8.353 46.166 93.731 1.00 74.74 64 MET D O 1
ATOM 13962 N N . ARG F 3 65 ? 8.366 46.609 95.931 1.00 70.64 65 ARG D N 1
ATOM 13963 C CA . ARG F 3 65 ? 9.739 46.159 96.130 1.00 68.05 65 ARG D CA 1
ATOM 13964 C C . ARG F 3 65 ? 9.995 44.771 95.541 1.00 64.67 65 ARG D C 1
ATOM 13965 O O . ARG F 3 65 ? 11.126 44.442 95.181 1.00 63.50 65 ARG D O 1
ATOM 13973 N N . LYS F 3 66 ? 8.946 43.956 95.453 1.00 60.71 66 LYS D N 1
ATOM 13974 C CA . LYS F 3 66 ? 9.072 42.608 94.908 1.00 55.65 66 LYS D CA 1
ATOM 13975 C C . LYS F 3 66 ? 8.824 42.595 93.406 1.00 50.96 66 LYS D C 1
ATOM 13976 O O . LYS F 3 66 ? 8.697 41.535 92.796 1.00 51.23 66 LYS D O 1
ATOM 13982 N N . LEU F 3 67 ? 8.761 43.776 92.807 1.00 44.05 67 LEU D N 1
ATOM 13983 C CA . LEU F 3 67 ? 8.526 43.856 91.382 1.00 38.42 67 LEU D CA 1
ATOM 13984 C C . LEU F 3 67 ? 9.656 44.544 90.658 1.00 34.87 67 LEU D C 1
ATOM 13985 O O . LEU F 3 67 ? 9.481 44.992 89.535 1.00 36.09 67 LEU D O 1
ATOM 13990 N N . HIS F 3 68 ? 10.813 44.630 91.302 1.00 30.03 68 HIS D N 1
ATOM 13991 C CA . HIS F 3 68 ? 11.991 45.241 90.695 1.00 25.96 68 HIS D CA 1
ATOM 13992 C C . HIS F 3 68 ? 12.738 44.140 89.951 1.00 24.91 68 HIS D C 1
ATOM 13993 O O . HIS F 3 68 ? 13.128 43.134 90.544 1.00 24.14 68 HIS D O 1
ATOM 14000 N N . PHE F 3 69 ? 12.927 44.326 88.647 1.00 23.62 69 PHE D N 1
ATOM 14001 C CA . PHE F 3 69 ? 13.607 43.342 87.818 1.00 20.92 69 PHE D CA 1
ATOM 14002 C C . PHE F 3 69 ? 14.753 43.896 86.987 1.00 20.04 69 PHE D C 1
ATOM 14003 O O . PHE F 3 69 ? 14.747 45.057 86.597 1.00 19.75 69 PHE D O 1
ATOM 14011 N N . HIS F 3 70 ? 15.745 43.057 86.719 1.00 20.27 70 HIS D N 1
ATOM 14012 C CA . HIS F 3 70 ? 16.873 43.459 85.882 1.00 21.89 70 HIS D CA 1
ATOM 14013 C C . HIS F 3 70 ? 16.759 42.586 84.658 1.00 21.53 70 HIS D C 1
ATOM 14014 O O . HIS F 3 70 ? 16.630 41.376 84.786 1.00 22.90 70 HIS D O 1
ATOM 14021 N N . TYR F 3 71 ? 16.785 43.190 83.478 1.00 19.67 71 TYR D N 1
ATOM 14022 C CA . TYR F 3 71 ? 16.679 42.428 82.253 1.00 18.74 71 TYR D CA 1
ATOM 14023 C C . TYR F 3 71 ? 17.985 42.491 81.498 1.00 20.30 71 TYR D C 1
ATOM 14024 O O . TYR F 3 71 ? 18.526 43.566 81.262 1.00 21.69 71 TYR D O 1
ATOM 14033 N N . GLU F 3 72 ? 18.499 41.326 81.134 1.00 21.45 72 GLU D N 1
ATOM 14034 C CA . GLU F 3 72 ? 19.742 41.237 80.393 1.00 22.90 72 GLU D CA 1
ATOM 14035 C C . GLU F 3 72 ? 19.419 41.339 78.905 1.00 24.01 72 GLU D C 1
ATOM 14036 O O . GLU F 3 72 ? 18.554 40.614 78.411 1.00 25.27 72 GLU D O 1
ATOM 14042 N N . ASN F 3 73 ? 20.102 42.230 78.193 1.00 23.04 73 ASN D N 1
ATOM 14043 C CA . ASN F 3 73 ? 19.858 42.394 76.769 1.00 21.87 73 ASN D CA 1
ATOM 14044 C C . ASN F 3 73 ? 21.116 42.174 75.941 1.00 23.97 73 ASN D C 1
ATOM 14045 O O . ASN F 3 73 ? 22.233 42.288 76.452 1.00 22.18 73 ASN D O 1
ATOM 14050 N N . TYR F 3 74 ? 20.922 41.863 74.657 1.00 26.32 74 TYR D N 1
ATOM 14051 C CA . TYR F 3 74 ? 22.032 41.666 73.732 1.00 28.64 74 TYR D CA 1
ATOM 14052 C C . TYR F 3 74 ? 21.857 42.562 72.502 1.00 31.36 74 TYR D C 1
ATOM 14053 O O . TYR F 3 74 ? 20.779 42.600 71.914 1.00 33.24 74 TYR D O 1
ATOM 14062 N N . HIS F 3 75 ? 22.913 43.285 72.127 1.00 32.67 75 HIS D N 1
ATOM 14063 C CA . HIS F 3 75 ? 22.890 44.182 70.971 1.00 33.73 75 HIS D CA 1
ATOM 14064 C C . HIS F 3 75 ? 22.530 43.468 69.686 1.00 32.78 75 HIS D C 1
ATOM 14065 O O . HIS F 3 75 ? 22.078 44.088 68.731 1.00 33.12 75 HIS D O 1
ATOM 14072 N N . GLU F 3 76 ? 22.746 42.163 69.667 1.00 31.89 76 GLU D N 1
ATOM 14073 C CA . GLU F 3 76 ? 22.473 41.362 68.492 1.00 32.32 76 GLU D CA 1
ATOM 14074 C C . GLU F 3 76 ? 21.320 40.390 68.681 1.00 31.03 76 GLU D C 1
ATOM 14075 O O . GLU F 3 76 ? 20.343 40.413 67.928 1.00 32.28 76 GLU D O 1
ATOM 14081 N N . GLU F 3 77 ? 21.453 39.531 69.684 1.00 28.13 77 GLU D N 1
ATOM 14082 C CA . GLU F 3 77 ? 20.462 38.515 70.008 1.00 25.93 77 GLU D CA 1
ATOM 14083 C C . GLU F 3 77 ? 19.147 39.045 70.583 1.00 24.01 77 GLU D C 1
ATOM 14084 O O . GLU F 3 77 ? 18.264 38.274 70.944 1.00 23.95 77 GLU D O 1
ATOM 14090 N N . THR F 3 78 ? 19.015 40.355 70.676 1.00 22.42 78 THR D N 1
ATOM 14091 C CA . THR F 3 78 ? 17.810 40.953 71.231 1.00 21.23 78 THR D CA 1
ATOM 14092 C C . THR F 3 78 ? 17.475 42.261 70.495 1.00 22.81 78 THR D C 1
ATOM 14093 O O . THR F 3 78 ? 18.337 42.855 69.838 1.00 26.27 78 THR D O 1
ATOM 14097 N N . CYS F 3 79 ? 16.229 42.708 70.581 1.00 20.13 79 CYS D N 1
ATOM 14098 C CA . CYS F 3 79 ? 15.850 43.954 69.937 1.00 17.56 79 CYS D CA 1
ATOM 14099 C C . CYS F 3 79 ? 15.016 44.737 70.918 1.00 16.49 79 CYS D C 1
ATOM 14100 O O . CYS F 3 79 ? 14.828 44.316 72.049 1.00 18.52 79 CYS D O 1
ATOM 14103 N N . LEU F 3 80 ? 14.507 45.876 70.492 1.00 13.08 80 LEU D N 1
ATOM 14104 C CA . LEU F 3 80 ? 13.681 46.681 71.361 1.00 12.93 80 LEU D CA 1
ATOM 14105 C C . LEU F 3 80 ? 12.352 46.021 71.743 1.00 15.91 80 LEU D C 1
ATOM 14106 O O . LEU F 3 80 ? 11.715 46.420 72.721 1.00 17.99 80 LEU D O 1
ATOM 14111 N N . VAL F 3 81 ? 11.931 45.013 70.983 1.00 16.59 81 VAL D N 1
ATOM 14112 C CA . VAL F 3 81 ? 10.671 44.330 71.265 1.00 17.77 81 VAL D CA 1
ATOM 14113 C C . VAL F 3 81 ? 10.762 43.601 72.591 1.00 18.66 81 VAL D C 1
ATOM 14114 O O . VAL F 3 81 ? 9.887 43.737 73.439 1.00 18.33 81 VAL D O 1
ATOM 14118 N N . GLU F 3 82 ? 11.828 42.823 72.758 1.00 18.47 82 GLU D N 1
ATOM 14119 C CA . GLU F 3 82 ? 12.028 42.070 73.985 1.00 18.93 82 GLU D CA 1
ATOM 14120 C C . GLU F 3 82 ? 12.134 43.006 75.182 1.00 19.55 82 GLU D C 1
ATOM 14121 O O . GLU F 3 82 ? 11.747 42.653 76.286 1.00 20.82 82 GLU D O 1
ATOM 14127 N N . ALA F 3 83 ? 12.645 44.207 74.952 1.00 20.35 83 ALA D N 1
ATOM 14128 C CA . ALA F 3 83 ? 12.826 45.184 76.015 1.00 21.31 83 ALA D CA 1
ATOM 14129 C C . ALA F 3 83 ? 11.608 46.062 76.311 1.00 22.96 83 ALA D C 1
ATOM 14130 O O . ALA F 3 83 ? 11.627 46.849 77.267 1.00 23.34 83 ALA D O 1
ATOM 14132 N N . ASP F 3 84 ? 10.555 45.915 75.512 1.00 22.38 84 ASP D N 1
ATOM 14133 C CA . ASP F 3 84 ? 9.343 46.712 75.667 1.00 21.94 84 ASP D CA 1
ATOM 14134 C C . ASP F 3 84 ? 9.699 48.170 75.363 1.00 21.76 84 ASP D C 1
ATOM 14135 O O . ASP F 3 84 ? 9.235 49.100 76.012 1.00 23.56 84 ASP D O 1
ATOM 14140 N N . GLU F 3 85 ? 10.539 48.350 74.351 1.00 20.74 85 GLU D N 1
ATOM 14141 C CA . GLU F 3 85 ? 10.975 49.666 73.905 1.00 18.49 85 GLU D CA 1
ATOM 14142 C C . GLU F 3 85 ? 10.515 49.926 72.464 1.00 16.33 85 GLU D C 1
ATOM 14143 O O . GLU F 3 85 ? 10.761 50.987 71.903 1.00 16.05 85 GLU D O 1
ATOM 14149 N N . GLU F 3 86 ? 9.837 48.945 71.882 1.00 15.46 86 GLU D N 1
ATOM 14150 C CA . GLU F 3 86 ? 9.339 49.007 70.509 1.00 14.50 86 GLU D CA 1
ATOM 14151 C C . GLU F 3 86 ? 8.146 48.062 70.416 1.00 13.31 86 GLU D C 1
ATOM 14152 O O . GLU F 3 86 ? 8.247 46.898 70.795 1.00 15.71 86 GLU D O 1
ATOM 14158 N N . PRO F 3 87 ? 6.998 48.541 69.918 1.00 10.68 87 PRO D N 1
ATOM 14159 C CA . PRO F 3 87 ? 5.788 47.713 69.798 1.00 11.43 87 PRO D CA 1
ATOM 14160 C C . PRO F 3 87 ? 6.022 46.369 69.097 1.00 10.21 87 PRO D C 1
ATOM 14161 O O . PRO F 3 87 ? 6.845 46.253 68.193 1.00 12.09 87 PRO D O 1
ATOM 14165 N N . PRO F 3 88 ? 5.269 45.342 69.479 1.00 8.39 88 PRO D N 1
ATOM 14166 C CA . PRO F 3 88 ? 5.468 44.044 68.839 1.00 10.74 88 PRO D CA 1
ATOM 14167 C C . PRO F 3 88 ? 5.191 44.076 67.330 1.00 11.10 88 PRO D C 1
ATOM 14168 O O . PRO F 3 88 ? 4.275 44.766 66.874 1.00 11.57 88 PRO D O 1
ATOM 14172 N N . HIS F 3 89 ? 5.977 43.333 66.556 1.00 9.96 89 HIS D N 1
ATOM 14173 C CA . HIS F 3 89 ? 5.760 43.285 65.120 1.00 10.83 89 HIS D CA 1
ATOM 14174 C C . HIS F 3 89 ? 4.603 42.310 64.905 1.00 11.23 89 HIS D C 1
ATOM 14175 O O . HIS F 3 89 ? 4.220 41.587 65.829 1.00 10.27 89 HIS D O 1
ATOM 14182 N N . PRO F 3 90 ? 4.040 42.267 63.686 1.00 9.72 90 PRO D N 1
ATOM 14183 C CA . PRO F 3 90 ? 2.922 41.402 63.319 1.00 9.09 90 PRO D CA 1
ATOM 14184 C C . PRO F 3 90 ? 3.201 39.938 63.517 1.00 10.32 90 PRO D C 1
ATOM 14185 O O . PRO F 3 90 ? 4.351 39.525 63.474 1.00 7.42 90 PRO D O 1
ATOM 14189 N N . LEU F 3 91 ? 2.129 39.164 63.714 1.00 12.16 91 LEU D N 1
ATOM 14190 C CA . LEU F 3 91 ? 2.216 37.722 63.927 1.00 11.87 91 LEU D CA 1
ATOM 14191 C C . LEU F 3 91 ? 3.160 37.009 62.945 1.00 12.74 91 LEU D C 1
ATOM 14192 O O . LEU F 3 91 ? 3.069 37.192 61.730 1.00 12.03 91 LEU D O 1
ATOM 14197 N N . ASN F 3 92 ? 4.073 36.202 63.479 1.00 13.69 92 ASN D N 1
ATOM 14198 C CA . ASN F 3 92 ? 5.026 35.466 62.650 1.00 14.63 92 ASN D CA 1
ATOM 14199 C C . ASN F 3 92 ? 4.294 34.342 61.909 1.00 13.93 92 ASN D C 1
ATOM 14200 O O . ASN F 3 92 ? 3.845 33.364 62.515 1.00 12.60 92 ASN D O 1
ATOM 14205 N N . PRO F 3 93 ? 4.178 34.466 60.581 1.00 12.49 93 PRO D N 1
ATOM 14206 C CA . PRO F 3 93 ? 3.499 33.482 59.737 1.00 13.59 93 PRO D CA 1
ATOM 14207 C C . PRO F 3 93 ? 3.956 32.040 59.919 1.00 14.56 93 PRO D C 1
ATOM 14208 O O . PRO F 3 93 ? 3.130 31.139 60.088 1.00 12.66 93 PRO D O 1
ATOM 14212 N N . GLU F 3 94 ? 5.265 31.823 59.887 1.00 16.11 94 GLU D N 1
ATOM 14213 C CA . GLU F 3 94 ? 5.812 30.476 60.033 1.00 19.38 94 GLU D CA 1
ATOM 14214 C C . GLU F 3 94 ? 5.294 29.805 61.294 1.00 19.42 94 GLU D C 1
ATOM 14215 O O . GLU F 3 94 ? 4.998 28.613 61.318 1.00 17.97 94 GLU D O 1
ATOM 14221 N N . ALA F 3 95 ? 5.212 30.581 62.360 1.00 19.03 95 ALA D N 1
ATOM 14222 C CA . ALA F 3 95 ? 4.730 30.046 63.602 1.00 18.72 95 ALA D CA 1
ATOM 14223 C C . ALA F 3 95 ? 3.285 29.606 63.400 1.00 18.42 95 ALA D C 1
ATOM 14224 O O . ALA F 3 95 ? 2.958 28.436 63.521 1.00 19.38 95 ALA D O 1
ATOM 14226 N N . LEU F 3 96 ? 2.421 30.548 63.069 1.00 17.39 96 LEU D N 1
ATOM 14227 C CA . LEU F 3 96 ? 1.025 30.226 62.878 1.00 16.76 96 LEU D CA 1
ATOM 14228 C C . LEU F 3 96 ? 0.838 28.997 61.994 1.00 17.21 96 LEU D C 1
ATOM 14229 O O . LEU F 3 96 ? -0.102 28.239 62.202 1.00 17.39 96 LEU D O 1
ATOM 14234 N N . GLU F 3 97 ? 1.720 28.791 61.016 1.00 17.53 97 GLU D N 1
ATOM 14235 C CA . GLU F 3 97 ? 1.576 27.630 60.128 1.00 19.06 97 GLU D CA 1
ATOM 14236 C C . GLU F 3 97 ? 1.792 26.312 60.872 1.00 18.32 97 GLU D C 1
ATOM 14237 O O . GLU F 3 97 ? 1.015 25.368 60.745 1.00 18.96 97 GLU D O 1
ATOM 14243 N N . ILE F 3 98 ? 2.849 26.247 61.659 1.00 16.37 98 ILE D N 1
ATOM 14244 C CA . ILE F 3 98 ? 3.113 25.054 62.424 1.00 14.55 98 ILE D CA 1
ATOM 14245 C C . ILE F 3 98 ? 1.960 24.893 63.408 1.00 14.86 98 ILE D C 1
ATOM 14246 O O . ILE F 3 98 ? 1.376 23.821 63.544 1.00 16.12 98 ILE D O 1
ATOM 14251 N N . ALA F 3 99 ? 1.625 25.973 64.098 1.00 13.63 99 ALA D N 1
ATOM 14252 C CA . ALA F 3 99 ? 0.547 25.923 65.067 1.00 12.28 99 ALA D CA 1
ATOM 14253 C C . ALA F 3 99 ? -0.694 25.326 64.443 1.00 10.39 99 ALA D C 1
ATOM 14254 O O . ALA F 3 99 ? -1.301 24.441 65.014 1.00 9.66 99 ALA D O 1
ATOM 14256 N N . VAL F 3 100 ? -1.060 25.807 63.261 1.00 9.52 100 VAL D N 1
ATOM 14257 C CA . VAL F 3 100 ? -2.245 25.317 62.582 1.00 9.68 100 VAL D CA 1
ATOM 14258 C C . VAL F 3 100 ? -2.100 23.842 62.279 1.00 12.02 100 VAL D C 1
ATOM 14259 O O . VAL F 3 100 ? -2.962 23.053 62.673 1.00 9.43 100 VAL D O 1
ATOM 14263 N N . THR F 3 101 ? -1.006 23.470 61.599 1.00 15.44 101 THR D N 1
ATOM 14264 C CA . THR F 3 101 ? -0.733 22.063 61.265 1.00 16.44 101 THR D CA 1
ATOM 14265 C C . THR F 3 101 ? -0.920 21.185 62.499 1.00 17.73 101 THR D C 1
ATOM 14266 O O . THR F 3 101 ? -1.681 20.220 62.476 1.00 18.57 101 THR D O 1
ATOM 14270 N N . ILE F 3 102 ? -0.201 21.520 63.565 1.00 17.19 102 ILE D N 1
ATOM 14271 C CA . ILE F 3 102 ? -0.317 20.789 64.809 1.00 17.98 102 ILE D CA 1
ATOM 14272 C C . ILE F 3 102 ? -1.803 20.647 65.131 1.00 18.73 102 ILE D C 1
ATOM 14273 O O . ILE F 3 102 ? -2.306 19.547 65.326 1.00 19.68 102 ILE D O 1
ATOM 14278 N N . ALA F 3 103 ? -2.510 21.765 65.164 1.00 19.68 103 ALA D N 1
ATOM 14279 C CA . ALA F 3 103 ? -3.923 21.737 65.503 1.00 21.83 103 ALA D CA 1
ATOM 14280 C C . ALA F 3 103 ? -4.695 20.769 64.636 1.00 22.61 103 ALA D C 1
ATOM 14281 O O . ALA F 3 103 ? -5.465 19.949 65.144 1.00 22.92 103 ALA D O 1
ATOM 14283 N N . LEU F 3 104 ? -4.491 20.871 63.327 1.00 22.51 104 LEU D N 1
ATOM 14284 C CA . LEU F 3 104 ? -5.180 20.003 62.395 1.00 23.25 104 LEU D CA 1
ATOM 14285 C C . LEU F 3 104 ? -4.823 18.548 62.690 1.00 24.13 104 LEU D C 1
ATOM 14286 O O . LEU F 3 104 ? -5.686 17.667 62.638 1.00 25.02 104 LEU D O 1
ATOM 14291 N N . LEU F 3 105 ? -3.559 18.305 63.033 1.00 23.06 105 LEU D N 1
ATOM 14292 C CA . LEU F 3 105 ? -3.103 16.959 63.361 1.00 21.18 105 LEU D CA 1
ATOM 14293 C C . LEU F 3 105 ? -3.820 16.434 64.591 1.00 20.00 105 LEU D C 1
ATOM 14294 O O . LEU F 3 105 ? -3.762 15.245 64.880 1.00 20.67 105 LEU D O 1
ATOM 14299 N N . LEU F 3 106 ? -4.492 17.318 65.316 1.00 18.07 106 LEU D N 1
ATOM 14300 C CA . LEU F 3 106 ? -5.199 16.915 66.518 1.00 18.15 106 LEU D CA 1
ATOM 14301 C C . LEU F 3 106 ? -6.673 16.895 66.247 1.00 19.48 106 LEU D C 1
ATOM 14302 O O . LEU F 3 106 ? -7.479 16.726 67.164 1.00 19.83 106 LEU D O 1
ATOM 14307 N N . ASN F 3 107 ? -7.028 17.073 64.981 1.00 20.04 107 ASN D N 1
ATOM 14308 C CA . ASN F 3 107 ? -8.429 17.091 64.590 1.00 21.53 107 ASN D CA 1
ATOM 14309 C C . ASN F 3 107 ? -9.103 18.282 65.235 1.00 23.99 107 ASN D C 1
ATOM 14310 O O . ASN F 3 107 ? -10.266 18.212 65.610 1.00 26.57 107 ASN D O 1
ATOM 14315 N N . MET F 3 108 ? -8.375 19.378 65.381 1.00 26.23 108 MET D N 1
ATOM 14316 C CA . MET F 3 108 ? -8.954 20.560 65.992 1.00 27.35 108 MET D CA 1
ATOM 14317 C C . MET F 3 108 ? -9.601 21.395 64.911 1.00 27.52 108 MET D C 1
ATOM 14318 O O . MET F 3 108 ? -9.398 21.138 63.730 1.00 26.68 108 MET D O 1
ATOM 14323 N N . ARG F 3 109 ? -10.385 22.387 65.317 1.00 28.92 109 ARG D N 1
ATOM 14324 C CA . ARG F 3 109 ? -11.048 23.258 64.356 1.00 31.22 109 ARG D CA 1
ATOM 14325 C C . ARG F 3 109 ? -10.391 24.633 64.390 1.00 31.18 109 ARG D C 1
ATOM 14326 O O . ARG F 3 109 ? -10.670 25.460 65.263 1.00 31.41 109 ARG D O 1
ATOM 14334 N N . VAL F 3 110 ? -9.501 24.857 63.432 1.00 30.51 110 VAL D N 1
ATOM 14335 C CA . VAL F 3 110 ? -8.766 26.103 63.334 1.00 28.89 110 VAL D CA 1
ATOM 14336 C C . VAL F 3 110 ? -9.721 27.286 63.259 1.00 29.17 110 VAL D C 1
ATOM 14337 O O . VAL F 3 110 ? -10.770 27.214 62.617 1.00 28.94 110 VAL D O 1
ATOM 14341 N N . VAL F 3 111 ? -9.347 28.370 63.936 1.00 28.75 111 VAL D N 1
ATOM 14342 C CA . VAL F 3 111 ? -10.139 29.596 63.978 1.00 28.11 111 VAL D CA 1
ATOM 14343 C C . VAL F 3 111 ? -10.212 30.304 62.635 1.00 29.57 111 VAL D C 1
ATOM 14344 O O . VAL F 3 111 ? -9.347 30.131 61.774 1.00 29.12 111 VAL D O 1
ATOM 14348 N N . ASP F 3 112 ? -11.254 31.108 62.464 1.00 31.16 112 ASP D N 1
ATOM 14349 C CA . ASP F 3 112 ? -11.439 31.875 61.236 1.00 32.20 112 ASP D CA 1
ATOM 14350 C C . ASP F 3 112 ? -10.567 33.132 61.266 1.00 32.75 112 ASP D C 1
ATOM 14351 O O . ASP F 3 112 ? -10.083 33.582 60.232 1.00 35.46 112 ASP D O 1
ATOM 14356 N N . GLU F 3 113 ? -10.356 33.689 62.456 1.00 31.42 113 GLU D N 1
ATOM 14357 C CA . GLU F 3 113 ? -9.554 34.899 62.612 1.00 28.32 113 GLU D CA 1
ATOM 14358 C C . GLU F 3 113 ? -8.745 34.795 63.890 1.00 25.64 113 GLU D C 1
ATOM 14359 O O . GLU F 3 113 ? -9.314 34.625 64.960 1.00 25.75 113 GLU D O 1
ATOM 14365 N N . PHE F 3 114 ? -7.426 34.919 63.784 1.00 23.28 114 PHE D N 1
ATOM 14366 C CA . PHE F 3 114 ? -6.538 34.837 64.954 1.00 21.02 114 PHE D CA 1
ATOM 14367 C C . PHE F 3 114 ? -6.355 36.196 65.632 1.00 20.52 114 PHE D C 1
ATOM 14368 O O . PHE F 3 114 ? -5.910 37.147 64.984 1.00 20.39 114 PHE D O 1
ATOM 14376 N N . HIS F 3 115 ? -6.674 36.273 66.930 1.00 19.62 115 HIS D N 1
ATOM 14377 C CA . HIS F 3 115 ? -6.559 37.508 67.717 1.00 17.80 115 HIS D CA 1
ATOM 14378 C C . HIS F 3 115 ? -5.547 37.389 68.870 1.00 18.10 115 HIS D C 1
ATOM 14379 O O . HIS F 3 115 ? -5.724 36.577 69.773 1.00 18.94 115 HIS D O 1
ATOM 14386 N N . THR F 3 116 ? -4.499 38.206 68.851 1.00 18.11 116 THR D N 1
ATOM 14387 C CA . THR F 3 116 ? -3.491 38.177 69.912 1.00 18.71 116 THR D CA 1
ATOM 14388 C C . THR F 3 116 ? -4.059 38.824 71.182 1.00 20.10 116 THR D C 1
ATOM 14389 O O . THR F 3 116 ? -4.760 39.827 71.113 1.00 20.78 116 THR D O 1
ATOM 14393 N N . MET F 3 117 ? -3.742 38.266 72.343 1.00 21.41 117 MET D N 1
ATOM 14394 C CA . MET F 3 117 ? -4.245 38.800 73.610 1.00 20.32 117 MET D CA 1
ATOM 14395 C C . MET F 3 117 ? -3.097 39.036 74.583 1.00 18.48 117 MET D C 1
ATOM 14396 O O . MET F 3 117 ? -1.946 38.759 74.277 1.00 17.98 117 MET D O 1
ATOM 14401 N N . ARG F 3 118 ? -3.413 39.537 75.764 1.00 17.96 118 ARG D N 1
ATOM 14402 C CA . ARG F 3 118 ? -2.389 39.789 76.769 1.00 19.08 118 ARG D CA 1
ATOM 14403 C C . ARG F 3 118 ? -2.734 39.111 78.079 1.00 19.18 118 ARG D C 1
ATOM 14404 O O . ARG F 3 118 ? -3.512 39.649 78.842 1.00 20.31 118 ARG D O 1
ATOM 14412 N N . LYS F 3 119 ? -2.170 37.942 78.354 1.00 20.54 119 LYS D N 1
ATOM 14413 C CA . LYS F 3 119 ? -2.480 37.282 79.607 1.00 22.00 119 LYS D CA 1
ATOM 14414 C C . LYS F 3 119 ? -1.709 37.990 80.686 1.00 23.37 119 LYS D C 1
ATOM 14415 O O . LYS F 3 119 ? -0.482 38.028 80.664 1.00 24.34 119 LYS D O 1
ATOM 14421 N N . GLN F 3 120 ? -2.446 38.564 81.627 1.00 24.33 120 GLN D N 1
ATOM 14422 C CA . GLN F 3 120 ? -1.867 39.309 82.740 1.00 25.86 120 GLN D CA 1
ATOM 14423 C C . GLN F 3 120 ? -0.826 38.477 83.473 1.00 24.01 120 GLN D C 1
ATOM 14424 O O . GLN F 3 120 ? -1.131 37.398 83.961 1.00 24.17 120 GLN D O 1
ATOM 14430 N N . VAL F 3 121 ? 0.402 38.973 83.545 1.00 22.29 121 VAL D N 1
ATOM 14431 C CA . VAL F 3 121 ? 1.461 38.239 84.222 1.00 22.30 121 VAL D CA 1
ATOM 14432 C C . VAL F 3 121 ? 2.517 39.173 84.832 1.00 24.40 121 VAL D C 1
ATOM 14433 O O . VAL F 3 121 ? 3.441 39.615 84.151 1.00 27.66 121 VAL D O 1
ATOM 14437 N N . ILE F 3 122 ? 2.387 39.467 86.120 1.00 24.88 122 ILE D N 1
ATOM 14438 C CA . ILE F 3 122 ? 3.337 40.353 86.787 1.00 28.25 122 ILE D CA 1
ATOM 14439 C C . ILE F 3 122 ? 4.481 39.587 87.442 1.00 28.90 122 ILE D C 1
ATOM 14440 O O . ILE F 3 122 ? 5.132 40.072 88.353 1.00 28.55 122 ILE D O 1
ATOM 14445 N N . ASP F 3 123 ? 4.717 38.389 86.933 1.00 30.08 123 ASP D N 1
ATOM 14446 C CA . ASP F 3 123 ? 5.731 37.463 87.411 1.00 29.38 123 ASP D CA 1
ATOM 14447 C C . ASP F 3 123 ? 7.178 37.917 87.183 1.00 29.55 123 ASP D C 1
ATOM 14448 O O . ASP F 3 123 ? 8.065 37.606 87.977 1.00 26.78 123 ASP D O 1
ATOM 14453 N N . GLY F 3 124 ? 7.404 38.672 86.111 1.00 32.05 124 GLY D N 1
ATOM 14454 C CA . GLY F 3 124 ? 8.741 39.158 85.796 1.00 33.99 124 GLY D CA 1
ATOM 14455 C C . GLY F 3 124 ? 9.383 38.520 84.568 1.00 35.68 124 GLY D C 1
ATOM 14456 O O . GLY F 3 124 ? 10.349 39.061 84.018 1.00 34.66 124 GLY D O 1
ATOM 14457 N N . SER F 3 125 ? 8.840 37.376 84.142 1.00 36.04 125 SER D N 1
ATOM 14458 C CA . SER F 3 125 ? 9.342 36.622 82.988 1.00 35.29 125 SER D CA 1
ATOM 14459 C C . SER F 3 125 ? 8.968 37.289 81.682 1.00 34.52 125 SER D C 1
ATOM 14460 O O . SER F 3 125 ? 9.457 36.930 80.618 1.00 34.07 125 SER D O 1
ATOM 14463 N N . ASN F 3 126 ? 8.074 38.256 81.787 1.00 34.59 126 ASN D N 1
ATOM 14464 C CA . ASN F 3 126 ? 7.589 39.016 80.655 1.00 35.49 126 ASN D CA 1
ATOM 14465 C C . ASN F 3 126 ? 8.019 40.439 80.943 1.00 35.28 126 ASN D C 1
ATOM 14466 O O . ASN F 3 126 ? 7.860 40.926 82.055 1.00 36.76 126 ASN D O 1
ATOM 14471 N N . THR F 3 127 ? 8.564 41.101 79.937 1.00 34.18 127 THR D N 1
ATOM 14472 C CA . THR F 3 127 ? 9.067 42.453 80.076 1.00 30.21 127 THR D CA 1
ATOM 14473 C C . THR F 3 127 ? 7.984 43.534 80.049 1.00 29.67 127 THR D C 1
ATOM 14474 O O . THR F 3 127 ? 8.233 44.674 80.426 1.00 28.55 127 THR D O 1
ATOM 14478 N N . GLY F 3 128 ? 6.783 43.171 79.612 1.00 30.18 128 GLY D N 1
ATOM 14479 C CA . GLY F 3 128 ? 5.701 44.140 79.543 1.00 30.95 128 GLY D CA 1
ATOM 14480 C C . GLY F 3 128 ? 4.654 44.018 80.636 1.00 31.82 128 GLY D C 1
ATOM 14481 O O . GLY F 3 128 ? 3.815 44.895 80.804 1.00 31.45 128 GLY D O 1
ATOM 14482 N N . GLY F 3 129 ? 4.702 42.927 81.388 1.00 32.61 129 GLY D N 1
ATOM 14483 C CA . GLY F 3 129 ? 3.740 42.728 82.453 1.00 32.21 129 GLY D CA 1
ATOM 14484 C C . GLY F 3 129 ? 2.612 41.849 81.966 1.00 31.15 129 GLY D C 1
ATOM 14485 O O . GLY F 3 129 ? 1.576 41.714 82.614 1.00 32.86 129 GLY D O 1
ATOM 14486 N N . PHE F 3 130 ? 2.824 41.240 80.810 1.00 28.52 130 PHE D N 1
ATOM 14487 C CA . PHE F 3 130 ? 1.823 40.377 80.231 1.00 25.40 130 PHE D CA 1
ATOM 14488 C C . PHE F 3 130 ? 2.481 39.470 79.229 1.00 24.82 130 PHE D C 1
ATOM 14489 O O . PHE F 3 130 ? 3.611 39.709 78.825 1.00 25.96 130 PHE D O 1
ATOM 14497 N N . GLN F 3 131 ? 1.772 38.424 78.831 1.00 23.19 131 GLN D N 1
ATOM 14498 C CA . GLN F 3 131 ? 2.282 37.492 77.850 1.00 20.97 131 GLN D CA 1
ATOM 14499 C C . GLN F 3 131 ? 1.337 37.561 76.668 1.00 20.75 131 GLN D C 1
ATOM 14500 O O . GLN F 3 131 ? 0.129 37.610 76.853 1.00 20.55 131 GLN D O 1
ATOM 14506 N N . ARG F 3 132 ? 1.873 37.578 75.454 1.00 20.46 132 ARG D N 1
ATOM 14507 C CA . ARG F 3 132 ? 1.015 37.624 74.274 1.00 20.97 132 ARG D CA 1
ATOM 14508 C C . ARG F 3 132 ? 0.614 36.227 73.876 1.00 21.87 132 ARG D C 1
ATOM 14509 O O . ARG F 3 132 ? 1.469 35.400 73.565 1.00 23.27 132 ARG D O 1
ATOM 14517 N N . THR F 3 133 ? -0.688 35.967 73.891 1.00 22.15 133 THR D N 1
ATOM 14518 C CA . THR F 3 133 ? -1.203 34.653 73.548 1.00 22.69 133 THR D CA 1
ATOM 14519 C C . THR F 3 133 ? -2.374 34.810 72.644 1.00 23.27 133 THR D C 1
ATOM 14520 O O . THR F 3 133 ? -3.057 35.821 72.682 1.00 22.04 133 THR D O 1
ATOM 14524 N N . GLY F 3 134 ? -2.626 33.777 71.855 1.00 24.21 134 GLY D N 1
ATOM 14525 C CA . GLY F 3 134 ? -3.755 33.809 70.952 1.00 23.91 134 GLY D CA 1
ATOM 14526 C C . GLY F 3 134 ? -4.255 32.403 70.760 1.00 23.21 134 GLY D C 1
ATOM 14527 O O . GLY F 3 134 ? -3.465 31.466 70.778 1.00 24.65 134 GLY D O 1
ATOM 14528 N N . LEU F 3 135 ? -5.564 32.266 70.595 1.00 22.07 135 LEU D N 1
ATOM 14529 C CA . LEU F 3 135 ? -6.215 30.979 70.386 1.00 21.63 135 LEU D CA 1
ATOM 14530 C C . LEU F 3 135 ? -6.152 30.600 68.901 1.00 24.20 135 LEU D C 1
ATOM 14531 O O . LEU F 3 135 ? -6.521 31.420 68.054 1.00 27.12 135 LEU D O 1
ATOM 14536 N N . VAL F 3 136 ? -5.685 29.395 68.562 1.00 23.78 136 VAL D N 1
ATOM 14537 C CA . VAL F 3 136 ? -5.647 29.021 67.151 1.00 23.66 136 VAL D CA 1
ATOM 14538 C C . VAL F 3 136 ? -6.621 27.929 66.786 1.00 24.65 136 VAL D C 1
ATOM 14539 O O . VAL F 3 136 ? -7.229 27.974 65.723 1.00 25.04 136 VAL D O 1
ATOM 14543 N N . ALA F 3 137 ? -6.785 26.949 67.664 1.00 25.80 137 ALA D N 1
ATOM 14544 C CA . ALA F 3 137 ? -7.704 25.858 67.386 1.00 27.71 137 ALA D CA 1
ATOM 14545 C C . ALA F 3 137 ? -8.504 25.495 68.621 1.00 30.02 137 ALA D C 1
ATOM 14546 O O . ALA F 3 137 ? -8.183 25.928 69.727 1.00 33.11 137 ALA D O 1
ATOM 14548 N N . THR F 3 138 ? -9.545 24.688 68.432 1.00 30.88 138 THR D N 1
ATOM 14549 C CA . THR F 3 138 ? -10.392 24.257 69.538 1.00 28.55 138 THR D CA 1
ATOM 14550 C C . THR F 3 138 ? -11.002 22.907 69.228 1.00 29.14 138 THR D C 1
ATOM 14551 O O . THR F 3 138 ? -10.693 22.291 68.216 1.00 28.88 138 THR D O 1
ATOM 14555 N N . ASP F 3 139 ? -11.874 22.468 70.122 1.00 30.37 139 ASP D N 1
ATOM 14556 C CA . ASP F 3 139 ? -12.585 21.208 70.003 1.00 31.31 139 ASP D CA 1
ATOM 14557 C C . ASP F 3 139 ? -11.910 20.163 69.131 1.00 31.56 139 ASP D C 1
ATOM 14558 O O . ASP F 3 139 ? -12.367 19.881 68.031 1.00 32.52 139 ASP D O 1
ATOM 14563 N N . GLY F 3 140 ? -10.819 19.592 69.628 1.00 32.36 140 GLY D N 1
ATOM 14564 C CA . GLY F 3 140 ? -10.111 18.557 68.892 1.00 33.99 140 GLY D CA 1
ATOM 14565 C C . GLY F 3 140 ? -10.213 17.272 69.695 1.00 35.29 140 GLY D C 1
ATOM 14566 O O . GLY F 3 140 ? -10.822 17.268 70.764 1.00 35.66 140 GLY D O 1
ATOM 14567 N N . HIS F 3 141 ? -9.636 16.178 69.214 1.00 36.28 141 HIS D N 1
ATOM 14568 C CA . HIS F 3 141 ? -9.725 14.936 69.970 1.00 37.21 141 HIS D CA 1
ATOM 14569 C C . HIS F 3 141 ? -8.686 13.934 69.540 1.00 37.88 141 HIS D C 1
ATOM 14570 O O . HIS F 3 141 ? -8.170 13.992 68.428 1.00 38.58 141 HIS D O 1
ATOM 14577 N N . LEU F 3 142 ? -8.401 12.998 70.431 1.00 38.46 142 LEU D N 1
ATOM 14578 C CA . LEU F 3 142 ? -7.447 11.948 70.150 1.00 40.52 142 LEU D CA 1
ATOM 14579 C C . LEU F 3 142 ? -8.088 10.587 70.376 1.00 42.57 142 LEU D C 1
ATOM 14580 O O . LEU F 3 142 ? -9.189 10.480 70.918 1.00 43.04 142 LEU D O 1
ATOM 14585 N N . GLU F 3 143 ? -7.386 9.543 69.964 1.00 43.67 143 GLU D N 1
ATOM 14586 C CA . GLU F 3 143 ? -7.904 8.196 70.093 1.00 43.54 143 GLU D CA 1
ATOM 14587 C C . GLU F 3 143 ? -7.001 7.346 70.981 1.00 41.73 143 GLU D C 1
ATOM 14588 O O . GLU F 3 143 ? -5.813 7.199 70.693 1.00 40.72 143 GLU D O 1
ATOM 14594 N N . THR F 3 144 ? -7.554 6.796 72.058 1.00 39.82 144 THR D N 1
ATOM 14595 C CA . THR F 3 144 ? -6.771 5.938 72.941 1.00 38.41 144 THR D CA 1
ATOM 14596 C C . THR F 3 144 ? -7.543 4.684 73.305 1.00 38.88 144 THR D C 1
ATOM 14597 O O . THR F 3 144 ? -8.774 4.689 73.355 1.00 39.11 144 THR D O 1
ATOM 14601 N N . PRO F 3 145 ? -6.824 3.586 73.559 1.00 38.72 145 PRO D N 1
ATOM 14602 C CA . PRO F 3 145 ? -7.433 2.312 73.926 1.00 38.48 145 PRO D CA 1
ATOM 14603 C C . PRO F 3 145 ? -8.556 2.543 74.923 1.00 38.78 145 PRO D C 1
ATOM 14604 O O . PRO F 3 145 ? -9.632 1.955 74.820 1.00 40.37 145 PRO D O 1
ATOM 14608 N N . GLN F 3 146 ? -8.289 3.419 75.883 1.00 37.79 146 GLN D N 1
ATOM 14609 C CA . GLN F 3 146 ? -9.234 3.758 76.936 1.00 37.52 146 GLN D CA 1
ATOM 14610 C C . GLN F 3 146 ? -10.464 4.526 76.464 1.00 36.81 146 GLN D C 1
ATOM 14611 O O . GLN F 3 146 ? -11.437 4.674 77.207 1.00 35.39 146 GLN D O 1
ATOM 14617 N N . GLY F 3 147 ? -10.413 5.022 75.235 1.00 36.17 147 GLY D N 1
ATOM 14618 C CA . GLY F 3 147 ? -11.536 5.769 74.706 1.00 37.03 147 GLY D CA 1
ATOM 14619 C C . GLY F 3 147 ? -11.060 7.017 73.998 1.00 36.73 147 GLY D C 1
ATOM 14620 O O . GLY F 3 147 ? -9.861 7.264 73.918 1.00 37.12 147 GLY D O 1
ATOM 14621 N N . THR F 3 148 ? -11.998 7.804 73.484 1.00 35.98 148 THR D N 1
ATOM 14622 C CA . THR F 3 148 ? -11.654 9.026 72.775 1.00 35.13 148 THR D CA 1
ATOM 14623 C C . THR F 3 148 ? -11.501 10.191 73.751 1.00 33.79 148 THR D C 1
ATOM 14624 O O . THR F 3 148 ? -12.410 10.477 74.528 1.00 32.32 148 THR D O 1
ATOM 14628 N N . VAL F 3 149 ? -10.347 10.855 73.708 1.00 32.36 149 VAL D N 1
ATOM 14629 C CA . VAL F 3 149 ? -10.081 12.013 74.565 1.00 30.00 149 VAL D CA 1
ATOM 14630 C C . VAL F 3 149 ? -10.152 13.311 73.747 1.00 30.16 149 VAL D C 1
ATOM 14631 O O . VAL F 3 149 ? -9.544 13.426 72.678 1.00 30.63 149 VAL D O 1
ATOM 14635 N N . LYS F 3 150 ? -10.901 14.285 74.250 1.00 29.26 150 LYS D N 1
ATOM 14636 C CA . LYS F 3 150 ? -11.055 15.566 73.567 1.00 28.61 150 LYS D CA 1
ATOM 14637 C C . LYS F 3 150 ? -9.911 16.529 73.875 1.00 26.76 150 LYS D C 1
ATOM 14638 O O . LYS F 3 150 ? -9.406 16.572 74.994 1.00 26.74 150 LYS D O 1
ATOM 14644 N N . ILE F 3 151 ? -9.498 17.298 72.877 1.00 24.53 151 ILE D N 1
ATOM 14645 C CA . ILE F 3 151 ? -8.459 18.297 73.074 1.00 23.04 151 ILE D CA 1
ATOM 14646 C C . ILE F 3 151 ? -9.147 19.659 72.984 1.00 22.13 151 ILE D C 1
ATOM 14647 O O . ILE F 3 151 ? -9.553 20.086 71.916 1.00 21.06 151 ILE D O 1
ATOM 14652 N N . GLU F 3 152 ? -9.266 20.326 74.126 1.00 22.78 152 GLU D N 1
ATOM 14653 C CA . GLU F 3 152 ? -9.944 21.608 74.244 1.00 23.73 152 GLU D CA 1
ATOM 14654 C C . GLU F 3 152 ? -9.403 22.823 73.495 1.00 23.87 152 GLU D C 1
ATOM 14655 O O . GLU F 3 152 ? -10.119 23.430 72.693 1.00 23.54 152 GLU D O 1
ATOM 14661 N N . ASN F 3 153 ? -8.155 23.197 73.752 1.00 23.27 153 ASN D N 1
ATOM 14662 C CA . ASN F 3 153 ? -7.606 24.377 73.095 1.00 23.31 153 ASN D CA 1
ATOM 14663 C C . ASN F 3 153 ? -6.192 24.260 72.589 1.00 22.60 153 ASN D C 1
ATOM 14664 O O . ASN F 3 153 ? -5.434 23.413 73.050 1.00 24.63 153 ASN D O 1
ATOM 14669 N N . LEU F 3 154 ? -5.848 25.142 71.650 1.00 20.03 154 LEU D N 1
ATOM 14670 C CA . LEU F 3 154 ? -4.523 25.194 71.043 1.00 17.10 154 LEU D CA 1
ATOM 14671 C C . LEU F 3 154 ? -4.173 26.669 70.900 1.00 17.56 154 LEU D C 1
ATOM 14672 O O . LEU F 3 154 ? -4.798 27.382 70.117 1.00 16.54 154 LEU D O 1
ATOM 14677 N N . CYS F 3 155 ? -3.174 27.123 71.649 1.00 17.86 155 CYS D N 1
ATOM 14678 C CA . CYS F 3 155 ? -2.767 28.518 71.600 1.00 18.96 155 CYS D CA 1
ATOM 14679 C C . CYS F 3 155 ? -1.318 28.727 71.215 1.00 20.34 155 CYS D C 1
ATOM 14680 O O . CYS F 3 155 ? -0.473 27.876 71.468 1.00 21.31 155 CYS D O 1
ATOM 14683 N N . LEU F 3 156 ? -1.042 29.882 70.616 1.00 21.68 156 LEU D N 1
ATOM 14684 C CA . LEU F 3 156 ? 0.302 30.270 70.186 1.00 21.68 156 LEU D CA 1
ATOM 14685 C C . LEU F 3 156 ? 0.657 31.478 71.052 1.00 23.72 156 LEU D C 1
ATOM 14686 O O . LEU F 3 156 ? -0.027 32.504 71.002 1.00 22.78 156 LEU D O 1
ATOM 14691 N N . GLU F 3 157 ? 1.697 31.334 71.873 1.00 25.49 157 GLU D N 1
ATOM 14692 C CA . GLU F 3 157 ? 2.135 32.393 72.784 1.00 25.79 157 GLU D CA 1
ATOM 14693 C C . GLU F 3 157 ? 3.656 32.539 72.788 1.00 25.94 157 GLU D C 1
ATOM 14694 O O . GLU F 3 157 ? 4.373 31.699 72.238 1.00 26.73 157 GLU D O 1
ATOM 14700 N N . GLU F 3 158 ? 4.155 33.614 73.387 1.00 24.76 158 GLU D N 1
ATOM 14701 C CA . GLU F 3 158 ? 5.592 33.811 73.443 1.00 24.22 158 GLU D CA 1
ATOM 14702 C C . GLU F 3 158 ? 6.082 33.099 74.685 1.00 24.51 158 GLU D C 1
ATOM 14703 O O . GLU F 3 158 ? 5.395 33.094 75.695 1.00 25.00 158 GLU D O 1
ATOM 14709 N N . ASP F 3 159 ? 7.249 32.471 74.614 1.00 25.17 159 ASP D N 1
ATOM 14710 C CA . ASP F 3 159 ? 7.797 31.802 75.789 1.00 25.12 159 ASP D CA 1
ATOM 14711 C C . ASP F 3 159 ? 8.319 32.978 76.644 1.00 24.94 159 ASP D C 1
ATOM 14712 O O . ASP F 3 159 ? 8.538 34.077 76.127 1.00 23.82 159 ASP D O 1
ATOM 14717 N N . ALA F 3 160 ? 8.502 32.761 77.942 1.00 24.23 160 ALA D N 1
ATOM 14718 C CA . ALA F 3 160 ? 8.956 33.829 78.827 1.00 24.64 160 ALA D CA 1
ATOM 14719 C C . ALA F 3 160 ? 10.458 33.937 78.944 1.00 24.93 160 ALA D C 1
ATOM 14720 O O . ALA F 3 160 ? 11.189 33.011 78.590 1.00 25.78 160 ALA D O 1
ATOM 14722 N N . ALA F 3 161 ? 10.928 35.076 79.443 1.00 23.99 161 ALA D N 1
ATOM 14723 C CA . ALA F 3 161 ? 12.362 35.251 79.608 1.00 23.60 161 ALA D CA 1
ATOM 14724 C C . ALA F 3 161 ? 12.755 34.200 80.624 1.00 23.10 161 ALA D C 1
ATOM 14725 O O . ALA F 3 161 ? 11.890 33.618 81.273 1.00 23.36 161 ALA D O 1
ATOM 14727 N N . ARG F 3 162 ? 14.045 33.937 80.762 1.00 22.89 162 ARG D N 1
ATOM 14728 C CA . ARG F 3 162 ? 14.473 32.940 81.713 1.00 23.05 162 ARG D CA 1
ATOM 14729 C C . ARG F 3 162 ? 15.213 33.610 82.840 1.00 25.21 162 ARG D C 1
ATOM 14730 O O . ARG F 3 162 ? 15.815 34.661 82.645 1.00 25.17 162 ARG D O 1
ATOM 14738 N N . ARG F 3 163 ? 15.148 32.995 84.022 1.00 27.36 163 ARG D N 1
ATOM 14739 C CA . ARG F 3 163 ? 15.794 33.498 85.232 1.00 28.45 163 ARG D CA 1
ATOM 14740 C C . ARG F 3 163 ? 17.274 33.188 85.223 1.00 28.98 163 ARG D C 1
ATOM 14741 O O . ARG F 3 163 ? 17.673 32.145 84.729 1.00 30.06 163 ARG D O 1
ATOM 14749 N N . ILE F 3 164 ? 18.089 34.078 85.775 1.00 30.01 164 ILE D N 1
ATOM 14750 C CA . ILE F 3 164 ? 19.523 33.847 85.818 1.00 31.51 164 ILE D CA 1
ATOM 14751 C C . ILE F 3 164 ? 20.073 33.958 87.229 1.00 33.97 164 ILE D C 1
ATOM 14752 O O . ILE F 3 164 ? 20.937 33.180 87.616 1.00 34.77 164 ILE D O 1
ATOM 14757 N N . ARG F 3 165 ? 19.576 34.928 87.988 1.00 37.03 165 ARG D N 1
ATOM 14758 C CA . ARG F 3 165 ? 20.029 35.158 89.356 1.00 40.10 165 ARG D CA 1
ATOM 14759 C C . ARG F 3 165 ? 18.987 35.855 90.208 1.00 43.22 165 ARG D C 1
ATOM 14760 O O . ARG F 3 165 ? 18.028 36.430 89.702 1.00 44.63 165 ARG D O 1
ATOM 14768 N N . GLU F 3 166 ? 19.218 35.829 91.515 1.00 46.93 166 GLU D N 1
ATOM 14769 C CA . GLU F 3 166 ? 18.345 36.483 92.482 1.00 49.58 166 GLU D CA 1
ATOM 14770 C C . GLU F 3 166 ? 19.283 37.181 93.462 1.00 49.51 166 GLU D C 1
ATOM 14771 O O . GLU F 3 166 ? 20.136 36.548 94.080 1.00 49.03 166 GLU D O 1
ATOM 14777 N N . THR F 3 167 ? 19.140 38.493 93.581 1.00 50.24 167 THR D N 1
ATOM 14778 C CA . THR F 3 167 ? 19.985 39.262 94.473 1.00 50.75 167 THR D CA 1
ATOM 14779 C C . THR F 3 167 ? 19.154 40.217 95.293 1.00 51.67 167 THR D C 1
ATOM 14780 O O . THR F 3 167 ? 17.963 40.362 95.056 1.00 52.43 167 THR D O 1
ATOM 14784 N N . GLY F 3 168 ? 19.779 40.844 96.280 1.00 52.70 168 GLY D N 1
ATOM 14785 C CA . GLY F 3 168 ? 19.064 41.791 97.112 1.00 52.34 168 GLY D CA 1
ATOM 14786 C C . GLY F 3 168 ? 18.184 42.687 96.265 1.00 51.51 168 GLY D C 1
ATOM 14787 O O . GLY F 3 168 ? 17.063 43.001 96.682 1.00 52.51 168 GLY D O 1
ATOM 14788 N N . ASP F 3 169 ? 18.679 43.082 95.082 1.00 49.22 169 ASP D N 1
ATOM 14789 C CA . ASP F 3 169 ? 17.919 43.949 94.182 1.00 47.07 169 ASP D CA 1
ATOM 14790 C C . ASP F 3 169 ? 17.075 43.152 93.193 1.00 47.05 169 ASP D C 1
ATOM 14791 O O . ASP F 3 169 ? 17.051 43.457 91.994 1.00 47.98 169 ASP D O 1
ATOM 14796 N N . GLY F 3 170 ? 16.400 42.123 93.709 1.00 45.85 170 GLY D N 1
ATOM 14797 C CA . GLY F 3 170 ? 15.508 41.293 92.908 1.00 43.44 170 GLY D CA 1
ATOM 14798 C C . GLY F 3 170 ? 16.033 40.314 91.867 1.00 40.58 170 GLY D C 1
ATOM 14799 O O . GLY F 3 170 ? 17.241 40.141 91.685 1.00 40.56 170 GLY D O 1
ATOM 14800 N N . VAL F 3 171 ? 15.083 39.683 91.179 1.00 36.78 171 VAL D N 1
ATOM 14801 C CA . VAL F 3 171 ? 15.347 38.696 90.137 1.00 34.01 171 VAL D CA 1
ATOM 14802 C C . VAL F 3 171 ? 15.966 39.271 88.862 1.00 32.28 171 VAL D C 1
ATOM 14803 O O . VAL F 3 171 ? 15.734 40.432 88.518 1.00 32.39 171 VAL D O 1
ATOM 14807 N N . VAL F 3 172 ? 16.730 38.438 88.155 1.00 28.42 172 VAL D N 1
ATOM 14808 C CA . VAL F 3 172 ? 17.385 38.836 86.915 1.00 26.33 172 VAL D CA 1
ATOM 14809 C C . VAL F 3 172 ? 17.067 37.868 85.777 1.00 26.53 172 VAL D C 1
ATOM 14810 O O . VAL F 3 172 ? 17.567 36.747 85.764 1.00 27.71 172 VAL D O 1
ATOM 14814 N N . PHE F 3 173 ? 16.253 38.298 84.817 1.00 24.79 173 PHE D N 1
ATOM 14815 C CA . PHE F 3 173 ? 15.899 37.452 83.685 1.00 22.05 173 PHE D CA 1
ATOM 14816 C C . PHE F 3 173 ? 16.723 37.819 82.458 1.00 22.77 173 PHE D C 1
ATOM 14817 O O . PHE F 3 173 ? 17.244 38.925 82.361 1.00 23.00 173 PHE D O 1
ATOM 14825 N N . ARG F 3 174 ? 16.831 36.876 81.524 1.00 23.31 174 ARG D N 1
ATOM 14826 C CA . ARG F 3 174 ? 17.541 37.074 80.260 1.00 21.76 174 ARG D CA 1
ATOM 14827 C C . ARG F 3 174 ? 16.479 37.057 79.167 1.00 20.17 174 ARG D C 1
ATOM 14828 O O . ARG F 3 174 ? 15.581 36.217 79.170 1.00 19.52 174 ARG D O 1
ATOM 14836 N N . LEU F 3 175 ? 16.588 37.976 78.223 1.00 18.09 175 LEU D N 1
ATOM 14837 C CA . LEU F 3 175 ? 15.587 38.085 77.183 1.00 17.77 175 LEU D CA 1
ATOM 14838 C C . LEU F 3 175 ? 15.671 37.148 75.991 1.00 18.62 175 LEU D C 1
ATOM 14839 O O . LEU F 3 175 ? 14.769 37.152 75.152 1.00 19.75 175 LEU D O 1
ATOM 14844 N N . ASP F 3 176 ? 16.719 36.335 75.912 1.00 18.58 176 ASP D N 1
ATOM 14845 C CA . ASP F 3 176 ? 16.868 35.427 74.777 1.00 18.73 176 ASP D CA 1
ATOM 14846 C C . ASP F 3 176 ? 15.701 34.484 74.546 1.00 19.57 176 ASP D C 1
ATOM 14847 O O . ASP F 3 176 ? 15.297 34.277 73.410 1.00 21.40 176 ASP D O 1
ATOM 14852 N N . ARG F 3 177 ? 15.151 33.903 75.600 1.00 20.11 177 ARG D N 1
ATOM 14853 C CA . ARG F 3 177 ? 14.018 33.011 75.410 1.00 20.99 177 ARG D CA 1
ATOM 14854 C C . ARG F 3 177 ? 12.731 33.792 75.208 1.00 21.14 177 ARG D C 1
ATOM 14855 O O . ARG F 3 177 ? 11.785 33.287 74.612 1.00 23.11 177 ARG D O 1
ATOM 14863 N N . LEU F 3 178 ? 12.692 35.025 75.704 1.00 20.74 178 LEU D N 1
ATOM 14864 C CA . LEU F 3 178 ? 11.499 35.863 75.570 1.00 19.46 178 LEU D CA 1
ATOM 14865 C C . LEU F 3 178 ? 11.137 35.967 74.100 1.00 18.97 178 LEU D C 1
ATOM 14866 O O . LEU F 3 178 ? 11.963 36.372 73.294 1.00 20.65 178 LEU D O 1
ATOM 14871 N N . GLY F 3 179 ? 9.924 35.572 73.738 1.00 17.43 179 GLY D N 1
ATOM 14872 C CA . GLY F 3 179 ? 9.529 35.672 72.349 1.00 15.89 179 GLY D CA 1
ATOM 14873 C C . GLY F 3 179 ? 9.533 34.401 71.518 1.00 15.78 179 GLY D C 1
ATOM 14874 O O . GLY F 3 179 ? 8.901 34.378 70.470 1.00 17.49 179 GLY D O 1
ATOM 14875 N N . ILE F 3 180 ? 10.235 33.355 71.943 1.00 13.59 180 ILE D N 1
ATOM 14876 C CA . ILE F 3 180 ? 10.251 32.098 71.183 1.00 12.68 180 ILE D CA 1
ATOM 14877 C C . ILE F 3 180 ? 8.823 31.534 71.125 1.00 12.29 180 ILE D C 1
ATOM 14878 O O . ILE F 3 180 ? 8.126 31.484 72.143 1.00 15.59 180 ILE D O 1
ATOM 14883 N N . PRO F 3 181 ? 8.365 31.103 69.938 1.00 9.51 181 PRO D N 1
ATOM 14884 C CA . PRO F 3 181 ? 7.016 30.553 69.769 1.00 11.03 181 PRO D CA 1
ATOM 14885 C C . PRO F 3 181 ? 6.713 29.357 70.647 1.00 10.24 181 PRO D C 1
ATOM 14886 O O . PRO F 3 181 ? 7.583 28.541 70.914 1.00 10.91 181 PRO D O 1
ATOM 14890 N N . LEU F 3 182 ? 5.460 29.255 71.068 1.00 9.49 182 LEU D N 1
ATOM 14891 C CA . LEU F 3 182 ? 5.010 28.192 71.948 1.00 10.65 182 LEU D CA 1
ATOM 14892 C C . LEU F 3 182 ? 3.579 27.791 71.629 1.00 12.24 182 LEU D C 1
ATOM 14893 O O . LEU F 3 182 ? 2.795 28.636 71.196 1.00 14.02 182 LEU D O 1
ATOM 14898 N N . VAL F 3 183 ? 3.224 26.521 71.830 1.00 11.93 183 VAL D N 1
ATOM 14899 C CA . VAL F 3 183 ? 1.828 26.123 71.635 1.00 13.12 183 VAL D CA 1
ATOM 14900 C C . VAL F 3 183 ? 1.360 25.474 72.933 1.00 16.10 183 VAL D C 1
ATOM 14901 O O . VAL F 3 183 ? 1.999 24.562 73.427 1.00 18.04 183 VAL D O 1
ATOM 14905 N N . GLU F 3 184 ? 0.283 25.994 73.519 1.00 18.56 184 GLU D N 1
ATOM 14906 C CA . GLU F 3 184 ? -0.267 25.440 74.755 1.00 20.55 184 GLU D CA 1
ATOM 14907 C C . GLU F 3 184 ? -1.398 24.534 74.309 1.00 22.87 184 GLU D C 1
ATOM 14908 O O . GLU F 3 184 ? -2.366 24.985 73.709 1.00 25.87 184 GLU D O 1
ATOM 14914 N N . ILE F 3 185 ? -1.280 23.248 74.577 1.00 23.26 185 ILE D N 1
ATOM 14915 C CA . ILE F 3 185 ? -2.339 22.327 74.214 1.00 22.22 185 ILE D CA 1
ATOM 14916 C C . ILE F 3 185 ? -2.988 21.866 75.505 1.00 22.81 185 ILE D C 1
ATOM 14917 O O . ILE F 3 185 ? -2.322 21.306 76.370 1.00 22.51 185 ILE D O 1
ATOM 14922 N N . THR F 3 186 ? -4.276 22.131 75.661 1.00 24.37 186 THR D N 1
ATOM 14923 C CA . THR F 3 186 ? -4.986 21.673 76.847 1.00 25.20 186 THR D CA 1
ATOM 14924 C C . THR F 3 186 ? -5.953 20.578 76.432 1.00 26.65 186 THR D C 1
ATOM 14925 O O . THR F 3 186 ? -6.487 20.596 75.322 1.00 26.69 186 THR D O 1
ATOM 14929 N N . THR F 3 187 ? -6.152 19.614 77.323 1.00 28.77 187 THR D N 1
ATOM 14930 C CA . THR F 3 187 ? -7.041 18.490 77.067 1.00 29.37 187 THR D CA 1
ATOM 14931 C C . THR F 3 187 ? -8.183 18.555 78.052 1.00 30.41 187 THR D C 1
ATOM 14932 O O . THR F 3 187 ? -8.177 19.365 78.965 1.00 29.61 187 THR D O 1
ATOM 14936 N N . ASP F 3 188 ? -9.167 17.696 77.863 1.00 33.70 188 ASP D N 1
ATOM 14937 C CA . ASP F 3 188 ? -10.301 17.656 78.767 1.00 38.49 188 ASP D CA 1
ATOM 14938 C C . ASP F 3 188 ? -9.760 17.516 80.187 1.00 39.58 188 ASP D C 1
ATOM 14939 O O . ASP F 3 188 ? -8.873 16.704 80.440 1.00 40.63 188 ASP D O 1
ATOM 14944 N N . PRO F 3 189 ? -10.283 18.317 81.127 1.00 40.12 189 PRO D N 1
ATOM 14945 C CA . PRO F 3 189 ? -9.883 18.325 82.542 1.00 40.47 189 PRO D CA 1
ATOM 14946 C C . PRO F 3 189 ? -10.344 17.115 83.354 1.00 40.04 189 PRO D C 1
ATOM 14947 O O . PRO F 3 189 ? -9.975 16.953 84.516 1.00 39.68 189 PRO D O 1
ATOM 14951 N N . SER F 3 190 ? -11.164 16.275 82.746 1.00 40.00 190 SER D N 1
ATOM 14952 C CA . SER F 3 190 ? -11.675 15.101 83.432 1.00 40.59 190 SER D CA 1
ATOM 14953 C C . SER F 3 190 ? -11.298 13.847 82.664 1.00 41.41 190 SER D C 1
ATOM 14954 O O . SER F 3 190 ? -12.064 13.359 81.847 1.00 42.13 190 SER D O 1
ATOM 14957 N N . MET F 3 191 ? -10.114 13.318 82.926 1.00 42.23 191 MET D N 1
ATOM 14958 C CA . MET F 3 191 ? -9.673 12.131 82.214 1.00 43.53 191 MET D CA 1
ATOM 14959 C C . MET F 3 191 ? -10.253 10.878 82.863 1.00 45.36 191 MET D C 1
ATOM 14960 O O . MET F 3 191 ? -11.124 10.227 82.277 1.00 47.21 191 MET D O 1
ATOM 14965 N N . SER F 3 192 ? -9.762 10.543 84.059 1.00 45.59 192 SER D N 1
ATOM 14966 C CA . SER F 3 192 ? -10.229 9.376 84.829 1.00 44.97 192 SER D CA 1
ATOM 14967 C C . SER F 3 192 ? -9.378 8.105 84.785 1.00 43.81 192 SER D C 1
ATOM 14968 O O . SER F 3 192 ? -9.477 7.274 85.683 1.00 43.09 192 SER D O 1
ATOM 14971 N N . ASP F 3 193 ? -8.558 7.927 83.756 1.00 43.00 193 ASP D N 1
ATOM 14972 C CA . ASP F 3 193 ? -7.705 6.732 83.701 1.00 43.07 193 ASP D CA 1
ATOM 14973 C C . ASP F 3 193 ? -6.219 7.068 83.540 1.00 41.71 193 ASP D C 1
ATOM 14974 O O . ASP F 3 193 ? -5.785 7.506 82.480 1.00 44.05 193 ASP D O 1
ATOM 14979 N N . PRO F 3 194 ? -5.412 6.838 84.580 1.00 38.55 194 PRO D N 1
ATOM 14980 C CA . PRO F 3 194 ? -3.980 7.125 84.527 1.00 38.56 194 PRO D CA 1
ATOM 14981 C C . PRO F 3 194 ? -3.308 6.610 83.267 1.00 39.05 194 PRO D C 1
ATOM 14982 O O . PRO F 3 194 ? -2.546 7.315 82.616 1.00 39.55 194 PRO D O 1
ATOM 14986 N N . GLN F 3 195 ? -3.581 5.364 82.924 1.00 40.37 195 GLN D N 1
ATOM 14987 C CA . GLN F 3 195 ? -2.982 4.794 81.729 1.00 40.59 195 GLN D CA 1
ATOM 14988 C C . GLN F 3 195 ? -3.373 5.582 80.486 1.00 40.62 195 GLN D C 1
ATOM 14989 O O . GLN F 3 195 ? -2.608 5.635 79.516 1.00 40.10 195 GLN D O 1
ATOM 14995 N N . GLN F 3 196 ? -4.563 6.186 80.525 1.00 40.21 196 GLN D N 1
ATOM 14996 C CA . GLN F 3 196 ? -5.080 6.982 79.415 1.00 39.84 196 GLN D CA 1
ATOM 14997 C C . GLN F 3 196 ? -4.365 8.316 79.310 1.00 39.85 196 GLN D C 1
ATOM 14998 O O . GLN F 3 196 ? -4.126 8.827 78.216 1.00 41.28 196 GLN D O 1
ATOM 15004 N N . LEU F 3 197 ? -4.030 8.890 80.451 1.00 39.04 197 LEU D N 1
ATOM 15005 C CA . LEU F 3 197 ? -3.340 10.160 80.444 1.00 39.90 197 LEU D CA 1
ATOM 15006 C C . LEU F 3 197 ? -1.983 9.987 79.764 1.00 39.88 197 LEU D C 1
ATOM 15007 O O . LEU F 3 197 ? -1.578 10.807 78.942 1.00 41.40 197 LEU D O 1
ATOM 15012 N N . ARG F 3 198 ? -1.289 8.906 80.086 1.00 39.11 198 ARG D N 1
ATOM 15013 C CA . ARG F 3 198 ? 0.023 8.681 79.498 1.00 39.54 198 ARG D CA 1
ATOM 15014 C C . ARG F 3 198 ? -0.092 8.450 78.004 1.00 38.73 198 ARG D C 1
ATOM 15015 O O . ARG F 3 198 ? 0.814 8.794 77.247 1.00 38.48 198 ARG D O 1
ATOM 15023 N N . GLU F 3 199 ? -1.208 7.867 77.579 1.00 37.76 199 GLU D N 1
ATOM 15024 C CA . GLU F 3 199 ? -1.409 7.595 76.167 1.00 36.25 199 GLU D CA 1
ATOM 15025 C C . GLU F 3 199 ? -1.564 8.881 75.385 1.00 33.30 199 GLU D C 1
ATOM 15026 O O . GLU F 3 199 ? -1.014 9.031 74.303 1.00 31.46 199 GLU D O 1
ATOM 15032 N N . VAL F 3 200 ? -2.325 9.809 75.942 1.00 32.00 200 VAL D N 1
ATOM 15033 C CA . VAL F 3 200 ? -2.551 11.090 75.301 1.00 31.33 200 VAL D CA 1
ATOM 15034 C C . VAL F 3 200 ? -1.263 11.891 75.257 1.00 31.14 200 VAL D C 1
ATOM 15035 O O . VAL F 3 200 ? -0.869 12.408 74.217 1.00 31.86 200 VAL D O 1
ATOM 15039 N N . ALA F 3 201 ? -0.605 12.000 76.399 1.00 31.10 201 ALA D N 1
ATOM 15040 C CA . ALA F 3 201 ? 0.638 12.745 76.460 1.00 31.81 201 ALA D CA 1
ATOM 15041 C C . ALA F 3 201 ? 1.607 12.230 75.405 1.00 32.77 201 ALA D C 1
ATOM 15042 O O . ALA F 3 201 ? 2.248 13.010 74.707 1.00 34.57 201 ALA D O 1
ATOM 15044 N N . TYR F 3 202 ? 1.704 10.911 75.282 1.00 32.37 202 TYR D N 1
ATOM 15045 C CA . TYR F 3 202 ? 2.605 10.312 74.318 1.00 30.64 202 TYR D CA 1
ATOM 15046 C C . TYR F 3 202 ? 2.236 10.673 72.888 1.00 30.46 202 TYR D C 1
ATOM 15047 O O . TYR F 3 202 ? 3.071 11.173 72.141 1.00 30.15 202 TYR D O 1
ATOM 15056 N N . GLN F 3 203 ? 0.986 10.410 72.508 1.00 31.16 203 GLN D N 1
ATOM 15057 C CA . GLN F 3 203 ? 0.515 10.698 71.154 1.00 31.23 203 GLN D CA 1
ATOM 15058 C C . GLN F 3 203 ? 0.740 12.152 70.787 1.00 30.38 203 GLN D C 1
ATOM 15059 O O . GLN F 3 203 ? 1.185 12.441 69.672 1.00 30.76 203 GLN D O 1
ATOM 15065 N N . ILE F 3 204 ? 0.426 13.060 71.715 1.00 27.99 204 ILE D N 1
ATOM 15066 C CA . ILE F 3 204 ? 0.613 14.487 71.489 1.00 25.21 204 ILE D CA 1
ATOM 15067 C C . ILE F 3 204 ? 2.075 14.702 71.136 1.00 26.38 204 ILE D C 1
ATOM 15068 O O . ILE F 3 204 ? 2.394 15.340 70.133 1.00 27.44 204 ILE D O 1
ATOM 15073 N N . GLY F 3 205 ? 2.958 14.145 71.963 1.00 25.77 205 GLY D N 1
ATOM 15074 C CA . GLY F 3 205 ? 4.386 14.267 71.732 1.00 25.24 205 GLY D CA 1
ATOM 15075 C C . GLY F 3 205 ? 4.775 13.826 70.340 1.00 25.39 205 GLY D C 1
ATOM 15076 O O . GLY F 3 205 ? 5.442 14.552 69.617 1.00 24.58 205 GLY D O 1
ATOM 15077 N N . GLN F 3 206 ? 4.356 12.629 69.959 1.00 25.75 206 GLN D N 1
ATOM 15078 C CA . GLN F 3 206 ? 4.654 12.119 68.637 1.00 25.45 206 GLN D CA 1
ATOM 15079 C C . GLN F 3 206 ? 4.085 13.031 67.536 1.00 24.98 206 GLN D C 1
ATOM 15080 O O . GLN F 3 206 ? 4.676 13.154 66.474 1.00 26.83 206 GLN D O 1
ATOM 15086 N N . ILE F 3 207 ? 2.941 13.665 67.777 1.00 23.07 207 ILE D N 1
ATOM 15087 C CA . ILE F 3 207 ? 2.377 14.592 66.803 1.00 20.76 207 ILE D CA 1
ATOM 15088 C C . ILE F 3 207 ? 3.286 15.834 66.738 1.00 21.24 207 ILE D C 1
ATOM 15089 O O . ILE F 3 207 ? 3.693 16.276 65.670 1.00 20.99 207 ILE D O 1
ATOM 15094 N N . LEU F 3 208 ? 3.591 16.412 67.889 1.00 21.21 208 LEU D N 1
ATOM 15095 C CA . LEU F 3 208 ? 4.462 17.571 67.898 1.00 22.60 208 LEU D CA 1
ATOM 15096 C C . LEU F 3 208 ? 5.772 17.254 67.180 1.00 24.18 208 LEU D C 1
ATOM 15097 O O . LEU F 3 208 ? 6.282 18.088 66.447 1.00 26.26 208 LEU D O 1
ATOM 15102 N N . ARG F 3 209 ? 6.319 16.059 67.385 1.00 24.61 209 ARG D N 1
ATOM 15103 C CA . ARG F 3 209 ? 7.571 15.700 66.731 1.00 24.86 209 ARG D CA 1
ATOM 15104 C C . ARG F 3 209 ? 7.338 15.534 65.235 1.00 24.87 209 ARG D C 1
ATOM 15105 O O . ARG F 3 209 ? 8.271 15.286 64.488 1.00 25.06 209 ARG D O 1
ATOM 15113 N N . SER F 3 210 ? 6.092 15.647 64.796 1.00 24.23 210 SER D N 1
ATOM 15114 C CA . SER F 3 210 ? 5.796 15.505 63.379 1.00 24.87 210 SER D CA 1
ATOM 15115 C C . SER F 3 210 ? 5.872 16.825 62.657 1.00 25.20 210 SER D C 1
ATOM 15116 O O . SER F 3 210 ? 5.667 16.864 61.453 1.00 26.62 210 SER D O 1
ATOM 15119 N N . THR F 3 211 ? 6.155 17.900 63.383 1.00 24.91 211 THR D N 1
ATOM 15120 C CA . THR F 3 211 ? 6.235 19.229 62.785 1.00 25.24 211 THR D CA 1
ATOM 15121 C C . THR F 3 211 ? 7.496 19.964 63.172 1.00 25.54 211 THR D C 1
ATOM 15122 O O . THR F 3 211 ? 8.251 19.503 64.019 1.00 26.06 211 THR D O 1
ATOM 15126 N N . ARG F 3 212 ? 7.723 21.119 62.559 1.00 25.64 212 ARG D N 1
ATOM 15127 C CA . ARG F 3 212 ? 8.919 21.876 62.867 1.00 26.05 212 ARG D CA 1
ATOM 15128 C C . ARG F 3 212 ? 8.862 22.310 64.304 1.00 25.02 212 ARG D C 1
ATOM 15129 O O . ARG F 3 212 ? 8.283 23.328 64.608 1.00 26.17 212 ARG D O 1
ATOM 15137 N N . VAL F 3 213 ? 9.470 21.530 65.186 1.00 24.41 213 VAL D N 1
ATOM 15138 C CA . VAL F 3 213 ? 9.474 21.834 66.607 1.00 24.18 213 VAL D CA 1
ATOM 15139 C C . VAL F 3 213 ? 10.877 21.778 67.195 1.00 26.19 213 VAL D C 1
ATOM 15140 O O . VAL F 3 213 ? 11.720 21.035 66.708 1.00 28.70 213 VAL D O 1
ATOM 15144 N N . LYS F 3 214 ? 11.138 22.559 68.240 1.00 26.41 214 LYS D N 1
ATOM 15145 C CA . LYS F 3 214 ? 12.456 22.539 68.880 1.00 26.21 214 LYS D CA 1
ATOM 15146 C C . LYS F 3 214 ? 12.626 21.170 69.533 1.00 28.10 214 LYS D C 1
ATOM 15147 O O . LYS F 3 214 ? 11.680 20.601 70.054 1.00 28.90 214 LYS D O 1
ATOM 15153 N N . ARG F 3 215 ? 13.830 20.634 69.503 1.00 30.79 215 ARG D N 1
ATOM 15154 C CA . ARG F 3 215 ? 14.074 19.349 70.126 1.00 33.84 215 ARG D CA 1
ATOM 15155 C C . ARG F 3 215 ? 15.218 19.625 71.078 1.00 34.32 215 ARG D C 1
ATOM 15156 O O . ARG F 3 215 ? 16.159 20.315 70.715 1.00 34.53 215 ARG D O 1
ATOM 15164 N N . GLY F 3 216 ? 15.138 19.115 72.299 1.00 35.52 216 GLY D N 1
ATOM 15165 C CA . GLY F 3 216 ? 16.201 19.370 73.253 1.00 36.83 216 GLY D CA 1
ATOM 15166 C C . GLY F 3 216 ? 15.669 19.550 74.657 1.00 38.08 216 GLY D C 1
ATOM 15167 O O . GLY F 3 216 ? 14.586 19.066 74.966 1.00 39.47 216 GLY D O 1
ATOM 15168 N N . LEU F 3 217 ? 16.404 20.266 75.499 1.00 38.83 217 LEU D N 1
ATOM 15169 C CA . LEU F 3 217 ? 15.987 20.461 76.878 1.00 40.95 217 LEU D CA 1
ATOM 15170 C C . LEU F 3 217 ? 14.759 21.312 77.142 1.00 42.39 217 LEU D C 1
ATOM 15171 O O . LEU F 3 217 ? 13.628 20.810 77.086 1.00 43.58 217 LEU D O 1
ATOM 15176 N N . GLY F 3 218 ? 14.979 22.588 77.453 1.00 42.44 218 GLY D N 1
ATOM 15177 C CA . GLY F 3 218 ? 13.874 23.493 77.748 1.00 41.39 218 GLY D CA 1
ATOM 15178 C C . GLY F 3 218 ? 12.654 23.234 76.887 1.00 40.17 218 GLY D C 1
ATOM 15179 O O . GLY F 3 218 ? 11.512 23.397 77.331 1.00 41.44 218 GLY D O 1
ATOM 15180 N N . THR F 3 219 ? 12.932 22.819 75.654 1.00 37.04 219 THR D N 1
ATOM 15181 C CA . THR F 3 219 ? 11.956 22.494 74.637 1.00 34.05 219 THR D CA 1
ATOM 15182 C C . THR F 3 219 ? 10.518 22.210 75.081 1.00 33.48 219 THR D C 1
ATOM 15183 O O . THR F 3 219 ? 9.666 23.090 75.027 1.00 33.84 219 THR D O 1
ATOM 15187 N N . ILE F 3 220 ? 10.222 20.996 75.515 1.00 32.44 220 ILE D N 1
ATOM 15188 C CA . ILE F 3 220 ? 8.852 20.718 75.891 1.00 31.87 220 ILE D CA 1
ATOM 15189 C C . ILE F 3 220 ? 8.638 20.901 77.377 1.00 35.92 220 ILE D C 1
ATOM 15190 O O . ILE F 3 220 ? 9.600 21.038 78.138 1.00 37.23 220 ILE D O 1
ATOM 15195 N N . ARG F 3 221 ? 7.368 20.913 77.781 1.00 38.96 221 ARG D N 1
ATOM 15196 C CA . ARG F 3 221 ? 6.979 21.099 79.179 1.00 40.32 221 ARG D CA 1
ATOM 15197 C C . ARG F 3 221 ? 5.601 20.498 79.330 1.00 39.31 221 ARG D C 1
ATOM 15198 O O . ARG F 3 221 ? 4.673 20.880 78.619 1.00 39.88 221 ARG D O 1
ATOM 15206 N N . GLN F 3 222 ? 5.458 19.565 80.259 1.00 39.17 222 GLN D N 1
ATOM 15207 C CA . GLN F 3 222 ? 4.171 18.923 80.476 1.00 37.85 222 GLN D CA 1
ATOM 15208 C C . GLN F 3 222 ? 3.721 19.048 81.931 1.00 36.78 222 GLN D C 1
ATOM 15209 O O . GLN F 3 222 ? 4.469 18.706 82.848 1.00 37.25 222 GLN D O 1
ATOM 15215 N N . ASP F 3 223 ? 2.512 19.566 82.141 1.00 35.03 223 ASP D N 1
ATOM 15216 C CA . ASP F 3 223 ? 1.974 19.719 83.494 1.00 34.48 223 ASP D CA 1
ATOM 15217 C C . ASP F 3 223 ? 0.628 19.017 83.635 1.00 33.53 223 ASP D C 1
ATOM 15218 O O . ASP F 3 223 ? -0.342 19.406 82.990 1.00 34.36 223 ASP D O 1
ATOM 15223 N N . LEU F 3 224 ? 0.556 18.002 84.489 1.00 30.87 224 LEU D N 1
ATOM 15224 C CA . LEU F 3 224 ? -0.692 17.294 84.677 1.00 28.06 224 LEU D CA 1
ATOM 15225 C C . LEU F 3 224 ? -1.407 17.895 85.853 1.00 28.13 224 LEU D C 1
ATOM 15226 O O . LEU F 3 224 ? -0.785 18.475 86.729 1.00 27.48 224 LEU D O 1
ATOM 15231 N N . ASN F 3 225 ? -2.725 17.762 85.860 1.00 30.42 225 ASN D N 1
ATOM 15232 C CA . ASN F 3 225 ? -3.552 18.292 86.929 1.00 33.78 225 ASN D CA 1
ATOM 15233 C C . ASN F 3 225 ? -4.390 17.155 87.499 1.00 33.55 225 ASN D C 1
ATOM 15234 O O . ASN F 3 225 ? -5.415 16.795 86.933 1.00 33.59 225 ASN D O 1
ATOM 15239 N N . ILE F 3 226 ? -3.941 16.589 88.615 1.00 33.81 226 ILE D N 1
ATOM 15240 C CA . ILE F 3 226 ? -4.632 15.484 89.268 1.00 34.81 226 ILE D CA 1
ATOM 15241 C C . ILE F 3 226 ? -5.725 16.035 90.184 1.00 36.00 226 ILE D C 1
ATOM 15242 O O . ILE F 3 226 ? -5.591 17.131 90.722 1.00 38.42 226 ILE D O 1
ATOM 15247 N N . SER F 3 227 ? -6.803 15.274 90.355 1.00 35.76 227 SER D N 1
ATOM 15248 C CA . SER F 3 227 ? -7.928 15.682 91.188 1.00 34.19 227 SER D CA 1
ATOM 15249 C C . SER F 3 227 ? -8.679 14.458 91.719 1.00 34.04 227 SER D C 1
ATOM 15250 O O . SER F 3 227 ? -8.562 13.366 91.187 1.00 32.99 227 SER D O 1
ATOM 15253 N N . ILE F 3 228 ? -9.452 14.640 92.776 1.00 35.21 228 ILE D N 1
ATOM 15254 C CA . ILE F 3 228 ? -10.209 13.540 93.357 1.00 36.09 228 ILE D CA 1
ATOM 15255 C C . ILE F 3 228 ? -11.420 14.055 94.099 1.00 36.53 228 ILE D C 1
ATOM 15256 O O . ILE F 3 228 ? -11.348 15.074 94.760 1.00 37.39 228 ILE D O 1
ATOM 15261 N N . ARG F 3 229 ? -12.538 13.351 93.996 1.00 37.68 229 ARG D N 1
ATOM 15262 C CA . ARG F 3 229 ? -13.740 13.809 94.673 1.00 40.21 229 ARG D CA 1
ATOM 15263 C C . ARG F 3 229 ? -13.372 14.076 96.118 1.00 41.00 229 ARG D C 1
ATOM 15264 O O . ARG F 3 229 ? -12.533 13.386 96.676 1.00 40.21 229 ARG D O 1
ATOM 15272 N N . ASP F 3 230 ? -13.995 15.087 96.713 1.00 43.61 230 ASP D N 1
ATOM 15273 C CA . ASP F 3 230 ? -13.711 15.482 98.098 1.00 46.66 230 ASP D CA 1
ATOM 15274 C C . ASP F 3 230 ? -12.206 15.546 98.372 1.00 45.88 230 ASP D C 1
ATOM 15275 O O . ASP F 3 230 ? -11.732 15.271 99.470 1.00 45.98 230 ASP D O 1
ATOM 15280 N N . GLY F 3 231 ? -11.469 15.907 97.336 1.00 45.94 231 GLY D N 1
ATOM 15281 C CA . GLY F 3 231 ? -10.036 16.071 97.429 1.00 45.79 231 GLY D CA 1
ATOM 15282 C C . GLY F 3 231 ? -9.818 17.499 96.959 1.00 46.35 231 GLY D C 1
ATOM 15283 O O . GLY F 3 231 ? -10.515 18.413 97.423 1.00 46.83 231 GLY D O 1
ATOM 15284 N N . ALA F 3 232 ? -8.891 17.704 96.025 1.00 45.27 232 ALA D N 1
ATOM 15285 C CA . ALA F 3 232 ? -8.623 19.044 95.525 1.00 45.42 232 ALA D CA 1
ATOM 15286 C C . ALA F 3 232 ? -7.764 19.036 94.278 1.00 46.56 232 ALA D C 1
ATOM 15287 O O . ALA F 3 232 ? -7.062 18.064 94.001 1.00 45.84 232 ALA D O 1
ATOM 15289 N N . ARG F 3 233 ? -7.827 20.133 93.528 1.00 47.49 233 ARG D N 1
ATOM 15290 C CA . ARG F 3 233 ? -7.034 20.268 92.316 1.00 48.23 233 ARG D CA 1
ATOM 15291 C C . ARG F 3 233 ? -5.613 20.626 92.707 1.00 46.62 233 ARG D C 1
ATOM 15292 O O . ARG F 3 233 ? -5.370 21.490 93.551 1.00 45.60 233 ARG D O 1
ATOM 15300 N N . VAL F 3 234 ? -4.674 19.934 92.086 1.00 45.18 234 VAL D N 1
ATOM 15301 C CA . VAL F 3 234 ? -3.260 20.131 92.346 1.00 44.62 234 VAL D CA 1
ATOM 15302 C C . VAL F 3 234 ? -2.567 20.035 90.995 1.00 44.16 234 VAL D C 1
ATOM 15303 O O . VAL F 3 234 ? -2.796 19.080 90.256 1.00 45.42 234 VAL D O 1
ATOM 15307 N N . GLU F 3 235 ? -1.734 21.018 90.662 1.00 42.55 235 GLU D N 1
ATOM 15308 C CA . GLU F 3 235 ? -1.026 20.998 89.386 1.00 40.79 235 GLU D CA 1
ATOM 15309 C C . GLU F 3 235 ? 0.348 20.412 89.644 1.00 38.25 235 GLU D C 1
ATOM 15310 O O . GLU F 3 235 ? 1.039 20.844 90.565 1.00 37.86 235 GLU D O 1
ATOM 15316 N N . VAL F 3 236 ? 0.738 19.413 88.861 1.00 35.48 236 VAL D N 1
ATOM 15317 C CA . VAL F 3 236 ? 2.062 18.831 89.026 1.00 33.02 236 VAL D CA 1
ATOM 15318 C C . VAL F 3 236 ? 2.882 19.318 87.830 1.00 34.20 236 VAL D C 1
ATOM 15319 O O . VAL F 3 236 ? 2.555 19.029 86.675 1.00 33.70 236 VAL D O 1
ATOM 15323 N N . LYS F 3 237 ? 3.933 20.087 88.119 1.00 35.06 237 LYS D N 1
ATOM 15324 C CA . LYS F 3 237 ? 4.778 20.662 87.086 1.00 34.69 237 LYS D CA 1
ATOM 15325 C C . LYS F 3 237 ? 6.037 19.886 86.738 1.00 36.47 237 LYS D C 1
ATOM 15326 O O . LYS F 3 237 ? 6.668 19.267 87.590 1.00 35.57 237 LYS D O 1
ATOM 15332 N N . GLY F 3 238 ? 6.375 19.926 85.453 1.00 39.98 238 GLY D N 1
ATOM 15333 C CA . GLY F 3 238 ? 7.562 19.270 84.943 1.00 42.40 238 GLY D CA 1
ATOM 15334 C C . GLY F 3 238 ? 7.690 17.771 85.122 1.00 43.57 238 GLY D C 1
ATOM 15335 O O . GLY F 3 238 ? 8.517 17.308 85.900 1.00 42.20 238 GLY D O 1
ATOM 15336 N N . VAL F 3 239 ? 6.894 17.010 84.383 1.00 45.28 239 VAL D N 1
ATOM 15337 C CA . VAL F 3 239 ? 6.955 15.559 84.463 1.00 45.92 239 VAL D CA 1
ATOM 15338 C C . VAL F 3 239 ? 7.696 15.040 83.245 1.00 46.53 239 VAL D C 1
ATOM 15339 O O . VAL F 3 239 ? 7.098 14.383 82.397 1.00 46.34 239 VAL D O 1
ATOM 15343 N N . GLN F 3 240 ? 8.992 15.331 83.164 1.00 47.24 240 GLN D N 1
ATOM 15344 C CA . GLN F 3 240 ? 9.823 14.903 82.036 1.00 48.35 240 GLN D CA 1
ATOM 15345 C C . GLN F 3 240 ? 9.519 13.544 81.436 1.00 48.40 240 GLN D C 1
ATOM 15346 O O . GLN F 3 240 ? 9.346 13.430 80.229 1.00 48.46 240 GLN D O 1
ATOM 15352 N N . ASP F 3 241 ? 9.475 12.512 82.270 1.00 49.07 241 ASP D N 1
ATOM 15353 C CA . ASP F 3 241 ? 9.214 11.160 81.787 1.00 49.83 241 ASP D CA 1
ATOM 15354 C C . ASP F 3 241 ? 7.738 10.747 81.773 1.00 49.00 241 ASP D C 1
ATOM 15355 O O . ASP F 3 241 ? 7.093 10.653 82.810 1.00 49.24 241 ASP D O 1
ATOM 15360 N N . LEU F 3 242 ? 7.214 10.483 80.585 1.00 47.57 242 LEU D N 1
ATOM 15361 C CA . LEU F 3 242 ? 5.826 10.084 80.437 1.00 46.54 242 LEU D CA 1
ATOM 15362 C C . LEU F 3 242 ? 5.557 8.700 81.009 1.00 46.29 242 LEU D C 1
ATOM 15363 O O . LEU F 3 242 ? 4.498 8.450 81.573 1.00 47.12 242 LEU D O 1
ATOM 15368 N N . ASP F 3 243 ? 6.509 7.792 80.852 1.00 45.89 243 ASP D N 1
ATOM 15369 C CA . ASP F 3 243 ? 6.330 6.437 81.350 1.00 46.47 243 ASP D CA 1
ATOM 15370 C C . ASP F 3 243 ? 5.968 6.416 82.804 1.00 45.81 243 ASP D C 1
ATOM 15371 O O . ASP F 3 243 ? 5.377 5.453 83.286 1.00 47.62 243 ASP D O 1
ATOM 15376 N N . LEU F 3 244 ? 6.325 7.482 83.504 1.00 43.97 244 LEU D N 1
ATOM 15377 C CA . LEU F 3 244 ? 6.089 7.564 84.934 1.00 41.89 244 LEU D CA 1
ATOM 15378 C C . LEU F 3 244 ? 4.819 8.286 85.363 1.00 40.34 244 LEU D C 1
ATOM 15379 O O . LEU F 3 244 ? 4.555 8.420 86.554 1.00 39.92 244 LEU D O 1
ATOM 15384 N N . ILE F 3 245 ? 4.026 8.749 84.406 1.00 38.50 245 ILE D N 1
ATOM 15385 C CA . ILE F 3 245 ? 2.799 9.447 84.750 1.00 35.71 245 ILE D CA 1
ATOM 15386 C C . ILE F 3 245 ? 1.883 8.577 85.587 1.00 35.83 245 ILE D C 1
ATOM 15387 O O . ILE F 3 245 ? 1.461 8.987 86.656 1.00 36.96 245 ILE D O 1
ATOM 15392 N N . PRO F 3 246 ? 1.579 7.355 85.126 1.00 36.45 246 PRO D N 1
ATOM 15393 C CA . PRO F 3 246 ? 0.699 6.454 85.880 1.00 36.94 246 PRO D CA 1
ATOM 15394 C C . PRO F 3 246 ? 1.071 6.444 87.361 1.00 36.52 246 PRO D C 1
ATOM 15395 O O . PRO F 3 246 ? 0.247 6.672 88.250 1.00 36.28 246 PRO D O 1
ATOM 15399 N N . GLU F 3 247 ? 2.345 6.181 87.595 1.00 36.47 247 GLU D N 1
ATOM 15400 C CA . GLU F 3 247 ? 2.929 6.112 88.923 1.00 36.54 247 GLU D CA 1
ATOM 15401 C C . GLU F 3 247 ? 2.732 7.367 89.785 1.00 36.72 247 GLU D C 1
ATOM 15402 O O . GLU F 3 247 ? 2.267 7.277 90.929 1.00 36.87 247 GLU D O 1
ATOM 15408 N N . ILE F 3 248 ? 3.082 8.536 89.248 1.00 36.00 248 ILE D N 1
ATOM 15409 C CA . ILE F 3 248 ? 2.933 9.761 90.019 1.00 34.28 248 ILE D CA 1
ATOM 15410 C C . ILE F 3 248 ? 1.470 10.090 90.283 1.00 33.65 248 ILE D C 1
ATOM 15411 O O . ILE F 3 248 ? 1.165 10.750 91.265 1.00 34.51 248 ILE D O 1
ATOM 15416 N N . VAL F 3 249 ? 0.568 9.630 89.422 1.00 32.89 249 VAL D N 1
ATOM 15417 C CA . VAL F 3 249 ? -0.856 9.875 89.630 1.00 33.86 249 VAL D CA 1
ATOM 15418 C C . VAL F 3 249 ? -1.297 9.036 90.816 1.00 34.65 249 VAL D C 1
ATOM 15419 O O . VAL F 3 249 ? -1.797 9.539 91.828 1.00 32.35 249 VAL D O 1
ATOM 15423 N N . GLU F 3 250 ? -1.096 7.737 90.675 1.00 37.39 250 GLU D N 1
ATOM 15424 C CA . GLU F 3 250 ? -1.470 6.801 91.712 1.00 40.79 250 GLU D CA 1
ATOM 15425 C C . GLU F 3 250 ? -0.954 7.295 93.057 1.00 40.15 250 GLU D C 1
ATOM 15426 O O . GLU F 3 250 ? -1.709 7.345 94.030 1.00 40.21 250 GLU D O 1
ATOM 15432 N N . ARG F 3 251 ? 0.322 7.676 93.103 1.00 38.99 251 ARG D N 1
ATOM 15433 C CA . ARG F 3 251 ? 0.923 8.176 94.336 1.00 37.96 251 ARG D CA 1
ATOM 15434 C C . ARG F 3 251 ? 0.296 9.478 94.832 1.00 36.49 251 ARG D C 1
ATOM 15435 O O . ARG F 3 251 ? 0.344 9.776 96.022 1.00 35.08 251 ARG D O 1
ATOM 15443 N N . GLU F 3 252 ? -0.281 10.258 93.923 1.00 35.39 252 GLU D N 1
ATOM 15444 C CA . GLU F 3 252 ? -0.913 11.512 94.311 1.00 34.61 252 GLU D CA 1
ATOM 15445 C C . GLU F 3 252 ? -2.267 11.192 94.899 1.00 34.91 252 GLU D C 1
ATOM 15446 O O . GLU F 3 252 ? -2.687 11.800 95.885 1.00 36.21 252 GLU D O 1
ATOM 15452 N N . VAL F 3 253 ? -2.951 10.235 94.280 1.00 33.93 253 VAL D N 1
ATOM 15453 C CA . VAL F 3 253 ? -4.257 9.802 94.750 1.00 32.99 253 VAL D CA 1
ATOM 15454 C C . VAL F 3 253 ? -4.131 9.363 96.226 1.00 33.77 253 VAL D C 1
ATOM 15455 O O . VAL F 3 253 ? -4.982 9.678 97.067 1.00 33.51 253 VAL D O 1
ATOM 15459 N N . LYS F 3 254 ? -3.047 8.660 96.538 1.00 34.14 254 LYS D N 1
ATOM 15460 C CA . LYS F 3 254 ? -2.806 8.193 97.895 1.00 34.26 254 LYS D CA 1
ATOM 15461 C C . LYS F 3 254 ? -2.643 9.368 98.846 1.00 32.94 254 LYS D C 1
ATOM 15462 O O . LYS F 3 254 ? -3.259 9.399 99.906 1.00 33.46 254 LYS D O 1
ATOM 15468 N N . ARG F 3 255 ? -1.806 10.329 98.465 1.00 31.28 255 ARG D N 1
ATOM 15469 C CA . ARG F 3 255 ? -1.551 11.500 99.295 1.00 29.33 255 ARG D CA 1
ATOM 15470 C C . ARG F 3 255 ? -2.810 12.298 99.603 1.00 29.09 255 ARG D C 1
ATOM 15471 O O . ARG F 3 255 ? -2.940 12.848 100.700 1.00 29.18 255 ARG D O 1
ATOM 15479 N N . GLN F 3 256 ? -3.736 12.386 98.652 1.00 28.49 256 GLN D N 1
ATOM 15480 C CA . GLN F 3 256 ? -4.960 13.125 98.929 1.00 29.20 256 GLN D CA 1
ATOM 15481 C C . GLN F 3 256 ? -5.893 12.290 99.813 1.00 29.58 256 GLN D C 1
ATOM 15482 O O . GLN F 3 256 ? -6.607 12.830 100.665 1.00 28.88 256 GLN D O 1
ATOM 15488 N N . LEU F 3 257 ? -5.864 10.972 99.623 1.00 28.62 257 LEU D N 1
ATOM 15489 C CA . LEU F 3 257 ? -6.667 10.067 100.432 1.00 28.71 257 LEU D CA 1
ATOM 15490 C C . LEU F 3 257 ? -6.142 10.111 101.871 1.00 30.37 257 LEU D C 1
ATOM 15491 O O . LEU F 3 257 ? -6.916 10.212 102.832 1.00 30.25 257 LEU D O 1
ATOM 15496 N N . SER F 3 258 ? -4.821 10.032 102.013 1.00 31.62 258 SER D N 1
ATOM 15497 C CA . SER F 3 258 ? -4.191 10.074 103.329 1.00 32.50 258 SER D CA 1
ATOM 15498 C C . SER F 3 258 ? -4.529 11.378 104.013 1.00 33.38 258 SER D C 1
ATOM 15499 O O . SER F 3 258 ? -4.857 11.398 105.201 1.00 33.93 258 SER D O 1
ATOM 15502 N N . LEU F 3 259 ? -4.442 12.466 103.252 1.00 33.16 259 LEU D N 1
ATOM 15503 C CA . LEU F 3 259 ? -4.749 13.789 103.773 1.00 32.77 259 LEU D CA 1
ATOM 15504 C C . LEU F 3 259 ? -6.209 13.909 104.171 1.00 32.88 259 LEU D C 1
ATOM 15505 O O . LEU F 3 259 ? -6.545 14.697 105.073 1.00 34.15 259 LEU D O 1
ATOM 15510 N N . VAL F 3 260 ? -7.064 13.141 103.486 1.00 31.54 260 VAL D N 1
ATOM 15511 C CA . VAL F 3 260 ? -8.504 13.133 103.756 1.00 31.00 260 VAL D CA 1
ATOM 15512 C C . VAL F 3 260 ? -8.783 12.358 105.037 1.00 32.23 260 VAL D C 1
ATOM 15513 O O . VAL F 3 260 ? -9.548 12.808 105.890 1.00 32.30 260 VAL D O 1
ATOM 15517 N N . GLU F 3 261 ? -8.178 11.181 105.159 1.00 34.79 261 GLU D N 1
ATOM 15518 C CA . GLU F 3 261 ? -8.332 10.382 106.369 1.00 37.58 261 GLU D CA 1
ATOM 15519 C C . GLU F 3 261 ? -7.896 11.253 107.531 1.00 35.76 261 GLU D C 1
ATOM 15520 O O . GLU F 3 261 ? -8.499 11.237 108.596 1.00 35.02 261 GLU D O 1
ATOM 15526 N N . ILE F 3 262 ? -6.828 12.011 107.317 1.00 34.48 262 ILE D N 1
ATOM 15527 C CA . ILE F 3 262 ? -6.324 12.881 108.363 1.00 33.97 262 ILE D CA 1
ATOM 15528 C C . ILE F 3 262 ? -7.298 14.011 108.649 1.00 34.58 262 ILE D C 1
ATOM 15529 O O . ILE F 3 262 ? -7.298 14.560 109.748 1.00 35.32 262 ILE D O 1
ATOM 15534 N N . ARG F 3 263 ? -8.129 14.363 107.672 1.00 34.98 263 ARG D N 1
ATOM 15535 C CA . ARG F 3 263 ? -9.119 15.418 107.876 1.00 34.18 263 ARG D CA 1
ATOM 15536 C C . ARG F 3 263 ? -10.189 14.882 108.808 1.00 34.09 263 ARG D C 1
ATOM 15537 O O . ARG F 3 263 ? -10.571 15.510 109.792 1.00 35.29 263 ARG D O 1
ATOM 15545 N N . ASP F 3 264 ? -10.667 13.697 108.481 1.00 33.07 264 ASP D N 1
ATOM 15546 C CA . ASP F 3 264 ? -11.703 13.071 109.251 1.00 32.93 264 ASP D CA 1
ATOM 15547 C C . ASP F 3 264 ? -11.327 12.767 110.698 1.00 33.10 264 ASP D C 1
ATOM 15548 O O . ASP F 3 264 ? -12.191 12.747 111.583 1.00 33.86 264 ASP D O 1
ATOM 15553 N N . THR F 3 265 ? -10.046 12.545 110.959 1.00 32.09 265 THR D N 1
ATOM 15554 C CA . THR F 3 265 ? -9.653 12.272 112.328 1.00 31.16 265 THR D CA 1
ATOM 15555 C C . THR F 3 265 ? -9.523 13.562 113.090 1.00 30.81 265 THR D C 1
ATOM 15556 O O . THR F 3 265 ? -9.812 13.606 114.280 1.00 32.21 265 THR D O 1
ATOM 15560 N N . LEU F 3 266 ? -9.088 14.617 112.413 1.00 29.78 266 LEU D N 1
ATOM 15561 C CA . LEU F 3 266 ? -8.961 15.901 113.079 1.00 29.90 266 LEU D CA 1
ATOM 15562 C C . LEU F 3 266 ? -10.343 16.358 113.508 1.00 29.62 266 LEU D C 1
ATOM 15563 O O . LEU F 3 266 ? -10.490 17.067 114.499 1.00 28.89 266 LEU D O 1
ATOM 15568 N N . GLN F 3 267 ? -11.360 15.939 112.765 1.00 30.05 267 GLN D N 1
ATOM 15569 C CA . GLN F 3 267 ? -12.726 16.306 113.108 1.00 31.98 267 GLN D CA 1
ATOM 15570 C C . GLN F 3 267 ? -13.254 15.341 114.175 1.00 30.66 267 GLN D C 1
ATOM 15571 O O . GLN F 3 267 ? -13.943 15.756 115.104 1.00 29.70 267 GLN D O 1
ATOM 15577 N N . GLU F 3 268 ? -12.907 14.058 114.045 1.00 29.37 268 GLU D N 1
ATOM 15578 C CA . GLU F 3 268 ? -13.306 13.027 115.012 1.00 26.96 268 GLU D CA 1
ATOM 15579 C C . GLU F 3 268 ? -12.996 13.609 116.377 1.00 29.79 268 GLU D C 1
ATOM 15580 O O . GLU F 3 268 ? -13.795 13.510 117.303 1.00 30.81 268 GLU D O 1
ATOM 15586 N N . ARG F 3 269 ? -11.845 14.265 116.482 1.00 33.36 269 ARG D N 1
ATOM 15587 C CA . ARG F 3 269 ? -11.423 14.847 117.750 1.00 35.93 269 ARG D CA 1
ATOM 15588 C C . ARG F 3 269 ? -11.464 16.369 117.754 1.00 37.02 269 ARG D C 1
ATOM 15589 O O . ARG F 3 269 ? -10.725 17.018 118.491 1.00 37.34 269 ARG D O 1
ATOM 15597 N N . GLY F 3 270 ? -12.346 16.928 116.934 1.00 39.44 270 GLY D N 1
ATOM 15598 C CA . GLY F 3 270 ? -12.505 18.373 116.862 1.00 42.58 270 GLY D CA 1
ATOM 15599 C C . GLY F 3 270 ? -11.264 19.194 117.154 1.00 44.35 270 GLY D C 1
ATOM 15600 O O . GLY F 3 270 ? -11.256 20.052 118.039 1.00 43.51 270 GLY D O 1
ATOM 15601 N N . ALA F 3 271 ? -10.213 18.925 116.394 1.00 46.72 271 ALA D N 1
ATOM 15602 C CA . ALA F 3 271 ? -8.949 19.617 116.544 1.00 49.57 271 ALA D CA 1
ATOM 15603 C C . ALA F 3 271 ? -9.095 21.116 116.312 1.00 52.04 271 ALA D C 1
ATOM 15604 O O . ALA F 3 271 ? -9.969 21.562 115.573 1.00 51.68 271 ALA D O 1
ATOM 15606 N N . VAL F 3 272 ? -8.219 21.883 116.949 1.00 55.57 272 VAL D N 1
ATOM 15607 C CA . VAL F 3 272 ? -8.220 23.331 116.833 1.00 58.75 272 VAL D CA 1
ATOM 15608 C C . VAL F 3 272 ? -6.799 23.796 116.610 1.00 61.08 272 VAL D C 1
ATOM 15609 O O . VAL F 3 272 ? -5.867 23.240 117.176 1.00 61.79 272 VAL D O 1
ATOM 15613 N N . VAL F 3 273 ? -6.632 24.824 115.792 1.00 64.59 273 VAL D N 1
ATOM 15614 C CA . VAL F 3 273 ? -5.309 25.353 115.508 1.00 67.35 273 VAL D CA 1
ATOM 15615 C C . VAL F 3 273 ? -5.167 26.752 116.085 1.00 69.67 273 VAL D C 1
ATOM 15616 O O . VAL F 3 273 ? -5.800 27.689 115.606 1.00 70.21 273 VAL D O 1
ATOM 15620 N N . GLU F 3 274 ? -4.341 26.892 117.116 1.00 72.48 274 GLU D N 1
ATOM 15621 C CA . GLU F 3 274 ? -4.128 28.196 117.742 1.00 75.96 274 GLU D CA 1
ATOM 15622 C C . GLU F 3 274 ? -2.886 28.899 117.226 1.00 76.79 274 GLU D C 1
ATOM 15623 O O . GLU F 3 274 ? -1.781 28.378 117.361 1.00 77.54 274 GLU D O 1
ATOM 15629 N N . ASP F 3 275 ? -3.060 30.091 116.662 1.00 77.67 275 ASP D N 1
ATOM 15630 C CA . ASP F 3 275 ? -1.927 30.837 116.130 1.00 78.86 275 ASP D CA 1
ATOM 15631 C C . ASP F 3 275 ? -1.066 31.434 117.230 1.00 78.95 275 ASP D C 1
ATOM 15632 O O . ASP F 3 275 ? -0.372 32.423 117.015 1.00 79.19 275 ASP D O 1
ATOM 15637 N N . LYS F 3 276 ? -1.102 30.824 118.407 1.00 79.45 276 LYS D N 1
ATOM 15638 C CA . LYS F 3 276 ? -0.306 31.305 119.529 1.00 80.77 276 LYS D CA 1
ATOM 15639 C C . LYS F 3 276 ? 1.112 30.730 119.454 1.00 80.84 276 LYS D C 1
ATOM 15640 O O . LYS F 3 276 ? 1.294 29.516 119.572 1.00 81.33 276 LYS D O 1
ATOM 15646 N N . ILE F 3 277 ? 2.113 31.586 119.249 1.00 80.59 277 ILE D N 1
ATOM 15647 C CA . ILE F 3 277 ? 3.494 31.109 119.194 1.00 80.00 277 ILE D CA 1
ATOM 15648 C C . ILE F 3 277 ? 4.178 31.339 120.545 1.00 80.40 277 ILE D C 1
ATOM 15649 O O . ILE F 3 277 ? 4.078 32.418 121.134 1.00 79.92 277 ILE D O 1
ATOM 15654 N N . PHE F 3 278 ? 4.871 30.312 121.030 1.00 81.04 278 PHE D N 1
ATOM 15655 C CA . PHE F 3 278 ? 5.558 30.377 122.315 1.00 81.75 278 PHE D CA 1
ATOM 15656 C C . PHE F 3 278 ? 7.065 30.441 122.140 1.00 83.14 278 PHE D C 1
ATOM 15657 O O . PHE F 3 278 ? 7.618 29.818 121.235 1.00 83.78 278 PHE D O 1
ATOM 15665 N N . ASP F 3 279 ? 7.724 31.199 123.012 1.00 84.23 279 ASP D N 1
ATOM 15666 C CA . ASP F 3 279 ? 9.176 31.343 122.967 1.00 85.30 279 ASP D CA 1
ATOM 15667 C C . ASP F 3 279 ? 9.824 30.247 123.818 1.00 85.04 279 ASP D C 1
ATOM 15668 O O . ASP F 3 279 ? 10.519 30.524 124.794 1.00 85.22 279 ASP D O 1
ATOM 15673 N N . VAL F 3 280 ? 9.583 28.998 123.436 1.00 84.38 280 VAL D N 1
ATOM 15674 C CA . VAL F 3 280 ? 10.123 27.844 124.140 1.00 84.70 280 VAL D CA 1
ATOM 15675 C C . VAL F 3 280 ? 11.650 27.791 124.034 1.00 85.48 280 VAL D C 1
ATOM 15676 O O . VAL F 3 280 ? 12.205 26.832 123.500 1.00 86.51 280 VAL D O 1
ATOM 15680 N N . SER F 3 281 ? 12.328 28.811 124.552 1.00 85.65 281 SER D N 1
ATOM 15681 C CA . SER F 3 281 ? 13.785 28.868 124.476 1.00 86.12 281 SER D CA 1
ATOM 15682 C C . SER F 3 281 ? 14.487 28.411 125.748 1.00 86.58 281 SER D C 1
ATOM 15683 O O . SER F 3 281 ? 15.480 27.682 125.690 1.00 86.25 281 SER D O 1
ATOM 15686 N N . GLU F 3 282 ? 13.969 28.853 126.891 1.00 87.12 282 GLU D N 1
ATOM 15687 C CA . GLU F 3 282 ? 14.555 28.517 128.182 1.00 87.87 282 GLU D CA 1
ATOM 15688 C C . GLU F 3 282 ? 14.464 27.030 128.434 1.00 87.89 282 GLU D C 1
ATOM 15689 O O . GLU F 3 282 ? 15.186 26.494 129.266 1.00 88.33 282 GLU D O 1
ATOM 15695 N N . VAL F 3 283 ? 13.576 26.363 127.709 1.00 88.09 283 VAL D N 1
ATOM 15696 C CA . VAL F 3 283 ? 13.397 24.928 127.863 1.00 89.24 283 VAL D CA 1
ATOM 15697 C C . VAL F 3 283 ? 14.607 24.159 127.334 1.00 90.22 283 VAL D C 1
ATOM 15698 O O . VAL F 3 283 ? 14.790 22.978 127.634 1.00 89.61 283 VAL D O 1
ATOM 15702 N N . PHE F 3 284 ? 15.441 24.842 126.556 1.00 92.22 284 PHE D N 1
ATOM 15703 C CA . PHE F 3 284 ? 16.627 24.225 125.975 1.00 94.35 284 PHE D CA 1
ATOM 15704 C C . PHE F 3 284 ? 17.926 24.917 126.395 1.00 96.43 284 PHE D C 1
ATOM 15705 O O . PHE F 3 284 ? 18.929 24.839 125.682 1.00 97.16 284 PHE D O 1
ATOM 15713 N N . ALA F 3 285 ? 17.908 25.594 127.541 1.00 98.21 285 ALA D N 1
ATOM 15714 C CA . ALA F 3 285 ? 19.096 26.282 128.038 1.00 99.25 285 ALA D CA 1
ATOM 15715 C C . ALA F 3 285 ? 20.293 25.353 127.881 1.00 100.27 285 ALA D C 1
ATOM 15716 O O . ALA F 3 285 ? 21.302 25.718 127.278 1.00 100.68 285 ALA D O 1
ATOM 15718 N N . ASP F 3 286 ? 20.155 24.143 128.416 1.00 101.51 286 ASP D N 1
ATOM 15719 C CA . ASP F 3 286 ? 21.195 23.119 128.356 1.00 103.17 286 ASP D CA 1
ATOM 15720 C C . ASP F 3 286 ? 20.668 21.953 127.519 1.00 103.50 286 ASP D C 1
ATOM 15721 O O . ASP F 3 286 ? 20.158 20.985 128.081 1.00 103.60 286 ASP D O 1
ATOM 15726 N N . THR F 3 287 ? 20.783 22.027 126.196 1.00 103.95 287 THR D N 1
ATOM 15727 C CA . THR F 3 287 ? 20.291 20.946 125.344 1.00 104.41 287 THR D CA 1
ATOM 15728 C C . THR F 3 287 ? 21.404 20.061 124.796 1.00 104.74 287 THR D C 1
ATOM 15729 O O . THR F 3 287 ? 22.585 20.377 124.935 1.00 104.65 287 THR D O 1
ATOM 15733 N N . GLU F 3 288 ? 21.020 18.955 124.164 1.00 104.93 288 GLU D N 1
ATOM 15734 C CA . GLU F 3 288 ? 21.993 18.031 123.596 1.00 105.41 288 GLU D CA 1
ATOM 15735 C C . GLU F 3 288 ? 21.977 17.978 122.063 1.00 104.95 288 GLU D C 1
ATOM 15736 O O . GLU F 3 288 ? 22.456 17.008 121.465 1.00 105.17 288 GLU D O 1
ATOM 15742 N N . SER F 3 289 ? 21.427 19.015 121.430 1.00 103.48 289 SER D N 1
ATOM 15743 C CA . SER F 3 289 ? 21.381 19.080 119.968 1.00 101.50 289 SER D CA 1
ATOM 15744 C C . SER F 3 289 ? 21.960 20.390 119.462 1.00 100.44 289 SER D C 1
ATOM 15745 O O . SER F 3 289 ? 21.393 21.462 119.683 1.00 100.27 289 SER D O 1
ATOM 15748 N N . ARG F 3 290 ? 23.097 20.288 118.780 1.00 99.11 290 ARG D N 1
ATOM 15749 C CA . ARG F 3 290 ? 23.785 21.454 118.243 1.00 97.98 290 ARG D CA 1
ATOM 15750 C C . ARG F 3 290 ? 22.831 22.373 117.483 1.00 96.24 290 ARG D C 1
ATOM 15751 O O . ARG F 3 290 ? 22.817 23.585 117.705 1.00 95.41 290 ARG D O 1
ATOM 15759 N N . ILE F 3 291 ? 22.028 21.778 116.604 1.00 94.40 291 ILE D N 1
ATOM 15760 C CA . ILE F 3 291 ? 21.065 22.509 115.781 1.00 91.77 291 ILE D CA 1
ATOM 15761 C C . ILE F 3 291 ? 20.349 23.638 116.522 1.00 90.61 291 ILE D C 1
ATOM 15762 O O . ILE F 3 291 ? 20.296 24.773 116.043 1.00 89.36 291 ILE D O 1
ATOM 15767 N N . ILE F 3 292 ? 19.801 23.320 117.690 1.00 89.82 292 ILE D N 1
ATOM 15768 C CA . ILE F 3 292 ? 19.073 24.297 118.495 1.00 88.78 292 ILE D CA 1
ATOM 15769 C C . ILE F 3 292 ? 19.997 25.167 119.349 1.00 88.50 292 ILE D C 1
ATOM 15770 O O . ILE F 3 292 ? 19.886 26.396 119.346 1.00 88.10 292 ILE D O 1
ATOM 15775 N N . SER F 3 293 ? 20.894 24.515 120.091 1.00 88.02 293 SER D N 1
ATOM 15776 C CA . SER F 3 293 ? 21.848 25.198 120.969 1.00 86.98 293 SER D CA 1
ATOM 15777 C C . SER F 3 293 ? 22.531 26.363 120.255 1.00 86.15 293 SER D C 1
ATOM 15778 O O . SER F 3 293 ? 22.816 27.406 120.856 1.00 84.80 293 SER D O 1
ATOM 15781 N N . SER F 3 294 ? 22.793 26.160 118.967 1.00 85.56 294 SER D N 1
ATOM 15782 C CA . SER F 3 294 ? 23.443 27.160 118.130 1.00 84.75 294 SER D CA 1
ATOM 15783 C C . SER F 3 294 ? 22.410 28.036 117.424 1.00 83.37 294 SER D C 1
ATOM 15784 O O . SER F 3 294 ? 22.754 28.954 116.677 1.00 82.85 294 SER D O 1
ATOM 15787 N N . ALA F 3 295 ? 21.140 27.745 117.668 1.00 81.74 295 ALA D N 1
ATOM 15788 C CA . ALA F 3 295 ? 20.065 28.508 117.063 1.00 79.37 295 ALA D CA 1
ATOM 15789 C C . ALA F 3 295 ? 19.861 29.796 117.833 1.00 77.36 295 ALA D C 1
ATOM 15790 O O . ALA F 3 295 ? 19.881 29.804 119.062 1.00 76.34 295 ALA D O 1
ATOM 15792 N N . GLU F 3 296 ? 19.680 30.880 117.090 1.00 75.59 296 GLU D N 1
ATOM 15793 C CA . GLU F 3 296 ? 19.445 32.200 117.656 1.00 74.67 296 GLU D CA 1
ATOM 15794 C C . GLU F 3 296 ? 18.399 32.042 118.774 1.00 73.54 296 GLU D C 1
ATOM 15795 O O . GLU F 3 296 ? 18.751 31.826 119.939 1.00 73.35 296 GLU D O 1
ATOM 15801 N N . SER F 3 297 ? 17.118 32.147 118.424 1.00 72.36 297 SER D N 1
ATOM 15802 C CA . SER F 3 297 ? 16.037 31.955 119.399 1.00 70.45 297 SER D CA 1
ATOM 15803 C C . SER F 3 297 ? 15.305 30.658 119.025 1.00 69.20 297 SER D C 1
ATOM 15804 O O . SER F 3 297 ? 15.778 29.891 118.185 1.00 69.56 297 SER D O 1
ATOM 15807 N N . VAL F 3 298 ? 14.166 30.397 119.647 1.00 67.26 298 VAL D N 1
ATOM 15808 C CA . VAL F 3 298 ? 13.429 29.180 119.340 1.00 66.34 298 VAL D CA 1
ATOM 15809 C C . VAL F 3 298 ? 11.974 29.297 119.783 1.00 66.20 298 VAL D C 1
ATOM 15810 O O . VAL F 3 298 ? 11.684 29.543 120.949 1.00 67.05 298 VAL D O 1
ATOM 15814 N N . LEU F 3 299 ? 11.063 29.127 118.831 1.00 65.59 299 LEU D N 1
ATOM 15815 C CA . LEU F 3 299 ? 9.631 29.221 119.094 1.00 64.20 299 LEU D CA 1
ATOM 15816 C C . LEU F 3 299 ? 8.936 27.883 118.803 1.00 63.46 299 LEU D C 1
ATOM 15817 O O . LEU F 3 299 ? 9.516 27.000 118.159 1.00 64.06 299 LEU D O 1
ATOM 15822 N N . ALA F 3 300 ? 7.701 27.739 119.285 1.00 61.75 300 ALA D N 1
ATOM 15823 C CA . ALA F 3 300 ? 6.923 26.514 119.087 1.00 58.54 300 ALA D CA 1
ATOM 15824 C C . ALA F 3 300 ? 5.424 26.815 119.079 1.00 56.25 300 ALA D C 1
ATOM 15825 O O . ALA F 3 300 ? 4.990 27.831 119.608 1.00 55.24 300 ALA D O 1
ATOM 15827 N N . VAL F 3 301 ? 4.636 25.934 118.471 1.00 54.99 301 VAL D N 1
ATOM 15828 C CA . VAL F 3 301 ? 3.193 26.131 118.418 1.00 53.04 301 VAL D CA 1
ATOM 15829 C C . VAL F 3 301 ? 2.459 24.825 118.686 1.00 51.36 301 VAL D C 1
ATOM 15830 O O . VAL F 3 301 ? 2.971 23.747 118.371 1.00 50.74 301 VAL D O 1
ATOM 15834 N N . LYS F 3 302 ? 1.265 24.917 119.269 1.00 49.46 302 LYS D N 1
ATOM 15835 C CA . LYS F 3 302 ? 0.490 23.718 119.557 1.00 48.31 302 LYS D CA 1
ATOM 15836 C C . LYS F 3 302 ? -0.679 23.538 118.609 1.00 47.01 302 LYS D C 1
ATOM 15837 O O . LYS F 3 302 ? -1.350 24.492 118.204 1.00 46.47 302 LYS D O 1
ATOM 15843 N N . LEU F 3 303 ? -0.916 22.283 118.265 1.00 45.22 303 LEU D N 1
ATOM 15844 C CA . LEU F 3 303 ? -1.993 21.927 117.372 1.00 43.64 303 LEU D CA 1
ATOM 15845 C C . LEU F 3 303 ? -2.837 20.907 118.132 1.00 44.43 303 LEU D C 1
ATOM 15846 O O . LEU F 3 303 ? -2.457 19.740 118.258 1.00 43.96 303 LEU D O 1
ATOM 15851 N N . ARG F 3 304 ? -3.980 21.358 118.638 1.00 45.68 304 ARG D N 1
ATOM 15852 C CA . ARG F 3 304 ? -4.871 20.509 119.416 1.00 48.16 304 ARG D CA 1
ATOM 15853 C C . ARG F 3 304 ? -5.374 19.258 118.701 1.00 47.09 304 ARG D C 1
ATOM 15854 O O . ARG F 3 304 ? -5.936 19.347 117.616 1.00 46.82 304 ARG D O 1
ATOM 15862 N N . GLY F 3 305 ? -5.166 18.100 119.333 1.00 45.66 305 GLY D N 1
ATOM 15863 C CA . GLY F 3 305 ? -5.593 16.826 118.780 1.00 44.05 305 GLY D CA 1
ATOM 15864 C C . GLY F 3 305 ? -4.777 16.327 117.597 1.00 43.13 305 GLY D C 1
ATOM 15865 O O . GLY F 3 305 ? -4.987 15.200 117.131 1.00 42.59 305 GLY D O 1
ATOM 15866 N N . PHE F 3 306 ? -3.848 17.158 117.116 1.00 41.40 306 PHE D N 1
ATOM 15867 C CA . PHE F 3 306 ? -3.004 16.819 115.965 1.00 38.32 306 PHE D CA 1
ATOM 15868 C C . PHE F 3 306 ? -2.045 15.684 116.219 1.00 36.40 306 PHE D C 1
ATOM 15869 O O . PHE F 3 306 ? -1.373 15.213 115.308 1.00 35.20 306 PHE D O 1
ATOM 15877 N N . ASP F 3 307 ? -1.990 15.236 117.459 1.00 35.82 307 ASP D N 1
ATOM 15878 C CA . ASP F 3 307 ? -1.083 14.167 117.808 1.00 36.17 307 ASP D CA 1
ATOM 15879 C C . ASP F 3 307 ? -1.252 12.944 116.930 1.00 33.87 307 ASP D C 1
ATOM 15880 O O . ASP F 3 307 ? -2.349 12.618 116.502 1.00 34.52 307 ASP D O 1
ATOM 15885 N N . GLY F 3 308 ? -0.132 12.290 116.657 1.00 32.62 308 GLY D N 1
ATOM 15886 C CA . GLY F 3 308 ? -0.118 11.083 115.864 1.00 31.36 308 GLY D CA 1
ATOM 15887 C C . GLY F 3 308 ? -0.417 11.236 114.398 1.00 31.37 308 GLY D C 1
ATOM 15888 O O . GLY F 3 308 ? -0.342 10.261 113.669 1.00 32.92 308 GLY D O 1
ATOM 15889 N N . LEU F 3 309 ? -0.728 12.441 113.949 1.00 31.11 309 LEU D N 1
ATOM 15890 C CA . LEU F 3 309 ? -1.078 12.629 112.550 1.00 30.40 309 LEU D CA 1
ATOM 15891 C C . LEU F 3 309 ? -0.076 13.418 111.721 1.00 33.13 309 LEU D C 1
ATOM 15892 O O . LEU F 3 309 ? -0.108 13.372 110.480 1.00 33.76 309 LEU D O 1
ATOM 15897 N N . ILE F 3 310 ? 0.816 14.147 112.388 1.00 35.09 310 ILE D N 1
ATOM 15898 C CA . ILE F 3 310 ? 1.806 14.923 111.655 1.00 34.59 310 ILE D CA 1
ATOM 15899 C C . ILE F 3 310 ? 2.915 14.013 111.130 1.00 34.33 310 ILE D C 1
ATOM 15900 O O . ILE F 3 310 ? 3.593 14.327 110.161 1.00 33.74 310 ILE D O 1
ATOM 15905 N N . GLY F 3 311 ? 3.060 12.853 111.748 1.00 35.39 311 GLY D N 1
ATOM 15906 C CA . GLY F 3 311 ? 4.073 11.927 111.298 1.00 38.35 311 GLY D CA 1
ATOM 15907 C C . GLY F 3 311 ? 3.541 10.774 110.463 1.00 39.67 311 GLY D C 1
ATOM 15908 O O . GLY F 3 311 ? 4.309 9.917 110.038 1.00 41.68 311 GLY D O 1
ATOM 15909 N N . VAL F 3 312 ? 2.237 10.734 110.220 1.00 40.82 312 VAL D N 1
ATOM 15910 C CA . VAL F 3 312 ? 1.672 9.646 109.436 1.00 41.07 312 VAL D CA 1
ATOM 15911 C C . VAL F 3 312 ? 2.112 9.766 107.998 1.00 41.25 312 VAL D C 1
ATOM 15912 O O . VAL F 3 312 ? 1.998 10.832 107.389 1.00 42.03 312 VAL D O 1
ATOM 15916 N N . GLU F 3 313 ? 2.608 8.667 107.450 1.00 40.73 313 GLU D N 1
ATOM 15917 C CA . GLU F 3 313 ? 3.062 8.668 106.077 1.00 41.18 313 GLU D CA 1
ATOM 15918 C C . GLU F 3 313 ? 1.865 8.782 105.136 1.00 40.90 313 GLU D C 1
ATOM 15919 O O . GLU F 3 313 ? 1.132 7.820 104.929 1.00 40.19 313 GLU D O 1
ATOM 15925 N N . ILE F 3 314 ? 1.670 9.973 104.576 1.00 41.12 314 ILE D N 1
ATOM 15926 C CA . ILE F 3 314 ? 0.571 10.241 103.650 1.00 40.33 314 ILE D CA 1
ATOM 15927 C C . ILE F 3 314 ? 0.930 9.776 102.246 1.00 41.35 314 ILE D C 1
ATOM 15928 O O . ILE F 3 314 ? 0.061 9.482 101.421 1.00 40.65 314 ILE D O 1
ATOM 15933 N N . GLN F 3 315 ? 2.228 9.722 101.984 1.00 42.91 315 GLN D N 1
ATOM 15934 C CA . GLN F 3 315 ? 2.738 9.298 100.691 1.00 44.13 315 GLN D CA 1
ATOM 15935 C C . GLN F 3 315 ? 4.040 8.531 100.936 1.00 43.83 315 GLN D C 1
ATOM 15936 O O . GLN F 3 315 ? 4.845 8.912 101.789 1.00 44.08 315 GLN D O 1
ATOM 15942 N N . PRO F 3 316 ? 4.253 7.432 100.200 1.00 43.17 316 PRO D N 1
ATOM 15943 C CA . PRO F 3 316 ? 5.451 6.594 100.327 1.00 41.33 316 PRO D CA 1
ATOM 15944 C C . PRO F 3 316 ? 6.753 7.351 100.556 1.00 38.81 316 PRO D C 1
ATOM 15945 O O . PRO F 3 316 ? 7.449 7.689 99.613 1.00 38.92 316 PRO D O 1
ATOM 15949 N N . GLY F 3 317 ? 7.073 7.614 101.817 1.00 36.86 317 GLY D N 1
ATOM 15950 C CA . GLY F 3 317 ? 8.298 8.323 102.132 1.00 35.88 317 GLY D CA 1
ATOM 15951 C C . GLY F 3 317 ? 8.130 9.679 102.792 1.00 35.05 317 GLY D C 1
ATOM 15952 O O . GLY F 3 317 ? 8.953 10.063 103.619 1.00 34.43 317 GLY D O 1
ATOM 15953 N N . ARG F 3 318 ? 7.083 10.410 102.421 1.00 35.15 318 ARG D N 1
ATOM 15954 C CA . ARG F 3 318 ? 6.812 11.736 102.987 1.00 35.20 318 ARG D CA 1
ATOM 15955 C C . ARG F 3 318 ? 5.579 11.709 103.902 1.00 36.32 318 ARG D C 1
ATOM 15956 O O . ARG F 3 318 ? 4.662 10.909 103.705 1.00 36.72 318 ARG D O 1
ATOM 15964 N N . ARG F 3 319 ? 5.558 12.604 104.885 1.00 36.52 319 ARG D N 1
ATOM 15965 C CA . ARG F 3 319 ? 4.464 12.690 105.847 1.00 37.59 319 ARG D CA 1
ATOM 15966 C C . ARG F 3 319 ? 3.799 14.057 105.784 1.00 37.38 319 ARG D C 1
ATOM 15967 O O . ARG F 3 319 ? 4.280 14.944 105.090 1.00 38.10 319 ARG D O 1
ATOM 15975 N N . LEU F 3 320 ? 2.701 14.235 106.515 1.00 36.94 320 LEU D N 1
ATOM 15976 C CA . LEU F 3 320 ? 2.013 15.529 106.538 1.00 36.13 320 LEU D CA 1
ATOM 15977 C C . LEU F 3 320 ? 3.024 16.558 107.010 1.00 36.18 320 LEU D C 1
ATOM 15978 O O . LEU F 3 320 ? 3.159 17.642 106.438 1.00 36.20 320 LEU D O 1
ATOM 15983 N N . GLY F 3 321 ? 3.733 16.194 108.072 1.00 35.95 321 GLY D N 1
ATOM 15984 C CA . GLY F 3 321 ? 4.732 17.072 108.634 1.00 34.12 321 GLY D CA 1
ATOM 15985 C C . GLY F 3 321 ? 5.654 17.545 107.545 1.00 32.92 321 GLY D C 1
ATOM 15986 O O . GLY F 3 321 ? 6.129 18.674 107.588 1.00 33.58 321 GLY D O 1
ATOM 15987 N N . THR F 3 322 ? 5.913 16.685 106.567 1.00 30.84 322 THR D N 1
ATOM 15988 C CA . THR F 3 322 ? 6.787 17.074 105.473 1.00 29.65 322 THR D CA 1
ATOM 15989 C C . THR F 3 322 ? 6.121 18.210 104.730 1.00 27.92 322 THR D C 1
ATOM 15990 O O . THR F 3 322 ? 6.769 19.173 104.355 1.00 26.66 322 THR D O 1
ATOM 15994 N N . GLU F 3 323 ? 4.819 18.095 104.513 1.00 27.92 323 GLU D N 1
ATOM 15995 C CA . GLU F 3 323 ? 4.100 19.145 103.812 1.00 30.52 323 GLU D CA 1
ATOM 15996 C C . GLU F 3 323 ? 4.285 20.416 104.614 1.00 32.32 323 GLU D C 1
ATOM 15997 O O . GLU F 3 323 ? 4.700 21.447 104.084 1.00 32.09 323 GLU D O 1
ATOM 16003 N N . MET F 3 324 ? 3.992 20.333 105.907 1.00 35.32 324 MET D N 1
ATOM 16004 C CA . MET F 3 324 ? 4.132 21.486 106.785 1.00 37.50 324 MET D CA 1
ATOM 16005 C C . MET F 3 324 ? 5.561 22.008 106.682 1.00 37.69 324 MET D C 1
ATOM 16006 O O . MET F 3 324 ? 5.796 23.202 106.509 1.00 36.45 324 MET D O 1
ATOM 16011 N N . ALA F 3 325 ? 6.513 21.093 106.767 1.00 39.41 325 ALA D N 1
ATOM 16012 C CA . ALA F 3 325 ? 7.912 21.456 106.669 1.00 41.32 325 ALA D CA 1
ATOM 16013 C C . ALA F 3 325 ? 8.141 22.210 105.373 1.00 42.19 325 ALA D C 1
ATOM 16014 O O . ALA F 3 325 ? 8.886 23.177 105.339 1.00 43.49 325 ALA D O 1
ATOM 16016 N N . ASP F 3 326 ? 7.503 21.775 104.298 1.00 42.82 326 ASP D N 1
ATOM 16017 C CA . ASP F 3 326 ? 7.707 22.469 103.048 1.00 43.17 326 ASP D CA 1
ATOM 16018 C C . ASP F 3 326 ? 7.022 23.833 103.091 1.00 43.12 326 ASP D C 1
ATOM 16019 O O . ASP F 3 326 ? 7.599 24.819 102.646 1.00 43.36 326 ASP D O 1
ATOM 16024 N N . TYR F 3 327 ? 5.813 23.907 103.644 1.00 42.92 327 TYR D N 1
ATOM 16025 C CA . TYR F 3 327 ? 5.098 25.186 103.722 1.00 43.64 327 TYR D CA 1
ATOM 16026 C C . TYR F 3 327 ? 5.920 26.177 104.558 1.00 44.10 327 TYR D C 1
ATOM 16027 O O . TYR F 3 327 ? 6.009 27.383 104.260 1.00 43.63 327 TYR D O 1
ATOM 16036 N N . ALA F 3 328 ? 6.526 25.646 105.610 1.00 43.15 328 ALA D N 1
ATOM 16037 C CA . ALA F 3 328 ? 7.304 26.466 106.501 1.00 43.55 328 ALA D CA 1
ATOM 16038 C C . ALA F 3 328 ? 8.684 26.776 105.969 1.00 45.13 328 ALA D C 1
ATOM 16039 O O . ALA F 3 328 ? 9.216 27.836 106.270 1.00 46.73 328 ALA D O 1
ATOM 16041 N N . LYS F 3 329 ? 9.276 25.878 105.181 1.00 45.92 329 LYS D N 1
ATOM 16042 C CA . LYS F 3 329 ? 10.620 26.143 104.676 1.00 44.88 329 LYS D CA 1
ATOM 16043 C C . LYS F 3 329 ? 10.723 27.446 103.914 1.00 47.04 329 LYS D C 1
ATOM 16044 O O . LYS F 3 329 ? 11.757 28.100 103.968 1.00 47.90 329 LYS D O 1
ATOM 16050 N N . LYS F 3 330 ? 9.670 27.841 103.206 1.00 49.81 330 LYS D N 1
ATOM 16051 C CA . LYS F 3 330 ? 9.710 29.135 102.538 1.00 52.70 330 LYS D CA 1
ATOM 16052 C C . LYS F 3 330 ? 9.911 30.109 103.696 1.00 55.60 330 LYS D C 1
ATOM 16053 O O . LYS F 3 330 ? 9.687 29.749 104.853 1.00 57.47 330 LYS D O 1
ATOM 16059 N N . ARG F 3 331 ? 10.325 31.335 103.412 1.00 57.65 331 ARG D N 1
ATOM 16060 C CA . ARG F 3 331 ? 10.547 32.287 104.493 1.00 59.15 331 ARG D CA 1
ATOM 16061 C C . ARG F 3 331 ? 11.792 31.871 105.287 1.00 58.11 331 ARG D C 1
ATOM 16062 O O . ARG F 3 331 ? 12.087 32.420 106.345 1.00 58.18 331 ARG D O 1
ATOM 16070 N N . GLY F 3 332 ? 12.515 30.890 104.754 1.00 57.66 332 GLY D N 1
ATOM 16071 C CA . GLY F 3 332 ? 13.736 30.411 105.383 1.00 57.18 332 GLY D CA 1
ATOM 16072 C C . GLY F 3 332 ? 13.580 29.528 106.605 1.00 57.49 332 GLY D C 1
ATOM 16073 O O . GLY F 3 332 ? 12.736 29.799 107.456 1.00 58.17 332 GLY D O 1
ATOM 16074 N N . VAL F 3 333 ? 14.409 28.485 106.680 1.00 57.34 333 VAL D N 1
ATOM 16075 C CA . VAL F 3 333 ? 14.435 27.508 107.781 1.00 58.25 333 VAL D CA 1
ATOM 16076 C C . VAL F 3 333 ? 14.868 26.146 107.249 1.00 59.58 333 VAL D C 1
ATOM 16077 O O . VAL F 3 333 ? 14.521 25.774 106.135 1.00 61.33 333 VAL D O 1
ATOM 16081 N N . SER F 3 334 ? 15.630 25.404 108.042 1.00 60.33 334 SER D N 1
ATOM 16082 C CA . SER F 3 334 ? 16.077 24.074 107.638 1.00 60.52 334 SER D CA 1
ATOM 16083 C C . SER F 3 334 ? 14.877 23.141 107.530 1.00 60.68 334 SER D C 1
ATOM 16084 O O . SER F 3 334 ? 14.352 22.918 106.443 1.00 60.55 334 SER D O 1
ATOM 16087 N N . GLY F 3 335 ? 14.450 22.605 108.673 1.00 61.03 335 GLY D N 1
ATOM 16088 C CA . GLY F 3 335 ? 13.307 21.704 108.724 1.00 60.29 335 GLY D CA 1
ATOM 16089 C C . GLY F 3 335 ? 12.691 21.648 110.115 1.00 59.62 335 GLY D C 1
ATOM 16090 O O . GLY F 3 335 ? 13.403 21.400 111.093 1.00 60.82 335 GLY D O 1
ATOM 16091 N N . ILE F 3 336 ? 11.379 21.870 110.207 1.00 56.88 336 ILE D N 1
ATOM 16092 C CA . ILE F 3 336 ? 10.662 21.858 111.487 1.00 53.57 336 ILE D CA 1
ATOM 16093 C C . ILE F 3 336 ? 10.780 20.551 112.271 1.00 52.09 336 ILE D C 1
ATOM 16094 O O . ILE F 3 336 ? 10.884 19.469 111.694 1.00 51.65 336 ILE D O 1
ATOM 16099 N N . PHE F 3 337 ? 10.760 20.667 113.595 1.00 50.67 337 PHE D N 1
ATOM 16100 C CA . PHE F 3 337 ? 10.841 19.509 114.483 1.00 49.75 337 PHE D CA 1
ATOM 16101 C C . PHE F 3 337 ? 9.432 19.347 115.015 1.00 48.26 337 PHE D C 1
ATOM 16102 O O . PHE F 3 337 ? 8.760 20.347 115.272 1.00 46.61 337 PHE D O 1
ATOM 16110 N N . HIS F 3 338 ? 8.973 18.114 115.197 1.00 47.26 338 HIS D N 1
ATOM 16111 C CA . HIS F 3 338 ? 7.628 17.938 115.724 1.00 47.83 338 HIS D CA 1
ATOM 16112 C C . HIS F 3 338 ? 7.321 16.646 116.483 1.00 48.72 338 HIS D C 1
ATOM 16113 O O . HIS F 3 338 ? 7.795 15.562 116.151 1.00 48.47 338 HIS D O 1
ATOM 16120 N N . THR F 3 339 ? 6.494 16.810 117.507 1.00 50.12 339 THR D N 1
ATOM 16121 C CA . THR F 3 339 ? 6.027 15.759 118.394 1.00 51.84 339 THR D CA 1
ATOM 16122 C C . THR F 3 339 ? 6.081 14.306 117.905 1.00 53.21 339 THR D C 1
ATOM 16123 O O . THR F 3 339 ? 6.628 13.439 118.583 1.00 52.14 339 THR D O 1
ATOM 16127 N N . ASP F 3 340 ? 5.515 14.033 116.738 1.00 55.95 340 ASP D N 1
ATOM 16128 C CA . ASP F 3 340 ? 5.484 12.670 116.220 1.00 58.13 340 ASP D CA 1
ATOM 16129 C C . ASP F 3 340 ? 6.798 12.158 115.656 1.00 58.76 340 ASP D C 1
ATOM 16130 O O . ASP F 3 340 ? 6.874 11.019 115.212 1.00 59.34 340 ASP D O 1
ATOM 16135 N N . GLU F 3 341 ? 7.830 12.992 115.658 1.00 59.97 341 GLU D N 1
ATOM 16136 C CA . GLU F 3 341 ? 9.134 12.573 115.156 1.00 61.69 341 GLU D CA 1
ATOM 16137 C C . GLU F 3 341 ? 10.228 13.153 116.026 1.00 62.80 341 GLU D C 1
ATOM 16138 O O . GLU F 3 341 ? 11.406 12.914 115.794 1.00 63.88 341 GLU D O 1
ATOM 16144 N N . LEU F 3 342 ? 9.833 13.903 117.046 1.00 64.26 342 LEU D N 1
ATOM 16145 C CA . LEU F 3 342 ? 10.797 14.527 117.931 1.00 65.40 342 LEU D CA 1
ATOM 16146 C C . LEU F 3 342 ? 11.221 13.713 119.150 1.00 67.64 342 LEU D C 1
ATOM 16147 O O . LEU F 3 342 ? 12.037 14.179 119.940 1.00 68.50 342 LEU D O 1
ATOM 16152 N N . PRO F 3 343 ? 10.702 12.482 119.318 1.00 69.76 343 PRO D N 1
ATOM 16153 C CA . PRO F 3 343 ? 11.150 11.744 120.506 1.00 71.58 343 PRO D CA 1
ATOM 16154 C C . PRO F 3 343 ? 12.656 11.530 120.372 1.00 73.24 343 PRO D C 1
ATOM 16155 O O . PRO F 3 343 ? 13.378 11.354 121.360 1.00 72.72 343 PRO D O 1
ATOM 16159 N N . ALA F 3 344 ? 13.095 11.550 119.112 1.00 74.63 344 ALA D N 1
ATOM 16160 C CA . ALA F 3 344 ? 14.482 11.351 118.711 1.00 74.86 344 ALA D CA 1
ATOM 16161 C C . ALA F 3 344 ? 15.143 12.660 118.287 1.00 75.25 344 ALA D C 1
ATOM 16162 O O . ALA F 3 344 ? 14.944 13.706 118.906 1.00 73.99 344 ALA D O 1
ATOM 16164 N N . TYR F 3 345 ? 15.934 12.577 117.221 1.00 76.92 345 TYR D N 1
ATOM 16165 C CA . TYR F 3 345 ? 16.642 13.727 116.666 1.00 79.33 345 TYR D CA 1
ATOM 16166 C C . TYR F 3 345 ? 17.679 14.309 117.620 1.00 79.65 345 TYR D C 1
ATOM 16167 O O . TYR F 3 345 ? 18.034 15.486 117.517 1.00 79.40 345 TYR D O 1
ATOM 16176 N N . GLY F 3 346 ? 18.164 13.482 118.543 1.00 80.14 346 GLY D N 1
ATOM 16177 C CA . GLY F 3 346 ? 19.159 13.939 119.499 1.00 80.65 346 GLY D CA 1
ATOM 16178 C C . GLY F 3 346 ? 18.572 14.756 120.636 1.00 81.35 346 GLY D C 1
ATOM 16179 O O . GLY F 3 346 ? 19.179 15.724 121.093 1.00 81.09 346 GLY D O 1
ATOM 16180 N N . ILE F 3 347 ? 17.384 14.364 121.087 1.00 82.03 347 ILE D N 1
ATOM 16181 C CA . ILE F 3 347 ? 16.692 15.046 122.178 1.00 82.32 347 ILE D CA 1
ATOM 16182 C C . ILE F 3 347 ? 16.005 13.977 123.027 1.00 83.08 347 ILE D C 1
ATOM 16183 O O . ILE F 3 347 ? 15.269 13.140 122.501 1.00 83.05 347 ILE D O 1
ATOM 16188 N N . THR F 3 348 ? 16.236 14.003 124.336 1.00 84.12 348 THR D N 1
ATOM 16189 C CA . THR F 3 348 ? 15.632 13.010 125.219 1.00 84.70 348 THR D CA 1
ATOM 16190 C C . THR F 3 348 ? 14.220 13.347 125.688 1.00 84.97 348 THR D C 1
ATOM 16191 O O . THR F 3 348 ? 13.786 14.497 125.636 1.00 85.01 348 THR D O 1
ATOM 16195 N N . GLU F 3 349 ? 13.511 12.318 126.140 1.00 85.48 349 GLU D N 1
ATOM 16196 C CA . GLU F 3 349 ? 12.142 12.448 126.621 1.00 86.41 349 GLU D CA 1
ATOM 16197 C C . GLU F 3 349 ? 11.992 13.546 127.658 1.00 87.29 349 GLU D C 1
ATOM 16198 O O . GLU F 3 349 ? 11.039 14.322 127.613 1.00 87.08 349 GLU D O 1
ATOM 16204 N N . GLU F 3 350 ? 12.918 13.591 128.612 1.00 88.99 350 GLU D N 1
ATOM 16205 C CA . GLU F 3 350 ? 12.861 14.610 129.655 1.00 90.39 350 GLU D CA 1
ATOM 16206 C C . GLU F 3 350 ? 12.727 15.976 129.001 1.00 89.80 350 GLU D C 1
ATOM 16207 O O . GLU F 3 350 ? 12.166 16.901 129.586 1.00 89.63 350 GLU D O 1
ATOM 16213 N N . GLU F 3 351 ? 13.243 16.085 127.780 1.00 89.40 351 GLU D N 1
ATOM 16214 C CA . GLU F 3 351 ? 13.191 17.326 127.015 1.00 88.97 351 GLU D CA 1
ATOM 16215 C C . GLU F 3 351 ? 11.859 17.378 126.280 1.00 88.59 351 GLU D C 1
ATOM 16216 O O . GLU F 3 351 ? 11.185 18.415 126.252 1.00 88.86 351 GLU D O 1
ATOM 16222 N N . VAL F 3 352 ? 11.491 16.247 125.681 1.00 87.50 352 VAL D N 1
ATOM 16223 C CA . VAL F 3 352 ? 10.234 16.135 124.953 1.00 86.11 352 VAL D CA 1
ATOM 16224 C C . VAL F 3 352 ? 9.084 16.514 125.874 1.00 86.07 352 VAL D C 1
ATOM 16225 O O . VAL F 3 352 ? 8.153 17.213 125.469 1.00 85.54 352 VAL D O 1
ATOM 16229 N N . ARG F 3 353 ? 9.164 16.050 127.119 1.00 85.71 353 ARG D N 1
ATOM 16230 C CA . ARG F 3 353 ? 8.140 16.343 128.110 1.00 84.93 353 ARG D CA 1
ATOM 16231 C C . ARG F 3 353 ? 8.229 17.815 128.506 1.00 83.25 353 ARG D C 1
ATOM 16232 O O . ARG F 3 353 ? 7.241 18.425 128.918 1.00 83.12 353 ARG D O 1
ATOM 16240 N N . GLY F 3 354 ? 9.420 18.381 128.365 1.00 81.60 354 GLY D N 1
ATOM 16241 C CA . GLY F 3 354 ? 9.619 19.774 128.714 1.00 79.68 354 GLY D CA 1
ATOM 16242 C C . GLY F 3 354 ? 8.927 20.720 127.755 1.00 78.15 354 GLY D C 1
ATOM 16243 O O . GLY F 3 354 ? 8.444 21.782 128.156 1.00 77.19 354 GLY D O 1
ATOM 16244 N N . LEU F 3 355 ? 8.885 20.335 126.482 1.00 76.93 355 LEU D N 1
ATOM 16245 C CA . LEU F 3 355 ? 8.246 21.153 125.455 1.00 75.00 355 LEU D CA 1
ATOM 16246 C C . LEU F 3 355 ? 6.732 21.086 125.633 1.00 75.19 355 LEU D C 1
ATOM 16247 O O . LEU F 3 355 ? 6.059 22.115 125.728 1.00 74.83 355 LEU D O 1
ATOM 16252 N N . ARG F 3 356 ? 6.202 19.865 125.676 1.00 75.31 356 ARG D N 1
ATOM 16253 C CA . ARG F 3 356 ? 4.767 19.660 125.841 1.00 75.84 356 ARG D CA 1
ATOM 16254 C C . ARG F 3 356 ? 4.246 20.494 127.011 1.00 76.80 356 ARG D C 1
ATOM 16255 O O . ARG F 3 356 ? 3.183 21.116 126.925 1.00 77.56 356 ARG D O 1
ATOM 16263 N N . ASP F 3 357 ? 5.016 20.502 128.097 1.00 76.61 357 ASP D N 1
ATOM 16264 C CA . ASP F 3 357 ? 4.668 21.224 129.314 1.00 75.68 357 ASP D CA 1
ATOM 16265 C C . ASP F 3 357 ? 4.665 22.744 129.120 1.00 74.69 357 ASP D C 1
ATOM 16266 O O . ASP F 3 357 ? 3.650 23.398 129.334 1.00 73.97 357 ASP D O 1
ATOM 16271 N N . ALA F 3 358 ? 5.798 23.298 128.702 1.00 74.41 358 ALA D N 1
ATOM 16272 C CA . ALA F 3 358 ? 5.935 24.744 128.510 1.00 73.41 358 ALA D CA 1
ATOM 16273 C C . ALA F 3 358 ? 4.928 25.335 127.531 1.00 72.74 358 ALA D C 1
ATOM 16274 O O . ALA F 3 358 ? 4.521 26.493 127.664 1.00 71.67 358 ALA D O 1
ATOM 16276 N N . VAL F 3 359 ? 4.534 24.526 126.551 1.00 72.96 359 VAL D N 1
ATOM 16277 C CA . VAL F 3 359 ? 3.593 24.934 125.509 1.00 72.43 359 VAL D CA 1
ATOM 16278 C C . VAL F 3 359 ? 2.161 24.691 125.946 1.00 71.67 359 VAL D C 1
ATOM 16279 O O . VAL F 3 359 ? 1.216 25.119 125.287 1.00 70.43 359 VAL D O 1
ATOM 16283 N N . GLY F 3 360 ? 2.011 23.989 127.061 1.00 72.17 360 GLY D N 1
ATOM 16284 C CA . GLY F 3 360 ? 0.684 23.684 127.559 1.00 71.81 360 GLY D CA 1
ATOM 16285 C C . GLY F 3 360 ? -0.019 22.848 126.520 1.00 70.83 360 GLY D C 1
ATOM 16286 O O . GLY F 3 360 ? -0.922 23.313 125.833 1.00 70.86 360 GLY D O 1
ATOM 16287 N N . ALA F 3 361 ? 0.405 21.603 126.400 1.00 70.66 361 ALA D N 1
ATOM 16288 C CA . ALA F 3 361 ? -0.182 20.724 125.417 1.00 71.18 361 ALA D CA 1
ATOM 16289 C C . ALA F 3 361 ? -0.645 19.421 126.043 1.00 70.44 361 ALA D C 1
ATOM 16290 O O . ALA F 3 361 ? 0.105 18.781 126.780 1.00 70.54 361 ALA D O 1
ATOM 16292 N N . SER F 3 362 ? -1.882 19.032 125.752 1.00 69.48 362 SER D N 1
ATOM 16293 C CA . SER F 3 362 ? -2.416 17.788 126.284 1.00 69.38 362 SER D CA 1
ATOM 16294 C C . SER F 3 362 ? -1.706 16.623 125.621 1.00 68.39 362 SER D C 1
ATOM 16295 O O . SER F 3 362 ? -0.912 16.813 124.701 1.00 68.11 362 SER D O 1
ATOM 16298 N N . GLN F 3 363 ? -1.998 15.416 126.086 1.00 67.37 363 GLN D N 1
ATOM 16299 C CA . GLN F 3 363 ? -1.367 14.225 125.544 1.00 67.10 363 GLN D CA 1
ATOM 16300 C C . GLN F 3 363 ? -2.040 13.769 124.263 1.00 66.38 363 GLN D C 1
ATOM 16301 O O . GLN F 3 363 ? -1.643 12.774 123.668 1.00 66.78 363 GLN D O 1
ATOM 16307 N N . GLY F 3 364 ? -3.061 14.503 123.843 1.00 66.03 364 GLY D N 1
ATOM 16308 C CA . GLY F 3 364 ? -3.777 14.147 122.630 1.00 64.49 364 GLY D CA 1
ATOM 16309 C C . GLY F 3 364 ? -3.402 14.997 121.431 1.00 62.93 364 GLY D C 1
ATOM 16310 O O . GLY F 3 364 ? -3.691 14.635 120.294 1.00 63.25 364 GLY D O 1
ATOM 16311 N N . ASP F 3 365 ? -2.779 16.142 121.682 1.00 61.16 365 ASP D N 1
ATOM 16312 C CA . ASP F 3 365 ? -2.359 17.021 120.603 1.00 59.73 365 ASP D CA 1
ATOM 16313 C C . ASP F 3 365 ? -0.845 16.969 120.447 1.00 58.78 365 ASP D C 1
ATOM 16314 O O . ASP F 3 365 ? -0.176 16.226 121.165 1.00 58.65 365 ASP D O 1
ATOM 16319 N N . ALA F 3 366 ? -0.306 17.737 119.504 1.00 57.90 366 ALA D N 1
ATOM 16320 C CA . ALA F 3 366 ? 1.136 17.733 119.273 1.00 57.55 366 ALA D CA 1
ATOM 16321 C C . ALA F 3 366 ? 1.736 19.128 119.091 1.00 56.91 366 ALA D C 1
ATOM 16322 O O . ALA F 3 366 ? 1.014 20.113 118.901 1.00 55.57 366 ALA D O 1
ATOM 16324 N N . VAL F 3 367 ? 3.065 19.199 119.151 1.00 56.26 367 VAL D N 1
ATOM 16325 C CA . VAL F 3 367 ? 3.768 20.470 119.001 1.00 55.36 367 VAL D CA 1
ATOM 16326 C C . VAL F 3 367 ? 4.750 20.474 117.839 1.00 54.52 367 VAL D C 1
ATOM 16327 O O . VAL F 3 367 ? 5.369 19.464 117.518 1.00 51.31 367 VAL D O 1
ATOM 16331 N N . VAL F 3 368 ? 4.877 21.637 117.216 1.00 56.13 368 VAL D N 1
ATOM 16332 C CA . VAL F 3 368 ? 5.776 21.825 116.088 1.00 59.69 368 VAL D CA 1
ATOM 16333 C C . VAL F 3 368 ? 6.687 23.016 116.401 1.00 63.02 368 VAL D C 1
ATOM 16334 O O . VAL F 3 368 ? 6.222 24.161 116.468 1.00 63.81 368 VAL D O 1
ATOM 16338 N N . MET F 3 369 ? 7.978 22.746 116.598 1.00 64.98 369 MET D N 1
ATOM 16339 C CA . MET F 3 369 ? 8.923 23.809 116.929 1.00 67.49 369 MET D CA 1
ATOM 16340 C C . MET F 3 369 ? 9.877 24.195 115.802 1.00 69.10 369 MET D C 1
ATOM 16341 O O . MET F 3 369 ? 10.111 23.429 114.866 1.00 70.26 369 MET D O 1
ATOM 16346 N N . VAL F 3 370 ? 10.440 25.392 115.922 1.00 70.08 370 VAL D N 1
ATOM 16347 C CA . VAL F 3 370 ? 11.357 25.930 114.926 1.00 70.56 370 VAL D CA 1
ATOM 16348 C C . VAL F 3 370 ? 12.564 26.585 115.594 1.00 72.32 370 VAL D C 1
ATOM 16349 O O . VAL F 3 370 ? 12.424 27.625 116.238 1.00 72.84 370 VAL D O 1
ATOM 16353 N N . ALA F 3 371 ? 13.742 25.984 115.438 1.00 73.47 371 ALA D N 1
ATOM 16354 C CA . ALA F 3 371 ? 14.977 26.526 116.015 1.00 74.16 371 ALA D CA 1
ATOM 16355 C C . ALA F 3 371 ? 15.678 27.402 114.973 1.00 74.75 371 ALA D C 1
ATOM 16356 O O . ALA F 3 371 ? 16.358 26.900 114.078 1.00 74.61 371 ALA D O 1
ATOM 16358 N N . HIS F 3 372 ? 15.520 28.715 115.104 1.00 75.33 372 HIS D N 1
ATOM 16359 C CA . HIS F 3 372 ? 16.096 29.650 114.151 1.00 76.38 372 HIS D CA 1
ATOM 16360 C C . HIS F 3 372 ? 16.115 31.030 114.790 1.00 76.86 372 HIS D C 1
ATOM 16361 O O . HIS F 3 372 ? 15.914 31.160 115.992 1.00 77.06 372 HIS D O 1
ATOM 16368 N N . GLU F 3 373 ? 16.342 32.066 113.991 1.00 77.15 373 GLU D N 1
ATOM 16369 C CA . GLU F 3 373 ? 16.358 33.410 114.540 1.00 77.83 373 GLU D CA 1
ATOM 16370 C C . GLU F 3 373 ? 14.918 33.907 114.670 1.00 77.39 373 GLU D C 1
ATOM 16371 O O . GLU F 3 373 ? 14.155 33.893 113.701 1.00 76.73 373 GLU D O 1
ATOM 16377 N N . ARG F 3 374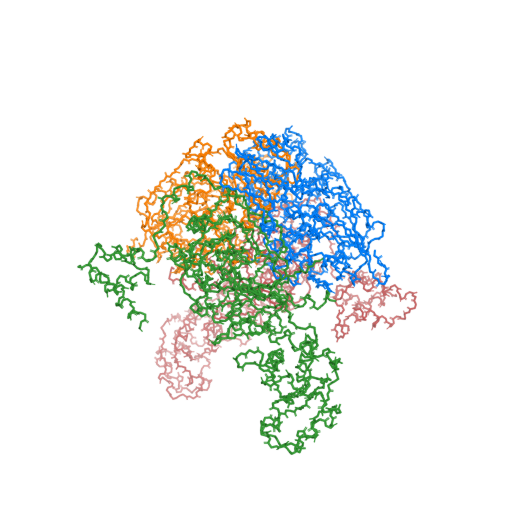 ? 14.558 34.327 115.882 1.00 77.22 374 ARG D N 1
ATOM 16378 C CA . ARG F 3 374 ? 13.213 34.816 116.207 1.00 77.18 374 ARG D CA 1
ATOM 16379 C C . ARG F 3 374 ? 12.413 35.504 115.095 1.00 76.48 374 ARG D C 1
ATOM 16380 O O . ARG F 3 374 ? 11.260 35.155 114.850 1.00 76.01 374 ARG D O 1
ATOM 16388 N N . VAL F 3 375 ? 13.012 36.480 114.429 1.00 75.41 375 VAL D N 1
ATOM 16389 C CA . VAL F 3 375 ? 12.311 37.206 113.380 1.00 74.35 375 VAL D CA 1
ATOM 16390 C C . VAL F 3 375 ? 11.649 36.331 112.322 1.00 73.48 375 VAL D C 1
ATOM 16391 O O . VAL F 3 375 ? 10.521 36.606 111.918 1.00 72.37 375 VAL D O 1
ATOM 16395 N N . THR F 3 376 ? 12.350 35.290 111.871 1.00 73.19 376 THR D N 1
ATOM 16396 C CA . THR F 3 376 ? 11.816 34.390 110.842 1.00 72.06 376 THR D CA 1
ATOM 16397 C C . THR F 3 376 ? 11.064 33.194 111.413 1.00 69.95 376 THR D C 1
ATOM 16398 O O . THR F 3 376 ? 10.003 32.841 110.912 1.00 69.00 376 THR D O 1
ATOM 16402 N N . ALA F 3 377 ? 11.610 32.572 112.454 1.00 67.73 377 ALA D N 1
ATOM 16403 C CA . ALA F 3 377 ? 10.954 31.420 113.064 1.00 66.58 377 ALA D CA 1
ATOM 16404 C C . ALA F 3 377 ? 9.500 31.766 113.345 1.00 66.26 377 ALA D C 1
ATOM 16405 O O . ALA F 3 377 ? 8.637 30.894 113.373 1.00 66.01 377 ALA D O 1
ATOM 16407 N N . GLU F 3 378 ? 9.237 33.049 113.556 1.00 66.21 378 GLU D N 1
ATOM 16408 C CA . GLU F 3 378 ? 7.887 33.527 113.816 1.00 66.14 378 GLU D CA 1
ATOM 16409 C C . GLU F 3 378 ? 7.088 33.460 112.530 1.00 64.75 378 GLU D C 1
ATOM 16410 O O . GLU F 3 378 ? 5.936 33.039 112.528 1.00 64.87 378 GLU D O 1
ATOM 16416 N N . ASN F 3 379 ? 7.710 33.905 111.443 1.00 63.43 379 ASN D N 1
ATOM 16417 C CA . ASN F 3 379 ? 7.092 33.893 110.121 1.00 62.76 379 ASN D CA 1
ATOM 16418 C C . ASN F 3 379 ? 6.913 32.467 109.621 1.00 61.43 379 ASN D C 1
ATOM 16419 O O . ASN F 3 379 ? 5.968 32.168 108.892 1.00 60.53 379 ASN D O 1
ATOM 16424 N N . ALA F 3 380 ? 7.847 31.597 110.000 1.00 60.41 380 ALA D N 1
ATOM 16425 C CA . ALA F 3 380 ? 7.814 30.193 109.598 1.00 58.55 380 ALA D CA 1
ATOM 16426 C C . ALA F 3 380 ? 6.721 29.435 110.338 1.00 57.79 380 ALA D C 1
ATOM 16427 O O . ALA F 3 380 ? 5.981 28.668 109.732 1.00 57.45 380 ALA D O 1
ATOM 16429 N N . LEU F 3 381 ? 6.623 29.642 111.649 1.00 57.13 381 LEU D N 1
ATOM 16430 C CA . LEU F 3 381 ? 5.593 28.974 112.431 1.00 55.83 381 LEU D CA 1
ATOM 16431 C C . LEU F 3 381 ? 4.208 29.451 112.021 1.00 56.75 381 LEU D C 1
ATOM 16432 O O . LEU F 3 381 ? 3.237 28.704 112.120 1.00 56.43 381 LEU D O 1
ATOM 16437 N N . ARG F 3 382 ? 4.115 30.692 111.552 1.00 57.48 382 ARG D N 1
ATOM 16438 C CA . ARG F 3 382 ? 2.831 31.224 111.120 1.00 58.45 382 ARG D CA 1
ATOM 16439 C C . ARG F 3 382 ? 2.316 30.391 109.944 1.00 57.72 382 ARG D C 1
ATOM 16440 O O . ARG F 3 382 ? 1.099 30.247 109.753 1.00 58.21 382 ARG D O 1
ATOM 16448 N N . GLU F 3 383 ? 3.249 29.850 109.157 1.00 55.39 383 GLU D N 1
ATOM 16449 C CA . GLU F 3 383 ? 2.897 29.036 107.989 1.00 52.09 383 GLU D CA 1
ATOM 16450 C C . GLU F 3 383 ? 2.497 27.624 108.367 1.00 48.37 383 GLU D C 1
ATOM 16451 O O . GLU F 3 383 ? 1.514 27.097 107.854 1.00 46.57 383 GLU D O 1
ATOM 16457 N N . VAL F 3 384 ? 3.264 27.002 109.255 1.00 46.15 384 VAL D N 1
ATOM 16458 C CA . VAL F 3 384 ? 2.935 25.648 109.666 1.00 43.52 384 VAL D CA 1
ATOM 16459 C C . VAL F 3 384 ? 1.561 25.653 110.336 1.00 42.20 384 VAL D C 1
ATOM 16460 O O . VAL F 3 384 ? 0.907 24.617 110.439 1.00 41.28 384 VAL D O 1
ATOM 16464 N N . ILE F 3 385 ? 1.117 26.831 110.763 1.00 40.95 385 ILE D N 1
ATOM 16465 C CA . ILE F 3 385 ? -0.201 26.981 111.366 1.00 40.83 385 ILE D CA 1
ATOM 16466 C C . ILE F 3 385 ? -1.202 27.074 110.203 1.00 41.95 385 ILE D C 1
ATOM 16467 O O . ILE F 3 385 ? -2.290 26.486 110.243 1.00 41.05 385 ILE D O 1
ATOM 16472 N N . ARG F 3 386 ? -0.811 27.803 109.157 1.00 43.12 386 ARG D N 1
ATOM 16473 C CA . ARG F 3 386 ? -1.658 27.972 107.982 1.00 43.55 386 ARG D CA 1
ATOM 16474 C C . ARG F 3 386 ? -1.989 26.608 107.403 1.00 43.07 386 ARG D C 1
ATOM 16475 O O . ARG F 3 386 ? -3.153 26.312 107.134 1.00 42.33 386 ARG D O 1
ATOM 16483 N N . ARG F 3 387 ? -0.962 25.780 107.212 1.00 43.24 387 ARG D N 1
ATOM 16484 C CA . ARG F 3 387 ? -1.157 24.433 106.675 1.00 43.96 387 ARG D CA 1
ATOM 16485 C C . ARG F 3 387 ? -1.906 23.576 107.686 1.00 44.19 387 ARG D C 1
ATOM 16486 O O . ARG F 3 387 ? -2.760 22.768 107.318 1.00 44.78 387 ARG D O 1
ATOM 16494 N N . ALA F 3 388 ? -1.578 23.745 108.964 1.00 43.76 388 ALA D N 1
ATOM 16495 C CA . ALA F 3 388 ? -2.239 22.988 110.012 1.00 42.23 388 ALA D CA 1
ATOM 16496 C C . ALA F 3 388 ? -3.732 23.217 109.873 1.00 41.63 388 ALA D C 1
ATOM 16497 O O . ALA F 3 388 ? -4.511 22.274 109.911 1.00 40.73 388 ALA D O 1
ATOM 16499 N N . GLU F 3 389 ? -4.123 24.477 109.695 1.00 42.12 389 GLU D N 1
ATOM 16500 C CA . GLU F 3 389 ? -5.536 24.819 109.540 1.00 43.14 389 GLU D CA 1
ATOM 16501 C C . GLU F 3 389 ? -6.132 24.139 108.305 1.00 41.10 389 GLU D C 1
ATOM 16502 O O . GLU F 3 389 ? -7.282 23.695 108.309 1.00 39.68 389 GLU D O 1
ATOM 16508 N N . MET F 3 390 ? -5.334 24.053 107.252 1.00 40.11 390 MET D N 1
ATOM 16509 C CA . MET F 3 390 ? -5.780 23.426 106.024 1.00 38.60 390 MET D CA 1
ATOM 16510 C C . MET F 3 390 ? -6.020 21.939 106.240 1.00 37.43 390 MET D C 1
ATOM 16511 O O . MET F 3 390 ? -6.914 21.364 105.632 1.00 37.54 390 MET D O 1
ATOM 16516 N N . ALA F 3 391 ? -5.229 21.312 107.099 1.00 35.69 391 ALA D N 1
ATOM 16517 C CA . ALA F 3 391 ? -5.395 19.883 107.333 1.00 36.07 391 ALA D CA 1
ATOM 16518 C C . ALA F 3 391 ? -6.760 19.582 107.916 1.00 37.00 391 ALA D C 1
ATOM 16519 O O . ALA F 3 391 ? -7.297 18.497 107.724 1.00 37.37 391 ALA D O 1
ATOM 16521 N N . ILE F 3 392 ? -7.308 20.552 108.637 1.00 38.18 392 ILE D N 1
ATOM 16522 C CA . ILE F 3 392 ? -8.618 20.423 109.254 1.00 38.67 392 ILE D CA 1
ATOM 16523 C C . ILE F 3 392 ? -9.651 20.359 108.129 1.00 39.94 392 ILE D C 1
ATOM 16524 O O . ILE F 3 392 ? -10.632 19.611 108.213 1.00 40.04 392 ILE D O 1
ATOM 16529 N N . GLN F 3 393 ? -9.418 21.146 107.078 1.00 40.31 393 GLN D N 1
ATOM 16530 C CA . GLN F 3 393 ? -10.319 21.183 105.934 1.00 41.89 393 GLN D CA 1
ATOM 16531 C C . GLN F 3 393 ? -10.073 20.034 104.960 1.00 42.70 393 GLN D C 1
ATOM 16532 O O . GLN F 3 393 ? -11.014 19.495 104.384 1.00 43.08 393 GLN D O 1
ATOM 16538 N N . GLY F 3 394 ? -8.809 19.666 104.765 1.00 43.09 394 GLY D N 1
ATOM 16539 C CA . GLY F 3 394 ? -8.499 18.562 103.871 1.00 43.16 394 GLY D CA 1
ATOM 16540 C C . GLY F 3 394 ? -7.403 18.846 102.866 1.00 42.93 394 GLY D C 1
ATOM 16541 O O . GLY F 3 394 ? -6.408 19.485 103.194 1.00 44.48 394 GLY D O 1
ATOM 16542 N N . VAL F 3 395 ? -7.576 18.355 101.641 1.00 41.70 395 VAL D N 1
ATOM 16543 C CA . VAL F 3 395 ? -6.592 18.573 100.589 1.00 39.19 395 VAL D CA 1
ATOM 16544 C C . VAL F 3 395 ? -6.781 19.963 99.987 1.00 38.76 395 VAL D C 1
ATOM 16545 O O . VAL F 3 395 ? -7.871 20.274 99.502 1.00 38.52 395 VAL D O 1
ATOM 16549 N N . PRO F 3 396 ? -5.720 20.822 100.050 1.00 38.84 396 PRO D N 1
ATOM 16550 C CA . PRO F 3 396 ? -5.606 22.207 99.565 1.00 39.53 396 PRO D CA 1
ATOM 16551 C C . PRO F 3 396 ? -5.052 22.277 98.147 1.00 41.66 396 PRO D C 1
ATOM 16552 O O . PRO F 3 396 ? -4.109 21.561 97.813 1.00 42.21 396 PRO D O 1
ATOM 16556 N N . GLU F 3 397 ? -5.623 23.146 97.322 1.00 42.32 397 GLU D N 1
ATOM 16557 C CA . GLU F 3 397 ? -5.166 23.285 95.945 1.00 43.01 397 GLU D CA 1
ATOM 16558 C C . GLU F 3 397 ? -3.792 23.929 95.880 1.00 41.74 397 GLU D C 1
ATOM 16559 O O . GLU F 3 397 ? -3.609 25.041 96.368 1.00 41.45 397 GLU D O 1
ATOM 16565 N N . GLU F 3 398 ? -2.832 23.249 95.262 1.00 40.61 398 GLU D N 1
ATOM 16566 C CA . GLU F 3 398 ? -1.476 23.787 95.178 1.00 40.85 398 GLU D CA 1
ATOM 16567 C C . GLU F 3 398 ? -0.688 23.357 93.937 1.00 41.60 398 GLU D C 1
ATOM 16568 O O . GLU F 3 398 ? -1.084 22.435 93.224 1.00 43.80 398 GLU D O 1
ATOM 16574 N N . THR F 3 399 ? 0.416 24.049 93.661 1.00 40.42 399 THR D N 1
ATOM 16575 C CA . THR F 3 399 ? 1.266 23.691 92.532 1.00 39.44 399 THR D CA 1
ATOM 16576 C C . THR F 3 399 ? 2.448 22.934 93.118 1.00 39.49 399 THR D C 1
ATOM 16577 O O . THR F 3 399 ? 3.216 23.485 93.905 1.00 40.49 399 THR D O 1
ATOM 16581 N N . ARG F 3 400 ? 2.591 21.673 92.740 1.00 39.42 400 ARG D N 1
ATOM 16582 C CA . ARG F 3 400 ? 3.686 20.855 93.239 1.00 40.07 400 ARG D CA 1
ATOM 16583 C C . ARG F 3 400 ? 4.575 20.444 92.079 1.00 40.76 400 ARG D C 1
ATOM 16584 O O . ARG F 3 400 ? 4.230 20.673 90.927 1.00 40.03 400 ARG D O 1
ATOM 16592 N N . LYS F 3 401 ? 5.717 19.838 92.383 1.00 42.34 401 LYS D N 1
ATOM 16593 C CA . LYS F 3 401 ? 6.616 19.364 91.337 1.00 44.35 401 LYS D CA 1
ATOM 16594 C C . LYS F 3 401 ? 6.827 17.874 91.574 1.00 44.94 401 LYS D C 1
ATOM 16595 O O . LYS F 3 401 ? 6.642 17.377 92.694 1.00 43.96 401 LYS D O 1
ATOM 16601 N N . ALA F 3 402 ? 7.211 17.163 90.521 1.00 45.27 402 ALA D N 1
ATOM 16602 C CA . ALA F 3 402 ? 7.433 15.727 90.630 1.00 45.80 402 ALA D CA 1
ATOM 16603 C C . ALA F 3 402 ? 8.855 15.474 91.090 1.00 44.82 402 ALA D C 1
ATOM 16604 O O . ALA F 3 402 ? 9.754 16.226 90.738 1.00 45.58 402 ALA D O 1
ATOM 16606 N N . LEU F 3 403 ? 9.055 14.427 91.879 1.00 44.43 403 LEU D N 1
ATOM 16607 C CA . LEU F 3 403 ? 10.385 14.101 92.367 1.00 46.50 403 LEU D CA 1
ATOM 16608 C C . LEU F 3 403 ? 10.984 12.958 91.543 1.00 48.48 403 LEU D C 1
ATOM 16609 O O . LEU F 3 403 ? 10.420 12.560 90.527 1.00 48.73 403 LEU D O 1
ATOM 16614 N N . PRO F 3 404 ? 12.149 12.435 91.948 1.00 50.67 404 PRO D N 1
ATOM 16615 C CA . PRO F 3 404 ? 12.732 11.338 91.170 1.00 51.56 404 PRO D CA 1
ATOM 16616 C C . PRO F 3 404 ? 11.740 10.184 91.101 1.00 52.20 404 PRO D C 1
ATOM 16617 O O . PRO F 3 404 ? 11.483 9.633 90.027 1.00 51.60 404 PRO D O 1
ATOM 16621 N N . ASP F 3 405 ? 11.197 9.832 92.268 1.00 52.60 405 ASP D N 1
ATOM 16622 C CA . ASP F 3 405 ? 10.202 8.770 92.394 1.00 53.17 405 ASP D CA 1
ATOM 16623 C C . ASP F 3 405 ? 8.859 9.335 91.962 1.00 51.72 405 ASP D C 1
ATOM 16624 O O . ASP F 3 405 ? 8.793 10.378 91.325 1.00 51.34 405 ASP D O 1
ATOM 16629 N N . GLY F 3 406 ? 7.779 8.663 92.312 1.00 50.62 406 GLY D N 1
ATOM 16630 C CA . GLY F 3 406 ? 6.489 9.169 91.892 1.00 49.98 406 GLY D CA 1
ATOM 16631 C C . GLY F 3 406 ? 5.906 10.271 92.753 1.00 48.50 406 GLY D C 1
ATOM 16632 O O . GLY F 3 406 ? 4.858 10.824 92.412 1.00 49.09 406 GLY D O 1
ATOM 16633 N N . ASN F 3 407 ? 6.561 10.601 93.863 1.00 45.74 407 ASN D N 1
ATOM 16634 C CA . ASN F 3 407 ? 6.035 11.638 94.745 1.00 43.23 407 ASN D CA 1
ATOM 16635 C C . ASN F 3 407 ? 6.132 13.036 94.163 1.00 41.62 407 ASN D C 1
ATOM 16636 O O . ASN F 3 407 ? 6.655 13.237 93.071 1.00 41.93 407 ASN D O 1
ATOM 16641 N N . THR F 3 408 ? 5.607 14.004 94.901 1.00 38.30 408 THR D N 1
ATOM 16642 C CA . THR F 3 408 ? 5.650 15.388 94.471 1.00 35.50 408 THR D CA 1
ATOM 16643 C C . THR F 3 408 ? 5.988 16.221 95.682 1.00 34.59 408 THR D C 1
ATOM 16644 O O . THR F 3 408 ? 6.147 15.699 96.778 1.00 33.88 408 THR D O 1
ATOM 16648 N N . GLN F 3 409 ? 6.095 17.522 95.485 1.00 33.77 409 GLN D N 1
ATOM 16649 C CA . GLN F 3 409 ? 6.433 18.399 96.584 1.00 33.47 409 GLN D CA 1
ATOM 16650 C C . GLN F 3 409 ? 5.850 19.789 96.390 1.00 33.33 409 GLN D C 1
ATOM 16651 O O . GLN F 3 409 ? 5.757 20.288 95.268 1.00 31.35 409 GLN D O 1
ATOM 16657 N N . TYR F 3 410 ? 5.456 20.411 97.492 1.00 33.93 410 TYR D N 1
ATOM 16658 C CA . TYR F 3 410 ? 4.854 21.730 97.430 1.00 35.66 410 TYR D CA 1
ATOM 16659 C C . TYR F 3 410 ? 5.802 22.774 96.868 1.00 38.13 410 TYR D C 1
ATOM 16660 O O . TYR F 3 410 ? 7.006 22.747 97.134 1.00 39.57 410 TYR D O 1
ATOM 16669 N N . LEU F 3 411 ? 5.248 23.698 96.088 1.00 38.56 411 LEU D N 1
ATOM 16670 C CA . LEU F 3 411 ? 6.040 24.758 95.488 1.00 39.16 411 LEU D CA 1
ATOM 16671 C C . LEU F 3 411 ? 5.395 26.076 95.820 1.00 40.28 411 LEU D C 1
ATOM 16672 O O . LEU F 3 411 ? 6.010 26.964 96.386 1.00 43.18 411 LEU D O 1
ATOM 16677 N N . ARG F 3 412 ? 4.132 26.199 95.474 1.00 40.06 412 ARG D N 1
ATOM 16678 C CA . ARG F 3 412 ? 3.454 27.444 95.710 1.00 40.79 412 ARG D CA 1
ATOM 16679 C C . ARG F 3 412 ? 1.972 27.223 95.475 1.00 41.51 412 ARG D C 1
ATOM 16680 O O . ARG F 3 412 ? 1.560 26.169 95.004 1.00 40.89 412 ARG D O 1
ATOM 16688 N N . PRO F 3 413 ? 1.144 28.215 95.806 1.00 42.93 413 PRO D N 1
ATOM 16689 C CA . PRO F 3 413 ? -0.291 28.058 95.596 1.00 44.82 413 PRO D CA 1
ATOM 16690 C C . PRO F 3 413 ? -0.641 27.735 94.160 1.00 47.03 413 PRO D C 1
ATOM 16691 O O . PRO F 3 413 ? 0.231 27.495 93.333 1.00 46.36 413 PRO D O 1
ATOM 16695 N N . LEU F 3 414 ? -1.930 27.720 93.867 1.00 50.36 414 LEU D N 1
ATOM 16696 C CA . LEU F 3 414 ? -2.370 27.428 92.520 1.00 54.84 414 LEU D CA 1
ATOM 16697 C C . LEU F 3 414 ? -2.454 28.744 91.752 1.00 59.17 414 LEU D C 1
ATOM 16698 O O . LEU F 3 414 ? -2.701 29.797 92.341 1.00 58.87 414 LEU D O 1
ATOM 16703 N N . PRO F 3 415 ? -2.230 28.705 90.425 1.00 63.73 415 PRO D N 1
ATOM 16704 C CA . PRO F 3 415 ? -2.286 29.910 89.589 1.00 66.03 415 PRO D CA 1
ATOM 16705 C C . PRO F 3 415 ? -3.653 30.576 89.680 1.00 67.20 415 PRO D C 1
ATOM 16706 O O . PRO F 3 415 ? -4.674 29.900 89.576 1.00 66.63 415 PRO D O 1
ATOM 16710 N N . THR F 3 416 ? -3.677 31.894 89.873 1.00 68.84 416 THR D N 1
ATOM 16711 C CA . THR F 3 416 ? -4.946 32.620 89.950 1.00 70.40 416 THR D CA 1
ATOM 16712 C C . THR F 3 416 ? -5.581 32.638 88.572 1.00 70.87 416 THR D C 1
ATOM 16713 O O . THR F 3 416 ? -4.898 32.461 87.562 1.00 71.86 416 THR D O 1
ATOM 16717 N N . SER F 3 417 ? -6.888 32.849 88.528 1.00 71.08 417 SER D N 1
ATOM 16718 C CA . SER F 3 417 ? -7.590 32.900 87.256 1.00 71.06 417 SER D CA 1
ATOM 16719 C C . SER F 3 417 ? -6.879 33.901 86.350 1.00 70.34 417 SER D C 1
ATOM 16720 O O . SER F 3 417 ? -6.596 35.036 86.751 1.00 70.03 417 SER D O 1
ATOM 16723 N N . SER F 3 418 ? -6.590 33.462 85.128 1.00 69.45 418 SER D N 1
ATOM 16724 C CA . SER F 3 418 ? -5.883 34.281 84.142 1.00 68.16 418 SER D CA 1
ATOM 16725 C C . SER F 3 418 ? -6.657 35.462 83.569 1.00 66.88 418 SER D C 1
ATOM 16726 O O . SER F 3 418 ? -7.421 35.306 82.614 1.00 66.41 418 SER D O 1
ATOM 16729 N N . ARG F 3 419 ? -6.451 36.641 84.151 1.00 65.40 419 ARG D N 1
ATOM 16730 C CA . ARG F 3 419 ? -7.100 37.856 83.663 1.00 63.35 419 ARG D CA 1
ATOM 16731 C C . ARG F 3 419 ? -6.392 38.259 82.369 1.00 60.00 419 ARG D C 1
ATOM 16732 O O . ARG F 3 419 ? -5.160 38.325 82.336 1.00 58.97 419 ARG D O 1
ATOM 16740 N N . MET F 3 420 ? -7.148 38.524 81.305 1.00 56.17 420 MET D N 1
ATOM 16741 C CA . MET F 3 420 ? -6.522 38.928 80.045 1.00 52.90 420 MET D CA 1
ATOM 16742 C C . MET F 3 420 ? -7.354 39.784 79.110 1.00 50.06 420 MET D C 1
ATOM 16743 O O . MET F 3 420 ? -8.523 39.506 78.869 1.00 49.10 420 MET D O 1
ATOM 16748 N N . TYR F 3 421 ? -6.718 40.826 78.580 1.00 47.67 421 TYR D N 1
ATOM 16749 C CA . TYR F 3 421 ? -7.361 41.741 77.657 1.00 45.35 421 TYR D CA 1
ATOM 16750 C C . TYR F 3 421 ? -6.624 41.833 76.311 1.00 42.52 421 TYR D C 1
ATOM 16751 O O . TYR F 3 421 ? -5.560 41.255 76.132 1.00 41.59 421 TYR D O 1
ATOM 16760 N N . LEU F 3 422 ? -7.209 42.568 75.372 1.00 40.17 422 LEU D N 1
ATOM 16761 C CA . LEU F 3 422 ? -6.684 42.726 74.013 1.00 38.42 422 LEU D CA 1
ATOM 16762 C C . LEU F 3 422 ? -5.313 43.324 73.791 1.00 36.83 422 LEU D C 1
ATOM 16763 O O . LEU F 3 422 ? -5.008 44.378 74.331 1.00 38.74 422 LEU D O 1
ATOM 16768 N N . GLU F 3 423 ? -4.504 42.672 72.956 1.00 33.95 423 GLU D N 1
ATOM 16769 C CA . GLU F 3 423 ? -3.178 43.187 72.601 1.00 29.26 423 GLU D CA 1
ATOM 16770 C C . GLU F 3 423 ? -3.410 43.984 71.334 1.00 27.68 423 GLU D C 1
ATOM 16771 O O . GLU F 3 423 ? -3.276 43.460 70.232 1.00 26.23 423 GLU D O 1
ATOM 16777 N N . THR F 3 424 ? -3.770 45.252 71.493 1.00 26.22 424 THR D N 1
ATOM 16778 C CA . THR F 3 424 ? -4.058 46.111 70.348 1.00 25.26 424 THR D CA 1
ATOM 16779 C C . THR F 3 424 ? -2.923 46.355 69.354 1.00 25.01 424 THR D C 1
ATOM 16780 O O . THR F 3 424 ? -3.172 46.704 68.208 1.00 25.98 424 THR D O 1
ATOM 16784 N N . ASP F 3 425 ? -1.680 46.181 69.780 1.00 25.30 425 ASP D N 1
ATOM 16785 C CA . ASP F 3 425 ? -0.543 46.439 68.904 1.00 25.81 425 ASP D CA 1
ATOM 16786 C C . ASP F 3 425 ? -0.451 45.587 67.653 1.00 25.84 425 ASP D C 1
ATOM 16787 O O . ASP F 3 425 ? -0.056 46.062 66.600 1.00 25.47 425 ASP D O 1
ATOM 16792 N N . ILE F 3 426 ? -0.795 44.317 67.784 1.00 26.09 426 ILE D N 1
ATOM 16793 C CA . ILE F 3 426 ? -0.723 43.371 66.678 1.00 24.63 426 ILE D CA 1
ATOM 16794 C C . ILE F 3 426 ? -2.066 43.175 65.997 1.00 24.08 426 ILE D C 1
ATOM 16795 O O . ILE F 3 426 ? -3.085 42.957 66.651 1.00 23.83 426 ILE D O 1
ATOM 16800 N N . PRO F 3 427 ? -2.066 43.221 64.661 1.00 23.44 427 PRO D N 1
ATOM 16801 C CA . PRO F 3 427 ? -3.220 43.062 63.776 1.00 24.48 427 PRO D CA 1
ATOM 16802 C C . PRO F 3 427 ? -3.920 41.725 63.913 1.00 25.14 427 PRO D C 1
ATOM 16803 O O . PRO F 3 427 ? -3.439 40.813 64.575 1.00 25.43 427 PRO D O 1
ATOM 16807 N N . LEU F 3 428 ? -5.072 41.606 63.289 1.00 26.23 428 LEU D N 1
ATOM 16808 C CA . LEU F 3 428 ? -5.772 40.350 63.361 1.00 28.34 428 LEU D CA 1
ATOM 16809 C C . LEU F 3 428 ? -5.239 39.529 62.190 1.00 28.30 428 LEU D C 1
ATOM 16810 O O . LEU F 3 428 ? -4.767 40.093 61.207 1.00 29.50 428 LEU D O 1
ATOM 16815 N N . PHE F 3 429 ? -5.272 38.208 62.293 1.00 27.11 429 PHE D N 1
ATOM 16816 C CA . PHE F 3 429 ? -4.789 37.385 61.197 1.00 26.70 429 PHE D CA 1
ATOM 16817 C C . PHE F 3 429 ? -5.941 36.544 60.703 1.00 28.07 429 PHE D C 1
ATOM 16818 O O . PHE F 3 429 ? -6.522 35.768 61.451 1.00 29.64 429 PHE D O 1
ATOM 16826 N N . ARG F 3 430 ? -6.292 36.711 59.442 1.00 29.87 430 ARG D N 1
ATOM 16827 C CA . ARG F 3 430 ? -7.389 35.946 58.901 1.00 32.88 430 ARG D CA 1
ATOM 16828 C C . ARG F 3 430 ? -6.761 34.714 58.303 1.00 33.62 430 ARG D C 1
ATOM 16829 O O . ARG F 3 430 ? -5.773 34.809 57.572 1.00 32.01 430 ARG D O 1
ATOM 16837 N N . ILE F 3 431 ? -7.335 33.561 58.624 1.00 34.71 431 ILE D N 1
ATOM 16838 C CA . ILE F 3 431 ? -6.825 32.291 58.145 1.00 35.84 431 ILE D CA 1
ATOM 16839 C C . ILE F 3 431 ? -7.641 31.793 56.958 1.00 39.18 431 ILE D C 1
ATOM 16840 O O . ILE F 3 431 ? -8.520 30.942 57.111 1.00 41.70 431 ILE D O 1
ATOM 16845 N N . GLU F 3 432 ? -7.348 32.320 55.772 1.00 40.48 432 GLU D N 1
ATOM 16846 C CA . GLU F 3 432 ? -8.077 31.932 54.573 1.00 42.73 432 GLU D CA 1
ATOM 16847 C C . GLU F 3 432 ? -8.162 30.420 54.380 1.00 44.10 432 GLU D C 1
ATOM 16848 O O . GLU F 3 432 ? -7.150 29.735 54.240 1.00 42.42 432 GLU D O 1
ATOM 16854 N N . ASP F 3 433 ? -9.392 29.910 54.371 1.00 46.49 433 ASP D N 1
ATOM 16855 C CA . ASP F 3 433 ? -9.643 28.480 54.219 1.00 48.14 433 ASP D CA 1
ATOM 16856 C C . ASP F 3 433 ? -8.868 27.897 53.073 1.00 47.70 433 ASP D C 1
ATOM 16857 O O . ASP F 3 433 ? -8.486 26.739 53.103 1.00 47.95 433 ASP D O 1
ATOM 16862 N N . ASP F 3 434 ? -8.645 28.697 52.047 1.00 48.07 434 ASP D N 1
ATOM 16863 C CA . ASP F 3 434 ? -7.907 28.212 50.900 1.00 48.45 434 ASP D CA 1
ATOM 16864 C C . ASP F 3 434 ? -6.543 27.665 51.269 1.00 46.82 434 ASP D C 1
ATOM 16865 O O . ASP F 3 434 ? -6.169 26.570 50.839 1.00 46.17 434 ASP D O 1
ATOM 16870 N N . LEU F 3 435 ? -5.797 28.417 52.069 1.00 44.15 435 LEU D N 1
ATOM 16871 C CA . LEU F 3 435 ? -4.475 27.965 52.474 1.00 41.22 435 LEU D CA 1
ATOM 16872 C C . LEU F 3 435 ? -4.562 26.938 53.607 1.00 39.98 435 LEU D C 1
ATOM 16873 O O . LEU F 3 435 ? -3.614 26.194 53.870 1.00 40.25 435 LEU D O 1
ATOM 16878 N N . LEU F 3 436 ? -5.705 26.895 54.277 1.00 37.28 436 LEU D N 1
ATOM 16879 C CA . LEU F 3 436 ? -5.884 25.963 55.370 1.00 35.54 436 LEU D CA 1
ATOM 16880 C C . LEU F 3 436 ? -5.927 24.540 54.863 1.00 36.41 436 LEU D C 1
ATOM 16881 O O . LEU F 3 436 ? -5.469 23.635 55.544 1.00 36.47 436 LEU D O 1
ATOM 16886 N N . GLU F 3 437 ? -6.489 24.356 53.667 1.00 37.84 437 GLU D N 1
ATOM 16887 C CA . GLU F 3 437 ? -6.597 23.043 53.011 1.00 38.55 437 GLU D CA 1
ATOM 16888 C C . GLU F 3 437 ? -5.239 22.605 52.447 1.00 39.42 437 GLU D C 1
ATOM 16889 O O . GLU F 3 437 ? -4.884 21.421 52.453 1.00 37.41 437 GLU D O 1
ATOM 16895 N N . GLY F 3 438 ? -4.492 23.573 51.929 1.00 40.47 438 GLY D N 1
ATOM 16896 C CA . GLY F 3 438 ? -3.184 23.267 51.390 1.00 42.05 438 GLY D CA 1
ATOM 16897 C C . GLY F 3 438 ? -2.309 22.708 52.491 1.00 42.09 438 GLY D C 1
ATOM 16898 O O . GLY F 3 438 ? -1.092 22.565 52.326 1.00 44.04 438 GLY D O 1
ATOM 16899 N N . ILE F 3 439 ? -2.943 22.406 53.621 1.00 41.00 439 ILE D N 1
ATOM 16900 C CA . ILE F 3 439 ? -2.279 21.858 54.795 1.00 39.46 439 ILE D CA 1
ATOM 16901 C C . ILE F 3 439 ? -3.031 20.619 55.263 1.00 40.13 439 ILE D C 1
ATOM 16902 O O . ILE F 3 439 ? -2.474 19.524 55.289 1.00 40.23 439 ILE D O 1
ATOM 16907 N N . ARG F 3 440 ? -4.300 20.789 55.623 1.00 40.69 440 ARG D N 1
ATOM 16908 C CA . ARG F 3 440 ? -5.104 19.666 56.090 1.00 42.10 440 ARG D CA 1
ATOM 16909 C C . ARG F 3 440 ? -5.021 18.448 55.192 1.00 44.09 440 ARG D C 1
ATOM 16910 O O . ARG F 3 440 ? -5.307 17.332 55.631 1.00 45.81 440 ARG D O 1
ATOM 16918 N N . ARG F 3 441 ? -4.637 18.654 53.937 1.00 45.03 441 ARG D N 1
ATOM 16919 C CA . ARG F 3 441 ? -4.527 17.551 52.996 1.00 44.45 441 ARG D CA 1
ATOM 16920 C C . ARG F 3 441 ? -3.055 17.246 52.738 1.00 42.34 441 ARG D C 1
ATOM 16921 O O . ARG F 3 441 ? -2.698 16.626 51.734 1.00 42.31 441 ARG D O 1
ATOM 16929 N N . ASN F 3 442 ? -2.205 17.698 53.656 1.00 39.37 442 ASN D N 1
ATOM 16930 C CA . ASN F 3 442 ? -0.769 17.485 53.554 1.00 36.74 442 ASN D CA 1
ATOM 16931 C C . ASN F 3 442 ? -0.127 17.483 54.932 1.00 33.87 442 ASN D C 1
ATOM 16932 O O . ASN F 3 442 ? 1.007 17.927 55.097 1.00 33.95 442 ASN D O 1
ATOM 16937 N N . LEU F 3 443 ? -0.864 16.987 55.920 1.00 29.93 443 LEU D N 1
ATOM 16938 C CA . LEU F 3 443 ? -0.358 16.916 57.279 1.00 26.72 443 LEU D CA 1
ATOM 16939 C C . LEU F 3 443 ? 0.875 16.032 57.273 1.00 26.16 443 LEU D C 1
ATOM 16940 O O . LEU F 3 443 ? 0.990 15.148 56.440 1.00 25.81 443 LEU D O 1
ATOM 16945 N N . PRO F 3 444 ? 1.821 16.269 58.193 1.00 26.54 444 PRO D N 1
ATOM 16946 C CA . PRO F 3 444 ? 3.046 15.474 58.269 1.00 26.40 444 PRO D CA 1
ATOM 16947 C C . PRO F 3 444 ? 2.825 14.054 58.782 1.00 27.84 444 PRO D C 1
ATOM 16948 O O . PRO F 3 444 ? 1.858 13.758 59.488 1.00 26.60 444 PRO D O 1
ATOM 16952 N N . GLU F 3 445 ? 3.743 13.170 58.421 1.00 29.62 445 GLU D N 1
ATOM 16953 C CA . GLU F 3 445 ? 3.677 11.782 58.851 1.00 30.64 445 GLU D CA 1
ATOM 16954 C C . GLU F 3 445 ? 4.281 11.728 60.254 1.00 29.23 445 GLU D C 1
ATOM 16955 O O . GLU F 3 445 ? 5.216 12.470 60.559 1.00 31.28 445 GLU D O 1
ATOM 16961 N N . LEU F 3 446 ? 3.755 10.866 61.112 1.00 26.19 446 LEU D N 1
ATOM 16962 C CA . LEU F 3 446 ? 4.290 10.756 62.462 1.00 24.11 446 LEU D CA 1
ATOM 16963 C C . LEU F 3 446 ? 5.683 10.191 62.377 1.00 24.02 446 LEU D C 1
ATOM 16964 O O . LEU F 3 446 ? 6.112 9.768 61.321 1.00 24.23 446 LEU D O 1
ATOM 16969 N N . PRO F 3 447 ? 6.421 10.195 63.489 1.00 24.95 447 PRO D N 1
ATOM 16970 C CA . PRO F 3 447 ? 7.765 9.643 63.447 1.00 26.30 447 PRO D CA 1
ATOM 16971 C C . PRO F 3 447 ? 7.696 8.175 63.036 1.00 28.06 447 PRO D C 1
ATOM 16972 O O . PRO F 3 447 ? 8.407 7.744 62.134 1.00 30.91 447 PRO D O 1
ATOM 16976 N N . SER F 3 448 ? 6.827 7.408 63.678 1.00 28.77 448 SER D N 1
ATOM 16977 C CA . SER F 3 448 ? 6.692 5.995 63.338 1.00 30.62 448 SER D CA 1
ATOM 16978 C C . SER F 3 448 ? 6.593 5.796 61.829 1.00 31.59 448 SER D C 1
ATOM 16979 O O . SER F 3 448 ? 7.294 4.964 61.247 1.00 31.73 448 SER D O 1
ATOM 16982 N N . GLU F 3 449 ? 5.710 6.560 61.198 1.00 32.28 449 GLU D N 1
ATOM 16983 C CA . GLU F 3 449 ? 5.528 6.468 59.763 1.00 32.26 449 GLU D CA 1
ATOM 16984 C C . GLU F 3 449 ? 6.844 6.792 59.049 1.00 30.29 449 GLU D C 1
ATOM 16985 O O . GLU F 3 449 ? 7.242 6.097 58.126 1.00 31.70 449 GLU D O 1
ATOM 16991 N N . LYS F 3 450 ? 7.518 7.845 59.479 1.00 27.69 450 LYS D N 1
ATOM 16992 C CA . LYS F 3 450 ? 8.777 8.220 58.873 1.00 27.45 450 LYS D CA 1
ATOM 16993 C C . LYS F 3 450 ? 9.725 7.038 58.890 1.00 28.99 450 LYS D C 1
ATOM 16994 O O . LYS F 3 450 ? 10.321 6.708 57.873 1.00 29.40 450 LYS D O 1
ATOM 17000 N N . LYS F 3 451 ? 9.862 6.401 60.050 1.00 30.28 451 LYS D N 1
ATOM 17001 C CA . LYS F 3 451 ? 10.773 5.270 60.194 1.00 33.46 451 LYS D CA 1
ATOM 17002 C C . LYS F 3 451 ? 10.501 4.135 59.234 1.00 36.31 451 LYS D C 1
ATOM 17003 O O . LYS F 3 451 ? 11.405 3.696 58.531 1.00 38.08 451 LYS D O 1
ATOM 17009 N N . GLU F 3 452 ? 9.263 3.648 59.211 1.00 38.18 452 GLU D N 1
ATOM 17010 C CA . GLU F 3 452 ? 8.917 2.536 58.337 1.00 40.46 452 GLU D CA 1
ATOM 17011 C C . GLU F 3 452 ? 9.017 2.908 56.869 1.00 39.71 452 GLU D C 1
ATOM 17012 O O . GLU F 3 452 ? 9.621 2.180 56.077 1.00 39.71 452 GLU D O 1
ATOM 17018 N N . ARG F 3 453 ? 8.434 4.046 56.513 1.00 38.37 453 ARG D N 1
ATOM 17019 C CA . ARG F 3 453 ? 8.468 4.533 55.144 1.00 38.45 453 ARG D CA 1
ATOM 17020 C C . ARG F 3 453 ? 9.904 4.577 54.652 1.00 40.38 453 ARG D C 1
ATOM 17021 O O . ARG F 3 453 ? 10.245 4.015 53.612 1.00 41.74 453 ARG D O 1
ATOM 17029 N N . ILE F 3 454 ? 10.745 5.249 55.424 1.00 41.48 454 ILE D N 1
ATOM 17030 C CA . ILE F 3 454 ? 12.140 5.397 55.091 1.00 41.66 454 ILE D CA 1
ATOM 17031 C C . ILE F 3 454 ? 12.838 4.035 55.047 1.00 41.84 454 ILE D C 1
ATOM 17032 O O . ILE F 3 454 ? 13.723 3.828 54.231 1.00 42.38 454 ILE D O 1
ATOM 17037 N N . MET F 3 455 ? 12.430 3.103 55.903 1.00 43.02 455 MET D N 1
ATOM 17038 C CA . MET F 3 455 ? 13.021 1.761 55.907 1.00 46.03 455 MET D CA 1
ATOM 17039 C C . MET F 3 455 ? 12.610 1.083 54.609 1.00 48.58 455 MET D C 1
ATOM 17040 O O . MET F 3 455 ? 13.435 0.725 53.753 1.00 48.92 455 MET D O 1
ATOM 17045 N N . ARG F 3 456 ? 11.297 0.919 54.504 1.00 49.38 456 ARG D N 1
ATOM 17046 C CA . ARG F 3 456 ? 10.627 0.294 53.383 1.00 49.83 456 ARG D CA 1
ATOM 17047 C C . ARG F 3 456 ? 11.079 0.791 52.010 1.00 50.65 456 ARG D C 1
ATOM 17048 O O . ARG F 3 456 ? 11.002 0.047 51.036 1.00 51.86 456 ARG D O 1
ATOM 17056 N N . ASP F 3 457 ? 11.570 2.026 51.929 1.00 51.32 457 ASP D N 1
ATOM 17057 C CA . ASP F 3 457 ? 11.988 2.587 50.645 1.00 52.75 457 ASP D CA 1
ATOM 17058 C C . ASP F 3 457 ? 13.469 2.971 50.506 1.00 53.73 457 ASP D C 1
ATOM 17059 O O . ASP F 3 457 ? 13.807 3.792 49.644 1.00 54.11 457 ASP D O 1
ATOM 17064 N N . TYR F 3 458 ? 14.341 2.389 51.338 1.00 52.54 458 TYR D N 1
ATOM 17065 C CA . TYR F 3 458 ? 15.780 2.676 51.290 1.00 50.28 458 TYR D CA 1
ATOM 17066 C C . TYR F 3 458 ? 16.606 1.525 51.838 1.00 51.47 458 TYR D C 1
ATOM 17067 O O . TYR F 3 458 ? 17.844 1.595 51.895 1.00 51.29 458 TYR D O 1
ATOM 17076 N N . GLY F 3 459 ? 15.912 0.473 52.256 1.00 51.93 459 GLY D N 1
ATOM 17077 C CA . GLY F 3 459 ? 16.589 -0.691 52.791 1.00 52.08 459 GLY D CA 1
ATOM 17078 C C . GLY F 3 459 ? 17.252 -0.428 54.125 1.00 51.96 459 GLY D C 1
ATOM 17079 O O . GLY F 3 459 ? 17.992 -1.274 54.623 1.00 52.63 459 GLY D O 1
ATOM 17080 N N . LEU F 3 460 ? 16.997 0.738 54.711 1.00 51.09 460 LEU D N 1
ATOM 17081 C CA . LEU F 3 460 ? 17.591 1.060 56.000 1.00 50.45 460 LEU D CA 1
ATOM 17082 C C . LEU F 3 460 ? 17.037 0.114 57.050 1.00 50.65 460 LEU D C 1
ATOM 17083 O O . LEU F 3 460 ? 15.843 -0.180 57.071 1.00 51.15 460 LEU D O 1
ATOM 17088 N N . SER F 3 461 ? 17.920 -0.375 57.907 1.00 50.50 461 SER D N 1
ATOM 17089 C CA . SER F 3 461 ? 17.528 -1.282 58.967 1.00 50.92 461 SER D CA 1
ATOM 17090 C C . SER F 3 461 ? 16.701 -0.474 59.938 1.00 51.68 461 SER D C 1
ATOM 17091 O O . SER F 3 461 ? 16.739 0.751 59.901 1.00 51.53 461 SER D O 1
ATOM 17094 N N . GLU F 3 462 ? 15.960 -1.150 60.808 1.00 52.50 462 GLU D N 1
ATOM 17095 C CA . GLU F 3 462 ? 15.130 -0.465 61.795 1.00 52.92 462 GLU D CA 1
ATOM 17096 C C . GLU F 3 462 ? 16.013 0.464 62.627 1.00 51.99 462 GLU D C 1
ATOM 17097 O O . GLU F 3 462 ? 15.685 1.630 62.835 1.00 51.40 462 GLU D O 1
ATOM 17103 N N . ASP F 3 463 ? 17.148 -0.058 63.079 1.00 51.68 463 ASP D N 1
ATOM 17104 C CA . ASP F 3 463 ? 18.091 0.705 63.891 1.00 52.52 463 ASP D CA 1
ATOM 17105 C C . ASP F 3 463 ? 18.541 2.004 63.208 1.00 51.88 463 ASP D C 1
ATOM 17106 O O . ASP F 3 463 ? 18.335 3.097 63.741 1.00 53.13 463 ASP D O 1
ATOM 17111 N N . LEU F 3 464 ? 19.151 1.891 62.033 1.00 49.76 464 LEU D N 1
ATOM 17112 C CA . LEU F 3 464 ? 19.627 3.077 61.322 1.00 47.58 464 LEU D CA 1
ATOM 17113 C C . LEU F 3 464 ? 18.492 4.070 61.064 1.00 46.85 464 LEU D C 1
ATOM 17114 O O . LEU F 3 464 ? 18.685 5.275 61.218 1.00 46.38 464 LEU D O 1
ATOM 17119 N N . ALA F 3 465 ? 17.316 3.572 60.678 1.00 45.75 465 ALA D N 1
ATOM 17120 C CA . ALA F 3 465 ? 16.177 4.449 60.407 1.00 44.46 465 ALA D CA 1
ATOM 17121 C C . ALA F 3 465 ? 15.676 5.058 61.707 1.00 43.59 465 ALA D C 1
ATOM 17122 O O . ALA F 3 465 ? 15.288 6.221 61.743 1.00 43.91 465 ALA D O 1
ATOM 17124 N N . SER F 3 466 ? 15.691 4.272 62.778 1.00 42.01 466 SER D N 1
ATOM 17125 C CA . SER F 3 466 ? 15.236 4.760 64.071 1.00 41.00 466 SER D CA 1
ATOM 17126 C C . SER F 3 466 ? 16.062 5.973 64.460 1.00 40.21 466 SER D C 1
ATOM 17127 O O . SER F 3 466 ? 15.523 7.033 64.755 1.00 39.31 466 SER D O 1
ATOM 17130 N N . GLN F 3 467 ? 17.378 5.806 64.446 1.00 39.81 467 GLN D N 1
ATOM 17131 C CA . GLN F 3 467 ? 18.311 6.877 64.791 1.00 40.22 467 GLN D CA 1
ATOM 17132 C C . GLN F 3 467 ? 18.167 8.095 63.885 1.00 38.98 467 GLN D C 1
ATOM 17133 O O . GLN F 3 467 ? 18.086 9.228 64.348 1.00 36.19 467 GLN D O 1
ATOM 17139 N N . LEU F 3 468 ? 18.144 7.853 62.583 1.00 39.78 468 LEU D N 1
ATOM 17140 C CA . LEU F 3 468 ? 18.031 8.934 61.622 1.00 40.19 468 LEU D CA 1
ATOM 17141 C C . LEU F 3 468 ? 16.818 9.805 61.905 1.00 40.67 468 LEU D C 1
ATOM 17142 O O . LEU F 3 468 ? 16.857 11.005 61.683 1.00 41.94 468 LEU D O 1
ATOM 17147 N N . VAL F 3 469 ? 15.739 9.206 62.389 1.00 41.63 469 VAL D N 1
ATOM 17148 C CA . VAL F 3 469 ? 14.547 9.974 62.708 1.00 42.39 469 VAL D CA 1
ATOM 17149 C C . VAL F 3 469 ? 14.764 10.635 64.051 1.00 44.49 469 VAL D C 1
ATOM 17150 O O . VAL F 3 469 ? 14.507 11.827 64.209 1.00 44.15 469 VAL D O 1
ATOM 17154 N N . LYS F 3 470 ? 15.246 9.849 65.014 1.00 47.67 470 LYS D N 1
ATOM 17155 C CA . LYS F 3 470 ? 15.508 10.334 66.373 1.00 49.31 470 LYS D CA 1
ATOM 17156 C C . LYS F 3 470 ? 16.339 11.608 66.355 1.00 48.57 470 LYS D C 1
ATOM 17157 O O . LYS F 3 470 ? 16.151 12.497 67.183 1.00 46.25 470 LYS D O 1
ATOM 17163 N N . ARG F 3 471 ? 17.262 11.682 65.401 1.00 50.11 471 ARG D N 1
ATOM 17164 C CA . ARG F 3 471 ? 18.148 12.826 65.282 1.00 51.03 471 ARG D CA 1
ATOM 17165 C C . ARG F 3 471 ? 17.673 13.866 64.273 1.00 49.62 471 ARG D C 1
ATOM 17166 O O . ARG F 3 471 ? 18.386 14.826 63.995 1.00 49.66 471 ARG D O 1
ATOM 17174 N N . ASN F 3 472 ? 16.483 13.672 63.711 1.00 47.91 472 ASN D N 1
ATOM 17175 C CA . ASN F 3 472 ? 15.932 14.637 62.760 1.00 47.29 472 ASN D CA 1
ATOM 17176 C C . ASN F 3 472 ? 16.845 14.861 61.544 1.00 48.26 472 ASN D C 1
ATOM 17177 O O . ASN F 3 472 ? 17.204 15.995 61.238 1.00 49.69 472 ASN D O 1
ATOM 17182 N N . LEU F 3 473 ? 17.224 13.803 60.844 1.00 48.44 473 LEU D N 1
ATOM 17183 C CA . LEU F 3 473 ? 18.086 13.984 59.690 1.00 48.86 473 LEU D CA 1
ATOM 17184 C C . LEU F 3 473 ? 17.503 13.248 58.498 1.00 50.60 473 LEU D C 1
ATOM 17185 O O . LEU F 3 473 ? 18.087 13.225 57.415 1.00 50.97 473 LEU D O 1
ATOM 17190 N N . VAL F 3 474 ? 16.332 12.658 58.703 1.00 51.94 474 VAL D N 1
ATOM 17191 C CA . VAL F 3 474 ? 15.659 11.926 57.647 1.00 54.31 474 VAL D CA 1
ATOM 17192 C C . VAL F 3 474 ? 15.521 12.794 56.405 1.00 56.01 474 VAL D C 1
ATOM 17193 O O . VAL F 3 474 ? 15.598 12.300 55.273 1.00 57.21 474 VAL D O 1
ATOM 17197 N N . ASP F 3 475 ? 15.320 14.091 56.629 1.00 57.54 475 ASP D N 1
ATOM 17198 C CA . ASP F 3 475 ? 15.172 15.059 55.547 1.00 58.71 475 ASP D CA 1
ATOM 17199 C C . ASP F 3 475 ? 16.460 15.231 54.763 1.00 58.93 475 ASP D C 1
ATOM 17200 O O . ASP F 3 475 ? 16.441 15.517 53.570 1.00 60.55 475 ASP D O 1
ATOM 17205 N N . GLU F 3 476 ? 17.584 15.048 55.434 1.00 58.02 476 GLU D N 1
ATOM 17206 C CA . GLU F 3 476 ? 18.860 15.180 54.771 1.00 56.99 476 GLU D CA 1
ATOM 17207 C C . GLU F 3 476 ? 19.119 13.901 53.984 1.00 56.30 476 GLU D C 1
ATOM 17208 O O . GLU F 3 476 ? 19.226 13.928 52.759 1.00 57.26 476 GLU D O 1
ATOM 17214 N N . PHE F 3 477 ? 19.202 12.783 54.695 1.00 55.55 477 PHE D N 1
ATOM 17215 C CA . PHE F 3 477 ? 19.435 11.489 54.078 1.00 55.35 477 PHE D CA 1
ATOM 17216 C C . PHE F 3 477 ? 18.787 11.384 52.711 1.00 56.17 477 PHE D C 1
ATOM 17217 O O . PHE F 3 477 ? 17.582 11.599 52.583 1.00 58.82 477 PHE D O 1
ATOM 17225 N N . ASP F 3 486 ? 25.374 4.726 48.766 1.00 76.52 486 ASP D N 1
ATOM 17226 C CA . ASP F 3 486 ? 24.941 3.377 49.098 1.00 78.07 486 ASP D CA 1
ATOM 17227 C C . ASP F 3 486 ? 23.764 3.426 50.054 1.00 78.69 486 ASP D C 1
ATOM 17228 O O . ASP F 3 486 ? 23.382 2.405 50.631 1.00 79.01 486 ASP D O 1
ATOM 17233 N N . THR F 3 487 ? 23.191 4.613 50.231 1.00 78.01 487 THR D N 1
ATOM 17234 C CA . THR F 3 487 ? 22.058 4.763 51.139 1.00 76.61 487 THR D CA 1
ATOM 17235 C C . THR F 3 487 ? 22.463 4.362 52.556 1.00 75.80 487 THR D C 1
ATOM 17236 O O . THR F 3 487 ? 22.667 5.223 53.410 1.00 75.13 487 THR D O 1
ATOM 17240 N N . THR F 3 488 ? 22.594 3.062 52.801 1.00 74.91 488 THR D N 1
ATOM 17241 C CA . THR F 3 488 ? 22.973 2.578 54.118 1.00 75.08 488 THR D CA 1
ATOM 17242 C C . THR F 3 488 ? 24.249 3.275 54.588 1.00 74.84 488 THR D C 1
ATOM 17243 O O . THR F 3 488 ? 24.613 3.205 55.761 1.00 75.88 488 THR D O 1
ATOM 17247 N N . VAL F 3 489 ? 24.911 3.957 53.659 1.00 73.81 489 VAL D N 1
ATOM 17248 C CA . VAL F 3 489 ? 26.140 4.697 53.935 1.00 72.40 489 VAL D CA 1
ATOM 17249 C C . VAL F 3 489 ? 25.837 6.158 54.264 1.00 71.78 489 VAL D C 1
ATOM 17250 O O . VAL F 3 489 ? 26.309 6.697 55.267 1.00 71.24 489 VAL D O 1
ATOM 17254 N N . ILE F 3 490 ? 25.057 6.798 53.401 1.00 71.56 490 ILE D N 1
ATOM 17255 C CA . ILE F 3 490 ? 24.690 8.197 53.600 1.00 71.14 490 ILE D CA 1
ATOM 17256 C C . ILE F 3 490 ? 23.977 8.354 54.942 1.00 70.51 490 ILE D C 1
ATOM 17257 O O . ILE F 3 490 ? 24.058 9.400 55.591 1.00 69.94 490 ILE D O 1
ATOM 17262 N N . ALA F 3 491 ? 23.270 7.305 55.347 1.00 68.85 491 ALA D N 1
ATOM 17263 C CA . ALA F 3 491 ? 22.556 7.318 56.610 1.00 66.85 491 ALA D CA 1
ATOM 17264 C C . ALA F 3 491 ? 23.553 7.080 57.736 1.00 65.87 491 ALA D C 1
ATOM 17265 O O . ALA F 3 491 ? 23.652 7.883 58.659 1.00 66.17 491 ALA D O 1
ATOM 17267 N N . SER F 3 492 ? 24.306 5.986 57.647 1.00 63.99 492 SER D N 1
ATOM 17268 C CA . SER F 3 492 ? 25.293 5.656 58.668 1.00 61.69 492 SER D CA 1
ATOM 17269 C C . SER F 3 492 ? 26.297 6.785 58.900 1.00 60.96 492 SER D C 1
ATOM 17270 O O . SER F 3 492 ? 27.136 6.693 59.787 1.00 62.14 492 SER D O 1
ATOM 17273 N N . LEU F 3 493 ? 26.206 7.847 58.108 1.00 59.59 493 LEU D N 1
ATOM 17274 C CA . LEU F 3 493 ? 27.105 8.991 58.242 1.00 59.19 493 LEU D CA 1
ATOM 17275 C C . LEU F 3 493 ? 26.456 10.159 58.982 1.00 58.26 493 LEU D C 1
ATOM 17276 O O . LEU F 3 493 ? 27.138 11.090 59.408 1.00 57.75 493 LEU D O 1
ATOM 17281 N N . LEU F 3 494 ? 25.136 10.131 59.105 1.00 57.66 494 LEU D N 1
ATOM 17282 C CA . LEU F 3 494 ? 24.428 11.197 59.809 1.00 57.26 494 LEU D CA 1
ATOM 17283 C C . LEU F 3 494 ? 23.805 10.638 61.073 1.00 56.83 494 LEU D C 1
ATOM 17284 O O . LEU F 3 494 ? 23.479 11.379 61.993 1.00 57.23 494 LEU D O 1
ATOM 17289 N N . ALA F 3 495 ? 23.626 9.325 61.110 1.00 56.36 495 ALA D N 1
ATOM 17290 C CA . ALA F 3 495 ? 23.034 8.683 62.267 1.00 55.35 495 ALA D CA 1
ATOM 17291 C C . ALA F 3 495 ? 24.112 8.134 63.180 1.00 55.02 495 ALA D C 1
ATOM 17292 O O . ALA F 3 495 ? 23.883 7.955 64.378 1.00 55.04 495 ALA D O 1
ATOM 17294 N N . TYR F 3 496 ? 25.289 7.873 62.619 1.00 53.87 496 TYR D N 1
ATOM 17295 C CA . TYR F 3 496 ? 26.379 7.328 63.410 1.00 53.20 496 TYR D CA 1
ATOM 17296 C C . TYR F 3 496 ? 27.583 8.242 63.535 1.00 53.80 496 TYR D C 1
ATOM 17297 O O . TYR F 3 496 ? 27.949 8.639 64.636 1.00 53.04 496 TYR D O 1
ATOM 17306 N N . THR F 3 497 ? 28.193 8.572 62.406 1.00 56.03 497 THR D N 1
ATOM 17307 C CA . THR F 3 497 ? 29.373 9.432 62.380 1.00 58.80 497 THR D CA 1
ATOM 17308 C C . THR F 3 497 ? 29.182 10.801 63.028 1.00 60.40 497 THR D C 1
ATOM 17309 O O . THR F 3 497 ? 29.904 11.164 63.961 1.00 61.42 497 THR D O 1
ATOM 17313 N N . LEU F 3 498 ? 28.223 11.568 62.515 1.00 61.95 498 LEU D N 1
ATOM 17314 C CA . LEU F 3 498 ? 27.954 12.913 63.030 1.00 62.60 498 LEU D CA 1
ATOM 17315 C C . LEU F 3 498 ? 27.737 12.977 64.529 1.00 63.14 498 LEU D C 1
ATOM 17316 O O . LEU F 3 498 ? 27.872 14.033 65.126 1.00 62.13 498 LEU D O 1
ATOM 17321 N N . ARG F 3 499 ? 27.377 11.860 65.139 1.00 65.49 499 ARG D N 1
ATOM 17322 C CA . ARG F 3 499 ? 27.168 11.858 66.572 1.00 68.27 499 ARG D CA 1
ATOM 17323 C C . ARG F 3 499 ? 28.529 11.708 67.231 1.00 70.70 499 ARG D C 1
ATOM 17324 O O . ARG F 3 499 ? 28.765 12.231 68.322 1.00 70.69 499 ARG D O 1
ATOM 17332 N N . GLU F 3 500 ? 29.423 11.000 66.545 1.00 73.06 500 GLU D N 1
ATOM 17333 C CA . GLU F 3 500 ? 30.777 10.767 67.021 1.00 75.53 500 GLU D CA 1
ATOM 17334 C C . GLU F 3 500 ? 31.541 12.068 66.915 1.00 77.43 500 GLU D C 1
ATOM 17335 O O . GLU F 3 500 ? 32.535 12.277 67.609 1.00 77.91 500 GLU D O 1
ATOM 17341 N N . LEU F 3 501 ? 31.071 12.944 66.036 1.00 79.81 501 LEU D N 1
ATOM 17342 C CA . LEU F 3 501 ? 31.722 14.230 65.854 1.00 82.50 501 LEU D CA 1
ATOM 17343 C C . LEU F 3 501 ? 31.334 15.218 66.952 1.00 84.14 501 LEU D C 1
ATOM 17344 O O . LEU F 3 501 ? 32.007 16.224 67.150 1.00 84.71 501 LEU D O 1
ATOM 17349 N N . ARG F 3 502 ? 30.262 14.920 67.678 1.00 85.99 502 ARG D N 1
ATOM 17350 C CA . ARG F 3 502 ? 29.830 15.783 68.768 1.00 87.32 502 ARG D CA 1
ATOM 17351 C C . ARG F 3 502 ? 30.668 15.414 69.982 1.00 88.43 502 ARG D C 1
ATOM 17352 O O . ARG F 3 502 ? 30.235 15.535 71.124 1.00 87.84 502 ARG D O 1
ATOM 17360 N N . ARG F 3 503 ? 31.877 14.942 69.726 1.00 90.76 503 ARG D N 1
ATOM 17361 C CA . ARG F 3 503 ? 32.759 14.565 70.804 1.00 93.72 503 ARG D CA 1
ATOM 17362 C C . ARG F 3 503 ? 34.179 15.002 70.458 1.00 96.58 503 ARG D C 1
ATOM 17363 O O . ARG F 3 503 ? 35.054 15.062 71.317 1.00 97.51 503 ARG D O 1
ATOM 17371 N N . GLU F 3 504 ? 34.372 15.374 69.196 1.00 99.71 504 GLU D N 1
ATOM 17372 C CA . GLU F 3 504 ? 35.655 15.865 68.703 1.00 103.16 504 GLU D CA 1
ATOM 17373 C C . GLU F 3 504 ? 35.404 16.740 67.474 1.00 104.74 504 GLU D C 1
ATOM 17374 O O . GLU F 3 504 ? 35.814 16.403 66.362 1.00 104.69 504 GLU D O 1
ATOM 17380 N N . GLY F 3 505 ? 34.720 17.861 67.683 1.00 106.62 505 GLY D N 1
ATOM 17381 C CA . GLY F 3 505 ? 34.417 18.764 66.586 1.00 108.69 505 GLY D CA 1
ATOM 17382 C C . GLY F 3 505 ? 33.263 19.710 66.881 1.00 110.42 505 GLY D C 1
ATOM 17383 O O . GLY F 3 505 ? 32.785 19.800 68.016 1.00 110.36 505 GLY D O 1
ATOM 17384 N N . HIS F 3 506 ? 32.812 20.413 65.846 1.00 111.74 506 HIS D N 1
ATOM 17385 C CA . HIS F 3 506 ? 31.717 21.375 65.960 1.00 113.36 506 HIS D CA 1
ATOM 17386 C C . HIS F 3 506 ? 30.812 21.219 64.741 1.00 114.00 506 HIS D C 1
ATOM 17387 O O . HIS F 3 506 ? 30.457 22.195 64.085 1.00 114.03 506 HIS D O 1
ATOM 17394 N N . ASP F 3 507 ? 30.439 19.977 64.451 1.00 114.95 507 ASP D N 1
ATOM 17395 C CA . ASP F 3 507 ? 29.603 19.653 63.298 1.00 116.15 507 ASP D CA 1
ATOM 17396 C C . ASP F 3 507 ? 28.381 20.543 63.080 1.00 116.78 507 ASP D C 1
ATOM 17397 O O . ASP F 3 507 ? 27.747 20.481 62.024 1.00 116.78 507 ASP D O 1
ATOM 17402 N N . VAL F 3 508 ? 28.044 21.364 64.068 1.00 117.44 508 VAL D N 1
ATOM 17403 C CA . VAL F 3 508 ? 26.899 22.256 63.939 1.00 118.44 508 VAL D CA 1
ATOM 17404 C C . VAL F 3 508 ? 27.292 23.413 63.021 1.00 119.46 508 VAL D C 1
ATOM 17405 O O . VAL F 3 508 ? 27.092 24.578 63.360 1.00 119.52 508 VAL D O 1
ATOM 17409 N N . ASP F 3 509 ? 27.846 23.084 61.855 1.00 120.67 509 ASP D N 1
ATOM 17410 C CA . ASP F 3 509 ? 28.297 24.096 60.899 1.00 121.43 509 ASP D CA 1
ATOM 17411 C C . ASP F 3 509 ? 27.303 24.394 59.779 1.00 121.51 509 ASP D C 1
ATOM 17412 O O . ASP F 3 509 ? 27.003 25.555 59.502 1.00 121.69 509 ASP D O 1
ATOM 17417 N N . GLY F 3 510 ? 26.804 23.351 59.127 1.00 121.41 510 GLY D N 1
ATOM 17418 C CA . GLY F 3 510 ? 25.865 23.563 58.045 1.00 121.27 510 GLY D CA 1
ATOM 17419 C C . GLY F 3 510 ? 25.448 22.283 57.356 1.00 121.46 510 GLY D C 1
ATOM 17420 O O . GLY F 3 510 ? 26.166 21.752 56.511 1.00 120.81 510 GLY D O 1
ATOM 17421 N N . LEU F 3 511 ? 24.279 21.780 57.732 1.00 122.27 511 LEU D N 1
ATOM 17422 C CA . LEU F 3 511 ? 23.745 20.563 57.134 1.00 122.55 511 LEU D CA 1
ATOM 17423 C C . LEU F 3 511 ? 23.365 20.894 55.684 1.00 122.02 511 LEU D C 1
ATOM 17424 O O . LEU F 3 511 ? 22.492 21.725 55.427 1.00 121.97 511 LEU D O 1
ATOM 17429 N N . GLY F 3 512 ? 24.032 20.242 54.738 1.00 121.28 512 GLY D N 1
ATOM 17430 C CA . GLY F 3 512 ? 23.764 20.510 53.341 1.00 120.25 512 GLY D CA 1
ATOM 17431 C C . GLY F 3 512 ? 24.841 21.463 52.872 1.00 119.84 512 GLY D C 1
ATOM 17432 O O . GLY F 3 512 ? 24.964 21.760 51.683 1.00 120.03 512 GLY D O 1
ATOM 17433 N N . LEU F 3 513 ? 25.626 21.953 53.828 1.00 118.97 513 LEU D N 1
ATOM 17434 C CA . LEU F 3 513 ? 26.712 22.868 53.522 1.00 117.81 513 LEU D CA 1
ATOM 17435 C C . LEU F 3 513 ? 27.851 22.041 52.952 1.00 116.58 513 LEU D C 1
ATOM 17436 O O . LEU F 3 513 ? 27.839 21.707 51.769 1.00 116.13 513 LEU D O 1
ATOM 17441 N N . ASP F 3 514 ? 28.827 21.699 53.787 1.00 115.26 514 ASP D N 1
ATOM 17442 C CA . ASP F 3 514 ? 29.951 20.894 53.321 1.00 114.31 514 ASP D CA 1
ATOM 17443 C C . ASP F 3 514 ? 29.386 19.572 52.803 1.00 113.70 514 ASP D C 1
ATOM 17444 O O . ASP F 3 514 ? 29.888 19.008 51.826 1.00 114.11 514 ASP D O 1
ATOM 17449 N N . GLU F 3 515 ? 28.324 19.096 53.449 1.00 112.13 515 GLU D N 1
ATOM 17450 C CA . GLU F 3 515 ? 27.701 17.837 53.065 1.00 110.33 515 GLU D CA 1
ATOM 17451 C C . GLU F 3 515 ? 27.410 17.768 51.574 1.00 110.00 515 GLU D C 1
ATOM 17452 O O . GLU F 3 515 ? 27.786 16.808 50.906 1.00 109.70 515 GLU D O 1
ATOM 17458 N N . LEU F 3 516 ? 26.738 18.789 51.056 1.00 110.05 516 LEU D N 1
ATOM 17459 C CA . LEU F 3 516 ? 26.402 18.846 49.636 1.00 109.77 516 LEU D CA 1
ATOM 17460 C C . LEU F 3 516 ? 27.642 18.486 48.822 1.00 108.86 516 LEU D C 1
ATOM 17461 O O . LEU F 3 516 ? 27.690 17.460 48.149 1.00 107.61 516 LEU D O 1
ATOM 17466 N N . ARG F 3 517 ? 28.648 19.345 48.914 1.00 108.90 517 ARG D N 1
ATOM 17467 C CA . ARG F 3 517 ? 29.903 19.168 48.200 1.00 109.24 517 ARG D CA 1
ATOM 17468 C C . ARG F 3 517 ? 30.533 17.802 48.420 1.00 109.43 517 ARG D C 1
ATOM 17469 O O . ARG F 3 517 ? 30.643 17.002 47.492 1.00 109.92 517 ARG D O 1
ATOM 17477 N N . ASP F 3 518 ? 30.944 17.546 49.656 1.00 109.25 518 ASP D N 1
ATOM 17478 C CA . ASP F 3 518 ? 31.605 16.297 50.014 1.00 108.82 518 ASP D CA 1
ATOM 17479 C C . ASP F 3 518 ? 30.846 15.035 49.621 1.00 107.83 518 ASP D C 1
ATOM 17480 O O . ASP F 3 518 ? 31.444 14.056 49.172 1.00 107.30 518 ASP D O 1
ATOM 17485 N N . ALA F 3 519 ? 29.533 15.045 49.809 1.00 107.11 519 ALA D N 1
ATOM 17486 C CA . ALA F 3 519 ? 28.736 13.883 49.464 1.00 106.45 519 ALA D CA 1
ATOM 17487 C C . ALA F 3 519 ? 28.943 13.580 47.989 1.00 106.27 519 ALA D C 1
ATOM 17488 O O . ALA F 3 519 ? 28.932 12.419 47.586 1.00 106.72 519 ALA D O 1
ATOM 17490 N N . ILE F 3 520 ? 29.143 14.624 47.185 1.00 105.84 520 ILE D N 1
ATOM 17491 C CA . ILE F 3 520 ? 29.358 14.438 45.752 1.00 105.41 520 ILE D CA 1
ATOM 17492 C C . ILE F 3 520 ? 30.694 13.747 45.541 1.00 104.78 520 ILE D C 1
ATOM 17493 O O . ILE F 3 520 ? 30.770 12.705 44.892 1.00 104.76 520 ILE D O 1
ATOM 17498 N N . LYS F 3 521 ? 31.745 14.335 46.105 1.00 104.09 521 LYS D N 1
ATOM 17499 C CA . LYS F 3 521 ? 33.091 13.797 45.966 1.00 103.24 521 LYS D CA 1
ATOM 17500 C C . LYS F 3 521 ? 33.281 12.437 46.622 1.00 101.67 521 LYS D C 1
ATOM 17501 O O . LYS F 3 521 ? 34.322 12.149 47.205 1.00 102.58 521 LYS D O 1
ATOM 17507 N N . LEU F 3 522 ? 32.259 11.602 46.521 1.00 99.46 522 LEU D N 1
ATOM 17508 C CA . LEU F 3 522 ? 32.316 10.260 47.060 1.00 97.74 522 LEU D CA 1
ATOM 17509 C C . LEU F 3 522 ? 31.983 9.397 45.861 1.00 97.34 522 LEU D C 1
ATOM 17510 O O . LEU F 3 522 ? 32.048 8.172 45.907 1.00 97.09 522 LEU D O 1
ATOM 17515 N N . LEU F 3 523 ? 31.625 10.071 44.776 1.00 97.18 523 LEU D N 1
ATOM 17516 C CA . LEU F 3 523 ? 31.298 9.408 43.524 1.00 97.60 523 LEU D CA 1
ATOM 17517 C C . LEU F 3 523 ? 32.572 9.410 42.686 1.00 98.13 523 LEU D C 1
ATOM 17518 O O . LEU F 3 523 ? 32.633 8.796 41.619 1.00 98.24 523 LEU D O 1
ATOM 17523 N N . GLU F 3 524 ? 33.588 10.117 43.178 1.00 98.36 524 GLU D N 1
ATOM 17524 C CA . GLU F 3 524 ? 34.871 10.210 42.487 1.00 98.52 524 GLU D CA 1
ATOM 17525 C C . GLU F 3 524 ? 36.017 10.553 43.449 1.00 98.91 524 GLU D C 1
ATOM 17526 O O . GLU F 3 524 ? 36.108 11.679 43.944 1.00 98.87 524 GLU D O 1
ATOM 17532 N N . VAL F 3 525 ? 36.892 9.584 43.704 1.00 99.16 525 VAL D N 1
ATOM 17533 C CA . VAL F 3 525 ? 38.029 9.786 44.602 1.00 99.77 525 VAL D CA 1
ATOM 17534 C C . VAL F 3 525 ? 37.584 10.168 46.016 1.00 99.54 525 VAL D C 1
ATOM 17535 O O . VAL F 3 525 ? 37.197 11.308 46.274 1.00 99.88 525 VAL D O 1
ATOM 17539 N N . GLY F 3 526 ? 37.656 9.208 46.930 1.00 98.57 526 GLY D N 1
ATOM 17540 C CA . GLY F 3 526 ? 37.247 9.447 48.299 1.00 97.50 526 GLY D CA 1
ATOM 17541 C C . GLY F 3 526 ? 36.475 8.231 48.747 1.00 97.38 526 GLY D C 1
ATOM 17542 O O . GLY F 3 526 ? 35.274 8.144 48.532 1.00 97.63 526 GLY D O 1
ATOM 17543 N N . LYS F 3 527 ? 37.174 7.284 49.363 1.00 97.49 527 LYS D N 1
ATOM 17544 C CA . LYS F 3 527 ? 36.565 6.042 49.825 1.00 97.57 527 LYS D CA 1
ATOM 17545 C C . LYS F 3 527 ? 35.559 6.275 50.945 1.00 97.63 527 LYS D C 1
ATOM 17546 O O . LYS F 3 527 ? 35.749 7.150 51.786 1.00 97.06 527 LYS D O 1
ATOM 17552 N N . ILE F 3 528 ? 34.485 5.486 50.929 1.00 98.15 528 ILE D N 1
ATOM 17553 C CA . ILE F 3 528 ? 33.419 5.548 51.929 1.00 98.57 528 ILE D CA 1
ATOM 17554 C C . ILE F 3 528 ? 33.927 6.103 53.254 1.00 99.43 528 ILE D C 1
ATOM 17555 O O . ILE F 3 528 ? 33.461 7.133 53.741 1.00 99.75 528 ILE D O 1
ATOM 17560 N N . SER F 3 529 ? 34.903 5.396 53.813 1.00 99.85 529 SER D N 1
ATOM 17561 C CA . SER F 3 529 ? 35.519 5.713 55.095 1.00 99.69 529 SER D CA 1
ATOM 17562 C C . SER F 3 529 ? 36.268 7.042 55.234 1.00 99.47 529 SER D C 1
ATOM 17563 O O . SER F 3 529 ? 36.667 7.416 56.337 1.00 99.34 529 SER D O 1
ATOM 17566 N N . LYS F 3 530 ? 36.457 7.756 54.131 1.00 99.36 530 LYS D N 1
ATOM 17567 C CA . LYS F 3 530 ? 37.162 9.036 54.168 1.00 99.26 530 LYS D CA 1
ATOM 17568 C C . LYS F 3 530 ? 36.283 10.141 54.762 1.00 98.45 530 LYS D C 1
ATOM 17569 O O . LYS F 3 530 ? 36.776 11.066 55.411 1.00 97.15 530 LYS D O 1
ATOM 17575 N N . ASP F 3 531 ? 34.978 10.024 54.530 1.00 98.11 531 ASP D N 1
ATOM 17576 C CA . ASP F 3 531 ? 33.992 10.989 55.011 1.00 97.68 531 ASP D CA 1
ATOM 17577 C C . ASP F 3 531 ? 34.252 11.492 56.419 1.00 98.34 531 ASP D C 1
ATOM 17578 O O . ASP F 3 531 ? 34.525 12.675 56.625 1.00 97.96 531 ASP D O 1
ATOM 17583 N N . ALA F 3 532 ? 34.147 10.579 57.382 1.00 99.30 532 ALA D N 1
ATOM 17584 C CA . ALA F 3 532 ? 34.341 10.886 58.795 1.00 100.27 532 ALA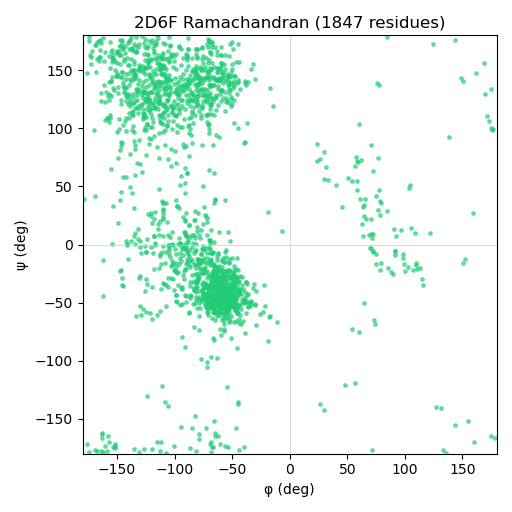 D CA 1
ATOM 17585 C C . ALA F 3 532 ? 35.696 11.508 59.096 1.00 101.04 532 ALA D C 1
ATOM 17586 O O . ALA F 3 532 ? 36.313 11.208 60.116 1.00 101.12 532 ALA D O 1
ATOM 17588 N N . LEU F 3 533 ? 36.152 12.375 58.201 1.00 102.00 533 LEU D N 1
ATOM 17589 C CA . LEU F 3 533 ? 37.424 13.061 58.345 1.00 102.73 533 LEU D CA 1
ATOM 17590 C C . LEU F 3 533 ? 37.412 14.259 57.404 1.00 103.31 533 LEU D C 1
ATOM 17591 O O . LEU F 3 533 ? 37.804 15.361 57.786 1.00 102.93 533 LEU D O 1
ATOM 17596 N N . ARG F 3 534 ? 36.946 14.038 56.177 1.00 104.52 534 ARG D N 1
ATOM 17597 C CA . ARG F 3 534 ? 36.867 15.104 55.182 1.00 105.85 534 ARG D CA 1
ATOM 17598 C C . ARG F 3 534 ? 36.022 16.254 55.716 1.00 107.28 534 ARG D C 1
ATOM 17599 O O . ARG F 3 534 ? 36.537 17.315 56.066 1.00 107.69 534 ARG D O 1
ATOM 17607 N N . ASP F 3 535 ? 34.717 16.028 55.773 1.00 108.76 535 ASP D N 1
ATOM 17608 C CA . ASP F 3 535 ? 33.784 17.030 56.262 1.00 109.72 535 ASP D CA 1
ATOM 17609 C C . ASP F 3 535 ? 34.293 17.625 57.565 1.00 110.22 535 ASP D C 1
ATOM 17610 O O . ASP F 3 535 ? 34.271 18.840 57.750 1.00 110.55 535 ASP D O 1
ATOM 17615 N N . ILE F 3 536 ? 34.756 16.755 58.459 1.00 110.83 536 ILE D N 1
ATOM 17616 C CA . ILE F 3 536 ? 35.259 17.165 59.764 1.00 111.72 536 ILE D CA 1
ATOM 17617 C C . ILE F 3 536 ? 36.079 18.439 59.713 1.00 111.84 536 ILE D C 1
ATOM 17618 O O . ILE F 3 536 ? 35.859 19.357 60.508 1.00 111.86 536 ILE D O 1
ATOM 17623 N N . VAL F 3 537 ? 37.031 18.486 58.784 1.00 111.78 537 VAL D N 1
ATOM 17624 C CA . VAL F 3 537 ? 37.881 19.658 58.619 1.00 110.95 537 VAL D CA 1
ATOM 17625 C C . VAL F 3 537 ? 36.992 20.896 58.659 1.00 110.33 537 VAL D C 1
ATOM 17626 O O . VAL F 3 537 ? 37.317 21.888 59.313 1.00 110.32 537 VAL D O 1
ATOM 17630 N N . ALA F 3 538 ? 35.860 20.812 57.963 1.00 109.17 538 ALA D N 1
ATOM 17631 C CA . ALA F 3 538 ? 34.883 21.893 57.901 1.00 107.76 538 ALA D CA 1
ATOM 17632 C C . ALA F 3 538 ? 34.180 22.075 59.248 1.00 106.91 538 ALA D C 1
ATOM 17633 O O . ALA F 3 538 ? 33.867 23.229 59.607 1.00 105.95 538 ALA D O 1
#

B-factor: mean 62.21, std 37.49, range [2.91, 192.78]

Solvent-accessible surface area: 74975 Å² total; per-residue (Å²): 66,23,101,38,146,0,92,99,118,10,84,80,43,86,12,88,68,17,2,54,0,33,0,60,35,113,79,12,73,11,102,0,24,0,5,90,10,67,84,67,25,66,21,65,4,0,6,0,20,18,174,59,15,12,1,1,0,0,28,12,92,61,16,141,19,63,66,83,100,92,30,162,99,91,128,110,107,173,55,57,40,0,1,0,0,6,0,12,8,48,0,6,17,93,25,79,52,174,46,4,52,48,144,82,15,27,67,27,49,33,0,15,156,26,4,34,36,0,92,119,14,3,21,24,91,11,124,51,35,48,108,29,73,5,21,19,1,76,3,74,51,1,12,63,0,0,106,16,0,70,24,20,14,132,105,43,6,57,0,0,0,0,0,1,15,17,10,1,0,10,0,0,0,3,1,0,7,0,2,0,61,1,26,14,1,0,1,0,0,1,20,10,17,36,22,25,19,18,2,14,0,4,19,22,0,0,11,0,0,0,48,0,0,31,10,84,2,0,11,5,1,0,0,0,1,18,58,10,28,18,95,30,0,39,2,2,38,2,2,1,4,3,5,11,2,4,1,8,0,9,0,4,35,18,11,4,12,77,22,3,0,53,0,43,24,116,27,51,137,34,75,55,122,121,31,71,100,54,54,86,24,134,47,111,39,25,34,145,22,22,99,99,3,0,5,15,7,0,9,2,26,7,26,40,71,9,1,102,32,2,3,94,95,26,24,113,0,0,0,2,0,0,5,1,10,0,0,0,9,64,78,1,17,92,12,2,17,81,0,111,126,86,34,6,12,4,0,0,2,8,6,1,10,15,4,14,12,14,0,29,13,75,59,8,0,70,101,0,52,80,12,25,7,9,16,0,26,3,6,3,2,5,5,0,1,2,0,0,0,9,0,12,13,48,32,134,64,55,132,89,0,76,103,27,0,91,101,81,45,17,18,0,18,43,141,38,3,4,5,3,38,8,152,32,63,22,97,40,147,0,121,112,46,9,111,96,43,76,6,66,79,24,1,72,1,36,0,60,22,114,90,9,77,10,101,10,29,2,14,85,10,63,86,57,28,107,24,61,10,0,6,0,21,17,178,66,14,17,0,0,0,0,16,8,89,66,15,155,19,88,64,87,92,98,33,90,171,172,205,76,107,161,46,46,57,0,2,6,1,3,1,10,6,43,6,6,26,98,24,64,56,183,56,3,39,55,100,75,14,59,61,31,70,48,4,32,151,34,4,19,44,0,84,112,13,2,27,23,70,11,135,41,41,42,87,28,71,5,14,25,1,69,0,77,51,0,14,68,0,0,117,16,0,64,23,17,14,111,99,48,8,55,0,0,0,0,2,1,17,12,9,0,0,8,1,0,0,0,1,0,10,0,2,7,54,6,33,12,1,0,0,0,0,1,18,10,19,36,22,23,18,21,3,12,2,4,20,25,0,0,11,0,0,0,44,1,0,41,8,87,3,2,20,7,1,0,0,2,0,25,45,4,20,18,90,23,0,45,1,2,31,1,2,1,2,3,6,7,5,2,2,7,2,6,0,3,34,16,12,6,11,81,26,2,0,58,0,37,26,113,27,50,128,38,82,57,120,114,30,128,114,50,57,82,27,127,26,86,44,26,42,148,32,39,76,92,4,0,6,16,7,3,12,5,35,12,19,38,75,8,2,74,29,1,3,92,70,19,10,118,0,0,0,4,3,0,9,2,11,0,3,2,6,45,70,3,31,92,11,1,18,63,0,108,132,98,32,7,12,5,0,0,1,8,7,2,8,14,6,17,12,18,0,34,13,79,54,3,0,69,100,1,47,105,14,31,5,5,17,0,24,7,6,1,3,2,4,0,2,1,0,0,0,12,0,22,17,30,28,136,61,38,111,83,1,93,114,18,0,70,89,76,29,32,15,0,15,39,137,39,8,4,8,14,41,10,162,42,100,96,38,137,163,30,22,6,105,0,5,3,58,1,16,4,19,0,67,3,158,30,2,1,2,12,29,2,120,12,84,67,23,133,60,150,28,79,62,66,1,18,1,51,4,40,37,118,109,66,110,88,38,46,146,147,15,32,5,32,1,10,0,2,68,121,38,0,0,0,10,4,0,7,0,5,13,6,34,81,12,14,92,51,0,7,78,0,0,5,5,0,0,8,23,1,60,0,66,13,1,27,3,2,6,6,1,3,37,47,32,77,91,0,15,6,6,1,0,2,24,12,0,0,3,0,0,6,78,3,63,17,122,9,119,77,32,79,8,113,0,72,26,0,11,0,3,8,11,20,2,49,136,63,125,120,88,87,70,21,22,10,9,17,0,2,59,8,5,2,0,10,0,42,2,44,2,31,79,49,17,26,41,5,73,13,0,73,51,1,1,109,46,2,15,20,9,2,120,15,20,114,13,35,138,60,183,55,11,71,102,22,2,2,34,1,27,8,171,122,29,17,142,1,10,1,43,24,6,164,77,31,107,51,2,34,57,1,0,61,46,1,0,73,1,0,62,33,5,36,101,5,75,71,34,0,103,156,109,47,11,59,14,28,111,103,48,64,89,6,36,137,51,12,68,145,23,134,9,190,103,6,71,65,19,142,22,6,3,0,0,15,1,108,10,0,30,45,17,0,25,60,102,1,2,42,41,17,62,0,0,35,5,0,15,11,7,0,96,111,105,37,27,109,27,7,20,14,17,42,62,12,70,65,134,51,9,52,83,118,25,11,168,19,7,44,116,52,2,51,21,78,167,41,4,0,6,0,3,1,18,62,74,91,101,20,0,39,45,0,0,126,43,1,14,111,5,0,88,37,3,31,140,3,32,28,81,9,0,1,90,24,38,119,58,1,6,1,31,21,62,108,93,44,69,123,110,58,111,5,6,49,4,77,3,9,54,70,66,83,18,65,97,114,132,20,67,49,33,97,162,111,67,46,45,52,10,57,84,42,58,96,92,3,60,157,93,99,70,5,60,94,83,14,0,30,55,0,23,124,36,72,37,12,113,102,37,132,48,63,68,79,0,32,91,22,6,100,69,68,122,99,130,170,230,108,102,52,140,140,24,4,1,74,0,5,4,47,0,24,0,17,0,48,3,132,29,1,1,2,8,28,3,151,8,93,74,21,133,64,152,35,66,58,61,2,21,3,44,3,49,35,123,192,98,53,52,121,78,35,77,127,147,14,30,6,30,2,7,0,3,62,115,62,0,1,1,12,5,1,9,0,5,14,4,30,80,9,15,88,32,0,8,97,7,0,5,12,0,0,12,22,0,87,7,39,4,2,11,6,1,4,5,0,3,38,51,32,82,68,0,12,8,10,4,0,8,20,21,0,0,1,0,0,8,95,3,65,14,109,9,119,68,31,79,8,143,0,69,26,0,6,1,1,13,4,22,3,52,148,53,120,123,80,90,65,17,18,8,2,22,0,1,43,13,5,3,0,4,0,23,0,43,3,36,59,54,16,25,47,5,88,15,0,57,42,0,0,109,40,0,3,35,11,0,108,13,21,119,8,33,143,58,174,58,12,46,110,8,15,0,43,0,12,6,137,84,22,15,77,1,11,0,58,36,6,162,75,42,104,53,0,20,52,0,0,59,50,0,0,68,0,0,56,22,1,18,121,5,56,67,28,1,103,147,108,53,14,61,25,41,117,94,49,48,76,5,34,143,50,13,74,142,27,134,6,185,87,6,66,68,18,123,16,9,2,0,0,13,0,98,10,0,38,42,19,0,18,61,92,2,1,46,49,21,71,0,1,40,0,0,13,13,5,0,94,99,140,37,22,82,22,20,12,8,18,39,73,8,66,63,139,47,8,74,107,137,27,21,174,19,10,45,114,58,3,51,20,79,164,41,3,0,1,0,1,2,14,63,58,96,101,23,0,52,56,0,0,161,44,0,17,101,0,0,77,48,1,27,110,5,17,17,99,1,0,0,87,22,45,127,66,1,6,0,53,11,46,112,69,56,83,119,94,64,132,8,4,46,4,78,2,6,56,70,68,101,16,72,74,117,111,15,43,55,27,110,181,105,60,47,46,61,19,61,91,47,56,104,79,1,51,180,74,93,66,4,61,85,76,7,0,12,37,0,30,138,59,80,17,12,118,71,38,120,42,62,19,58,0,35,24,4,0,91,18,19,96,98,10,134,169,124,57,140,26,90,66,22,97,38,112,19,36,128,135,5,40,93,61,44,130,94,137,19,154,101,82,107,7,31,120,65,22,60,139,72

Foldseek 3Di:
DADDPQCVQCPVAPADAQFWKWKDFPVDIFTFGWADDDPVDHHQWTWGQGPVRDIDIDGVPGMDMDTPGHHDDDADPVAFFEEEEEAAFALAFDQDSSHRDTDGDWAQVRLCVRAVLLVVHHRYGYDYQYHDALVPDALLVLLSVLVVVLVCVVVHGQFYEYRHHQPNQLLSLLLNQQFKKALFEYEYEHWLDPNHDPLTLSHFQVLQRSNVRNDFFHGRWYWFDQALDSFKIFTEHSQFWDQCDDRRRNRIAGAQDHTQWITGSVHIGGPDDDHQTHRNIDIDGLSFWQRAEAQAEADVPDALVVLVVSVVVVRQEYEYAYAPLWAHDPRNLVSLLVCVVVLYAYETAYPVLHAFHDLPPDDRSVSSVVSPYQYQTNAGSSSLRSQLGSLVRVDSRSVVSSVSSNDDRRNRHDPDGDPVNDPD/DADDPACVLQPVQPADFQFFKWKDAPPDIATFTWADDDPVDHDQWTWGQGPVGDIDIDGVPGMDMDTPGHHDDDADPVFFFEEEEEAAFALAFDDDSRRRDTDGDWALVRVCVGAVLLVVHHRYGTDYQYHDALVPDALLVLLSVLVVQLVCLVVGHQFYEYRHHDPNQLLSLLLNQQFKKALFEYEYEHWLDPNHDPLIQSRFQVLQSSQVSNAFFHGRWYWFCCALDSFKIFTEHSQFWDQCDNRRRNRIAGFQDHGQWITGSVHIGGPDDDHHTHRNIDIDGLSFFARAEAQAEADPPDDLVVLVVSVVVVRQEYEYAYAPQWAHDLNNLVSLLVCVVVLRAYETHYPVLHAFHDLPPDDRSVSSVVSVYQGQTNAGSSSLRSVLRSLCRVDSRSVVSSVVSNDDDRNRHDPDGDPVNDPD/DQLVVQQKFKKKKKKFFFQDQAFFQGRAGQDDDPDAAPDKAWDWADDCVSVVVRLQRIEIEGHHPHNHDCVQQVNDFGHAGDVVLLVLLLLLCLVQVWAFDQKKFWWWFQASPRQGNPRTWIKIWGTAFGWDADPVGIWTWGTKMKIWGTFDWDDQDSSGTYTYSNSTRRIMIIIITRRGDSDQVVVLVVVVVSVLQCLQHNGDDDDPGMWMKMWIDGVVFATAIATGPPDSVQRSVLNVQVSLLRVLLVVLQVQCVVQVKDFDLDKAFCFVLPCPWQACLQVVAATKIKGWIGLNPPQLPDCSGVPDGVLNQLQQQLPPLHADGKDKDVRNCDNRGDVVSVVSVCVRNVHDPRIMMIMGRHHPVSSSVSSSRSSVSSVVSNVTHYHAYWYQDPHSYIHGDGRDDDDRDMDGDPSYDMGRDPPVVSVVCSVPRGDGLVVQQCVCCVPQVADSVLSVQCSVQVCSVPDVRNVRRCCNSPVVVVVVD/DPLVVQQKWKKKKKKFFFQDQAFWQGRAGQDDDPDFFPDKDWDWDDDPPPCSVVVRLQLIEIEGHHPHRHDVPQQVNDFGHAGDPVLLQLLLLLCLLQVWAFDQWKFWWWWQASPHQGNHRTKIKIWTTAFGWDQDPVGIWTWGTKMKIQDGFAWDDQDSSGTYTYSNSGRGIMIIIITGRGDRAQVVVLVVVVVSVLSSLLGRGDDDPVGMWMWMWIDGVLFETAIATGPPDSVCRSVLNVQVSQLQVLLVVLLVQCVVQVKDFDLDKAQCFVLVCPAQACLQVVAATKIKGWIGLCPPQQADPSGVPDGVLVQLQQQLPPLHADGKDKDVRNCDPRGHPVSVVSVCVRNVHDPRIMMIMGRHHVVRSSVSSSRSSVSSVVSNSGHAYAYWYQDPGSYTHGDGHDDDPTDMGGPVSYDMGGDPVVVSVVNSVPRGDGLVCQQCVLCVPQVADSVLSVQCSVQVCSVLDVNNLRSCCVSPLVVVVVVPADVVPDRCVVCVVVVVCCVPPAPSVNSSPVSRVD

InterPro domains:
  IPR003789 Aspartyl/glutamyl-tRNA amidotransferase subunit B-like [SSF89095] (474-615)
  IPR004115 GAD-like domain superfamily [G3DSA:3.30.1360.30] (271-395)
  IPR004115 GAD-like domain superfamily [SSF55261] (272-395)
  IPR004414 Glutamyl-tRNA(Gln) amidotransferase subunit E [MF_00588] (1-619)
  IPR004414 Glutamyl-tRNA(Gln) amidotransferase subunit E [TIGR00134] (1-619)
  IPR006075 Aspartyl/Glutamyl-tRNA(Gln) amidotransferase, subunit B/E, catalytic [PF02934] (9-436)
  IPR014746 Glutamine synthetase/guanido kinase, catalytic domain [SSF55931] (1-444)
  IPR017958 Glutamyl-tRNA(Gln) amidotransferase, subunit B, conserved site [PS01234] (175-189)
  IPR017959 Aspartyl/glutamyl-tRNA(Asn/Gln) amidotransferase, subunit B /E [PTHR11659] (4-617)
  IPR018027 Asn/Gln amidotransferase [PF02637] (476-615)
  IPR018027 Asn/Gln amidotransferase [SM00845] (475-615)
  IPR023168 Aspartyl/glutamyl-tRNA(Asn/Gln) amidotransferase, C-terminal, domain 2 [G3DSA:1.10.10.410] (558-615)
  IPR029351 GAD domain [PF02938] (292-381)
  IPR042114 Aspartyl/glutamyl-tRNA(Asn/Gln) amidotransferase, C-terminal, domain 1 [G3DSA:1.10.150.380] (444-503)

Organism: Methanothermobacter thermautotrophicus (strain ATCC 29096 / DSM 1053 / JCM 10044 / NBRC 100330 / Delta H) (NCBI:txid187420)

Radius of gyration: 44.54 Å; Cα contacts (8 Å, |Δi|>4): 4432; chains: 4; bounding box: 130×120×97 Å

Secondary structure (DSSP, 8-state):
---HHHHHHHHTTT--TT-EEEEE-SS-EEEEEE----TTS-SSEEEEE-TTS-EEEEE-TT----EEE-------SSS-EEEEEESS-----EE-TTTS-EE----TTHHHHH-GGGGGT-EEE--------GGG--HHHHHHHHHHHHHHHHTT-SEEEEE--TTTHHHHHHHHHHHEE-SS-EEEE--SS-TTSTT-THHHHHHHHHHHHHSS--SEEEEEESSSSSS-EEEEEGGGEEE-BSS-TT-EEESSS--SEEEETTEE---------STTS--EE-------EEEEE--TT--HHHHHHHHHTT-SEEEEEEBTTTB--GGGHHHHHHHHHTT--EEEEETT-BS---TTSSHHHHHHHHTT-EE-TT--HHHHHHHHHHHTTT---HHHHHHHHHS-SSS---SS--GGG---/---HHHHHHHHTTT--TT-EEEEE-SS-EEEEEE----SSS-SSEEEEEETTS-EEEEE-TT----EEE-------SSS-EEEEEESS-----EE-TTT--EE----HHHHHHH-GGGGGT-EEE--------GGG--HHHHHHHHHHHHHHHHTT-SEEEEE--HHHHHHHHHHHHHHEE-SS-EEEE--SS-TTSTT-THHHHHHHHHHHTTSS--SEEEEEESSSSSS-EEEEEGGGEEE-BSS-TT-EEESSS--SEEE-SS--------S--STTS--EE-----S--EEEE--TT--HHHHHHHHHTT---EEEEEBTTTB--GGGHHHHHHHHHTT--EEEEETT-BS---TTSSHHHHHHHHTT-EE-TT--HHHHHHHHHHHTTT---HHHHHHHHHS-SSSS--SS--GGG---/--HHHHT-EEEEEEEEE---SB-SSS-SBSS---SPPSEEEEEE-----TTTTGGGGEEEEEE-TTT--HHHHTSS------HHHHHHHHHHHHHTT-EE-SEE--EEEE-TTSSSSSSEEEEEEEEEEEEEEETTEEEEEEEEEEEEPPPEEEEEETTEEEEETTSTT-EEEEEE--S----HHHHHHHHHHHHHHHTTSS---SSTT-EEEEEEE-TTS--EEEE----GGGHHHHHHHHHHHHHHHHHHHHHHHHTT--EEEEEE-TTGGGTT-S-HHHHTSSEEEEEEETT-TTTSSSEEETTEEHHHHHHHHHHTTS-S--EETTTTT-SS--HHHHHHHHHHTT--SSSEEEEEEE-HHHHHHHHHHHHHHHHHHHH----EEEEE-SSS-EEEEEEPPPP--EEE-TTS--EE--HHHHHHHHTTPPPPHHHHHHHHHHTT---HHHHHHHHHTT-TTT---HHHHIIIIIHHHHHT-/--HHHHT----EEEEEE---SB-SSS-SBS----S--SEEEEEE------STTTTGGGGEEEEEE-TTT--HHHHTSSPPPS--HHHHHHHHHHHHHTT----SEE-EEEEE-TTSSSSSSEEEEEEEEEEEEEEETTEEEEEEEEEEEEPPPEEEEEETTEEEEETTSTT-EEEEEE--S----HHHHHHHHHHHHHHHTTSS---STTTEEEEEEE--TTS--EEEE----GGGHHHHHHHHHHHHHHHHHHHHHHHHTT-EEEEEEE-TTGGGTT-S-HHHHTSSEEEEEEEET-TTTSSSEEETTEEHHHHHHHHHHTTS-S--EETTTTT-SS--HHHHHHHHHHTT--TTSEEEEEEE-HHHHHHHHHHHHHHHHHHHH-PPPEEEEE-SSS-EEEEEEPPPP--EEE-TTSPPEE--HHHHHHHHTSPPPPHHHHHHHHHHTT---HHHHHHHHHTT-TTT---HHHHIIIIIIHHHGGGSS--TT-TTTHHHHHHHTTSSS--GGGHHHHHHH-

Nearest PDB structures (foldseek):
  2d6f-assembly1_C  TM=1.002E+00  e=0.000E+00  Methanothermobacter thermautotrophicus
  2d6f-assembly1_D  TM=9.781E-01  e=1.110E-98  Methanothermobacter thermautotrophicus
  1zq1-assembly1_D  TM=8.985E-01  e=1.627E-62  Pyrococcus abyssi
  3kfu-assembly1_I  TM=7.268E-01  e=1.006E-21  Thermus thermophilus HB8
  3kfu-assembly1_F  TM=7.199E-01  e=3.414E-21  Thermus thermophilus HB8